Protein 1WIA (pdb70)

InterPro domains:
  IPR000626 Ubiquitin-like domain [PF00240] (189-243)
  IPR000626 Ubiquitin-like domain [PS50053] (173-246)
  IPR000626 Ubiquitin-like domain [SM00213] (173-242)
  IPR029071 Ubiquitin-like domain superfamily [SSF54236] (167-254)
  IPR040352 Transmembrane and ubiquitin-like domain-containing protein 1/2 [PTHR14557] (25-318)

Secondary structure (DSSP, 8-state):
------SEEEEEEETTTEEEEEEE-SSSBHHHHHHHHSSSTTTT-EEEETTEE---SS-BTTTTT--TTEEEEEE--------------------

CATH classification: 3.10.20.90

Organism: Mus musculus (NCBI:txid10090)

Nearest PDB structures (foldseek):
  1wia-assembly1_A  TM=8.587E-01  e=4.691E-19  Mus musculus
  1v5o-assembly1_A  TM=6.667E-01  e=5.161E-07  Mus musculus
  2kx0-assembly1_A  TM=6.630E-01  e=1.200E-06  Homo sapiens
  2k1f-assembly1_A  TM=7.033E-01  e=1.423E-03  Drosophila melanogaster
  3hui-assembly1_A  TM=5.098E-01  e=1.430E-01  Rhodopseudomonas palustris

Radius of gyration: 15.61 Å; Cα contacts (8 Å, |Δi|>4): 144; chains: 1; bounding box: 42×38×28 Å

Solvent-accessible surface area: 6870 Å² total; per-residue (Å²): 134,121,120,76,127,99,46,34,73,0,106,0,60,21,103,92,128,60,108,91,134,1,67,0,118,62,117,40,40,2,18,70,6,16,56,108,53,24,89,65,93,35,102,49,11,50,1,32,23,148,77,169,78,1,94,44,81,66,127,46,1,66,63,15,93,4,84,70,103,26,42,0,84,3,72,121,48,115,116,85,74,107,138,116,64,130,124,99,118,112,64,135,114,122,133

Sequence (95 aa):
GSSGSSGINVRLKFLNDTEELAVARPEDTVGTLKSKYFPGQESQMKLIYQGRLLQDPARTLSSLNITNNCVIHCHRSPPGAAVSGPSASSGPSSGGSSGSSGINVRLKFLNDTEELAVARPEDTVGTLKSKYFPGQESQMKLIYQGRLLQDPARTLSSLNITNNCVIHCHRSPPGAAVSGPSASSGPSSGGSSGSSGINVRLKFLNDTEELAVARPEDTVGTLKSKYFPGQESQMKLIYQGRLLQDPARTLSSLNITNNCVIHCHRSPPGAAVSGPSASSGPSSGGSSGSSGINVRLKFLNDTEELAVARPEDTVGTLKSKYFPGQESQMKLIYQGRLLQDPARTLSSLNITNNCVIHCHRSPPGAAVSGPSASSGPSSGGSSGSSGINVRLKFLNDTEELAVARPEDTVGTLKSKYFPGQESQMKLIYQGRLLQDPARTLSSLNITNNCVIHCHRSPPGAAVSGPSASSGPSSGGSSGSSGINVRLKFLNDTEELAVARPEDTVGTLKSKYFPGQESQMKLIYQGRLLQDPARTLSSLNITNNCVIHCHRSPPGAAVSGPSASSGPSSGGSSGSSGINVRLKFLNDTEELAVARPEDTVGTLKSKYFPGQESQMKLIYQGRLLQDPARTLSSLNITNNCVIHCHRSPPGAAVSGPSASSGPSSGGSSGSSGINVRLKFLNDTEELAVARPEDTVGTLKSKYFPGQESQMKLIYQGRLLQDPARTLSSLNITNNCVIHCHRSPPGAAVSGPSASSGPSSGGSSGSSGINVRLKFLNDTEELAVARPEDTVGTLKSKYFPGQESQMKLIYQGRLLQDPARTLSSLNITNNCVIHCHRSPPGAAVSGPSASSGPSSGGSSGSSGINVRLKFLNDTEELAVARPEDTVGTLKSKYFPGQESQMKLIYQGRLLQDPARTLSSLNITNNCVIHCHRSPPGAAVSGPSASSGPSSGGSSGSSGINVRLKFLNDTEELAVARPEDTVGTLKSKYFPGQESQMKLIYQGRLLQDPARTLSSLNITNNCVIHCHRSPPGAAVSGPSASSGPSSGGSSGSSGINVRLKFLNDTEELAVARPEDTVGTLKSKYFPGQESQMKLIYQGRLLQDPARTLSSLNITNNCVIHCHRSPPGAAVSGPSASSGPSSGGSSGSSGINVRLKFLNDTEELAVARPEDTVGTLKSKYFPGQESQMKLIYQGRLLQDPARTLSSLNITNNCVIHCHRSPPGAAVSGPSASSGPSSGGSSGSSGINVRLKFLNDTEELAVARPEDTVGTLKSKYFPGQESQMKLIYQGRLLQDPARTLSSLNITNNCVIHCHRSPPGAAVSGPSASSGPSSGGSSGSSGINVRLKFLNDTEELAVARPEDTVGTLKSKYFPGQESQMKLIYQGRLLQDPARTLSSLNITNNCVIHCHRSPPGAAVSGPSASSGPSSGGSSGSSGINVRLKFLNDTEELAVARPEDTVGTLKSKYFPGQESQMKLIYQGRLLQDPARTLSSLNITNNCVIHCHRSPPGAAVSGPSASSGPSSGGSSGSSGINVRLKFLNDTEELAVARPEDTVGTLKSKYFPGQESQMKLIYQGRLLQDPARTLSSLNITNNCVIHCHRSPPGAAVSGPSASSGPSSGGSSGSSGINVRLKFLNDTEELAVARPEDTVGTLKSKYFPGQESQMKLIYQGRLLQDPARTLSSLNITNNCVIHCHRSPPGAAVSGPSASSGPSSGGSSGSSGINVRLKFLNDTEELAVARPEDTVGTLKSKYFPGQESQMKLIYQGRLLQDPARTLSSLNITNNCVIHCHRSPPGAAVSGPSASSGPSSGGSSGSSGINVRLKFLNDTEELAVARPEDTVGTLKSKYFPGQESQMKLIYQGRLLQDPARTLSSLNITNNCVIHCHRSPPGAAVSGPSASSGPSSG

Foldseek 3Di:
DDPPDDAAWEWEAEPVRDIDTDGDHQAAFQLVSCCVVPNPQSVQFWKADPNHTSPPRGDGCNNSVNGHPYYIYTGGDDDDDDPVPDDDDDDDDDD

Structure (mmCIF, N/CA/C/O backbone):
data_1WIA
#
_entry.id   1WIA
#
loop_
_atom_site.group_PDB
_atom_site.id
_atom_site.type_symbol
_atom_site.label_atom_id
_atom_site.label_alt_id
_atom_site.label_comp_id
_atom_site.label_asym_id
_atom_site.label_entity_id
_atom_site.label_seq_id
_atom_site.pdbx_PDB_ins_code
_atom_site.Cartn_x
_atom_site.Cartn_y
_atom_site.Cartn_z
_atom_site.occupancy
_atom_site.B_iso_or_equiv
_atom_site.auth_seq_id
_atom_site.auth_comp_id
_atom_site.auth_asym_id
_atom_site.auth_atom_id
_atom_site.pdbx_PDB_model_num
ATOM 1 N N . GLY A 1 1 ? -14.728 -20.456 15.478 1.00 0.00 156 GLY A N 1
ATOM 2 C CA . GLY A 1 1 ? -13.365 -19.962 15.414 1.00 0.00 156 GLY A CA 1
ATOM 3 C C . GLY A 1 1 ? -12.840 -19.891 13.993 1.00 0.00 156 GLY A C 1
ATOM 4 O O . GLY A 1 1 ? -13.345 -20.576 13.103 1.00 0.00 156 GLY A O 1
ATOM 8 N N . SER A 1 2 ? -11.826 -19.060 13.779 1.00 0.00 157 SER A N 1
ATOM 9 C CA . SER A 1 2 ? -11.236 -18.898 12.455 1.00 0.00 157 SER A CA 1
ATOM 10 C C . SER A 1 2 ? -9.713 -18.922 12.532 1.00 0.00 157 SER A C 1
ATOM 11 O O . SER A 1 2 ? -9.130 -18.672 13.587 1.00 0.00 157 SER A O 1
ATOM 19 N N . SER A 1 3 ? -9.074 -19.224 11.406 1.00 0.00 158 SER A N 1
ATOM 20 C CA . SER A 1 3 ? -7.618 -19.284 11.346 1.00 0.00 158 SER A CA 1
ATOM 21 C C . SER A 1 3 ? -7.142 -19.469 9.908 1.00 0.00 158 SER A C 1
ATOM 22 O O . SER A 1 3 ? -7.841 -20.050 9.080 1.00 0.00 158 SER A O 1
ATOM 30 N N . GLY A 1 4 ? -5.944 -18.969 9.619 1.00 0.00 159 GLY A N 1
ATOM 31 C CA . GLY A 1 4 ? -5.393 -19.088 8.282 1.00 0.00 159 GLY A CA 1
ATOM 32 C C . GLY A 1 4 ? -4.449 -17.952 7.941 1.00 0.00 159 GLY A C 1
ATOM 33 O O . GLY A 1 4 ? -4.819 -17.024 7.221 1.00 0.00 159 GLY A O 1
ATOM 37 N N . SER A 1 5 ? -3.227 -18.023 8.459 1.00 0.00 160 SER A N 1
ATOM 38 C CA . SER A 1 5 ? -2.229 -16.990 8.209 1.00 0.00 160 SER A CA 1
ATOM 39 C C . SER A 1 5 ? -1.220 -17.451 7.162 1.00 0.00 160 SER A C 1
ATOM 40 O O . SER A 1 5 ? -0.281 -18.185 7.470 1.00 0.00 160 SER A O 1
ATOM 48 N N . SER A 1 6 ? -1.421 -17.015 5.923 1.00 0.00 161 SER A N 1
ATOM 49 C CA . SER A 1 6 ? -0.531 -17.386 4.828 1.00 0.00 161 SER A CA 1
ATOM 50 C C . SER A 1 6 ? -0.171 -16.167 3.985 1.00 0.00 161 SER A C 1
ATOM 51 O O . SER A 1 6 ? -0.997 -15.282 3.767 1.00 0.00 161 SER A O 1
ATOM 59 N N . GLY A 1 7 ? 1.072 -16.128 3.512 1.00 0.00 162 GLY A N 1
ATOM 60 C CA . GLY A 1 7 ? 1.522 -15.014 2.698 1.00 0.00 162 GLY A CA 1
ATOM 61 C C . GLY A 1 7 ? 2.606 -14.201 3.377 1.00 0.00 162 GLY A C 1
ATOM 62 O O . GLY A 1 7 ? 3.045 -14.536 4.477 1.00 0.00 162 GLY A O 1
ATOM 66 N N . ILE A 1 8 ? 3.040 -13.131 2.719 1.00 0.00 163 ILE A N 1
ATOM 67 C CA . ILE A 1 8 ? 4.081 -12.269 3.265 1.00 0.00 163 ILE A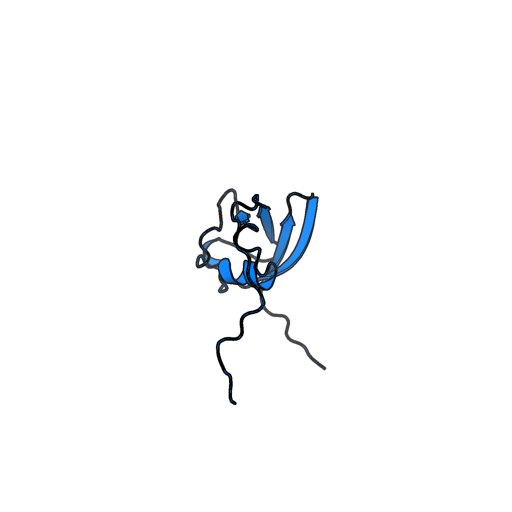 CA 1
ATOM 68 C C . ILE A 1 8 ? 3.494 -10.963 3.790 1.00 0.00 163 ILE A C 1
ATOM 69 O O . ILE A 1 8 ? 2.553 -10.419 3.214 1.00 0.00 163 ILE A O 1
ATOM 85 N N . ASN A 1 9 ? 4.057 -10.465 4.885 1.00 0.00 164 ASN A N 1
ATOM 86 C CA . ASN A 1 9 ? 3.590 -9.221 5.487 1.00 0.00 164 ASN A CA 1
ATOM 87 C C . ASN A 1 9 ? 4.379 -8.029 4.954 1.00 0.00 164 ASN A C 1
ATOM 88 O O . ASN A 1 9 ? 5.597 -8.099 4.794 1.00 0.00 164 ASN A O 1
ATOM 99 N N . VAL A 1 10 ? 3.675 -6.935 4.681 1.00 0.00 165 VAL A N 1
ATOM 100 C CA . VAL A 1 10 ? 4.309 -5.726 4.168 1.00 0.00 165 VAL A CA 1
ATOM 101 C C . VAL A 1 10 ? 3.920 -4.507 4.997 1.00 0.00 165 VAL A C 1
ATOM 102 O O . VAL A 1 10 ? 2.757 -4.339 5.364 1.00 0.00 165 VAL A O 1
ATOM 115 N N . ARG A 1 11 ? 4.901 -3.660 5.288 1.00 0.00 166 ARG A N 1
ATOM 116 C CA . ARG A 1 11 ? 4.662 -2.456 6.074 1.00 0.00 166 ARG A CA 1
ATOM 117 C C . ARG A 1 11 ? 4.543 -1.231 5.172 1.00 0.00 166 ARG A C 1
ATOM 118 O O . ARG A 1 11 ? 5.483 -0.877 4.459 1.00 0.00 166 ARG A O 1
ATOM 139 N N . LEU A 1 12 ? 3.380 -0.588 5.206 1.00 0.00 167 LEU A N 1
ATOM 140 C CA . LEU A 1 12 ? 3.137 0.597 4.391 1.00 0.00 167 LEU A CA 1
ATOM 141 C C . LEU A 1 12 ? 3.601 1.858 5.112 1.00 0.00 167 LEU A C 1
ATOM 142 O O . LEU A 1 12 ? 3.021 2.259 6.121 1.00 0.00 167 LEU A O 1
ATOM 158 N N . LYS A 1 13 ? 4.649 2.482 4.586 1.00 0.00 168 LYS A N 1
ATOM 159 C CA . LYS A 1 13 ? 5.190 3.701 5.176 1.00 0.00 168 LYS A CA 1
ATOM 160 C C . LYS A 1 13 ? 4.692 4.934 4.430 1.00 0.00 168 LYS A C 1
ATOM 161 O O . LYS A 1 13 ? 4.766 5.002 3.203 1.00 0.00 168 LYS A O 1
ATOM 180 N N . PHE A 1 14 ? 4.186 5.909 5.178 1.00 0.00 169 PHE A N 1
ATOM 181 C CA . PHE A 1 14 ? 3.676 7.141 4.587 1.00 0.00 169 PHE A CA 1
ATOM 182 C C . PHE A 1 14 ? 4.618 8.308 4.866 1.00 0.00 169 PHE A C 1
ATOM 183 O O . PHE A 1 14 ? 5.345 8.311 5.860 1.00 0.00 169 PHE A O 1
ATOM 200 N N . LEU A 1 15 ? 4.600 9.300 3.982 1.00 0.00 170 LEU A N 1
ATOM 201 C CA . LEU A 1 15 ? 5.452 10.474 4.131 1.00 0.00 170 LEU A CA 1
ATOM 202 C C . LEU A 1 15 ? 5.158 11.197 5.441 1.00 0.00 170 LEU A C 1
ATOM 203 O O . LEU A 1 15 ? 5.898 12.092 5.848 1.00 0.00 170 LEU A O 1
ATOM 219 N N . ASN A 1 16 ? 4.072 10.802 6.099 1.00 0.00 171 ASN A N 1
ATOM 220 C CA . ASN A 1 16 ? 3.681 11.411 7.365 1.00 0.00 171 ASN A CA 1
ATOM 221 C C . ASN A 1 16 ? 4.471 10.812 8.524 1.00 0.00 171 ASN A C 1
ATOM 222 O O . ASN A 1 16 ? 4.104 10.975 9.688 1.00 0.00 171 ASN A O 1
ATOM 233 N N . ASP A 1 17 ? 5.556 10.119 8.198 1.00 0.00 172 ASP A N 1
ATOM 234 C CA . ASP A 1 17 ? 6.400 9.497 9.212 1.00 0.00 172 ASP A CA 1
ATOM 235 C C . ASP A 1 17 ? 5.625 8.435 9.986 1.00 0.00 172 ASP A C 1
ATOM 236 O O . ASP A 1 17 ? 5.875 8.208 11.170 1.00 0.00 172 ASP A O 1
ATOM 245 N N . THR A 1 18 ? 4.681 7.788 9.310 1.00 0.00 173 THR A N 1
ATOM 246 C CA . THR A 1 18 ? 3.867 6.752 9.934 1.00 0.00 173 THR A CA 1
ATOM 247 C C . THR A 1 18 ? 3.967 5.438 9.168 1.00 0.00 173 THR A C 1
ATOM 248 O O . THR A 1 18 ? 4.582 5.375 8.104 1.00 0.00 173 THR A O 1
ATOM 259 N N . GLU A 1 19 ? 3.357 4.391 9.715 1.00 0.00 174 GLU A N 1
ATOM 260 C CA . GLU A 1 19 ? 3.378 3.078 9.081 1.00 0.00 174 GLU A CA 1
ATOM 261 C C . GLU A 1 19 ? 2.043 2.363 9.266 1.00 0.00 174 GLU A C 1
ATOM 262 O O . GLU A 1 19 ? 1.286 2.669 10.186 1.00 0.00 174 GLU A O 1
ATOM 274 N N . GLU A 1 20 ? 1.762 1.410 8.383 1.00 0.00 175 GLU A N 1
ATOM 275 C CA . GLU A 1 20 ? 0.517 0.652 8.449 1.00 0.00 175 GLU A CA 1
ATOM 276 C C . GLU A 1 20 ? 0.759 -0.821 8.130 1.00 0.00 175 GLU A C 1
ATOM 277 O O . GLU A 1 20 ? 1.425 -1.154 7.149 1.00 0.00 175 GLU A O 1
ATOM 289 N N . LEU A 1 21 ? 0.214 -1.698 8.966 1.00 0.00 176 LEU A N 1
ATOM 290 C CA . LEU A 1 21 ? 0.371 -3.135 8.775 1.00 0.00 176 LEU A CA 1
ATOM 291 C C . LEU A 1 21 ? -0.524 -3.635 7.645 1.00 0.00 176 LEU A C 1
ATOM 292 O O . LEU A 1 21 ? -1.748 -3.531 7.718 1.00 0.00 176 LEU A O 1
ATOM 308 N N . ALA A 1 22 ? 0.095 -4.180 6.604 1.00 0.00 177 ALA A N 1
ATOM 309 C CA . ALA A 1 22 ? -0.645 -4.701 5.461 1.00 0.00 177 ALA A CA 1
ATOM 310 C C . ALA A 1 22 ? -0.008 -5.980 4.930 1.00 0.00 177 ALA A C 1
ATOM 311 O O . ALA A 1 22 ? 1.182 -6.008 4.616 1.00 0.00 177 ALA A O 1
ATOM 318 N N . VAL A 1 23 ? -0.807 -7.038 4.833 1.00 0.00 178 VAL A N 1
ATOM 319 C CA . VAL A 1 23 ? -0.321 -8.320 4.339 1.00 0.00 178 VAL A CA 1
ATOM 320 C C . VAL A 1 23 ? -0.524 -8.443 2.833 1.00 0.00 178 VAL A C 1
ATOM 321 O O . VAL A 1 23 ? -1.647 -8.346 2.339 1.00 0.00 178 VAL A O 1
ATOM 334 N N . ALA A 1 24 ? 0.569 -8.657 2.109 1.00 0.00 179 ALA A N 1
ATOM 335 C CA . ALA A 1 24 ? 0.511 -8.795 0.659 1.00 0.00 179 ALA A CA 1
ATOM 336 C C . ALA A 1 24 ? 1.106 -10.125 0.210 1.00 0.00 179 ALA A C 1
ATOM 337 O O . ALA A 1 24 ? 1.904 -10.732 0.925 1.00 0.00 179 ALA A O 1
ATOM 344 N N . ARG A 1 25 ? 0.713 -10.573 -0.978 1.00 0.00 180 ARG A N 1
ATOM 345 C CA . ARG A 1 25 ? 1.207 -11.833 -1.521 1.00 0.00 180 ARG A CA 1
ATOM 346 C C . ARG A 1 25 ? 2.096 -11.589 -2.737 1.00 0.00 180 ARG A C 1
ATOM 347 O O . ARG A 1 25 ? 1.961 -10.590 -3.445 1.00 0.00 180 ARG A O 1
ATOM 368 N N . PRO A 1 26 ? 3.027 -12.522 -2.987 1.00 0.00 181 PRO A N 1
ATOM 369 C CA . PRO A 1 26 ? 3.956 -12.431 -4.117 1.00 0.00 181 PRO A CA 1
ATOM 370 C C . PRO A 1 26 ? 3.257 -12.628 -5.459 1.00 0.00 181 PRO A C 1
ATOM 371 O O . PRO A 1 26 ? 3.890 -12.567 -6.512 1.00 0.00 181 PRO A O 1
ATOM 382 N N . GLU A 1 27 ? 1.950 -12.864 -5.411 1.00 0.00 182 GLU A N 1
ATOM 383 C CA . GLU A 1 27 ? 1.167 -13.070 -6.624 1.00 0.00 182 GLU A CA 1
ATOM 384 C C . GLU A 1 27 ? 0.206 -11.908 -6.855 1.00 0.00 182 GLU A C 1
ATOM 385 O O . GLU A 1 27 ? -0.131 -11.584 -7.994 1.00 0.00 182 GLU A O 1
ATOM 397 N N . ASP A 1 28 ? -0.232 -11.285 -5.767 1.00 0.00 183 ASP A N 1
ATOM 398 C CA . ASP A 1 28 ? -1.154 -10.158 -5.850 1.00 0.00 183 ASP A CA 1
ATOM 399 C C . ASP A 1 28 ? -0.596 -9.064 -6.755 1.00 0.00 183 ASP A C 1
ATOM 400 O O . ASP A 1 28 ? 0.550 -9.136 -7.200 1.00 0.00 183 ASP A O 1
ATOM 409 N N . THR A 1 29 ? -1.415 -8.052 -7.026 1.00 0.00 184 THR A N 1
ATOM 410 C CA . THR A 1 29 ? -1.004 -6.945 -7.880 1.00 0.00 184 THR A CA 1
ATOM 411 C C . THR A 1 29 ? -0.985 -5.632 -7.106 1.00 0.00 184 THR A C 1
ATOM 412 O O . THR A 1 29 ? -1.646 -5.496 -6.077 1.00 0.00 184 THR A O 1
ATOM 423 N N . VAL A 1 30 ? -0.223 -4.665 -7.609 1.00 0.00 185 VAL A N 1
ATOM 424 C CA . VAL A 1 30 ? -0.119 -3.361 -6.965 1.00 0.00 185 VAL A CA 1
ATOM 425 C C . VAL A 1 30 ? -1.472 -2.661 -6.921 1.00 0.00 185 VAL A C 1
ATOM 426 O O . VAL A 1 30 ? -1.851 -2.083 -5.904 1.00 0.00 185 VAL A O 1
ATOM 439 N N . GLY A 1 31 ? -2.198 -2.717 -8.034 1.00 0.00 186 GLY A N 1
ATOM 440 C CA . GLY A 1 31 ? -3.502 -2.084 -8.101 1.00 0.00 186 GLY A CA 1
ATOM 441 C C . GLY A 1 31 ? -4.456 -2.606 -7.045 1.00 0.00 186 GLY A C 1
ATOM 442 O O . GLY A 1 31 ? -5.196 -1.838 -6.430 1.00 0.00 186 GLY A O 1
ATOM 446 N N . THR A 1 32 ? -4.440 -3.919 -6.833 1.00 0.00 187 THR A N 1
ATOM 447 C CA . THR A 1 32 ? -5.312 -4.544 -5.846 1.00 0.00 187 THR A CA 1
ATOM 448 C C . THR A 1 32 ? -4.927 -4.127 -4.431 1.00 0.00 187 THR A C 1
ATOM 449 O O . THR A 1 32 ? -5.788 -3.784 -3.618 1.00 0.00 187 THR A O 1
ATOM 460 N N . LEU A 1 33 ? -3.631 -4.157 -4.142 1.00 0.00 188 LEU A N 1
ATOM 461 C CA . LEU A 1 33 ? -3.132 -3.781 -2.823 1.00 0.00 188 LEU A CA 1
ATOM 462 C C . LEU A 1 33 ? -3.596 -2.378 -2.446 1.00 0.00 188 LEU A C 1
ATOM 463 O O . LEU A 1 33 ? -4.078 -2.149 -1.336 1.00 0.00 188 LEU A O 1
ATOM 479 N N . LYS A 1 34 ? -3.448 -1.441 -3.376 1.00 0.00 189 LYS A N 1
ATOM 480 C CA . LYS A 1 34 ? -3.854 -0.060 -3.144 1.00 0.00 189 LYS A CA 1
ATOM 481 C C . LYS A 1 34 ? -5.335 0.019 -2.790 1.00 0.00 189 LYS A C 1
ATOM 482 O O . LYS A 1 34 ? -5.716 0.667 -1.815 1.00 0.00 189 LYS A O 1
ATOM 501 N N . SER A 1 35 ? -6.166 -0.645 -3.587 1.00 0.00 190 SER A N 1
ATOM 502 C CA . SER A 1 35 ? -7.606 -0.647 -3.359 1.00 0.00 190 SER A CA 1
ATOM 503 C C . SER A 1 35 ? -7.958 -1.463 -2.119 1.00 0.00 190 SER A C 1
ATOM 504 O O . SER A 1 35 ? -8.963 -1.205 -1.456 1.00 0.00 190 SER A O 1
ATOM 512 N N . LYS A 1 36 ? -7.123 -2.450 -1.811 1.00 0.00 191 LYS A N 1
ATOM 513 C CA . LYS A 1 36 ? -7.343 -3.304 -0.650 1.00 0.00 191 LYS A CA 1
ATOM 514 C C . LYS A 1 36 ? -7.235 -2.503 0.644 1.00 0.00 191 LYS A C 1
ATOM 515 O O . LYS A 1 36 ? -8.093 -2.605 1.521 1.00 0.00 191 LYS A O 1
ATOM 534 N N . TYR A 1 37 ? -6.178 -1.707 0.755 1.00 0.00 192 TYR A N 1
ATOM 535 C CA . TYR A 1 37 ? -5.958 -0.889 1.942 1.00 0.00 192 TYR A CA 1
ATOM 536 C C . TYR A 1 37 ? -6.396 0.552 1.699 1.00 0.00 192 TYR A C 1
ATOM 537 O O . TYR A 1 37 ? -7.052 1.164 2.542 1.00 0.00 192 TYR A O 1
ATOM 555 N N . PHE A 1 38 ? -6.028 1.088 0.540 1.00 0.00 193 PHE A N 1
ATOM 556 C CA . PHE A 1 38 ? -6.382 2.458 0.185 1.00 0.00 193 PHE A CA 1
ATOM 557 C C . PHE A 1 38 ? -7.422 2.478 -0.932 1.00 0.00 193 PHE A C 1
ATOM 558 O O . PHE A 1 38 ? -7.108 2.691 -2.103 1.00 0.00 193 PHE A O 1
ATOM 575 N N . PRO A 1 39 ? -8.691 2.252 -0.562 1.00 0.00 194 PRO A N 1
ATOM 576 C CA . PRO A 1 39 ? -9.803 2.240 -1.516 1.00 0.00 194 PRO A CA 1
ATOM 577 C C . PRO A 1 39 ? -10.109 3.628 -2.069 1.00 0.00 194 PRO A C 1
ATOM 578 O O . PRO A 1 39 ? -10.174 4.603 -1.322 1.00 0.00 194 PRO A O 1
ATOM 589 N N . GLY A 1 40 ? -10.296 3.709 -3.383 1.00 0.00 195 GLY A N 1
ATOM 590 C CA . GLY A 1 40 ? -10.593 4.982 -4.013 1.00 0.00 195 GLY A CA 1
ATOM 591 C C . GLY A 1 40 ? -9.375 5.878 -4.110 1.00 0.00 195 GLY A C 1
ATOM 592 O O . GLY A 1 40 ? -9.122 6.481 -5.153 1.00 0.00 195 GLY A O 1
ATOM 596 N N . GLN A 1 41 ? -8.619 5.968 -3.020 1.00 0.00 196 GLN A N 1
ATOM 597 C CA . GLN A 1 41 ? -7.423 6.800 -2.987 1.00 0.00 196 GLN A CA 1
ATOM 598 C C . GLN A 1 41 ? -6.233 6.067 -3.598 1.00 0.00 196 GLN A C 1
ATOM 599 O O . GLN A 1 41 ? -5.111 6.166 -3.103 1.00 0.00 196 GLN A O 1
ATOM 613 N N . GLU A 1 42 ? -6.487 5.332 -4.676 1.00 0.00 197 GLU A N 1
ATOM 614 C CA . GLU A 1 42 ? -5.436 4.581 -5.353 1.00 0.00 197 GLU A CA 1
ATOM 615 C C . GLU A 1 42 ? -4.702 5.461 -6.360 1.00 0.00 197 GLU A C 1
ATOM 616 O O . GLU A 1 42 ? -3.522 5.251 -6.641 1.00 0.00 197 GLU A O 1
ATOM 628 N N . SER A 1 43 ? -5.409 6.448 -6.902 1.00 0.00 198 SER A N 1
ATOM 629 C CA . SER A 1 43 ? -4.828 7.358 -7.881 1.00 0.00 198 SER A CA 1
ATOM 630 C C . SER A 1 43 ? -3.842 8.314 -7.216 1.00 0.00 198 SER A C 1
ATOM 631 O O . SER A 1 43 ? -3.066 8.990 -7.891 1.00 0.00 198 SER A O 1
ATOM 639 N N . GLN A 1 44 ? -3.881 8.365 -5.889 1.00 0.00 199 GLN A N 1
ATOM 640 C CA . GLN A 1 44 ? -2.992 9.239 -5.132 1.00 0.00 199 GLN A CA 1
ATOM 641 C C . GLN A 1 44 ? -1.963 8.426 -4.353 1.00 0.00 199 GLN A C 1
ATOM 642 O O . GLN A 1 44 ? -0.769 8.724 -4.386 1.00 0.00 199 GLN A O 1
ATOM 656 N N . MET A 1 45 ? -2.433 7.398 -3.654 1.00 0.00 200 MET A N 1
ATOM 657 C CA . MET A 1 45 ? -1.553 6.542 -2.868 1.00 0.00 200 MET A CA 1
ATOM 658 C C . MET A 1 45 ? -0.571 5.799 -3.768 1.00 0.00 200 MET A C 1
ATOM 659 O O . MET A 1 45 ? -0.819 4.661 -4.168 1.00 0.00 200 MET A O 1
ATOM 673 N N . LYS A 1 46 ? 0.544 6.449 -4.083 1.00 0.00 201 LYS A N 1
ATOM 674 C CA . LYS A 1 46 ? 1.564 5.850 -4.935 1.00 0.00 201 LYS A CA 1
ATOM 675 C C . LYS A 1 46 ? 2.584 5.079 -4.104 1.00 0.00 201 LYS A C 1
ATOM 676 O O . LYS A 1 46 ? 3.009 5.537 -3.042 1.00 0.00 201 LYS A O 1
ATOM 695 N N . LEU A 1 47 ? 2.974 3.907 -4.592 1.00 0.00 202 LEU A N 1
ATOM 696 C CA . LEU A 1 47 ? 3.945 3.072 -3.894 1.00 0.00 202 LEU A CA 1
ATOM 697 C C . LEU A 1 47 ? 5.298 3.107 -4.598 1.00 0.00 202 LEU A C 1
ATOM 698 O O . LEU A 1 47 ? 5.370 3.115 -5.827 1.00 0.00 202 LEU A O 1
ATOM 714 N N . ILE A 1 48 ? 6.368 3.127 -3.810 1.00 0.00 203 ILE A N 1
ATOM 715 C CA . ILE A 1 48 ? 7.719 3.158 -4.358 1.00 0.00 203 ILE A CA 1
ATOM 716 C C . ILE A 1 48 ? 8.589 2.071 -3.736 1.00 0.00 203 ILE A C 1
ATOM 717 O O . ILE A 1 48 ? 8.755 2.014 -2.517 1.00 0.00 203 ILE A O 1
ATOM 733 N N . TYR A 1 49 ? 9.144 1.210 -4.582 1.00 0.00 204 TYR A N 1
ATOM 734 C CA . TYR A 1 49 ? 9.998 0.123 -4.116 1.00 0.00 204 TYR A CA 1
ATOM 735 C C . TYR A 1 49 ? 11.398 0.236 -4.712 1.00 0.00 204 TYR A C 1
ATOM 736 O O . TYR A 1 49 ? 11.585 0.068 -5.917 1.00 0.00 204 TYR A O 1
ATOM 754 N N . GLN A 1 50 ? 12.376 0.520 -3.859 1.00 0.00 205 GLN A N 1
ATOM 755 C CA . GLN A 1 50 ? 13.759 0.655 -4.301 1.00 0.00 205 GLN A CA 1
ATOM 756 C C . GLN A 1 50 ? 13.905 1.808 -5.289 1.00 0.00 205 GLN A C 1
ATOM 757 O O . GLN A 1 50 ? 14.575 1.681 -6.313 1.00 0.00 205 GLN A O 1
ATOM 771 N N . GLY A 1 51 ? 13.272 2.934 -4.974 1.00 0.00 206 GLY A N 1
ATOM 772 C CA . GLY A 1 51 ? 13.343 4.094 -5.844 1.00 0.00 206 GLY A CA 1
ATOM 773 C C . GLY A 1 51 ? 12.521 3.923 -7.106 1.00 0.00 206 GLY A C 1
ATOM 774 O O . GLY A 1 51 ? 12.491 4.809 -7.960 1.00 0.00 206 GLY A O 1
ATOM 778 N N . ARG A 1 52 ? 11.854 2.779 -7.226 1.00 0.00 207 ARG A N 1
ATOM 779 C CA . ARG A 1 52 ? 11.031 2.494 -8.395 1.00 0.00 207 ARG A CA 1
ATOM 780 C C . ARG A 1 52 ? 9.552 2.700 -8.081 1.00 0.00 207 ARG A C 1
ATOM 781 O O . ARG A 1 52 ? 9.082 2.352 -6.997 1.00 0.00 207 ARG A O 1
ATOM 802 N N . LEU A 1 53 ? 8.824 3.268 -9.036 1.00 0.00 208 LEU A N 1
ATOM 803 C CA . LEU A 1 53 ? 7.397 3.521 -8.862 1.00 0.00 208 LEU A CA 1
ATOM 804 C C . LEU A 1 53 ? 6.576 2.296 -9.250 1.00 0.00 208 LEU A C 1
ATOM 805 O O . LEU A 1 53 ? 6.700 1.779 -10.361 1.00 0.00 208 LEU A O 1
ATOM 821 N N . LEU A 1 54 ? 5.735 1.838 -8.330 1.00 0.00 209 LEU A N 1
ATOM 822 C CA . LEU A 1 54 ? 4.890 0.675 -8.576 1.00 0.00 209 LEU A CA 1
ATOM 823 C C . LEU A 1 54 ? 3.624 1.071 -9.329 1.00 0.00 209 LEU A C 1
ATOM 824 O O . LEU A 1 54 ? 2.626 0.350 -9.307 1.00 0.00 209 LEU A O 1
ATOM 840 N N . GLN A 1 55 ? 3.673 2.220 -9.996 1.00 0.00 210 GLN A N 1
ATOM 841 C CA . GLN A 1 55 ? 2.530 2.711 -10.757 1.00 0.00 210 GLN A CA 1
ATOM 842 C C . GLN A 1 55 ? 1.756 1.555 -11.382 1.00 0.00 210 GLN A C 1
ATOM 843 O O . GLN A 1 55 ? 0.543 1.439 -11.204 1.00 0.00 210 GLN A O 1
ATOM 857 N N . ASP A 1 56 ? 2.464 0.703 -12.114 1.00 0.00 211 ASP A N 1
ATOM 858 C CA . ASP A 1 56 ? 1.843 -0.445 -12.766 1.00 0.00 211 ASP A CA 1
ATOM 859 C C . ASP A 1 56 ? 0.957 -1.211 -11.789 1.00 0.00 211 ASP A C 1
ATOM 860 O O . ASP A 1 56 ? 1.436 -1.924 -10.906 1.00 0.00 211 ASP A O 1
ATOM 869 N N . PRO A 1 57 ? -0.366 -1.061 -11.947 1.00 0.00 212 PRO A N 1
ATOM 870 C CA . PRO A 1 57 ? -1.347 -1.731 -11.088 1.00 0.00 212 PRO A CA 1
ATOM 871 C C . PRO A 1 57 ? -1.391 -3.237 -11.322 1.00 0.00 212 PRO A C 1
ATOM 872 O O . PRO A 1 57 ? -2.107 -3.961 -10.631 1.00 0.00 212 PRO A O 1
ATOM 883 N N . ALA A 1 58 ? -0.620 -3.701 -12.300 1.00 0.00 213 ALA A N 1
ATOM 884 C CA . ALA A 1 58 ? -0.569 -5.122 -12.623 1.00 0.00 213 ALA A CA 1
ATOM 885 C C . ALA A 1 58 ? 0.737 -5.747 -12.145 1.00 0.00 213 ALA A C 1
ATOM 886 O O . ALA A 1 58 ? 0.789 -6.937 -11.834 1.00 0.00 213 ALA A O 1
ATOM 893 N N . ARG A 1 59 ? 1.790 -4.938 -12.090 1.00 0.00 214 ARG A N 1
ATOM 894 C CA . ARG A 1 59 ? 3.097 -5.413 -11.652 1.00 0.00 214 ARG A CA 1
ATOM 895 C C . ARG A 1 59 ? 2.973 -6.250 -10.383 1.00 0.00 214 ARG A C 1
ATOM 896 O O . ARG A 1 59 ? 2.693 -5.726 -9.304 1.00 0.00 214 ARG A O 1
ATOM 917 N N . THR A 1 60 ? 3.184 -7.556 -10.518 1.00 0.00 215 THR A N 1
ATOM 918 C CA . THR A 1 60 ? 3.095 -8.467 -9.384 1.00 0.00 215 THR A CA 1
ATOM 919 C C . THR A 1 60 ? 4.142 -8.134 -8.328 1.00 0.00 215 THR A C 1
ATOM 920 O O . THR A 1 60 ? 5.230 -7.652 -8.648 1.00 0.00 215 THR A O 1
ATOM 931 N N . LEU A 1 61 ? 3.810 -8.394 -7.069 1.00 0.00 216 LEU A N 1
ATOM 932 C CA . LEU A 1 61 ? 4.723 -8.122 -5.964 1.00 0.00 216 LEU A CA 1
ATOM 933 C C . LEU A 1 61 ? 5.988 -8.966 -6.084 1.00 0.00 216 LEU A C 1
ATOM 934 O O . LEU A 1 61 ? 7.069 -8.545 -5.672 1.00 0.00 216 LEU A O 1
ATOM 950 N N . SER A 1 62 ? 5.846 -10.160 -6.651 1.00 0.00 217 SER A N 1
ATOM 951 C CA . SER A 1 62 ? 6.976 -11.064 -6.824 1.00 0.00 217 SER A CA 1
ATOM 952 C C . SER A 1 62 ? 8.006 -10.470 -7.781 1.00 0.00 217 SER A C 1
ATOM 953 O O . SER A 1 62 ? 9.209 -10.519 -7.524 1.00 0.00 217 SER A O 1
ATOM 961 N N . SER A 1 63 ? 7.523 -9.910 -8.886 1.00 0.00 218 SER A N 1
ATOM 962 C CA . SER A 1 63 ? 8.400 -9.310 -9.884 1.00 0.00 218 SER A CA 1
ATOM 963 C C . SER A 1 63 ? 9.098 -8.075 -9.322 1.00 0.00 218 SER A C 1
ATOM 964 O O . SER A 1 63 ? 10.258 -7.805 -9.637 1.00 0.00 218 SER A O 1
ATOM 972 N N . LEU A 1 64 ? 8.383 -7.328 -8.488 1.00 0.00 219 LEU A N 1
ATOM 973 C CA . LEU A 1 64 ? 8.932 -6.120 -7.881 1.00 0.00 219 LEU A CA 1
ATOM 974 C C . LEU A 1 64 ? 9.901 -6.469 -6.756 1.00 0.00 219 LEU A C 1
ATOM 975 O O . LEU A 1 64 ? 10.445 -5.585 -6.095 1.00 0.00 219 LEU A O 1
ATOM 991 N N . ASN A 1 65 ? 10.114 -7.764 -6.545 1.00 0.00 220 ASN A N 1
ATOM 992 C CA . ASN A 1 65 ? 11.019 -8.230 -5.501 1.00 0.00 220 ASN A CA 1
ATOM 993 C C . ASN A 1 65 ? 10.467 -7.902 -4.116 1.00 0.00 220 ASN A C 1
ATOM 994 O O . ASN A 1 65 ? 11.220 -7.780 -3.150 1.00 0.00 220 ASN A O 1
ATOM 1005 N N . ILE A 1 66 ? 9.149 -7.762 -4.029 1.00 0.00 221 ILE A N 1
ATOM 1006 C CA . ILE A 1 66 ? 8.496 -7.451 -2.763 1.00 0.00 221 ILE A CA 1
ATOM 1007 C C . ILE A 1 66 ? 8.387 -8.691 -1.882 1.00 0.00 221 ILE A C 1
ATOM 1008 O O . ILE A 1 66 ? 7.541 -9.556 -2.109 1.00 0.00 221 ILE A O 1
ATOM 1024 N N . THR A 1 67 ? 9.249 -8.770 -0.872 1.00 0.00 222 THR A N 1
ATOM 1025 C CA . THR A 1 67 ? 9.250 -9.903 0.044 1.00 0.00 222 THR A CA 1
ATOM 1026 C C . THR A 1 67 ? 8.605 -9.533 1.375 1.00 0.00 222 THR A C 1
ATOM 1027 O O . THR A 1 67 ? 8.130 -8.413 1.555 1.00 0.00 222 THR A O 1
ATOM 1038 N N . ASN A 1 68 ? 8.592 -10.483 2.305 1.00 0.00 223 ASN A N 1
ATOM 1039 C CA . ASN A 1 68 ? 8.006 -10.256 3.621 1.00 0.00 223 ASN A CA 1
ATOM 1040 C C . ASN A 1 68 ? 8.886 -9.332 4.458 1.00 0.00 223 ASN A C 1
ATOM 1041 O O . ASN A 1 68 ? 10.011 -9.015 4.074 1.00 0.00 223 ASN A O 1
ATOM 1052 N N . ASN A 1 69 ? 8.365 -8.905 5.603 1.00 0.00 224 ASN A N 1
ATOM 1053 C CA . ASN A 1 69 ? 9.103 -8.018 6.495 1.00 0.00 224 ASN A CA 1
ATOM 1054 C C . ASN A 1 69 ? 9.713 -6.853 5.721 1.00 0.00 224 ASN A C 1
ATOM 1055 O O . ASN A 1 69 ? 10.760 -6.325 6.096 1.00 0.00 224 ASN A O 1
ATOM 1066 N N . CYS A 1 70 ? 9.050 -6.457 4.640 1.00 0.00 225 CYS A N 1
ATOM 1067 C CA . CYS A 1 70 ? 9.526 -5.355 3.812 1.00 0.00 225 CYS A CA 1
ATOM 1068 C C . CYS A 1 70 ? 8.648 -4.121 3.992 1.00 0.00 225 CYS A C 1
ATOM 1069 O O . CYS A 1 70 ? 7.505 -4.219 4.438 1.00 0.00 225 CYS A O 1
ATOM 1077 N N . VAL A 1 71 ? 9.191 -2.958 3.643 1.00 0.00 226 VAL A N 1
ATOM 1078 C CA . VAL A 1 71 ? 8.457 -1.704 3.767 1.00 0.00 226 VAL A CA 1
ATOM 1079 C C . VAL A 1 71 ? 8.291 -1.029 2.411 1.00 0.00 226 VAL A C 1
ATOM 1080 O O . VAL A 1 71 ? 9.218 -1.004 1.601 1.00 0.00 226 VAL A O 1
ATOM 1093 N N . ILE A 1 72 ? 7.104 -0.482 2.170 1.00 0.00 227 ILE A N 1
ATOM 1094 C CA . ILE A 1 72 ? 6.817 0.195 0.911 1.00 0.00 227 ILE A CA 1
ATOM 1095 C C . ILE A 1 72 ? 6.463 1.660 1.144 1.00 0.00 227 ILE A C 1
ATOM 1096 O O . ILE A 1 72 ? 5.492 1.974 1.833 1.00 0.00 227 ILE A O 1
ATOM 1112 N N . HIS A 1 73 ? 7.257 2.554 0.563 1.00 0.00 228 HIS A N 1
ATOM 1113 C CA . HIS A 1 73 ? 7.027 3.987 0.705 1.00 0.00 228 HIS A CA 1
ATOM 1114 C C . HIS A 1 73 ? 5.780 4.416 -0.064 1.00 0.00 228 HIS A C 1
ATOM 1115 O O . HIS A 1 73 ? 5.592 4.037 -1.221 1.00 0.00 228 HIS A O 1
ATOM 1130 N N . CYS A 1 74 ? 4.933 5.206 0.585 1.00 0.00 229 CYS A N 1
ATOM 1131 C CA . CYS A 1 74 ? 3.704 5.685 -0.037 1.00 0.00 229 CYS A CA 1
ATOM 1132 C C . CYS A 1 74 ? 3.804 7.171 -0.366 1.00 0.00 229 CYS A C 1
ATOM 1133 O O . CYS A 1 74 ? 4.476 7.929 0.335 1.00 0.00 229 CYS A O 1
ATOM 1141 N N . HIS A 1 75 ? 3.132 7.581 -1.437 1.00 0.00 230 HIS A N 1
ATOM 1142 C CA . HIS A 1 75 ? 3.146 8.977 -1.859 1.00 0.00 230 HIS A CA 1
ATOM 1143 C C . HIS A 1 75 ? 1.727 9.491 -2.085 1.00 0.00 230 HIS A C 1
ATOM 1144 O O . HIS A 1 75 ? 0.886 8.791 -2.648 1.00 0.00 230 HIS A O 1
ATOM 1159 N N . ARG A 1 76 ? 1.469 10.717 -1.641 1.00 0.00 231 ARG A N 1
ATOM 1160 C CA . ARG A 1 76 ? 0.152 11.323 -1.793 1.00 0.00 231 ARG A CA 1
ATOM 1161 C C . ARG A 1 76 ? 0.207 12.509 -2.751 1.00 0.00 231 ARG A C 1
ATOM 1162 O O . ARG A 1 76 ? 1.012 13.423 -2.578 1.00 0.00 231 ARG A O 1
ATOM 1183 N N . SER A 1 77 ? -0.656 12.486 -3.763 1.00 0.00 232 SER A N 1
ATOM 1184 C CA . SER A 1 77 ? -0.703 13.557 -4.751 1.00 0.00 232 SER A CA 1
ATOM 1185 C C . SER A 1 77 ? -1.942 14.424 -4.554 1.00 0.00 232 SER A C 1
ATOM 1186 O O . SER A 1 77 ? -2.960 13.985 -4.018 1.00 0.00 232 SER A O 1
ATOM 1194 N N . PRO A 1 78 ? -1.857 15.687 -4.997 1.00 0.00 233 PRO A N 1
ATOM 1195 C CA . PRO A 1 78 ? -2.961 16.644 -4.881 1.00 0.00 233 PRO A CA 1
ATOM 1196 C C . PRO A 1 78 ? -4.127 16.297 -5.800 1.00 0.00 233 PRO A C 1
ATOM 1197 O O . PRO A 1 78 ? -3.951 15.734 -6.881 1.00 0.00 233 PRO A O 1
ATOM 1208 N N . PRO A 1 79 ? -5.348 16.640 -5.364 1.00 0.00 234 PRO A N 1
ATOM 1209 C CA . PRO A 1 79 ? -6.568 16.375 -6.134 1.00 0.00 234 PRO A CA 1
ATOM 1210 C C . PRO A 1 79 ? -6.664 17.242 -7.384 1.00 0.00 234 PRO A C 1
ATOM 1211 O O . PRO A 1 79 ? -7.048 18.408 -7.315 1.00 0.00 234 PRO A O 1
ATOM 1222 N N . GLY A 1 80 ? -6.311 16.664 -8.529 1.00 0.00 235 GLY A N 1
ATOM 1223 C CA . GLY A 1 80 ? -6.365 17.399 -9.779 1.00 0.00 235 GLY A CA 1
ATOM 1224 C C . GLY A 1 80 ? -7.631 17.116 -10.563 1.00 0.00 235 GLY A C 1
ATOM 1225 O O . GLY A 1 80 ? -7.624 17.135 -11.794 1.00 0.00 235 GLY A O 1
ATOM 1229 N N . ALA A 1 81 ? -8.721 16.850 -9.850 1.00 0.00 236 ALA A N 1
ATOM 1230 C CA . ALA A 1 81 ? -10.000 16.562 -10.487 1.00 0.00 236 ALA A CA 1
ATOM 1231 C C . ALA A 1 81 ? -11.147 17.238 -9.745 1.00 0.00 236 ALA A C 1
ATOM 1232 O O . ALA A 1 81 ? -11.090 17.423 -8.530 1.00 0.00 236 ALA A O 1
ATOM 1239 N N . ALA A 1 82 ? -12.189 17.605 -10.484 1.00 0.00 237 ALA A N 1
ATOM 1240 C CA . ALA A 1 82 ? -13.351 18.259 -9.895 1.00 0.00 237 ALA A CA 1
ATOM 1241 C C . ALA A 1 82 ? -14.614 17.430 -10.106 1.00 0.00 237 ALA A C 1
ATOM 1242 O O . ALA A 1 82 ? -15.694 17.974 -10.337 1.00 0.00 237 ALA A O 1
ATOM 1249 N N . VAL A 1 83 ? -14.470 16.111 -10.027 1.00 0.00 238 VAL A N 1
ATOM 1250 C CA . VAL A 1 83 ? -15.599 15.207 -10.209 1.00 0.00 238 VAL A CA 1
ATOM 1251 C C . VAL A 1 83 ? -16.533 15.243 -9.004 1.00 0.00 238 VAL A C 1
ATOM 1252 O O . VAL A 1 83 ? -16.084 15.307 -7.860 1.00 0.00 238 VAL A O 1
ATOM 1265 N N . SER A 1 84 ? -17.835 15.201 -9.270 1.00 0.00 239 SER A N 1
ATOM 1266 C CA . SER A 1 84 ? -18.833 15.233 -8.207 1.00 0.00 239 SER A CA 1
ATOM 1267 C C . SER A 1 84 ? -20.104 14.505 -8.634 1.00 0.00 239 SER A C 1
ATOM 1268 O O . SER A 1 84 ? -20.671 14.790 -9.687 1.00 0.00 239 SER A O 1
ATOM 1276 N N . GLY A 1 85 ? -20.546 13.563 -7.806 1.00 0.00 240 GLY A N 1
ATOM 1277 C CA . GLY A 1 85 ? -21.746 12.809 -8.114 1.00 0.00 240 GLY A CA 1
ATOM 1278 C C . GLY A 1 85 ? -22.215 11.963 -6.946 1.00 0.00 240 GLY A C 1
ATOM 1279 O O . GLY A 1 85 ? -21.415 11.449 -6.164 1.00 0.00 240 GLY A O 1
ATOM 1283 N N . PRO A 1 86 ? -23.541 11.810 -6.816 1.00 0.00 241 PRO A N 1
ATOM 1284 C CA . PRO A 1 86 ? -24.145 11.022 -5.737 1.00 0.00 241 PRO A CA 1
ATOM 1285 C C . PRO A 1 86 ? -23.889 9.527 -5.898 1.00 0.00 241 PRO A C 1
ATOM 1286 O O . PRO A 1 86 ? -23.317 9.090 -6.896 1.00 0.00 241 PRO A O 1
ATOM 1297 N N . SER A 1 87 ? -24.318 8.749 -4.910 1.00 0.00 242 SER A N 1
ATOM 1298 C CA . SER A 1 87 ? -24.133 7.303 -4.941 1.00 0.00 242 SER A CA 1
ATOM 1299 C C . SER A 1 87 ? -24.869 6.686 -6.126 1.00 0.00 242 SER A C 1
ATOM 1300 O O . SER A 1 87 ? -26.066 6.905 -6.310 1.00 0.00 242 SER A O 1
ATOM 1308 N N . ALA A 1 88 ? -24.144 5.913 -6.928 1.00 0.00 243 ALA A N 1
ATOM 1309 C CA . ALA A 1 88 ? -24.728 5.262 -8.095 1.00 0.00 243 ALA A CA 1
ATOM 1310 C C . ALA A 1 88 ? -25.004 3.787 -7.820 1.00 0.00 243 ALA A C 1
ATOM 1311 O O . ALA A 1 88 ? -24.226 3.116 -7.143 1.00 0.00 243 ALA A O 1
ATOM 1318 N N . SER A 1 89 ? -26.117 3.290 -8.349 1.00 0.00 244 SER A N 1
ATOM 1319 C CA . SER A 1 89 ? -26.499 1.896 -8.157 1.00 0.00 244 SER A CA 1
ATOM 1320 C C . SER A 1 89 ? -26.539 1.155 -9.490 1.00 0.00 244 SER A C 1
ATOM 1321 O O . SER A 1 89 ? -27.486 1.298 -10.263 1.00 0.00 244 SER A O 1
ATOM 1329 N N . SER A 1 90 ? -25.504 0.363 -9.751 1.00 0.00 245 SER A N 1
ATOM 1330 C CA . SER A 1 90 ? -25.418 -0.398 -10.992 1.00 0.00 245 SER A CA 1
ATOM 1331 C C . SER A 1 90 ? -24.704 -1.728 -10.765 1.00 0.00 245 SER A C 1
ATOM 1332 O O . SER A 1 90 ? -23.660 -1.782 -10.118 1.00 0.00 245 SER A O 1
ATOM 1340 N N . GLY A 1 91 ? -25.278 -2.799 -11.304 1.00 0.00 246 GLY A N 1
ATOM 1341 C CA . GLY A 1 91 ? -24.684 -4.115 -11.151 1.00 0.00 246 GLY A CA 1
ATOM 1342 C C . GLY A 1 91 ? -25.444 -4.983 -10.167 1.00 0.00 246 GLY A C 1
ATOM 1343 O O . GLY A 1 91 ? -25.115 -5.050 -8.983 1.00 0.00 246 GLY A O 1
ATOM 1347 N N . PRO A 1 92 ? -26.488 -5.666 -10.659 1.00 0.00 247 PRO A N 1
ATOM 1348 C CA . PRO A 1 92 ? -27.319 -6.546 -9.832 1.00 0.00 247 PRO A CA 1
ATOM 1349 C C . PRO A 1 92 ? -26.576 -7.803 -9.395 1.00 0.00 247 PRO A C 1
ATOM 1350 O O . PRO A 1 92 ? -25.521 -8.132 -9.937 1.00 0.00 247 PRO A O 1
ATOM 1361 N N . SER A 1 93 ? -27.134 -8.504 -8.413 1.00 0.00 248 SER A N 1
ATOM 1362 C CA . SER A 1 93 ? -26.522 -9.724 -7.901 1.00 0.00 248 SER A CA 1
ATOM 1363 C C . SER A 1 93 ? -27.581 -10.674 -7.351 1.00 0.00 248 SER A C 1
ATOM 1364 O O . SER A 1 93 ? -28.231 -10.382 -6.347 1.00 0.00 248 SER A O 1
ATOM 1372 N N . SER A 1 94 ? -27.749 -11.812 -8.016 1.00 0.00 249 SER A N 1
ATOM 1373 C CA . SER A 1 94 ? -28.733 -12.804 -7.597 1.00 0.00 249 SER A CA 1
ATOM 1374 C C . SER A 1 94 ? -28.090 -14.181 -7.457 1.00 0.00 249 SER A C 1
ATOM 1375 O O . SER A 1 94 ? -27.704 -14.802 -8.447 1.00 0.00 249 SER A O 1
ATOM 1383 N N . GLY A 1 95 ? -27.977 -14.652 -6.219 1.00 0.00 250 GLY A N 1
ATOM 1384 C CA . GLY A 1 95 ? -27.381 -15.951 -5.970 1.00 0.00 250 GLY A CA 1
ATOM 1385 C C . GLY A 1 95 ? -28.418 -17.027 -5.718 1.00 0.00 250 GLY A C 1
ATOM 1386 O O . GLY A 1 95 ? -29.204 -16.932 -4.775 1.00 0.00 250 GLY A O 1
ATOM 1390 N N . GLY A 1 1 ? -6.874 -12.332 16.885 1.00 0.00 156 GLY A N 2
ATOM 1391 C CA . GLY A 1 1 ? -6.455 -13.692 16.602 1.00 0.00 156 GLY A CA 2
ATOM 1392 C C . GLY A 1 1 ? -6.285 -13.950 15.118 1.00 0.00 156 GLY A C 2
ATOM 1393 O O . GLY A 1 1 ? -7.197 -13.702 14.330 1.00 0.00 156 GLY A O 2
ATOM 1397 N N . SER A 1 2 ? -5.113 -14.447 14.736 1.00 0.00 157 SER A N 2
ATOM 1398 C CA . SER A 1 2 ? -4.824 -14.733 13.335 1.00 0.00 157 SER A CA 2
ATOM 1399 C C . SER A 1 2 ? -5.390 -16.091 12.931 1.00 0.00 157 SER A C 2
ATOM 1400 O O . SER A 1 2 ? -5.347 -17.049 13.702 1.00 0.00 157 SER A O 2
ATOM 1408 N N . SER A 1 3 ? -5.921 -16.165 11.714 1.00 0.00 158 SER A N 2
ATOM 1409 C CA . SER A 1 3 ? -6.500 -17.403 11.206 1.00 0.00 158 SER A CA 2
ATOM 1410 C C . SER A 1 3 ? -5.814 -17.833 9.914 1.00 0.00 158 SER A C 2
ATOM 1411 O O . SER A 1 3 ? -6.089 -17.295 8.842 1.00 0.00 158 SER A O 2
ATOM 1419 N N . GLY A 1 4 ? -4.917 -18.809 10.023 1.00 0.00 159 GLY A N 2
ATOM 1420 C CA . GLY A 1 4 ? -4.204 -19.296 8.857 1.00 0.00 159 GLY A CA 2
ATOM 1421 C C . GLY A 1 4 ? -3.704 -18.172 7.971 1.00 0.00 159 GLY A C 2
ATOM 1422 O O . GLY A 1 4 ? -4.394 -17.750 7.043 1.00 0.00 159 GLY A O 2
ATOM 1426 N N . SER A 1 5 ? -2.503 -17.683 8.260 1.00 0.00 160 SER A N 2
ATOM 1427 C CA . SER A 1 5 ? -1.913 -16.596 7.487 1.00 0.00 160 SER A CA 2
ATOM 1428 C C . SER A 1 5 ? -0.866 -17.129 6.513 1.00 0.00 160 SER A C 2
ATOM 1429 O O . SER A 1 5 ? 0.265 -17.424 6.900 1.00 0.00 160 SER A O 2
ATOM 1437 N N . SER A 1 6 ? -1.251 -17.248 5.246 1.00 0.00 161 SER A N 2
ATOM 1438 C CA . SER A 1 6 ? -0.348 -17.748 4.217 1.00 0.00 161 SER A CA 2
ATOM 1439 C C . SER A 1 6 ? 0.036 -16.637 3.244 1.00 0.00 161 SER A C 2
ATOM 1440 O O . SER A 1 6 ? -0.642 -16.411 2.243 1.00 0.00 161 SER A O 2
ATOM 1448 N N . GLY A 1 7 ? 1.130 -15.945 3.548 1.00 0.00 162 GLY A N 2
ATOM 1449 C CA . GLY A 1 7 ? 1.586 -14.865 2.692 1.00 0.00 162 GLY A CA 2
ATOM 1450 C C . GLY A 1 7 ? 2.716 -14.070 3.315 1.00 0.00 162 GLY A C 2
ATOM 1451 O O . GLY A 1 7 ? 3.271 -14.466 4.340 1.00 0.00 162 GLY A O 2
ATOM 1455 N N . ILE A 1 8 ? 3.060 -12.947 2.693 1.00 0.00 163 ILE A N 2
ATOM 1456 C CA . ILE A 1 8 ? 4.133 -12.096 3.192 1.00 0.00 163 ILE A CA 2
ATOM 1457 C C . ILE A 1 8 ? 3.582 -10.784 3.742 1.00 0.00 163 ILE A C 2
ATOM 1458 O O . ILE A 1 8 ? 2.681 -10.184 3.157 1.00 0.00 163 ILE A O 2
ATOM 1474 N N . ASN A 1 9 ? 4.133 -10.343 4.868 1.00 0.00 164 ASN A N 2
ATOM 1475 C CA . ASN A 1 9 ? 3.698 -9.101 5.496 1.00 0.00 164 ASN A CA 2
ATOM 1476 C C . ASN A 1 9 ? 4.441 -7.905 4.909 1.00 0.00 164 ASN A C 2
ATOM 1477 O O . ASN A 1 9 ? 5.653 -7.957 4.695 1.00 0.00 164 ASN A O 2
ATOM 1488 N N . VAL A 1 10 ? 3.707 -6.827 4.651 1.00 0.00 165 VAL A N 2
ATOM 1489 C CA . VAL A 1 10 ? 4.296 -5.617 4.089 1.00 0.00 165 VAL A CA 2
ATOM 1490 C C . VAL A 1 10 ? 3.959 -4.397 4.939 1.00 0.00 165 VAL A C 2
ATOM 1491 O O . VAL A 1 10 ? 2.808 -4.197 5.326 1.00 0.00 165 VAL A O 2
ATOM 1504 N N . ARG A 1 11 ? 4.970 -3.583 5.224 1.00 0.00 166 ARG A N 2
ATOM 1505 C CA . ARG A 1 11 ? 4.781 -2.382 6.028 1.00 0.00 166 ARG A CA 2
ATOM 1506 C C . ARG A 1 11 ? 4.585 -1.158 5.138 1.00 0.00 166 ARG A C 2
ATOM 1507 O O . ARG A 1 11 ? 5.487 -0.764 4.398 1.00 0.00 166 ARG A O 2
ATOM 1528 N N . LEU A 1 12 ? 3.401 -0.560 5.216 1.00 0.00 167 LEU A N 2
ATOM 1529 C CA . LEU A 1 12 ? 3.085 0.619 4.418 1.00 0.00 167 LEU A CA 2
ATOM 1530 C C . LEU A 1 12 ? 3.538 1.893 5.126 1.00 0.00 167 LEU A C 2
ATOM 1531 O O . LEU A 1 12 ? 2.926 2.323 6.104 1.00 0.00 167 LEU A O 2
ATOM 1547 N N . LYS A 1 13 ? 4.612 2.492 4.624 1.00 0.00 168 LYS A N 2
ATOM 1548 C CA . LYS A 1 13 ? 5.146 3.719 5.205 1.00 0.00 168 LYS A CA 2
ATOM 1549 C C . LYS A 1 13 ? 4.679 4.940 4.419 1.00 0.00 168 LYS A C 2
ATOM 1550 O O . LYS A 1 13 ? 4.727 4.955 3.189 1.00 0.00 168 LYS A O 2
ATOM 1569 N N . PHE A 1 14 ? 4.229 5.964 5.138 1.00 0.00 169 PHE A N 2
ATOM 1570 C CA . PHE A 1 14 ? 3.755 7.190 4.508 1.00 0.00 169 PHE A CA 2
ATOM 1571 C C . PHE A 1 14 ? 4.750 8.329 4.716 1.00 0.00 169 PHE A C 2
ATOM 1572 O O . PHE A 1 14 ? 5.639 8.244 5.565 1.00 0.00 169 PHE A O 2
ATOM 1589 N N . LEU A 1 15 ? 4.594 9.392 3.936 1.00 0.00 170 LEU A N 2
ATOM 1590 C CA . LEU A 1 15 ? 5.478 10.548 4.033 1.00 0.00 170 LEU A CA 2
ATOM 1591 C C . LEU A 1 15 ? 5.330 11.235 5.387 1.00 0.00 170 LEU A C 2
ATOM 1592 O O . LEU A 1 15 ? 6.136 12.090 5.752 1.00 0.00 170 LEU A O 2
ATOM 1608 N N . ASN A 1 16 ? 4.296 10.851 6.129 1.00 0.00 171 ASN A N 2
ATOM 1609 C CA . ASN A 1 16 ? 4.044 11.429 7.445 1.00 0.00 171 ASN A CA 2
ATOM 1610 C C . ASN A 1 16 ? 4.846 10.7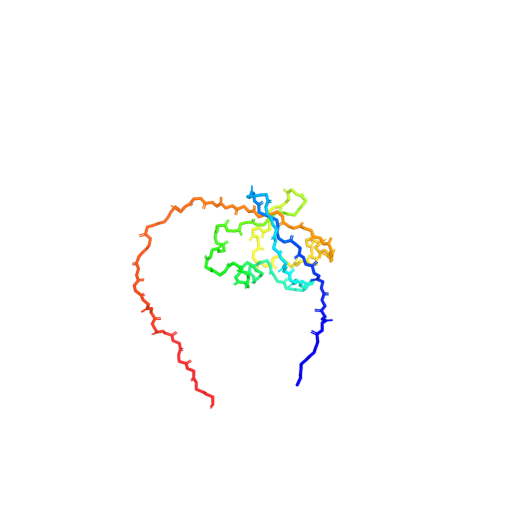03 8.521 1.00 0.00 171 ASN A C 2
ATOM 1611 O O . ASN A 1 16 ? 4.562 10.828 9.712 1.00 0.00 171 ASN A O 2
ATOM 1622 N N . ASP A 1 17 ? 5.849 9.945 8.092 1.00 0.00 172 ASP A N 2
ATOM 1623 C CA . ASP A 1 17 ? 6.694 9.200 9.018 1.00 0.00 172 ASP A CA 2
ATOM 1624 C C . ASP A 1 17 ? 5.877 8.168 9.790 1.00 0.00 172 ASP A C 2
ATOM 1625 O O . ASP A 1 17 ? 6.193 7.838 10.933 1.00 0.00 172 ASP A O 2
ATOM 1634 N N . THR A 1 18 ? 4.822 7.663 9.157 1.00 0.00 173 THR A N 2
ATOM 1635 C CA . THR A 1 18 ? 3.958 6.671 9.785 1.00 0.00 173 THR A CA 2
ATOM 1636 C C . THR A 1 18 ? 4.063 5.324 9.077 1.00 0.00 173 THR A C 2
ATOM 1637 O O . THR A 1 18 ? 4.657 5.222 8.005 1.00 0.00 173 THR A O 2
ATOM 1648 N N . GLU A 1 19 ? 3.481 4.295 9.685 1.00 0.00 174 GLU A N 2
ATOM 1649 C CA . GLU A 1 19 ? 3.510 2.955 9.112 1.00 0.00 174 GLU A CA 2
ATOM 1650 C C . GLU A 1 19 ? 2.191 2.228 9.359 1.00 0.00 174 GLU A C 2
ATOM 1651 O O . GLU A 1 19 ? 1.521 2.463 10.365 1.00 0.00 174 GLU A O 2
ATOM 1663 N N . GLU A 1 20 ? 1.825 1.347 8.434 1.00 0.00 175 GLU A N 2
ATOM 1664 C CA . GLU A 1 20 ? 0.585 0.588 8.551 1.00 0.00 175 GLU A CA 2
ATOM 1665 C C . GLU A 1 20 ? 0.812 -0.881 8.203 1.00 0.00 175 GLU A C 2
ATOM 1666 O O . GLU A 1 20 ? 1.506 -1.202 7.238 1.00 0.00 175 GLU A O 2
ATOM 1678 N N . LEU A 1 21 ? 0.221 -1.768 8.996 1.00 0.00 176 LEU A N 2
ATOM 1679 C CA . LEU A 1 21 ? 0.358 -3.203 8.773 1.00 0.00 176 LEU A CA 2
ATOM 1680 C C . LEU A 1 21 ? -0.532 -3.663 7.623 1.00 0.00 176 LEU A C 2
ATOM 1681 O O . LEU A 1 21 ? -1.755 -3.537 7.683 1.00 0.00 176 LEU A O 2
ATOM 1697 N N . ALA A 1 22 ? 0.089 -4.199 6.578 1.00 0.00 177 ALA A N 2
ATOM 1698 C CA . ALA A 1 22 ? -0.647 -4.682 5.417 1.00 0.00 177 ALA A CA 2
ATOM 1699 C C . ALA A 1 22 ? -0.012 -5.948 4.851 1.00 0.00 177 ALA A C 2
ATOM 1700 O O . ALA A 1 22 ? 1.111 -5.919 4.345 1.00 0.00 177 ALA A O 2
ATOM 1707 N N . VAL A 1 23 ? -0.736 -7.059 4.941 1.00 0.00 178 VAL A N 2
ATOM 1708 C CA . VAL A 1 23 ? -0.243 -8.335 4.437 1.00 0.00 178 VAL A CA 2
ATOM 1709 C C . VAL A 1 23 ? -0.507 -8.475 2.942 1.00 0.00 178 VAL A C 2
ATOM 1710 O O . VAL A 1 23 ? -1.651 -8.406 2.494 1.00 0.00 178 VAL A O 2
ATOM 1723 N N . ALA A 1 24 ? 0.560 -8.674 2.175 1.00 0.00 179 ALA A N 2
ATOM 1724 C CA . ALA A 1 24 ? 0.444 -8.827 0.730 1.00 0.00 179 ALA A CA 2
ATOM 1725 C C . ALA A 1 24 ? 1.024 -10.160 0.271 1.00 0.00 179 ALA A C 2
ATOM 1726 O O . ALA A 1 24 ? 1.845 -10.762 0.963 1.00 0.00 179 ALA A O 2
ATOM 1733 N N . ARG A 1 25 ? 0.592 -10.616 -0.901 1.00 0.00 180 ARG A N 2
ATOM 1734 C CA . ARG A 1 25 ? 1.068 -11.879 -1.451 1.00 0.00 180 ARG A CA 2
ATOM 1735 C C . ARG A 1 25 ? 1.974 -11.641 -2.655 1.00 0.00 180 ARG A C 2
ATOM 1736 O O . ARG A 1 25 ? 1.842 -10.652 -3.377 1.00 0.00 180 ARG A O 2
ATOM 1757 N N . PRO A 1 26 ? 2.918 -12.567 -2.879 1.00 0.00 181 PRO A N 2
ATOM 1758 C CA . PRO A 1 26 ? 3.865 -12.480 -3.994 1.00 0.00 181 PRO A CA 2
ATOM 1759 C C . PRO A 1 26 ? 3.191 -12.699 -5.345 1.00 0.00 181 PRO A C 2
ATOM 1760 O O . PRO A 1 26 ? 3.838 -12.629 -6.389 1.00 0.00 181 PRO A O 2
ATOM 1771 N N . GLU A 1 27 ? 1.889 -12.964 -5.315 1.00 0.00 182 GLU A N 2
ATOM 1772 C CA . GLU A 1 27 ? 1.129 -13.194 -6.538 1.00 0.00 182 GLU A CA 2
ATOM 1773 C C . GLU A 1 27 ? 0.126 -12.069 -6.775 1.00 0.00 182 GLU A C 2
ATOM 1774 O O . GLU A 1 27 ? -0.386 -11.902 -7.882 1.00 0.00 182 GLU A O 2
ATOM 1786 N N . ASP A 1 28 ? -0.150 -11.300 -5.727 1.00 0.00 183 ASP A N 2
ATOM 1787 C CA . ASP A 1 28 ? -1.091 -10.190 -5.820 1.00 0.00 183 ASP A CA 2
ATOM 1788 C C . ASP A 1 28 ? -0.569 -9.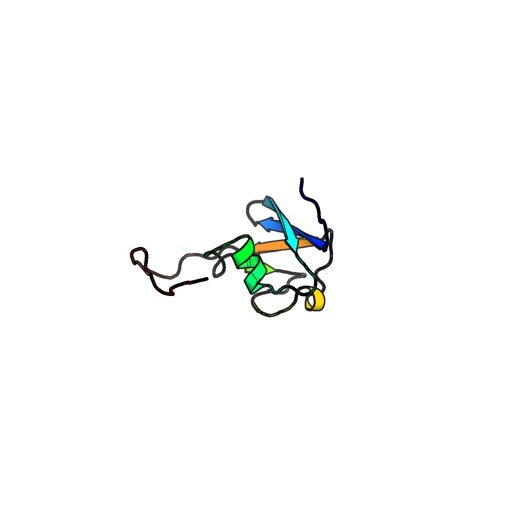112 -6.765 1.00 0.00 183 ASP A C 2
ATOM 1789 O O . ASP A 1 28 ? 0.489 -9.267 -7.377 1.00 0.00 183 ASP A O 2
ATOM 1798 N N . THR A 1 29 ? -1.318 -8.020 -6.881 1.00 0.00 184 THR A N 2
ATOM 1799 C CA . THR A 1 29 ? -0.932 -6.918 -7.753 1.00 0.00 184 THR A CA 2
ATOM 1800 C C . THR A 1 29 ? -0.928 -5.594 -6.997 1.00 0.00 184 THR A C 2
ATOM 1801 O O . THR A 1 29 ? -1.700 -5.402 -6.057 1.00 0.00 184 THR A O 2
ATOM 1812 N N . VAL A 1 30 ? -0.055 -4.683 -7.414 1.00 0.00 185 VAL A N 2
ATOM 1813 C CA . VAL A 1 30 ? 0.048 -3.375 -6.776 1.00 0.00 185 VAL A CA 2
ATOM 1814 C C . VAL A 1 30 ? -1.289 -2.644 -6.804 1.00 0.00 185 VAL A C 2
ATOM 1815 O O . VAL A 1 30 ? -1.669 -1.986 -5.836 1.00 0.00 185 VAL A O 2
ATOM 1828 N N . GLY A 1 31 ? -2.001 -2.764 -7.920 1.00 0.00 186 GLY A N 2
ATOM 1829 C CA . GLY A 1 31 ? -3.289 -2.109 -8.053 1.00 0.00 186 GLY A CA 2
ATOM 1830 C C . GLY A 1 31 ? -4.307 -2.624 -7.055 1.00 0.00 186 GLY A C 2
ATOM 1831 O O . GLY A 1 31 ? -5.062 -1.847 -6.470 1.00 0.00 186 GLY A O 2
ATOM 1835 N N . THR A 1 32 ? -4.329 -3.938 -6.859 1.00 0.00 187 THR A N 2
ATOM 1836 C CA . THR A 1 32 ? -5.264 -4.556 -5.926 1.00 0.00 187 THR A CA 2
ATOM 1837 C C . THR A 1 32 ? -4.943 -4.167 -4.488 1.00 0.00 187 THR A C 2
ATOM 1838 O O . THR A 1 32 ? -5.838 -3.829 -3.711 1.00 0.00 187 THR A O 2
ATOM 1849 N N . LEU A 1 33 ? -3.663 -4.215 -4.138 1.00 0.00 188 LEU A N 2
ATOM 1850 C CA . LEU A 1 33 ? -3.224 -3.866 -2.791 1.00 0.00 188 LEU A CA 2
ATOM 1851 C C . LEU A 1 33 ? -3.690 -2.464 -2.413 1.00 0.00 188 LEU A C 2
ATOM 1852 O O . LEU A 1 33 ? -4.223 -2.248 -1.324 1.00 0.00 188 LEU A O 2
ATOM 1868 N N . LYS A 1 34 ? -3.489 -1.514 -3.319 1.00 0.00 189 LYS A N 2
ATOM 1869 C CA . LYS A 1 34 ? -3.891 -0.133 -3.083 1.00 0.00 189 LYS A CA 2
ATOM 1870 C C . LYS A 1 34 ? -5.389 -0.042 -2.807 1.00 0.00 189 LYS A C 2
ATOM 1871 O O . LYS A 1 34 ? -5.814 0.598 -1.845 1.00 0.00 189 LYS A O 2
ATOM 1890 N N . SER A 1 35 ? -6.183 -0.688 -3.655 1.00 0.00 190 SER A N 2
ATOM 1891 C CA . SER A 1 35 ? -7.633 -0.678 -3.502 1.00 0.00 190 SER A CA 2
ATOM 1892 C C . SER A 1 35 ? -8.058 -1.506 -2.293 1.00 0.00 190 SER A C 2
ATOM 1893 O O . SER A 1 35 ? -9.094 -1.247 -1.682 1.00 0.00 190 SER A O 2
ATOM 1901 N N . LYS A 1 36 ? -7.249 -2.504 -1.954 1.00 0.00 191 LYS A N 2
ATOM 1902 C CA . LYS A 1 36 ? -7.538 -3.371 -0.818 1.00 0.00 191 LYS A CA 2
ATOM 1903 C C . LYS A 1 36 ? -7.491 -2.587 0.490 1.00 0.00 191 LYS A C 2
ATOM 1904 O O . LYS A 1 36 ? -8.394 -2.692 1.321 1.00 0.00 191 LYS A O 2
ATOM 1923 N N . TYR A 1 37 ? -6.434 -1.802 0.667 1.00 0.00 192 TYR A N 2
ATOM 1924 C CA . TYR A 1 37 ? -6.270 -1.001 1.874 1.00 0.00 192 TYR A CA 2
ATOM 1925 C C . TYR A 1 37 ? -6.684 0.446 1.629 1.00 0.00 192 TYR A C 2
ATOM 1926 O O . TYR A 1 37 ? -7.378 1.053 2.445 1.00 0.00 192 TYR A O 2
ATOM 1944 N N . PHE A 1 38 ? -6.255 0.994 0.497 1.00 0.00 193 PHE A N 2
ATOM 1945 C CA . PHE A 1 38 ? -6.580 2.371 0.142 1.00 0.00 193 PHE A CA 2
ATOM 1946 C C . PHE A 1 38 ? -7.583 2.413 -1.008 1.00 0.00 193 PHE A C 2
ATOM 1947 O O . PHE A 1 38 ? -7.238 2.694 -2.156 1.00 0.00 193 PHE A O 2
ATOM 1964 N N . PRO A 1 39 ? -8.855 2.128 -0.693 1.00 0.00 194 PRO A N 2
ATOM 1965 C CA . PRO A 1 39 ? -9.935 2.127 -1.685 1.00 0.00 194 PRO A CA 2
ATOM 1966 C C . PRO A 1 39 ? -10.269 3.530 -2.179 1.00 0.00 194 PRO A C 2
ATOM 1967 O O . PRO A 1 39 ? -10.389 4.465 -1.389 1.00 0.00 194 PRO A O 2
ATOM 1978 N N . GLY A 1 40 ? -10.419 3.670 -3.493 1.00 0.00 195 GLY A N 2
ATOM 1979 C CA . GLY A 1 40 ? -10.738 4.963 -4.070 1.00 0.00 195 GLY A CA 2
ATOM 1980 C C . GLY A 1 40 ? -9.537 5.886 -4.125 1.00 0.00 195 GLY A C 2
ATOM 1981 O O . GLY A 1 40 ? -9.336 6.594 -5.111 1.00 0.00 195 GLY A O 2
ATOM 1985 N N . GLN A 1 41 ? -8.738 5.879 -3.063 1.00 0.00 196 GLN A N 2
ATOM 1986 C CA . GLN A 1 41 ? -7.552 6.724 -2.995 1.00 0.00 196 GLN A CA 2
ATOM 1987 C C . GLN A 1 41 ? -6.331 5.994 -3.544 1.00 0.00 196 GLN A C 2
ATOM 1988 O O . GLN A 1 41 ? -5.245 6.062 -2.969 1.00 0.00 196 GLN A O 2
ATOM 2002 N N . GLU A 1 42 ? -6.517 5.295 -4.660 1.00 0.00 197 GLU A N 2
ATOM 2003 C CA . GLU A 1 42 ? -5.430 4.551 -5.285 1.00 0.00 197 GLU A CA 2
ATOM 2004 C C . GLU A 1 42 ? -4.656 5.435 -6.259 1.00 0.00 197 GLU A C 2
ATOM 2005 O O . GLU A 1 42 ? -3.449 5.273 -6.436 1.00 0.00 197 GLU A O 2
ATOM 2017 N N . SER A 1 43 ? -5.361 6.369 -6.890 1.00 0.00 198 SER A N 2
ATOM 2018 C CA . SER A 1 43 ? -4.742 7.276 -7.850 1.00 0.00 198 SER A CA 2
ATOM 2019 C C . SER A 1 43 ? -3.769 8.223 -7.154 1.00 0.00 198 SER A C 2
ATOM 2020 O O . SER A 1 43 ? -2.835 8.732 -7.771 1.00 0.00 198 SER A O 2
ATOM 2028 N N . GLN A 1 44 ? -3.997 8.452 -5.864 1.00 0.00 199 GLN A N 2
ATOM 2029 C CA . GLN A 1 44 ? -3.141 9.338 -5.084 1.00 0.00 199 GLN A CA 2
ATOM 2030 C C . GLN A 1 44 ? -2.119 8.540 -4.282 1.00 0.00 199 GLN A C 2
ATOM 2031 O O . GLN A 1 44 ? -0.968 8.952 -4.141 1.00 0.00 199 GLN A O 2
ATOM 2045 N N . MET A 1 45 ? -2.547 7.397 -3.758 1.00 0.00 200 MET A N 2
ATOM 2046 C CA . MET A 1 45 ? -1.668 6.540 -2.970 1.00 0.00 200 MET A CA 2
ATOM 2047 C C . MET A 1 45 ? -0.630 5.862 -3.859 1.00 0.00 200 MET A C 2
ATOM 2048 O O . MET A 1 45 ? -0.825 4.732 -4.307 1.00 0.00 200 MET A O 2
ATOM 2062 N N . LYS A 1 46 ? 0.473 6.559 -4.110 1.00 0.00 201 LYS A N 2
ATOM 2063 C CA . LYS A 1 46 ? 1.542 6.024 -4.945 1.00 0.00 201 LYS A CA 2
ATOM 2064 C C . LYS A 1 46 ? 2.573 5.282 -4.100 1.00 0.00 201 LYS A C 2
ATOM 2065 O O . LYS A 1 46 ? 2.994 5.767 -3.048 1.00 0.00 201 LYS A O 2
ATOM 2084 N N . LEU A 1 47 ? 2.976 4.105 -4.565 1.00 0.00 202 LEU A N 2
ATOM 2085 C CA . LEU A 1 47 ? 3.959 3.297 -3.853 1.00 0.00 202 LEU A CA 2
ATOM 2086 C C . LEU A 1 47 ? 5.287 3.267 -4.603 1.00 0.00 202 LEU A C 2
ATOM 2087 O O . LEU A 1 47 ? 5.314 3.208 -5.833 1.00 0.00 202 LEU A O 2
ATOM 2103 N N . ILE A 1 48 ? 6.384 3.307 -3.855 1.00 0.00 203 ILE A N 2
ATOM 2104 C CA . ILE A 1 48 ? 7.715 3.281 -4.450 1.00 0.00 203 ILE A CA 2
ATOM 2105 C C . ILE A 1 48 ? 8.586 2.211 -3.801 1.00 0.00 203 ILE A C 2
ATOM 2106 O O . ILE A 1 48 ? 8.793 2.217 -2.587 1.00 0.00 203 ILE A O 2
ATOM 2122 N N . TYR A 1 49 ? 9.096 1.296 -4.617 1.00 0.00 204 TYR A N 2
ATOM 2123 C CA . TYR A 1 49 ? 9.946 0.219 -4.123 1.00 0.00 204 TYR A CA 2
ATOM 2124 C C . TYR A 1 49 ? 11.359 0.338 -4.686 1.00 0.00 204 TYR A C 2
ATOM 2125 O O . TYR A 1 49 ? 11.575 0.174 -5.887 1.00 0.00 204 TYR A O 2
ATOM 2143 N N . GLN A 1 50 ? 12.317 0.623 -3.810 1.00 0.00 205 GLN A N 2
ATOM 2144 C CA . GLN A 1 50 ? 13.709 0.763 -4.219 1.00 0.00 205 GLN A CA 2
ATOM 2145 C C . GLN A 1 50 ? 13.877 1.930 -5.186 1.00 0.00 205 GLN A C 2
ATOM 2146 O O . GLN A 1 50 ? 14.570 1.818 -6.196 1.00 0.00 205 GLN A O 2
ATOM 2160 N N . GLY A 1 51 ? 13.238 3.052 -4.868 1.00 0.00 206 GLY A N 2
ATOM 2161 C CA . GLY A 1 51 ? 13.329 4.224 -5.719 1.00 0.00 206 GLY A CA 2
ATOM 2162 C C . GLY A 1 51 ? 12.547 4.067 -7.008 1.00 0.00 206 GLY A C 2
ATOM 2163 O O . GLY A 1 51 ? 12.517 4.976 -7.839 1.00 0.00 206 GLY A O 2
ATOM 2167 N N . ARG A 1 52 ? 11.912 2.912 -7.176 1.00 0.00 207 ARG A N 2
ATOM 2168 C CA . ARG A 1 52 ? 11.129 2.638 -8.375 1.00 0.00 207 ARG A CA 2
ATOM 2169 C C . ARG A 1 52 ? 9.636 2.784 -8.093 1.00 0.00 207 ARG A C 2
ATOM 2170 O O . ARG A 1 52 ? 9.122 2.241 -7.114 1.00 0.00 207 ARG A O 2
ATOM 2191 N N . LEU A 1 53 ? 8.945 3.519 -8.957 1.00 0.00 208 LEU A N 2
ATOM 2192 C CA . LEU A 1 53 ? 7.511 3.737 -8.802 1.00 0.00 208 LEU A CA 2
ATOM 2193 C C . LEU A 1 53 ? 6.720 2.535 -9.307 1.00 0.00 208 LEU A C 2
ATOM 2194 O O . LEU A 1 53 ? 6.912 2.082 -10.437 1.00 0.00 208 LEU A O 2
ATOM 2210 N N . LEU A 1 54 ? 5.829 2.023 -8.465 1.00 0.00 209 LEU A N 2
ATOM 2211 C CA . LEU A 1 54 ? 5.006 0.874 -8.827 1.00 0.00 209 LEU A CA 2
ATOM 2212 C C . LEU A 1 54 ? 3.821 1.303 -9.686 1.00 0.00 209 LEU A C 2
ATOM 2213 O O . LEU A 1 54 ? 2.689 0.881 -9.452 1.00 0.00 209 LEU A O 2
ATOM 2229 N N . GLN A 1 55 ? 4.091 2.140 -10.682 1.00 0.00 210 GLN A N 2
ATOM 2230 C CA . GLN A 1 55 ? 3.047 2.624 -11.578 1.00 0.00 210 GLN A CA 2
ATOM 2231 C C . GLN A 1 55 ? 2.125 1.486 -12.004 1.00 0.00 210 GLN A C 2
ATOM 2232 O O . GLN A 1 55 ? 0.987 1.390 -11.544 1.00 0.00 210 GLN A O 2
ATOM 2246 N N . ASP A 1 56 ? 2.624 0.626 -12.885 1.00 0.00 211 ASP A N 2
ATOM 2247 C CA . ASP A 1 56 ? 1.846 -0.506 -13.374 1.00 0.00 211 ASP A CA 2
ATOM 2248 C C . ASP A 1 56 ? 1.134 -1.213 -12.224 1.00 0.00 211 ASP A C 2
ATOM 2249 O O . ASP A 1 56 ? 1.740 -1.952 -11.447 1.00 0.00 211 ASP A O 2
ATOM 2258 N N . PRO A 1 57 ? -0.182 -0.982 -12.110 1.00 0.00 212 PRO A N 2
ATOM 2259 C CA . PRO A 1 57 ? -1.004 -1.586 -11.058 1.00 0.00 212 PRO A CA 2
ATOM 2260 C C . PRO A 1 57 ? -1.185 -3.088 -11.255 1.00 0.00 212 PRO A C 2
ATOM 2261 O O . PRO A 1 57 ? -1.895 -3.742 -10.491 1.00 0.00 212 PRO A O 2
ATOM 2272 N N . ALA A 1 58 ? -0.539 -3.627 -12.283 1.00 0.00 213 ALA A N 2
ATOM 2273 C CA . ALA A 1 58 ? -0.628 -5.052 -12.578 1.00 0.00 213 ALA A CA 2
ATOM 2274 C C . ALA A 1 58 ? 0.650 -5.777 -12.169 1.00 0.00 213 ALA A C 2
ATOM 2275 O O . ALA A 1 58 ? 0.663 -7.001 -12.031 1.00 0.00 213 ALA A O 2
ATOM 2282 N N . ARG A 1 59 ? 1.722 -5.016 -11.978 1.00 0.00 214 ARG A N 2
ATOM 2283 C CA . ARG A 1 59 ? 3.005 -5.587 -11.587 1.00 0.00 214 ARG A CA 2
ATOM 2284 C C . ARG A 1 59 ? 2.860 -6.438 -10.329 1.00 0.00 214 ARG A C 2
ATOM 2285 O O . ARG A 1 59 ? 2.489 -5.938 -9.266 1.00 0.00 214 ARG A O 2
ATOM 2306 N N . THR A 1 60 ? 3.156 -7.728 -10.455 1.00 0.00 215 THR A N 2
ATOM 2307 C CA . THR A 1 60 ? 3.057 -8.649 -9.330 1.00 0.00 215 THR A CA 2
ATOM 2308 C C . THR A 1 60 ? 4.074 -8.305 -8.248 1.00 0.00 215 THR A C 2
ATOM 2309 O O . THR A 1 60 ? 5.174 -7.834 -8.542 1.00 0.00 215 THR A O 2
ATOM 2320 N N . LEU A 1 61 ? 3.702 -8.545 -6.995 1.00 0.00 216 LEU A N 2
ATOM 2321 C CA . LEU A 1 61 ? 4.583 -8.261 -5.868 1.00 0.00 216 LEU A CA 2
ATOM 2322 C C . LEU A 1 61 ? 5.864 -9.085 -5.957 1.00 0.00 216 LEU A C 2
ATOM 2323 O O . LEU A 1 61 ? 6.930 -8.643 -5.529 1.00 0.00 216 LEU A O 2
ATOM 2339 N N . SER A 1 62 ? 5.751 -10.286 -6.517 1.00 0.00 217 SER A N 2
ATOM 2340 C CA . SER A 1 62 ? 6.900 -11.173 -6.661 1.00 0.00 217 SER A CA 2
ATOM 2341 C C . SER A 1 62 ? 7.933 -10.574 -7.610 1.00 0.00 217 SER A C 2
ATOM 2342 O O . SER A 1 62 ? 9.127 -10.554 -7.313 1.00 0.00 217 SER A O 2
ATOM 2350 N N . SER A 1 63 ? 7.464 -10.086 -8.754 1.00 0.00 218 SER A N 2
ATOM 2351 C CA . SER A 1 63 ? 8.346 -9.489 -9.750 1.00 0.00 218 SER A CA 2
ATOM 2352 C C . SER A 1 63 ? 9.059 -8.266 -9.181 1.00 0.00 218 SER A C 2
ATOM 2353 O O . SER A 1 63 ? 10.221 -8.008 -9.497 1.00 0.00 218 SER A O 2
ATOM 2361 N N . LEU A 1 64 ? 8.355 -7.517 -8.340 1.00 0.00 219 LEU A N 2
ATOM 2362 C CA . LEU A 1 64 ? 8.918 -6.320 -7.726 1.00 0.00 219 LEU A CA 2
ATOM 2363 C C . LEU A 1 64 ? 9.849 -6.686 -6.574 1.00 0.00 219 LEU A C 2
ATOM 2364 O O . LEU A 1 64 ? 10.355 -5.813 -5.870 1.00 0.00 219 LEU A O 2
ATOM 2380 N N . ASN A 1 65 ? 10.073 -7.983 -6.390 1.00 0.00 220 ASN A N 2
ATOM 2381 C CA . ASN A 1 65 ? 10.944 -8.465 -5.325 1.00 0.00 220 ASN A CA 2
ATOM 2382 C C . ASN A 1 65 ? 10.394 -8.078 -3.955 1.00 0.00 220 ASN A C 2
ATOM 2383 O O . ASN A 1 65 ? 11.153 -7.805 -3.025 1.00 0.00 220 ASN A O 2
ATOM 2394 N N . ILE A 1 66 ? 9.071 -8.059 -3.839 1.00 0.00 221 ILE A N 2
ATOM 2395 C CA . ILE A 1 66 ? 8.420 -7.708 -2.584 1.00 0.00 221 ILE A CA 2
ATOM 2396 C C . ILE A 1 66 ? 8.249 -8.933 -1.692 1.00 0.00 221 ILE A C 2
ATOM 2397 O O . ILE A 1 66 ? 7.261 -9.661 -1.799 1.00 0.00 221 ILE A O 2
ATOM 2413 N N . THR A 1 67 ? 9.218 -9.155 -0.809 1.00 0.00 222 THR A N 2
ATOM 2414 C CA . THR A 1 67 ? 9.175 -10.292 0.103 1.00 0.00 222 THR A CA 2
ATOM 2415 C C . THR A 1 67 ? 8.653 -9.877 1.474 1.00 0.00 222 THR A C 2
ATOM 2416 O O . THR A 1 67 ? 8.303 -8.718 1.691 1.00 0.00 222 THR A O 2
ATOM 2427 N N . ASN A 1 68 ? 8.605 -10.832 2.397 1.00 0.00 223 ASN A N 2
ATOM 2428 C CA . ASN A 1 68 ? 8.125 -10.566 3.748 1.00 0.00 223 ASN A CA 2
ATOM 2429 C C . ASN A 1 68 ? 9.102 -9.670 4.505 1.00 0.00 223 ASN A C 2
ATOM 2430 O O . ASN A 1 68 ? 10.313 -9.743 4.300 1.00 0.00 223 ASN A O 2
ATOM 2441 N N . ASN A 1 69 ? 8.565 -8.826 5.380 1.00 0.00 224 ASN A N 2
ATOM 2442 C CA . ASN A 1 69 ? 9.389 -7.916 6.168 1.00 0.00 224 ASN A CA 2
ATOM 2443 C C . ASN A 1 69 ? 9.918 -6.776 5.304 1.00 0.00 224 ASN A C 2
ATOM 2444 O O . ASN A 1 69 ? 11.053 -6.328 5.476 1.00 0.00 224 ASN A O 2
ATOM 2455 N N . CYS A 1 70 ? 9.090 -6.310 4.376 1.00 0.00 225 CYS A N 2
ATOM 2456 C CA . CYS A 1 70 ? 9.474 -5.222 3.485 1.00 0.00 225 CYS A CA 2
ATOM 2457 C C . CYS A 1 70 ? 8.550 -4.022 3.662 1.00 0.00 225 CYS A C 2
ATOM 2458 O O . CYS A 1 70 ? 7.358 -4.177 3.929 1.00 0.00 225 CYS A O 2
ATOM 2466 N N . VAL A 1 71 ? 9.108 -2.824 3.513 1.00 0.00 226 VAL A N 2
ATOM 2467 C CA . VAL A 1 71 ? 8.334 -1.597 3.657 1.00 0.00 226 VAL A CA 2
ATOM 2468 C C . VAL A 1 71 ? 8.165 -0.894 2.315 1.00 0.00 226 VAL A C 2
ATOM 2469 O O . VAL A 1 71 ? 9.086 -0.861 1.499 1.00 0.00 226 VAL A O 2
ATOM 2482 N N . ILE A 1 72 ? 6.981 -0.331 2.094 1.00 0.00 227 ILE A N 2
ATOM 2483 C CA . ILE A 1 72 ? 6.691 0.373 0.851 1.00 0.00 227 ILE A CA 2
ATOM 2484 C C . ILE A 1 72 ? 6.333 1.832 1.117 1.00 0.00 227 ILE A C 2
ATOM 2485 O O . ILE A 1 72 ? 5.367 2.127 1.820 1.00 0.00 227 ILE A O 2
ATOM 2501 N N . HIS A 1 73 ? 7.118 2.741 0.547 1.00 0.00 228 HIS A N 2
ATOM 2502 C CA . HIS A 1 73 ? 6.883 4.170 0.720 1.00 0.00 228 HIS A CA 2
ATOM 2503 C C . HIS A 1 73 ? 5.633 4.610 -0.036 1.00 0.00 228 HIS A C 2
ATOM 2504 O O . HIS A 1 73 ? 5.435 4.243 -1.195 1.00 0.00 228 HIS A O 2
ATOM 2519 N N . CYS A 1 74 ? 4.793 5.398 0.626 1.00 0.00 229 CYS A N 2
ATOM 2520 C CA . CYS A 1 74 ? 3.561 5.887 0.017 1.00 0.00 229 CYS A CA 2
ATOM 2521 C C . CYS A 1 74 ? 3.633 7.391 -0.223 1.00 0.00 229 CYS A C 2
ATOM 2522 O O . CYS A 1 74 ? 4.176 8.135 0.594 1.00 0.00 229 CYS A O 2
ATOM 2530 N N . HIS A 1 75 ? 3.084 7.832 -1.350 1.00 0.00 230 HIS A N 2
ATOM 2531 C CA . HIS A 1 75 ? 3.087 9.249 -1.699 1.00 0.00 230 HIS A CA 2
ATOM 2532 C C . HIS A 1 75 ? 1.664 9.763 -1.894 1.00 0.00 230 HIS A C 2
ATOM 2533 O O . HIS A 1 75 ? 0.866 9.154 -2.607 1.00 0.00 230 HIS A O 2
ATOM 2548 N N . ARG A 1 76 ? 1.353 10.886 -1.256 1.00 0.00 231 ARG A N 2
ATOM 2549 C CA . ARG A 1 76 ? 0.026 11.481 -1.358 1.00 0.00 231 ARG A CA 2
ATOM 2550 C C . ARG A 1 76 ? 0.058 12.739 -2.222 1.00 0.00 231 ARG A C 2
ATOM 2551 O O . ARG A 1 76 ? 0.760 13.700 -1.909 1.00 0.00 231 ARG A O 2
ATOM 2572 N N . SER A 1 77 ? -0.706 12.724 -3.310 1.00 0.00 232 SER A N 2
ATOM 2573 C CA . SER A 1 77 ? -0.761 13.861 -4.221 1.00 0.00 232 SER A CA 2
ATOM 2574 C C . SER A 1 77 ? -1.965 14.745 -3.913 1.00 0.00 232 SER A C 2
ATOM 2575 O O . SER A 1 77 ? -3.036 14.270 -3.534 1.00 0.00 232 SER A O 2
ATOM 2583 N N . PRO A 1 78 ? -1.788 16.064 -4.080 1.00 0.00 233 PRO A N 2
ATOM 2584 C CA . PRO A 1 78 ? -2.848 17.044 -3.827 1.00 0.00 233 PRO A CA 2
ATOM 2585 C C . PRO A 1 78 ? -3.969 16.965 -4.858 1.00 0.00 233 PRO A C 2
ATOM 2586 O O . PRO A 1 78 ? -3.748 16.649 -6.027 1.00 0.00 233 PRO A O 2
ATOM 2597 N N . PRO A 1 79 ? -5.201 17.260 -4.417 1.00 0.00 234 PRO A N 2
ATOM 2598 C CA . PRO A 1 79 ? -6.380 17.230 -5.287 1.00 0.00 234 PRO A CA 2
ATOM 2599 C C . PRO A 1 79 ? -6.372 18.358 -6.314 1.00 0.00 234 PRO A C 2
ATOM 2600 O O . PRO A 1 79 ? -5.762 19.404 -6.097 1.00 0.00 234 PRO A O 2
ATOM 2611 N N . GLY A 1 80 ? -7.054 18.137 -7.434 1.00 0.00 235 GLY A N 2
ATOM 2612 C CA . GLY A 1 80 ? -7.111 19.144 -8.478 1.00 0.00 235 GLY A CA 2
ATOM 2613 C C . GLY A 1 80 ? -8.503 19.718 -8.652 1.00 0.00 235 GLY A C 2
ATOM 2614 O O . GLY A 1 80 ? -8.661 20.906 -8.934 1.00 0.00 235 GLY A O 2
ATOM 2618 N N . ALA A 1 81 ? -9.516 18.873 -8.487 1.00 0.00 236 ALA A N 2
ATOM 2619 C CA . ALA A 1 81 ? -10.901 19.304 -8.628 1.00 0.00 236 ALA A CA 2
ATOM 2620 C C . ALA A 1 81 ? -11.786 18.663 -7.565 1.00 0.00 236 ALA A C 2
ATOM 2621 O O . ALA A 1 81 ? -11.338 17.802 -6.808 1.00 0.00 236 ALA A O 2
ATOM 2628 N N . ALA A 1 82 ? -13.044 19.089 -7.513 1.00 0.00 237 ALA A N 2
ATOM 2629 C CA . ALA A 1 82 ? -13.992 18.555 -6.543 1.00 0.00 237 ALA A CA 2
ATOM 2630 C C . ALA A 1 82 ? -15.123 17.804 -7.236 1.00 0.00 237 ALA A C 2
ATOM 2631 O O . ALA A 1 82 ? -15.766 18.330 -8.145 1.00 0.00 237 ALA A O 2
ATOM 2638 N N . VAL A 1 83 ? -15.360 16.570 -6.803 1.00 0.00 238 VAL A N 2
ATOM 2639 C CA . VAL A 1 83 ? -16.414 15.746 -7.382 1.00 0.00 238 VAL A CA 2
ATOM 2640 C C . VAL A 1 83 ? -16.541 15.990 -8.882 1.00 0.00 238 VAL A C 2
ATOM 2641 O O . VAL A 1 83 ? -17.623 16.297 -9.382 1.00 0.00 238 VAL A O 2
ATOM 2654 N N . SER A 1 84 ? -15.428 15.850 -9.595 1.00 0.00 239 SER A N 2
ATOM 2655 C CA . SER A 1 84 ? -15.413 16.058 -11.038 1.00 0.00 239 SER A CA 2
ATOM 2656 C C . SER A 1 84 ? -14.826 14.847 -11.756 1.00 0.00 239 SER A C 2
ATOM 2657 O O . SER A 1 84 ? -13.842 14.261 -11.306 1.00 0.00 239 SER A O 2
ATOM 2665 N N . GLY A 1 85 ? -15.439 14.476 -12.876 1.00 0.00 240 GLY A N 2
ATOM 2666 C CA . GLY A 1 85 ? -14.965 13.336 -13.639 1.00 0.00 240 GLY A CA 2
ATOM 2667 C C . GLY A 1 85 ? -16.065 12.334 -13.928 1.00 0.00 240 GLY A C 2
ATOM 2668 O O . GLY A 1 85 ? -16.967 12.119 -13.119 1.00 0.00 240 GLY A O 2
ATOM 2672 N N . PRO A 1 86 ? -15.998 11.701 -15.109 1.00 0.00 241 PRO A N 2
ATOM 2673 C CA . PRO A 1 86 ? -16.989 10.706 -15.531 1.00 0.00 241 PRO A CA 2
ATOM 2674 C C . PRO A 1 86 ? -16.895 9.416 -14.723 1.00 0.00 241 PRO A C 2
ATOM 2675 O O . PRO A 1 86 ? -15.817 8.841 -14.577 1.00 0.00 241 PRO A O 2
ATOM 2686 N N . SER A 1 87 ? -18.032 8.967 -14.201 1.00 0.00 242 SER A N 2
ATOM 2687 C CA . SER A 1 87 ? -18.077 7.746 -13.405 1.00 0.00 242 SER A CA 2
ATOM 2688 C C . SER A 1 87 ? -19.370 6.978 -13.661 1.00 0.00 242 SER A C 2
ATOM 2689 O O . SER A 1 87 ? -20.466 7.511 -13.489 1.00 0.00 242 SER A O 2
ATOM 2697 N N . ALA A 1 88 ? -19.234 5.722 -14.074 1.00 0.00 243 ALA A N 2
ATOM 2698 C CA . ALA A 1 88 ? -20.390 4.879 -14.352 1.00 0.00 243 ALA A CA 2
ATOM 2699 C C . ALA A 1 88 ? -20.042 3.402 -14.200 1.00 0.00 243 ALA A C 2
ATOM 2700 O O . ALA A 1 88 ? -19.039 2.932 -14.738 1.00 0.00 243 ALA A O 2
ATOM 2707 N N . SER A 1 89 ? -20.876 2.675 -13.464 1.00 0.00 244 SER A N 2
ATOM 2708 C CA . SER A 1 89 ? -20.653 1.252 -13.237 1.00 0.00 244 SER A CA 2
ATOM 2709 C C . SER A 1 89 ? -21.979 0.500 -13.161 1.00 0.00 244 SER A C 2
ATOM 2710 O O . SER A 1 89 ? -22.725 0.632 -12.191 1.00 0.00 244 SER A O 2
ATOM 2718 N N . SER A 1 90 ? -22.265 -0.288 -14.193 1.00 0.00 245 SER A N 2
ATOM 2719 C CA . SER A 1 90 ? -23.502 -1.059 -14.246 1.00 0.00 245 SER A CA 2
ATOM 2720 C C . SER A 1 90 ? -23.341 -2.282 -15.144 1.00 0.00 245 SER A C 2
ATOM 2721 O O . SER A 1 90 ? -22.585 -2.259 -16.114 1.00 0.00 245 SER A O 2
ATOM 2729 N N . GLY A 1 91 ? -24.060 -3.350 -14.812 1.00 0.00 246 GLY A N 2
ATOM 2730 C CA . GLY A 1 91 ? -23.984 -4.569 -15.596 1.00 0.00 246 GLY A CA 2
ATOM 2731 C C . GLY A 1 91 ? -25.326 -5.263 -15.721 1.00 0.00 246 GLY A C 2
ATOM 2732 O O . GLY A 1 91 ? -25.642 -6.187 -14.972 1.00 0.00 246 GLY A O 2
ATOM 2736 N N . PRO A 1 92 ? -26.142 -4.813 -16.686 1.00 0.00 247 PRO A N 2
ATOM 2737 C CA . PRO A 1 92 ? -27.471 -5.383 -16.928 1.00 0.00 247 PRO A CA 2
ATOM 2738 C C . PRO A 1 92 ? -27.401 -6.791 -17.507 1.00 0.00 247 PRO A C 2
ATOM 2739 O O . PRO A 1 92 ? -26.344 -7.238 -17.952 1.00 0.00 247 PRO A O 2
ATOM 2750 N N . SER A 1 93 ? -28.534 -7.486 -17.500 1.00 0.00 248 SER A N 2
ATOM 2751 C CA . SER A 1 93 ? -28.600 -8.846 -18.022 1.00 0.00 248 SER A CA 2
ATOM 2752 C C . SER A 1 93 ? -27.816 -9.807 -17.135 1.00 0.00 248 SER A C 2
ATOM 2753 O O . SER A 1 93 ? -27.194 -10.752 -17.622 1.00 0.00 248 SER A O 2
ATOM 2761 N N . SER A 1 94 ? -27.849 -9.559 -15.830 1.00 0.00 249 SER A N 2
ATOM 2762 C CA . SER A 1 94 ? -27.138 -10.400 -14.873 1.00 0.00 249 SER A CA 2
ATOM 2763 C C . SER A 1 94 ? -28.112 -11.062 -13.903 1.00 0.00 249 SER A C 2
ATOM 2764 O O . SER A 1 94 ? -28.038 -12.265 -13.655 1.00 0.00 249 SER A O 2
ATOM 2772 N N . GLY A 1 95 ? -29.026 -10.266 -13.356 1.00 0.00 250 GLY A N 2
ATOM 2773 C CA . GLY A 1 95 ? -30.002 -10.791 -12.419 1.00 0.00 250 GLY A CA 2
ATOM 2774 C C . GLY A 1 95 ? -29.382 -11.174 -11.090 1.00 0.00 250 GLY A C 2
ATOM 2775 O O . GLY A 1 95 ? -28.764 -12.232 -10.968 1.00 0.00 250 GLY A O 2
ATOM 2779 N N . GLY A 1 1 ? -10.809 -15.963 15.867 1.00 0.00 156 GLY A N 3
ATOM 2780 C CA . GLY A 1 1 ? -11.737 -15.258 15.003 1.00 0.00 156 GLY A CA 3
ATOM 2781 C C . GLY A 1 1 ? -11.627 -15.693 13.555 1.00 0.00 156 GLY A C 3
ATOM 2782 O O . GLY A 1 1 ? -11.425 -16.873 13.268 1.00 0.00 156 GLY A O 3
ATOM 2786 N N . SER A 1 2 ? -11.761 -14.738 12.640 1.00 0.00 157 SER A N 3
ATOM 2787 C CA . SER A 1 2 ? -11.680 -15.029 11.214 1.00 0.00 157 SER A CA 3
ATOM 2788 C C . SER A 1 2 ? -10.232 -14.994 10.733 1.00 0.00 157 SER A C 3
ATOM 2789 O O . SER A 1 2 ? -9.628 -13.927 10.626 1.00 0.00 157 SER A O 3
ATOM 2797 N N . SER A 1 3 ? -9.682 -16.169 10.445 1.00 0.00 158 SER A N 3
ATOM 2798 C CA . SER A 1 3 ? -8.304 -16.274 9.980 1.00 0.00 158 SER A CA 3
ATOM 2799 C C . SER A 1 3 ? -8.226 -16.086 8.467 1.00 0.00 158 SER A C 3
ATOM 2800 O O . SER A 1 3 ? -9.023 -16.650 7.719 1.00 0.00 158 SER A O 3
ATOM 2808 N N . GLY A 1 4 ? -7.258 -15.289 8.025 1.00 0.00 159 GLY A N 3
ATOM 2809 C CA . GLY A 1 4 ? -7.092 -15.041 6.605 1.00 0.00 159 GLY A CA 3
ATOM 2810 C C . GLY A 1 4 ? -6.440 -16.204 5.885 1.00 0.00 159 GLY A C 3
ATOM 2811 O O . GLY A 1 4 ? -6.911 -17.338 5.970 1.00 0.00 159 GLY A O 3
ATOM 2815 N N . SER A 1 5 ? -5.354 -15.923 5.173 1.00 0.00 160 SER A N 3
ATOM 2816 C CA . SER A 1 5 ? -4.639 -16.955 4.430 1.00 0.00 160 SER A CA 3
ATOM 2817 C C . SER A 1 5 ? -3.137 -16.684 4.432 1.00 0.00 160 SER A C 3
ATOM 2818 O O . SER A 1 5 ? -2.696 -15.573 4.728 1.00 0.00 160 SER A O 3
ATOM 2826 N N . SER A 1 6 ? -2.357 -17.707 4.099 1.00 0.00 161 SER A N 3
ATOM 2827 C CA . SER A 1 6 ? -0.905 -17.582 4.066 1.00 0.00 161 SER A CA 3
ATOM 2828 C C . SER A 1 6 ? -0.479 -16.435 3.154 1.00 0.00 161 SER A C 3
ATOM 2829 O O . SER A 1 6 ? -1.202 -16.058 2.232 1.00 0.00 161 SER A O 3
ATOM 2837 N N . GLY A 1 7 ? 0.701 -15.883 3.419 1.00 0.00 162 GLY A N 3
ATOM 2838 C CA . GLY A 1 7 ? 1.204 -14.784 2.615 1.00 0.00 162 GLY A CA 3
ATOM 2839 C C . GLY A 1 7 ? 2.330 -14.034 3.298 1.00 0.00 162 GLY A C 3
ATOM 2840 O O . GLY A 1 7 ? 2.739 -14.388 4.404 1.00 0.00 162 GLY A O 3
ATOM 2844 N N . ILE A 1 8 ? 2.834 -12.997 2.637 1.00 0.00 163 ILE A N 3
ATOM 2845 C CA . ILE A 1 8 ? 3.920 -12.196 3.188 1.00 0.00 163 ILE A CA 3
ATOM 2846 C C . ILE A 1 8 ? 3.397 -10.892 3.779 1.00 0.00 163 ILE A C 3
ATOM 2847 O O . ILE A 1 8 ? 2.458 -10.294 3.256 1.00 0.00 163 ILE A O 3
ATOM 2863 N N . ASN A 1 9 ? 4.012 -10.456 4.874 1.00 0.00 164 ASN A N 3
ATOM 2864 C CA . ASN A 1 9 ? 3.609 -9.221 5.537 1.00 0.00 164 ASN A CA 3
ATOM 2865 C C . ASN A 1 9 ? 4.370 -8.026 4.970 1.00 0.00 164 ASN A C 3
ATOM 2866 O O . ASN A 1 9 ? 5.580 -8.092 4.756 1.00 0.00 164 ASN A O 3
ATOM 2877 N N . VAL A 1 10 ? 3.651 -6.934 4.730 1.00 0.00 165 VAL A N 3
ATOM 2878 C CA . VAL A 1 10 ? 4.258 -5.723 4.190 1.00 0.00 165 VAL A CA 3
ATOM 2879 C C . VAL A 1 10 ? 3.840 -4.495 4.991 1.00 0.00 165 VAL A C 3
ATOM 2880 O O . VAL A 1 10 ? 2.672 -4.341 5.346 1.00 0.00 165 VAL A O 3
ATOM 2893 N N . ARG A 1 11 ? 4.804 -3.624 5.273 1.00 0.00 166 ARG A N 3
ATOM 2894 C CA . ARG A 1 11 ? 4.536 -2.409 6.033 1.00 0.00 166 ARG A CA 3
ATOM 2895 C C . ARG A 1 11 ? 4.398 -1.206 5.104 1.00 0.00 166 ARG A C 3
ATOM 2896 O O . ARG A 1 11 ? 5.306 -0.898 4.330 1.00 0.00 166 ARG A O 3
ATOM 2917 N N . LEU A 1 12 ? 3.258 -0.529 5.187 1.00 0.00 167 LEU A N 3
ATOM 2918 C CA . LEU A 1 12 ? 3.000 0.640 4.353 1.00 0.00 167 LEU A CA 3
ATOM 2919 C C . LEU A 1 12 ? 3.442 1.919 5.058 1.00 0.00 167 LEU A C 3
ATOM 2920 O O . LEU A 1 12 ? 2.803 2.370 6.008 1.00 0.00 167 LEU A O 3
ATOM 2936 N N . LYS A 1 13 ? 4.539 2.500 4.585 1.00 0.00 168 LYS A N 3
ATOM 2937 C CA . LYS A 1 13 ? 5.066 3.729 5.166 1.00 0.00 168 LYS A CA 3
ATOM 2938 C C . LYS A 1 13 ? 4.639 4.944 4.349 1.00 0.00 168 LYS A C 3
ATOM 2939 O O . LYS A 1 13 ? 4.739 4.946 3.122 1.00 0.00 168 LYS A O 3
ATOM 2958 N N . PHE A 1 14 ? 4.164 5.977 5.037 1.00 0.00 169 PHE A N 3
ATOM 2959 C CA . PHE A 1 14 ? 3.723 7.199 4.375 1.00 0.00 169 PHE A CA 3
ATOM 2960 C C . PHE A 1 14 ? 4.718 8.332 4.603 1.00 0.00 169 PHE A C 3
ATOM 2961 O O . PHE A 1 14 ? 5.575 8.253 5.485 1.00 0.00 169 PHE A O 3
ATOM 2978 N N . LEU A 1 15 ? 4.600 9.386 3.803 1.00 0.00 170 LEU A N 3
ATOM 2979 C CA . LEU A 1 15 ? 5.490 10.536 3.917 1.00 0.00 170 LEU A CA 3
ATOM 2980 C C . LEU A 1 15 ? 5.294 11.247 5.252 1.00 0.00 170 LEU A C 3
ATOM 2981 O O . LEU A 1 15 ? 6.049 12.153 5.601 1.00 0.00 170 LEU A O 3
ATOM 2997 N N . ASN A 1 16 ? 4.276 10.826 5.997 1.00 0.00 171 ASN A N 3
ATOM 2998 C CA . ASN A 1 16 ? 3.982 11.421 7.295 1.00 0.00 171 ASN A CA 3
ATOM 2999 C C . ASN A 1 16 ? 4.822 10.774 8.393 1.00 0.00 171 ASN A C 3
ATOM 3000 O O . ASN A 1 16 ? 4.602 11.014 9.580 1.00 0.00 171 ASN A O 3
ATOM 3011 N N . ASP A 1 17 ? 5.786 9.955 7.987 1.00 0.00 172 ASP A N 3
ATOM 3012 C CA . ASP A 1 17 ? 6.661 9.275 8.935 1.00 0.00 172 ASP A CA 3
ATOM 3013 C C . ASP A 1 17 ? 5.894 8.215 9.718 1.00 0.00 172 ASP A C 3
ATOM 3014 O O . ASP A 1 17 ? 6.258 7.874 10.845 1.00 0.00 172 ASP A O 3
ATOM 3023 N N . THR A 1 18 ? 4.828 7.696 9.116 1.00 0.00 173 THR A N 3
ATOM 3024 C CA . THR A 1 18 ? 4.008 6.676 9.757 1.00 0.00 173 THR A CA 3
ATOM 3025 C C . THR A 1 18 ? 3.999 5.386 8.945 1.00 0.00 173 THR A C 3
ATOM 3026 O O . THR A 1 18 ? 4.302 5.392 7.752 1.00 0.00 173 THR A O 3
ATOM 3037 N N . GLU A 1 19 ? 3.648 4.283 9.598 1.00 0.00 174 GLU A N 3
ATOM 3038 C CA . GLU A 1 19 ? 3.600 2.986 8.934 1.00 0.00 174 GLU A CA 3
ATOM 3039 C C . GLU A 1 19 ? 2.282 2.274 9.225 1.00 0.00 174 GLU A C 3
ATOM 3040 O O . GLU A 1 19 ? 1.645 2.521 10.249 1.00 0.00 174 GLU A O 3
ATOM 3052 N N . GLU A 1 20 ? 1.879 1.391 8.317 1.00 0.00 175 GLU A N 3
ATOM 3053 C CA . GLU A 1 20 ? 0.636 0.645 8.476 1.00 0.00 175 GLU A CA 3
ATOM 3054 C C . GLU A 1 20 ? 0.847 -0.835 8.170 1.00 0.00 175 GLU A C 3
ATOM 3055 O O . GLU A 1 20 ? 1.394 -1.193 7.126 1.00 0.00 175 GLU A O 3
ATOM 3067 N N . LEU A 1 21 ? 0.411 -1.690 9.088 1.00 0.00 176 LEU A N 3
ATOM 3068 C CA . LEU A 1 21 ? 0.552 -3.132 8.918 1.00 0.00 176 LEU A CA 3
ATOM 3069 C C . LEU A 1 21 ? -0.430 -3.656 7.876 1.00 0.00 176 LEU A C 3
ATOM 3070 O O . LEU A 1 21 ? -1.645 -3.546 8.042 1.00 0.00 176 LEU A O 3
ATOM 3086 N N . ALA A 1 22 ? 0.104 -4.229 6.802 1.00 0.00 177 ALA A N 3
ATOM 3087 C CA . ALA A 1 22 ? -0.725 -4.774 5.734 1.00 0.00 177 ALA A CA 3
ATOM 3088 C C . ALA A 1 22 ? -0.120 -6.054 5.169 1.00 0.00 177 ALA A C 3
ATOM 3089 O O . ALA A 1 22 ? 1.073 -6.110 4.869 1.00 0.00 177 ALA A O 3
ATOM 3096 N N . VAL A 1 23 ? -0.950 -7.083 5.026 1.00 0.00 178 VAL A N 3
ATOM 3097 C CA . VAL A 1 23 ? -0.497 -8.363 4.496 1.00 0.00 178 VAL A CA 3
ATOM 3098 C C . VAL A 1 23 ? -0.717 -8.443 2.990 1.00 0.00 178 VAL A C 3
ATOM 3099 O O . VAL A 1 23 ? -1.841 -8.309 2.509 1.00 0.00 178 VAL A O 3
ATOM 3112 N N . ALA A 1 24 ? 0.365 -8.664 2.251 1.00 0.00 179 ALA A N 3
ATOM 3113 C CA . ALA A 1 24 ? 0.290 -8.765 0.798 1.00 0.00 179 ALA A CA 3
ATOM 3114 C C . ALA A 1 24 ? 0.885 -10.081 0.308 1.00 0.00 179 ALA A C 3
ATOM 3115 O O . ALA A 1 24 ? 1.698 -10.700 0.995 1.00 0.00 179 ALA A O 3
ATOM 3122 N N . ARG A 1 25 ? 0.474 -10.503 -0.883 1.00 0.00 180 ARG A N 3
ATOM 3123 C CA . ARG A 1 25 ? 0.965 -11.747 -1.464 1.00 0.00 180 ARG A CA 3
ATOM 3124 C C . ARG A 1 25 ? 1.866 -11.468 -2.664 1.00 0.00 180 ARG A C 3
ATOM 3125 O O . ARG A 1 25 ? 1.766 -10.430 -3.319 1.00 0.00 180 ARG A O 3
ATOM 3146 N N . PRO A 1 26 ? 2.768 -12.416 -2.959 1.00 0.00 181 PRO A N 3
ATOM 3147 C CA . PRO A 1 26 ? 3.705 -12.295 -4.081 1.00 0.00 181 PRO A CA 3
ATOM 3148 C C . PRO A 1 26 ? 3.007 -12.400 -5.432 1.00 0.00 181 PRO A C 3
ATOM 3149 O O . PRO A 1 26 ? 3.597 -12.103 -6.470 1.00 0.00 181 PRO A O 3
ATOM 3160 N N . GLU A 1 27 ? 1.747 -12.825 -5.411 1.00 0.00 182 GLU A N 3
ATOM 3161 C CA . GLU A 1 27 ? 0.970 -12.969 -6.637 1.00 0.00 182 GLU A CA 3
ATOM 3162 C C . GLU A 1 27 ? 0.102 -11.738 -6.878 1.00 0.00 182 GLU A C 3
ATOM 3163 O O . GLU A 1 27 ? -0.090 -11.314 -8.018 1.00 0.00 182 GLU A O 3
ATOM 3175 N N . ASP A 1 28 ? -0.422 -11.169 -5.798 1.00 0.00 183 ASP A N 3
ATOM 3176 C CA . ASP A 1 28 ? -1.269 -9.986 -5.891 1.00 0.00 183 ASP A CA 3
ATOM 3177 C C . ASP A 1 28 ? -0.637 -8.934 -6.798 1.00 0.00 183 ASP A C 3
ATOM 3178 O O . ASP A 1 28 ? 0.533 -9.039 -7.167 1.00 0.00 183 ASP A O 3
ATOM 3187 N N . THR A 1 29 ? -1.420 -7.921 -7.155 1.00 0.00 184 THR A N 3
ATOM 3188 C CA . THR A 1 29 ? -0.938 -6.852 -8.021 1.00 0.00 184 THR A CA 3
ATOM 3189 C C . THR A 1 29 ? -0.808 -5.540 -7.254 1.00 0.00 184 THR A C 3
ATOM 3190 O O . THR A 1 29 ? -1.420 -5.361 -6.201 1.00 0.00 184 THR A O 3
ATOM 3201 N N . VAL A 1 30 ? -0.006 -4.625 -7.789 1.00 0.00 185 VAL A N 3
ATOM 3202 C CA . VAL A 1 30 ? 0.203 -3.328 -7.156 1.00 0.00 185 VAL A CA 3
ATOM 3203 C C . VAL A 1 30 ? -1.102 -2.547 -7.058 1.00 0.00 185 VAL A C 3
ATOM 3204 O O . VAL A 1 30 ? -1.337 -1.829 -6.087 1.00 0.00 185 VAL A O 3
ATOM 3217 N N . GLY A 1 31 ? -1.950 -2.693 -8.072 1.00 0.00 186 GLY A N 3
ATOM 3218 C CA . GLY A 1 31 ? -3.223 -1.995 -8.081 1.00 0.00 186 GLY A CA 3
ATOM 3219 C C . GLY A 1 31 ? -4.169 -2.502 -7.011 1.00 0.00 186 GLY A C 3
ATOM 3220 O O . GLY A 1 31 ? -4.863 -1.718 -6.362 1.00 0.00 186 GLY A O 3
ATOM 3224 N N . THR A 1 32 ? -4.200 -3.818 -6.825 1.00 0.00 187 THR A N 3
ATOM 3225 C CA . THR A 1 32 ? -5.071 -4.429 -5.828 1.00 0.00 187 THR A CA 3
ATOM 3226 C C . THR A 1 32 ? -4.618 -4.080 -4.415 1.00 0.00 187 THR A C 3
ATOM 3227 O O . THR A 1 32 ? -5.441 -3.847 -3.529 1.00 0.00 187 THR A O 3
ATOM 3238 N N . LEU A 1 33 ? -3.306 -4.046 -4.211 1.00 0.00 188 LEU A N 3
ATOM 3239 C CA . LEU A 1 33 ? -2.743 -3.725 -2.904 1.00 0.00 188 LEU A CA 3
ATOM 3240 C C . LEU A 1 33 ? -3.261 -2.380 -2.404 1.00 0.00 188 LEU A C 3
ATOM 3241 O O . LEU A 1 33 ? -3.673 -2.251 -1.251 1.00 0.00 188 LEU A O 3
ATOM 3257 N N . LYS A 1 34 ? -3.239 -1.381 -3.280 1.00 0.00 189 LYS A N 3
ATOM 3258 C CA . LYS A 1 34 ? -3.709 -0.046 -2.930 1.00 0.00 189 LYS A CA 3
ATOM 3259 C C . LYS A 1 34 ? -5.206 -0.055 -2.637 1.00 0.00 189 LYS A C 3
ATOM 3260 O O . LYS A 1 34 ? -5.666 0.578 -1.687 1.00 0.00 189 LYS A O 3
ATOM 3279 N N . SER A 1 35 ? -5.960 -0.780 -3.457 1.00 0.00 190 SER A N 3
ATOM 3280 C CA . SER A 1 35 ? -7.405 -0.870 -3.287 1.00 0.00 190 SER A CA 3
ATOM 3281 C C . SER A 1 35 ? -7.757 -1.697 -2.054 1.00 0.00 190 SER A C 3
ATOM 3282 O O . SER A 1 35 ? -8.801 -1.495 -1.434 1.00 0.00 190 SER A O 3
ATOM 3290 N N . LYS A 1 36 ? -6.877 -2.628 -1.704 1.00 0.00 191 LYS A N 3
ATOM 3291 C CA . LYS A 1 36 ? -7.091 -3.487 -0.545 1.00 0.00 191 LYS A CA 3
ATOM 3292 C C . LYS A 1 36 ? -7.082 -2.672 0.744 1.00 0.00 191 LYS A C 3
ATOM 3293 O O . LYS A 1 36 ? -7.970 -2.814 1.586 1.00 0.00 191 LYS A O 3
ATOM 3312 N N . TYR A 1 37 ? -6.076 -1.817 0.892 1.00 0.00 192 TYR A N 3
ATOM 3313 C CA . TYR A 1 37 ? -5.953 -0.980 2.079 1.00 0.00 192 TYR A CA 3
ATOM 3314 C C . TYR A 1 37 ? -6.457 0.433 1.804 1.00 0.00 192 TYR A C 3
ATOM 3315 O O . TYR A 1 37 ? -7.171 1.020 2.619 1.00 0.00 192 TYR A O 3
ATOM 3333 N N . PHE A 1 38 ? -6.081 0.974 0.650 1.00 0.00 193 PHE A N 3
ATOM 3334 C CA . PHE A 1 38 ? -6.494 2.319 0.266 1.00 0.00 193 PHE A CA 3
ATOM 3335 C C . PHE A 1 38 ? -7.539 2.271 -0.845 1.00 0.00 193 PHE A C 3
ATOM 3336 O O . PHE A 1 38 ? -7.236 2.446 -2.025 1.00 0.00 193 PHE A O 3
ATOM 3353 N N . PRO A 1 39 ? -8.800 2.026 -0.460 1.00 0.00 194 PRO A N 3
ATOM 3354 C CA . PRO A 1 39 ? -9.916 1.948 -1.407 1.00 0.00 194 PRO A CA 3
ATOM 3355 C C . PRO A 1 39 ? -10.260 3.306 -2.010 1.00 0.00 194 PRO A C 3
ATOM 3356 O O . PRO A 1 39 ? -10.481 4.278 -1.290 1.00 0.00 194 PRO A O 3
ATOM 3367 N N . GLY A 1 40 ? -10.304 3.364 -3.338 1.00 0.00 195 GLY A N 3
ATOM 3368 C CA . GLY A 1 40 ? -10.622 4.608 -4.016 1.00 0.00 195 GLY A CA 3
ATOM 3369 C C . GLY A 1 40 ? -9.451 5.571 -4.040 1.00 0.00 195 GLY A C 3
ATOM 3370 O O . GLY A 1 40 ? -9.190 6.214 -5.056 1.00 0.00 195 GLY A O 3
ATOM 3374 N N . GLN A 1 41 ? -8.746 5.671 -2.917 1.00 0.00 196 GLN A N 3
ATOM 3375 C CA . GLN A 1 41 ? -7.599 6.565 -2.814 1.00 0.00 196 GLN A CA 3
ATOM 3376 C C . GLN A 1 41 ? -6.342 5.903 -3.369 1.00 0.00 196 GLN A C 3
ATOM 3377 O O . GLN A 1 41 ? -5.254 6.053 -2.813 1.00 0.00 196 GLN A O 3
ATOM 3391 N N . GLU A 1 42 ? -6.500 5.170 -4.467 1.00 0.00 197 GLU A N 3
ATOM 3392 C CA . GLU A 1 42 ? -5.377 4.485 -5.095 1.00 0.00 197 GLU A CA 3
ATOM 3393 C C . GLU A 1 42 ? -4.634 5.418 -6.047 1.00 0.00 197 GLU A C 3
ATOM 3394 O O . GLU A 1 42 ? -3.409 5.360 -6.160 1.00 0.00 197 GLU A O 3
ATOM 3406 N N . SER A 1 43 ? -5.384 6.276 -6.731 1.00 0.00 198 SER A N 3
ATOM 3407 C CA . SER A 1 43 ? -4.798 7.218 -7.677 1.00 0.00 198 SER A CA 3
ATOM 3408 C C . SER A 1 43 ? -3.882 8.207 -6.962 1.00 0.00 198 SER A C 3
ATOM 3409 O O . SER A 1 43 ? -2.989 8.794 -7.572 1.00 0.00 198 SER A O 3
ATOM 3417 N N . GLN A 1 44 ? -4.112 8.386 -5.665 1.00 0.00 199 GLN A N 3
ATOM 3418 C CA . GLN A 1 44 ? -3.309 9.304 -4.866 1.00 0.00 199 GLN A CA 3
ATOM 3419 C C . GLN A 1 44 ? -2.258 8.548 -4.061 1.00 0.00 199 GLN A C 3
ATOM 3420 O O . GLN A 1 44 ? -1.151 9.043 -3.846 1.00 0.00 199 GLN A O 3
ATOM 3434 N N . MET A 1 45 ? -2.612 7.346 -3.616 1.00 0.00 200 MET A N 3
ATOM 3435 C CA . MET A 1 45 ? -1.698 6.522 -2.834 1.00 0.00 200 MET A CA 3
ATOM 3436 C C . MET A 1 45 ? -0.687 5.823 -3.738 1.00 0.00 200 MET A C 3
ATOM 3437 O O . MET A 1 45 ? -0.887 4.677 -4.140 1.00 0.00 200 MET A O 3
ATOM 3451 N N . LYS A 1 46 ? 0.399 6.521 -4.054 1.00 0.00 201 LYS A N 3
ATOM 3452 C CA . LYS A 1 46 ? 1.442 5.968 -4.909 1.00 0.00 201 LYS A CA 3
ATOM 3453 C C . LYS A 1 46 ? 2.475 5.207 -4.085 1.00 0.00 201 LYS A C 3
ATOM 3454 O O . LYS A 1 46 ? 2.931 5.687 -3.045 1.00 0.00 201 LYS A O 3
ATOM 3473 N N . LEU A 1 47 ? 2.843 4.020 -4.555 1.00 0.00 202 LEU A N 3
ATOM 3474 C CA . LEU A 1 47 ? 3.824 3.193 -3.862 1.00 0.00 202 LEU A CA 3
ATOM 3475 C C . LEU A 1 47 ? 5.174 3.241 -4.570 1.00 0.00 202 LEU A C 3
ATOM 3476 O O . LEU A 1 47 ? 5.241 3.250 -5.800 1.00 0.00 202 LEU A O 3
ATOM 3492 N N . ILE A 1 48 ? 6.247 3.269 -3.787 1.00 0.00 203 ILE A N 3
ATOM 3493 C CA . ILE A 1 48 ? 7.595 3.313 -4.340 1.00 0.00 203 ILE A CA 3
ATOM 3494 C C . ILE A 1 48 ? 8.477 2.232 -3.724 1.00 0.00 203 ILE A C 3
ATOM 3495 O O . ILE A 1 48 ? 8.648 2.175 -2.506 1.00 0.00 203 ILE A O 3
ATOM 3511 N N . TYR A 1 49 ? 9.036 1.377 -4.573 1.00 0.00 204 TYR A N 3
ATOM 3512 C CA . TYR A 1 49 ? 9.900 0.297 -4.112 1.00 0.00 204 TYR A CA 3
ATOM 3513 C C . TYR A 1 49 ? 11.314 0.459 -4.662 1.00 0.00 204 TYR A C 3
ATOM 3514 O O . TYR A 1 49 ? 11.518 0.513 -5.874 1.00 0.00 204 TYR A O 3
ATOM 3532 N N . GLN A 1 50 ? 12.287 0.534 -3.759 1.00 0.00 205 GLN A N 3
ATOM 3533 C CA . GLN A 1 50 ? 13.683 0.690 -4.153 1.00 0.00 205 GLN A CA 3
ATOM 3534 C C . GLN A 1 50 ? 13.856 1.886 -5.084 1.00 0.00 205 GLN A C 3
ATOM 3535 O O . GLN A 1 50 ? 14.487 1.781 -6.134 1.00 0.00 205 GLN A O 3
ATOM 3549 N N . GLY A 1 51 ? 13.289 3.023 -4.691 1.00 0.00 206 GLY A N 3
ATOM 3550 C CA . GLY A 1 51 ? 13.392 4.222 -5.502 1.00 0.00 206 GLY A CA 3
ATOM 3551 C C . GLY A 1 51 ? 12.624 4.108 -6.804 1.00 0.00 206 GLY A C 3
ATOM 3552 O O . GLY A 1 51 ? 12.672 5.010 -7.641 1.00 0.00 206 GLY A O 3
ATOM 3556 N N . ARG A 1 52 ? 11.915 2.997 -6.976 1.00 0.00 207 ARG A N 3
ATOM 3557 C CA . ARG A 1 52 ? 11.137 2.768 -8.187 1.00 0.00 207 ARG A CA 3
ATOM 3558 C C . ARG A 1 52 ? 9.650 2.996 -7.929 1.00 0.00 207 ARG A C 3
ATOM 3559 O O . ARG A 1 52 ? 9.135 2.655 -6.864 1.00 0.00 207 ARG A O 3
ATOM 3580 N N . LEU A 1 53 ? 8.967 3.576 -8.910 1.00 0.00 208 LEU A N 3
ATOM 3581 C CA . LEU A 1 53 ? 7.539 3.850 -8.790 1.00 0.00 208 LEU A CA 3
ATOM 3582 C C . LEU A 1 53 ? 6.714 2.651 -9.245 1.00 0.00 208 LEU A C 3
ATOM 3583 O O . LEU A 1 53 ? 6.833 2.197 -10.384 1.00 0.00 208 LEU A O 3
ATOM 3599 N N . LEU A 1 54 ? 5.876 2.142 -8.349 1.00 0.00 209 LEU A N 3
ATOM 3600 C CA . LEU A 1 54 ? 5.028 0.996 -8.658 1.00 0.00 209 LEU A CA 3
ATOM 3601 C C . LEU A 1 54 ? 3.854 1.410 -9.540 1.00 0.00 209 LEU A C 3
ATOM 3602 O O . LEU A 1 54 ? 2.702 1.089 -9.247 1.00 0.00 209 LEU A O 3
ATOM 3618 N N . GLN A 1 55 ? 4.154 2.122 -10.621 1.00 0.00 210 GLN A N 3
ATOM 3619 C CA . GLN A 1 55 ? 3.123 2.578 -11.546 1.00 0.00 210 GLN A CA 3
ATOM 3620 C C . GLN A 1 55 ? 2.254 1.413 -12.009 1.00 0.00 210 GLN A C 3
ATOM 3621 O O . GLN A 1 55 ? 1.094 1.296 -11.614 1.00 0.00 210 GLN A O 3
ATOM 3635 N N . ASP A 1 56 ? 2.822 0.555 -12.849 1.00 0.00 211 ASP A N 3
ATOM 3636 C CA . ASP A 1 56 ? 2.100 -0.601 -13.366 1.00 0.00 211 ASP A CA 3
ATOM 3637 C C . ASP A 1 56 ? 1.285 -1.270 -12.263 1.00 0.00 211 ASP A C 3
ATOM 3638 O O . ASP A 1 56 ? 1.813 -1.996 -11.421 1.00 0.00 211 ASP A O 3
ATOM 3647 N N . PRO A 1 57 ? -0.033 -1.020 -12.266 1.00 0.00 212 PRO A N 3
ATOM 3648 C CA . PRO A 1 57 ? -0.949 -1.588 -11.272 1.00 0.00 212 PRO A CA 3
ATOM 3649 C C . PRO A 1 57 ? -1.135 -3.091 -11.448 1.00 0.00 212 PRO A C 3
ATOM 3650 O O . PRO A 1 57 ? -1.913 -3.718 -10.729 1.00 0.00 212 PRO A O 3
ATOM 3661 N N . ALA A 1 58 ? -0.414 -3.664 -12.406 1.00 0.00 213 ALA A N 3
ATOM 3662 C CA . ALA A 1 58 ? -0.498 -5.094 -12.673 1.00 0.00 213 ALA A CA 3
ATOM 3663 C C . ALA A 1 58 ? 0.755 -5.817 -12.191 1.00 0.00 213 ALA A C 3
ATOM 3664 O O . ALA A 1 58 ? 0.691 -6.968 -11.756 1.00 0.00 213 ALA A O 3
ATOM 3671 N N . ARG A 1 59 ? 1.893 -5.136 -12.270 1.00 0.00 214 ARG A N 3
ATOM 3672 C CA . ARG A 1 59 ? 3.161 -5.715 -11.843 1.00 0.00 214 ARG A CA 3
ATOM 3673 C C . ARG A 1 59 ? 2.984 -6.530 -10.565 1.00 0.00 214 ARG A C 3
ATOM 3674 O O . ARG A 1 59 ? 2.668 -5.986 -9.507 1.00 0.00 214 ARG A O 3
ATOM 3695 N N . THR A 1 60 ? 3.189 -7.839 -10.671 1.00 0.00 215 THR A N 3
ATOM 3696 C CA . THR A 1 60 ? 3.050 -8.730 -9.526 1.00 0.00 215 THR A CA 3
ATOM 3697 C C . THR A 1 60 ? 4.042 -8.370 -8.426 1.00 0.00 215 THR A C 3
ATOM 3698 O O . THR A 1 60 ? 5.178 -7.982 -8.704 1.00 0.00 215 THR A O 3
ATOM 3709 N N . LEU A 1 61 ? 3.609 -8.503 -7.178 1.00 0.00 216 LEU A N 3
ATOM 3710 C CA . LEU A 1 61 ? 4.460 -8.192 -6.035 1.00 0.00 216 LEU A CA 3
ATOM 3711 C C . LEU A 1 61 ? 5.740 -9.022 -6.068 1.00 0.00 216 LEU A C 3
ATOM 3712 O O . LEU A 1 61 ? 6.794 -8.574 -5.618 1.00 0.00 216 LEU A O 3
ATOM 3728 N N . SER A 1 62 ? 5.639 -10.234 -6.605 1.00 0.00 217 SER A N 3
ATOM 3729 C CA . SER A 1 62 ? 6.788 -11.127 -6.696 1.00 0.00 217 SER A CA 3
ATOM 3730 C C . SER A 1 62 ? 7.854 -10.550 -7.622 1.00 0.00 217 SER A C 3
ATOM 3731 O O . SER A 1 62 ? 9.038 -10.528 -7.287 1.00 0.00 217 SER A O 3
ATOM 3739 N N . SER A 1 63 ? 7.424 -10.082 -8.790 1.00 0.00 218 SER A N 3
ATOM 3740 C CA . SER A 1 63 ? 8.340 -9.508 -9.767 1.00 0.00 218 SER A CA 3
ATOM 3741 C C . SER A 1 63 ? 8.976 -8.229 -9.230 1.00 0.00 218 SER A C 3
ATOM 3742 O O . SER A 1 63 ? 10.122 -7.909 -9.550 1.00 0.00 218 SER A O 3
ATOM 3750 N N . LEU A 1 64 ? 8.223 -7.500 -8.413 1.00 0.00 219 LEU A N 3
ATOM 3751 C CA . LEU A 1 64 ? 8.711 -6.255 -7.830 1.00 0.00 219 LEU A CA 3
ATOM 3752 C C . LEU A 1 64 ? 9.668 -6.533 -6.675 1.00 0.00 219 LEU A C 3
ATOM 3753 O O . LEU A 1 64 ? 10.119 -5.612 -5.995 1.00 0.00 219 LEU A O 3
ATOM 3769 N N . ASN A 1 65 ? 9.975 -7.808 -6.461 1.00 0.00 220 ASN A N 3
ATOM 3770 C CA . ASN A 1 65 ? 10.880 -8.207 -5.389 1.00 0.00 220 ASN A CA 3
ATOM 3771 C C . ASN A 1 65 ? 10.304 -7.837 -4.026 1.00 0.00 220 ASN A C 3
ATOM 3772 O O . ASN A 1 65 ? 11.045 -7.560 -3.082 1.00 0.00 220 ASN A O 3
ATOM 3783 N N . ILE A 1 66 ? 8.979 -7.835 -3.930 1.00 0.00 221 ILE A N 3
ATOM 3784 C CA . ILE A 1 66 ? 8.304 -7.501 -2.682 1.00 0.00 221 ILE A CA 3
ATOM 3785 C C . ILE A 1 66 ? 8.151 -8.731 -1.793 1.00 0.00 221 ILE A C 3
ATOM 3786 O O . ILE A 1 66 ? 7.208 -9.508 -1.946 1.00 0.00 221 ILE A O 3
ATOM 3802 N N . THR A 1 67 ? 9.085 -8.903 -0.862 1.00 0.00 222 THR A N 3
ATOM 3803 C CA . THR A 1 67 ? 9.054 -10.037 0.051 1.00 0.00 222 THR A CA 3
ATOM 3804 C C . THR A 1 67 ? 8.480 -9.637 1.406 1.00 0.00 222 THR A C 3
ATOM 3805 O O . THR A 1 67 ? 8.030 -8.507 1.590 1.00 0.00 222 THR A O 3
ATOM 3816 N N . ASN A 1 68 ? 8.498 -10.572 2.350 1.00 0.00 223 ASN A N 3
ATOM 3817 C CA . ASN A 1 68 ? 7.979 -10.316 3.689 1.00 0.00 223 ASN A CA 3
ATOM 3818 C C . ASN A 1 68 ? 8.942 -9.443 4.488 1.00 0.00 223 ASN A C 3
ATOM 3819 O O . ASN A 1 68 ? 10.125 -9.351 4.166 1.00 0.00 223 ASN A O 3
ATOM 3830 N N . ASN A 1 69 ? 8.424 -8.804 5.533 1.00 0.00 224 ASN A N 3
ATOM 3831 C CA . ASN A 1 69 ? 9.238 -7.938 6.378 1.00 0.00 224 ASN A CA 3
ATOM 3832 C C . ASN A 1 69 ? 9.794 -6.763 5.579 1.00 0.00 224 ASN A C 3
ATOM 3833 O O . ASN A 1 69 ? 10.862 -6.236 5.892 1.00 0.00 224 ASN A O 3
ATOM 3844 N N . CYS A 1 70 ? 9.062 -6.358 4.547 1.00 0.00 225 CYS A N 3
ATOM 3845 C CA . CYS A 1 70 ? 9.482 -5.246 3.702 1.00 0.00 225 CYS A CA 3
ATOM 3846 C C . CYS A 1 70 ? 8.570 -4.039 3.900 1.00 0.00 225 CYS A C 3
ATOM 3847 O O . CYS A 1 70 ? 7.426 -4.176 4.335 1.00 0.00 225 CYS A O 3
ATOM 3855 N N . VAL A 1 71 ? 9.085 -2.856 3.580 1.00 0.00 226 VAL A N 3
ATOM 3856 C CA . VAL A 1 71 ? 8.318 -1.624 3.723 1.00 0.00 226 VAL A CA 3
ATOM 3857 C C . VAL A 1 71 ? 8.156 -0.919 2.381 1.00 0.00 226 VAL A C 3
ATOM 3858 O O . VAL A 1 71 ? 9.118 -0.769 1.627 1.00 0.00 226 VAL A O 3
ATOM 3871 N N . ILE A 1 72 ? 6.934 -0.487 2.090 1.00 0.00 227 ILE A N 3
ATOM 3872 C CA . ILE A 1 72 ? 6.646 0.205 0.840 1.00 0.00 227 ILE A CA 3
ATOM 3873 C C . ILE A 1 72 ? 6.283 1.665 1.090 1.00 0.00 227 ILE A C 3
ATOM 3874 O O . ILE A 1 72 ? 5.272 1.964 1.725 1.00 0.00 227 ILE A O 3
ATOM 3890 N N . HIS A 1 73 ? 7.114 2.571 0.584 1.00 0.00 228 HIS A N 3
ATOM 3891 C CA . HIS A 1 73 ? 6.879 4.001 0.750 1.00 0.00 228 HIS A CA 3
ATOM 3892 C C . HIS A 1 73 ? 5.632 4.439 -0.012 1.00 0.00 228 HIS A C 3
ATOM 3893 O O . HIS A 1 73 ? 5.391 3.993 -1.134 1.00 0.00 228 HIS A O 3
ATOM 3908 N N . CYS A 1 74 ? 4.845 5.313 0.604 1.00 0.00 229 CYS A N 3
ATOM 3909 C CA . CYS A 1 74 ? 3.622 5.810 -0.016 1.00 0.00 229 CYS A CA 3
ATOM 3910 C C . CYS A 1 74 ? 3.716 7.309 -0.279 1.00 0.00 229 CYS A C 3
ATOM 3911 O O . CYS A 1 74 ? 4.306 8.052 0.506 1.00 0.00 229 CYS A O 3
ATOM 3919 N N . HIS A 1 75 ? 3.132 7.748 -1.390 1.00 0.00 230 HIS A N 3
ATOM 3920 C CA . HIS A 1 75 ? 3.151 9.159 -1.757 1.00 0.00 230 HIS A CA 3
ATOM 3921 C C . HIS A 1 75 ? 1.754 9.640 -2.141 1.00 0.00 230 HIS A C 3
ATOM 3922 O O . HIS A 1 75 ? 1.084 9.029 -2.973 1.00 0.00 230 HIS A O 3
ATOM 3937 N N . ARG A 1 76 ? 1.322 10.736 -1.527 1.00 0.00 231 ARG A N 3
ATOM 3938 C CA . ARG A 1 76 ? 0.005 11.297 -1.803 1.00 0.00 231 ARG A CA 3
ATOM 3939 C C . ARG A 1 76 ? 0.113 12.515 -2.716 1.00 0.00 231 ARG A C 3
ATOM 3940 O O . ARG A 1 76 ? 0.840 13.463 -2.419 1.00 0.00 231 ARG A O 3
ATOM 3961 N N . SER A 1 77 ? -0.615 12.482 -3.827 1.00 0.00 232 SER A N 3
ATOM 3962 C CA . SER A 1 77 ? -0.598 13.581 -4.786 1.00 0.00 232 SER A CA 3
ATOM 3963 C C . SER A 1 77 ? -1.789 14.510 -4.568 1.00 0.00 232 SER A C 3
ATOM 3964 O O . SER A 1 77 ? -2.832 14.112 -4.049 1.00 0.00 232 SER A O 3
ATOM 3972 N N . PRO A 1 78 ? -1.630 15.778 -4.974 1.00 0.00 233 PRO A N 3
ATOM 3973 C CA . PRO A 1 78 ? -2.680 16.791 -4.835 1.00 0.00 233 PRO A CA 3
ATOM 3974 C C . PRO A 1 78 ? -3.859 16.536 -5.769 1.00 0.00 233 PRO A C 3
ATOM 3975 O O . PRO A 1 78 ? -3.695 16.104 -6.910 1.00 0.00 233 PRO A O 3
ATOM 3986 N N . PRO A 1 79 ? -5.076 16.810 -5.276 1.00 0.00 234 PRO A N 3
ATOM 3987 C CA . PRO A 1 79 ? -6.305 16.619 -6.051 1.00 0.00 234 PRO A CA 3
ATOM 3988 C C . PRO A 1 79 ? -6.434 17.623 -7.191 1.00 0.00 234 PRO A C 3
ATOM 3989 O O . PRO A 1 79 ? -6.049 18.783 -7.056 1.00 0.00 234 PRO A O 3
ATOM 4000 N N . GLY A 1 80 ? -6.979 17.168 -8.316 1.00 0.00 235 GLY A N 3
ATOM 4001 C CA . GLY A 1 80 ? -7.149 18.040 -9.463 1.00 0.00 235 GLY A CA 3
ATOM 4002 C C . GLY A 1 80 ? -8.405 18.883 -9.370 1.00 0.00 235 GLY A C 3
ATOM 4003 O O . GLY A 1 80 ? -8.353 20.104 -9.512 1.00 0.00 235 GLY A O 3
ATOM 4007 N N . ALA A 1 81 ? -9.538 18.230 -9.132 1.00 0.00 236 ALA A N 3
ATOM 4008 C CA . ALA A 1 81 ? -10.813 18.927 -9.020 1.00 0.00 236 ALA A CA 3
ATOM 4009 C C . ALA A 1 81 ? -11.740 18.221 -8.037 1.00 0.00 236 ALA A C 3
ATOM 4010 O O . ALA A 1 81 ? -11.604 17.022 -7.793 1.00 0.00 236 ALA A O 3
ATOM 4017 N N . ALA A 1 82 ? -12.683 18.971 -7.476 1.00 0.00 237 ALA A N 3
ATOM 4018 C CA . ALA A 1 82 ? -13.634 18.416 -6.521 1.00 0.00 237 ALA A CA 3
ATOM 4019 C C . ALA A 1 82 ? -14.607 17.463 -7.207 1.00 0.00 237 ALA A C 3
ATOM 4020 O O . ALA A 1 82 ? -15.004 17.682 -8.351 1.00 0.00 237 ALA A O 3
ATOM 4027 N N . VAL A 1 83 ? -14.988 16.404 -6.499 1.00 0.00 238 VAL A N 3
ATOM 4028 C CA . VAL A 1 83 ? -15.916 15.417 -7.040 1.00 0.00 238 VAL A CA 3
ATOM 4029 C C . VAL A 1 83 ? -17.253 16.057 -7.395 1.00 0.00 238 VAL A C 3
ATOM 4030 O O . VAL A 1 83 ? -17.900 16.678 -6.551 1.00 0.00 238 VAL A O 3
ATOM 4043 N N . SER A 1 84 ? -17.663 15.901 -8.650 1.00 0.00 239 SER A N 3
ATOM 4044 C CA . SER A 1 84 ? -18.923 16.466 -9.118 1.00 0.00 239 SER A CA 3
ATOM 4045 C C . SER A 1 84 ? -19.343 15.834 -10.442 1.00 0.00 239 SER A C 3
ATOM 4046 O O . SER A 1 84 ? -18.656 14.962 -10.972 1.00 0.00 239 SER A O 3
ATOM 4054 N N . GLY A 1 85 ? -20.479 16.281 -10.970 1.00 0.00 240 GLY A N 3
ATOM 4055 C CA . GLY A 1 85 ? -20.973 15.749 -12.226 1.00 0.00 240 GLY A CA 3
ATOM 4056 C C . GLY A 1 85 ? -22.485 15.644 -12.258 1.00 0.00 240 GLY A C 3
ATOM 4057 O O . GLY A 1 85 ? -23.132 15.398 -11.240 1.00 0.00 240 GLY A O 3
ATOM 4061 N N . PRO A 1 86 ? -23.070 15.834 -13.449 1.00 0.00 241 PRO A N 3
ATOM 4062 C CA . PRO A 1 86 ? -24.523 15.766 -13.637 1.00 0.00 241 PRO A CA 3
ATOM 4063 C C . PRO A 1 86 ? -25.060 14.346 -13.490 1.00 0.00 241 PRO A C 3
ATOM 4064 O O . PRO A 1 86 ? -26.074 14.122 -12.830 1.00 0.00 241 PRO A O 3
ATOM 4075 N N . SER A 1 87 ? -24.373 13.391 -14.109 1.00 0.00 242 SER A N 3
ATOM 4076 C CA . SER A 1 87 ? -24.784 11.993 -14.049 1.00 0.00 242 SER A CA 3
ATOM 4077 C C . SER A 1 87 ? -26.143 11.798 -14.712 1.00 0.00 242 SER A C 3
ATOM 4078 O O . SER A 1 87 ? -26.948 10.977 -14.273 1.00 0.00 242 SER A O 3
ATOM 4086 N N . ALA A 1 88 ? -26.392 12.558 -15.773 1.00 0.00 243 ALA A N 3
ATOM 4087 C CA . ALA A 1 88 ? -27.653 12.468 -16.499 1.00 0.00 243 ALA A CA 3
ATOM 4088 C C . ALA A 1 88 ? -27.435 12.634 -17.999 1.00 0.00 243 ALA A C 3
ATOM 4089 O O . ALA A 1 88 ? -27.066 13.710 -18.468 1.00 0.00 243 ALA A O 3
ATOM 4096 N N . SER A 1 89 ? -27.666 11.560 -18.748 1.00 0.00 244 SER A N 3
ATOM 4097 C CA . SER A 1 89 ? -27.491 11.585 -20.195 1.00 0.00 244 SER A CA 3
ATOM 4098 C C . SER A 1 89 ? -28.708 10.993 -20.900 1.00 0.00 244 SER A C 3
ATOM 4099 O O . SER A 1 89 ? -29.659 10.553 -20.255 1.00 0.00 244 SER A O 3
ATOM 4107 N N . SER A 1 90 ? -28.669 10.987 -22.229 1.00 0.00 245 SER A N 3
ATOM 4108 C CA . SER A 1 90 ? -29.769 10.453 -23.023 1.00 0.00 245 SER A CA 3
ATOM 4109 C C . SER A 1 90 ? -29.886 8.942 -22.844 1.00 0.00 245 SER A C 3
ATOM 4110 O O . SER A 1 90 ? -28.902 8.263 -22.553 1.00 0.00 245 SER A O 3
ATOM 4118 N N . GLY A 1 91 ? -31.097 8.423 -23.020 1.00 0.00 246 GLY A N 3
ATOM 4119 C CA . GLY A 1 91 ? -31.321 6.996 -22.874 1.00 0.00 246 GLY A CA 3
ATOM 4120 C C . GLY A 1 91 ? -32.022 6.394 -24.075 1.00 0.00 246 GLY A C 3
ATOM 4121 O O . GLY A 1 91 ? -32.832 7.043 -24.739 1.00 0.00 246 GLY A O 3
ATOM 4125 N N . PRO A 1 92 ? -31.711 5.123 -24.372 1.00 0.00 247 PRO A N 3
ATOM 4126 C CA . PRO A 1 92 ? -32.306 4.405 -25.503 1.00 0.00 247 PRO A CA 3
ATOM 4127 C C . PRO A 1 92 ? -33.782 4.095 -25.281 1.00 0.00 247 PRO A C 3
ATOM 4128 O O . PRO A 1 92 ? -34.231 3.947 -24.145 1.00 0.00 247 PRO A O 3
ATOM 4139 N N . SER A 1 93 ? -34.533 3.998 -26.374 1.00 0.00 248 SER A N 3
ATOM 4140 C CA . SER A 1 93 ? -35.960 3.708 -26.298 1.00 0.00 248 SER A CA 3
ATOM 4141 C C . SER A 1 93 ? -36.405 2.859 -27.485 1.00 0.00 248 SER A C 3
ATOM 4142 O O . SER A 1 93 ? -35.624 2.586 -28.396 1.00 0.00 248 SER A O 3
ATOM 4150 N N . SER A 1 94 ? -37.668 2.443 -27.466 1.00 0.00 249 SER A N 3
ATOM 4151 C CA . SER A 1 94 ? -38.218 1.621 -28.537 1.00 0.00 249 SER A CA 3
ATOM 4152 C C . SER A 1 94 ? -39.237 2.407 -29.357 1.00 0.00 249 SER A C 3
ATOM 4153 O O . SER A 1 94 ? -40.084 3.110 -28.806 1.00 0.00 249 SER A O 3
ATOM 4161 N N . GLY A 1 95 ? -39.147 2.284 -30.677 1.00 0.00 250 GLY A N 3
ATOM 4162 C CA . GLY A 1 95 ? -40.066 2.988 -31.553 1.00 0.00 250 GLY A CA 3
ATOM 4163 C C . GLY A 1 95 ? -41.484 2.462 -31.448 1.00 0.00 250 GLY A C 3
ATOM 4164 O O . GLY A 1 95 ? -41.705 1.338 -30.999 1.00 0.00 250 GLY A O 3
ATOM 4168 N N . GLY A 1 1 ? -3.004 -10.772 13.383 1.00 0.00 156 GLY A N 4
ATOM 4169 C CA . GLY A 1 1 ? -1.768 -10.034 13.206 1.00 0.00 156 GLY A CA 4
ATOM 4170 C C . GLY A 1 1 ? -0.541 -10.893 13.442 1.00 0.00 156 GLY A C 4
ATOM 4171 O O . GLY A 1 1 ? 0.322 -11.007 12.571 1.00 0.00 156 GLY A O 4
ATOM 4175 N N . SER A 1 2 ? -0.462 -11.497 14.623 1.00 0.00 157 SER A N 4
ATOM 4176 C CA . SER A 1 2 ? 0.671 -12.346 14.973 1.00 0.00 157 SER A CA 4
ATOM 4177 C C . SER A 1 2 ? 0.672 -13.623 14.138 1.00 0.00 157 SER A C 4
ATOM 4178 O O . SER A 1 2 ? 1.608 -13.883 13.382 1.00 0.00 157 SER A O 4
ATOM 4186 N N . SER A 1 3 ? -0.385 -14.416 14.280 1.00 0.00 158 SER A N 4
ATOM 4187 C CA . SER A 1 3 ? -0.506 -15.668 13.543 1.00 0.00 158 SER A CA 4
ATOM 4188 C C . SER A 1 3 ? -0.920 -15.410 12.097 1.00 0.00 158 SER A C 4
ATOM 4189 O O . SER A 1 3 ? -2.062 -15.044 11.823 1.00 0.00 158 SER A O 4
ATOM 4197 N N . GLY A 1 4 ? 0.018 -15.603 11.176 1.00 0.00 159 GLY A N 4
ATOM 4198 C CA . GLY A 1 4 ? -0.267 -15.386 9.770 1.00 0.00 159 GLY A CA 4
ATOM 4199 C C . GLY A 1 4 ? 0.890 -15.784 8.875 1.00 0.00 159 GLY A C 4
ATOM 4200 O O . GLY A 1 4 ? 1.568 -14.927 8.307 1.00 0.00 159 GLY A O 4
ATOM 4204 N N . SER A 1 5 ? 1.119 -17.087 8.750 1.00 0.00 160 SER A N 4
ATOM 4205 C CA . SER A 1 5 ? 2.206 -17.597 7.923 1.00 0.00 160 SER A CA 4
ATOM 4206 C C . SER A 1 5 ? 1.914 -17.372 6.443 1.00 0.00 160 SER A C 4
ATOM 4207 O O . SER A 1 5 ? 2.733 -16.813 5.715 1.00 0.00 160 SER A O 4
ATOM 4215 N N . SER A 1 6 ? 0.738 -17.813 6.005 1.00 0.00 161 SER A N 4
ATOM 4216 C CA . SER A 1 6 ? 0.337 -17.664 4.611 1.00 0.00 161 SER A CA 4
ATOM 4217 C C . SER A 1 6 ? 0.447 -16.208 4.167 1.00 0.00 161 SER A C 4
ATOM 4218 O O . SER A 1 6 ? -0.079 -15.307 4.819 1.00 0.00 161 SER A O 4
ATOM 4226 N N . GLY A 1 7 ? 1.134 -15.986 3.050 1.00 0.00 162 GLY A N 4
ATOM 4227 C CA . GLY A 1 7 ? 1.301 -14.639 2.537 1.00 0.00 162 GLY A CA 4
ATOM 4228 C C . GLY A 1 7 ? 2.413 -13.885 3.238 1.00 0.00 162 GLY A C 4
ATOM 4229 O O . GLY A 1 7 ? 2.742 -14.179 4.387 1.00 0.00 162 GLY A O 4
ATOM 4233 N N . ILE A 1 8 ? 2.995 -12.912 2.544 1.00 0.00 163 ILE A N 4
ATOM 4234 C CA . ILE A 1 8 ? 4.077 -12.115 3.108 1.00 0.00 163 ILE A CA 4
ATOM 4235 C C . ILE A 1 8 ? 3.543 -10.838 3.748 1.00 0.00 163 ILE A C 4
ATOM 4236 O O . ILE A 1 8 ? 2.576 -10.249 3.269 1.00 0.00 163 ILE A O 4
ATOM 4252 N N . ASN A 1 9 ? 4.183 -10.414 4.833 1.00 0.00 164 ASN A N 4
ATOM 4253 C CA . ASN A 1 9 ? 3.774 -9.206 5.539 1.00 0.00 164 ASN A CA 4
ATOM 4254 C C . ASN A 1 9 ? 4.486 -7.979 4.976 1.00 0.00 164 ASN A C 4
ATOM 4255 O O . ASN A 1 9 ? 5.708 -7.970 4.829 1.00 0.00 164 ASN A O 4
ATOM 4266 N N . VAL A 1 10 ? 3.712 -6.945 4.662 1.00 0.00 165 VAL A N 4
ATOM 4267 C CA . VAL A 1 10 ? 4.268 -5.712 4.116 1.00 0.00 165 VAL A CA 4
ATOM 4268 C C . VAL A 1 10 ? 3.882 -4.510 4.971 1.00 0.00 165 VAL A C 4
ATOM 4269 O O . VAL A 1 10 ? 2.743 -4.399 5.426 1.00 0.00 165 VAL A O 4
ATOM 4282 N N . ARG A 1 11 ? 4.837 -3.611 5.184 1.00 0.00 166 ARG A N 4
ATOM 4283 C CA . ARG A 1 11 ? 4.597 -2.417 5.985 1.00 0.00 166 ARG A CA 4
ATOM 4284 C C . ARG A 1 11 ? 4.422 -1.191 5.093 1.00 0.00 166 ARG A C 4
ATOM 4285 O O . ARG A 1 11 ? 5.337 -0.805 4.364 1.00 0.00 166 ARG A O 4
ATOM 4306 N N . LEU A 1 12 ? 3.242 -0.584 5.156 1.00 0.00 167 LEU A N 4
ATOM 4307 C CA . LEU A 1 12 ? 2.946 0.598 4.354 1.00 0.00 167 LEU A CA 4
ATOM 4308 C C . LEU A 1 12 ? 3.428 1.865 5.054 1.00 0.00 167 LEU A C 4
ATOM 4309 O O . LEU A 1 12 ? 2.846 2.298 6.049 1.00 0.00 167 LEU A O 4
ATOM 4325 N N . LYS A 1 13 ? 4.493 2.458 4.525 1.00 0.00 168 LYS A N 4
ATOM 4326 C CA . LYS A 1 13 ? 5.052 3.678 5.096 1.00 0.00 168 LYS A CA 4
ATOM 4327 C C . LYS A 1 13 ? 4.579 4.906 4.325 1.00 0.00 168 LYS A C 4
ATOM 4328 O O . LYS A 1 13 ? 4.672 4.955 3.098 1.00 0.00 168 LYS A O 4
ATOM 4347 N N . PHE A 1 14 ? 4.071 5.896 5.052 1.00 0.00 169 PHE A N 4
ATOM 4348 C CA . PHE A 1 14 ? 3.583 7.124 4.436 1.00 0.00 169 PHE A CA 4
ATOM 4349 C C . PHE A 1 14 ? 4.533 8.286 4.712 1.00 0.00 169 PHE A C 4
ATOM 4350 O O . PHE A 1 14 ? 5.299 8.260 5.677 1.00 0.00 169 PHE A O 4
ATOM 4367 N N . LEU A 1 15 ? 4.478 9.303 3.860 1.00 0.00 170 LEU A N 4
ATOM 4368 C CA . LEU A 1 15 ? 5.333 10.476 4.011 1.00 0.00 170 LEU A CA 4
ATOM 4369 C C . LEU A 1 15 ? 5.020 11.214 5.309 1.00 0.00 170 LEU A C 4
ATOM 4370 O O . LEU A 1 15 ? 5.727 12.146 5.690 1.00 0.00 170 LEU A O 4
ATOM 4386 N N . ASN A 1 16 ? 3.957 10.790 5.984 1.00 0.00 171 ASN A N 4
ATOM 4387 C CA . ASN A 1 16 ? 3.551 11.410 7.240 1.00 0.00 171 ASN A CA 4
ATOM 4388 C C . ASN A 1 16 ? 4.345 10.838 8.410 1.00 0.00 171 ASN A C 4
ATOM 4389 O O . ASN A 1 16 ? 3.957 10.987 9.569 1.00 0.00 171 ASN A O 4
ATOM 4400 N N . ASP A 1 17 ? 5.459 10.185 8.099 1.00 0.00 172 ASP A N 4
ATOM 4401 C CA . ASP A 1 17 ? 6.309 9.592 9.125 1.00 0.00 172 ASP A CA 4
ATOM 4402 C C . ASP A 1 17 ? 5.557 8.513 9.898 1.00 0.00 172 ASP A C 4
ATOM 4403 O O . ASP A 1 17 ? 5.835 8.267 11.072 1.00 0.00 172 ASP A O 4
ATOM 4412 N N . THR A 1 18 ? 4.601 7.872 9.232 1.00 0.00 173 THR A N 4
ATOM 4413 C CA . THR A 1 18 ? 3.807 6.822 9.856 1.00 0.00 173 THR A CA 4
ATOM 4414 C C . THR A 1 18 ? 3.893 5.523 9.063 1.00 0.00 173 THR A C 4
ATOM 4415 O O . THR A 1 18 ? 4.365 5.509 7.927 1.00 0.00 173 THR A O 4
ATOM 4426 N N . GLU A 1 19 ? 3.432 4.433 9.670 1.00 0.00 174 GLU A N 4
ATOM 4427 C CA . GLU A 1 19 ? 3.458 3.129 9.018 1.00 0.00 174 GLU A CA 4
ATOM 4428 C C . GLU A 1 19 ? 2.175 2.353 9.303 1.00 0.00 174 GLU A C 4
ATOM 4429 O O . GLU A 1 19 ? 1.525 2.564 10.326 1.00 0.00 174 GLU A O 4
ATOM 4441 N N . GLU A 1 20 ? 1.817 1.456 8.389 1.00 0.00 175 GLU A N 4
ATOM 4442 C CA . GLU A 1 20 ? 0.612 0.651 8.541 1.00 0.00 175 GLU A CA 4
ATOM 4443 C C . GLU A 1 20 ? 0.892 -0.815 8.222 1.00 0.00 175 GLU A C 4
ATOM 4444 O O . GLU A 1 20 ? 1.488 -1.134 7.192 1.00 0.00 175 GLU A O 4
ATOM 4456 N N . LEU A 1 21 ? 0.460 -1.701 9.112 1.00 0.00 176 LEU A N 4
ATOM 4457 C CA . LEU A 1 21 ? 0.665 -3.134 8.926 1.00 0.00 176 LEU A CA 4
ATOM 4458 C C . LEU A 1 21 ? -0.326 -3.699 7.914 1.00 0.00 176 LEU A C 4
ATOM 4459 O O . LEU A 1 21 ? -1.538 -3.660 8.127 1.00 0.00 176 LEU A O 4
ATOM 4475 N N . ALA A 1 22 ? 0.197 -4.226 6.811 1.00 0.00 177 ALA A N 4
ATOM 4476 C CA . ALA A 1 22 ? -0.641 -4.803 5.768 1.00 0.00 177 ALA A CA 4
ATOM 4477 C C . ALA A 1 22 ? -0.030 -6.088 5.221 1.00 0.00 177 ALA A C 4
ATOM 4478 O O . ALA A 1 22 ? 1.171 -6.154 4.959 1.00 0.00 177 ALA A O 4
ATOM 4485 N N . VAL A 1 23 ? -0.864 -7.109 5.051 1.00 0.00 178 VAL A N 4
ATOM 4486 C CA . VAL A 1 23 ? -0.405 -8.393 4.535 1.00 0.00 178 VAL A CA 4
ATOM 4487 C C . VAL A 1 23 ? -0.608 -8.483 3.026 1.00 0.00 178 VAL A C 4
ATOM 4488 O O . VAL A 1 23 ? -1.724 -8.331 2.530 1.00 0.00 178 VAL A O 4
ATOM 4501 N N . ALA A 1 24 ? 0.478 -8.732 2.302 1.00 0.00 179 ALA A N 4
ATOM 4502 C CA . ALA A 1 24 ? 0.419 -8.845 0.850 1.00 0.00 179 ALA A CA 4
ATOM 4503 C C . ALA A 1 24 ? 0.982 -10.182 0.380 1.00 0.00 179 ALA A C 4
ATOM 4504 O O . ALA A 1 24 ? 1.761 -10.821 1.087 1.00 0.00 179 ALA A O 4
ATOM 4511 N N . ARG A 1 25 ? 0.581 -10.600 -0.816 1.00 0.00 180 ARG A N 4
ATOM 4512 C CA . ARG A 1 25 ? 1.043 -11.862 -1.379 1.00 0.00 180 ARG A CA 4
ATOM 4513 C C . ARG A 1 25 ? 1.954 -11.621 -2.579 1.00 0.00 180 ARG A C 4
ATOM 4514 O O . ARG A 1 25 ? 1.846 -10.614 -3.279 1.00 0.00 180 ARG A O 4
ATOM 4535 N N . PRO A 1 26 ? 2.874 -12.566 -2.824 1.00 0.00 181 PRO A N 4
ATOM 4536 C CA . PRO A 1 26 ? 3.821 -12.479 -3.939 1.00 0.00 181 PRO A CA 4
ATOM 4537 C C . PRO A 1 26 ? 3.140 -12.652 -5.293 1.00 0.00 181 PRO A C 4
ATOM 4538 O O . PRO A 1 26 ? 3.784 -12.560 -6.337 1.00 0.00 181 PRO A O 4
ATOM 4549 N N . GLU A 1 27 ? 1.835 -12.903 -5.266 1.00 0.00 182 GLU A N 4
ATOM 4550 C CA . GLU A 1 27 ? 1.069 -13.089 -6.493 1.00 0.00 182 GLU A CA 4
ATOM 4551 C C . GLU A 1 27 ? 0.188 -11.875 -6.773 1.00 0.00 182 GLU A C 4
ATOM 4552 O O . GLU A 1 27 ? 0.028 -11.463 -7.922 1.00 0.00 182 GLU A O 4
ATOM 4564 N N . ASP A 1 28 ? -0.382 -11.309 -5.715 1.00 0.00 183 ASP A N 4
ATOM 4565 C CA . ASP A 1 28 ? -1.247 -10.142 -5.846 1.00 0.00 183 ASP A CA 4
ATOM 4566 C C . ASP A 1 28 ? -0.595 -9.078 -6.724 1.00 0.00 183 ASP A C 4
ATOM 4567 O O . ASP A 1 28 ? 0.568 -9.203 -7.111 1.00 0.00 183 ASP A O 4
ATOM 4576 N N . THR A 1 29 ? -1.351 -8.030 -7.036 1.00 0.00 184 THR A N 4
ATOM 4577 C CA . THR A 1 29 ? -0.848 -6.945 -7.869 1.00 0.00 184 THR A CA 4
ATOM 4578 C C . THR A 1 29 ? -0.757 -5.644 -7.082 1.00 0.00 184 THR A C 4
ATOM 4579 O O . THR A 1 29 ? -1.337 -5.517 -6.003 1.00 0.00 184 THR A O 4
ATOM 4590 N N . VAL A 1 30 ? -0.026 -4.677 -7.628 1.00 0.00 185 VAL A N 4
ATOM 4591 C CA . VAL A 1 30 ? 0.140 -3.383 -6.976 1.00 0.00 185 VAL A CA 4
ATOM 4592 C C . VAL A 1 30 ? -1.188 -2.641 -6.882 1.00 0.00 185 VAL A C 4
ATOM 4593 O O . VAL A 1 30 ? -1.489 -2.011 -5.869 1.00 0.00 185 VAL A O 4
ATOM 4606 N N . GLY A 1 31 ? -1.981 -2.720 -7.947 1.00 0.00 186 GLY A N 4
ATOM 4607 C CA . GLY A 1 31 ? -3.269 -2.052 -7.964 1.00 0.00 186 GLY A CA 4
ATOM 4608 C C . GLY A 1 31 ? -4.197 -2.553 -6.875 1.00 0.00 186 GLY A C 4
ATOM 4609 O O . GLY A 1 31 ? -4.887 -1.766 -6.225 1.00 0.00 186 GLY A O 4
ATOM 4613 N N . THR A 1 32 ? -4.217 -3.867 -6.675 1.00 0.00 187 THR A N 4
ATOM 4614 C CA . THR A 1 32 ? -5.069 -4.472 -5.660 1.00 0.00 187 THR A CA 4
ATOM 4615 C C . THR A 1 32 ? -4.626 -4.070 -4.258 1.00 0.00 187 THR A C 4
ATOM 4616 O O . THR A 1 32 ? -5.454 -3.828 -3.379 1.00 0.00 187 THR A O 4
ATOM 4627 N N . LEU A 1 33 ? -3.315 -3.999 -4.056 1.00 0.00 188 LEU A N 4
ATOM 4628 C CA . LEU A 1 33 ? -2.760 -3.625 -2.759 1.00 0.00 188 LEU A CA 4
ATOM 4629 C C . LEU A 1 33 ? -3.280 -2.261 -2.318 1.00 0.00 188 LEU A C 4
ATOM 4630 O O . LEU A 1 33 ? -3.706 -2.086 -1.176 1.00 0.00 188 LEU A O 4
ATOM 4646 N N . LYS A 1 34 ? -3.244 -1.296 -3.231 1.00 0.00 189 LYS A N 4
ATOM 4647 C CA . LYS A 1 34 ? -3.715 0.053 -2.939 1.00 0.00 189 LYS A CA 4
ATOM 4648 C C . LYS A 1 34 ? -5.209 0.053 -2.631 1.00 0.00 189 LYS A C 4
ATOM 4649 O O . LYS A 1 34 ? -5.658 0.702 -1.687 1.00 0.00 189 LYS A O 4
ATOM 4668 N N . SER A 1 35 ? -5.974 -0.680 -3.435 1.00 0.00 190 SER A N 4
ATOM 4669 C CA . SER A 1 35 ? -7.418 -0.762 -3.249 1.00 0.00 190 SER A CA 4
ATOM 4670 C C . SER A 1 35 ? -7.761 -1.568 -2.001 1.00 0.00 190 SER A C 4
ATOM 4671 O O . SER A 1 35 ? -8.798 -1.353 -1.373 1.00 0.00 190 SER A O 4
ATOM 4679 N N . LYS A 1 36 ? -6.881 -2.499 -1.645 1.00 0.00 191 LYS A N 4
ATOM 4680 C CA . LYS A 1 36 ? -7.087 -3.338 -0.471 1.00 0.00 191 LYS A CA 4
ATOM 4681 C C . LYS A 1 36 ? -7.060 -2.504 0.806 1.00 0.00 191 LYS A C 4
ATOM 4682 O O . LYS A 1 36 ? -7.939 -2.629 1.659 1.00 0.00 191 LYS A O 4
ATOM 4701 N N . TYR A 1 37 ? -6.047 -1.654 0.930 1.00 0.00 192 TYR A N 4
ATOM 4702 C CA . TYR A 1 37 ? -5.906 -0.800 2.103 1.00 0.00 192 TYR A CA 4
ATOM 4703 C C . TYR A 1 37 ? -6.406 0.612 1.813 1.00 0.00 192 TYR A C 4
ATOM 4704 O O . TYR A 1 37 ? -7.110 1.213 2.624 1.00 0.00 192 TYR A O 4
ATOM 4722 N N . PHE A 1 38 ? -6.036 1.136 0.649 1.00 0.00 193 PHE A N 4
ATOM 4723 C CA . PHE A 1 38 ? -6.445 2.478 0.249 1.00 0.00 193 PHE A CA 4
ATOM 4724 C C . PHE A 1 38 ? -7.401 2.423 -0.939 1.00 0.00 193 PHE A C 4
ATOM 4725 O O . PHE A 1 38 ? -7.020 2.658 -2.086 1.00 0.00 193 PHE A O 4
ATOM 4742 N N . PRO A 1 39 ? -8.674 2.106 -0.659 1.00 0.00 194 PRO A N 4
ATOM 4743 C CA . PRO A 1 39 ? -9.712 2.013 -1.691 1.00 0.00 194 PRO A CA 4
ATOM 4744 C C . PRO A 1 39 ? -10.076 3.375 -2.271 1.00 0.00 194 PRO A C 4
ATOM 4745 O O . PRO A 1 39 ? -10.315 4.331 -1.534 1.00 0.00 194 PRO A O 4
ATOM 4756 N N . GLY A 1 40 ? -10.117 3.457 -3.597 1.00 0.00 195 GLY A N 4
ATOM 4757 C CA . GLY A 1 40 ? -10.453 4.707 -4.254 1.00 0.00 195 GLY A CA 4
ATOM 4758 C C . GLY A 1 40 ? -9.304 5.695 -4.244 1.00 0.00 195 GLY A C 4
ATOM 4759 O O . GLY A 1 40 ? -9.040 6.359 -5.245 1.00 0.00 195 GLY A O 4
ATOM 4763 N N . GLN A 1 41 ? -8.620 5.792 -3.108 1.00 0.00 196 GLN A N 4
ATOM 4764 C CA . GLN A 1 41 ? -7.494 6.709 -2.972 1.00 0.00 196 GLN A CA 4
ATOM 4765 C C . GLN A 1 41 ? -6.291 6.216 -3.770 1.00 0.00 196 GLN A C 4
ATOM 4766 O O . GLN A 1 41 ? -5.229 6.837 -3.756 1.00 0.00 196 GLN A O 4
ATOM 4780 N N . GLU A 1 42 ? -6.467 5.097 -4.466 1.00 0.00 197 GLU A N 4
ATOM 4781 C CA . GLU A 1 42 ? -5.395 4.521 -5.269 1.00 0.00 197 GLU A CA 4
ATOM 4782 C C . GLU A 1 42 ? -4.854 5.542 -6.266 1.00 0.00 197 GLU A C 4
ATOM 4783 O O . GLU A 1 42 ? -3.787 5.350 -6.850 1.00 0.00 197 GLU A O 4
ATOM 4795 N N . SER A 1 43 ? -5.598 6.627 -6.456 1.00 0.00 198 SER A N 4
ATOM 4796 C CA . SER A 1 43 ? -5.196 7.676 -7.385 1.00 0.00 198 SER A CA 4
ATOM 4797 C C . SER A 1 43 ? -3.907 8.348 -6.922 1.00 0.00 198 SER A C 4
ATOM 4798 O O . SER A 1 43 ? -2.909 8.362 -7.641 1.00 0.00 198 SER A O 4
ATOM 4806 N N . GLN A 1 44 ? -3.938 8.904 -5.715 1.00 0.00 199 GLN A N 4
ATOM 4807 C CA . GLN A 1 44 ? -2.773 9.579 -5.155 1.00 0.00 199 GLN A CA 4
ATOM 4808 C C . GLN A 1 44 ? -1.833 8.579 -4.490 1.00 0.00 199 GLN A C 4
ATOM 4809 O O . GLN A 1 44 ? -0.612 8.718 -4.561 1.00 0.00 199 GLN A O 4
ATOM 4823 N N . MET A 1 45 ? -2.410 7.572 -3.842 1.00 0.00 200 MET A N 4
ATOM 4824 C CA . MET A 1 45 ? -1.623 6.548 -3.165 1.00 0.00 200 MET A CA 4
ATOM 4825 C C . MET A 1 45 ? -0.588 5.944 -4.109 1.00 0.00 200 MET A C 4
ATOM 4826 O O . MET A 1 45 ? -0.830 4.910 -4.732 1.00 0.00 200 MET A O 4
ATOM 4840 N N . LYS A 1 46 ? 0.565 6.596 -4.211 1.00 0.00 201 LYS A N 4
ATOM 4841 C CA . LYS A 1 46 ? 1.637 6.123 -5.079 1.00 0.00 201 LYS A CA 4
ATOM 4842 C C . LYS A 1 46 ? 2.668 5.328 -4.285 1.00 0.00 201 LYS A C 4
ATOM 4843 O O . LYS A 1 46 ? 3.294 5.851 -3.362 1.00 0.00 201 LYS A O 4
ATOM 4862 N N . LEU A 1 47 ? 2.842 4.063 -4.650 1.00 0.00 202 LEU A N 4
ATOM 4863 C CA . LEU A 1 47 ? 3.800 3.195 -3.973 1.00 0.00 202 LEU A CA 4
ATOM 4864 C C . LEU A 1 47 ? 5.146 3.205 -4.690 1.00 0.00 202 LEU A C 4
ATOM 4865 O O . LEU A 1 47 ? 5.206 3.149 -5.918 1.00 0.00 202 LEU A O 4
ATOM 4881 N N . ILE A 1 48 ? 6.223 3.275 -3.915 1.00 0.00 203 ILE A N 4
ATOM 4882 C CA . ILE A 1 48 ? 7.568 3.289 -4.476 1.00 0.00 203 ILE A CA 4
ATOM 4883 C C . ILE A 1 48 ? 8.453 2.242 -3.808 1.00 0.00 203 ILE A C 4
ATOM 4884 O O . ILE A 1 48 ? 8.629 2.249 -2.589 1.00 0.00 203 ILE A O 4
ATOM 4900 N N . TYR A 1 49 ? 9.009 1.345 -4.614 1.00 0.00 204 TYR A N 4
ATOM 4901 C CA . TYR A 1 49 ? 9.876 0.291 -4.101 1.00 0.00 204 TYR A CA 4
ATOM 4902 C C . TYR A 1 49 ? 11.302 0.460 -4.616 1.00 0.00 204 TYR A C 4
ATOM 4903 O O . TYR A 1 49 ? 11.544 0.436 -5.823 1.00 0.00 204 TYR A O 4
ATOM 4921 N N . GLN A 1 50 ? 12.242 0.629 -3.692 1.00 0.00 205 GLN A N 4
ATOM 4922 C CA . GLN A 1 50 ? 13.645 0.802 -4.053 1.00 0.00 205 GLN A CA 4
ATOM 4923 C C . GLN A 1 50 ? 13.815 1.949 -5.042 1.00 0.00 205 GLN A C 4
ATOM 4924 O O . GLN A 1 50 ? 14.484 1.807 -6.065 1.00 0.00 205 GLN A O 4
ATOM 4938 N N . GLY A 1 51 ? 13.204 3.089 -4.731 1.00 0.00 206 GLY A N 4
ATOM 4939 C CA . GLY A 1 51 ? 13.300 4.244 -5.603 1.00 0.00 206 GLY A CA 4
ATOM 4940 C C . GLY A 1 51 ? 12.549 4.052 -6.906 1.00 0.00 206 GLY A C 4
ATOM 4941 O O . GLY A 1 51 ? 12.588 4.912 -7.786 1.00 0.00 206 GLY A O 4
ATOM 4945 N N . ARG A 1 52 ? 11.864 2.920 -7.030 1.00 0.00 207 ARG A N 4
ATOM 4946 C CA . ARG A 1 52 ? 11.103 2.615 -8.236 1.00 0.00 207 ARG A CA 4
ATOM 4947 C C . ARG A 1 52 ? 9.612 2.847 -8.011 1.00 0.00 207 ARG A C 4
ATOM 4948 O O . ARG A 1 52 ? 9.073 2.513 -6.954 1.00 0.00 207 ARG A O 4
ATOM 4969 N N . LEU A 1 53 ? 8.950 3.422 -9.009 1.00 0.00 208 LEU A N 4
ATOM 4970 C CA . LEU A 1 53 ? 7.521 3.699 -8.920 1.00 0.00 208 LEU A CA 4
ATOM 4971 C C . LEU A 1 53 ? 6.703 2.495 -9.378 1.00 0.00 208 LEU A C 4
ATOM 4972 O O . LEU A 1 53 ? 6.861 2.014 -10.501 1.00 0.00 208 LEU A O 4
ATOM 4988 N N . LEU A 1 54 ? 5.829 2.013 -8.502 1.00 0.00 209 LEU A N 4
ATOM 4989 C CA . LEU A 1 54 ? 4.984 0.866 -8.816 1.00 0.00 209 LEU A CA 4
ATOM 4990 C C . LEU A 1 54 ? 3.800 1.283 -9.683 1.00 0.00 209 LEU A C 4
ATOM 4991 O O . LEU A 1 54 ? 2.659 0.906 -9.414 1.00 0.00 209 LEU A O 4
ATOM 5007 N N . GLN A 1 55 ? 4.079 2.061 -10.723 1.00 0.00 210 GLN A N 4
ATOM 5008 C CA . GLN A 1 55 ? 3.037 2.528 -11.630 1.00 0.00 210 GLN A CA 4
ATOM 5009 C C . GLN A 1 55 ? 2.171 1.367 -12.107 1.00 0.00 210 GLN A C 4
ATOM 5010 O O . GLN A 1 55 ? 1.024 1.221 -11.684 1.00 0.00 210 GLN A O 4
ATOM 5024 N N . ASP A 1 56 ? 2.727 0.544 -12.989 1.00 0.00 211 ASP A N 4
ATOM 5025 C CA . ASP A 1 56 ? 2.005 -0.605 -13.524 1.00 0.00 211 ASP A CA 4
ATOM 5026 C C . ASP A 1 56 ? 1.259 -1.342 -12.415 1.00 0.00 211 ASP A C 4
ATOM 5027 O O . ASP A 1 56 ? 1.845 -2.082 -11.625 1.00 0.00 211 ASP A O 4
ATOM 5036 N N . PRO A 1 57 ? -0.065 -1.134 -12.354 1.00 0.00 212 PRO A N 4
ATOM 5037 C CA . PRO A 1 57 ? -0.919 -1.769 -11.346 1.00 0.00 212 PRO A CA 4
ATOM 5038 C C . PRO A 1 57 ? -1.066 -3.270 -11.572 1.00 0.00 212 PRO A C 4
ATOM 5039 O O . PRO A 1 57 ? -1.745 -3.959 -10.812 1.00 0.00 212 PRO A O 4
ATOM 5050 N N . ALA A 1 58 ? -0.424 -3.771 -12.623 1.00 0.00 213 ALA A N 4
ATOM 5051 C CA . ALA A 1 58 ? -0.482 -5.190 -12.948 1.00 0.00 213 ALA A CA 4
ATOM 5052 C C . ALA A 1 58 ? 0.872 -5.858 -12.730 1.00 0.00 213 ALA A C 4
ATOM 5053 O O . ALA A 1 58 ? 1.158 -6.906 -13.310 1.00 0.00 213 ALA A O 4
ATOM 5060 N N . ARG A 1 59 ? 1.701 -5.246 -11.891 1.00 0.00 214 ARG A N 4
ATOM 5061 C CA . ARG A 1 59 ? 3.025 -5.781 -11.598 1.00 0.00 214 ARG A CA 4
ATOM 5062 C C . ARG A 1 59 ? 2.996 -6.646 -10.342 1.00 0.00 214 ARG A C 4
ATOM 5063 O O . ARG A 1 59 ? 2.920 -6.135 -9.224 1.00 0.00 214 ARG A O 4
ATOM 5084 N N . THR A 1 60 ? 3.057 -7.960 -10.533 1.00 0.00 215 THR A N 4
ATOM 5085 C CA . THR A 1 60 ? 3.037 -8.897 -9.416 1.00 0.00 215 THR A CA 4
ATOM 5086 C C . THR A 1 60 ? 4.070 -8.518 -8.361 1.00 0.00 215 THR A C 4
ATOM 5087 O O . THR A 1 60 ? 5.166 -8.059 -8.687 1.00 0.00 215 THR A O 4
ATOM 5098 N N . LEU A 1 61 ? 3.715 -8.712 -7.096 1.00 0.00 216 LEU A N 4
ATOM 5099 C CA . LEU A 1 61 ? 4.612 -8.390 -5.992 1.00 0.00 216 LEU A CA 4
ATOM 5100 C C . LEU A 1 61 ? 5.882 -9.234 -6.059 1.00 0.00 216 LEU A C 4
ATOM 5101 O O . LEU A 1 61 ? 6.960 -8.782 -5.673 1.00 0.00 216 LEU A O 4
ATOM 5117 N N . SER A 1 62 ? 5.746 -10.460 -6.554 1.00 0.00 217 SER A N 4
ATOM 5118 C CA . SER A 1 62 ? 6.882 -11.367 -6.670 1.00 0.00 217 SER A CA 4
ATOM 5119 C C . SER A 1 62 ? 7.911 -10.825 -7.658 1.00 0.00 217 SER A C 4
ATOM 5120 O O . SER A 1 62 ? 9.110 -10.823 -7.383 1.00 0.00 217 SER A O 4
ATOM 5128 N N . SER A 1 63 ? 7.431 -10.366 -8.810 1.00 0.00 218 SER A N 4
ATOM 5129 C CA . SER A 1 63 ? 8.309 -9.825 -9.841 1.00 0.00 218 SER A CA 4
ATOM 5130 C C . SER A 1 63 ? 8.995 -8.552 -9.357 1.00 0.00 218 SER A C 4
ATOM 5131 O O . SER A 1 63 ? 10.123 -8.251 -9.752 1.00 0.00 218 SER A O 4
ATOM 5139 N N . LEU A 1 64 ? 8.307 -7.806 -8.500 1.00 0.00 219 LEU A N 4
ATOM 5140 C CA . LEU A 1 64 ? 8.849 -6.563 -7.960 1.00 0.00 219 LEU A CA 4
ATOM 5141 C C . LEU A 1 64 ? 9.809 -6.842 -6.809 1.00 0.00 219 LEU A C 4
ATOM 5142 O O . LEU A 1 64 ? 10.309 -5.920 -6.167 1.00 0.00 219 LEU A O 4
ATOM 5158 N N . ASN A 1 65 ? 10.063 -8.122 -6.554 1.00 0.00 220 ASN A N 4
ATOM 5159 C CA . ASN A 1 65 ? 10.965 -8.523 -5.480 1.00 0.00 220 ASN A CA 4
ATOM 5160 C C . ASN A 1 65 ? 10.412 -8.105 -4.121 1.00 0.00 220 ASN A C 4
ATOM 5161 O O . ASN A 1 65 ? 11.168 -7.762 -3.212 1.00 0.00 220 ASN A O 4
ATOM 5172 N N . ILE A 1 66 ? 9.090 -8.138 -3.990 1.00 0.00 221 ILE A N 4
ATOM 5173 C CA . ILE A 1 66 ? 8.437 -7.765 -2.742 1.00 0.00 221 ILE A CA 4
ATOM 5174 C C . ILE A 1 66 ? 8.250 -8.977 -1.836 1.00 0.00 221 ILE A C 4
ATOM 5175 O O . ILE A 1 66 ? 7.258 -9.699 -1.942 1.00 0.00 221 ILE A O 4
ATOM 5191 N N . THR A 1 67 ? 9.209 -9.194 -0.942 1.00 0.00 222 THR A N 4
ATOM 5192 C CA . THR A 1 67 ? 9.150 -10.318 -0.016 1.00 0.00 222 THR A CA 4
ATOM 5193 C C . THR A 1 67 ? 8.632 -9.880 1.349 1.00 0.00 222 THR A C 4
ATOM 5194 O O . THR A 1 67 ? 8.269 -8.720 1.542 1.00 0.00 222 THR A O 4
ATOM 5205 N N . ASN A 1 68 ? 8.602 -10.814 2.294 1.00 0.00 223 ASN A N 4
ATOM 5206 C CA . ASN A 1 68 ? 8.128 -10.523 3.642 1.00 0.00 223 ASN A CA 4
ATOM 5207 C C . ASN A 1 68 ? 9.105 -9.609 4.376 1.00 0.00 223 ASN A C 4
ATOM 5208 O O . ASN A 1 68 ? 10.307 -9.633 4.117 1.00 0.00 223 ASN A O 4
ATOM 5219 N N . ASN A 1 69 ? 8.578 -8.805 5.294 1.00 0.00 224 ASN A N 4
ATOM 5220 C CA . ASN A 1 69 ? 9.403 -7.884 6.067 1.00 0.00 224 ASN A CA 4
ATOM 5221 C C . ASN A 1 69 ? 9.876 -6.720 5.201 1.00 0.00 224 ASN A C 4
ATOM 5222 O O . ASN A 1 69 ? 10.979 -6.204 5.384 1.00 0.00 224 ASN A O 4
ATOM 5233 N N . CYS A 1 70 ? 9.034 -6.312 4.258 1.00 0.00 225 CYS A N 4
ATOM 5234 C CA . CYS A 1 70 ? 9.365 -5.209 3.363 1.00 0.00 225 CYS A CA 4
ATOM 5235 C C . CYS A 1 70 ? 8.454 -4.012 3.614 1.00 0.00 225 CYS A C 4
ATOM 5236 O O . CYS A 1 70 ? 7.302 -4.170 4.019 1.00 0.00 225 CYS A O 4
ATOM 5244 N N . VAL A 1 71 ? 8.977 -2.815 3.372 1.00 0.00 226 VAL A N 4
ATOM 5245 C CA . VAL A 1 71 ? 8.211 -1.590 3.572 1.00 0.00 226 VAL A CA 4
ATOM 5246 C C . VAL A 1 71 ? 8.000 -0.853 2.255 1.00 0.00 226 VAL A C 4
ATOM 5247 O O . VAL A 1 71 ? 8.931 -0.693 1.465 1.00 0.00 226 VAL A O 4
ATOM 5260 N N . ILE A 1 72 ? 6.770 -0.404 2.025 1.00 0.00 227 ILE A N 4
ATOM 5261 C CA . ILE A 1 72 ? 6.437 0.318 0.804 1.00 0.00 227 ILE A CA 4
ATOM 5262 C C . ILE A 1 72 ? 6.054 1.763 1.107 1.00 0.00 227 ILE A C 4
ATOM 5263 O O . ILE A 1 72 ? 5.121 2.022 1.868 1.00 0.00 227 ILE A O 4
ATOM 5279 N N . HIS A 1 73 ? 6.779 2.700 0.505 1.00 0.00 228 HIS A N 4
ATOM 5280 C CA . HIS A 1 73 ? 6.513 4.120 0.708 1.00 0.00 228 HIS A CA 4
ATOM 5281 C C . HIS A 1 73 ? 5.325 4.577 -0.133 1.00 0.00 228 HIS A C 4
ATOM 5282 O O . HIS A 1 73 ? 5.214 4.226 -1.309 1.00 0.00 228 HIS A O 4
ATOM 5297 N N . CYS A 1 74 ? 4.441 5.358 0.476 1.00 0.00 229 CYS A N 4
ATOM 5298 C CA . CYS A 1 74 ? 3.260 5.861 -0.217 1.00 0.00 229 CYS A CA 4
ATOM 5299 C C . CYS A 1 74 ? 3.303 7.382 -0.331 1.00 0.00 229 CYS A C 4
ATOM 5300 O O . CYS A 1 74 ? 3.485 8.085 0.664 1.00 0.00 229 CYS A O 4
ATOM 5308 N N . HIS A 1 75 ? 3.135 7.883 -1.550 1.00 0.00 230 HIS A N 4
ATOM 5309 C CA . HIS A 1 75 ? 3.156 9.321 -1.795 1.00 0.00 230 HIS A CA 4
ATOM 5310 C C . HIS A 1 75 ? 1.739 9.871 -1.924 1.00 0.00 230 HIS A C 4
ATOM 5311 O O . HIS A 1 75 ? 0.961 9.418 -2.764 1.00 0.00 230 HIS A O 4
ATOM 5326 N N . ARG A 1 76 ? 1.410 10.849 -1.086 1.00 0.00 231 ARG A N 4
ATOM 5327 C CA . ARG A 1 76 ? 0.086 11.458 -1.105 1.00 0.00 231 ARG A CA 4
ATOM 5328 C C . ARG A 1 76 ? 0.148 12.875 -1.669 1.00 0.00 231 ARG A C 4
ATOM 5329 O O . ARG A 1 76 ? 0.734 13.771 -1.062 1.00 0.00 231 ARG A O 4
ATOM 5350 N N . SER A 1 77 ? -0.461 13.069 -2.835 1.00 0.00 232 SER A N 4
ATOM 5351 C CA . SER A 1 77 ? -0.471 14.376 -3.483 1.00 0.00 232 SER A CA 4
ATOM 5352 C C . SER A 1 77 ? -1.670 15.201 -3.023 1.00 0.00 232 SER A C 4
ATOM 5353 O O . SER A 1 77 ? -2.762 14.681 -2.794 1.00 0.00 232 SER A O 4
ATOM 5361 N N . PRO A 1 78 ? -1.462 16.518 -2.886 1.00 0.00 233 PRO A N 4
ATOM 5362 C CA . PRO A 1 78 ? -2.513 17.445 -2.453 1.00 0.00 233 PRO A CA 4
ATOM 5363 C C . PRO A 1 78 ? -3.596 17.627 -3.510 1.00 0.00 233 PRO A C 4
ATOM 5364 O O . PRO A 1 78 ? -3.343 17.549 -4.713 1.00 0.00 233 PRO A O 4
ATOM 5375 N N . PRO A 1 79 ? -4.833 17.875 -3.055 1.00 0.00 234 PRO A N 4
ATOM 5376 C CA . PRO A 1 79 ? -5.980 18.075 -3.946 1.00 0.00 234 PRO A CA 4
ATOM 5377 C C . PRO A 1 79 ? -5.894 19.388 -4.716 1.00 0.00 234 PRO A C 4
ATOM 5378 O O . PRO A 1 79 ? -5.206 20.319 -4.300 1.00 0.00 234 PRO A O 4
ATOM 5389 N N . GLY A 1 80 ? -6.598 19.455 -5.842 1.00 0.00 235 GLY A N 4
ATOM 5390 C CA . GLY A 1 80 ? -6.587 20.660 -6.652 1.00 0.00 235 GLY A CA 4
ATOM 5391 C C . GLY A 1 80 ? -7.908 20.895 -7.358 1.00 0.00 235 GLY A C 4
ATOM 5392 O O . GLY A 1 80 ? -7.936 21.346 -8.502 1.00 0.00 235 GLY A O 4
ATOM 5396 N N . ALA A 1 81 ? -9.006 20.588 -6.674 1.00 0.00 236 ALA A N 4
ATOM 5397 C CA . ALA A 1 81 ? -10.336 20.769 -7.243 1.00 0.00 236 ALA A CA 4
ATOM 5398 C C . ALA A 1 81 ? -11.309 21.309 -6.201 1.00 0.00 236 ALA A C 4
ATOM 5399 O O . ALA A 1 81 ? -11.050 21.239 -5.000 1.00 0.00 236 ALA A O 4
ATOM 5406 N N . ALA A 1 82 ? -12.430 21.849 -6.669 1.00 0.00 237 ALA A N 4
ATOM 5407 C CA . ALA A 1 82 ? -13.442 22.400 -5.777 1.00 0.00 237 ALA A CA 4
ATOM 5408 C C . ALA A 1 82 ? -14.741 21.605 -5.862 1.00 0.00 237 ALA A C 4
ATOM 5409 O O . ALA A 1 82 ? -15.537 21.794 -6.782 1.00 0.00 237 ALA A O 4
ATOM 5416 N N . VAL A 1 83 ? -14.948 20.713 -4.898 1.00 0.00 238 VAL A N 4
ATOM 5417 C CA . VAL A 1 83 ? -16.150 19.889 -4.864 1.00 0.00 238 VAL A CA 4
ATOM 5418 C C . VAL A 1 83 ? -16.611 19.532 -6.273 1.00 0.00 238 VAL A C 4
ATOM 5419 O O . VAL A 1 83 ? -17.777 19.718 -6.621 1.00 0.00 238 VAL A O 4
ATOM 5432 N N . SER A 1 84 ? -15.688 19.018 -7.079 1.00 0.00 239 SER A N 4
ATOM 5433 C CA . SER A 1 84 ? -15.999 18.637 -8.452 1.00 0.00 239 SER A CA 4
ATOM 5434 C C . SER A 1 84 ? -15.018 17.585 -8.960 1.00 0.00 239 SER A C 4
ATOM 5435 O O . SER A 1 84 ? -13.808 17.707 -8.773 1.00 0.00 239 SER A O 4
ATOM 5443 N N . GLY A 1 85 ? -15.551 16.550 -9.603 1.00 0.00 240 GLY A N 4
ATOM 5444 C CA . GLY A 1 85 ? -14.709 15.490 -10.128 1.00 0.00 240 GLY A CA 4
ATOM 5445 C C . GLY A 1 85 ? -15.337 14.786 -11.314 1.00 0.00 240 GLY A C 4
ATOM 5446 O O . GLY A 1 85 ? -16.557 14.662 -11.415 1.00 0.00 240 GLY A O 4
ATOM 5450 N N . PRO A 1 86 ? -14.491 14.311 -12.241 1.00 0.00 241 PRO A N 4
ATOM 5451 C CA . PRO A 1 86 ? -14.947 13.608 -13.443 1.00 0.00 241 PRO A CA 4
ATOM 5452 C C . PRO A 1 86 ? -15.527 12.234 -13.127 1.00 0.00 241 PRO A C 4
ATOM 5453 O O . PRO A 1 86 ? -16.330 11.697 -13.890 1.00 0.00 241 PRO A O 4
ATOM 5464 N N . SER A 1 87 ? -15.115 11.669 -11.996 1.00 0.00 242 SER A N 4
ATOM 5465 C CA . SER A 1 87 ? -15.591 10.355 -11.580 1.00 0.00 242 SER A CA 4
ATOM 5466 C C . SER A 1 87 ? -15.610 9.386 -12.759 1.00 0.00 242 SER A C 4
ATOM 5467 O O . SER A 1 87 ? -16.535 8.587 -12.905 1.00 0.00 242 SER A O 4
ATOM 5475 N N . ALA A 1 88 ? -14.582 9.463 -13.597 1.00 0.00 243 ALA A N 4
ATOM 5476 C CA . ALA A 1 88 ? -14.479 8.593 -14.761 1.00 0.00 243 ALA A CA 4
ATOM 5477 C C . ALA A 1 88 ? -13.250 7.694 -14.667 1.00 0.00 243 ALA A C 4
ATOM 5478 O O . ALA A 1 88 ? -12.215 8.095 -14.137 1.00 0.00 243 ALA A O 4
ATOM 5485 N N . SER A 1 89 ? -13.373 6.476 -15.185 1.00 0.00 244 SER A N 4
ATOM 5486 C CA . SER A 1 89 ? -12.274 5.518 -15.155 1.00 0.00 244 SER A CA 4
ATOM 5487 C C . SER A 1 89 ? -12.384 4.529 -16.312 1.00 0.00 244 SER A C 4
ATOM 5488 O O . SER A 1 89 ? -13.363 4.535 -17.058 1.00 0.00 244 SER A O 4
ATOM 5496 N N . SER A 1 90 ? -11.371 3.681 -16.455 1.00 0.00 245 SER A N 4
ATOM 5497 C CA . SER A 1 90 ? -11.350 2.688 -17.522 1.00 0.00 245 SER A CA 4
ATOM 5498 C C . SER A 1 90 ? -11.012 1.305 -16.972 1.00 0.00 245 SER A C 4
ATOM 5499 O O . SER A 1 90 ? -10.697 1.154 -15.793 1.00 0.00 245 SER A O 4
ATOM 5507 N N . GLY A 1 91 ? -11.081 0.298 -17.837 1.00 0.00 246 GLY A N 4
ATOM 5508 C CA . GLY A 1 91 ? -10.781 -1.059 -17.421 1.00 0.00 246 GLY A CA 4
ATOM 5509 C C . GLY A 1 91 ? -9.375 -1.483 -17.796 1.00 0.00 246 GLY A C 4
ATOM 5510 O O . GLY A 1 91 ? -8.862 -1.135 -18.859 1.00 0.00 246 GLY A O 4
ATOM 5514 N N . PRO A 1 92 ? -8.728 -2.253 -16.908 1.00 0.00 247 PRO A N 4
ATOM 5515 C CA . PRO A 1 92 ? -7.364 -2.741 -17.130 1.00 0.00 247 PRO A CA 4
ATOM 5516 C C . PRO A 1 92 ? -7.295 -3.788 -18.236 1.00 0.00 247 PRO A C 4
ATOM 5517 O O . PRO A 1 92 ? -8.253 -4.525 -18.467 1.00 0.00 247 PRO A O 4
ATOM 5528 N N . SER A 1 93 ? -6.155 -3.849 -18.917 1.00 0.00 248 SER A N 4
ATOM 5529 C CA . SER A 1 93 ? -5.962 -4.804 -20.002 1.00 0.00 248 SER A CA 4
ATOM 5530 C C . SER A 1 93 ? -5.652 -6.194 -19.453 1.00 0.00 248 SER A C 4
ATOM 5531 O O . SER A 1 93 ? -4.491 -6.594 -19.364 1.00 0.00 248 SER A O 4
ATOM 5539 N N . SER A 1 94 ? -6.700 -6.925 -19.086 1.00 0.00 249 SER A N 4
ATOM 5540 C CA . SER A 1 94 ? -6.541 -8.269 -18.542 1.00 0.00 249 SER A CA 4
ATOM 5541 C C . SER A 1 94 ? -7.231 -9.299 -19.430 1.00 0.00 249 SER A C 4
ATOM 5542 O O . SER A 1 94 ? -8.374 -9.682 -19.184 1.00 0.00 249 SER A O 4
ATOM 5550 N N . GLY A 1 95 ? -6.526 -9.745 -20.466 1.00 0.00 250 GLY A N 4
ATOM 5551 C CA . GLY A 1 95 ? -7.085 -10.727 -21.377 1.00 0.00 250 GLY A CA 4
ATOM 5552 C C . GLY A 1 95 ? -6.416 -12.081 -21.251 1.00 0.00 250 GLY A C 4
ATOM 5553 O O . GLY A 1 95 ? -7.007 -13.107 -21.591 1.00 0.00 250 GLY A O 4
ATOM 5557 N N . GLY A 1 1 ? -6.415 -16.763 12.447 1.00 0.00 156 GLY A N 5
ATOM 5558 C CA . GLY A 1 1 ? -5.237 -16.096 12.970 1.00 0.00 156 GLY A CA 5
ATOM 5559 C C . GLY A 1 1 ? -4.956 -14.782 12.269 1.00 0.00 156 GLY A C 5
ATOM 5560 O O . GLY A 1 1 ? -5.706 -13.817 12.420 1.00 0.00 156 GLY A O 5
ATOM 5564 N N . SER A 1 2 ? -3.871 -14.742 11.502 1.00 0.00 157 SER A N 5
ATOM 5565 C CA . SER A 1 2 ? -3.489 -13.534 10.780 1.00 0.00 157 SER A CA 5
ATOM 5566 C C . SER A 1 2 ? -4.205 -13.456 9.435 1.00 0.00 157 SER A C 5
ATOM 5567 O O . SER A 1 2 ? -4.389 -14.468 8.758 1.00 0.00 157 SER A O 5
ATOM 5575 N N . SER A 1 3 ? -4.606 -12.247 9.054 1.00 0.00 158 SER A N 5
ATOM 5576 C CA . SER A 1 3 ? -5.305 -12.037 7.792 1.00 0.00 158 SER A CA 5
ATOM 5577 C C . SER A 1 3 ? -4.438 -12.467 6.612 1.00 0.00 158 SER A C 5
ATOM 5578 O O . SER A 1 3 ? -3.388 -11.881 6.353 1.00 0.00 158 SER A O 5
ATOM 5586 N N . GLY A 1 4 ? -4.887 -13.497 5.901 1.00 0.00 159 GLY A N 5
ATOM 5587 C CA . GLY A 1 4 ? -4.141 -13.989 4.757 1.00 0.00 159 GLY A CA 5
ATOM 5588 C C . GLY A 1 4 ? -2.956 -14.842 5.162 1.00 0.00 159 GLY A C 5
ATOM 5589 O O . GLY A 1 4 ? -1.814 -14.385 5.130 1.00 0.00 159 GLY A O 5
ATOM 5593 N N . SER A 1 5 ? -3.227 -16.086 5.546 1.00 0.00 160 SER A N 5
ATOM 5594 C CA . SER A 1 5 ? -2.174 -17.004 5.964 1.00 0.00 160 SER A CA 5
ATOM 5595 C C . SER A 1 5 ? -1.309 -17.416 4.777 1.00 0.00 160 SER A C 5
ATOM 5596 O O . SER A 1 5 ? -1.636 -17.125 3.626 1.00 0.00 160 SER A O 5
ATOM 5604 N N . SER A 1 6 ? -0.204 -18.095 5.065 1.00 0.00 161 SER A N 5
ATOM 5605 C CA . SER A 1 6 ? 0.711 -18.545 4.023 1.00 0.00 161 SER A CA 5
ATOM 5606 C C . SER A 1 6 ? 1.073 -17.397 3.086 1.00 0.00 161 SER A C 5
ATOM 5607 O O . SER A 1 6 ? 1.196 -17.583 1.876 1.00 0.00 161 SER A O 5
ATOM 5615 N N . GLY A 1 7 ? 1.242 -16.207 3.655 1.00 0.00 162 GLY A N 5
ATOM 5616 C CA . GLY A 1 7 ? 1.587 -15.045 2.856 1.00 0.00 162 GLY A CA 5
ATOM 5617 C C . GLY A 1 7 ? 2.650 -14.187 3.512 1.00 0.00 162 GLY A C 5
ATOM 5618 O O . GLY A 1 7 ? 3.038 -14.432 4.655 1.00 0.00 162 GLY A O 5
ATOM 5622 N N . ILE A 1 8 ? 3.125 -13.179 2.787 1.00 0.00 163 ILE A N 5
ATOM 5623 C CA . ILE A 1 8 ? 4.150 -12.282 3.305 1.00 0.00 163 ILE A CA 5
ATOM 5624 C C . ILE A 1 8 ? 3.534 -10.998 3.849 1.00 0.00 163 ILE A C 5
ATOM 5625 O O . ILE A 1 8 ? 2.477 -10.563 3.394 1.00 0.00 163 ILE A O 5
ATOM 5641 N N . ASN A 1 9 ? 4.203 -10.394 4.826 1.00 0.00 164 ASN A N 5
ATOM 5642 C CA . ASN A 1 9 ? 3.722 -9.158 5.432 1.00 0.00 164 ASN A CA 5
ATOM 5643 C C . ASN A 1 9 ? 4.474 -7.952 4.878 1.00 0.00 164 ASN A C 5
ATOM 5644 O O . ASN A 1 9 ? 5.690 -7.999 4.686 1.00 0.00 164 ASN A O 5
ATOM 5655 N N . VAL A 1 10 ? 3.744 -6.871 4.624 1.00 0.00 165 VAL A N 5
ATOM 5656 C CA . VAL A 1 10 ? 4.341 -5.651 4.094 1.00 0.00 165 VAL A CA 5
ATOM 5657 C C . VAL A 1 10 ? 3.933 -4.436 4.919 1.00 0.00 165 VAL A C 5
ATOM 5658 O O . VAL A 1 10 ? 2.756 -4.247 5.224 1.00 0.00 165 VAL A O 5
ATOM 5671 N N . ARG A 1 11 ? 4.914 -3.613 5.276 1.00 0.00 166 ARG A N 5
ATOM 5672 C CA . ARG A 1 11 ? 4.658 -2.416 6.067 1.00 0.00 166 ARG A CA 5
ATOM 5673 C C . ARG A 1 11 ? 4.476 -1.198 5.165 1.00 0.00 166 ARG A C 5
ATOM 5674 O O . ARG A 1 11 ? 5.391 -0.807 4.440 1.00 0.00 166 ARG A O 5
ATOM 5695 N N . LEU A 1 12 ? 3.289 -0.604 5.216 1.00 0.00 167 LEU A N 5
ATOM 5696 C CA . LEU A 1 12 ? 2.986 0.570 4.404 1.00 0.00 167 LEU A CA 5
ATOM 5697 C C . LEU A 1 12 ? 3.450 1.847 5.097 1.00 0.00 167 LEU A C 5
ATOM 5698 O O . LEU A 1 12 ? 2.850 2.287 6.078 1.00 0.00 167 LEU A O 5
ATOM 5714 N N . LYS A 1 13 ? 4.521 2.439 4.580 1.00 0.00 168 LYS A N 5
ATOM 5715 C CA . LYS A 1 13 ? 5.064 3.668 5.146 1.00 0.00 168 LYS A CA 5
ATOM 5716 C C . LYS A 1 13 ? 4.593 4.885 4.357 1.00 0.00 168 LYS A C 5
ATOM 5717 O O . LYS A 1 13 ? 4.718 4.931 3.133 1.00 0.00 168 LYS A O 5
ATOM 5736 N N . PHE A 1 14 ? 4.052 5.871 5.066 1.00 0.00 169 PHE A N 5
ATOM 5737 C CA . PHE A 1 14 ? 3.563 7.089 4.431 1.00 0.00 169 PHE A CA 5
ATOM 5738 C C . PHE A 1 14 ? 4.493 8.264 4.719 1.00 0.00 169 PHE A C 5
ATOM 5739 O O . PHE A 1 14 ? 5.240 8.253 5.699 1.00 0.00 169 PHE A O 5
ATOM 5756 N N . LEU A 1 15 ? 4.443 9.275 3.860 1.00 0.00 170 LEU A N 5
ATOM 5757 C CA . LEU A 1 15 ? 5.281 10.458 4.020 1.00 0.00 170 LEU A CA 5
ATOM 5758 C C . LEU A 1 15 ? 4.977 11.167 5.337 1.00 0.00 170 LEU A C 5
ATOM 5759 O O . LEU A 1 15 ? 5.699 12.075 5.745 1.00 0.00 170 LEU A O 5
ATOM 5775 N N . ASN A 1 16 ? 3.905 10.742 5.997 1.00 0.00 171 ASN A N 5
ATOM 5776 C CA . ASN A 1 16 ? 3.506 11.334 7.269 1.00 0.00 171 ASN A CA 5
ATOM 5777 C C . ASN A 1 16 ? 4.321 10.752 8.420 1.00 0.00 171 ASN A C 5
ATOM 5778 O O . ASN A 1 16 ? 3.968 10.913 9.588 1.00 0.00 171 ASN A O 5
ATOM 5789 N N . ASP A 1 17 ? 5.413 10.075 8.081 1.00 0.00 172 ASP A N 5
ATOM 5790 C CA . ASP A 1 17 ? 6.280 9.470 9.085 1.00 0.00 172 ASP A CA 5
ATOM 5791 C C . ASP A 1 17 ? 5.529 8.407 9.882 1.00 0.00 172 ASP A C 5
ATOM 5792 O O . ASP A 1 17 ? 5.773 8.221 11.074 1.00 0.00 172 ASP A O 5
ATOM 5801 N N . THR A 1 18 ? 4.614 7.711 9.214 1.00 0.00 173 THR A N 5
ATOM 5802 C CA . THR A 1 18 ? 3.826 6.669 9.860 1.00 0.00 173 THR A CA 5
ATOM 5803 C C . THR A 1 18 ? 3.840 5.383 9.041 1.00 0.00 173 THR A C 5
ATOM 5804 O O . THR A 1 18 ? 4.084 5.407 7.836 1.00 0.00 173 THR A O 5
ATOM 5815 N N . GLU A 1 19 ? 3.575 4.262 9.705 1.00 0.00 174 GLU A N 5
ATOM 5816 C CA . GLU A 1 19 ? 3.558 2.966 9.037 1.00 0.00 174 GLU A CA 5
ATOM 5817 C C . GLU A 1 19 ? 2.261 2.219 9.331 1.00 0.00 174 GLU A C 5
ATOM 5818 O O . GLU A 1 19 ? 1.629 2.436 10.365 1.00 0.00 174 GLU A O 5
ATOM 5830 N N . GLU A 1 20 ? 1.870 1.339 8.415 1.00 0.00 175 GLU A N 5
ATOM 5831 C CA . GLU A 1 20 ? 0.647 0.562 8.575 1.00 0.00 175 GLU A CA 5
ATOM 5832 C C . GLU A 1 20 ? 0.887 -0.907 8.239 1.00 0.00 175 GLU A C 5
ATOM 5833 O O . GLU A 1 20 ? 1.546 -1.229 7.249 1.00 0.00 175 GLU A O 5
ATOM 5845 N N . LEU A 1 21 ? 0.351 -1.794 9.070 1.00 0.00 176 LEU A N 5
ATOM 5846 C CA . LEU A 1 21 ? 0.507 -3.229 8.862 1.00 0.00 176 LEU A CA 5
ATOM 5847 C C . LEU A 1 21 ? -0.430 -3.726 7.765 1.00 0.00 176 LEU A C 5
ATOM 5848 O O . LEU A 1 21 ? -1.651 -3.658 7.900 1.00 0.00 176 LEU A O 5
ATOM 5864 N N . ALA A 1 22 ? 0.151 -4.227 6.680 1.00 0.00 177 ALA A N 5
ATOM 5865 C CA . ALA A 1 22 ? -0.631 -4.739 5.562 1.00 0.00 177 ALA A CA 5
ATOM 5866 C C . ALA A 1 22 ? -0.001 -6.000 4.982 1.00 0.00 177 ALA A C 5
ATOM 5867 O O . ALA A 1 22 ? 1.117 -5.967 4.466 1.00 0.00 177 ALA A O 5
ATOM 5874 N N . VAL A 1 23 ? -0.723 -7.113 5.072 1.00 0.00 178 VAL A N 5
ATOM 5875 C CA . VAL A 1 23 ? -0.234 -8.386 4.557 1.00 0.00 178 VAL A CA 5
ATOM 5876 C C . VAL A 1 23 ? -0.479 -8.501 3.056 1.00 0.00 178 VAL A C 5
ATOM 5877 O O . VAL A 1 23 ? -1.617 -8.417 2.595 1.00 0.00 178 VAL A O 5
ATOM 5890 N N . ALA A 1 24 ? 0.596 -8.696 2.300 1.00 0.00 179 ALA A N 5
ATOM 5891 C CA . ALA A 1 24 ? 0.498 -8.826 0.851 1.00 0.00 179 ALA A CA 5
ATOM 5892 C C . ALA A 1 24 ? 1.082 -10.153 0.379 1.00 0.00 179 ALA A C 5
ATOM 5893 O O . ALA A 1 24 ? 1.892 -10.768 1.072 1.00 0.00 179 ALA A O 5
ATOM 5900 N N . ARG A 1 25 ? 0.665 -10.589 -0.805 1.00 0.00 180 ARG A N 5
ATOM 5901 C CA . ARG A 1 25 ? 1.145 -11.844 -1.370 1.00 0.00 180 ARG A CA 5
ATOM 5902 C C . ARG A 1 25 ? 2.042 -11.590 -2.578 1.00 0.00 180 ARG A C 5
ATOM 5903 O O . ARG A 1 25 ? 1.920 -10.579 -3.270 1.00 0.00 180 ARG A O 5
ATOM 5924 N N . PRO A 1 26 ? 2.966 -12.527 -2.838 1.00 0.00 181 PRO A N 5
ATOM 5925 C CA . PRO A 1 26 ? 3.901 -12.426 -3.962 1.00 0.00 181 PRO A CA 5
ATOM 5926 C C . PRO A 1 26 ? 3.208 -12.596 -5.310 1.00 0.00 181 PRO A C 5
ATOM 5927 O O . PRO A 1 26 ? 3.830 -12.449 -6.361 1.00 0.00 181 PRO A O 5
ATOM 5938 N N . GLU A 1 27 ? 1.916 -12.907 -5.270 1.00 0.00 182 GLU A N 5
ATOM 5939 C CA . GLU A 1 27 ? 1.139 -13.097 -6.490 1.00 0.00 182 GLU A CA 5
ATOM 5940 C C . GLU A 1 27 ? 0.226 -11.901 -6.746 1.00 0.00 182 GLU A C 5
ATOM 5941 O O . GLU A 1 27 ? 0.019 -11.498 -7.890 1.00 0.00 182 GLU A O 5
ATOM 5953 N N . ASP A 1 28 ? -0.316 -11.338 -5.671 1.00 0.00 183 ASP A N 5
ATOM 5954 C CA . ASP A 1 28 ? -1.207 -10.188 -5.778 1.00 0.00 183 ASP A CA 5
ATOM 5955 C C . ASP A 1 28 ? -0.591 -9.104 -6.657 1.00 0.00 183 ASP A C 5
ATOM 5956 O O . ASP A 1 28 ? 0.587 -9.169 -7.009 1.00 0.00 183 ASP A O 5
ATOM 5965 N N . THR A 1 29 ? -1.396 -8.106 -7.009 1.00 0.00 184 THR A N 5
ATOM 5966 C CA . THR A 1 29 ? -0.932 -7.009 -7.849 1.00 0.00 184 THR A CA 5
ATOM 5967 C C . THR A 1 29 ? -0.871 -5.704 -7.064 1.00 0.00 184 THR A C 5
ATOM 5968 O O . THR A 1 29 ? -1.512 -5.564 -6.021 1.00 0.00 184 THR A O 5
ATOM 5979 N N . VAL A 1 30 ? -0.099 -4.748 -7.571 1.00 0.00 185 VAL A N 5
ATOM 5980 C CA . VAL A 1 30 ? 0.043 -3.453 -6.918 1.00 0.00 185 VAL A CA 5
ATOM 5981 C C . VAL A 1 30 ? -1.278 -2.692 -6.914 1.00 0.00 185 VAL A C 5
ATOM 5982 O O . VAL A 1 30 ? -1.666 -2.106 -5.904 1.00 0.00 185 VAL A O 5
ATOM 5995 N N . GLY A 1 31 ? -1.966 -2.704 -8.052 1.00 0.00 186 GLY A N 5
ATOM 5996 C CA . GLY A 1 31 ? -3.237 -2.012 -8.158 1.00 0.00 186 GLY A CA 5
ATOM 5997 C C . GLY A 1 31 ? -4.256 -2.516 -7.156 1.00 0.00 186 GLY A C 5
ATOM 5998 O O . GLY A 1 31 ? -5.051 -1.740 -6.623 1.00 0.00 186 GLY A O 5
ATOM 6002 N N . THR A 1 32 ? -4.237 -3.820 -6.898 1.00 0.00 187 THR A N 5
ATOM 6003 C CA . THR A 1 32 ? -5.169 -4.427 -5.955 1.00 0.00 187 THR A CA 5
ATOM 6004 C C . THR A 1 32 ? -4.828 -4.041 -4.520 1.00 0.00 187 THR A C 5
ATOM 6005 O O . THR A 1 32 ? -5.713 -3.722 -3.726 1.00 0.00 187 THR A O 5
ATOM 6016 N N . LEU A 1 33 ? -3.540 -4.073 -4.194 1.00 0.00 188 LEU A N 5
ATOM 6017 C CA . LEU A 1 33 ? -3.082 -3.726 -2.854 1.00 0.00 188 LEU A CA 5
ATOM 6018 C C . LEU A 1 33 ? -3.565 -2.335 -2.456 1.00 0.00 188 LEU A C 5
ATOM 6019 O O . LEU A 1 33 ? -4.083 -2.136 -1.357 1.00 0.00 188 LEU A O 5
ATOM 6035 N N . LYS A 1 34 ? -3.395 -1.374 -3.358 1.00 0.00 189 LYS A N 5
ATOM 6036 C CA . LYS A 1 34 ? -3.816 -0.002 -3.105 1.00 0.00 189 LYS A CA 5
ATOM 6037 C C . LYS A 1 34 ? -5.311 0.063 -2.810 1.00 0.00 189 LYS A C 5
ATOM 6038 O O . LYS A 1 34 ? -5.736 0.690 -1.840 1.00 0.00 189 LYS A O 5
ATOM 6057 N N . SER A 1 35 ? -6.104 -0.591 -3.653 1.00 0.00 190 SER A N 5
ATOM 6058 C CA . SER A 1 35 ? -7.553 -0.605 -3.484 1.00 0.00 190 SER A CA 5
ATOM 6059 C C . SER A 1 35 ? -7.950 -1.446 -2.275 1.00 0.00 190 SER A C 5
ATOM 6060 O O . SER A 1 35 ? -8.984 -1.207 -1.650 1.00 0.00 190 SER A O 5
ATOM 6068 N N . LYS A 1 36 ? -7.121 -2.432 -1.950 1.00 0.00 191 LYS A N 5
ATOM 6069 C CA . LYS A 1 36 ? -7.383 -3.309 -0.815 1.00 0.00 191 LYS A CA 5
ATOM 6070 C C . LYS A 1 36 ? -7.331 -2.532 0.497 1.00 0.00 191 LYS A C 5
ATOM 6071 O O . LYS A 1 36 ? -8.223 -2.652 1.337 1.00 0.00 191 LYS A O 5
ATOM 6090 N N . TYR A 1 37 ? -6.282 -1.734 0.665 1.00 0.00 192 TYR A N 5
ATOM 6091 C CA . TYR A 1 37 ? -6.114 -0.938 1.875 1.00 0.00 192 TYR A CA 5
ATOM 6092 C C . TYR A 1 37 ? -6.548 0.506 1.642 1.00 0.00 192 TYR A C 5
ATOM 6093 O O . TYR A 1 37 ? -7.240 1.100 2.469 1.00 0.00 192 TYR A O 5
ATOM 6111 N N . PHE A 1 38 ? -6.137 1.064 0.508 1.00 0.00 193 PHE A N 5
ATOM 6112 C CA . PHE A 1 38 ? -6.483 2.439 0.165 1.00 0.00 193 PHE A CA 5
ATOM 6113 C C . PHE A 1 38 ? -7.438 2.478 -1.025 1.00 0.00 193 PHE A C 5
ATOM 6114 O O . PHE A 1 38 ? -7.049 2.764 -2.157 1.00 0.00 193 PHE A O 5
ATOM 6131 N N . PRO A 1 39 ? -8.720 2.184 -0.763 1.00 0.00 194 PRO A N 5
ATOM 6132 C CA . PRO A 1 39 ? -9.758 2.178 -1.798 1.00 0.00 194 PRO A CA 5
ATOM 6133 C C . PRO A 1 39 ? -10.081 3.580 -2.302 1.00 0.00 194 PRO A C 5
ATOM 6134 O O . PRO A 1 39 ? -10.360 4.485 -1.516 1.00 0.00 194 PRO A O 5
ATOM 6145 N N . GLY A 1 40 ? -10.043 3.754 -3.620 1.00 0.00 195 GLY A N 5
ATOM 6146 C CA . GLY A 1 40 ? -10.334 5.050 -4.206 1.00 0.00 195 GLY A CA 5
ATOM 6147 C C . GLY A 1 40 ? -9.194 6.034 -4.033 1.00 0.00 195 GLY A C 5
ATOM 6148 O O . GLY A 1 40 ? -9.157 7.072 -4.693 1.00 0.00 195 GLY A O 5
ATOM 6152 N N . GLN A 1 41 ? -8.263 5.708 -3.142 1.00 0.00 196 GLN A N 5
ATOM 6153 C CA . GLN A 1 41 ? -7.119 6.574 -2.882 1.00 0.00 196 GLN A CA 5
ATOM 6154 C C . GLN A 1 41 ? -5.918 6.154 -3.724 1.00 0.00 196 GLN A C 5
ATOM 6155 O O . GLN A 1 41 ? -4.933 6.885 -3.823 1.00 0.00 196 GLN A O 5
ATOM 6169 N N . GLU A 1 42 ? -6.007 4.973 -4.326 1.00 0.00 197 GLU A N 5
ATOM 6170 C CA . GLU A 1 42 ? -4.926 4.456 -5.158 1.00 0.00 197 GLU A CA 5
ATOM 6171 C C . GLU A 1 42 ? -4.454 5.512 -6.153 1.00 0.00 197 GLU A C 5
ATOM 6172 O O . GLU A 1 42 ? -3.339 5.438 -6.671 1.00 0.00 197 GLU A O 5
ATOM 6184 N N . SER A 1 43 ? -5.310 6.494 -6.416 1.00 0.00 198 SER A N 5
ATOM 6185 C CA . SER A 1 43 ? -4.983 7.564 -7.352 1.00 0.00 198 SER A CA 5
ATOM 6186 C C . SER A 1 43 ? -3.769 8.354 -6.872 1.00 0.00 198 SER A C 5
ATOM 6187 O O . SER A 1 43 ? -2.824 8.580 -7.627 1.00 0.00 198 SER A O 5
ATOM 6195 N N . GLN A 1 44 ? -3.804 8.771 -5.610 1.00 0.00 199 GLN A N 5
ATOM 6196 C CA . GLN A 1 44 ? -2.708 9.537 -5.028 1.00 0.00 199 GLN A CA 5
ATOM 6197 C C . GLN A 1 44 ? -1.699 8.615 -4.351 1.00 0.00 199 GLN A C 5
ATOM 6198 O O . GLN A 1 44 ? -0.491 8.768 -4.523 1.00 0.00 199 GLN A O 5
ATOM 6212 N N . MET A 1 45 ? -2.205 7.657 -3.580 1.00 0.00 200 MET A N 5
ATOM 6213 C CA . MET A 1 45 ? -1.347 6.710 -2.878 1.00 0.00 200 MET A CA 5
ATOM 6214 C C . MET A 1 45 ? -0.360 6.055 -3.838 1.00 0.00 200 MET A C 5
ATOM 6215 O O . MET A 1 45 ? -0.616 4.972 -4.366 1.00 0.00 200 MET A O 5
ATOM 6229 N N . LYS A 1 46 ? 0.770 6.718 -4.061 1.00 0.00 201 LYS A N 5
ATOM 6230 C CA . LYS A 1 46 ? 1.797 6.200 -4.957 1.00 0.00 201 LYS A CA 5
ATOM 6231 C C . LYS A 1 46 ? 2.815 5.361 -4.191 1.00 0.00 201 LYS A C 5
ATOM 6232 O O . LYS A 1 46 ? 3.473 5.851 -3.273 1.00 0.00 201 LYS A O 5
ATOM 6251 N N . LEU A 1 47 ? 2.941 4.096 -4.576 1.00 0.00 202 LEU A N 5
ATOM 6252 C CA . LEU A 1 47 ? 3.881 3.188 -3.926 1.00 0.00 202 LEU A CA 5
ATOM 6253 C C . LEU A 1 47 ? 5.219 3.176 -4.656 1.00 0.00 202 LEU A C 5
ATOM 6254 O O . LEU A 1 47 ? 5.267 3.103 -5.885 1.00 0.00 202 LEU A O 5
ATOM 6270 N N . ILE A 1 48 ? 6.305 3.246 -3.893 1.00 0.00 203 ILE A N 5
ATOM 6271 C CA . ILE A 1 48 ? 7.644 3.240 -4.468 1.00 0.00 203 ILE A CA 5
ATOM 6272 C C . ILE A 1 48 ? 8.526 2.194 -3.794 1.00 0.00 203 ILE A C 5
ATOM 6273 O O . ILE A 1 48 ? 8.707 2.210 -2.577 1.00 0.00 203 ILE A O 5
ATOM 6289 N N . TYR A 1 49 ? 9.075 1.287 -4.595 1.00 0.00 204 TYR A N 5
ATOM 6290 C CA . TYR A 1 49 ? 9.939 0.233 -4.076 1.00 0.00 204 TYR A CA 5
ATOM 6291 C C . TYR A 1 49 ? 11.361 0.382 -4.609 1.00 0.00 204 TYR A C 5
ATOM 6292 O O . TYR A 1 49 ? 11.597 0.281 -5.813 1.00 0.00 204 TYR A O 5
ATOM 6310 N N . GLN A 1 50 ? 12.303 0.623 -3.703 1.00 0.00 205 GLN A N 5
ATOM 6311 C CA . GLN A 1 50 ? 13.702 0.786 -4.081 1.00 0.00 205 GLN A CA 5
ATOM 6312 C C . GLN A 1 50 ? 13.866 1.928 -5.078 1.00 0.00 205 GLN A C 5
ATOM 6313 O O . GLN A 1 50 ? 14.670 1.845 -6.006 1.00 0.00 205 GLN A O 5
ATOM 6327 N N . GLY A 1 51 ? 13.099 2.996 -4.879 1.00 0.00 206 GLY A N 5
ATOM 6328 C CA . GLY A 1 51 ? 13.174 4.140 -5.769 1.00 0.00 206 GLY A CA 5
ATOM 6329 C C . GLY A 1 51 ? 12.442 3.908 -7.076 1.00 0.00 206 GLY A C 5
ATOM 6330 O O . GLY A 1 51 ? 12.522 4.724 -7.993 1.00 0.00 206 GLY A O 5
ATOM 6334 N N . ARG A 1 52 ? 11.728 2.790 -7.161 1.00 0.00 207 ARG A N 5
ATOM 6335 C CA . ARG A 1 52 ? 10.981 2.452 -8.367 1.00 0.00 207 ARG A CA 5
ATOM 6336 C C . ARG A 1 52 ? 9.482 2.631 -8.146 1.00 0.00 207 ARG A C 5
ATOM 6337 O O . ARG A 1 52 ? 8.941 2.219 -7.119 1.00 0.00 207 ARG A O 5
ATOM 6358 N N . LEU A 1 53 ? 8.816 3.250 -9.115 1.00 0.00 208 LEU A N 5
ATOM 6359 C CA . LEU A 1 53 ? 7.379 3.485 -9.027 1.00 0.00 208 LEU A CA 5
ATOM 6360 C C . LEU A 1 53 ? 6.598 2.229 -9.400 1.00 0.00 208 LEU A C 5
ATOM 6361 O O . LEU A 1 53 ? 6.811 1.646 -10.464 1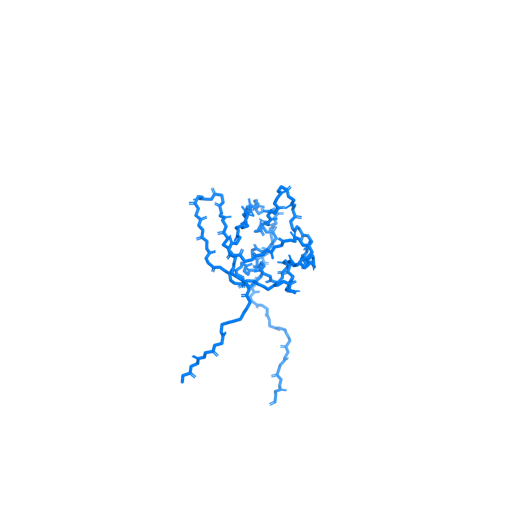.00 0.00 208 LEU A O 5
ATOM 6377 N N . LEU A 1 54 ? 5.692 1.819 -8.520 1.00 0.00 209 LEU A N 5
ATOM 6378 C CA . LEU A 1 54 ? 4.876 0.633 -8.757 1.00 0.00 209 LEU A CA 5
ATOM 6379 C C . LEU A 1 54 ? 3.657 0.973 -9.609 1.00 0.00 209 LEU A C 5
ATOM 6380 O O . LEU A 1 54 ? 2.632 0.296 -9.538 1.00 0.00 209 LEU A O 5
ATOM 6396 N N . GLN A 1 55 ? 3.779 2.023 -10.415 1.00 0.00 210 GLN A N 5
ATOM 6397 C CA . GLN A 1 55 ? 2.687 2.450 -11.281 1.00 0.00 210 GLN A CA 5
ATOM 6398 C C . GLN A 1 55 ? 1.886 1.251 -11.780 1.00 0.00 210 GLN A C 5
ATOM 6399 O O . GLN A 1 55 ? 0.775 0.998 -11.315 1.00 0.00 210 GLN A O 5
ATOM 6413 N N . ASP A 1 56 ? 2.458 0.518 -12.729 1.00 0.00 211 ASP A N 5
ATOM 6414 C CA . ASP A 1 56 ? 1.798 -0.655 -13.290 1.00 0.00 211 ASP A CA 5
ATOM 6415 C C . ASP A 1 56 ? 1.057 -1.432 -12.207 1.00 0.00 211 ASP A C 5
ATOM 6416 O O . ASP A 1 56 ? 1.646 -2.199 -11.445 1.00 0.00 211 ASP A O 5
ATOM 6425 N N . PRO A 1 57 ? -0.267 -1.230 -12.134 1.00 0.00 212 PRO A N 5
ATOM 6426 C CA . PRO A 1 57 ? -1.118 -1.902 -11.148 1.00 0.00 212 PRO A CA 5
ATOM 6427 C C . PRO A 1 57 ? -1.262 -3.394 -11.427 1.00 0.00 212 PRO A C 5
ATOM 6428 O O . PRO A 1 57 ? -1.956 -4.106 -10.702 1.00 0.00 212 PRO A O 5
ATOM 6439 N N . ALA A 1 58 ? -0.602 -3.860 -12.482 1.00 0.00 213 ALA A N 5
ATOM 6440 C CA . ALA A 1 58 ? -0.655 -5.268 -12.855 1.00 0.00 213 ALA A CA 5
ATOM 6441 C C . ALA A 1 58 ? 0.696 -5.944 -12.643 1.00 0.00 213 ALA A C 5
ATOM 6442 O O . ALA A 1 58 ? 0.944 -7.032 -13.161 1.00 0.00 213 ALA A O 5
ATOM 6449 N N . ARG A 1 59 ? 1.565 -5.291 -11.878 1.00 0.00 214 ARG A N 5
ATOM 6450 C CA . ARG A 1 59 ? 2.891 -5.828 -11.599 1.00 0.00 214 ARG A CA 5
ATOM 6451 C C . ARG A 1 59 ? 2.871 -6.705 -10.351 1.00 0.00 214 ARG A C 5
ATOM 6452 O O . ARG A 1 59 ? 2.661 -6.218 -9.239 1.00 0.00 214 ARG A O 5
ATOM 6473 N N . THR A 1 60 ? 3.091 -8.002 -10.541 1.00 0.00 215 THR A N 5
ATOM 6474 C CA . THR A 1 60 ? 3.096 -8.947 -9.431 1.00 0.00 215 THR A CA 5
ATOM 6475 C C . THR A 1 60 ? 4.135 -8.560 -8.385 1.00 0.00 215 THR A C 5
ATOM 6476 O O . THR A 1 60 ? 5.258 -8.183 -8.720 1.00 0.00 215 THR A O 5
ATOM 6487 N N . LEU A 1 61 ? 3.753 -8.656 -7.116 1.00 0.00 216 LEU A N 5
ATOM 6488 C CA . LEU A 1 61 ? 4.652 -8.317 -6.019 1.00 0.00 216 LEU A CA 5
ATOM 6489 C C . LEU A 1 61 ? 5.932 -9.144 -6.087 1.00 0.00 216 LEU A C 5
ATOM 6490 O O . LEU A 1 61 ? 7.013 -8.664 -5.745 1.00 0.00 216 LEU A O 5
ATOM 6506 N N . SER A 1 62 ? 5.803 -10.389 -6.535 1.00 0.00 217 SER A N 5
ATOM 6507 C CA . SER A 1 62 ? 6.949 -11.284 -6.647 1.00 0.00 217 SER A CA 5
ATOM 6508 C C . SER A 1 62 ? 7.982 -10.723 -7.620 1.00 0.00 217 SER A C 5
ATOM 6509 O O . SER A 1 62 ? 9.182 -10.740 -7.346 1.00 0.00 217 SER A O 5
ATOM 6517 N N . SER A 1 63 ? 7.506 -10.228 -8.759 1.00 0.00 218 SER A N 5
ATOM 6518 C CA . SER A 1 63 ? 8.387 -9.666 -9.775 1.00 0.00 218 SER A CA 5
ATOM 6519 C C . SER A 1 63 ? 9.047 -8.385 -9.274 1.00 0.00 218 SER A C 5
ATOM 6520 O O . SER A 1 63 ? 10.206 -8.106 -9.586 1.00 0.00 218 SER A O 5
ATOM 6528 N N . LEU A 1 64 ? 8.301 -7.609 -8.496 1.00 0.00 219 LEU A N 5
ATOM 6529 C CA . LEU A 1 64 ? 8.812 -6.356 -7.951 1.00 0.00 219 LEU A CA 5
ATOM 6530 C C . LEU A 1 64 ? 9.774 -6.617 -6.796 1.00 0.00 219 LEU A C 5
ATOM 6531 O O . LEU A 1 64 ? 10.253 -5.685 -6.152 1.00 0.00 219 LEU A O 5
ATOM 6547 N N . ASN A 1 65 ? 10.054 -7.891 -6.542 1.00 0.00 220 ASN A N 5
ATOM 6548 C CA . ASN A 1 65 ? 10.961 -8.275 -5.466 1.00 0.00 220 ASN A CA 5
ATOM 6549 C C . ASN A 1 65 ? 10.411 -7.841 -4.111 1.00 0.00 220 ASN A C 5
ATOM 6550 O O . ASN A 1 65 ? 11.160 -7.404 -3.237 1.00 0.00 220 ASN A O 5
ATOM 6561 N N . ILE A 1 66 ? 9.099 -7.967 -3.943 1.00 0.00 221 ILE A N 5
ATOM 6562 C CA . ILE A 1 66 ? 8.449 -7.591 -2.694 1.00 0.00 221 ILE A CA 5
ATOM 6563 C C . ILE A 1 66 ? 8.305 -8.792 -1.766 1.00 0.00 221 ILE A C 5
ATOM 6564 O O . ILE A 1 66 ? 7.306 -9.511 -1.811 1.00 0.00 221 ILE A O 5
ATOM 6580 N N . THR A 1 67 ? 9.309 -9.003 -0.920 1.00 0.00 222 THR A N 5
ATOM 6581 C CA . THR A 1 67 ? 9.295 -10.116 0.020 1.00 0.00 222 THR A CA 5
ATOM 6582 C C . THR A 1 67 ? 8.781 -9.676 1.386 1.00 0.00 222 THR A C 5
ATOM 6583 O O . THR A 1 67 ? 8.585 -8.486 1.631 1.00 0.00 222 THR A O 5
ATOM 6594 N N . ASN A 1 68 ? 8.565 -10.642 2.272 1.00 0.00 223 ASN A N 5
ATOM 6595 C CA . ASN A 1 68 ? 8.073 -10.353 3.614 1.00 0.00 223 ASN A CA 5
ATOM 6596 C C . ASN A 1 68 ? 9.012 -9.397 4.343 1.00 0.00 223 ASN A C 5
ATOM 6597 O O . ASN A 1 68 ? 10.190 -9.290 4.005 1.00 0.00 223 ASN A O 5
ATOM 6608 N N . ASN A 1 69 ? 8.482 -8.705 5.346 1.00 0.00 224 ASN A N 5
ATOM 6609 C CA . ASN A 1 69 ? 9.272 -7.758 6.124 1.00 0.00 224 ASN A CA 5
ATOM 6610 C C . ASN A 1 69 ? 9.790 -6.628 5.240 1.00 0.00 224 ASN A C 5
ATOM 6611 O O . ASN A 1 69 ? 10.916 -6.158 5.412 1.00 0.00 224 ASN A O 5
ATOM 6622 N N . CYS A 1 70 ? 8.963 -6.196 4.296 1.00 0.00 225 CYS A N 5
ATOM 6623 C CA . CYS A 1 70 ? 9.337 -5.120 3.384 1.00 0.00 225 CYS A CA 5
ATOM 6624 C C . CYS A 1 70 ? 8.462 -3.891 3.606 1.00 0.00 225 CYS A C 5
ATOM 6625 O O . CYS A 1 70 ? 7.271 -4.007 3.896 1.00 0.00 225 CYS A O 5
ATOM 6633 N N . VAL A 1 71 ? 9.061 -2.712 3.470 1.00 0.00 226 VAL A N 5
ATOM 6634 C CA . VAL A 1 71 ? 8.338 -1.460 3.656 1.00 0.00 226 VAL A CA 5
ATOM 6635 C C . VAL A 1 71 ? 8.144 -0.735 2.329 1.00 0.00 226 VAL A C 5
ATOM 6636 O O . VAL A 1 71 ? 9.074 -0.623 1.530 1.00 0.00 226 VAL A O 5
ATOM 6649 N N . ILE A 1 72 ? 6.930 -0.244 2.101 1.00 0.00 227 ILE A N 5
ATOM 6650 C CA . ILE A 1 72 ? 6.615 0.472 0.871 1.00 0.00 227 ILE A CA 5
ATOM 6651 C C . ILE A 1 72 ? 6.265 1.929 1.158 1.00 0.00 227 ILE A C 5
ATOM 6652 O O . ILE A 1 72 ? 5.435 2.221 2.019 1.00 0.00 227 ILE A O 5
ATOM 6668 N N . HIS A 1 73 ? 6.902 2.839 0.428 1.00 0.00 228 HIS A N 5
ATOM 6669 C CA . HIS A 1 73 ? 6.656 4.266 0.602 1.00 0.00 228 HIS A CA 5
ATOM 6670 C C . HIS A 1 73 ? 5.430 4.707 -0.192 1.00 0.00 228 HIS A C 5
ATOM 6671 O O . HIS A 1 73 ? 5.331 4.452 -1.393 1.00 0.00 228 HIS A O 5
ATOM 6686 N N . CYS A 1 74 ? 4.499 5.368 0.487 1.00 0.00 229 CYS A N 5
ATOM 6687 C CA . CYS A 1 74 ? 3.277 5.842 -0.154 1.00 0.00 229 CYS A CA 5
ATOM 6688 C C . CYS A 1 74 ? 3.265 7.365 -0.240 1.00 0.00 229 CYS A C 5
ATOM 6689 O O . CYS A 1 74 ? 3.366 8.055 0.775 1.00 0.00 229 CYS A O 5
ATOM 6697 N N . HIS A 1 75 ? 3.142 7.883 -1.458 1.00 0.00 230 HIS A N 5
ATOM 6698 C CA . HIS A 1 75 ? 3.117 9.325 -1.677 1.00 0.00 230 HIS A CA 5
ATOM 6699 C C . HIS A 1 75 ? 1.686 9.822 -1.858 1.00 0.00 230 HIS A C 5
ATOM 6700 O O . HIS A 1 75 ? 0.923 9.270 -2.651 1.00 0.00 230 HIS A O 5
ATOM 6715 N N . ARG A 1 76 ? 1.330 10.868 -1.119 1.00 0.00 231 ARG A N 5
ATOM 6716 C CA . ARG A 1 76 ? -0.010 11.438 -1.198 1.00 0.00 231 ARG A CA 5
ATOM 6717 C C . ARG A 1 76 ? 0.031 12.841 -1.798 1.00 0.00 231 ARG A C 5
ATOM 6718 O O . ARG A 1 76 ? 0.565 13.770 -1.194 1.00 0.00 231 ARG A O 5
ATOM 6739 N N . SER A 1 77 ? -0.537 12.985 -2.991 1.00 0.00 232 SER A N 5
ATOM 6740 C CA . SER A 1 77 ? -0.563 14.272 -3.676 1.00 0.00 232 SER A CA 5
ATOM 6741 C C . SER A 1 77 ? -1.704 15.141 -3.156 1.00 0.00 232 SER A C 5
ATOM 6742 O O . SER A 1 77 ? -2.787 14.657 -2.827 1.00 0.00 232 SER A O 5
ATOM 6750 N N . PRO A 1 78 ? -1.457 16.457 -3.081 1.00 0.00 233 PRO A N 5
ATOM 6751 C CA . PRO A 1 78 ? -2.451 17.423 -2.603 1.00 0.00 233 PRO A CA 5
ATOM 6752 C C . PRO A 1 78 ? -3.607 17.597 -3.581 1.00 0.00 233 PRO A C 5
ATOM 6753 O O . PRO A 1 78 ? -3.437 17.535 -4.799 1.00 0.00 233 PRO A O 5
ATOM 6764 N N . PRO A 1 79 ? -4.814 17.820 -3.039 1.00 0.00 234 PRO A N 5
ATOM 6765 C CA . PRO A 1 79 ? -6.022 18.009 -3.847 1.00 0.00 234 PRO A CA 5
ATOM 6766 C C . PRO A 1 79 ? -6.011 19.330 -4.607 1.00 0.00 234 PRO A C 5
ATOM 6767 O O . PRO A 1 79 ? -6.257 20.390 -4.033 1.00 0.00 234 PRO A O 5
ATOM 6778 N N . GLY A 1 80 ? -5.724 19.259 -5.904 1.00 0.00 235 GLY A N 5
ATOM 6779 C CA . GLY A 1 80 ? -5.686 20.458 -6.722 1.00 0.00 235 GLY A CA 5
ATOM 6780 C C . GLY A 1 80 ? -6.713 21.486 -6.292 1.00 0.00 235 GLY A C 5
ATOM 6781 O O . GLY A 1 80 ? -6.364 22.612 -5.940 1.00 0.00 235 GLY A O 5
ATOM 6785 N N . ALA A 1 81 ? -7.984 21.098 -6.321 1.00 0.00 236 ALA A N 5
ATOM 6786 C CA . ALA A 1 81 ? -9.065 21.995 -5.931 1.00 0.00 236 ALA A CA 5
ATOM 6787 C C . ALA A 1 81 ? -10.149 21.246 -5.163 1.00 0.00 236 ALA A C 5
ATOM 6788 O O . ALA A 1 81 ? -10.306 20.035 -5.314 1.00 0.00 236 ALA A O 5
ATOM 6795 N N . ALA A 1 82 ? -10.894 21.975 -4.338 1.00 0.00 237 ALA A N 5
ATOM 6796 C CA . ALA A 1 82 ? -11.964 21.379 -3.547 1.00 0.00 237 ALA A CA 5
ATOM 6797 C C . ALA A 1 82 ? -13.306 21.499 -4.261 1.00 0.00 237 ALA A C 5
ATOM 6798 O O . ALA A 1 82 ? -14.025 22.484 -4.092 1.00 0.00 237 ALA A O 5
ATOM 6805 N N . VAL A 1 83 ? -13.638 20.491 -5.062 1.00 0.00 238 VAL A N 5
ATOM 6806 C CA . VAL A 1 83 ? -14.894 20.483 -5.801 1.00 0.00 238 VAL A CA 5
ATOM 6807 C C . VAL A 1 83 ? -16.073 20.197 -4.879 1.00 0.00 238 VAL A C 5
ATOM 6808 O O . VAL A 1 83 ? -17.231 20.303 -5.283 1.00 0.00 238 VAL A O 5
ATOM 6821 N N . SER A 1 84 ? -15.771 19.835 -3.636 1.00 0.00 239 SER A N 5
ATOM 6822 C CA . SER A 1 84 ? -16.807 19.531 -2.655 1.00 0.00 239 SER A CA 5
ATOM 6823 C C . SER A 1 84 ? -16.775 20.530 -1.503 1.00 0.00 239 SER A C 5
ATOM 6824 O O . SER A 1 84 ? -15.814 21.282 -1.346 1.00 0.00 239 SER A O 5
ATOM 6832 N N . GLY A 1 85 ? -17.834 20.532 -0.699 1.00 0.00 240 GLY A N 5
ATOM 6833 C CA . GLY A 1 85 ? -17.908 21.443 0.428 1.00 0.00 240 GLY A CA 5
ATOM 6834 C C . GLY A 1 85 ? -17.589 20.763 1.744 1.00 0.00 240 GLY A C 5
ATOM 6835 O O . GLY A 1 85 ? -17.043 19.660 1.782 1.00 0.00 240 GLY A O 5
ATOM 6839 N N . PRO A 1 86 ? -17.932 21.429 2.857 1.00 0.00 241 PRO A N 5
ATOM 6840 C CA . PRO A 1 86 ? -17.687 20.901 4.203 1.00 0.00 241 PRO A CA 5
ATOM 6841 C C . PRO A 1 86 ? -18.575 19.705 4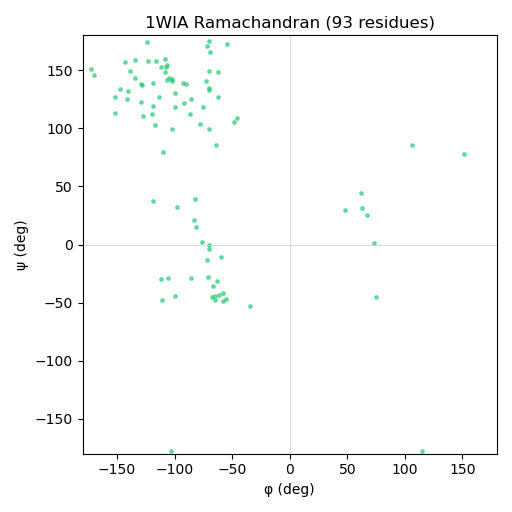.527 1.00 0.00 241 PRO A C 5
ATOM 6842 O O . PRO A 1 86 ? -18.298 18.948 5.457 1.00 0.00 241 PRO A O 5
ATOM 6853 N N . SER A 1 87 ? -19.644 19.541 3.754 1.00 0.00 242 SER A N 5
ATOM 6854 C CA . SER A 1 87 ? -20.576 18.439 3.962 1.00 0.00 242 SER A CA 5
ATOM 6855 C C . SER A 1 87 ? -19.826 17.140 4.243 1.00 0.00 242 SER A C 5
ATOM 6856 O O . SER A 1 87 ? -18.664 16.988 3.871 1.00 0.00 242 SER A O 5
ATOM 6864 N N . ALA A 1 88 ? -20.502 16.206 4.904 1.00 0.00 243 ALA A N 5
ATOM 6865 C CA . ALA A 1 88 ? -19.902 14.919 5.235 1.00 0.00 243 ALA A CA 5
ATOM 6866 C C . ALA A 1 88 ? -20.776 13.766 4.753 1.00 0.00 243 ALA A C 5
ATOM 6867 O O . ALA A 1 88 ? -21.920 13.620 5.183 1.00 0.00 243 ALA A O 5
ATOM 6874 N N . SER A 1 89 ? -20.230 12.950 3.858 1.00 0.00 244 SER A N 5
ATOM 6875 C CA . SER A 1 89 ? -20.962 11.812 3.314 1.00 0.00 244 SER A CA 5
ATOM 6876 C C . SER A 1 89 ? -20.591 10.526 4.047 1.00 0.00 244 SER A C 5
ATOM 6877 O O . SER A 1 89 ? -19.420 10.279 4.337 1.00 0.00 244 SER A O 5
ATOM 6885 N N . SER A 1 90 ? -21.597 9.711 4.345 1.00 0.00 245 SER A N 5
ATOM 6886 C CA . SER A 1 90 ? -21.379 8.452 5.049 1.00 0.00 245 SER A CA 5
ATOM 6887 C C . SER A 1 90 ? -22.650 7.608 5.059 1.00 0.00 245 SER A C 5
ATOM 6888 O O . SER A 1 90 ? -23.760 8.137 5.026 1.00 0.00 245 SER A O 5
ATOM 6896 N N . GLY A 1 91 ? -22.478 6.290 5.106 1.00 0.00 246 GLY A N 5
ATOM 6897 C CA . GLY A 1 91 ? -23.618 5.393 5.120 1.00 0.00 246 GLY A CA 5
ATOM 6898 C C . GLY A 1 91 ? -23.215 3.947 5.326 1.00 0.00 246 GLY A C 5
ATOM 6899 O O . GLY A 1 91 ? -23.351 3.109 4.433 1.00 0.00 246 GLY A O 5
ATOM 6903 N N . PRO A 1 92 ? -22.705 3.635 6.526 1.00 0.00 247 PRO A N 5
ATOM 6904 C CA . PRO A 1 92 ? -22.269 2.280 6.874 1.00 0.00 247 PRO A CA 5
ATOM 6905 C C . PRO A 1 92 ? -23.440 1.312 7.012 1.00 0.00 247 PRO A C 5
ATOM 6906 O O . PRO A 1 92 ? -24.502 1.676 7.516 1.00 0.00 247 PRO A O 5
ATOM 6917 N N . SER A 1 93 ? -23.238 0.078 6.560 1.00 0.00 248 SER A N 5
ATOM 6918 C CA . SER A 1 93 ? -24.278 -0.941 6.630 1.00 0.00 248 SER A CA 5
ATOM 6919 C C . SER A 1 93 ? -24.628 -1.262 8.080 1.00 0.00 248 SER A C 5
ATOM 6920 O O . SER A 1 93 ? -23.797 -1.118 8.977 1.00 0.00 248 SER A O 5
ATOM 6928 N N . SER A 1 94 ? -25.864 -1.696 8.302 1.00 0.00 249 SER A N 5
ATOM 6929 C CA . SER A 1 94 ? -26.327 -2.034 9.643 1.00 0.00 249 SER A CA 5
ATOM 6930 C C . SER A 1 94 ? -25.211 -2.684 10.455 1.00 0.00 249 SER A C 5
ATOM 6931 O O . SER A 1 94 ? -24.366 -3.394 9.912 1.00 0.00 249 SER A O 5
ATOM 6939 N N . GLY A 1 95 ? -25.217 -2.436 11.762 1.00 0.00 250 GLY A N 5
ATOM 6940 C CA . GLY A 1 95 ? -24.201 -3.004 12.629 1.00 0.00 250 GLY A CA 5
ATOM 6941 C C . GLY A 1 95 ? -24.701 -4.214 13.392 1.00 0.00 250 GLY A C 5
ATOM 6942 O O . GLY A 1 95 ? -24.159 -4.562 14.441 1.00 0.00 250 GLY A O 5
ATOM 6946 N N . GLY A 1 1 ? -11.487 -23.477 13.431 1.00 0.00 156 GLY A N 6
ATOM 6947 C CA . GLY A 1 1 ? -10.041 -23.565 13.527 1.00 0.00 156 GLY A CA 6
ATOM 6948 C C . GLY A 1 1 ? -9.371 -22.209 13.434 1.00 0.00 156 GLY A C 6
ATOM 6949 O O . GLY A 1 1 ? -9.807 -21.344 12.675 1.00 0.00 156 GLY A O 6
ATOM 6953 N N . SER A 1 2 ? -8.308 -22.022 14.210 1.00 0.00 157 SER A N 6
ATOM 6954 C CA . SER A 1 2 ? -7.578 -20.759 14.217 1.00 0.00 157 SER A CA 6
ATOM 6955 C C . SER A 1 2 ? -7.290 -20.291 12.793 1.00 0.00 157 SER A C 6
ATOM 6956 O O . SER A 1 2 ? -7.007 -21.098 11.908 1.00 0.00 157 SER A O 6
ATOM 6964 N N . SER A 1 3 ? -7.366 -18.981 12.581 1.00 0.00 158 SER A N 6
ATOM 6965 C CA . SER A 1 3 ? -7.118 -18.404 11.265 1.00 0.00 158 SER A CA 6
ATOM 6966 C C . SER A 1 3 ? -5.638 -18.077 11.086 1.00 0.00 158 SER A C 6
ATOM 6967 O O . SER A 1 3 ? -4.932 -17.793 12.053 1.00 0.00 158 SER A O 6
ATOM 6975 N N . GLY A 1 4 ? -5.176 -18.119 9.840 1.00 0.00 159 GLY A N 6
ATOM 6976 C CA . GLY A 1 4 ? -3.783 -17.826 9.555 1.00 0.00 159 GLY A CA 6
ATOM 6977 C C . GLY A 1 4 ? -3.464 -17.908 8.076 1.00 0.00 159 GLY A C 6
ATOM 6978 O O . GLY A 1 4 ? -2.474 -18.523 7.681 1.00 0.00 159 GLY A O 6
ATOM 6982 N N . SER A 1 5 ? -4.306 -17.287 7.255 1.00 0.00 160 SER A N 6
ATOM 6983 C CA . SER A 1 5 ? -4.111 -17.297 5.810 1.00 0.00 160 SER A CA 6
ATOM 6984 C C . SER A 1 5 ? -2.652 -17.025 5.456 1.00 0.00 160 SER A C 6
ATOM 6985 O O . SER A 1 5 ? -1.973 -16.249 6.129 1.00 0.00 160 SER A O 6
ATOM 6993 N N . SER A 1 6 ? -2.177 -17.670 4.395 1.00 0.00 161 SER A N 6
ATOM 6994 C CA . SER A 1 6 ? -0.798 -17.502 3.953 1.00 0.00 161 SER A CA 6
ATOM 6995 C C . SER A 1 6 ? -0.601 -16.138 3.297 1.00 0.00 161 SER A C 6
ATOM 6996 O O . SER A 1 6 ? -1.565 -15.444 2.980 1.00 0.00 161 SER A O 6
ATOM 7004 N N . GLY A 1 7 ? 0.659 -15.762 3.096 1.00 0.00 162 GLY A N 6
ATOM 7005 C CA . GLY A 1 7 ? 0.962 -14.484 2.479 1.00 0.00 162 GLY A CA 6
ATOM 7006 C C . GLY A 1 7 ? 2.116 -13.772 3.156 1.00 0.00 162 GLY A C 6
ATOM 7007 O O . GLY A 1 7 ? 2.535 -14.156 4.249 1.00 0.00 162 GLY A O 6
ATOM 7011 N N . ILE A 1 8 ? 2.633 -12.735 2.506 1.00 0.00 163 ILE A N 6
ATOM 7012 C CA . ILE A 1 8 ? 3.747 -11.970 3.052 1.00 0.00 163 ILE A CA 6
ATOM 7013 C C . ILE A 1 8 ? 3.262 -10.669 3.683 1.00 0.00 163 ILE A C 6
ATOM 7014 O O . ILE A 1 8 ? 2.315 -10.049 3.202 1.00 0.00 163 ILE A O 6
ATOM 7030 N N . ASN A 1 9 ? 3.921 -10.260 4.763 1.00 0.00 164 ASN A N 6
ATOM 7031 C CA . ASN A 1 9 ? 3.558 -9.031 5.460 1.00 0.00 164 ASN A CA 6
ATOM 7032 C C . ASN A 1 9 ? 4.343 -7.843 4.912 1.00 0.00 164 ASN A C 6
ATOM 7033 O O . ASN A 1 9 ? 5.556 -7.924 4.715 1.00 0.00 164 ASN A O 6
ATOM 7044 N N . VAL A 1 10 ? 3.643 -6.740 4.669 1.00 0.00 165 VAL A N 6
ATOM 7045 C CA . VAL A 1 10 ? 4.274 -5.534 4.145 1.00 0.00 165 VAL A CA 6
ATOM 7046 C C . VAL A 1 10 ? 3.906 -4.314 4.982 1.00 0.00 165 VAL A C 6
ATOM 7047 O O . VAL A 1 10 ? 2.745 -4.124 5.344 1.00 0.00 165 VAL A O 6
ATOM 7060 N N . ARG A 1 11 ? 4.903 -3.490 5.286 1.00 0.00 166 ARG A N 6
ATOM 7061 C CA . ARG A 1 11 ? 4.685 -2.287 6.081 1.00 0.00 166 ARG A CA 6
ATOM 7062 C C . ARG A 1 11 ? 4.615 -1.051 5.190 1.00 0.00 166 ARG A C 6
ATOM 7063 O O . ARG A 1 11 ? 5.578 -0.714 4.500 1.00 0.00 166 ARG A O 6
ATOM 7084 N N . LEU A 1 12 ? 3.469 -0.379 5.208 1.00 0.00 167 LEU A N 6
ATOM 7085 C CA . LEU A 1 12 ? 3.272 0.820 4.401 1.00 0.00 167 LEU A CA 6
ATOM 7086 C C . LEU A 1 12 ? 3.796 2.056 5.126 1.00 0.00 167 LEU A C 6
ATOM 7087 O O . LEU A 1 12 ? 3.227 2.489 6.128 1.00 0.00 167 LEU A O 6
ATOM 7103 N N . LYS A 1 13 ? 4.882 2.622 4.611 1.00 0.00 168 LYS A N 6
ATOM 7104 C CA . LYS A 1 13 ? 5.482 3.810 5.206 1.00 0.00 168 LYS A CA 6
ATOM 7105 C C . LYS A 1 13 ? 5.048 5.069 4.461 1.00 0.00 168 LYS A C 6
ATOM 7106 O O . LYS A 1 13 ? 5.159 5.147 3.237 1.00 0.00 168 LYS A O 6
ATOM 7125 N N . PHE A 1 14 ? 4.556 6.053 5.206 1.00 0.00 169 PHE A N 6
ATOM 7126 C CA . PHE A 1 14 ? 4.107 7.308 4.616 1.00 0.00 169 PHE A CA 6
ATOM 7127 C C . PHE A 1 14 ? 5.082 8.438 4.934 1.00 0.00 169 PHE A C 6
ATOM 7128 O O . PHE A 1 14 ? 5.851 8.358 5.893 1.00 0.00 169 PHE A O 6
ATOM 7145 N N . LEU A 1 15 ? 5.044 9.490 4.123 1.00 0.00 170 LEU A N 6
ATOM 7146 C CA . LEU A 1 15 ? 5.924 10.637 4.317 1.00 0.00 170 LEU A CA 6
ATOM 7147 C C . LEU A 1 15 ? 5.619 11.341 5.635 1.00 0.00 170 LEU A C 6
ATOM 7148 O O . LEU A 1 15 ? 6.345 12.243 6.051 1.00 0.00 170 LEU A O 6
ATOM 7164 N N . ASN A 1 16 ? 4.541 10.921 6.289 1.00 0.00 171 ASN A N 6
ATOM 7165 C CA . ASN A 1 16 ? 4.140 11.510 7.562 1.00 0.00 171 ASN A CA 6
ATOM 7166 C C . ASN A 1 16 ? 4.874 10.846 8.723 1.00 0.00 171 ASN A C 6
ATOM 7167 O O . ASN A 1 16 ? 4.407 10.872 9.862 1.00 0.00 171 ASN A O 6
ATOM 7178 N N . ASP A 1 17 ? 6.026 10.254 8.427 1.00 0.00 172 ASP A N 6
ATOM 7179 C CA . ASP A 1 17 ? 6.826 9.585 9.446 1.00 0.00 172 ASP A CA 6
ATOM 7180 C C . ASP A 1 17 ? 6.007 8.520 10.168 1.00 0.00 172 ASP A C 6
ATOM 7181 O O . ASP A 1 17 ? 6.267 8.202 11.329 1.00 0.00 172 ASP A O 6
ATOM 7190 N N . THR A 1 18 ? 5.014 7.973 9.474 1.00 0.00 173 THR A N 6
ATOM 7191 C CA . THR A 1 18 ? 4.155 6.946 10.049 1.00 0.00 173 THR A CA 6
ATOM 7192 C C . THR A 1 18 ? 4.161 5.682 9.195 1.00 0.00 173 THR A C 6
ATOM 7193 O O . THR A 1 18 ? 4.585 5.705 8.041 1.00 0.00 173 THR A O 6
ATOM 7204 N N . GLU A 1 19 ? 3.687 4.582 9.771 1.00 0.00 174 GLU A N 6
ATOM 7205 C CA . GLU A 1 19 ? 3.638 3.309 9.062 1.00 0.00 174 GLU A CA 6
ATOM 7206 C C . GLU A 1 19 ? 2.305 2.606 9.296 1.00 0.00 174 GLU A C 6
ATOM 7207 O O . GLU A 1 19 ? 1.648 2.822 10.315 1.00 0.00 174 GLU A O 6
ATOM 7219 N N . GLU A 1 20 ? 1.911 1.764 8.346 1.00 0.00 175 GLU A N 6
ATOM 7220 C CA . GLU A 1 20 ? 0.655 1.030 8.448 1.00 0.00 175 GLU A CA 6
ATOM 7221 C C . GLU A 1 20 ? 0.858 -0.445 8.118 1.00 0.00 175 GLU A C 6
ATOM 7222 O O . GLU A 1 20 ? 1.505 -0.788 7.127 1.00 0.00 175 GLU A O 6
ATOM 7234 N N . LEU A 1 21 ? 0.303 -1.315 8.954 1.00 0.00 176 LEU A N 6
ATOM 7235 C CA . LEU A 1 21 ? 0.423 -2.755 8.752 1.00 0.00 176 LEU A CA 6
ATOM 7236 C C . LEU A 1 21 ? -0.550 -3.237 7.681 1.00 0.00 176 LEU A C 6
ATOM 7237 O O . LEU A 1 21 ? -1.756 -3.011 7.776 1.00 0.00 176 LEU A O 6
ATOM 7253 N N . ALA A 1 22 ? -0.017 -3.905 6.663 1.00 0.00 177 ALA A N 6
ATOM 7254 C CA . ALA A 1 22 ? -0.838 -4.423 5.576 1.00 0.00 177 ALA A CA 6
ATOM 7255 C C . ALA A 1 22 ? -0.343 -5.791 5.117 1.00 0.00 177 ALA A C 6
ATOM 7256 O O . ALA A 1 22 ? 0.861 -6.045 5.078 1.00 0.00 177 ALA A O 6
ATOM 7263 N N . VAL A 1 23 ? -1.279 -6.669 4.772 1.00 0.00 178 VAL A N 6
ATOM 7264 C CA . VAL A 1 23 ? -0.937 -8.011 4.316 1.00 0.00 178 VAL A CA 6
ATOM 7265 C C . VAL A 1 23 ? -1.047 -8.121 2.800 1.00 0.00 178 VAL A C 6
ATOM 7266 O O . VAL A 1 23 ? -2.109 -7.880 2.225 1.00 0.00 178 VAL A O 6
ATOM 7279 N N . ALA A 1 24 ? 0.057 -8.487 2.157 1.00 0.00 179 ALA A N 6
ATOM 7280 C CA . ALA A 1 24 ? 0.084 -8.632 0.706 1.00 0.00 179 ALA A CA 6
ATOM 7281 C C . ALA A 1 24 ? 0.641 -9.991 0.301 1.00 0.00 179 ALA A C 6
ATOM 7282 O O . ALA A 1 24 ? 1.353 -10.636 1.071 1.00 0.00 179 ALA A O 6
ATOM 7289 N N . ARG A 1 25 ? 0.313 -10.422 -0.913 1.00 0.00 180 ARG A N 6
ATOM 7290 C CA . ARG A 1 25 ? 0.780 -11.707 -1.420 1.00 0.00 180 ARG A CA 6
ATOM 7291 C C . ARG A 1 25 ? 1.694 -11.515 -2.627 1.00 0.00 180 ARG A C 6
ATOM 7292 O O . ARG A 1 25 ? 1.611 -10.521 -3.348 1.00 0.00 180 ARG A O 6
ATOM 7313 N N . PRO A 1 26 ? 2.588 -12.489 -2.853 1.00 0.00 181 PRO A N 6
ATOM 7314 C CA . PRO A 1 26 ? 3.534 -12.451 -3.972 1.00 0.00 181 PRO A CA 6
ATOM 7315 C C . PRO A 1 26 ? 2.846 -12.635 -5.320 1.00 0.00 181 PRO A C 6
ATOM 7316 O O . PRO A 1 26 ? 3.482 -12.540 -6.369 1.00 0.00 181 PRO A O 6
ATOM 7327 N N . GLU A 1 27 ? 1.544 -12.898 -5.283 1.00 0.00 182 GLU A N 6
ATOM 7328 C CA . GLU A 1 27 ? 0.770 -13.096 -6.504 1.00 0.00 182 GLU A CA 6
ATOM 7329 C C . GLU A 1 27 ? -0.041 -11.848 -6.842 1.00 0.00 182 GLU A C 6
ATOM 7330 O O . GLU A 1 27 ? -0.185 -11.486 -8.010 1.00 0.00 182 GLU A O 6
ATOM 7342 N N . ASP A 1 28 ? -0.569 -11.196 -5.812 1.00 0.00 183 ASP A N 6
ATOM 7343 C CA . ASP A 1 28 ? -1.365 -9.989 -5.999 1.00 0.00 183 ASP A CA 6
ATOM 7344 C C . ASP A 1 28 ? -0.620 -8.974 -6.861 1.00 0.00 183 ASP A C 6
ATOM 7345 O O . ASP A 1 28 ? 0.570 -9.131 -7.135 1.00 0.00 183 ASP A O 6
ATOM 7354 N N . THR A 1 29 ? -1.330 -7.934 -7.288 1.00 0.00 184 THR A N 6
ATOM 7355 C CA . THR A 1 29 ? -0.737 -6.896 -8.121 1.00 0.00 184 THR A CA 6
ATOM 7356 C C . THR A 1 29 ? -0.710 -5.556 -7.394 1.00 0.00 184 THR A C 6
ATOM 7357 O O . THR A 1 29 ? -1.395 -5.371 -6.388 1.00 0.00 184 THR A O 6
ATOM 7368 N N . VAL A 1 30 ? 0.085 -4.624 -7.910 1.00 0.00 185 VAL A N 6
ATOM 7369 C CA . VAL A 1 30 ? 0.199 -3.300 -7.311 1.00 0.00 185 VAL A CA 6
ATOM 7370 C C . VAL A 1 30 ? -1.161 -2.617 -7.221 1.00 0.00 185 VAL A C 6
ATOM 7371 O O . VAL A 1 30 ? -1.501 -2.020 -6.201 1.00 0.00 185 VAL A O 6
ATOM 7384 N N . GLY A 1 31 ? -1.937 -2.711 -8.297 1.00 0.00 186 GLY A N 6
ATOM 7385 C CA . GLY A 1 31 ? -3.252 -2.099 -8.319 1.00 0.00 186 GLY A CA 6
ATOM 7386 C C . GLY A 1 31 ? -4.161 -2.638 -7.233 1.00 0.00 186 GLY A C 6
ATOM 7387 O O . GLY A 1 31 ? -4.959 -1.899 -6.655 1.00 0.00 186 GLY A O 6
ATOM 7391 N N . THR A 1 32 ? -4.043 -3.932 -6.953 1.00 0.00 187 THR A N 6
ATOM 7392 C CA . THR A 1 32 ? -4.863 -4.571 -5.931 1.00 0.00 187 THR A CA 6
ATOM 7393 C C . THR A 1 32 ? -4.443 -4.129 -4.534 1.00 0.00 187 THR A C 6
ATOM 7394 O O . THR A 1 32 ? -5.285 -3.908 -3.662 1.00 0.00 187 THR A O 6
ATOM 7405 N N . LEU A 1 33 ? -3.137 -4.001 -4.326 1.00 0.00 188 LEU A N 6
ATOM 7406 C CA . LEU A 1 33 ? -2.605 -3.583 -3.034 1.00 0.00 188 LEU A CA 6
ATOM 7407 C C . LEU A 1 33 ? -3.212 -2.253 -2.599 1.00 0.00 188 LEU A C 6
ATOM 7408 O O . LEU A 1 33 ? -3.648 -2.100 -1.458 1.00 0.00 188 LEU A O 6
ATOM 7424 N N . LYS A 1 34 ? -3.238 -1.293 -3.518 1.00 0.00 189 LYS A N 6
ATOM 7425 C CA . LYS A 1 34 ? -3.794 0.025 -3.232 1.00 0.00 189 LYS A CA 6
ATOM 7426 C C . LYS A 1 34 ? -5.256 -0.082 -2.810 1.00 0.00 189 LYS A C 6
ATOM 7427 O O . LYS A 1 34 ? -5.668 0.509 -1.812 1.00 0.00 189 LYS A O 6
ATOM 7446 N N . SER A 1 35 ? -6.035 -0.839 -3.576 1.00 0.00 190 SER A N 6
ATOM 7447 C CA . SER A 1 35 ? -7.451 -1.021 -3.282 1.00 0.00 190 SER A CA 6
ATOM 7448 C C . SER A 1 35 ? -7.642 -1.869 -2.029 1.00 0.00 190 SER A C 6
ATOM 7449 O O . SER A 1 35 ? -8.641 -1.737 -1.321 1.00 0.00 190 SER A O 6
ATOM 7457 N N . LYS A 1 36 ? -6.676 -2.742 -1.760 1.00 0.00 191 LYS A N 6
ATOM 7458 C CA . LYS A 1 36 ? -6.735 -3.613 -0.592 1.00 0.00 191 LYS A CA 6
ATOM 7459 C C . LYS A 1 36 ? -6.683 -2.799 0.696 1.00 0.00 191 LYS A C 6
ATOM 7460 O O . LYS A 1 36 ? -7.488 -3.005 1.605 1.00 0.00 191 LYS A O 6
ATOM 7479 N N . TYR A 1 37 ? -5.732 -1.873 0.768 1.00 0.00 192 TYR A N 6
ATOM 7480 C CA . TYR A 1 37 ? -5.576 -1.029 1.946 1.00 0.00 192 TYR A CA 6
ATOM 7481 C C . TYR A 1 37 ? -6.195 0.347 1.717 1.00 0.00 192 TYR A C 6
ATOM 7482 O O . TYR A 1 37 ? -6.896 0.876 2.579 1.00 0.00 192 TYR A O 6
ATOM 7500 N N . PHE A 1 38 ? -5.930 0.920 0.548 1.00 0.00 193 PHE A N 6
ATOM 7501 C CA . PHE A 1 38 ? -6.461 2.234 0.203 1.00 0.00 193 PHE A CA 6
ATOM 7502 C C . PHE A 1 38 ? -7.495 2.127 -0.914 1.00 0.00 193 PHE A C 6
ATOM 7503 O O . PHE A 1 38 ? -7.196 2.325 -2.092 1.00 0.00 193 PHE A O 6
ATOM 7520 N N . PRO A 1 39 ? -8.741 1.807 -0.536 1.00 0.00 194 PRO A N 6
ATOM 7521 C CA . PRO A 1 39 ? -9.846 1.667 -1.490 1.00 0.00 194 PRO A CA 6
ATOM 7522 C C . PRO A 1 39 ? -10.266 3.004 -2.091 1.00 0.00 194 PRO A C 6
ATOM 7523 O O . PRO A 1 39 ? -10.668 3.919 -1.374 1.00 0.00 194 PRO A O 6
ATOM 7534 N N . GLY A 1 40 ? -10.170 3.109 -3.413 1.00 0.00 195 GLY A N 6
ATOM 7535 C CA . GLY A 1 40 ? -10.545 4.338 -4.088 1.00 0.00 195 GLY A CA 6
ATOM 7536 C C . GLY A 1 40 ? -9.463 5.397 -4.007 1.00 0.00 195 GLY A C 6
ATOM 7537 O O . GLY A 1 40 ? -9.369 6.264 -4.876 1.00 0.00 195 GLY A O 6
ATOM 7541 N N . GLN A 1 41 ? -8.647 5.328 -2.960 1.00 0.00 196 GLN A N 6
ATOM 7542 C CA . GLN A 1 41 ? -7.568 6.290 -2.769 1.00 0.00 196 GLN A CA 6
ATOM 7543 C C . GLN A 1 41 ? -6.366 5.940 -3.639 1.00 0.00 196 GLN A C 6
ATOM 7544 O O . GLN A 1 41 ? -5.378 6.673 -3.672 1.00 0.00 196 GLN A O 6
ATOM 7558 N N . GLU A 1 42 ? -6.457 4.815 -4.341 1.00 0.00 197 GLU A N 6
ATOM 7559 C CA . GLU A 1 42 ? -5.374 4.368 -5.211 1.00 0.00 197 GLU A CA 6
ATOM 7560 C C . GLU A 1 42 ? -4.954 5.478 -6.170 1.00 0.00 197 GLU A C 6
ATOM 7561 O O . GLU A 1 42 ? -3.846 5.463 -6.706 1.00 0.00 197 GLU A O 6
ATOM 7573 N N . SER A 1 43 ? -5.847 6.439 -6.381 1.00 0.00 198 SER A N 6
ATOM 7574 C CA . SER A 1 43 ? -5.571 7.555 -7.279 1.00 0.00 198 SER A CA 6
ATOM 7575 C C . SER A 1 43 ? -4.360 8.351 -6.800 1.00 0.00 198 SER A C 6
ATOM 7576 O O . SER A 1 43 ? -3.428 8.600 -7.564 1.00 0.00 198 SER A O 6
ATOM 7584 N N . GLN A 1 44 ? -4.383 8.746 -5.532 1.00 0.00 199 GLN A N 6
ATOM 7585 C CA . GLN A 1 44 ? -3.288 9.514 -4.951 1.00 0.00 199 GLN A CA 6
ATOM 7586 C C . GLN A 1 44 ? -2.277 8.594 -4.274 1.00 0.00 199 GLN A C 6
ATOM 7587 O O . GLN A 1 44 ? -1.069 8.763 -4.431 1.00 0.00 199 GLN A O 6
ATOM 7601 N N . MET A 1 45 ? -2.781 7.621 -3.521 1.00 0.00 200 MET A N 6
ATOM 7602 C CA . MET A 1 45 ? -1.921 6.674 -2.821 1.00 0.00 200 MET A CA 6
ATOM 7603 C C . MET A 1 45 ? -0.980 5.973 -3.794 1.00 0.00 200 MET A C 6
ATOM 7604 O O . MET A 1 45 ? -1.346 4.978 -4.421 1.00 0.00 200 MET A O 6
ATOM 7618 N N . LYS A 1 46 ? 0.235 6.497 -3.917 1.00 0.00 201 LYS A N 6
ATOM 7619 C CA . LYS A 1 46 ? 1.231 5.920 -4.814 1.00 0.00 201 LYS A CA 6
ATOM 7620 C C . LYS A 1 46 ? 2.277 5.134 -4.031 1.00 0.00 201 LYS A C 6
ATOM 7621 O O . LYS A 1 46 ? 2.786 5.602 -3.012 1.00 0.00 201 LYS A O 6
ATOM 7640 N N . LEU A 1 47 ? 2.595 3.938 -4.514 1.00 0.00 202 LEU A N 6
ATOM 7641 C CA . LEU A 1 47 ? 3.583 3.087 -3.860 1.00 0.00 202 LEU A CA 6
ATOM 7642 C C . LEU A 1 47 ? 4.926 3.159 -4.580 1.00 0.00 202 LEU A C 6
ATOM 7643 O O . LEU A 1 47 ? 4.982 3.168 -5.810 1.00 0.00 202 LEU A O 6
ATOM 7659 N N . ILE A 1 48 ? 6.005 3.208 -3.806 1.00 0.00 203 ILE A N 6
ATOM 7660 C CA . ILE A 1 48 ? 7.347 3.276 -4.370 1.00 0.00 203 ILE A CA 6
ATOM 7661 C C . ILE A 1 48 ? 8.255 2.214 -3.758 1.00 0.00 203 ILE A C 6
ATOM 7662 O O . ILE A 1 48 ? 8.435 2.163 -2.541 1.00 0.00 203 ILE A O 6
ATOM 7678 N N . TYR A 1 49 ? 8.825 1.369 -4.610 1.00 0.00 204 TYR A N 6
ATOM 7679 C CA . TYR A 1 49 ? 9.715 0.308 -4.154 1.00 0.00 204 TYR A CA 6
ATOM 7680 C C . TYR A 1 49 ? 11.133 0.525 -4.672 1.00 0.00 204 TYR A C 6
ATOM 7681 O O . TYR A 1 49 ? 11.349 0.669 -5.875 1.00 0.00 204 TYR A O 6
ATOM 7699 N N . GLN A 1 50 ? 12.095 0.545 -3.755 1.00 0.00 205 GLN A N 6
ATOM 7700 C CA . GLN A 1 50 ? 13.492 0.744 -4.119 1.00 0.00 205 GLN A CA 6
ATOM 7701 C C . GLN A 1 50 ? 13.659 1.996 -4.974 1.00 0.00 205 GLN A C 6
ATOM 7702 O O . GLN A 1 50 ? 14.345 1.976 -5.996 1.00 0.00 205 GLN A O 6
ATOM 7716 N N . GLY A 1 51 ? 13.027 3.086 -4.549 1.00 0.00 206 GLY A N 6
ATOM 7717 C CA . GLY A 1 51 ? 13.118 4.332 -5.288 1.00 0.00 206 GLY A CA 6
ATOM 7718 C C . GLY A 1 51 ? 12.372 4.280 -6.606 1.00 0.00 206 GLY A C 6
ATOM 7719 O O . GLY A 1 51 ? 12.385 5.243 -7.373 1.00 0.00 206 GLY A O 6
ATOM 7723 N N . ARG A 1 52 ? 11.720 3.153 -6.871 1.00 0.00 207 ARG A N 6
ATOM 7724 C CA . ARG A 1 52 ? 10.967 2.978 -8.107 1.00 0.00 207 ARG A CA 6
ATOM 7725 C C . ARG A 1 52 ? 9.469 3.133 -7.858 1.00 0.00 207 ARG A C 6
ATOM 7726 O O . ARG A 1 52 ? 8.961 2.747 -6.805 1.00 0.00 207 ARG A O 6
ATOM 7747 N N . LEU A 1 53 ? 8.769 3.701 -8.834 1.00 0.00 208 LEU A N 6
ATOM 7748 C CA . LEU A 1 53 ? 7.329 3.909 -8.721 1.00 0.00 208 LEU A CA 6
ATOM 7749 C C . LEU A 1 53 ? 6.563 2.688 -9.220 1.00 0.00 208 LEU A C 6
ATOM 7750 O O . LEU A 1 53 ? 6.747 2.246 -10.355 1.00 0.00 208 LEU A O 6
ATOM 7766 N N . LEU A 1 54 ? 5.701 2.147 -8.365 1.00 0.00 209 LEU A N 6
ATOM 7767 C CA . LEU A 1 54 ? 4.904 0.978 -8.719 1.00 0.00 209 LEU A CA 6
ATOM 7768 C C . LEU A 1 54 ? 3.759 1.361 -9.652 1.00 0.00 209 LEU A C 6
ATOM 7769 O O . LEU A 1 54 ? 2.611 0.980 -9.429 1.00 0.00 209 LEU A O 6
ATOM 7785 N N . GLN A 1 55 ? 4.083 2.115 -10.698 1.00 0.00 210 GLN A N 6
ATOM 7786 C CA . GLN A 1 55 ? 3.082 2.549 -11.665 1.00 0.00 210 GLN A CA 6
ATOM 7787 C C . GLN A 1 55 ? 2.265 1.364 -12.172 1.00 0.00 210 GLN A C 6
ATOM 7788 O O . GLN A 1 55 ? 1.100 1.201 -11.810 1.00 0.00 210 GLN A O 6
ATOM 7802 N N . ASP A 1 56 ? 2.884 0.540 -13.010 1.00 0.00 211 ASP A N 6
ATOM 7803 C CA . ASP A 1 56 ? 2.216 -0.630 -13.566 1.00 0.00 211 ASP A CA 6
ATOM 7804 C C . ASP A 1 56 ? 1.396 -1.346 -12.497 1.00 0.00 211 ASP A C 6
ATOM 7805 O O . ASP A 1 56 ? 1.926 -2.071 -11.655 1.00 0.00 211 ASP A O 6
ATOM 7814 N N . PRO A 1 57 ? 0.071 -1.139 -12.530 1.00 0.00 212 PRO A N 6
ATOM 7815 C CA . PRO A 1 57 ? -0.850 -1.755 -11.570 1.00 0.00 212 PRO A CA 6
ATOM 7816 C C . PRO A 1 57 ? -0.982 -3.260 -11.777 1.00 0.00 212 PRO A C 6
ATOM 7817 O O . PRO A 1 57 ? -1.758 -3.925 -11.092 1.00 0.00 212 PRO A O 6
ATOM 7828 N N . ALA A 1 58 ? -0.217 -3.791 -12.726 1.00 0.00 213 ALA A N 6
ATOM 7829 C CA . ALA A 1 58 ? -0.247 -5.218 -13.021 1.00 0.00 213 ALA A CA 6
ATOM 7830 C C . ALA A 1 58 ? 1.115 -5.859 -12.773 1.00 0.00 213 ALA A C 6
ATOM 7831 O O . ALA A 1 58 ? 1.404 -6.941 -13.283 1.00 0.00 213 ALA A O 6
ATOM 7838 N N . ARG A 1 59 ? 1.947 -5.183 -11.988 1.00 0.00 214 ARG A N 6
ATOM 7839 C CA . ARG A 1 59 ? 3.279 -5.685 -11.674 1.00 0.00 214 ARG A CA 6
ATOM 7840 C C . ARG A 1 59 ? 3.239 -6.614 -10.465 1.00 0.00 214 ARG A C 6
ATOM 7841 O O . ARG A 1 59 ? 3.177 -6.160 -9.321 1.00 0.00 214 ARG A O 6
ATOM 7862 N N . THR A 1 60 ? 3.274 -7.917 -10.724 1.00 0.00 215 THR A N 6
ATOM 7863 C CA . THR A 1 60 ? 3.240 -8.910 -9.657 1.00 0.00 215 THR A CA 6
ATOM 7864 C C . THR A 1 60 ? 4.245 -8.575 -8.562 1.00 0.00 215 THR A C 6
ATOM 7865 O O . THR A 1 60 ? 5.390 -8.219 -8.843 1.00 0.00 215 THR A O 6
ATOM 7876 N N . LEU A 1 61 ? 3.811 -8.690 -7.312 1.00 0.00 216 LEU A N 6
ATOM 7877 C CA . LEU A 1 61 ? 4.674 -8.399 -6.172 1.00 0.00 216 LEU A CA 6
ATOM 7878 C C . LEU A 1 61 ? 5.912 -9.290 -6.185 1.00 0.00 216 LEU A C 6
ATOM 7879 O O . LEU A 1 61 ? 7.009 -8.851 -5.840 1.00 0.00 216 LEU A O 6
ATOM 7895 N N . SER A 1 62 ? 5.729 -10.543 -6.588 1.00 0.00 217 SER A N 6
ATOM 7896 C CA . SER A 1 62 ? 6.830 -11.497 -6.646 1.00 0.00 217 SER A CA 6
ATOM 7897 C C . SER A 1 62 ? 7.926 -11.006 -7.587 1.00 0.00 217 SER A C 6
ATOM 7898 O O . SER A 1 62 ? 9.113 -11.093 -7.275 1.00 0.00 217 SER A O 6
ATOM 7906 N N . SER A 1 63 ? 7.517 -10.489 -8.742 1.00 0.00 218 SER A N 6
ATOM 7907 C CA . SER A 1 63 ? 8.462 -9.987 -9.732 1.00 0.00 218 SER A CA 6
ATOM 7908 C C . SER A 1 63 ? 9.196 -8.756 -9.207 1.00 0.00 218 SER A C 6
ATOM 7909 O O . SER A 1 63 ? 10.380 -8.559 -9.485 1.00 0.00 218 SER A O 6
ATOM 7917 N N . LEU A 1 64 ? 8.485 -7.931 -8.447 1.00 0.00 219 LEU A N 6
ATOM 7918 C CA . LEU A 1 64 ? 9.067 -6.718 -7.882 1.00 0.00 219 LEU A CA 6
ATOM 7919 C C . LEU A 1 64 ? 9.954 -7.046 -6.686 1.00 0.00 219 LEU A C 6
ATOM 7920 O O . LEU A 1 64 ? 10.464 -6.151 -6.014 1.00 0.00 219 LEU A O 6
ATOM 7936 N N . ASN A 1 65 ? 10.136 -8.337 -6.427 1.00 0.00 220 ASN A N 6
ATOM 7937 C CA . ASN A 1 65 ? 10.964 -8.784 -5.312 1.00 0.00 220 ASN A CA 6
ATOM 7938 C C . ASN A 1 65 ? 10.376 -8.326 -3.981 1.00 0.00 220 ASN A C 6
ATOM 7939 O O . ASN A 1 65 ? 11.108 -8.045 -3.031 1.00 0.00 220 ASN A O 6
ATOM 7950 N N . ILE A 1 66 ? 9.051 -8.255 -3.918 1.00 0.00 221 ILE A N 6
ATOM 7951 C CA . ILE A 1 66 ? 8.365 -7.833 -2.703 1.00 0.00 221 ILE A CA 6
ATOM 7952 C C . ILE A 1 66 ? 8.153 -9.009 -1.756 1.00 0.00 221 ILE A C 6
ATOM 7953 O O . ILE A 1 66 ? 7.125 -9.686 -1.809 1.00 0.00 221 ILE A O 6
ATOM 7969 N N . THR A 1 67 ? 9.130 -9.246 -0.887 1.00 0.00 222 THR A N 6
ATOM 7970 C CA . THR A 1 67 ? 9.051 -10.339 0.074 1.00 0.00 222 THR A CA 6
ATOM 7971 C C . THR A 1 67 ? 8.529 -9.851 1.420 1.00 0.00 222 THR A C 6
ATOM 7972 O O . THR A 1 67 ? 8.242 -8.668 1.593 1.00 0.00 222 THR A O 6
ATOM 7983 N N . ASN A 1 68 ? 8.410 -10.771 2.372 1.00 0.00 223 ASN A N 6
ATOM 7984 C CA . ASN A 1 68 ? 7.922 -10.434 3.704 1.00 0.00 223 ASN A CA 6
ATOM 7985 C C . ASN A 1 68 ? 8.907 -9.521 4.429 1.00 0.00 223 ASN A C 6
ATOM 7986 O O . ASN A 1 68 ? 10.091 -9.481 4.097 1.00 0.00 223 ASN A O 6
ATOM 7997 N N . ASN A 1 69 ? 8.409 -8.790 5.421 1.00 0.00 224 ASN A N 6
ATOM 7998 C CA . ASN A 1 69 ? 9.245 -7.878 6.192 1.00 0.00 224 ASN A CA 6
ATOM 7999 C C . ASN A 1 69 ? 9.796 -6.764 5.307 1.00 0.00 224 ASN A C 6
ATOM 8000 O O . ASN A 1 69 ? 10.951 -6.362 5.445 1.00 0.00 224 ASN A O 6
ATOM 8011 N N . CYS A 1 70 ? 8.961 -6.270 4.399 1.00 0.00 225 CYS A N 6
ATOM 8012 C CA . CYS A 1 70 ? 9.364 -5.203 3.491 1.00 0.00 225 CYS A CA 6
ATOM 8013 C C . CYS A 1 70 ? 8.540 -3.942 3.733 1.00 0.00 225 CYS A C 6
ATOM 8014 O O . CYS A 1 70 ? 7.380 -4.015 4.138 1.00 0.00 225 CYS A O 6
ATOM 8022 N N . VAL A 1 71 ? 9.148 -2.787 3.483 1.00 0.00 226 VAL A N 6
ATOM 8023 C CA . VAL A 1 71 ? 8.471 -1.510 3.674 1.00 0.00 226 VAL A CA 6
ATOM 8024 C C . VAL A 1 71 ? 8.285 -0.782 2.348 1.00 0.00 226 VAL A C 6
ATOM 8025 O O . VAL A 1 71 ? 9.251 -0.529 1.627 1.00 0.00 226 VAL A O 6
ATOM 8038 N N . ILE A 1 72 ? 7.039 -0.448 2.032 1.00 0.00 227 ILE A N 6
ATOM 8039 C CA . ILE A 1 72 ? 6.727 0.253 0.792 1.00 0.00 227 ILE A CA 6
ATOM 8040 C C . ILE A 1 72 ? 6.389 1.716 1.058 1.00 0.00 227 ILE A C 6
ATOM 8041 O O . ILE A 1 72 ? 5.487 2.024 1.838 1.00 0.00 227 ILE A O 6
ATOM 8057 N N . HIS A 1 73 ? 7.117 2.615 0.402 1.00 0.00 228 HIS A N 6
ATOM 8058 C CA . HIS A 1 73 ? 6.892 4.046 0.566 1.00 0.00 228 HIS A CA 6
ATOM 8059 C C . HIS A 1 73 ? 5.622 4.483 -0.159 1.00 0.00 228 HIS A C 6
ATOM 8060 O O . HIS A 1 73 ? 5.420 4.156 -1.329 1.00 0.00 228 HIS A O 6
ATOM 8075 N N . CYS A 1 74 ? 4.771 5.222 0.543 1.00 0.00 229 CYS A N 6
ATOM 8076 C CA . CYS A 1 74 ? 3.520 5.702 -0.033 1.00 0.00 229 CYS A CA 6
ATOM 8077 C C . CYS A 1 74 ? 3.617 7.183 -0.387 1.00 0.00 229 CYS A C 6
ATOM 8078 O O . CYS A 1 74 ? 4.339 7.941 0.261 1.00 0.00 229 CYS A O 6
ATOM 8086 N N . HIS A 1 75 ? 2.886 7.588 -1.421 1.00 0.00 230 HIS A N 6
ATOM 8087 C CA . HIS A 1 75 ? 2.891 8.978 -1.862 1.00 0.00 230 HIS A CA 6
ATOM 8088 C C . HIS A 1 75 ? 1.469 9.524 -1.954 1.00 0.00 230 HIS A C 6
ATOM 8089 O O . HIS A 1 75 ? 0.607 8.931 -2.602 1.00 0.00 230 HIS A O 6
ATOM 8104 N N . ARG A 1 76 ? 1.232 10.657 -1.300 1.00 0.00 231 ARG A N 6
ATOM 8105 C CA . ARG A 1 76 ? -0.085 11.281 -1.306 1.00 0.00 231 ARG A CA 6
ATOM 8106 C C . ARG A 1 76 ? -0.052 12.613 -2.050 1.00 0.00 231 ARG A C 6
ATOM 8107 O O . ARG A 1 76 ? 0.574 13.572 -1.599 1.00 0.00 231 ARG A O 6
ATOM 8128 N N . SER A 1 77 ? -0.731 12.664 -3.192 1.00 0.00 232 SER A N 6
ATOM 8129 C CA . SER A 1 77 ? -0.775 13.877 -4.000 1.00 0.00 232 SER A CA 6
ATOM 8130 C C . SER A 1 77 ? -1.957 14.755 -3.598 1.00 0.00 232 SER A C 6
ATOM 8131 O O . SER A 1 77 ? -3.040 14.270 -3.270 1.00 0.00 232 SER A O 6
ATOM 8139 N N . PRO A 1 78 ? -1.745 16.079 -3.624 1.00 0.00 233 PRO A N 6
ATOM 8140 C CA . PRO A 1 78 ? -2.780 17.053 -3.266 1.00 0.00 233 PRO A CA 6
ATOM 8141 C C . PRO A 1 78 ? -3.901 17.114 -4.298 1.00 0.00 233 PRO A C 6
ATOM 8142 O O . PRO A 1 78 ? -3.686 16.923 -5.495 1.00 0.00 233 PRO A O 6
ATOM 8153 N N . PRO A 1 79 ? -5.127 17.386 -3.826 1.00 0.00 234 PRO A N 6
ATOM 8154 C CA . PRO A 1 79 ? -6.306 17.479 -4.692 1.00 0.00 234 PRO A CA 6
ATOM 8155 C C . PRO A 1 79 ? -6.271 18.712 -5.589 1.00 0.00 234 PRO A C 6
ATOM 8156 O O . PRO A 1 79 ? -5.590 19.691 -5.287 1.00 0.00 234 PRO A O 6
ATOM 8167 N N . GLY A 1 80 ? -7.009 18.656 -6.693 1.00 0.00 235 GLY A N 6
ATOM 8168 C CA . GLY A 1 80 ? -7.048 19.775 -7.617 1.00 0.00 235 GLY A CA 6
ATOM 8169 C C . GLY A 1 80 ? -8.342 20.558 -7.523 1.00 0.00 235 GLY A C 6
ATOM 8170 O O . GLY A 1 80 ? -8.353 21.776 -7.704 1.00 0.00 235 GLY A O 6
ATOM 8174 N N . ALA A 1 81 ? -9.437 19.859 -7.243 1.00 0.00 236 ALA A N 6
ATOM 8175 C CA . ALA A 1 81 ? -10.742 20.497 -7.126 1.00 0.00 236 ALA A CA 6
ATOM 8176 C C . ALA A 1 81 ? -11.538 19.911 -5.964 1.00 0.00 236 ALA A C 6
ATOM 8177 O O . ALA A 1 81 ? -11.227 18.827 -5.471 1.00 0.00 236 ALA A O 6
ATOM 8184 N N . ALA A 1 82 ? -12.565 20.635 -5.532 1.00 0.00 237 ALA A N 6
ATOM 8185 C CA . ALA A 1 82 ? -13.405 20.186 -4.429 1.00 0.00 237 ALA A CA 6
ATOM 8186 C C . ALA A 1 82 ? -14.748 19.671 -4.936 1.00 0.00 237 ALA A C 6
ATOM 8187 O O . ALA A 1 82 ? -15.795 19.960 -4.357 1.00 0.00 237 ALA A O 6
ATOM 8194 N N . VAL A 1 83 ? -14.710 18.906 -6.023 1.00 0.00 238 VAL A N 6
ATOM 8195 C CA . VAL A 1 83 ? -15.924 18.350 -6.609 1.00 0.00 238 VAL A CA 6
ATOM 8196 C C . VAL A 1 83 ? -16.357 17.084 -5.878 1.00 0.00 238 VAL A C 6
ATOM 8197 O O . VAL A 1 83 ? -17.490 16.626 -6.026 1.00 0.00 238 VAL A O 6
ATOM 8210 N N . SER A 1 84 ? -15.447 16.524 -5.087 1.00 0.00 239 SER A N 6
ATOM 8211 C CA . SER A 1 84 ? -15.734 15.308 -4.335 1.00 0.00 239 SER A CA 6
ATOM 8212 C C . SER A 1 84 ? -16.963 15.493 -3.450 1.00 0.00 239 SER A C 6
ATOM 8213 O O . SER A 1 84 ? -16.887 16.093 -2.379 1.00 0.00 239 SER A O 6
ATOM 8221 N N . GLY A 1 85 ? -18.098 14.973 -3.909 1.00 0.00 240 GLY A N 6
ATOM 8222 C CA . GLY A 1 85 ? -19.328 15.091 -3.148 1.00 0.00 240 GLY A CA 6
ATOM 8223 C C . GLY A 1 85 ? -20.044 16.402 -3.403 1.00 0.00 240 GLY A C 6
ATOM 8224 O O . GLY A 1 85 ? -19.422 17.437 -3.643 1.00 0.00 240 GLY A O 6
ATOM 8228 N N . PRO A 1 86 ? -21.384 16.369 -3.355 1.00 0.00 241 PRO A N 6
ATOM 8229 C CA . PRO A 1 86 ? -22.214 17.556 -3.581 1.00 0.00 241 PRO A CA 6
ATOM 8230 C C . PRO A 1 86 ? -22.100 18.568 -2.446 1.00 0.00 241 PRO A C 6
ATOM 8231 O O . PRO A 1 86 ? -22.242 19.772 -2.659 1.00 0.00 241 PRO A O 6
ATOM 8242 N N . SER A 1 87 ? -21.843 18.072 -1.241 1.00 0.00 242 SER A N 6
ATOM 8243 C CA . SER A 1 87 ? -21.713 18.933 -0.071 1.00 0.00 242 SER A CA 6
ATOM 8244 C C . SER A 1 87 ? -20.589 18.448 0.839 1.00 0.00 242 SER A C 6
ATOM 8245 O O . SER A 1 87 ? -19.941 17.440 0.560 1.00 0.00 242 SER A O 6
ATOM 8253 N N . ALA A 1 88 ? -20.364 19.174 1.929 1.00 0.00 243 ALA A N 6
ATOM 8254 C CA . ALA A 1 88 ? -19.320 18.818 2.882 1.00 0.00 243 ALA A CA 6
ATOM 8255 C C . ALA A 1 88 ? -19.917 18.251 4.165 1.00 0.00 243 ALA A C 6
ATOM 8256 O O . ALA A 1 88 ? -20.278 18.997 5.076 1.00 0.00 243 ALA A O 6
ATOM 8263 N N . SER A 1 89 ? -20.021 16.928 4.230 1.00 0.00 244 SER A N 6
ATOM 8264 C CA . SER A 1 89 ? -20.580 16.261 5.400 1.00 0.00 244 SER A CA 6
ATOM 8265 C C . SER A 1 89 ? -19.701 16.489 6.627 1.00 0.00 244 SER A C 6
ATOM 8266 O O . SER A 1 89 ? -18.602 15.944 6.726 1.00 0.00 244 SER A O 6
ATOM 8274 N N . SER A 1 90 ? -20.195 17.299 7.558 1.00 0.00 245 SER A N 6
ATOM 8275 C CA . SER A 1 90 ? -19.454 17.603 8.777 1.00 0.00 245 SER A CA 6
ATOM 8276 C C . SER A 1 90 ? -19.906 16.707 9.925 1.00 0.00 245 SER A C 6
ATOM 8277 O O . SER A 1 90 ? -20.966 16.920 10.514 1.00 0.00 245 SER A O 6
ATOM 8285 N N . GLY A 1 91 ? -19.094 15.702 10.239 1.00 0.00 246 GLY A N 6
ATOM 8286 C CA . GLY A 1 91 ? -19.427 14.788 11.316 1.00 0.00 246 GLY A CA 6
ATOM 8287 C C . GLY A 1 91 ? -18.580 13.531 11.292 1.00 0.00 246 GLY A C 6
ATOM 8288 O O . GLY A 1 91 ? -17.875 13.250 10.322 1.00 0.00 246 GLY A O 6
ATOM 8292 N N . PRO A 1 92 ? -18.641 12.750 12.381 1.00 0.00 247 PRO A N 6
ATOM 8293 C CA . PRO A 1 92 ? -17.879 11.504 12.505 1.00 0.00 247 PRO A CA 6
ATOM 8294 C C . PRO A 1 92 ? -18.395 10.413 11.574 1.00 0.00 247 PRO A C 6
ATOM 8295 O O . PRO A 1 92 ? -19.576 10.388 11.227 1.00 0.00 247 PRO A O 6
ATOM 8306 N N . SER A 1 93 ? -17.504 9.513 11.172 1.00 0.00 248 SER A N 6
ATOM 8307 C CA . SER A 1 93 ? -17.869 8.421 10.278 1.00 0.00 248 SER A CA 6
ATOM 8308 C C . SER A 1 93 ? -16.885 7.262 10.405 1.00 0.00 248 SER A C 6
ATOM 8309 O O . SER A 1 93 ? -15.673 7.448 10.297 1.00 0.00 248 SER A O 6
ATOM 8317 N N . SER A 1 94 ? -17.416 6.066 10.635 1.00 0.00 249 SER A N 6
ATOM 8318 C CA . SER A 1 94 ? -16.586 4.876 10.781 1.00 0.00 249 SER A CA 6
ATOM 8319 C C . SER A 1 94 ? -15.649 4.717 9.587 1.00 0.00 249 SER A C 6
ATOM 8320 O O . SER A 1 94 ? -15.816 5.376 8.561 1.00 0.00 249 SER A O 6
ATOM 8328 N N . GLY A 1 95 ? -14.662 3.838 9.730 1.00 0.00 250 GLY A N 6
ATOM 8329 C CA . GLY A 1 95 ? -13.713 3.607 8.656 1.00 0.00 250 GLY A CA 6
ATOM 8330 C C . GLY A 1 95 ? -12.954 2.306 8.823 1.00 0.00 250 GLY A C 6
ATOM 8331 O O . GLY A 1 95 ? -11.993 2.235 9.589 1.00 0.00 250 GLY A O 6
ATOM 8335 N N . GLY A 1 1 ? -8.003 -18.910 20.139 1.00 0.00 156 GLY A N 7
ATOM 8336 C CA . GLY A 1 1 ? -8.534 -20.005 19.349 1.00 0.00 156 GLY A CA 7
ATOM 8337 C C . GLY A 1 1 ? -7.543 -20.511 18.319 1.00 0.00 156 GLY A C 7
ATOM 8338 O O . GLY A 1 1 ? -7.158 -21.680 18.340 1.00 0.00 156 GLY A O 7
ATOM 8342 N N . SER A 1 2 ? -7.131 -19.630 17.414 1.00 0.00 157 SER A N 7
ATOM 8343 C CA . SER A 1 2 ? -6.184 -19.995 16.367 1.00 0.00 157 SER A CA 7
ATOM 8344 C C . SER A 1 2 ? -5.171 -18.877 16.137 1.00 0.00 157 SER A C 7
ATOM 8345 O O . SER A 1 2 ? -5.501 -17.695 16.234 1.00 0.00 157 SER A O 7
ATOM 8353 N N . SER A 1 3 ? -3.935 -19.260 15.833 1.00 0.00 158 SER A N 7
ATOM 8354 C CA . SER A 1 3 ? -2.872 -18.292 15.593 1.00 0.00 158 SER A CA 7
ATOM 8355 C C . SER A 1 3 ? -2.076 -18.657 14.343 1.00 0.00 158 SER A C 7
ATOM 8356 O O . SER A 1 3 ? -1.661 -19.802 14.170 1.00 0.00 158 SER A O 7
ATOM 8364 N N . GLY A 1 4 ? -1.868 -17.673 13.473 1.00 0.00 159 GLY A N 7
ATOM 8365 C CA . GLY A 1 4 ? -1.123 -17.910 12.250 1.00 0.00 159 GLY A CA 7
ATOM 8366 C C . GLY A 1 4 ? -1.876 -17.454 11.016 1.00 0.00 159 GLY A C 7
ATOM 8367 O O . GLY A 1 4 ? -3.090 -17.255 11.059 1.00 0.00 159 GLY A O 7
ATOM 8371 N N . SER A 1 5 ? -1.154 -17.288 9.912 1.00 0.00 160 SER A N 7
ATOM 8372 C CA . SER A 1 5 ? -1.760 -16.847 8.662 1.00 0.00 160 SER A CA 7
ATOM 8373 C C . SER A 1 5 ? -0.815 -17.082 7.487 1.00 0.00 160 SER A C 7
ATOM 8374 O O . SER A 1 5 ? 0.403 -17.134 7.657 1.00 0.00 160 SER A O 7
ATOM 8382 N N . SER A 1 6 ? -1.386 -17.223 6.295 1.00 0.00 161 SER A N 7
ATOM 8383 C CA . SER A 1 6 ? -0.596 -17.456 5.092 1.00 0.00 161 SER A CA 7
ATOM 8384 C C . SER A 1 6 ? -0.371 -16.154 4.329 1.00 0.00 161 SER A C 7
ATOM 8385 O O . SER A 1 6 ? -1.254 -15.298 4.265 1.00 0.00 161 SER A O 7
ATOM 8393 N N . GLY A 1 7 ? 0.817 -16.011 3.750 1.00 0.00 162 GLY A N 7
ATOM 8394 C CA . GLY A 1 7 ? 1.138 -14.812 2.999 1.00 0.00 162 GLY A CA 7
ATOM 8395 C C . GLY A 1 7 ? 2.258 -14.012 3.633 1.00 0.00 162 GLY A C 7
ATOM 8396 O O . GLY A 1 7 ? 2.601 -14.226 4.796 1.00 0.00 162 GLY A O 7
ATOM 8400 N N . ILE A 1 8 ? 2.832 -13.091 2.867 1.00 0.00 163 ILE A N 7
ATOM 8401 C CA . ILE A 1 8 ? 3.921 -12.258 3.361 1.00 0.00 163 ILE A CA 7
ATOM 8402 C C . ILE A 1 8 ? 3.402 -10.916 3.867 1.00 0.00 163 ILE A C 7
ATOM 8403 O O . ILE A 1 8 ? 2.528 -10.306 3.252 1.00 0.00 163 ILE A O 7
ATOM 8419 N N . ASN A 1 9 ? 3.947 -10.462 4.991 1.00 0.00 164 ASN A N 7
ATOM 8420 C CA . ASN A 1 9 ? 3.539 -9.192 5.579 1.00 0.00 164 ASN A CA 7
ATOM 8421 C C . ASN A 1 9 ? 4.344 -8.037 4.992 1.00 0.00 164 ASN A C 7
ATOM 8422 O O . ASN A 1 9 ? 5.534 -8.177 4.707 1.00 0.00 164 ASN A O 7
ATOM 8433 N N . VAL A 1 10 ? 3.688 -6.895 4.813 1.00 0.00 165 VAL A N 7
ATOM 8434 C CA . VAL A 1 10 ? 4.342 -5.715 4.261 1.00 0.00 165 VAL A CA 7
ATOM 8435 C C . VAL A 1 10 ? 3.997 -4.468 5.067 1.00 0.00 165 VAL A C 7
ATOM 8436 O O . VAL A 1 10 ? 2.850 -4.276 5.472 1.00 0.00 165 VAL A O 7
ATOM 8449 N N . ARG A 1 11 ? 4.996 -3.622 5.296 1.00 0.00 166 ARG A N 7
ATOM 8450 C CA . ARG A 1 11 ? 4.799 -2.393 6.054 1.00 0.00 166 ARG A CA 7
ATOM 8451 C C . ARG A 1 11 ? 4.603 -1.203 5.119 1.00 0.00 166 ARG A C 7
ATOM 8452 O O . ARG A 1 11 ? 5.502 -0.845 4.355 1.00 0.00 166 ARG A O 7
ATOM 8473 N N . LEU A 1 12 ? 3.425 -0.593 5.184 1.00 0.00 167 LEU A N 7
ATOM 8474 C CA . LEU A 1 12 ? 3.111 0.557 4.344 1.00 0.00 167 LEU A CA 7
ATOM 8475 C C . LEU A 1 12 ? 3.608 1.850 4.982 1.00 0.00 167 LEU A C 7
ATOM 8476 O O . LEU A 1 12 ? 3.062 2.311 5.985 1.00 0.00 167 LEU A O 7
ATOM 8492 N N . LYS A 1 13 ? 4.647 2.434 4.393 1.00 0.00 168 LYS A N 7
ATOM 8493 C CA . LYS A 1 13 ? 5.216 3.676 4.901 1.00 0.00 168 LYS A CA 7
ATOM 8494 C C . LYS A 1 13 ? 4.701 4.874 4.110 1.00 0.00 168 LYS A C 7
ATOM 8495 O O . LYS A 1 13 ? 4.676 4.854 2.879 1.00 0.00 168 LYS A O 7
ATOM 8514 N N . PHE A 1 14 ? 4.292 5.918 4.825 1.00 0.00 169 PHE A N 7
ATOM 8515 C CA . PHE A 1 14 ? 3.778 7.125 4.189 1.00 0.00 169 PHE A CA 7
ATOM 8516 C C . PHE A 1 14 ? 4.770 8.276 4.325 1.00 0.00 169 PHE A C 7
ATOM 8517 O O . PHE A 1 14 ? 5.679 8.232 5.155 1.00 0.00 169 PHE A O 7
ATOM 8534 N N . LEU A 1 15 ? 4.590 9.305 3.505 1.00 0.00 170 LEU A N 7
ATOM 8535 C CA . LEU A 1 15 ? 5.469 10.469 3.532 1.00 0.00 170 LEU A CA 7
ATOM 8536 C C . LEU A 1 15 ? 5.410 11.164 4.888 1.00 0.00 170 LEU A C 7
ATOM 8537 O O . LEU A 1 15 ? 6.335 11.879 5.272 1.00 0.00 170 LEU A O 7
ATOM 8553 N N . ASN A 1 16 ? 4.315 10.948 5.611 1.00 0.00 171 ASN A N 7
ATOM 8554 C CA . ASN A 1 16 ? 4.136 11.553 6.926 1.00 0.00 171 ASN A CA 7
ATOM 8555 C C . ASN A 1 16 ? 4.843 10.734 8.002 1.00 0.00 171 ASN A C 7
ATOM 8556 O O . ASN A 1 16 ? 4.370 10.639 9.135 1.00 0.00 171 ASN A O 7
ATOM 8567 N N . ASP A 1 17 ? 5.978 10.146 7.640 1.00 0.00 172 ASP A N 7
ATOM 8568 C CA . ASP A 1 17 ? 6.752 9.337 8.575 1.00 0.00 172 ASP A CA 7
ATOM 8569 C C . ASP A 1 17 ? 5.839 8.428 9.392 1.00 0.00 172 ASP A C 7
ATOM 8570 O O . ASP A 1 17 ? 5.866 8.447 10.623 1.00 0.00 172 ASP A O 7
ATOM 8579 N N . THR A 1 18 ? 5.029 7.633 8.699 1.00 0.00 173 THR A N 7
ATOM 8580 C CA . THR A 1 18 ? 4.106 6.719 9.359 1.00 0.00 173 THR A CA 7
ATOM 8581 C C . THR A 1 18 ? 4.254 5.302 8.818 1.00 0.00 173 THR A C 7
ATOM 8582 O O . THR A 1 18 ? 4.957 5.074 7.834 1.00 0.00 173 THR A O 7
ATOM 8593 N N . GLU A 1 19 ? 3.586 4.353 9.466 1.00 0.00 174 GLU A N 7
ATOM 8594 C CA . GLU A 1 19 ? 3.645 2.957 9.048 1.00 0.00 174 GLU A CA 7
ATOM 8595 C C . GLU A 1 19 ? 2.309 2.260 9.291 1.00 0.00 174 GLU A C 7
ATOM 8596 O O . GLU A 1 19 ? 1.594 2.581 10.239 1.00 0.00 174 GLU A O 7
ATOM 8608 N N . GLU A 1 20 ? 1.980 1.306 8.426 1.00 0.00 175 GLU A N 7
ATOM 8609 C CA . GLU A 1 20 ? 0.730 0.564 8.545 1.00 0.00 175 GLU A CA 7
ATOM 8610 C C . GLU A 1 20 ? 0.946 -0.917 8.251 1.00 0.00 175 GLU A C 7
ATOM 8611 O O . GLU A 1 20 ? 1.533 -1.280 7.231 1.00 0.00 175 GLU A O 7
ATOM 8623 N N . LEU A 1 21 ? 0.467 -1.769 9.151 1.00 0.00 176 LEU A N 7
ATOM 8624 C CA . LEU A 1 21 ? 0.607 -3.212 8.989 1.00 0.00 176 LEU A CA 7
ATOM 8625 C C . LEU A 1 21 ? -0.401 -3.747 7.977 1.00 0.00 176 LEU A C 7
ATOM 8626 O O . LEU A 1 21 ? -1.611 -3.650 8.181 1.00 0.00 176 LEU A O 7
ATOM 8642 N N . ALA A 1 22 ? 0.106 -4.313 6.886 1.00 0.00 177 ALA A N 7
ATOM 8643 C CA . ALA A 1 22 ? -0.750 -4.867 5.845 1.00 0.00 177 ALA A CA 7
ATOM 8644 C C . ALA A 1 22 ? -0.170 -6.163 5.290 1.00 0.00 177 ALA A C 7
ATOM 8645 O O . ALA A 1 22 ? 1.041 -6.284 5.104 1.00 0.00 177 ALA A O 7
ATOM 8652 N N . VAL A 1 23 ? -1.042 -7.132 5.028 1.00 0.00 178 VAL A N 7
ATOM 8653 C CA . VAL A 1 23 ? -0.617 -8.420 4.493 1.00 0.00 178 VAL A CA 7
ATOM 8654 C C . VAL A 1 23 ? -0.823 -8.484 2.984 1.00 0.00 178 VAL A C 7
ATOM 8655 O O . VAL A 1 23 ? -1.938 -8.318 2.492 1.00 0.00 178 VAL A O 7
ATOM 8668 N N . ALA A 1 24 ? 0.261 -8.727 2.255 1.00 0.00 179 ALA A N 7
ATOM 8669 C CA . ALA A 1 24 ? 0.199 -8.816 0.801 1.00 0.00 179 ALA A CA 7
ATOM 8670 C C . ALA A 1 24 ? 0.775 -10.139 0.307 1.00 0.00 179 ALA A C 7
ATOM 8671 O O . ALA A 1 24 ? 1.562 -10.782 1.001 1.00 0.00 179 ALA A O 7
ATOM 8678 N N . ARG A 1 25 ? 0.375 -10.541 -0.895 1.00 0.00 180 ARG A N 7
ATOM 8679 C CA . ARG A 1 25 ? 0.850 -11.788 -1.481 1.00 0.00 180 ARG A CA 7
ATOM 8680 C C . ARG A 1 25 ? 1.767 -11.517 -2.670 1.00 0.00 180 ARG A C 7
ATOM 8681 O O . ARG A 1 25 ? 1.657 -10.496 -3.350 1.00 0.00 180 ARG A O 7
ATOM 8702 N N . PRO A 1 26 ? 2.695 -12.451 -2.927 1.00 0.00 181 PRO A N 7
ATOM 8703 C CA . PRO A 1 26 ? 3.650 -12.334 -4.033 1.00 0.00 181 PRO A CA 7
ATOM 8704 C C . PRO A 1 26 ? 2.980 -12.485 -5.395 1.00 0.00 181 PRO A C 7
ATOM 8705 O O . PRO A 1 26 ? 3.639 -12.416 -6.432 1.00 0.00 181 PRO A O 7
ATOM 8716 N N . GLU A 1 27 ? 1.666 -12.690 -5.384 1.00 0.00 182 GLU A N 7
ATOM 8717 C CA . GLU A 1 27 ? 0.908 -12.850 -6.619 1.00 0.00 182 GLU A CA 7
ATOM 8718 C C . GLU A 1 27 ? 0.072 -11.607 -6.910 1.00 0.00 182 GLU A C 7
ATOM 8719 O O . GLU A 1 27 ? 0.019 -11.134 -8.045 1.00 0.00 182 GLU A O 7
ATOM 8731 N N . ASP A 1 28 ? -0.579 -11.084 -5.877 1.00 0.00 183 ASP A N 7
ATOM 8732 C CA . ASP A 1 28 ? -1.412 -9.896 -6.020 1.00 0.00 183 ASP A CA 7
ATOM 8733 C C . ASP A 1 28 ? -0.695 -8.825 -6.835 1.00 0.00 183 ASP A C 7
ATOM 8734 O O . ASP A 1 28 ? 0.526 -8.862 -6.995 1.00 0.00 183 ASP A O 7
ATOM 8743 N N . THR A 1 29 ? -1.462 -7.869 -7.352 1.00 0.00 184 THR A N 7
ATOM 8744 C CA . THR A 1 29 ? -0.901 -6.789 -8.153 1.00 0.00 184 THR A CA 7
ATOM 8745 C C . THR A 1 29 ? -0.814 -5.496 -7.349 1.00 0.00 184 THR A C 7
ATOM 8746 O O . THR A 1 29 ? -1.440 -5.364 -6.297 1.00 0.00 184 THR A O 7
ATOM 8757 N N . VAL A 1 30 ? -0.035 -4.544 -7.851 1.00 0.00 185 VAL A N 7
ATOM 8758 C CA . VAL A 1 30 ? 0.132 -3.260 -7.181 1.00 0.00 185 VAL A CA 7
ATOM 8759 C C . VAL A 1 30 ? -1.202 -2.537 -7.037 1.00 0.00 185 VAL A C 7
ATOM 8760 O O . VAL A 1 30 ? -1.498 -1.960 -5.992 1.00 0.00 185 VAL A O 7
ATOM 8773 N N . GLY A 1 31 ? -2.006 -2.573 -8.096 1.00 0.00 186 GLY A N 7
ATOM 8774 C CA . GLY A 1 31 ? -3.300 -1.918 -8.068 1.00 0.00 186 GLY A CA 7
ATOM 8775 C C . GLY A 1 31 ? -4.205 -2.468 -6.984 1.00 0.00 186 GLY A C 7
ATOM 8776 O O . GLY A 1 31 ? -4.880 -1.712 -6.285 1.00 0.00 186 GLY A O 7
ATOM 8780 N N . THR A 1 32 ? -4.222 -3.790 -6.843 1.00 0.00 187 THR A N 7
ATOM 8781 C CA . THR A 1 32 ? -5.052 -4.441 -5.838 1.00 0.00 187 THR A CA 7
ATOM 8782 C C . THR A 1 32 ? -4.584 -4.096 -4.429 1.00 0.00 187 THR A C 7
ATOM 8783 O O . THR A 1 32 ? -5.396 -3.908 -3.522 1.00 0.00 187 THR A O 7
ATOM 8794 N N . LEU A 1 33 ? -3.270 -4.012 -4.251 1.00 0.00 188 LEU A N 7
ATOM 8795 C CA . LEU A 1 33 ? -2.693 -3.688 -2.951 1.00 0.00 188 LEU A CA 7
ATOM 8796 C C . LEU A 1 33 ? -3.225 -2.354 -2.437 1.00 0.00 188 LEU A C 7
ATOM 8797 O O . LEU A 1 33 ? -3.626 -2.238 -1.279 1.00 0.00 188 LEU A O 7
ATOM 8813 N N . LYS A 1 34 ? -3.227 -1.349 -3.307 1.00 0.00 189 LYS A N 7
ATOM 8814 C CA . LYS A 1 34 ? -3.712 -0.023 -2.943 1.00 0.00 189 LYS A CA 7
ATOM 8815 C C . LYS A 1 34 ? -5.213 -0.049 -2.671 1.00 0.00 189 LYS A C 7
ATOM 8816 O O . LYS A 1 34 ? -5.691 0.568 -1.719 1.00 0.00 189 LYS A O 7
ATOM 8835 N N . SER A 1 35 ? -5.950 -0.767 -3.512 1.00 0.00 190 SER A N 7
ATOM 8836 C CA . SER A 1 35 ? -7.397 -0.871 -3.362 1.00 0.00 190 SER A CA 7
ATOM 8837 C C . SER A 1 35 ? -7.758 -1.716 -2.144 1.00 0.00 190 SER A C 7
ATOM 8838 O O . SER A 1 35 ? -8.812 -1.531 -1.535 1.00 0.00 190 SER A O 7
ATOM 8846 N N . LYS A 1 36 ? -6.875 -2.645 -1.794 1.00 0.00 191 LYS A N 7
ATOM 8847 C CA . LYS A 1 36 ? -7.097 -3.519 -0.648 1.00 0.00 191 LYS A CA 7
ATOM 8848 C C . LYS A 1 36 ? -7.112 -2.721 0.651 1.00 0.00 191 LYS A C 7
ATOM 8849 O O . LYS A 1 36 ? -8.011 -2.878 1.478 1.00 0.00 191 LYS A O 7
ATOM 8868 N N . TYR A 1 37 ? -6.112 -1.863 0.824 1.00 0.00 192 TYR A N 7
ATOM 8869 C CA . TYR A 1 37 ? -6.010 -1.040 2.023 1.00 0.00 192 TYR A CA 7
ATOM 8870 C C . TYR A 1 37 ? -6.518 0.374 1.759 1.00 0.00 192 TYR A C 7
ATOM 8871 O O . TYR A 1 37 ? -7.253 0.943 2.567 1.00 0.00 192 TYR A O 7
ATOM 8889 N N . PHE A 1 38 ? -6.123 0.934 0.621 1.00 0.00 193 PHE A N 7
ATOM 8890 C CA . PHE A 1 38 ? -6.537 2.282 0.248 1.00 0.00 193 PHE A CA 7
ATOM 8891 C C . PHE A 1 38 ? -7.512 2.246 -0.925 1.00 0.00 193 PHE A C 7
ATOM 8892 O O . PHE A 1 38 ? -7.149 2.493 -2.075 1.00 0.00 193 PHE A O 7
ATOM 8909 N N . PRO A 1 39 ? -8.782 1.931 -0.628 1.00 0.00 194 PRO A N 7
ATOM 8910 C CA . PRO A 1 39 ? -9.836 1.855 -1.644 1.00 0.00 194 PRO A CA 7
ATOM 8911 C C . PRO A 1 39 ? -10.204 3.226 -2.201 1.00 0.00 194 PRO A C 7
ATOM 8912 O O . PRO A 1 39 ? -10.434 4.171 -1.449 1.00 0.00 194 PRO A O 7
ATOM 8923 N N . GLY A 1 40 ? -10.258 3.326 -3.526 1.00 0.00 195 GLY A N 7
ATOM 8924 C CA . GLY A 1 40 ? -10.599 4.585 -4.162 1.00 0.00 195 GLY A CA 7
ATOM 8925 C C . GLY A 1 40 ? -9.445 5.568 -4.156 1.00 0.00 195 GLY A C 7
ATOM 8926 O O . GLY A 1 40 ? -9.201 6.254 -5.149 1.00 0.00 195 GLY A O 7
ATOM 8930 N N . GLN A 1 41 ? -8.735 5.638 -3.035 1.00 0.00 196 GLN A N 7
ATOM 8931 C CA . GLN A 1 41 ? -7.603 6.547 -2.904 1.00 0.00 196 GLN A CA 7
ATOM 8932 C C . GLN A 1 41 ? -6.332 5.919 -3.468 1.00 0.00 196 GLN A C 7
ATOM 8933 O O . GLN A 1 41 ? -5.240 6.126 -2.941 1.00 0.00 196 GLN A O 7
ATOM 8947 N N . GLU A 1 42 ? -6.485 5.151 -4.542 1.00 0.00 197 GLU A N 7
ATOM 8948 C CA . GLU A 1 42 ? -5.349 4.491 -5.176 1.00 0.00 197 GLU A CA 7
ATOM 8949 C C . GLU A 1 42 ? -4.636 5.440 -6.135 1.00 0.00 197 GLU A C 7
ATOM 8950 O O . GLU A 1 42 ? -3.423 5.350 -6.326 1.00 0.00 197 GLU A O 7
ATOM 8962 N N . SER A 1 43 ? -5.398 6.348 -6.736 1.00 0.00 198 SER A N 7
ATOM 8963 C CA . SER A 1 43 ? -4.840 7.311 -7.679 1.00 0.00 198 SER A CA 7
ATOM 8964 C C . SER A 1 43 ? -3.862 8.251 -6.981 1.00 0.00 198 SER A C 7
ATOM 8965 O O . SER A 1 43 ? -3.027 8.885 -7.626 1.00 0.00 198 SER A O 7
ATOM 8973 N N . GLN A 1 44 ? -3.974 8.336 -5.659 1.00 0.00 199 GLN A N 7
ATOM 8974 C CA . GLN A 1 44 ? -3.101 9.199 -4.873 1.00 0.00 199 GLN A CA 7
ATOM 8975 C C . GLN A 1 44 ? -2.039 8.381 -4.145 1.00 0.00 199 GLN A C 7
ATOM 8976 O O . GLN A 1 44 ? -0.863 8.742 -4.135 1.00 0.00 199 GLN A O 7
ATOM 8990 N N . MET A 1 45 ? -2.463 7.279 -3.536 1.00 0.00 200 MET A N 7
ATOM 8991 C CA . MET A 1 45 ? -1.548 6.409 -2.806 1.00 0.00 200 MET A CA 7
ATOM 8992 C C . MET A 1 45 ? -0.530 5.776 -3.750 1.00 0.00 200 MET A C 7
ATOM 8993 O O . MET A 1 45 ? -0.722 4.657 -4.227 1.00 0.00 200 MET A O 7
ATOM 9007 N N . LYS A 1 46 ? 0.553 6.498 -4.015 1.00 0.00 201 LYS A N 7
ATOM 9008 C CA . LYS A 1 46 ? 1.602 6.007 -4.901 1.00 0.00 201 LYS A CA 7
ATOM 9009 C C . LYS A 1 46 ? 2.639 5.204 -4.123 1.00 0.00 201 LYS A C 7
ATOM 9010 O O . LYS A 1 46 ? 3.253 5.709 -3.182 1.00 0.00 201 LYS A O 7
ATOM 9029 N N . LEU A 1 47 ? 2.831 3.951 -4.523 1.00 0.00 202 LEU A N 7
ATOM 9030 C CA . LEU A 1 47 ? 3.796 3.078 -3.863 1.00 0.00 202 LEU A CA 7
ATOM 9031 C C . LEU A 1 47 ? 5.145 3.121 -4.575 1.00 0.00 202 LEU A C 7
ATOM 9032 O O . LEU A 1 47 ? 5.210 3.104 -5.804 1.00 0.00 202 LEU A O 7
ATOM 9048 N N . ILE A 1 48 ? 6.218 3.175 -3.794 1.00 0.00 203 ILE A N 7
ATOM 9049 C CA . ILE A 1 48 ? 7.565 3.217 -4.349 1.00 0.00 203 ILE A CA 7
ATOM 9050 C C . ILE A 1 48 ? 8.457 2.158 -3.710 1.00 0.00 203 ILE A C 7
ATOM 9051 O O . ILE A 1 48 ? 8.631 2.131 -2.492 1.00 0.00 203 ILE A O 7
ATOM 9067 N N . TYR A 1 49 ? 9.020 1.288 -4.541 1.00 0.00 204 TYR A N 7
ATOM 9068 C CA . TYR A 1 49 ? 9.893 0.225 -4.058 1.00 0.00 204 TYR A CA 7
ATOM 9069 C C . TYR A 1 49 ? 11.312 0.401 -4.591 1.00 0.00 204 TYR A C 7
ATOM 9070 O O . TYR A 1 49 ? 11.552 0.290 -5.793 1.00 0.00 204 TYR A O 7
ATOM 9088 N N . GLN A 1 50 ? 12.247 0.676 -3.687 1.00 0.00 205 GLN A N 7
ATOM 9089 C CA . GLN A 1 50 ? 13.642 0.868 -4.066 1.00 0.00 205 GLN A CA 7
ATOM 9090 C C . GLN A 1 50 ? 13.795 2.075 -4.985 1.00 0.00 205 GLN A C 7
ATOM 9091 O O . GLN A 1 50 ? 14.515 2.022 -5.982 1.00 0.00 205 GLN A O 7
ATOM 9105 N N . GLY A 1 51 ? 13.113 3.164 -4.643 1.00 0.00 206 GLY A N 7
ATOM 9106 C CA . GLY A 1 51 ? 13.187 4.369 -5.448 1.00 0.00 206 GLY A CA 7
ATOM 9107 C C . GLY A 1 51 ? 12.446 4.234 -6.764 1.00 0.00 206 GLY A C 7
ATOM 9108 O O . GLY A 1 51 ? 12.482 5.137 -7.600 1.00 0.00 206 GLY A O 7
ATOM 9112 N N . ARG A 1 52 ? 11.772 3.103 -6.948 1.00 0.00 207 ARG A N 7
ATOM 9113 C CA . ARG A 1 52 ? 11.022 2.852 -8.172 1.00 0.00 207 ARG A CA 7
ATOM 9114 C C . ARG A 1 52 ? 9.520 2.958 -7.921 1.00 0.00 207 ARG A C 7
ATOM 9115 O O . ARG A 1 52 ? 8.997 2.380 -6.967 1.00 0.00 207 ARG A O 7
ATOM 9136 N N . LEU A 1 53 ? 8.833 3.701 -8.782 1.00 0.00 208 LEU A N 7
ATOM 9137 C CA . LEU A 1 53 ? 7.391 3.884 -8.654 1.00 0.00 208 LEU A CA 7
ATOM 9138 C C . LEU A 1 53 ? 6.638 2.679 -9.207 1.00 0.00 208 LEU A C 7
ATOM 9139 O O . LEU A 1 53 ? 6.833 2.287 -10.359 1.00 0.00 208 LEU A O 7
ATOM 9155 N N . LEU A 1 54 ? 5.775 2.097 -8.382 1.00 0.00 209 LEU A N 7
ATOM 9156 C CA . LEU A 1 54 ? 4.990 0.937 -8.789 1.00 0.00 209 LEU A CA 7
ATOM 9157 C C . LEU A 1 54 ? 3.816 1.356 -9.668 1.00 0.00 209 LEU A C 7
ATOM 9158 O O . LEU A 1 54 ? 2.687 0.908 -9.467 1.00 0.00 209 LEU A O 7
ATOM 9174 N N . GLN A 1 55 ? 4.091 2.216 -10.644 1.00 0.00 210 GLN A N 7
ATOM 9175 C CA . GLN A 1 55 ? 3.057 2.694 -11.554 1.00 0.00 210 GLN A CA 7
ATOM 9176 C C . GLN A 1 55 ? 2.188 1.541 -12.044 1.00 0.00 210 GLN A C 7
ATOM 9177 O O . GLN A 1 55 ? 1.007 1.453 -11.706 1.00 0.00 210 GLN A O 7
ATOM 9191 N N . ASP A 1 56 ? 2.778 0.658 -12.842 1.00 0.00 211 ASP A N 7
ATOM 9192 C CA . ASP A 1 56 ? 2.058 -0.491 -13.378 1.00 0.00 211 ASP A CA 7
ATOM 9193 C C . ASP A 1 56 ? 1.220 -1.161 -12.293 1.00 0.00 211 ASP A C 7
ATOM 9194 O O . ASP A 1 56 ? 1.732 -1.875 -11.431 1.00 0.00 211 ASP A O 7
ATOM 9203 N N . PRO A 1 57 ? -0.100 -0.925 -12.335 1.00 0.00 212 PRO A N 7
ATOM 9204 C CA . PRO A 1 57 ? -1.037 -1.495 -11.362 1.00 0.00 212 PRO A CA 7
ATOM 9205 C C . PRO A 1 57 ? -1.202 -3.002 -11.532 1.00 0.00 212 PRO A C 7
ATOM 9206 O O . PRO A 1 57 ? -1.988 -3.633 -10.826 1.00 0.00 212 PRO A O 7
ATOM 9217 N N . ALA A 1 58 ? -0.456 -3.572 -12.472 1.00 0.00 213 ALA A N 7
ATOM 9218 C CA . ALA A 1 58 ? -0.518 -5.005 -12.731 1.00 0.00 213 ALA A CA 7
ATOM 9219 C C . ALA A 1 58 ? 0.732 -5.711 -12.216 1.00 0.00 213 ALA A C 7
ATOM 9220 O O . ALA A 1 58 ? 0.679 -6.876 -11.820 1.00 0.00 213 ALA A O 7
ATOM 9227 N N . ARG A 1 59 ? 1.854 -4.999 -12.224 1.00 0.00 214 ARG A N 7
ATOM 9228 C CA . ARG A 1 59 ? 3.117 -5.559 -11.758 1.00 0.00 214 ARG A CA 7
ATOM 9229 C C . ARG A 1 59 ? 2.911 -6.387 -10.493 1.00 0.00 214 ARG A C 7
ATOM 9230 O O . ARG A 1 59 ? 2.396 -5.891 -9.490 1.00 0.00 214 ARG A O 7
ATOM 9251 N N . THR A 1 60 ? 3.318 -7.652 -10.546 1.00 0.00 215 THR A N 7
ATOM 9252 C CA . THR A 1 60 ? 3.177 -8.549 -9.406 1.00 0.00 215 THR A CA 7
ATOM 9253 C C . THR A 1 60 ? 4.131 -8.163 -8.282 1.00 0.00 215 THR A C 7
ATOM 9254 O O . THR A 1 60 ? 5.210 -7.621 -8.528 1.00 0.00 215 THR A O 7
ATOM 9265 N N . LEU A 1 61 ? 3.729 -8.445 -7.048 1.00 0.00 216 LEU A N 7
ATOM 9266 C CA . LEU A 1 61 ? 4.549 -8.128 -5.884 1.00 0.00 216 LEU A CA 7
ATOM 9267 C C . LEU A 1 61 ? 5.848 -8.928 -5.899 1.00 0.00 216 LEU A C 7
ATOM 9268 O O . LEU A 1 61 ? 6.897 -8.435 -5.486 1.00 0.00 216 LEU A O 7
ATOM 9284 N N . SER A 1 62 ? 5.769 -10.165 -6.380 1.00 0.00 217 SER A N 7
ATOM 9285 C CA . SER A 1 62 ? 6.938 -11.034 -6.448 1.00 0.00 217 SER A CA 7
ATOM 9286 C C . SER A 1 62 ? 7.989 -10.459 -7.392 1.00 0.00 217 SER A C 7
ATOM 9287 O O . SER A 1 62 ? 9.175 -10.415 -7.066 1.00 0.00 217 SER A O 7
ATOM 9295 N N . SER A 1 63 ? 7.545 -10.018 -8.564 1.00 0.00 218 SER A N 7
ATOM 9296 C CA . SER A 1 63 ? 8.446 -9.448 -9.559 1.00 0.00 218 SER A CA 7
ATOM 9297 C C . SER A 1 63 ? 9.092 -8.169 -9.037 1.00 0.00 218 SER A C 7
ATOM 9298 O O . SER A 1 63 ? 10.247 -7.872 -9.344 1.00 0.00 218 SER A O 7
ATOM 9306 N N . LEU A 1 64 ? 8.339 -7.414 -8.245 1.00 0.00 219 LEU A N 7
ATOM 9307 C CA . LEU A 1 64 ? 8.836 -6.165 -7.678 1.00 0.00 219 LEU A CA 7
ATOM 9308 C C . LEU A 1 64 ? 9.758 -6.434 -6.494 1.00 0.00 219 LEU A C 7
ATOM 9309 O O . LEU A 1 64 ? 10.217 -5.506 -5.828 1.00 0.00 219 LEU A O 7
ATOM 9325 N N . ASN A 1 65 ? 10.028 -7.710 -6.237 1.00 0.00 220 ASN A N 7
ATOM 9326 C CA . ASN A 1 65 ? 10.897 -8.101 -5.134 1.00 0.00 220 ASN A CA 7
ATOM 9327 C C . ASN A 1 65 ? 10.253 -7.770 -3.791 1.00 0.00 220 ASN A C 7
ATOM 9328 O O . ASN A 1 65 ? 10.946 -7.506 -2.807 1.00 0.00 220 ASN A O 7
ATOM 9339 N N . ILE A 1 66 ? 8.925 -7.786 -3.757 1.00 0.00 221 ILE A N 7
ATOM 9340 C CA . ILE A 1 66 ? 8.188 -7.490 -2.535 1.00 0.00 221 ILE A CA 7
ATOM 9341 C C . ILE A 1 66 ? 7.999 -8.744 -1.689 1.00 0.00 221 ILE A C 7
ATOM 9342 O O . ILE A 1 66 ? 7.030 -9.484 -1.863 1.00 0.00 221 ILE A O 7
ATOM 9358 N N . THR A 1 67 ? 8.931 -8.978 -0.770 1.00 0.00 222 THR A N 7
ATOM 9359 C CA . THR A 1 67 ? 8.867 -10.143 0.104 1.00 0.00 222 THR A CA 7
ATOM 9360 C C . THR A 1 67 ? 8.359 -9.762 1.490 1.00 0.00 222 THR A C 7
ATOM 9361 O O . THR A 1 67 ? 7.989 -8.614 1.732 1.00 0.00 222 THR A O 7
ATOM 9372 N N . ASN A 1 68 ? 8.344 -10.734 2.397 1.00 0.00 223 ASN A N 7
ATOM 9373 C CA . ASN A 1 68 ? 7.882 -10.500 3.760 1.00 0.00 223 ASN A CA 7
ATOM 9374 C C . ASN A 1 68 ? 8.870 -9.628 4.528 1.00 0.00 223 ASN A C 7
ATOM 9375 O O . ASN A 1 68 ? 10.059 -9.595 4.214 1.00 0.00 223 ASN A O 7
ATOM 9386 N N . ASN A 1 69 ? 8.369 -8.922 5.536 1.00 0.00 224 ASN A N 7
ATOM 9387 C CA . ASN A 1 69 ? 9.207 -8.049 6.350 1.00 0.00 224 ASN A CA 7
ATOM 9388 C C . ASN A 1 69 ? 9.811 -6.932 5.503 1.00 0.00 224 ASN A C 7
ATOM 9389 O O . ASN A 1 69 ? 10.966 -6.548 5.696 1.00 0.00 224 ASN A O 7
ATOM 9400 N N . CYS A 1 70 ? 9.024 -6.415 4.567 1.00 0.00 225 CYS A N 7
ATOM 9401 C CA . CYS A 1 70 ? 9.481 -5.342 3.690 1.00 0.00 225 CYS A CA 7
ATOM 9402 C C . CYS A 1 70 ? 8.563 -4.129 3.793 1.00 0.00 225 CYS A C 7
ATOM 9403 O O . CYS A 1 70 ? 7.355 -4.265 3.989 1.00 0.00 225 CYS A O 7
ATOM 9411 N N . VAL A 1 71 ? 9.144 -2.941 3.659 1.00 0.00 226 VAL A N 7
ATOM 9412 C CA . VAL A 1 71 ? 8.378 -1.702 3.737 1.00 0.00 226 VAL A CA 7
ATOM 9413 C C . VAL A 1 71 ? 8.231 -1.060 2.363 1.00 0.00 226 VAL A C 7
ATOM 9414 O O . VAL A 1 71 ? 9.158 -1.085 1.552 1.00 0.00 226 VAL A O 7
ATOM 9427 N N . ILE A 1 72 ? 7.062 -0.483 2.107 1.00 0.00 227 ILE A N 7
ATOM 9428 C CA . ILE A 1 72 ? 6.794 0.168 0.830 1.00 0.00 227 ILE A CA 7
ATOM 9429 C C . ILE A 1 72 ? 6.448 1.640 1.026 1.00 0.00 227 ILE A C 7
ATOM 9430 O O . ILE A 1 72 ? 5.471 1.975 1.696 1.00 0.00 227 ILE A O 7
ATOM 9446 N N . HIS A 1 73 ? 7.255 2.515 0.435 1.00 0.00 228 HIS A N 7
ATOM 9447 C CA . HIS A 1 73 ? 7.033 3.953 0.543 1.00 0.00 228 HIS A CA 7
ATOM 9448 C C . HIS A 1 73 ? 5.740 4.357 -0.160 1.00 0.00 228 HIS A C 7
ATOM 9449 O O . HIS A 1 73 ? 5.442 3.878 -1.255 1.00 0.00 228 HIS A O 7
ATOM 9464 N N . CYS A 1 74 ? 4.977 5.238 0.476 1.00 0.00 229 CYS A N 7
ATOM 9465 C CA . CYS A 1 74 ? 3.715 5.705 -0.087 1.00 0.00 229 CYS A CA 7
ATOM 9466 C C . CYS A 1 74 ? 3.735 7.217 -0.286 1.00 0.00 229 CYS A C 7
ATOM 9467 O O . CYS A 1 74 ? 4.355 7.948 0.488 1.00 0.00 229 CYS A O 7
ATOM 9475 N N . HIS A 1 75 ? 3.053 7.681 -1.329 1.00 0.00 230 HIS A N 7
ATOM 9476 C CA . HIS A 1 75 ? 2.993 9.107 -1.630 1.00 0.00 230 HIS A CA 7
ATOM 9477 C C . HIS A 1 75 ? 1.547 9.570 -1.779 1.00 0.00 230 HIS A C 7
ATOM 9478 O O . HIS A 1 75 ? 0.710 8.855 -2.331 1.00 0.00 230 HIS A O 7
ATOM 9493 N N . ARG A 1 76 ? 1.261 10.769 -1.283 1.00 0.00 231 ARG A N 7
ATOM 9494 C CA . ARG A 1 76 ? -0.084 11.326 -1.360 1.00 0.00 231 ARG A CA 7
ATOM 9495 C C . ARG A 1 76 ? -0.121 12.531 -2.296 1.00 0.00 231 ARG A C 7
ATOM 9496 O O . ARG A 1 76 ? 0.619 13.497 -2.110 1.00 0.00 231 ARG A O 7
ATOM 9517 N N . SER A 1 77 ? -0.988 12.467 -3.301 1.00 0.00 232 SER A N 7
ATOM 9518 C CA . SER A 1 77 ? -1.118 13.550 -4.269 1.00 0.00 232 SER A CA 7
ATOM 9519 C C . SER A 1 77 ? -2.199 14.537 -3.837 1.00 0.00 232 SER A C 7
ATOM 9520 O O . SER A 1 77 ? -3.231 14.162 -3.279 1.00 0.00 232 SER A O 7
ATOM 9528 N N . PRO A 1 78 ? -1.958 15.830 -4.100 1.00 0.00 233 PRO A N 7
ATOM 9529 C CA . PRO A 1 78 ? -2.898 16.898 -3.748 1.00 0.00 233 PRO A CA 7
ATOM 9530 C C . PRO A 1 78 ? -4.164 16.860 -4.598 1.00 0.00 233 PRO A C 7
ATOM 9531 O O . PRO A 1 78 ? -4.140 16.493 -5.773 1.00 0.00 233 PRO A O 7
ATOM 9542 N N . PRO A 1 79 ? -5.296 17.247 -3.993 1.00 0.00 234 PRO A N 7
ATOM 9543 C CA . PRO A 1 79 ? -6.593 17.267 -4.677 1.00 0.00 234 PRO A CA 7
ATOM 9544 C C . PRO A 1 79 ? -6.671 18.358 -5.739 1.00 0.00 234 PRO A C 7
ATOM 9545 O O . PRO A 1 79 ? -6.930 19.521 -5.430 1.00 0.00 234 PRO A O 7
ATOM 9556 N N . GLY A 1 80 ? -6.446 17.975 -6.992 1.00 0.00 235 GLY A N 7
ATOM 9557 C CA . GLY A 1 80 ? -6.496 18.934 -8.081 1.00 0.00 235 GLY A CA 7
ATOM 9558 C C . GLY A 1 80 ? -7.546 20.005 -7.862 1.00 0.00 235 GLY A C 7
ATOM 9559 O O . GLY A 1 80 ? -7.280 21.191 -8.050 1.00 0.00 235 GLY A O 7
ATOM 9563 N N . ALA A 1 81 ? -8.744 19.585 -7.467 1.00 0.00 236 ALA A N 7
ATOM 9564 C CA . ALA A 1 81 ? -9.838 20.517 -7.223 1.00 0.00 236 ALA A CA 7
ATOM 9565 C C . ALA A 1 81 ? -10.972 19.844 -6.458 1.00 0.00 236 ALA A C 7
ATOM 9566 O O . ALA A 1 81 ? -11.131 18.625 -6.511 1.00 0.00 236 ALA A O 7
ATOM 9573 N N . ALA A 1 82 ? -11.758 20.646 -5.747 1.00 0.00 237 ALA A N 7
ATOM 9574 C CA . ALA A 1 82 ? -12.878 20.127 -4.972 1.00 0.00 237 ALA A CA 7
ATOM 9575 C C . ALA A 1 82 ? -13.822 19.312 -5.850 1.00 0.00 237 ALA A C 7
ATOM 9576 O O . ALA A 1 82 ? -14.073 19.664 -7.003 1.00 0.00 237 ALA A O 7
ATOM 9583 N N . VAL A 1 83 ? -14.342 18.220 -5.298 1.00 0.00 238 VAL A N 7
ATOM 9584 C CA . VAL A 1 83 ? -15.258 17.355 -6.031 1.00 0.00 238 VAL A CA 7
ATOM 9585 C C . VAL A 1 83 ? -16.709 17.747 -5.773 1.00 0.00 238 VAL A C 7
ATOM 9586 O O . VAL A 1 83 ? -16.996 18.560 -4.895 1.00 0.00 238 VAL A O 7
ATOM 9599 N N . SER A 1 84 ? -17.620 17.162 -6.543 1.00 0.00 239 SER A N 7
ATOM 9600 C CA . SER A 1 84 ? -19.042 17.452 -6.401 1.00 0.00 239 SER A CA 7
ATOM 9601 C C . SER A 1 84 ? -19.844 16.166 -6.229 1.00 0.00 239 SER A C 7
ATOM 9602 O O . SER A 1 84 ? -20.925 16.014 -6.798 1.00 0.00 239 SER A O 7
ATOM 9610 N N . GLY A 1 85 ? -19.306 15.241 -5.439 1.00 0.00 240 GLY A N 7
ATOM 9611 C CA . GLY A 1 85 ? -19.985 13.980 -5.206 1.00 0.00 240 GLY A CA 7
ATOM 9612 C C . GLY A 1 85 ? -19.884 13.039 -6.390 1.00 0.00 240 GLY A C 7
ATOM 9613 O O . GLY A 1 85 ? -19.950 13.455 -7.548 1.00 0.00 240 GLY A O 7
ATOM 9617 N N . PRO A 1 86 ? -19.719 11.739 -6.107 1.00 0.00 241 PRO A N 7
ATOM 9618 C CA . PRO A 1 86 ? -19.604 10.710 -7.145 1.00 0.00 241 PRO A CA 7
ATOM 9619 C C . PRO A 1 86 ? -20.919 10.483 -7.883 1.00 0.00 241 PRO A C 7
ATOM 9620 O O . PRO A 1 86 ? -21.963 10.999 -7.485 1.00 0.00 241 PRO A O 7
ATOM 9631 N N . SER A 1 87 ? -20.861 9.706 -8.960 1.00 0.00 242 SER A N 7
ATOM 9632 C CA . SER A 1 87 ? -22.047 9.413 -9.756 1.00 0.00 242 SER A CA 7
ATOM 9633 C C . SER A 1 87 ? -23.274 9.254 -8.864 1.00 0.00 242 SER A C 7
ATOM 9634 O O . SER A 1 87 ? -23.209 8.630 -7.805 1.00 0.00 242 SER A O 7
ATOM 9642 N N . ALA A 1 88 ? -24.393 9.825 -9.299 1.00 0.00 243 ALA A N 7
ATOM 9643 C CA . ALA A 1 88 ? -25.636 9.746 -8.542 1.00 0.00 243 ALA A CA 7
ATOM 9644 C C . ALA A 1 88 ? -26.755 9.145 -9.386 1.00 0.00 243 ALA A C 7
ATOM 9645 O O . ALA A 1 88 ? -26.754 9.264 -10.611 1.00 0.00 243 ALA A O 7
ATOM 9652 N N . SER A 1 89 ? -27.709 8.500 -8.723 1.00 0.00 244 SER A N 7
ATOM 9653 C CA . SER A 1 89 ? -28.832 7.877 -9.412 1.00 0.00 244 SER A CA 7
ATOM 9654 C C . SER A 1 89 ? -30.031 8.819 -9.459 1.00 0.00 244 SER A C 7
ATOM 9655 O O . SER A 1 89 ? -30.644 9.010 -10.510 1.00 0.00 244 SER A O 7
ATOM 9663 N N . SER A 1 90 ? -30.360 9.405 -8.313 1.00 0.00 245 SER A N 7
ATOM 9664 C CA . SER A 1 90 ? -31.488 10.324 -8.220 1.00 0.00 245 SER A CA 7
ATOM 9665 C C . SER A 1 90 ? -32.776 9.654 -8.691 1.00 0.00 245 SER A C 7
ATOM 9666 O O . SER A 1 90 ? -33.575 10.254 -9.407 1.00 0.00 245 SER A O 7
ATOM 9674 N N . GLY A 1 91 ? -32.968 8.404 -8.281 1.00 0.00 246 GLY A N 7
ATOM 9675 C CA . GLY A 1 91 ? -34.159 7.671 -8.670 1.00 0.00 246 GLY A CA 7
ATOM 9676 C C . GLY A 1 91 ? -34.532 6.597 -7.667 1.00 0.00 246 GLY A C 7
ATOM 9677 O O . GLY A 1 91 ? -34.360 5.403 -7.911 1.00 0.00 246 GLY A O 7
ATOM 9681 N N . PRO A 1 92 ? -35.056 7.022 -6.507 1.00 0.00 247 PRO A N 7
ATOM 9682 C CA . PRO A 1 92 ? -35.464 6.103 -5.440 1.00 0.00 247 PRO A CA 7
ATOM 9683 C C . PRO A 1 92 ? -36.700 5.293 -5.814 1.00 0.00 247 PRO A C 7
ATOM 9684 O O . PRO A 1 92 ? -37.827 5.773 -5.697 1.00 0.00 247 PRO A O 7
ATOM 9695 N N . SER A 1 93 ? -36.481 4.061 -6.263 1.00 0.00 248 SER A N 7
ATOM 9696 C CA . SER A 1 93 ? -37.578 3.185 -6.657 1.00 0.00 248 SER A CA 7
ATOM 9697 C C . SER A 1 93 ? -38.030 2.320 -5.484 1.00 0.00 248 SER A C 7
ATOM 9698 O O . SER A 1 93 ? -37.255 2.039 -4.571 1.00 0.00 248 SER A O 7
ATOM 9706 N N . SER A 1 94 ? -39.292 1.901 -5.518 1.00 0.00 249 SER A N 7
ATOM 9707 C CA . SER A 1 94 ? -39.850 1.072 -4.457 1.00 0.00 249 SER A CA 7
ATOM 9708 C C . SER A 1 94 ? -41.119 0.367 -4.929 1.00 0.00 249 SER A C 7
ATOM 9709 O O . SER A 1 94 ? -41.964 0.966 -5.594 1.00 0.00 249 SER A O 7
ATOM 9717 N N . GLY A 1 95 ? -41.244 -0.910 -4.581 1.00 0.00 250 GLY A N 7
ATOM 9718 C CA . GLY A 1 95 ? -42.411 -1.676 -4.977 1.00 0.00 250 GLY A CA 7
ATOM 9719 C C . GLY A 1 95 ? -42.347 -3.115 -4.505 1.00 0.00 250 GLY A C 7
ATOM 9720 O O . GLY A 1 95 ? -42.399 -3.384 -3.305 1.00 0.00 250 GLY A O 7
ATOM 9724 N N . GLY A 1 1 ? -6.651 -21.382 11.793 1.00 0.00 156 GLY A N 8
ATOM 9725 C CA . GLY A 1 1 ? -7.615 -21.308 10.712 1.00 0.00 156 GLY A CA 8
ATOM 9726 C C . GLY A 1 1 ? -7.915 -19.881 10.299 1.00 0.00 156 GLY A C 8
ATOM 9727 O O . GLY A 1 1 ? -9.076 -19.510 10.122 1.00 0.00 156 GLY A O 8
ATOM 9731 N N . SER A 1 2 ? -6.868 -19.077 10.148 1.00 0.00 157 SER A N 8
ATOM 9732 C CA . SER A 1 2 ? -7.025 -17.681 9.759 1.00 0.00 157 SER A CA 8
ATOM 9733 C C . SER A 1 2 ? -6.858 -17.514 8.252 1.00 0.00 157 SER A C 8
ATOM 9734 O O . SER A 1 2 ? -6.563 -18.473 7.539 1.00 0.00 157 SER A O 8
ATOM 9742 N N . SER A 1 3 ? -7.050 -16.289 7.773 1.00 0.00 158 SER A N 8
ATOM 9743 C CA . SER A 1 3 ? -6.925 -15.996 6.350 1.00 0.00 158 SER A CA 8
ATOM 9744 C C . SER A 1 3 ? -5.469 -15.734 5.976 1.00 0.00 158 SER A C 8
ATOM 9745 O O . SER A 1 3 ? -4.770 -14.977 6.647 1.00 0.00 158 SER A O 8
ATOM 9753 N N . GLY A 1 4 ? -5.020 -16.367 4.896 1.00 0.00 159 GLY A N 8
ATOM 9754 C CA . GLY A 1 4 ? -3.650 -16.191 4.450 1.00 0.00 159 GLY A CA 8
ATOM 9755 C C . GLY A 1 4 ? -2.687 -17.131 5.148 1.00 0.00 159 GLY A C 8
ATOM 9756 O O . GLY A 1 4 ? -1.709 -16.691 5.753 1.00 0.00 159 GLY A O 8
ATOM 9760 N N . SER A 1 5 ? -2.965 -18.428 5.068 1.00 0.00 160 SER A N 8
ATOM 9761 C CA . SER A 1 5 ? -2.118 -19.432 5.702 1.00 0.00 160 SER A CA 8
ATOM 9762 C C . SER A 1 5 ? -0.652 -19.213 5.341 1.00 0.00 160 SER A C 8
ATOM 9763 O O . SER A 1 5 ? 0.219 -19.212 6.211 1.00 0.00 160 SER A O 8
ATOM 9771 N N . SER A 1 6 ? -0.388 -19.027 4.052 1.00 0.00 161 SER A N 8
ATOM 9772 C CA . SER A 1 6 ? 0.973 -18.810 3.574 1.00 0.00 161 SER A CA 8
ATOM 9773 C C . SER A 1 6 ? 1.071 -17.507 2.788 1.00 0.00 161 SER A C 8
ATOM 9774 O O . SER A 1 6 ? 0.657 -17.433 1.632 1.00 0.00 161 SER A O 8
ATOM 9782 N N . GLY A 1 7 ? 1.624 -16.479 3.425 1.00 0.00 162 GLY A N 8
ATOM 9783 C CA . GLY A 1 7 ? 1.767 -15.191 2.771 1.00 0.00 162 GLY A CA 8
ATOM 9784 C C . GLY A 1 7 ? 2.893 -14.364 3.359 1.00 0.00 162 GLY A C 8
ATOM 9785 O O . GLY A 1 7 ? 3.575 -14.803 4.286 1.00 0.00 162 GLY A O 8
ATOM 9789 N N . ILE A 1 8 ? 3.090 -13.167 2.819 1.00 0.00 163 ILE A N 8
ATOM 9790 C CA . ILE A 1 8 ? 4.142 -12.278 3.296 1.00 0.00 163 ILE A CA 8
ATOM 9791 C C . ILE A 1 8 ? 3.562 -10.961 3.802 1.00 0.00 163 ILE A C 8
ATOM 9792 O O . ILE A 1 8 ? 2.650 -10.400 3.196 1.00 0.00 163 ILE A O 8
ATOM 9808 N N . ASN A 1 9 ? 4.099 -10.474 4.916 1.00 0.00 164 ASN A N 8
ATOM 9809 C CA . ASN A 1 9 ? 3.635 -9.222 5.503 1.00 0.00 164 ASN A CA 8
ATOM 9810 C C . ASN A 1 9 ? 4.384 -8.033 4.910 1.00 0.00 164 ASN A C 8
ATOM 9811 O O . ASN A 1 9 ? 5.579 -8.116 4.628 1.00 0.00 164 ASN A O 8
ATOM 9822 N N . VAL A 1 10 ? 3.672 -6.925 4.723 1.00 0.00 165 VAL A N 8
ATOM 9823 C CA . VAL A 1 10 ? 4.269 -5.718 4.165 1.00 0.00 165 VAL A CA 8
ATOM 9824 C C . VAL A 1 10 ? 3.913 -4.493 5.000 1.00 0.00 165 VAL A C 8
ATOM 9825 O O . VAL A 1 10 ? 2.770 -4.332 5.430 1.00 0.00 165 VAL A O 8
ATOM 9838 N N . ARG A 1 11 ? 4.899 -3.631 5.226 1.00 0.00 166 ARG A N 8
ATOM 9839 C CA . ARG A 1 11 ? 4.691 -2.420 6.010 1.00 0.00 166 ARG A CA 8
ATOM 9840 C C . ARG A 1 11 ? 4.523 -1.206 5.102 1.00 0.00 166 ARG A C 8
ATOM 9841 O O . ARG A 1 11 ? 5.434 -0.846 4.354 1.00 0.00 166 ARG A O 8
ATOM 9862 N N . LEU A 1 12 ? 3.354 -0.579 5.170 1.00 0.00 167 LEU A N 8
ATOM 9863 C CA . LEU A 1 12 ? 3.066 0.595 4.353 1.00 0.00 167 LEU A CA 8
ATOM 9864 C C . LEU A 1 12 ? 3.545 1.869 5.043 1.00 0.00 167 LEU A C 8
ATOM 9865 O O . LEU A 1 12 ? 2.956 2.315 6.027 1.00 0.00 167 LEU A O 8
ATOM 9881 N N . LYS A 1 13 ? 4.618 2.452 4.518 1.00 0.00 168 LYS A N 8
ATOM 9882 C CA . LYS A 1 13 ? 5.175 3.677 5.079 1.00 0.00 168 LYS A CA 8
ATOM 9883 C C . LYS A 1 13 ? 4.712 4.897 4.290 1.00 0.00 168 LYS A C 8
ATOM 9884 O O . LYS A 1 13 ? 4.836 4.941 3.066 1.00 0.00 168 LYS A O 8
ATOM 9903 N N . PHE A 1 14 ? 4.178 5.887 4.999 1.00 0.00 169 PHE A N 8
ATOM 9904 C CA . PHE A 1 14 ? 3.697 7.108 4.364 1.00 0.00 169 PHE A CA 8
ATOM 9905 C C . PHE A 1 14 ? 4.633 8.278 4.655 1.00 0.00 169 PHE A C 8
ATOM 9906 O O . PHE A 1 14 ? 5.417 8.239 5.605 1.00 0.00 169 PHE A O 8
ATOM 9923 N N . LEU A 1 15 ? 4.546 9.316 3.831 1.00 0.00 170 LEU A N 8
ATOM 9924 C CA . LEU A 1 15 ? 5.386 10.498 3.998 1.00 0.00 170 LEU A CA 8
ATOM 9925 C C . LEU A 1 15 ? 5.032 11.239 5.283 1.00 0.00 170 LEU A C 8
ATOM 9926 O O . LEU A 1 15 ? 5.704 12.197 5.664 1.00 0.00 170 LEU A O 8
ATOM 9942 N N . ASN A 1 16 ? 3.974 10.788 5.949 1.00 0.00 171 ASN A N 8
ATOM 9943 C CA . ASN A 1 16 ? 3.532 11.408 7.193 1.00 0.00 171 ASN A CA 8
ATOM 9944 C C . ASN A 1 16 ? 4.301 10.845 8.384 1.00 0.00 171 ASN A C 8
ATOM 9945 O O . ASN A 1 16 ? 3.888 11.003 9.534 1.00 0.00 171 ASN A O 8
ATOM 9956 N N . ASP A 1 17 ? 5.420 10.187 8.102 1.00 0.00 172 ASP A N 8
ATOM 9957 C CA . ASP A 1 17 ? 6.248 9.601 9.150 1.00 0.00 172 ASP A CA 8
ATOM 9958 C C . ASP A 1 17 ? 5.484 8.516 9.903 1.00 0.00 172 ASP A C 8
ATOM 9959 O O . ASP A 1 17 ? 5.759 8.246 11.072 1.00 0.00 172 ASP A O 8
ATOM 9968 N N . THR A 1 18 ? 4.522 7.898 9.225 1.00 0.00 173 THR A N 8
ATOM 9969 C CA . THR A 1 18 ? 3.717 6.844 9.829 1.00 0.00 173 THR A CA 8
ATOM 9970 C C . THR A 1 18 ? 3.847 5.539 9.052 1.00 0.00 173 THR A C 8
ATOM 9971 O O . THR A 1 18 ? 4.380 5.517 7.944 1.00 0.00 173 THR A O 8
ATOM 9982 N N . GLU A 1 19 ? 3.355 4.453 9.641 1.00 0.00 174 GLU A N 8
ATOM 9983 C CA . GLU A 1 19 ? 3.417 3.144 9.003 1.00 0.00 174 GLU A CA 8
ATOM 9984 C C . GLU A 1 19 ? 2.171 2.323 9.324 1.00 0.00 174 GLU A C 8
ATOM 9985 O O . GLU A 1 19 ? 1.571 2.477 10.387 1.00 0.00 174 GLU A O 8
ATOM 9997 N N . GLU A 1 20 ? 1.789 1.450 8.396 1.00 0.00 175 GLU A N 8
ATOM 9998 C CA . GLU A 1 20 ? 0.615 0.606 8.580 1.00 0.00 175 GLU A CA 8
ATOM 9999 C C . GLU A 1 20 ? 0.906 -0.831 8.156 1.00 0.00 175 GLU A C 8
ATOM 10000 O O . GLU A 1 20 ? 1.405 -1.077 7.057 1.00 0.00 175 GLU A O 8
ATOM 10012 N N . LEU A 1 21 ? 0.590 -1.776 9.035 1.00 0.00 176 LEU A N 8
ATOM 10013 C CA . LEU A 1 21 ? 0.818 -3.189 8.753 1.00 0.00 176 LEU A CA 8
ATOM 10014 C C . LEU A 1 21 ? -0.189 -3.710 7.734 1.00 0.00 176 LEU A C 8
ATOM 10015 O O . LEU A 1 21 ? -1.398 -3.671 7.964 1.00 0.00 176 LEU A O 8
ATOM 10031 N N . ALA A 1 22 ? 0.317 -4.200 6.606 1.00 0.00 177 ALA A N 8
ATOM 10032 C CA . ALA A 1 22 ? -0.539 -4.733 5.553 1.00 0.00 177 ALA A CA 8
ATOM 10033 C C . ALA A 1 22 ? 0.032 -6.028 4.986 1.00 0.00 177 ALA A C 8
ATOM 10034 O O . ALA A 1 22 ? 1.186 -6.076 4.560 1.00 0.00 177 ALA A O 8
ATOM 10041 N N . VAL A 1 23 ? -0.783 -7.078 4.983 1.00 0.00 178 VAL A N 8
ATOM 10042 C CA . VAL A 1 23 ? -0.359 -8.374 4.468 1.00 0.00 178 VAL A CA 8
ATOM 10043 C C . VAL A 1 23 ? -0.585 -8.467 2.963 1.00 0.00 178 VAL A C 8
ATOM 10044 O O . VAL A 1 23 ? -1.703 -8.293 2.481 1.00 0.00 178 VAL A O 8
ATOM 10057 N N . ALA A 1 24 ? 0.486 -8.744 2.226 1.00 0.00 179 ALA A N 8
ATOM 10058 C CA . ALA A 1 24 ? 0.405 -8.863 0.775 1.00 0.00 179 ALA A CA 8
ATOM 10059 C C . ALA A 1 24 ? 0.982 -10.192 0.300 1.00 0.00 179 ALA A C 8
ATOM 10060 O O . ALA A 1 24 ? 1.779 -10.818 0.999 1.00 0.00 179 ALA A O 8
ATOM 10067 N N . ARG A 1 25 ? 0.573 -10.617 -0.891 1.00 0.00 180 ARG A N 8
ATOM 10068 C CA . ARG A 1 25 ? 1.049 -11.873 -1.458 1.00 0.00 180 ARG A CA 8
ATOM 10069 C C . ARG A 1 25 ? 1.932 -11.620 -2.676 1.00 0.00 180 ARG A C 8
ATOM 10070 O O . ARG A 1 25 ? 1.808 -10.606 -3.364 1.00 0.00 180 ARG A O 8
ATOM 10091 N N . PRO A 1 26 ? 2.846 -12.563 -2.951 1.00 0.00 181 PRO A N 8
ATOM 10092 C CA . PRO A 1 26 ? 3.767 -12.465 -4.087 1.00 0.00 181 PRO A CA 8
ATOM 10093 C C . PRO A 1 26 ? 3.056 -12.625 -5.426 1.00 0.00 181 PRO A C 8
ATOM 10094 O O . PRO A 1 26 ? 3.664 -12.467 -6.484 1.00 0.00 181 PRO A O 8
ATOM 10105 N N . GLU A 1 27 ? 1.765 -12.939 -5.372 1.00 0.00 182 GLU A N 8
ATOM 10106 C CA . GLU A 1 27 ? 0.972 -13.121 -6.582 1.00 0.00 182 GLU A CA 8
ATOM 10107 C C . GLU A 1 27 ? 0.113 -11.891 -6.859 1.00 0.00 182 GLU A C 8
ATOM 10108 O O . GLU A 1 27 ? -0.063 -11.489 -8.009 1.00 0.00 182 GLU A O 8
ATOM 10120 N N . ASP A 1 28 ? -0.422 -11.299 -5.796 1.00 0.00 183 ASP A N 8
ATOM 10121 C CA . ASP A 1 28 ? -1.263 -10.114 -5.924 1.00 0.00 183 ASP A CA 8
ATOM 10122 C C . ASP A 1 28 ? -0.572 -9.045 -6.763 1.00 0.00 183 ASP A C 8
ATOM 10123 O O . ASP A 1 28 ? 0.594 -9.186 -7.133 1.00 0.00 183 ASP A O 8
ATOM 10132 N N . THR A 1 29 ? -1.300 -7.973 -7.063 1.00 0.00 184 THR A N 8
ATOM 10133 C CA . THR A 1 29 ? -0.758 -6.880 -7.861 1.00 0.00 184 THR A CA 8
ATOM 10134 C C . THR A 1 29 ? -0.755 -5.574 -7.075 1.00 0.00 184 THR A C 8
ATOM 10135 O O . THR A 1 29 ? -1.421 -5.455 -6.046 1.00 0.00 184 THR A O 8
ATOM 10146 N N . VAL A 1 30 ? -0.002 -4.595 -7.566 1.00 0.00 185 VAL A N 8
ATOM 10147 C CA . VAL A 1 30 ? 0.086 -3.296 -6.909 1.00 0.00 185 VAL A CA 8
ATOM 10148 C C . VAL A 1 30 ? -1.262 -2.584 -6.917 1.00 0.00 185 VAL A C 8
ATOM 10149 O O . VAL A 1 30 ? -1.681 -2.014 -5.910 1.00 0.00 185 VAL A O 8
ATOM 10162 N N . GLY A 1 31 ? -1.939 -2.621 -8.061 1.00 0.00 186 GLY A N 8
ATOM 10163 C CA . GLY A 1 31 ? -3.234 -1.976 -8.179 1.00 0.00 186 GLY A CA 8
ATOM 10164 C C . GLY A 1 31 ? -4.238 -2.504 -7.174 1.00 0.00 186 GLY A C 8
ATOM 10165 O O . GLY A 1 31 ? -5.060 -1.751 -6.651 1.00 0.00 186 GLY A O 8
ATOM 10169 N N . THR A 1 32 ? -4.175 -3.804 -6.904 1.00 0.00 187 THR A N 8
ATOM 10170 C CA . THR A 1 32 ? -5.087 -4.434 -5.958 1.00 0.00 187 THR A CA 8
ATOM 10171 C C . THR A 1 32 ? -4.757 -4.033 -4.525 1.00 0.00 187 THR A C 8
ATOM 10172 O O . THR A 1 32 ? -5.648 -3.711 -3.738 1.00 0.00 187 THR A O 8
ATOM 10183 N N . LEU A 1 33 ? -3.471 -4.053 -4.192 1.00 0.00 188 LEU A N 8
ATOM 10184 C CA . LEU A 1 33 ? -3.022 -3.690 -2.852 1.00 0.00 188 LEU A CA 8
ATOM 10185 C C . LEU A 1 33 ? -3.521 -2.301 -2.468 1.00 0.00 188 LEU A C 8
ATOM 10186 O O . LEU A 1 33 ? -4.044 -2.099 -1.372 1.00 0.00 188 LEU A O 8
ATOM 10202 N N . LYS A 1 34 ? -3.358 -1.347 -3.378 1.00 0.00 189 LYS A N 8
ATOM 10203 C CA . LYS A 1 34 ? -3.795 0.023 -3.137 1.00 0.00 189 LYS A CA 8
ATOM 10204 C C . LYS A 1 34 ? -5.289 0.072 -2.831 1.00 0.00 189 LYS A C 8
ATOM 10205 O O . LYS A 1 34 ? -5.713 0.700 -1.861 1.00 0.00 189 LYS A O 8
ATOM 10224 N N . SER A 1 35 ? -6.081 -0.596 -3.664 1.00 0.00 190 SER A N 8
ATOM 10225 C CA . SER A 1 35 ? -7.528 -0.626 -3.483 1.00 0.00 190 SER A CA 8
ATOM 10226 C C . SER A 1 35 ? -7.906 -1.468 -2.269 1.00 0.00 190 SER A C 8
ATOM 10227 O O . SER A 1 35 ? -8.938 -1.240 -1.637 1.00 0.00 190 SER A O 8
ATOM 10235 N N . LYS A 1 36 ? -7.063 -2.444 -1.947 1.00 0.00 191 LYS A N 8
ATOM 10236 C CA . LYS A 1 36 ? -7.305 -3.321 -0.808 1.00 0.00 191 LYS A CA 8
ATOM 10237 C C . LYS A 1 36 ? -7.216 -2.547 0.503 1.00 0.00 191 LYS A C 8
ATOM 10238 O O . LYS A 1 36 ? -8.086 -2.667 1.366 1.00 0.00 191 LYS A O 8
ATOM 10257 N N . TYR A 1 37 ? -6.161 -1.752 0.646 1.00 0.00 192 TYR A N 8
ATOM 10258 C CA . TYR A 1 37 ? -5.959 -0.959 1.852 1.00 0.00 192 TYR A CA 8
ATOM 10259 C C . TYR A 1 37 ? -6.423 0.479 1.643 1.00 0.00 192 TYR A C 8
ATOM 10260 O O . TYR A 1 37 ? -7.093 1.059 2.498 1.00 0.00 192 TYR A O 8
ATOM 10278 N N . PHE A 1 38 ? -6.062 1.050 0.498 1.00 0.00 193 PHE A N 8
ATOM 10279 C CA . PHE A 1 38 ? -6.440 2.421 0.175 1.00 0.00 193 PHE A CA 8
ATOM 10280 C C . PHE A 1 38 ? -7.403 2.454 -1.008 1.00 0.00 193 PHE A C 8
ATOM 10281 O O . PHE A 1 38 ? -7.021 2.733 -2.145 1.00 0.00 193 PHE A O 8
ATOM 10298 N N . PRO A 1 39 ? -8.684 2.163 -0.736 1.00 0.00 194 PRO A N 8
ATOM 10299 C CA . PRO A 1 39 ? -9.729 2.153 -1.764 1.00 0.00 194 PRO A CA 8
ATOM 10300 C C . PRO A 1 39 ? -10.054 3.553 -2.274 1.00 0.00 194 PRO A C 8
ATOM 10301 O O . PRO A 1 39 ? -10.212 4.488 -1.491 1.00 0.00 194 PRO A O 8
ATOM 10312 N N . GLY A 1 40 ? -10.152 3.689 -3.593 1.00 0.00 195 GLY A N 8
ATOM 10313 C CA . GLY A 1 40 ? -10.458 4.978 -4.185 1.00 0.00 195 GLY A CA 8
ATOM 10314 C C . GLY A 1 40 ? -9.273 5.923 -4.161 1.00 0.00 195 GLY A C 8
ATOM 10315 O O . GLY A 1 40 ? -8.982 6.588 -5.155 1.00 0.00 195 GLY A O 8
ATOM 10319 N N . GLN A 1 41 ? -8.589 5.983 -3.023 1.00 0.00 196 GLN A N 8
ATOM 10320 C CA . GLN A 1 41 ? -7.430 6.856 -2.874 1.00 0.00 196 GLN A CA 8
ATOM 10321 C C . GLN A 1 41 ? -6.266 6.365 -3.729 1.00 0.00 196 GLN A C 8
ATOM 10322 O O . GLN A 1 41 ? -5.204 6.985 -3.761 1.00 0.00 196 GLN A O 8
ATOM 10336 N N . GLU A 1 42 ? -6.475 5.249 -4.420 1.00 0.00 197 GLU A N 8
ATOM 10337 C CA . GLU A 1 42 ? -5.441 4.676 -5.274 1.00 0.00 197 GLU A CA 8
ATOM 10338 C C . GLU A 1 42 ? -4.883 5.725 -6.231 1.00 0.00 197 GLU A C 8
ATOM 10339 O O . GLU A 1 42 ? -3.785 5.570 -6.767 1.00 0.00 197 GLU A O 8
ATOM 10351 N N . SER A 1 43 ? -5.647 6.792 -6.442 1.00 0.00 198 SER A N 8
ATOM 10352 C CA . SER A 1 43 ? -5.231 7.865 -7.337 1.00 0.00 198 SER A CA 8
ATOM 10353 C C . SER A 1 43 ? -3.910 8.475 -6.879 1.00 0.00 198 SER A C 8
ATOM 10354 O O . SER A 1 43 ? -2.924 8.469 -7.614 1.00 0.00 198 SER A O 8
ATOM 10362 N N . GLN A 1 44 ? -3.900 9.000 -5.658 1.00 0.00 199 GLN A N 8
ATOM 10363 C CA . GLN A 1 44 ? -2.701 9.614 -5.100 1.00 0.00 199 GLN A CA 8
ATOM 10364 C C . GLN A 1 44 ? -1.775 8.559 -4.506 1.00 0.00 199 GLN A C 8
ATOM 10365 O O . GLN A 1 44 ? -0.558 8.617 -4.683 1.00 0.00 199 GLN A O 8
ATOM 10379 N N . MET A 1 45 ? -2.358 7.596 -3.800 1.00 0.00 200 MET A N 8
ATOM 10380 C CA . MET A 1 45 ? -1.584 6.527 -3.180 1.00 0.00 200 MET A CA 8
ATOM 10381 C C . MET A 1 45 ? -0.545 5.974 -4.151 1.00 0.00 200 MET A C 8
ATOM 10382 O O . MET A 1 45 ? -0.828 5.060 -4.926 1.00 0.00 200 MET A O 8
ATOM 10396 N N . LYS A 1 46 ? 0.659 6.535 -4.105 1.00 0.00 201 LYS A N 8
ATOM 10397 C CA . LYS A 1 46 ? 1.741 6.099 -4.979 1.00 0.00 201 LYS A CA 8
ATOM 10398 C C . LYS A 1 46 ? 2.765 5.273 -4.207 1.00 0.00 201 LYS A C 8
ATOM 10399 O O . LYS A 1 46 ? 3.398 5.766 -3.273 1.00 0.00 201 LYS A O 8
ATOM 10418 N N . LEU A 1 47 ? 2.923 4.015 -4.603 1.00 0.00 202 LEU A N 8
ATOM 10419 C CA . LEU A 1 47 ? 3.872 3.120 -3.949 1.00 0.00 202 LEU A CA 8
ATOM 10420 C C . LEU A 1 47 ? 5.217 3.131 -4.670 1.00 0.00 202 LEU A C 8
ATOM 10421 O O . LEU A 1 47 ? 5.273 3.105 -5.900 1.00 0.00 202 LEU A O 8
ATOM 10437 N N . ILE A 1 48 ? 6.296 3.169 -3.897 1.00 0.00 203 ILE A N 8
ATOM 10438 C CA . ILE A 1 48 ? 7.640 3.179 -4.462 1.00 0.00 203 ILE A CA 8
ATOM 10439 C C . ILE A 1 48 ? 8.515 2.109 -3.819 1.00 0.00 203 ILE A C 8
ATOM 10440 O O . ILE A 1 48 ? 8.695 2.088 -2.601 1.00 0.00 203 ILE A O 8
ATOM 10456 N N . TYR A 1 49 ? 9.059 1.222 -4.645 1.00 0.00 204 TYR A N 8
ATOM 10457 C CA . TYR A 1 49 ? 9.916 0.148 -4.157 1.00 0.00 204 TYR A CA 8
ATOM 10458 C C . TYR A 1 49 ? 11.335 0.294 -4.699 1.00 0.00 204 TYR A C 8
ATOM 10459 O O . TYR A 1 49 ? 11.573 0.134 -5.896 1.00 0.00 204 TYR A O 8
ATOM 10477 N N . GLN A 1 50 ? 12.272 0.599 -3.808 1.00 0.00 205 GLN A N 8
ATOM 10478 C CA . GLN A 1 50 ? 13.668 0.767 -4.196 1.00 0.00 205 GLN A CA 8
ATOM 10479 C C . GLN A 1 50 ? 13.812 1.855 -5.255 1.00 0.00 205 GLN A C 8
ATOM 10480 O O . GLN A 1 50 ? 14.423 1.640 -6.301 1.00 0.00 205 GLN A O 8
ATOM 10494 N N . GLY A 1 51 ? 13.243 3.024 -4.976 1.00 0.00 206 GLY A N 8
ATOM 10495 C CA . GLY A 1 51 ? 13.319 4.128 -5.915 1.00 0.00 206 GLY A CA 8
ATOM 10496 C C . GLY A 1 51 ? 12.535 3.864 -7.185 1.00 0.00 206 GLY A C 8
ATOM 10497 O O . GLY A 1 51 ? 12.585 4.652 -8.129 1.00 0.00 206 GLY A O 8
ATOM 10501 N N . ARG A 1 52 ? 11.810 2.750 -7.210 1.00 0.00 207 ARG A N 8
ATOM 10502 C CA . ARG A 1 52 ? 11.014 2.383 -8.375 1.00 0.00 207 ARG A CA 8
ATOM 10503 C C . ARG A 1 52 ? 9.533 2.657 -8.131 1.00 0.00 207 ARG A C 8
ATOM 10504 O O . ARG A 1 52 ? 9.004 2.359 -7.060 1.00 0.00 207 ARG A O 8
ATOM 10525 N N . LEU A 1 53 ? 8.870 3.227 -9.131 1.00 0.00 208 LEU A N 8
ATOM 10526 C CA . LEU A 1 53 ? 7.449 3.542 -9.026 1.00 0.00 208 LEU A CA 8
ATOM 10527 C C . LEU A 1 53 ? 6.595 2.334 -9.396 1.00 0.00 208 LEU A C 8
ATOM 10528 O O . LEU A 1 53 ? 6.687 1.812 -10.508 1.00 0.00 208 LEU A O 8
ATOM 10544 N N . LEU A 1 54 ? 5.762 1.896 -8.458 1.00 0.00 209 LEU A N 8
ATOM 10545 C CA . LEU A 1 54 ? 4.887 0.751 -8.686 1.00 0.00 209 LEU A CA 8
ATOM 10546 C C . LEU A 1 54 ? 3.660 1.155 -9.496 1.00 0.00 209 LEU A C 8
ATOM 10547 O O . LEU A 1 54 ? 2.539 0.758 -9.181 1.00 0.00 209 LEU A O 8
ATOM 10563 N N . GLN A 1 55 ? 3.882 1.945 -10.542 1.00 0.00 210 GLN A N 8
ATOM 10564 C CA . GLN A 1 55 ? 2.794 2.401 -11.398 1.00 0.00 210 GLN A CA 8
ATOM 10565 C C . GLN A 1 55 ? 1.950 1.225 -11.881 1.00 0.00 210 GLN A C 8
ATOM 10566 O O . GLN A 1 55 ? 0.819 1.036 -11.435 1.00 0.00 210 GLN A O 8
ATOM 10580 N N . ASP A 1 56 ? 2.509 0.439 -12.794 1.00 0.00 211 ASP A N 8
ATOM 10581 C CA . ASP A 1 56 ? 1.809 -0.720 -13.336 1.00 0.00 211 ASP A CA 8
ATOM 10582 C C . ASP A 1 56 ? 1.082 -1.482 -12.232 1.00 0.00 211 ASP A C 8
ATOM 10583 O O . ASP A 1 56 ? 1.684 -2.228 -11.460 1.00 0.00 211 ASP A O 8
ATOM 10592 N N . PRO A 1 57 ? -0.243 -1.290 -12.154 1.00 0.00 212 PRO A N 8
ATOM 10593 C CA . PRO A 1 57 ? -1.080 -1.950 -11.148 1.00 0.00 212 PRO A CA 8
ATOM 10594 C C . PRO A 1 57 ? -1.213 -3.448 -11.397 1.00 0.00 212 PRO A C 8
ATOM 10595 O O . PRO A 1 57 ? -1.926 -4.146 -10.676 1.00 0.00 212 PRO A O 8
ATOM 10606 N N . ALA A 1 58 ? -0.521 -3.937 -12.421 1.00 0.00 213 ALA A N 8
ATOM 10607 C CA . ALA A 1 58 ? -0.560 -5.354 -12.763 1.00 0.00 213 ALA A CA 8
ATOM 10608 C C . ALA A 1 58 ? 0.789 -6.017 -12.510 1.00 0.00 213 ALA A C 8
ATOM 10609 O O . ALA A 1 58 ? 1.005 -7.170 -12.884 1.00 0.00 213 ALA A O 8
ATOM 10616 N N . ARG A 1 59 ? 1.695 -5.282 -11.873 1.00 0.00 214 ARG A N 8
ATOM 10617 C CA . ARG A 1 59 ? 3.024 -5.798 -11.572 1.00 0.00 214 ARG A CA 8
ATOM 10618 C C . ARG A 1 59 ? 3.003 -6.648 -10.304 1.00 0.00 214 ARG A C 8
ATOM 10619 O O . ARG A 1 59 ? 2.906 -6.124 -9.194 1.00 0.00 214 ARG A O 8
ATOM 10640 N N . THR A 1 60 ? 3.094 -7.963 -10.478 1.00 0.00 215 THR A N 8
ATOM 10641 C CA . THR A 1 60 ? 3.084 -8.885 -9.349 1.00 0.00 215 THR A CA 8
ATOM 10642 C C . THR A 1 60 ? 4.111 -8.480 -8.299 1.00 0.00 215 THR A C 8
ATOM 10643 O O . THR A 1 60 ? 5.204 -8.017 -8.630 1.00 0.00 215 THR A O 8
ATOM 10654 N N . LEU A 1 61 ? 3.756 -8.657 -7.031 1.00 0.00 216 LEU A N 8
ATOM 10655 C CA . LEU A 1 61 ? 4.648 -8.310 -5.930 1.00 0.00 216 LEU A CA 8
ATOM 10656 C C . LEU A 1 61 ? 5.927 -9.141 -5.984 1.00 0.00 216 LEU A C 8
ATOM 10657 O O . LEU A 1 61 ? 6.996 -8.679 -5.586 1.00 0.00 216 LEU A O 8
ATOM 10673 N N . SER A 1 62 ? 5.809 -10.368 -6.480 1.00 0.00 217 SER A N 8
ATOM 10674 C CA . SER A 1 62 ? 6.955 -11.264 -6.584 1.00 0.00 217 SER A CA 8
ATOM 10675 C C . SER A 1 62 ? 8.003 -10.697 -7.537 1.00 0.00 217 SER A C 8
ATOM 10676 O O . SER A 1 62 ? 9.198 -10.716 -7.245 1.00 0.00 217 SER A O 8
ATOM 10684 N N . SER A 1 63 ? 7.545 -10.192 -8.678 1.00 0.00 218 SER A N 8
ATOM 10685 C CA . SER A 1 63 ? 8.442 -9.622 -9.676 1.00 0.00 218 SER A CA 8
ATOM 10686 C C . SER A 1 63 ? 9.092 -8.343 -9.156 1.00 0.00 218 SER A C 8
ATOM 10687 O O . SER A 1 63 ? 10.251 -8.056 -9.455 1.00 0.00 218 SER A O 8
ATOM 10695 N N . LEU A 1 64 ? 8.336 -7.578 -8.376 1.00 0.00 219 LEU A N 8
ATOM 10696 C CA . LEU A 1 64 ? 8.836 -6.329 -7.813 1.00 0.00 219 LEU A CA 8
ATOM 10697 C C . LEU A 1 64 ? 9.801 -6.598 -6.663 1.00 0.00 219 LEU A C 8
ATOM 10698 O O . LEU A 1 64 ? 10.263 -5.672 -5.998 1.00 0.00 219 LEU A O 8
ATOM 10714 N N . ASN A 1 65 ? 10.103 -7.872 -6.436 1.00 0.00 220 ASN A N 8
ATOM 10715 C CA . ASN A 1 65 ? 11.015 -8.263 -5.367 1.00 0.00 220 ASN A CA 8
ATOM 10716 C C . ASN A 1 65 ? 10.434 -7.913 -4.001 1.00 0.00 220 ASN A C 8
ATOM 10717 O O . ASN A 1 65 ? 11.171 -7.707 -3.036 1.00 0.00 220 ASN A O 8
ATOM 10728 N N . ILE A 1 66 ? 9.109 -7.848 -3.927 1.00 0.00 221 ILE A N 8
ATOM 10729 C CA . ILE A 1 66 ? 8.429 -7.524 -2.679 1.00 0.00 221 ILE A CA 8
ATOM 10730 C C . ILE A 1 66 ? 8.317 -8.751 -1.780 1.00 0.00 221 ILE A C 8
ATOM 10731 O O . ILE A 1 66 ? 7.374 -9.535 -1.895 1.00 0.00 221 ILE A O 8
ATOM 10747 N N . THR A 1 67 ? 9.284 -8.910 -0.882 1.00 0.00 222 THR A N 8
ATOM 10748 C CA . THR A 1 67 ? 9.294 -10.041 0.038 1.00 0.00 222 THR A CA 8
ATOM 10749 C C . THR A 1 67 ? 8.686 -9.660 1.383 1.00 0.00 222 THR A C 8
ATOM 10750 O O . THR A 1 67 ? 8.192 -8.548 1.559 1.00 0.00 222 THR A O 8
ATOM 10761 N N . ASN A 1 68 ? 8.727 -10.592 2.330 1.00 0.00 223 ASN A N 8
ATOM 10762 C CA . ASN A 1 68 ? 8.179 -10.354 3.661 1.00 0.00 223 ASN A CA 8
ATOM 10763 C C . ASN A 1 68 ? 9.097 -9.446 4.472 1.00 0.00 223 ASN A C 8
ATOM 10764 O O . ASN A 1 68 ? 10.288 -9.334 4.185 1.00 0.00 223 ASN A O 8
ATOM 10775 N N . ASN A 1 69 ? 8.535 -8.799 5.488 1.00 0.00 224 ASN A N 8
ATOM 10776 C CA . ASN A 1 69 ? 9.303 -7.900 6.342 1.00 0.00 224 ASN A CA 8
ATOM 10777 C C . ASN A 1 69 ? 9.845 -6.720 5.541 1.00 0.00 224 ASN A C 8
ATOM 10778 O O . ASN A 1 69 ? 10.892 -6.163 5.870 1.00 0.00 224 ASN A O 8
ATOM 10789 N N . CYS A 1 70 ? 9.125 -6.345 4.490 1.00 0.00 225 CYS A N 8
ATOM 10790 C CA . CYS A 1 70 ? 9.533 -5.231 3.642 1.00 0.00 225 CYS A CA 8
ATOM 10791 C C . CYS A 1 70 ? 8.596 -4.041 3.818 1.00 0.00 225 CYS A C 8
ATOM 10792 O O . CYS A 1 70 ? 7.436 -4.202 4.200 1.00 0.00 225 CYS A O 8
ATOM 10800 N N . VAL A 1 71 ? 9.106 -2.846 3.540 1.00 0.00 226 VAL A N 8
ATOM 10801 C CA . VAL A 1 71 ? 8.315 -1.628 3.668 1.00 0.00 226 VAL A CA 8
ATOM 10802 C C . VAL A 1 71 ? 8.148 -0.936 2.320 1.00 0.00 226 VAL A C 8
ATOM 10803 O O . VAL A 1 71 ? 9.089 -0.860 1.529 1.00 0.00 226 VAL A O 8
ATOM 10816 N N . ILE A 1 72 ? 6.945 -0.433 2.065 1.00 0.00 227 ILE A N 8
ATOM 10817 C CA . ILE A 1 72 ? 6.655 0.254 0.812 1.00 0.00 227 ILE A CA 8
ATOM 10818 C C . ILE A 1 72 ? 6.308 1.719 1.056 1.00 0.00 227 ILE A C 8
ATOM 10819 O O . ILE A 1 72 ? 5.377 2.032 1.799 1.00 0.00 227 ILE A O 8
ATOM 10835 N N . HIS A 1 73 ? 7.062 2.613 0.425 1.00 0.00 228 HIS A N 8
ATOM 10836 C CA . HIS A 1 73 ? 6.833 4.046 0.571 1.00 0.00 228 HIS A CA 8
ATOM 10837 C C . HIS A 1 73 ? 5.582 4.476 -0.189 1.00 0.00 228 HIS A C 8
ATOM 10838 O O . HIS A 1 73 ? 5.379 4.089 -1.340 1.00 0.00 228 HIS A O 8
ATOM 10853 N N . CYS A 1 74 ? 4.746 5.278 0.463 1.00 0.00 229 CYS A N 8
ATOM 10854 C CA . CYS A 1 74 ? 3.514 5.759 -0.151 1.00 0.00 229 CYS A CA 8
ATOM 10855 C C . CYS A 1 74 ? 3.500 7.283 -0.220 1.00 0.00 229 CYS A C 8
ATOM 10856 O O . CYS A 1 74 ? 3.825 7.962 0.755 1.00 0.00 229 CYS A O 8
ATOM 10864 N N . HIS A 1 75 ? 3.123 7.815 -1.378 1.00 0.00 230 HIS A N 8
ATOM 10865 C CA . HIS A 1 75 ? 3.068 9.259 -1.575 1.00 0.00 230 HIS A CA 8
ATOM 10866 C C . HIS A 1 75 ? 1.625 9.734 -1.715 1.00 0.00 230 HIS A C 8
ATOM 10867 O O . HIS A 1 75 ? 0.867 9.214 -2.534 1.00 0.00 230 HIS A O 8
ATOM 10882 N N . ARG A 1 76 ? 1.252 10.723 -0.909 1.00 0.00 231 ARG A N 8
ATOM 10883 C CA . ARG A 1 76 ? -0.100 11.266 -0.942 1.00 0.00 231 ARG A CA 8
ATOM 10884 C C . ARG A 1 76 ? -0.096 12.707 -1.445 1.00 0.00 231 ARG A C 8
ATOM 10885 O O . ARG A 1 76 ? 0.422 13.605 -0.782 1.00 0.00 231 ARG A O 8
ATOM 10906 N N . SER A 1 77 ? -0.676 12.919 -2.622 1.00 0.00 232 SER A N 8
ATOM 10907 C CA . SER A 1 77 ? -0.735 14.249 -3.216 1.00 0.00 232 SER A CA 8
ATOM 10908 C C . SER A 1 77 ? -2.121 14.863 -3.037 1.00 0.00 232 SER A C 8
ATOM 10909 O O . SER A 1 77 ? -3.143 14.181 -3.105 1.00 0.00 232 SER A O 8
ATOM 10917 N N . PRO A 1 78 ? -2.156 16.183 -2.803 1.00 0.00 233 PRO A N 8
ATOM 10918 C CA . PRO A 1 78 ? -3.408 16.920 -2.609 1.00 0.00 233 PRO A CA 8
ATOM 10919 C C . PRO A 1 78 ? -4.222 17.027 -3.894 1.00 0.00 233 PRO A C 8
ATOM 10920 O O . PRO A 1 78 ? -3.688 17.267 -4.977 1.00 0.00 233 PRO A O 8
ATOM 10931 N N . PRO A 1 79 ? -5.546 16.846 -3.774 1.00 0.00 234 PRO A N 8
ATOM 10932 C CA . PRO A 1 79 ? -6.462 16.919 -4.917 1.00 0.00 234 PRO A CA 8
ATOM 10933 C C . PRO A 1 79 ? -6.606 18.339 -5.454 1.00 0.00 234 PRO A C 8
ATOM 10934 O O . PRO A 1 79 ? -6.886 19.272 -4.703 1.00 0.00 234 PRO A O 8
ATOM 10945 N N . GLY A 1 80 ? -6.412 18.494 -6.761 1.00 0.00 235 GLY A N 8
ATOM 10946 C CA . GLY A 1 80 ? -6.525 19.804 -7.376 1.00 0.00 235 GLY A CA 8
ATOM 10947 C C . GLY A 1 80 ? -7.717 20.586 -6.860 1.00 0.00 235 GLY A C 8
ATOM 10948 O O . GLY A 1 80 ? -7.562 21.513 -6.066 1.00 0.00 235 GLY A O 8
ATOM 10952 N N . ALA A 1 81 ? -8.909 20.213 -7.314 1.00 0.00 236 ALA A N 8
ATOM 10953 C CA . ALA A 1 81 ? -10.131 20.887 -6.893 1.00 0.00 236 ALA A CA 8
ATOM 10954 C C . ALA A 1 81 ? -11.360 20.041 -7.209 1.00 0.00 236 ALA A C 8
ATOM 10955 O O . ALA A 1 81 ? -11.328 19.189 -8.096 1.00 0.00 236 ALA A O 8
ATOM 10962 N N . ALA A 1 82 ? -12.443 20.282 -6.477 1.00 0.00 237 ALA A N 8
ATOM 10963 C CA . ALA A 1 82 ? -13.683 19.544 -6.680 1.00 0.00 237 ALA A CA 8
ATOM 10964 C C . ALA A 1 82 ? -13.952 19.322 -8.165 1.00 0.00 237 ALA A C 8
ATOM 10965 O O . ALA A 1 82 ? -14.190 20.272 -8.912 1.00 0.00 237 ALA A O 8
ATOM 10972 N N . VAL A 1 83 ? -13.913 18.062 -8.587 1.00 0.00 238 VAL A N 8
ATOM 10973 C CA . VAL A 1 83 ? -14.153 17.716 -9.983 1.00 0.00 238 VAL A CA 8
ATOM 10974 C C . VAL A 1 83 ? -15.286 18.551 -10.569 1.00 0.00 238 VAL A C 8
ATOM 10975 O O . VAL A 1 83 ? -16.293 18.802 -9.907 1.00 0.00 238 VAL A O 8
ATOM 10988 N N . SER A 1 84 ? -15.115 18.978 -11.816 1.00 0.00 239 SER A N 8
ATOM 10989 C CA . SER A 1 84 ? -16.122 19.788 -12.491 1.00 0.00 239 SER A CA 8
ATOM 10990 C C . SER A 1 84 ? -16.053 19.591 -14.003 1.00 0.00 239 SER A C 8
ATOM 10991 O O . SER A 1 84 ? -15.034 19.875 -14.631 1.00 0.00 239 SER A O 8
ATOM 10999 N N . GLY A 1 85 ? -17.147 19.102 -14.580 1.00 0.00 240 GLY A N 8
ATOM 11000 C CA . GLY A 1 85 ? -17.191 18.875 -16.013 1.00 0.00 240 GLY A CA 8
ATOM 11001 C C . GLY A 1 85 ? -18.345 17.982 -16.423 1.00 0.00 240 GLY A C 8
ATOM 11002 O O . GLY A 1 85 ? -18.257 16.755 -16.376 1.00 0.00 240 GLY A O 8
ATOM 11006 N N . PRO A 1 86 ? -19.461 18.603 -16.834 1.00 0.00 241 PRO A N 8
ATOM 11007 C CA . PRO A 1 86 ? -20.660 17.876 -17.261 1.00 0.00 241 PRO A CA 8
ATOM 11008 C C . PRO A 1 86 ? -20.457 17.151 -18.587 1.00 0.00 241 PRO A C 8
ATOM 11009 O O . PRO A 1 86 ? -20.871 17.636 -19.640 1.00 0.00 241 PRO A O 8
ATOM 11020 N N . SER A 1 87 ? -19.819 15.987 -18.528 1.00 0.00 242 SER A N 8
ATOM 11021 C CA . SER A 1 87 ? -19.558 15.196 -19.725 1.00 0.00 242 SER A CA 8
ATOM 11022 C C . SER A 1 87 ? -19.263 13.744 -19.364 1.00 0.00 242 SER A C 8
ATOM 11023 O O . SER A 1 87 ? -18.739 13.455 -18.289 1.00 0.00 242 SER A O 8
ATOM 11031 N N . ALA A 1 88 ? -19.604 12.834 -20.270 1.00 0.00 243 ALA A N 8
ATOM 11032 C CA . ALA A 1 88 ? -19.374 11.412 -20.049 1.00 0.00 243 ALA A CA 8
ATOM 11033 C C . ALA A 1 88 ? -19.513 10.625 -21.348 1.00 0.00 243 ALA A C 8
ATOM 11034 O O . ALA A 1 88 ? -19.977 11.153 -22.358 1.00 0.00 243 ALA A O 8
ATOM 11041 N N . SER A 1 89 ? -19.108 9.359 -21.314 1.00 0.00 244 SER A N 8
ATOM 11042 C CA . SER A 1 89 ? -19.183 8.501 -22.490 1.00 0.00 244 SER A CA 8
ATOM 11043 C C . SER A 1 89 ? -20.630 8.322 -22.940 1.00 0.00 244 SER A C 8
ATOM 11044 O O . SER A 1 89 ? -21.556 8.834 -22.311 1.00 0.00 244 SER A O 8
ATOM 11052 N N . SER A 1 90 ? -20.817 7.591 -24.035 1.00 0.00 245 SER A N 8
ATOM 11053 C CA . SER A 1 90 ? -22.150 7.346 -24.573 1.00 0.00 245 SER A CA 8
ATOM 11054 C C . SER A 1 90 ? -23.073 6.779 -23.500 1.00 0.00 245 SER A C 8
ATOM 11055 O O . SER A 1 90 ? -23.077 5.576 -23.241 1.00 0.00 245 SER A O 8
ATOM 11063 N N . GLY A 1 91 ? -23.856 7.655 -22.877 1.00 0.00 246 GLY A N 8
ATOM 11064 C CA . GLY A 1 91 ? -24.774 7.223 -21.839 1.00 0.00 246 GLY A CA 8
ATOM 11065 C C . GLY A 1 91 ? -25.021 8.299 -20.800 1.00 0.00 246 GLY A C 8
ATOM 11066 O O . GLY A 1 91 ? -24.140 9.098 -20.481 1.00 0.00 246 GLY A O 8
ATOM 11070 N N . PRO A 1 92 ? -26.245 8.330 -20.254 1.00 0.00 247 PRO A N 8
ATOM 11071 C CA . PRO A 1 92 ? -26.635 9.312 -19.238 1.00 0.00 247 PRO A CA 8
ATOM 11072 C C . PRO A 1 92 ? -25.939 9.071 -17.902 1.00 0.00 247 PRO A C 8
ATOM 11073 O O . PRO A 1 92 ? -25.113 8.167 -17.776 1.00 0.00 247 PRO A O 8
ATOM 11084 N N . SER A 1 93 ? -26.277 9.886 -16.908 1.00 0.00 248 SER A N 8
ATOM 11085 C CA . SER A 1 93 ? -25.682 9.764 -15.583 1.00 0.00 248 SER A CA 8
ATOM 11086 C C . SER A 1 93 ? -26.670 10.193 -14.502 1.00 0.00 248 SER A C 8
ATOM 11087 O O . SER A 1 93 ? -27.465 11.111 -14.701 1.00 0.00 248 SER A O 8
ATOM 11095 N N . SER A 1 94 ? -26.612 9.521 -13.357 1.00 0.00 249 SER A N 8
ATOM 11096 C CA . SER A 1 94 ? -27.504 9.829 -12.244 1.00 0.00 249 SER A CA 8
ATOM 11097 C C . SER A 1 94 ? -27.232 11.228 -11.702 1.00 0.00 249 SER A C 8
ATOM 11098 O O . SER A 1 94 ? -28.150 12.028 -11.528 1.00 0.00 249 SER A O 8
ATOM 11106 N N . GLY A 1 95 ? -25.961 11.516 -11.435 1.00 0.00 250 GLY A N 8
ATOM 11107 C CA . GLY A 1 95 ? -25.589 12.819 -10.914 1.00 0.00 250 GLY A CA 8
ATOM 11108 C C . GLY A 1 95 ? -24.218 12.815 -10.268 1.00 0.00 250 GLY A C 8
ATOM 11109 O O . GLY A 1 95 ? -23.588 13.863 -10.127 1.00 0.00 250 GLY A O 8
ATOM 11113 N N . GLY A 1 1 ? 4.709 -16.860 3.685 1.00 0.00 156 GLY A N 9
ATOM 11114 C CA . GLY A 1 1 ? 5.967 -17.406 4.159 1.00 0.00 156 GLY A CA 9
ATOM 11115 C C . GLY A 1 1 ? 5.779 -18.394 5.293 1.00 0.00 156 GLY A C 9
ATOM 11116 O O . GLY A 1 1 ? 4.820 -18.295 6.059 1.00 0.00 156 GLY A O 9
ATOM 11120 N N . SER A 1 2 ? 6.697 -19.349 5.402 1.00 0.00 157 SER A N 9
ATOM 11121 C CA . SER A 1 2 ? 6.625 -20.363 6.448 1.00 0.00 157 SER A CA 9
ATOM 11122 C C . SER A 1 2 ? 6.436 -19.717 7.818 1.00 0.00 157 SER A C 9
ATOM 11123 O O . SER A 1 2 ? 5.623 -20.170 8.623 1.00 0.00 157 SER A O 9
ATOM 11131 N N . SER A 1 3 ? 7.193 -18.655 8.074 1.00 0.00 158 SER A N 9
ATOM 11132 C CA . SER A 1 3 ? 7.113 -17.949 9.347 1.00 0.00 158 SER A CA 9
ATOM 11133 C C . SER A 1 3 ? 5.736 -17.319 9.533 1.00 0.00 158 SER A C 9
ATOM 11134 O O . SER A 1 3 ? 5.020 -17.634 10.482 1.00 0.00 158 SER A O 9
ATOM 11142 N N . GLY A 1 4 ? 5.372 -16.426 8.617 1.00 0.00 159 GLY A N 9
ATOM 11143 C CA . GLY A 1 4 ? 4.082 -15.766 8.697 1.00 0.00 159 GLY A CA 9
ATOM 11144 C C . GLY A 1 4 ? 2.925 -16.739 8.595 1.00 0.00 159 GLY A C 9
ATOM 11145 O O . GLY A 1 4 ? 3.056 -17.811 8.003 1.00 0.00 159 GLY A O 9
ATOM 11149 N N . SER A 1 5 ? 1.787 -16.367 9.173 1.00 0.00 160 SER A N 9
ATOM 11150 C CA . SER A 1 5 ? 0.603 -17.218 9.149 1.00 0.00 160 SER A CA 9
ATOM 11151 C C . SER A 1 5 ? 0.160 -17.491 7.715 1.00 0.00 160 SER A C 9
ATOM 11152 O O . SER A 1 5 ? -0.048 -18.641 7.327 1.00 0.00 160 SER A O 9
ATOM 11160 N N . SER A 1 6 ? 0.018 -16.426 6.933 1.00 0.00 161 SER A N 9
ATOM 11161 C CA . SER A 1 6 ? -0.404 -16.549 5.543 1.00 0.00 161 SER A CA 9
ATOM 11162 C C . SER A 1 6 ? 0.109 -15.376 4.713 1.00 0.00 161 SER A C 9
ATOM 11163 O O . SER A 1 6 ? -0.061 -14.216 5.085 1.00 0.00 161 SER A O 9
ATOM 11171 N N . GLY A 1 7 ? 0.740 -15.689 3.585 1.00 0.00 162 GLY A N 9
ATOM 11172 C CA . GLY A 1 7 ? 1.269 -14.651 2.719 1.00 0.00 162 GLY A CA 9
ATOM 11173 C C . GLY A 1 7 ? 2.391 -13.868 3.372 1.00 0.00 162 GLY A C 9
ATOM 11174 O O . GLY A 1 7 ? 2.768 -14.143 4.512 1.00 0.00 162 GLY A O 9
ATOM 11178 N N . ILE A 1 8 ? 2.927 -12.891 2.648 1.00 0.00 163 ILE A N 9
ATOM 11179 C CA . ILE A 1 8 ? 4.013 -12.067 3.164 1.00 0.00 163 ILE A CA 9
ATOM 11180 C C . ILE A 1 8 ? 3.481 -10.769 3.763 1.00 0.00 163 ILE A C 9
ATOM 11181 O O . ILE A 1 8 ? 2.508 -10.199 3.271 1.00 0.00 163 ILE A O 9
ATOM 11197 N N . ASN A 1 9 ? 4.128 -10.306 4.828 1.00 0.00 164 ASN A N 9
ATOM 11198 C CA . ASN A 1 9 ? 3.721 -9.074 5.494 1.00 0.00 164 ASN A CA 9
ATOM 11199 C C . ASN A 1 9 ? 4.459 -7.872 4.913 1.00 0.00 164 ASN A C 9
ATOM 11200 O O . ASN A 1 9 ? 5.672 -7.915 4.707 1.00 0.00 164 ASN A O 9
ATOM 11211 N N . VAL A 1 10 ? 3.718 -6.800 4.650 1.00 0.00 165 VAL A N 9
ATOM 11212 C CA . VAL A 1 10 ? 4.301 -5.585 4.094 1.00 0.00 165 VAL A CA 9
ATOM 11213 C C . VAL A 1 10 ? 3.932 -4.365 4.931 1.00 0.00 165 VAL A C 9
ATOM 11214 O O . VAL A 1 10 ? 2.765 -4.157 5.261 1.00 0.00 165 VAL A O 9
ATOM 11227 N N . ARG A 1 11 ? 4.935 -3.563 5.271 1.00 0.00 166 ARG A N 9
ATOM 11228 C CA . ARG A 1 11 ? 4.716 -2.363 6.071 1.00 0.00 166 ARG A CA 9
ATOM 11229 C C . ARG A 1 11 ? 4.599 -1.130 5.180 1.00 0.00 166 ARG A C 9
ATOM 11230 O O . ARG A 1 11 ? 5.545 -0.764 4.481 1.00 0.00 166 ARG A O 9
ATOM 11251 N N . LEU A 1 12 ? 3.434 -0.493 5.210 1.00 0.00 167 LEU A N 9
ATOM 11252 C CA . LEU A 1 12 ? 3.193 0.699 4.404 1.00 0.00 167 LEU A CA 9
ATOM 11253 C C . LEU A 1 12 ? 3.676 1.952 5.128 1.00 0.00 167 LEU A C 9
ATOM 11254 O O . LEU A 1 12 ? 3.059 2.402 6.094 1.00 0.00 167 LEU A O 9
ATOM 11270 N N . LYS A 1 13 ? 4.783 2.513 4.654 1.00 0.00 168 LYS A N 9
ATOM 11271 C CA . LYS A 1 13 ? 5.349 3.716 5.253 1.00 0.00 168 LYS A CA 9
ATOM 11272 C C . LYS A 1 13 ? 4.952 4.957 4.459 1.00 0.00 168 LYS A C 9
ATOM 11273 O O . LYS A 1 13 ? 5.136 5.013 3.243 1.00 0.00 168 LYS A O 9
ATOM 11292 N N . PHE A 1 14 ? 4.407 5.949 5.155 1.00 0.00 169 PHE A N 9
ATOM 11293 C CA . PHE A 1 14 ? 3.985 7.190 4.516 1.00 0.00 169 PHE A CA 9
ATOM 11294 C C . PHE A 1 14 ? 4.959 8.322 4.827 1.00 0.00 169 PHE A C 9
ATOM 11295 O O . PHE A 1 14 ? 5.739 8.241 5.777 1.00 0.00 169 PHE A O 9
ATOM 11312 N N . LEU A 1 15 ? 4.909 9.376 4.021 1.00 0.00 170 LEU A N 9
ATOM 11313 C CA . LEU A 1 15 ? 5.787 10.526 4.209 1.00 0.00 170 LEU A CA 9
ATOM 11314 C C . LEU A 1 15 ? 5.443 11.268 5.496 1.00 0.00 170 LEU A C 9
ATOM 11315 O O . LEU A 1 15 ? 6.158 12.181 5.907 1.00 0.00 170 LEU A O 9
ATOM 11331 N N . ASN A 1 16 ? 4.345 10.869 6.129 1.00 0.00 171 ASN A N 9
ATOM 11332 C CA . ASN A 1 16 ? 3.907 11.495 7.371 1.00 0.00 171 ASN A CA 9
ATOM 11333 C C . ASN A 1 16 ? 4.661 10.919 8.566 1.00 0.00 171 ASN A C 9
ATOM 11334 O O . ASN A 1 16 ? 4.247 11.086 9.713 1.00 0.00 171 ASN A O 9
ATOM 11345 N N . ASP A 1 17 ? 5.769 10.241 8.288 1.00 0.00 172 ASP A N 9
ATOM 11346 C CA . ASP A 1 17 ? 6.583 9.642 9.340 1.00 0.00 172 ASP A CA 9
ATOM 11347 C C . ASP A 1 17 ? 5.799 8.567 10.087 1.00 0.00 172 ASP A C 9
ATOM 11348 O O . ASP A 1 17 ? 6.023 8.332 11.275 1.00 0.00 172 ASP A O 9
ATOM 11357 N N . THR A 1 18 ? 4.877 7.918 9.383 1.00 0.00 173 THR A N 9
ATOM 11358 C CA . THR A 1 18 ? 4.058 6.870 9.980 1.00 0.00 173 THR A CA 9
ATOM 11359 C C . THR A 1 18 ? 4.158 5.574 9.184 1.00 0.00 173 THR A C 9
ATOM 11360 O O . THR A 1 18 ? 4.788 5.531 8.127 1.00 0.00 173 THR A O 9
ATOM 11371 N N . GLU A 1 19 ? 3.533 4.519 9.698 1.00 0.00 174 GLU A N 9
ATOM 11372 C CA . GLU A 1 19 ? 3.553 3.221 9.034 1.00 0.00 174 GLU A CA 9
ATOM 11373 C C . GLU A 1 19 ? 2.260 2.455 9.297 1.00 0.00 174 GLU A C 9
ATOM 11374 O O . GLU A 1 19 ? 1.631 2.620 10.342 1.00 0.00 174 GLU A O 9
ATOM 11386 N N . GLU A 1 20 ? 1.870 1.617 8.342 1.00 0.00 175 GLU A N 9
ATOM 11387 C CA . GLU A 1 20 ? 0.652 0.826 8.470 1.00 0.00 175 GLU A CA 9
ATOM 11388 C C . GLU A 1 20 ? 0.922 -0.643 8.161 1.00 0.00 175 GLU A C 9
ATOM 11389 O O . GLU A 1 20 ? 1.584 -0.971 7.176 1.00 0.00 175 GLU A O 9
ATOM 11401 N N . LEU A 1 21 ? 0.405 -1.525 9.010 1.00 0.00 176 LEU A N 9
ATOM 11402 C CA . LEU A 1 21 ? 0.589 -2.961 8.829 1.00 0.00 176 LEU A CA 9
ATOM 11403 C C . LEU A 1 21 ? -0.396 -3.511 7.804 1.00 0.00 176 LEU A C 9
ATOM 11404 O O . LEU A 1 21 ? -1.610 -3.379 7.960 1.00 0.00 176 LEU A O 9
ATOM 11420 N N . ALA A 1 22 ? 0.134 -4.132 6.755 1.00 0.00 177 ALA A N 9
ATOM 11421 C CA . ALA A 1 22 ? -0.698 -4.707 5.705 1.00 0.00 177 ALA A CA 9
ATOM 11422 C C . ALA A 1 22 ? -0.122 -6.028 5.210 1.00 0.00 177 ALA A C 9
ATOM 11423 O O . ALA A 1 22 ? 1.093 -6.178 5.081 1.00 0.00 177 ALA A O 9
ATOM 11430 N N . VAL A 1 23 ? -1.002 -6.986 4.933 1.00 0.00 178 VAL A N 9
ATOM 11431 C CA . VAL A 1 23 ? -0.580 -8.295 4.451 1.00 0.00 178 VAL A CA 9
ATOM 11432 C C . VAL A 1 23 ? -0.761 -8.410 2.941 1.00 0.00 178 VAL A C 9
ATOM 11433 O O . VAL A 1 23 ? -1.866 -8.249 2.424 1.00 0.00 178 VAL A O 9
ATOM 11446 N N . ALA A 1 24 ? 0.332 -8.689 2.239 1.00 0.00 179 ALA A N 9
ATOM 11447 C CA . ALA A 1 24 ? 0.294 -8.828 0.789 1.00 0.00 179 ALA A CA 9
ATOM 11448 C C . ALA A 1 24 ? 0.897 -10.157 0.348 1.00 0.00 179 ALA A C 9
ATOM 11449 O O . ALA A 1 24 ? 1.681 -10.766 1.077 1.00 0.00 179 ALA A O 9
ATOM 11456 N N . ARG A 1 25 ? 0.526 -10.603 -0.848 1.00 0.00 180 ARG A N 9
ATOM 11457 C CA . ARG A 1 25 ? 1.030 -11.861 -1.384 1.00 0.00 180 ARG A CA 9
ATOM 11458 C C . ARG A 1 25 ? 1.905 -11.618 -2.611 1.00 0.00 180 ARG A C 9
ATOM 11459 O O . ARG A 1 25 ? 1.769 -10.615 -3.312 1.00 0.00 180 ARG A O 9
ATOM 11480 N N . PRO A 1 26 ? 2.826 -12.557 -2.876 1.00 0.00 181 PRO A N 9
ATOM 11481 C CA . PRO A 1 26 ? 3.741 -12.467 -4.018 1.00 0.00 181 PRO A CA 9
ATOM 11482 C C . PRO A 1 26 ? 3.025 -12.653 -5.351 1.00 0.00 181 PRO A C 9
ATOM 11483 O O . PRO A 1 26 ? 3.642 -12.574 -6.413 1.00 0.00 181 PRO A O 9
ATOM 11494 N N . GLU A 1 27 ? 1.720 -12.899 -5.288 1.00 0.00 182 GLU A N 9
ATOM 11495 C CA . GLU A 1 27 ? 0.921 -13.096 -6.491 1.00 0.00 182 GLU A CA 9
ATOM 11496 C C . GLU A 1 27 ? 0.041 -11.879 -6.766 1.00 0.00 182 GLU A C 9
ATOM 11497 O O . GLU A 1 27 ? -0.136 -11.474 -7.915 1.00 0.00 182 GLU A O 9
ATOM 11509 N N . ASP A 1 28 ? -0.508 -11.302 -5.702 1.00 0.00 183 ASP A N 9
ATOM 11510 C CA . ASP A 1 28 ? -1.369 -10.132 -5.827 1.00 0.00 183 ASP A CA 9
ATOM 11511 C C . ASP A 1 28 ? -0.750 -9.099 -6.764 1.00 0.00 183 ASP A C 9
ATOM 11512 O O . ASP A 1 28 ? 0.406 -9.226 -7.169 1.00 0.00 183 ASP A O 9
ATOM 11521 N N . THR A 1 29 ? -1.528 -8.077 -7.107 1.00 0.00 184 THR A N 9
ATOM 11522 C CA . THR A 1 29 ? -1.057 -7.024 -7.998 1.00 0.00 184 THR A CA 9
ATOM 11523 C C . THR A 1 29 ? -0.930 -5.696 -7.261 1.00 0.00 184 THR A C 9
ATOM 11524 O O . THR A 1 29 ? -1.503 -5.513 -6.186 1.00 0.00 184 THR A O 9
ATOM 11535 N N . VAL A 1 30 ? -0.176 -4.770 -7.845 1.00 0.00 185 VAL A N 9
ATOM 11536 C CA . VAL A 1 30 ? 0.025 -3.457 -7.243 1.00 0.00 185 VAL A CA 9
ATOM 11537 C C . VAL A 1 30 ? -1.286 -2.682 -7.164 1.00 0.00 185 VAL A C 9
ATOM 11538 O O . VAL A 1 30 ? -1.561 -2.007 -6.173 1.00 0.00 185 VAL A O 9
ATOM 11551 N N . GLY A 1 31 ? -2.093 -2.786 -8.215 1.00 0.00 186 GLY A N 9
ATOM 11552 C CA . GLY A 1 31 ? -3.367 -2.091 -8.245 1.00 0.00 186 GLY A CA 9
ATOM 11553 C C . GLY A 1 31 ? -4.309 -2.561 -7.155 1.00 0.00 186 GLY A C 9
ATOM 11554 O O . GLY A 1 31 ? -4.959 -1.751 -6.492 1.00 0.00 186 GLY A O 9
ATOM 11558 N N . THR A 1 32 ? -4.387 -3.875 -6.968 1.00 0.00 187 THR A N 9
ATOM 11559 C CA . THR A 1 32 ? -5.259 -4.452 -5.953 1.00 0.00 187 THR A CA 9
ATOM 11560 C C . THR A 1 32 ? -4.782 -4.095 -4.550 1.00 0.00 187 THR A C 9
ATOM 11561 O O . THR A 1 32 ? -5.589 -3.869 -3.647 1.00 0.00 187 THR A O 9
ATOM 11572 N N . LEU A 1 33 ? -3.467 -4.044 -4.373 1.00 0.00 188 LEU A N 9
ATOM 11573 C CA . LEU A 1 33 ? -2.881 -3.713 -3.078 1.00 0.00 188 LEU A CA 9
ATOM 11574 C C . LEU A 1 33 ? -3.396 -2.367 -2.576 1.00 0.00 188 LEU A C 9
ATOM 11575 O O . LEU A 1 33 ? -3.789 -2.233 -1.417 1.00 0.00 188 LEU A O 9
ATOM 11591 N N . LYS A 1 34 ? -3.393 -1.373 -3.457 1.00 0.00 189 LYS A N 9
ATOM 11592 C CA . LYS A 1 34 ? -3.862 -0.037 -3.106 1.00 0.00 189 LYS A CA 9
ATOM 11593 C C . LYS A 1 34 ? -5.352 -0.053 -2.779 1.00 0.00 189 LYS A C 9
ATOM 11594 O O . LYS A 1 34 ? -5.795 0.590 -1.828 1.00 0.00 189 LYS A O 9
ATOM 11613 N N . SER A 1 35 ? -6.120 -0.793 -3.573 1.00 0.00 190 SER A N 9
ATOM 11614 C CA . SER A 1 35 ? -7.560 -0.891 -3.369 1.00 0.00 190 SER A CA 9
ATOM 11615 C C . SER A 1 35 ? -7.878 -1.697 -2.113 1.00 0.00 190 SER A C 9
ATOM 11616 O O . SER A 1 35 ? -8.909 -1.492 -1.473 1.00 0.00 190 SER A O 9
ATOM 11624 N N . LYS A 1 36 ? -6.983 -2.616 -1.766 1.00 0.00 191 LYS A N 9
ATOM 11625 C CA . LYS A 1 36 ? -7.165 -3.455 -0.587 1.00 0.00 191 LYS A CA 9
ATOM 11626 C C . LYS A 1 36 ? -7.143 -2.615 0.686 1.00 0.00 191 LYS A C 9
ATOM 11627 O O . LYS A 1 36 ? -8.018 -2.746 1.542 1.00 0.00 191 LYS A O 9
ATOM 11646 N N . TYR A 1 37 ? -6.139 -1.753 0.804 1.00 0.00 192 TYR A N 9
ATOM 11647 C CA . TYR A 1 37 ? -6.003 -0.893 1.973 1.00 0.00 192 TYR A CA 9
ATOM 11648 C C . TYR A 1 37 ? -6.511 0.515 1.675 1.00 0.00 192 TYR A C 9
ATOM 11649 O O . TYR A 1 37 ? -7.214 1.118 2.486 1.00 0.00 192 TYR A O 9
ATOM 11667 N N . PHE A 1 38 ? -6.149 1.032 0.506 1.00 0.00 193 PHE A N 9
ATOM 11668 C CA . PHE A 1 38 ? -6.567 2.369 0.100 1.00 0.00 193 PHE A CA 9
ATOM 11669 C C . PHE A 1 38 ? -7.564 2.300 -1.054 1.00 0.00 193 PHE A C 9
ATOM 11670 O O . PHE A 1 38 ? -7.216 2.483 -2.220 1.00 0.00 193 PHE A O 9
ATOM 11687 N N . PRO A 1 39 ? -8.835 2.030 -0.721 1.00 0.00 194 PRO A N 9
ATOM 11688 C CA . PRO A 1 39 ? -9.909 1.930 -1.714 1.00 0.00 194 PRO A CA 9
ATOM 11689 C C . PRO A 1 39 ? -10.255 3.281 -2.331 1.00 0.00 194 PRO A C 9
ATOM 11690 O O . PRO A 1 39 ? -10.523 4.249 -1.620 1.00 0.00 194 PRO A O 9
ATOM 11701 N N . GLY A 1 40 ? -10.247 3.339 -3.659 1.00 0.00 195 GLY A N 9
ATOM 11702 C CA . GLY A 1 40 ? -10.562 4.576 -4.350 1.00 0.00 195 GLY A CA 9
ATOM 11703 C C . GLY A 1 40 ? -9.405 5.555 -4.342 1.00 0.00 195 GLY A C 9
ATOM 11704 O O . GLY A 1 40 ? -9.145 6.225 -5.341 1.00 0.00 195 GLY A O 9
ATOM 11708 N N . GLN A 1 41 ? -8.710 5.639 -3.212 1.00 0.00 196 GLN A N 9
ATOM 11709 C CA . GLN A 1 41 ? -7.576 6.546 -3.078 1.00 0.00 196 GLN A CA 9
ATOM 11710 C C . GLN A 1 41 ? -6.303 5.909 -3.625 1.00 0.00 196 GLN A C 9
ATOM 11711 O O . GLN A 1 41 ? -5.200 6.217 -3.172 1.00 0.00 196 GLN A O 9
ATOM 11725 N N . GLU A 1 42 ? -6.463 5.018 -4.599 1.00 0.00 197 GLU A N 9
ATOM 11726 C CA . GLU A 1 42 ? -5.325 4.337 -5.205 1.00 0.00 197 GLU A CA 9
ATOM 11727 C C . GLU A 1 42 ? -4.644 5.230 -6.238 1.00 0.00 197 GLU A C 9
ATOM 11728 O O . GLU A 1 42 ? -3.494 4.999 -6.612 1.00 0.00 197 GLU A O 9
ATOM 11740 N N . SER A 1 43 ? -5.363 6.250 -6.697 1.00 0.00 198 SER A N 9
ATOM 11741 C CA . SER A 1 43 ? -4.831 7.175 -7.690 1.00 0.00 198 SER A CA 9
ATOM 11742 C C . SER A 1 43 ? -3.837 8.143 -7.054 1.00 0.00 198 SER A C 9
ATOM 11743 O O . SER A 1 43 ? -2.967 8.689 -7.731 1.00 0.00 198 SER A O 9
ATOM 11751 N N . GLN A 1 44 ? -3.975 8.349 -5.748 1.00 0.00 199 GLN A N 9
ATOM 11752 C CA . GLN A 1 44 ? -3.090 9.251 -5.020 1.00 0.00 199 GLN A CA 9
ATOM 11753 C C . GLN A 1 44 ? -2.019 8.471 -4.265 1.00 0.00 199 GLN A C 9
ATOM 11754 O O . GLN A 1 44 ? -0.845 8.837 -4.280 1.00 0.00 199 GLN A O 9
ATOM 11768 N N . MET A 1 45 ? -2.433 7.394 -3.605 1.00 0.00 200 MET A N 9
ATOM 11769 C CA . MET A 1 45 ? -1.508 6.562 -2.844 1.00 0.00 200 MET A CA 9
ATOM 11770 C C . MET A 1 45 ? -0.476 5.916 -3.764 1.00 0.00 200 MET A C 9
ATOM 11771 O O . MET A 1 45 ? -0.656 4.786 -4.218 1.00 0.00 200 MET A O 9
ATOM 11785 N N . LYS A 1 46 ? 0.605 6.640 -4.034 1.00 0.00 201 LYS A N 9
ATOM 11786 C CA . LYS A 1 46 ? 1.667 6.138 -4.898 1.00 0.00 201 LYS A CA 9
ATOM 11787 C C . LYS A 1 46 ? 2.707 5.368 -4.091 1.00 0.00 201 LYS A C 9
ATOM 11788 O O . LYS A 1 46 ? 3.320 5.911 -3.171 1.00 0.00 201 LYS A O 9
ATOM 11807 N N . LEU A 1 47 ? 2.902 4.101 -4.441 1.00 0.00 202 LEU A N 9
ATOM 11808 C CA . LEU A 1 47 ? 3.870 3.257 -3.750 1.00 0.00 202 LEU A CA 9
ATOM 11809 C C . LEU A 1 47 ? 5.195 3.217 -4.504 1.00 0.00 202 LEU A C 9
ATOM 11810 O O . LEU A 1 47 ? 5.218 3.138 -5.733 1.00 0.00 202 LEU A O 9
ATOM 11826 N N . ILE A 1 48 ? 6.295 3.270 -3.761 1.00 0.00 203 ILE A N 9
ATOM 11827 C CA . ILE A 1 48 ? 7.623 3.236 -4.360 1.00 0.00 203 ILE A CA 9
ATOM 11828 C C . ILE A 1 48 ? 8.497 2.176 -3.699 1.00 0.00 203 ILE A C 9
ATOM 11829 O O . ILE A 1 48 ? 8.708 2.198 -2.486 1.00 0.00 203 ILE A O 9
ATOM 11845 N N . TYR A 1 49 ? 9.006 1.250 -4.505 1.00 0.00 204 TYR A N 9
ATOM 11846 C CA . TYR A 1 49 ? 9.857 0.181 -3.998 1.00 0.00 204 TYR A CA 9
ATOM 11847 C C . TYR A 1 49 ? 11.278 0.313 -4.539 1.00 0.00 204 TYR A C 9
ATOM 11848 O O . TYR A 1 49 ? 11.518 0.131 -5.732 1.00 0.00 204 TYR A O 9
ATOM 11866 N N . GLN A 1 50 ? 12.215 0.631 -3.652 1.00 0.00 205 GLN A N 9
ATOM 11867 C CA . GLN A 1 50 ? 13.611 0.789 -4.039 1.00 0.00 205 GLN A CA 9
ATOM 11868 C C . GLN A 1 50 ? 13.778 1.946 -5.018 1.00 0.00 205 GLN A C 9
ATOM 11869 O O . GLN A 1 50 ? 14.513 1.842 -5.999 1.00 0.00 205 GLN A O 9
ATOM 11883 N N . GLY A 1 51 ? 13.088 3.050 -4.745 1.00 0.00 206 GLY A N 9
ATOM 11884 C CA . GLY A 1 51 ? 13.173 4.211 -5.612 1.00 0.00 206 GLY A CA 9
ATOM 11885 C C . GLY A 1 51 ? 12.385 4.036 -6.894 1.00 0.00 206 GLY A C 9
ATOM 11886 O O . GLY A 1 51 ? 12.367 4.925 -7.746 1.00 0.00 206 GLY A O 9
ATOM 11890 N N . ARG A 1 52 ? 11.733 2.886 -7.034 1.00 0.00 207 ARG A N 9
ATOM 11891 C CA . ARG A 1 52 ? 10.942 2.597 -8.224 1.00 0.00 207 ARG A CA 9
ATOM 11892 C C . ARG A 1 52 ? 9.454 2.785 -7.947 1.00 0.00 207 ARG A C 9
ATOM 11893 O O . ARG A 1 52 ? 8.931 2.293 -6.946 1.00 0.00 207 ARG A O 9
ATOM 11914 N N . LEU A 1 53 ? 8.777 3.499 -8.839 1.00 0.00 208 LEU A N 9
ATOM 11915 C CA . LEU A 1 53 ? 7.348 3.753 -8.691 1.00 0.00 208 LEU A CA 9
ATOM 11916 C C . LEU A 1 53 ? 6.529 2.563 -9.181 1.00 0.00 208 LEU A C 9
ATOM 11917 O O . LEU A 1 53 ? 6.644 2.150 -10.336 1.00 0.00 208 LEU A O 9
ATOM 11933 N N . LEU A 1 54 ? 5.701 2.017 -8.297 1.00 0.00 209 LEU A N 9
ATOM 11934 C CA . LEU A 1 54 ? 4.861 0.875 -8.641 1.00 0.00 209 LEU A CA 9
ATOM 11935 C C . LEU A 1 54 ? 3.672 1.310 -9.492 1.00 0.00 209 LEU A C 9
ATOM 11936 O O . LEU A 1 54 ? 2.522 1.025 -9.159 1.00 0.00 209 LEU A O 9
ATOM 11952 N N . GLN A 1 55 ? 3.959 2.000 -10.591 1.00 0.00 210 GLN A N 9
ATOM 11953 C CA . GLN A 1 55 ? 2.913 2.473 -11.490 1.00 0.00 210 GLN A CA 9
ATOM 11954 C C . GLN A 1 55 ? 2.110 1.304 -12.054 1.00 0.00 210 GLN A C 9
ATOM 11955 O O . GLN A 1 55 ? 0.952 1.101 -11.689 1.00 0.00 210 GLN A O 9
ATOM 11969 N N . ASP A 1 56 ? 2.733 0.541 -12.945 1.00 0.00 211 ASP A N 9
ATOM 11970 C CA . ASP A 1 56 ? 2.077 -0.608 -13.558 1.00 0.00 211 ASP A CA 9
ATOM 11971 C C . ASP A 1 56 ? 1.278 -1.395 -12.524 1.00 0.00 211 ASP A C 9
ATOM 11972 O O . ASP A 1 56 ? 1.827 -2.158 -11.728 1.00 0.00 211 ASP A O 9
ATOM 11981 N N . PRO A 1 57 ? -0.050 -1.205 -12.532 1.00 0.00 212 PRO A N 9
ATOM 11982 C CA . PRO A 1 57 ? -0.952 -1.888 -11.600 1.00 0.00 212 PRO A CA 9
ATOM 11983 C C . PRO A 1 57 ? -1.065 -3.381 -11.890 1.00 0.00 212 PRO A C 9
ATOM 11984 O O . PRO A 1 57 ? -1.816 -4.096 -11.228 1.00 0.00 212 PRO A O 9
ATOM 11995 N N . ALA A 1 58 ? -0.313 -3.844 -12.883 1.00 0.00 213 ALA A N 9
ATOM 11996 C CA . ALA A 1 58 ? -0.327 -5.252 -13.259 1.00 0.00 213 ALA A CA 9
ATOM 11997 C C . ALA A 1 58 ? 1.016 -5.912 -12.965 1.00 0.00 213 ALA A C 9
ATOM 11998 O O . ALA A 1 58 ? 1.296 -7.012 -13.442 1.00 0.00 213 ALA A O 9
ATOM 12005 N N . ARG A 1 59 ? 1.844 -5.233 -12.177 1.00 0.00 214 ARG A N 9
ATOM 12006 C CA . ARG A 1 59 ? 3.158 -5.754 -11.821 1.00 0.00 214 ARG A CA 9
ATOM 12007 C C . ARG A 1 59 ? 3.082 -6.606 -10.558 1.00 0.00 214 ARG A C 9
ATOM 12008 O O . ARG A 1 59 ? 3.024 -6.083 -9.444 1.00 0.00 214 ARG A O 9
ATOM 12029 N N . THR A 1 60 ? 3.081 -7.924 -10.738 1.00 0.00 215 THR A N 9
ATOM 12030 C CA . THR A 1 60 ? 3.010 -8.849 -9.614 1.00 0.00 215 THR A CA 9
ATOM 12031 C C . THR A 1 60 ? 4.007 -8.469 -8.525 1.00 0.00 215 THR A C 9
ATOM 12032 O O . THR A 1 60 ? 5.117 -8.020 -8.815 1.00 0.00 215 THR A O 9
ATOM 12043 N N . LEU A 1 61 ? 3.605 -8.652 -7.272 1.00 0.00 216 LEU A N 9
ATOM 12044 C CA . LEU A 1 61 ? 4.464 -8.329 -6.139 1.00 0.00 216 LEU A CA 9
ATOM 12045 C C . LEU A 1 61 ? 5.759 -9.134 -6.189 1.00 0.00 216 LEU A C 9
ATOM 12046 O O . LEU A 1 61 ? 6.835 -8.618 -5.891 1.00 0.00 216 LEU A O 9
ATOM 12062 N N . SER A 1 62 ? 5.646 -10.403 -6.571 1.00 0.00 217 SER A N 9
ATOM 12063 C CA . SER A 1 62 ? 6.807 -11.281 -6.659 1.00 0.00 217 SER A CA 9
ATOM 12064 C C . SER A 1 62 ? 7.841 -10.718 -7.630 1.00 0.00 217 SER A C 9
ATOM 12065 O O . SER A 1 62 ? 9.037 -10.702 -7.339 1.00 0.00 217 SER A O 9
ATOM 12073 N N . SER A 1 63 ? 7.370 -10.256 -8.784 1.00 0.00 218 SER A N 9
ATOM 12074 C CA . SER A 1 63 ? 8.253 -9.696 -9.800 1.00 0.00 218 SER A CA 9
ATOM 12075 C C . SER A 1 63 ? 8.939 -8.433 -9.287 1.00 0.00 218 SER A C 9
ATOM 12076 O O . SER A 1 63 ? 10.089 -8.154 -9.631 1.00 0.00 218 SER A O 9
ATOM 12084 N N . LEU A 1 64 ? 8.227 -7.674 -8.462 1.00 0.00 219 LEU A N 9
ATOM 12085 C CA . LEU A 1 64 ? 8.766 -6.441 -7.900 1.00 0.00 219 LEU A CA 9
ATOM 12086 C C . LEU A 1 64 ? 9.722 -6.738 -6.750 1.00 0.00 219 LEU A C 9
ATOM 12087 O O . LEU A 1 64 ? 10.216 -5.826 -6.088 1.00 0.00 219 LEU A O 9
ATOM 12103 N N . ASN A 1 65 ? 9.979 -8.022 -6.518 1.00 0.00 220 ASN A N 9
ATOM 12104 C CA . ASN A 1 65 ? 10.878 -8.440 -5.449 1.00 0.00 220 ASN A CA 9
ATOM 12105 C C . ASN A 1 65 ? 10.337 -8.017 -4.087 1.00 0.00 220 ASN A C 9
ATOM 12106 O O . ASN A 1 65 ? 11.099 -7.648 -3.192 1.00 0.00 220 ASN A O 9
ATOM 12117 N N . ILE A 1 66 ? 9.018 -8.073 -3.937 1.00 0.00 221 ILE A N 9
ATOM 12118 C CA . ILE A 1 66 ? 8.376 -7.697 -2.684 1.00 0.00 221 ILE A CA 9
ATOM 12119 C C . ILE A 1 66 ? 8.223 -8.901 -1.761 1.00 0.00 221 ILE A C 9
ATOM 12120 O O . ILE A 1 66 ? 7.252 -9.653 -1.857 1.00 0.00 221 ILE A O 9
ATOM 12136 N N . THR A 1 67 ? 9.189 -9.080 -0.865 1.00 0.00 222 THR A N 9
ATOM 12137 C CA . THR A 1 67 ? 9.162 -10.192 0.076 1.00 0.00 222 THR A CA 9
ATOM 12138 C C . THR A 1 67 ? 8.670 -9.742 1.447 1.00 0.00 222 THR A C 9
ATOM 12139 O O . THR A 1 67 ? 8.464 -8.552 1.682 1.00 0.00 222 THR A O 9
ATOM 12150 N N . ASN A 1 68 ? 8.483 -10.701 2.348 1.00 0.00 223 ASN A N 9
ATOM 12151 C CA . ASN A 1 68 ? 8.015 -10.401 3.697 1.00 0.00 223 ASN A CA 9
ATOM 12152 C C . ASN A 1 68 ? 9.034 -9.552 4.450 1.00 0.00 223 ASN A C 9
ATOM 12153 O O . ASN A 1 68 ? 10.229 -9.600 4.165 1.00 0.00 223 ASN A O 9
ATOM 12164 N N . ASN A 1 69 ? 8.551 -8.774 5.414 1.00 0.00 224 ASN A N 9
ATOM 12165 C CA . ASN A 1 69 ? 9.419 -7.914 6.209 1.00 0.00 224 ASN A CA 9
ATOM 12166 C C . ASN A 1 69 ? 9.971 -6.769 5.365 1.00 0.00 224 ASN A C 9
ATOM 12167 O O . ASN A 1 69 ? 11.130 -6.379 5.511 1.00 0.00 224 ASN A O 9
ATOM 12178 N N . CYS A 1 70 ? 9.133 -6.234 4.484 1.00 0.00 225 CYS A N 9
ATOM 12179 C CA . CYS A 1 70 ? 9.536 -5.133 3.616 1.00 0.00 225 CYS A CA 9
ATOM 12180 C C . CYS A 1 70 ? 8.651 -3.912 3.840 1.00 0.00 225 CYS A C 9
ATOM 12181 O O . CYS A 1 70 ? 7.486 -4.037 4.220 1.00 0.00 225 CYS A O 9
ATOM 12189 N N . VAL A 1 71 ? 9.211 -2.729 3.603 1.00 0.00 226 VAL A N 9
ATOM 12190 C CA . VAL A 1 71 ? 8.472 -1.485 3.779 1.00 0.00 226 VAL A CA 9
ATOM 12191 C C . VAL A 1 71 ? 8.288 -0.763 2.449 1.00 0.00 226 VAL A C 9
ATOM 12192 O O . VAL A 1 71 ? 9.219 -0.665 1.650 1.00 0.00 226 VAL A O 9
ATOM 12205 N N . ILE A 1 72 ? 7.080 -0.258 2.219 1.00 0.00 227 ILE A N 9
ATOM 12206 C CA . ILE A 1 72 ? 6.774 0.457 0.986 1.00 0.00 227 ILE A CA 9
ATOM 12207 C C . ILE A 1 72 ? 6.444 1.919 1.266 1.00 0.00 227 ILE A C 9
ATOM 12208 O O . ILE A 1 72 ? 5.620 2.227 2.128 1.00 0.00 227 ILE A O 9
ATOM 12224 N N . HIS A 1 73 ? 7.091 2.817 0.530 1.00 0.00 228 HIS A N 9
ATOM 12225 C CA . HIS A 1 73 ? 6.864 4.249 0.698 1.00 0.00 228 HIS A CA 9
ATOM 12226 C C . HIS A 1 73 ? 5.638 4.700 -0.090 1.00 0.00 228 HIS A C 9
ATOM 12227 O O . HIS A 1 73 ? 5.530 4.444 -1.290 1.00 0.00 228 HIS A O 9
ATOM 12242 N N . CYS A 1 74 ? 4.717 5.371 0.593 1.00 0.00 229 CYS A N 9
ATOM 12243 C CA . CYS A 1 74 ? 3.497 5.857 -0.043 1.00 0.00 229 CYS A CA 9
ATOM 12244 C C . CYS A 1 74 ? 3.522 7.376 -0.178 1.00 0.00 229 CYS A C 9
ATOM 12245 O O . CYS A 1 74 ? 3.903 8.087 0.753 1.00 0.00 229 CYS A O 9
ATOM 12253 N N . HIS A 1 75 ? 3.115 7.869 -1.343 1.00 0.00 230 HIS A N 9
ATOM 12254 C CA . HIS A 1 75 ? 3.092 9.304 -1.601 1.00 0.00 230 HIS A CA 9
ATOM 12255 C C . HIS A 1 75 ? 1.659 9.807 -1.746 1.00 0.00 230 HIS A C 9
ATOM 12256 O O . HIS A 1 75 ? 0.856 9.222 -2.473 1.00 0.00 230 HIS A O 9
ATOM 12271 N N . ARG A 1 76 ? 1.345 10.893 -1.048 1.00 0.00 231 ARG A N 9
ATOM 12272 C CA . ARG A 1 76 ? 0.008 11.473 -1.098 1.00 0.00 231 ARG A CA 9
ATOM 12273 C C . ARG A 1 76 ? 0.022 12.810 -1.833 1.00 0.00 231 ARG A C 9
ATOM 12274 O O . ARG A 1 76 ? 0.822 13.693 -1.521 1.00 0.00 231 ARG A O 9
ATOM 12295 N N . SER A 1 77 ? -0.867 12.952 -2.810 1.00 0.00 232 SER A N 9
ATOM 12296 C CA . SER A 1 77 ? -0.954 14.179 -3.593 1.00 0.00 232 SER A CA 9
ATOM 12297 C C . SER A 1 77 ? -2.297 14.870 -3.373 1.00 0.00 232 SER A C 9
ATOM 12298 O O . SER A 1 77 ? -3.347 14.231 -3.300 1.00 0.00 232 SER A O 9
ATOM 12306 N N . PRO A 1 78 ? -2.264 16.206 -3.266 1.00 0.00 233 PRO A N 9
ATOM 12307 C CA . PRO A 1 78 ? -3.469 17.013 -3.055 1.00 0.00 233 PRO A CA 9
ATOM 12308 C C . PRO A 1 78 ? -4.375 17.036 -4.281 1.00 0.00 233 PRO A C 9
ATOM 12309 O O . PRO A 1 78 ? -3.949 17.356 -5.391 1.00 0.00 233 PRO A O 9
ATOM 12320 N N . PRO A 1 79 ? -5.655 16.690 -4.080 1.00 0.00 234 PRO A N 9
ATOM 12321 C CA . PRO A 1 79 ? -6.647 16.664 -5.158 1.00 0.00 234 PRO A CA 9
ATOM 12322 C C . PRO A 1 79 ? -7.001 18.062 -5.654 1.00 0.00 234 PRO A C 9
ATOM 12323 O O . PRO A 1 79 ? -8.030 18.622 -5.279 1.00 0.00 234 PRO A O 9
ATOM 12334 N N . GLY A 1 80 ? -6.141 18.620 -6.501 1.00 0.00 235 GLY A N 9
ATOM 12335 C CA . GLY A 1 80 ? -6.381 19.948 -7.034 1.00 0.00 235 GLY A CA 9
ATOM 12336 C C . GLY A 1 80 ? -6.486 21.000 -5.947 1.00 0.00 235 GLY A C 9
ATOM 12337 O O . GLY A 1 80 ? -5.485 21.598 -5.554 1.00 0.00 235 GLY A O 9
ATOM 12341 N N . ALA A 1 81 ? -7.702 21.226 -5.461 1.00 0.00 236 ALA A N 9
ATOM 12342 C CA . ALA A 1 81 ? -7.934 22.213 -4.413 1.00 0.00 236 ALA A CA 9
ATOM 12343 C C . ALA A 1 81 ? -9.386 22.188 -3.948 1.00 0.00 236 ALA A C 9
ATOM 12344 O O . ALA A 1 81 ? -10.307 22.364 -4.745 1.00 0.00 236 ALA A O 9
ATOM 12351 N N . ALA A 1 82 ? -9.584 21.967 -2.652 1.00 0.00 237 ALA A N 9
ATOM 12352 C CA . ALA A 1 82 ? -10.924 21.920 -2.081 1.00 0.00 237 ALA A CA 9
ATOM 12353 C C . ALA A 1 82 ? -10.941 22.504 -0.672 1.00 0.00 237 ALA A C 9
ATOM 12354 O O . ALA A 1 82 ? -9.892 22.691 -0.054 1.00 0.00 237 ALA A O 9
ATOM 12361 N N . VAL A 1 83 ? -12.137 22.792 -0.170 1.00 0.00 238 VAL A N 9
ATOM 12362 C CA . VAL A 1 83 ? -12.290 23.354 1.166 1.00 0.00 238 VAL A CA 9
ATOM 12363 C C . VAL A 1 83 ? -12.557 22.262 2.196 1.00 0.00 238 VAL A C 9
ATOM 12364 O O . VAL A 1 83 ? -13.236 21.276 1.909 1.00 0.00 238 VAL A O 9
ATOM 12377 N N . SER A 1 84 ? -12.017 22.444 3.397 1.00 0.00 239 SER A N 9
ATOM 12378 C CA . SER A 1 84 ? -12.194 21.472 4.469 1.00 0.00 239 SER A CA 9
ATOM 12379 C C . SER A 1 84 ? -13.669 21.130 4.656 1.00 0.00 239 SER A C 9
ATOM 12380 O O . SER A 1 84 ? -14.474 21.985 5.021 1.00 0.00 239 SER A O 9
ATOM 12388 N N . GLY A 1 85 ? -14.015 19.872 4.401 1.00 0.00 240 GLY A N 9
ATOM 12389 C CA . GLY A 1 85 ? -15.392 19.438 4.546 1.00 0.00 240 GLY A CA 9
ATOM 12390 C C . GLY A 1 85 ? -15.545 17.936 4.408 1.00 0.00 240 GLY A C 9
ATOM 12391 O O . GLY A 1 85 ? -14.747 17.268 3.750 1.00 0.00 240 GLY A O 9
ATOM 12395 N N . PRO A 1 86 ? -16.589 17.383 5.042 1.00 0.00 241 PRO A N 9
ATOM 12396 C CA . PRO A 1 86 ? -16.867 15.944 5.004 1.00 0.00 241 PRO A CA 9
ATOM 12397 C C . PRO A 1 86 ? -17.331 15.480 3.627 1.00 0.00 241 PRO A C 9
ATOM 12398 O O . PRO A 1 86 ? -17.721 16.291 2.787 1.00 0.00 241 PRO A O 9
ATOM 12409 N N . SER A 1 87 ? -17.286 14.171 3.403 1.00 0.00 242 SER A N 9
ATOM 12410 C CA . SER A 1 87 ? -17.699 13.599 2.127 1.00 0.00 242 SER A CA 9
ATOM 12411 C C . SER A 1 87 ? -18.783 12.544 2.329 1.00 0.00 242 SER A C 9
ATOM 12412 O O . SER A 1 87 ? -19.890 12.667 1.807 1.00 0.00 242 SER A O 9
ATOM 12420 N N . ALA A 1 88 ? -18.454 11.506 3.092 1.00 0.00 243 ALA A N 9
ATOM 12421 C CA . ALA A 1 88 ? -19.398 10.430 3.365 1.00 0.00 243 ALA A CA 9
ATOM 12422 C C . ALA A 1 88 ? -19.162 9.831 4.748 1.00 0.00 243 ALA A C 9
ATOM 12423 O O . ALA A 1 88 ? -18.020 9.674 5.179 1.00 0.00 243 ALA A O 9
ATOM 12430 N N . SER A 1 89 ? -20.248 9.499 5.437 1.00 0.00 244 SER A N 9
ATOM 12431 C CA . SER A 1 89 ? -20.159 8.921 6.773 1.00 0.00 244 SER A CA 9
ATOM 12432 C C . SER A 1 89 ? -20.225 7.398 6.712 1.00 0.00 244 SER A C 9
ATOM 12433 O O . SER A 1 89 ? -21.061 6.829 6.011 1.00 0.00 244 SER A O 9
ATOM 12441 N N . SER A 1 90 ? -19.335 6.743 7.452 1.00 0.00 245 SER A N 9
ATOM 12442 C CA . SER A 1 90 ? -19.288 5.286 7.479 1.00 0.00 245 SER A CA 9
ATOM 12443 C C . SER A 1 90 ? -19.826 4.750 8.802 1.00 0.00 245 SER A C 9
ATOM 12444 O O . SER A 1 90 ? -19.270 3.817 9.379 1.00 0.00 245 SER A O 9
ATOM 12452 N N . GLY A 1 91 ? -20.914 5.350 9.278 1.00 0.00 246 GLY A N 9
ATOM 12453 C CA . GLY A 1 91 ? -21.510 4.920 10.530 1.00 0.00 246 GLY A CA 9
ATOM 12454 C C . GLY A 1 91 ? -22.935 4.434 10.357 1.00 0.00 246 GLY A C 9
ATOM 12455 O O . GLY A 1 91 ? -23.211 3.234 10.373 1.00 0.00 246 GLY A O 9
ATOM 12459 N N . PRO A 1 92 ? -23.871 5.380 10.188 1.00 0.00 247 PRO A N 9
ATOM 12460 C CA . PRO A 1 92 ? -25.291 5.066 10.010 1.00 0.00 247 PRO A CA 9
ATOM 12461 C C . PRO A 1 92 ? -25.574 4.407 8.664 1.00 0.00 247 PRO A C 9
ATOM 12462 O O . PRO A 1 92 ? -26.723 4.107 8.338 1.00 0.00 247 PRO A O 9
ATOM 12473 N N . SER A 1 93 ? -24.520 4.185 7.885 1.00 0.00 248 SER A N 9
ATOM 12474 C CA . SER A 1 93 ? -24.656 3.564 6.573 1.00 0.00 248 SER A CA 9
ATOM 12475 C C . SER A 1 93 ? -25.096 2.109 6.703 1.00 0.00 248 SER A C 9
ATOM 12476 O O . SER A 1 93 ? -24.329 1.255 7.146 1.00 0.00 248 SER A O 9
ATOM 12484 N N . SER A 1 94 ? -26.337 1.836 6.312 1.00 0.00 249 SER A N 9
ATOM 12485 C CA . SER A 1 94 ? -26.882 0.485 6.388 1.00 0.00 249 SER A CA 9
ATOM 12486 C C . SER A 1 94 ? -26.801 -0.210 5.033 1.00 0.00 249 SER A C 9
ATOM 12487 O O . SER A 1 94 ? -26.811 0.439 3.988 1.00 0.00 249 SER A O 9
ATOM 12495 N N . GLY A 1 95 ? -26.720 -1.537 5.059 1.00 0.00 250 GLY A N 9
ATOM 12496 C CA . GLY A 1 95 ? -26.638 -2.300 3.827 1.00 0.00 250 GLY A CA 9
ATOM 12497 C C . GLY A 1 95 ? -25.217 -2.423 3.315 1.00 0.00 250 GLY A C 9
ATOM 12498 O O . GLY A 1 95 ? -24.997 -2.716 2.140 1.00 0.00 250 GLY A O 9
ATOM 12502 N N . GLY A 1 1 ? -8.513 -8.018 8.203 1.00 0.00 156 GLY A N 10
ATOM 12503 C CA . GLY A 1 1 ? -8.734 -8.485 9.559 1.00 0.00 156 GLY A CA 10
ATOM 12504 C C . GLY A 1 1 ? -8.494 -9.974 9.706 1.00 0.00 156 GLY A C 10
ATOM 12505 O O . GLY A 1 1 ? -7.349 -10.426 9.734 1.00 0.00 156 GLY A O 10
ATOM 12509 N N . SER A 1 2 ? -9.576 -10.740 9.803 1.00 0.00 157 SER A N 10
ATOM 12510 C CA . SER A 1 2 ? -9.478 -12.187 9.954 1.00 0.00 157 SER A CA 10
ATOM 12511 C C . SER A 1 2 ? -8.645 -12.795 8.829 1.00 0.00 157 SER A C 10
ATOM 12512 O O . SER A 1 2 ? -8.931 -12.590 7.650 1.00 0.00 157 SER A O 10
ATOM 12520 N N . SER A 1 3 ? -7.614 -13.545 9.205 1.00 0.00 158 SER A N 10
ATOM 12521 C CA . SER A 1 3 ? -6.737 -14.181 8.229 1.00 0.00 158 SER A CA 10
ATOM 12522 C C . SER A 1 3 ? -6.611 -15.676 8.504 1.00 0.00 158 SER A C 10
ATOM 12523 O O . SER A 1 3 ? -6.637 -16.111 9.655 1.00 0.00 158 SER A O 10
ATOM 12531 N N . GLY A 1 4 ? -6.474 -16.459 7.438 1.00 0.00 159 GLY A N 10
ATOM 12532 C CA . GLY A 1 4 ? -6.346 -17.897 7.585 1.00 0.00 159 GLY A CA 10
ATOM 12533 C C . GLY A 1 4 ? -5.617 -18.536 6.420 1.00 0.00 159 GLY A C 10
ATOM 12534 O O . GLY A 1 4 ? -6.014 -19.596 5.936 1.00 0.00 159 GLY A O 10
ATOM 12538 N N . SER A 1 5 ? -4.547 -17.890 5.967 1.00 0.00 160 SER A N 10
ATOM 12539 C CA . SER A 1 5 ? -3.763 -18.400 4.848 1.00 0.00 160 SER A CA 10
ATOM 12540 C C . SER A 1 5 ? -2.346 -17.835 4.875 1.00 0.00 160 SER A C 10
ATOM 12541 O O . SER A 1 5 ? -2.126 -16.700 5.300 1.00 0.00 160 SER A O 10
ATOM 12549 N N . SER A 1 6 ? -1.388 -18.635 4.419 1.00 0.00 161 SER A N 10
ATOM 12550 C CA . SER A 1 6 ? 0.009 -18.218 4.394 1.00 0.00 161 SER A CA 10
ATOM 12551 C C . SER A 1 6 ? 0.188 -16.968 3.538 1.00 0.00 161 SER A C 10
ATOM 12552 O O . SER A 1 6 ? -0.726 -16.555 2.824 1.00 0.00 161 SER A O 10
ATOM 12560 N N . GLY A 1 7 ? 1.373 -16.370 3.614 1.00 0.00 162 GLY A N 10
ATOM 12561 C CA . GLY A 1 7 ? 1.651 -15.173 2.842 1.00 0.00 162 GLY A CA 10
ATOM 12562 C C . GLY A 1 7 ? 2.756 -14.333 3.452 1.00 0.00 162 GLY A C 10
ATOM 12563 O O . GLY A 1 7 ? 3.304 -14.682 4.498 1.00 0.00 162 GLY A O 10
ATOM 12567 N N . ILE A 1 8 ? 3.085 -13.226 2.796 1.00 0.00 163 ILE A N 10
ATOM 12568 C CA . ILE A 1 8 ? 4.132 -12.335 3.280 1.00 0.00 163 ILE A CA 10
ATOM 12569 C C . ILE A 1 8 ? 3.542 -11.038 3.824 1.00 0.00 163 ILE A C 10
ATOM 12570 O O . ILE A 1 8 ? 2.542 -10.537 3.313 1.00 0.00 163 ILE A O 10
ATOM 12586 N N . ASN A 1 9 ? 4.171 -10.498 4.863 1.00 0.00 164 ASN A N 10
ATOM 12587 C CA . ASN A 1 9 ? 3.710 -9.258 5.476 1.00 0.00 164 ASN A CA 10
ATOM 12588 C C . ASN A 1 9 ? 4.470 -8.059 4.918 1.00 0.00 164 ASN A C 10
ATOM 12589 O O . ASN A 1 9 ? 5.684 -8.118 4.718 1.00 0.00 164 ASN A O 10
ATOM 12600 N N . VAL A 1 10 ? 3.749 -6.971 4.668 1.00 0.00 165 VAL A N 10
ATOM 12601 C CA . VAL A 1 10 ? 4.355 -5.757 4.135 1.00 0.00 165 VAL A CA 10
ATOM 12602 C C . VAL A 1 10 ? 3.941 -4.534 4.945 1.00 0.00 165 VAL A C 10
ATOM 12603 O O . VAL A 1 10 ? 2.776 -4.388 5.317 1.00 0.00 165 VAL A O 10
ATOM 12616 N N . ARG A 1 11 ? 4.902 -3.657 5.216 1.00 0.00 166 ARG A N 10
ATOM 12617 C CA . ARG A 1 11 ? 4.638 -2.446 5.983 1.00 0.00 166 ARG A CA 10
ATOM 12618 C C . ARG A 1 11 ? 4.437 -1.249 5.058 1.00 0.00 166 ARG A C 10
ATOM 12619 O O . ARG A 1 11 ? 5.288 -0.949 4.220 1.00 0.00 166 ARG A O 10
ATOM 12640 N N . LEU A 1 12 ? 3.306 -0.570 5.215 1.00 0.00 167 LEU A N 10
ATOM 12641 C CA . LEU A 1 12 ? 2.993 0.594 4.394 1.00 0.00 167 LEU A CA 10
ATOM 12642 C C . LEU A 1 12 ? 3.460 1.879 5.070 1.00 0.00 167 LEU A C 10
ATOM 12643 O O . LEU A 1 12 ? 2.838 2.357 6.019 1.00 0.00 167 LEU A O 10
ATOM 12659 N N . LYS A 1 13 ? 4.559 2.437 4.574 1.00 0.00 168 LYS A N 10
ATOM 12660 C CA . LYS A 1 13 ? 5.109 3.669 5.126 1.00 0.00 168 LYS A CA 10
ATOM 12661 C C . LYS A 1 13 ? 4.689 4.875 4.292 1.00 0.00 168 LYS A C 10
ATOM 12662 O O . LYS A 1 13 ? 4.767 4.850 3.064 1.00 0.00 168 LYS A O 10
ATOM 12681 N N . PHE A 1 14 ? 4.244 5.929 4.967 1.00 0.00 169 PHE A N 10
ATOM 12682 C CA . PHE A 1 14 ? 3.811 7.145 4.288 1.00 0.00 169 PHE A CA 10
ATOM 12683 C C . PHE A 1 14 ? 4.829 8.266 4.479 1.00 0.00 169 PHE A C 10
ATOM 12684 O O . PHE A 1 14 ? 5.719 8.175 5.325 1.00 0.00 169 PHE A O 10
ATOM 12701 N N . LEU A 1 15 ? 4.691 9.323 3.686 1.00 0.00 170 LEU A N 10
ATOM 12702 C CA . LEU A 1 15 ? 5.598 10.463 3.766 1.00 0.00 170 LEU A CA 10
ATOM 12703 C C . LEU A 1 15 ? 5.370 11.250 5.052 1.00 0.00 170 LEU A C 10
ATOM 12704 O O . LEU A 1 15 ? 6.192 12.081 5.436 1.00 0.00 170 LEU A O 10
ATOM 12720 N N . ASN A 1 16 ? 4.250 10.981 5.714 1.00 0.00 171 ASN A N 10
ATOM 12721 C CA . ASN A 1 16 ? 3.915 11.664 6.959 1.00 0.00 171 ASN A CA 10
ATOM 12722 C C . ASN A 1 16 ? 4.704 11.081 8.128 1.00 0.00 171 ASN A C 10
ATOM 12723 O O . ASN A 1 16 ? 4.507 11.473 9.279 1.00 0.00 171 ASN A O 10
ATOM 12734 N N . ASP A 1 17 ? 5.596 10.145 7.824 1.00 0.00 172 ASP A N 10
ATOM 12735 C CA . ASP A 1 17 ? 6.416 9.510 8.849 1.00 0.00 172 ASP A CA 10
ATOM 12736 C C . ASP A 1 17 ? 5.590 8.527 9.674 1.00 0.00 172 ASP A C 10
ATOM 12737 O O . ASP A 1 17 ? 5.648 8.530 10.904 1.00 0.00 172 ASP A O 10
ATOM 12746 N N . THR A 1 18 ? 4.821 7.687 8.988 1.00 0.00 173 THR A N 10
ATOM 12747 C CA . THR A 1 18 ? 3.981 6.701 9.657 1.00 0.00 173 THR A CA 10
ATOM 12748 C C . THR A 1 18 ? 4.084 5.341 8.977 1.00 0.00 173 THR A C 10
ATOM 12749 O O . THR A 1 18 ? 4.686 5.214 7.911 1.00 0.00 173 THR A O 10
ATOM 12760 N N . GLU A 1 19 ? 3.493 4.326 9.601 1.00 0.00 174 GLU A N 10
ATOM 12761 C CA . GLU A 1 19 ? 3.519 2.975 9.054 1.00 0.00 174 GLU A CA 10
ATOM 12762 C C . GLU A 1 19 ? 2.196 2.259 9.310 1.00 0.00 174 GLU A C 10
ATOM 12763 O O . GLU A 1 19 ? 1.482 2.575 10.260 1.00 0.00 174 GLU A O 10
ATOM 12775 N N . GLU A 1 20 ? 1.877 1.293 8.453 1.00 0.00 175 GLU A N 10
ATOM 12776 C CA . GLU A 1 20 ? 0.640 0.533 8.586 1.00 0.00 175 GLU A CA 10
ATOM 12777 C C . GLU A 1 20 ? 0.864 -0.936 8.240 1.00 0.00 175 GLU A C 10
ATOM 12778 O O . GLU A 1 20 ? 1.441 -1.260 7.201 1.00 0.00 175 GLU A O 10
ATOM 12790 N N . LEU A 1 21 ? 0.404 -1.821 9.118 1.00 0.00 176 LEU A N 10
ATOM 12791 C CA . LEU A 1 21 ? 0.554 -3.257 8.906 1.00 0.00 176 LEU A CA 10
ATOM 12792 C C . LEU A 1 21 ? -0.385 -3.747 7.809 1.00 0.00 176 LEU A C 10
ATOM 12793 O O . LEU A 1 21 ? -1.606 -3.655 7.936 1.00 0.00 176 LEU A O 10
ATOM 12809 N N . ALA A 1 22 ? 0.192 -4.269 6.732 1.00 0.00 177 ALA A N 10
ATOM 12810 C CA . ALA A 1 22 ? -0.593 -4.777 5.614 1.00 0.00 177 ALA A CA 10
ATOM 12811 C C . ALA A 1 22 ? 0.011 -6.063 5.059 1.00 0.00 177 ALA A C 10
ATOM 12812 O O . ALA A 1 22 ? 1.178 -6.094 4.667 1.00 0.00 177 ALA A O 10
ATOM 12819 N N . VAL A 1 23 ? -0.791 -7.123 5.028 1.00 0.00 178 VAL A N 10
ATOM 12820 C CA . VAL A 1 23 ? -0.335 -8.411 4.520 1.00 0.00 178 VAL A CA 10
ATOM 12821 C C . VAL A 1 23 ? -0.583 -8.529 3.021 1.00 0.00 178 VAL A C 10
ATOM 12822 O O . VAL A 1 23 ? -1.712 -8.383 2.555 1.00 0.00 178 VAL A O 10
ATOM 12835 N N . ALA A 1 24 ? 0.481 -8.795 2.270 1.00 0.00 179 ALA A N 10
ATOM 12836 C CA . ALA A 1 24 ? 0.378 -8.936 0.823 1.00 0.00 179 ALA A CA 10
ATOM 12837 C C . ALA A 1 24 ? 0.993 -10.251 0.354 1.00 0.00 179 ALA A C 10
ATOM 12838 O O . ALA A 1 24 ? 1.828 -10.837 1.043 1.00 0.00 179 ALA A O 10
ATOM 12845 N N . ARG A 1 25 ? 0.573 -10.709 -0.821 1.00 0.00 180 ARG A N 10
ATOM 12846 C CA . ARG A 1 25 ? 1.081 -11.956 -1.380 1.00 0.00 180 ARG A CA 10
ATOM 12847 C C . ARG A 1 25 ? 2.006 -11.685 -2.563 1.00 0.00 180 ARG A C 10
ATOM 12848 O O . ARG A 1 25 ? 1.899 -10.665 -3.245 1.00 0.00 180 ARG A O 10
ATOM 12869 N N . PRO A 1 26 ? 2.936 -12.618 -2.813 1.00 0.00 181 PRO A N 10
ATOM 12870 C CA . PRO A 1 26 ? 3.898 -12.502 -3.914 1.00 0.00 181 PRO A CA 10
ATOM 12871 C C . PRO A 1 26 ? 3.237 -12.654 -5.279 1.00 0.00 181 PRO A C 10
ATOM 12872 O O . PRO A 1 26 ? 3.899 -12.562 -6.312 1.00 0.00 181 PRO A O 10
ATOM 12883 N N . GLU A 1 27 ? 1.928 -12.887 -5.276 1.00 0.00 182 GLU A N 10
ATOM 12884 C CA . GLU A 1 27 ? 1.179 -13.053 -6.516 1.00 0.00 182 GLU A CA 10
ATOM 12885 C C . GLU A 1 27 ? 0.269 -11.854 -6.766 1.00 0.00 182 GLU A C 10
ATOM 12886 O O . GLU A 1 27 ? 0.032 -11.468 -7.911 1.00 0.00 182 GLU A O 10
ATOM 12898 N N . ASP A 1 28 ? -0.239 -11.269 -5.686 1.00 0.00 183 ASP A N 10
ATOM 12899 C CA . ASP A 1 28 ? -1.124 -10.114 -5.787 1.00 0.00 183 ASP A CA 10
ATOM 12900 C C . ASP A 1 28 ? -0.518 -9.043 -6.689 1.00 0.00 183 ASP A C 10
ATOM 12901 O O . ASP A 1 28 ? 0.627 -9.159 -7.126 1.00 0.00 183 ASP A O 10
ATOM 12910 N N . THR A 1 29 ? -1.295 -8.000 -6.965 1.00 0.00 184 THR A N 10
ATOM 12911 C CA . THR A 1 29 ? -0.837 -6.910 -7.817 1.00 0.00 184 THR A CA 10
ATOM 12912 C C . THR A 1 29 ? -0.786 -5.595 -7.047 1.00 0.00 184 THR A C 10
ATOM 12913 O O . THR A 1 29 ? -1.442 -5.442 -6.016 1.00 0.00 184 THR A O 10
ATOM 12924 N N . VAL A 1 30 ? -0.003 -4.648 -7.554 1.00 0.00 185 VAL A N 10
ATOM 12925 C CA . VAL A 1 30 ? 0.133 -3.345 -6.914 1.00 0.00 185 VAL A CA 10
ATOM 12926 C C . VAL A 1 30 ? -1.199 -2.602 -6.893 1.00 0.00 185 VAL A C 10
ATOM 12927 O O . VAL A 1 30 ? -1.545 -1.955 -5.906 1.00 0.00 185 VAL A O 10
ATOM 12940 N N . GLY A 1 31 ? -1.943 -2.701 -7.991 1.00 0.00 186 GLY A N 10
ATOM 12941 C CA . GLY A 1 31 ? -3.229 -2.034 -8.078 1.00 0.00 186 GLY A CA 10
ATOM 12942 C C . GLY A 1 31 ? -4.218 -2.545 -7.049 1.00 0.00 186 GLY A C 10
ATOM 12943 O O . GLY A 1 31 ? -5.007 -1.776 -6.499 1.00 0.00 186 GLY A O 10
ATOM 12947 N N . THR A 1 32 ? -4.178 -3.848 -6.789 1.00 0.00 187 THR A N 10
ATOM 12948 C CA . THR A 1 32 ? -5.079 -4.462 -5.822 1.00 0.00 187 THR A CA 10
ATOM 12949 C C . THR A 1 32 ? -4.724 -4.048 -4.399 1.00 0.00 187 THR A C 10
ATOM 12950 O O . THR A 1 32 ? -5.604 -3.749 -3.590 1.00 0.00 187 THR A O 10
ATOM 12961 N N . LEU A 1 33 ? -3.430 -4.031 -4.098 1.00 0.00 188 LEU A N 10
ATOM 12962 C CA . LEU A 1 33 ? -2.957 -3.651 -2.771 1.00 0.00 188 LEU A CA 10
ATOM 12963 C C . LEU A 1 33 ? -3.480 -2.273 -2.380 1.00 0.00 188 LEU A C 10
ATOM 12964 O O . LEU A 1 33 ? -3.984 -2.078 -1.274 1.00 0.00 188 LEU A O 10
ATOM 12980 N N . LYS A 1 34 ? -3.360 -1.318 -3.297 1.00 0.00 189 LYS A N 10
ATOM 12981 C CA . LYS A 1 34 ? -3.823 0.042 -3.051 1.00 0.00 189 LYS A CA 10
ATOM 12982 C C . LYS A 1 34 ? -5.315 0.060 -2.733 1.00 0.00 189 LYS A C 10
ATOM 12983 O O . LYS A 1 34 ? -5.745 0.684 -1.764 1.00 0.00 189 LYS A O 10
ATOM 13002 N N . SER A 1 35 ? -6.099 -0.631 -3.555 1.00 0.00 190 SER A N 10
ATOM 13003 C CA . SER A 1 35 ? -7.543 -0.692 -3.362 1.00 0.00 190 SER A CA 10
ATOM 13004 C C . SER A 1 35 ? -7.892 -1.527 -2.134 1.00 0.00 190 SER A C 10
ATOM 13005 O O . SER A 1 35 ? -8.923 -1.314 -1.496 1.00 0.00 190 SER A O 10
ATOM 13013 N N . LYS A 1 36 ? -7.025 -2.479 -1.808 1.00 0.00 191 LYS A N 10
ATOM 13014 C CA . LYS A 1 36 ? -7.238 -3.348 -0.656 1.00 0.00 191 LYS A CA 10
ATOM 13015 C C . LYS A 1 36 ? -7.196 -2.549 0.643 1.00 0.00 191 LYS A C 10
ATOM 13016 O O . LYS A 1 36 ? -8.072 -2.687 1.496 1.00 0.00 191 LYS A O 10
ATOM 13035 N N . TYR A 1 37 ? -6.173 -1.713 0.785 1.00 0.00 192 TYR A N 10
ATOM 13036 C CA . TYR A 1 37 ? -6.017 -0.893 1.980 1.00 0.00 192 TYR A CA 10
ATOM 13037 C C . TYR A 1 37 ? -6.502 0.532 1.730 1.00 0.00 192 TYR A C 10
ATOM 13038 O O . TYR A 1 37 ? -7.204 1.116 2.556 1.00 0.00 192 TYR A O 10
ATOM 13056 N N . PHE A 1 38 ? -6.121 1.087 0.584 1.00 0.00 193 PHE A N 10
ATOM 13057 C CA . PHE A 1 38 ? -6.516 2.444 0.223 1.00 0.00 193 PHE A CA 10
ATOM 13058 C C . PHE A 1 38 ? -7.478 2.433 -0.962 1.00 0.00 193 PHE A C 10
ATOM 13059 O O . PHE A 1 38 ? -7.104 2.720 -2.100 1.00 0.00 193 PHE A O 10
ATOM 13076 N N . PRO A 1 39 ? -8.747 2.095 -0.690 1.00 0.00 194 PRO A N 10
ATOM 13077 C CA . PRO A 1 39 ? -9.789 2.039 -1.720 1.00 0.00 194 PRO A CA 10
ATOM 13078 C C . PRO A 1 39 ? -10.166 3.422 -2.239 1.00 0.00 194 PRO A C 10
ATOM 13079 O O . PRO A 1 39 ? -10.354 4.358 -1.462 1.00 0.00 194 PRO A O 10
ATOM 13090 N N . GLY A 1 40 ? -10.275 3.545 -3.559 1.00 0.00 195 GLY A N 10
ATOM 13091 C CA . GLY A 1 40 ? -10.630 4.818 -4.159 1.00 0.00 195 GLY A CA 10
ATOM 13092 C C . GLY A 1 40 ? -9.472 5.796 -4.170 1.00 0.00 195 GLY A C 10
ATOM 13093 O O . GLY A 1 40 ? -9.247 6.488 -5.162 1.00 0.00 195 GLY A O 10
ATOM 13097 N N . GLN A 1 41 ? -8.737 5.853 -3.064 1.00 0.00 196 GLN A N 10
ATOM 13098 C CA . GLN A 1 41 ? -7.597 6.756 -2.951 1.00 0.00 196 GLN A CA 10
ATOM 13099 C C . GLN A 1 41 ? -6.466 6.323 -3.878 1.00 0.00 196 GLN A C 10
ATOM 13100 O O . GLN A 1 41 ? -5.491 7.051 -4.063 1.00 0.00 196 GLN A O 10
ATOM 13114 N N . GLU A 1 42 ? -6.603 5.134 -4.456 1.00 0.00 197 GLU A N 10
ATOM 13115 C CA . GLU A 1 42 ? -5.591 4.605 -5.362 1.00 0.00 197 GLU A CA 10
ATOM 13116 C C . GLU A 1 42 ? -5.141 5.670 -6.358 1.00 0.00 197 GLU A C 10
ATOM 13117 O O . GLU A 1 42 ? -4.049 5.589 -6.919 1.00 0.00 197 GLU A O 10
ATOM 13129 N N . SER A 1 43 ? -5.992 6.669 -6.572 1.00 0.00 198 SER A N 10
ATOM 13130 C CA . SER A 1 43 ? -5.685 7.748 -7.502 1.00 0.00 198 SER A CA 10
ATOM 13131 C C . SER A 1 43 ? -4.367 8.424 -7.136 1.00 0.00 198 SER A C 10
ATOM 13132 O O . SER A 1 43 ? -3.419 8.423 -7.920 1.00 0.00 198 SER A O 10
ATOM 13140 N N . GLN A 1 44 ? -4.318 8.999 -5.939 1.00 0.00 199 GLN A N 10
ATOM 13141 C CA . GLN A 1 44 ? -3.117 9.679 -5.468 1.00 0.00 199 GLN A CA 10
ATOM 13142 C C . GLN A 1 44 ? -2.136 8.687 -4.852 1.00 0.00 199 GLN A C 10
ATOM 13143 O O . GLN A 1 44 ? -0.930 8.764 -5.089 1.00 0.00 199 GLN A O 10
ATOM 13157 N N . MET A 1 45 ? -2.660 7.757 -4.061 1.00 0.00 200 MET A N 10
ATOM 13158 C CA . MET A 1 45 ? -1.830 6.749 -3.413 1.00 0.00 200 MET A CA 10
ATOM 13159 C C . MET A 1 45 ? -0.816 6.166 -4.393 1.00 0.00 200 MET A C 10
ATOM 13160 O O . MET A 1 45 ? -1.184 5.489 -5.353 1.00 0.00 200 MET A O 10
ATOM 13174 N N . LYS A 1 46 ? 0.461 6.434 -4.145 1.00 0.00 201 LYS A N 10
ATOM 13175 C CA . LYS A 1 46 ? 1.529 5.936 -5.004 1.00 0.00 201 LYS A CA 10
ATOM 13176 C C . LYS A 1 46 ? 2.574 5.179 -4.191 1.00 0.00 201 LYS A C 10
ATOM 13177 O O . LYS A 1 46 ? 3.166 5.726 -3.260 1.00 0.00 201 LYS A O 10
ATOM 13196 N N . LEU A 1 47 ? 2.796 3.919 -4.550 1.00 0.00 202 LEU A N 10
ATOM 13197 C CA . LEU A 1 47 ? 3.772 3.087 -3.854 1.00 0.00 202 LEU A CA 10
ATOM 13198 C C . LEU A 1 47 ? 5.127 3.138 -4.551 1.00 0.00 202 LEU A C 10
ATOM 13199 O O . LEU A 1 47 ? 5.204 3.154 -5.780 1.00 0.00 202 LEU A O 10
ATOM 13215 N N . ILE A 1 48 ? 6.194 3.162 -3.759 1.00 0.00 203 ILE A N 10
ATOM 13216 C CA . ILE A 1 48 ? 7.546 3.208 -4.300 1.00 0.00 203 ILE A CA 10
ATOM 13217 C C . ILE A 1 48 ? 8.423 2.124 -3.682 1.00 0.00 203 ILE A C 10
ATOM 13218 O O . ILE A 1 48 ? 8.584 2.061 -2.463 1.00 0.00 203 ILE A O 10
ATOM 13234 N N . TYR A 1 49 ? 8.989 1.274 -4.531 1.00 0.00 204 TYR A N 10
ATOM 13235 C CA . TYR A 1 49 ? 9.850 0.192 -4.068 1.00 0.00 204 TYR A CA 10
ATOM 13236 C C . TYR A 1 49 ? 11.274 0.370 -4.585 1.00 0.00 204 TYR A C 10
ATOM 13237 O O . TYR A 1 49 ? 11.533 0.234 -5.781 1.00 0.00 204 TYR A O 10
ATOM 13255 N N . GLN A 1 50 ? 12.194 0.673 -3.675 1.00 0.00 205 GLN A N 10
ATOM 13256 C CA . GLN A 1 50 ? 13.592 0.870 -4.038 1.00 0.00 205 GLN A CA 10
ATOM 13257 C C . GLN A 1 50 ? 13.746 2.050 -4.991 1.00 0.00 205 GLN A C 10
ATOM 13258 O O . GLN A 1 50 ? 14.335 1.922 -6.064 1.00 0.00 205 GLN A O 10
ATOM 13272 N N . GLY A 1 51 ? 13.213 3.201 -4.592 1.00 0.00 206 GLY A N 10
ATOM 13273 C CA . GLY A 1 51 ? 13.301 4.387 -5.423 1.00 0.00 206 GLY A CA 10
ATOM 13274 C C . GLY A 1 51 ? 12.541 4.241 -6.726 1.00 0.00 206 GLY A C 10
ATOM 13275 O O . GLY A 1 51 ? 12.572 5.132 -7.574 1.00 0.00 206 GLY A O 10
ATOM 13279 N N . ARG A 1 52 ? 11.856 3.113 -6.886 1.00 0.00 207 ARG A N 10
ATOM 13280 C CA . ARG A 1 52 ? 11.087 2.852 -8.097 1.00 0.00 207 ARG A CA 10
ATOM 13281 C C . ARG A 1 52 ? 9.592 3.020 -7.838 1.00 0.00 207 ARG A C 10
ATOM 13282 O O . ARG A 1 52 ? 9.073 2.567 -6.817 1.00 0.00 207 ARG A O 10
ATOM 13303 N N . LEU A 1 53 ? 8.907 3.676 -8.768 1.00 0.00 208 LEU A N 10
ATOM 13304 C CA . LEU A 1 53 ? 7.472 3.905 -8.641 1.00 0.00 208 LEU A CA 10
ATOM 13305 C C . LEU A 1 53 ? 6.681 2.703 -9.146 1.00 0.00 208 LEU A C 10
ATOM 13306 O O . LEU A 1 53 ? 6.861 2.260 -10.282 1.00 0.00 208 LEU A O 10
ATOM 13322 N N . LEU A 1 54 ? 5.804 2.179 -8.297 1.00 0.00 209 LEU A N 10
ATOM 13323 C CA . LEU A 1 54 ? 4.983 1.028 -8.658 1.00 0.00 209 LEU A CA 10
ATOM 13324 C C . LEU A 1 54 ? 3.791 1.455 -9.509 1.00 0.00 209 LEU A C 10
ATOM 13325 O O . LEU A 1 54 ? 2.644 1.155 -9.181 1.00 0.00 209 LEU A O 10
ATOM 13341 N N . GLN A 1 55 ? 4.073 2.154 -10.604 1.00 0.00 210 GLN A N 10
ATOM 13342 C CA . GLN A 1 55 ? 3.024 2.621 -11.503 1.00 0.00 210 GLN A CA 10
ATOM 13343 C C . GLN A 1 55 ? 2.150 1.460 -11.968 1.00 0.00 210 GLN A C 10
ATOM 13344 O O . GLN A 1 55 ? 1.005 1.322 -11.539 1.00 0.00 210 GLN A O 10
ATOM 13358 N N . ASP A 1 56 ? 2.698 0.630 -12.849 1.00 0.00 211 ASP A N 10
ATOM 13359 C CA . ASP A 1 56 ? 1.969 -0.519 -13.372 1.00 0.00 211 ASP A CA 10
ATOM 13360 C C . ASP A 1 56 ? 1.219 -1.241 -12.257 1.00 0.00 211 ASP A C 10
ATOM 13361 O O . ASP A 1 56 ? 1.800 -1.979 -11.461 1.00 0.00 211 ASP A O 10
ATOM 13370 N N . PRO A 1 57 ? -0.103 -1.023 -12.195 1.00 0.00 212 PRO A N 10
ATOM 13371 C CA . PRO A 1 57 ? -0.961 -1.643 -11.181 1.00 0.00 212 PRO A CA 10
ATOM 13372 C C . PRO A 1 57 ? -1.120 -3.144 -11.395 1.00 0.00 212 PRO A C 10
ATOM 13373 O O . PRO A 1 57 ? -1.796 -3.823 -10.623 1.00 0.00 212 PRO A O 10
ATOM 13384 N N . ALA A 1 58 ? -0.492 -3.656 -12.449 1.00 0.00 213 ALA A N 10
ATOM 13385 C CA . ALA A 1 58 ? -0.562 -5.078 -12.763 1.00 0.00 213 ALA A CA 10
ATOM 13386 C C . ALA A 1 58 ? 0.793 -5.750 -12.572 1.00 0.00 213 ALA A C 10
ATOM 13387 O O . ALA A 1 58 ? 1.067 -6.795 -13.162 1.00 0.00 213 ALA A O 10
ATOM 13394 N N . ARG A 1 59 ? 1.639 -5.142 -11.746 1.00 0.00 214 ARG A N 10
ATOM 13395 C CA . ARG A 1 59 ? 2.967 -5.681 -11.479 1.00 0.00 214 ARG A CA 10
ATOM 13396 C C . ARG A 1 59 ? 2.947 -6.597 -10.259 1.00 0.00 214 ARG A C 10
ATOM 13397 O O . ARG A 1 59 ? 2.813 -6.136 -9.125 1.00 0.00 214 ARG A O 10
ATOM 13418 N N . THR A 1 60 ? 3.082 -7.898 -10.499 1.00 0.00 215 THR A N 10
ATOM 13419 C CA . THR A 1 60 ? 3.078 -8.879 -9.421 1.00 0.00 215 THR A CA 10
ATOM 13420 C C . THR A 1 60 ? 4.097 -8.518 -8.346 1.00 0.00 215 THR A C 10
ATOM 13421 O O . THR A 1 60 ? 5.214 -8.099 -8.651 1.00 0.00 215 THR A O 10
ATOM 13432 N N . LEU A 1 61 ? 3.705 -8.683 -7.088 1.00 0.00 216 LEU A N 10
ATOM 13433 C CA . LEU A 1 61 ? 4.585 -8.376 -5.966 1.00 0.00 216 LEU A CA 10
ATOM 13434 C C . LEU A 1 61 ? 5.877 -9.183 -6.050 1.00 0.00 216 LEU A C 10
ATOM 13435 O O . LEU A 1 61 ? 6.938 -8.720 -5.631 1.00 0.00 216 LEU A O 10
ATOM 13451 N N . SER A 1 62 ? 5.780 -10.391 -6.596 1.00 0.00 217 SER A N 10
ATOM 13452 C CA . SER A 1 62 ? 6.940 -11.263 -6.734 1.00 0.00 217 SER A CA 10
ATOM 13453 C C . SER A 1 62 ? 7.964 -10.657 -7.689 1.00 0.00 217 SER A C 10
ATOM 13454 O O . SER A 1 62 ? 9.167 -10.690 -7.430 1.00 0.00 217 SER A O 10
ATOM 13462 N N . SER A 1 63 ? 7.478 -10.105 -8.796 1.00 0.00 218 SER A N 10
ATOM 13463 C CA . SER A 1 63 ? 8.350 -9.495 -9.793 1.00 0.00 218 SER A CA 10
ATOM 13464 C C . SER A 1 63 ? 9.007 -8.234 -9.241 1.00 0.00 218 SER A C 10
ATOM 13465 O O . SER A 1 63 ? 10.159 -7.932 -9.556 1.00 0.00 218 SER A O 10
ATOM 13473 N N . LEU A 1 64 ? 8.267 -7.502 -8.417 1.00 0.00 219 LEU A N 10
ATOM 13474 C CA . LEU A 1 64 ? 8.777 -6.272 -7.819 1.00 0.00 219 LEU A CA 10
ATOM 13475 C C . LEU A 1 64 ? 9.740 -6.580 -6.678 1.00 0.00 219 LEU A C 10
ATOM 13476 O O . LEU A 1 64 ? 10.256 -5.673 -6.026 1.00 0.00 219 LEU A O 10
ATOM 13492 N N . ASN A 1 65 ? 9.981 -7.866 -6.444 1.00 0.00 220 ASN A N 10
ATOM 13493 C CA . ASN A 1 65 ? 10.884 -8.294 -5.382 1.00 0.00 220 ASN A CA 10
ATOM 13494 C C . ASN A 1 65 ? 10.307 -7.961 -4.009 1.00 0.00 220 ASN A C 10
ATOM 13495 O O . ASN A 1 65 ? 11.047 -7.736 -3.051 1.00 0.00 220 ASN A O 10
ATOM 13506 N N . ILE A 1 66 ? 8.981 -7.931 -3.922 1.00 0.00 221 ILE A N 10
ATOM 13507 C CA . ILE A 1 66 ? 8.305 -7.628 -2.667 1.00 0.00 221 ILE A CA 10
ATOM 13508 C C . ILE A 1 66 ? 8.162 -8.876 -1.804 1.00 0.00 221 ILE A C 10
ATOM 13509 O O . ILE A 1 66 ? 7.226 -9.659 -1.974 1.00 0.00 221 ILE A O 10
ATOM 13525 N N . THR A 1 67 ? 9.095 -9.057 -0.875 1.00 0.00 222 THR A N 10
ATOM 13526 C CA . THR A 1 67 ? 9.073 -10.210 0.017 1.00 0.00 222 THR A CA 10
ATOM 13527 C C . THR A 1 67 ? 8.509 -9.838 1.383 1.00 0.00 222 THR A C 10
ATOM 13528 O O . THR A 1 67 ? 8.071 -8.709 1.597 1.00 0.00 222 THR A O 10
ATOM 13539 N N . ASN A 1 68 ? 8.525 -10.795 2.305 1.00 0.00 223 ASN A N 10
ATOM 13540 C CA . ASN A 1 68 ? 8.015 -10.567 3.652 1.00 0.00 223 ASN A CA 10
ATOM 13541 C C . ASN A 1 68 ? 9.002 -9.746 4.476 1.00 0.00 223 ASN A C 10
ATOM 13542 O O . ASN A 1 68 ? 10.214 -9.836 4.282 1.00 0.00 223 ASN A O 10
ATOM 13553 N N . ASN A 1 69 ? 8.474 -8.946 5.397 1.00 0.00 224 ASN A N 10
ATOM 13554 C CA . ASN A 1 69 ? 9.309 -8.108 6.250 1.00 0.00 224 ASN A CA 10
ATOM 13555 C C . ASN A 1 69 ? 9.864 -6.920 5.471 1.00 0.00 224 ASN A C 10
ATOM 13556 O O . ASN A 1 69 ? 10.927 -6.391 5.800 1.00 0.00 224 ASN A O 10
ATOM 13567 N N . CYS A 1 70 ? 9.139 -6.506 4.439 1.00 0.00 225 CYS A N 10
ATOM 13568 C CA . CYS A 1 70 ? 9.558 -5.380 3.612 1.00 0.00 225 CYS A CA 10
ATOM 13569 C C . CYS A 1 70 ? 8.670 -4.164 3.857 1.00 0.00 225 CYS A C 10
ATOM 13570 O O . CYS A 1 70 ? 7.546 -4.291 4.343 1.00 0.00 225 CYS A O 10
ATOM 13578 N N . VAL A 1 71 ? 9.183 -2.985 3.520 1.00 0.00 226 VAL A N 10
ATOM 13579 C CA . VAL A 1 71 ? 8.437 -1.746 3.704 1.00 0.00 226 VAL A CA 10
ATOM 13580 C C . VAL A 1 71 ? 8.264 -1.007 2.382 1.00 0.00 226 VAL A C 10
ATOM 13581 O O . VAL A 1 71 ? 9.223 -0.823 1.632 1.00 0.00 226 VAL A O 10
ATOM 13594 N N . ILE A 1 72 ? 7.035 -0.586 2.102 1.00 0.00 227 ILE A N 10
ATOM 13595 C CA . ILE A 1 72 ? 6.737 0.134 0.871 1.00 0.00 227 ILE A CA 10
ATOM 13596 C C . ILE A 1 72 ? 6.380 1.589 1.158 1.00 0.00 227 ILE A C 10
ATOM 13597 O O . ILE A 1 72 ? 5.465 1.874 1.931 1.00 0.00 227 ILE A O 10
ATOM 13613 N N . HIS A 1 73 ? 7.108 2.506 0.529 1.00 0.00 228 HIS A N 10
ATOM 13614 C CA . HIS A 1 73 ? 6.867 3.933 0.714 1.00 0.00 228 HIS A CA 10
ATOM 13615 C C . HIS A 1 73 ? 5.652 4.387 -0.088 1.00 0.00 228 HIS A C 10
ATOM 13616 O O . HIS A 1 73 ? 5.458 3.969 -1.230 1.00 0.00 228 HIS A O 10
ATOM 13631 N N . CYS A 1 74 ? 4.836 5.244 0.517 1.00 0.00 229 CYS A N 10
ATOM 13632 C CA . CYS A 1 74 ? 3.639 5.754 -0.141 1.00 0.00 229 CYS A CA 10
ATOM 13633 C C . CYS A 1 74 ? 3.683 7.275 -0.249 1.00 0.00 229 CYS A C 10
ATOM 13634 O O . CYS A 1 74 ? 4.090 7.963 0.688 1.00 0.00 229 CYS A O 10
ATOM 13642 N N . HIS A 1 75 ? 3.264 7.794 -1.398 1.00 0.00 230 HIS A N 10
ATOM 13643 C CA . HIS A 1 75 ? 3.257 9.234 -1.629 1.00 0.00 230 HIS A CA 10
ATOM 13644 C C . HIS A 1 75 ? 1.843 9.732 -1.913 1.00 0.00 230 HIS A C 10
ATOM 13645 O O . HIS A 1 75 ? 1.185 9.265 -2.843 1.00 0.00 230 HIS A O 10
ATOM 13660 N N . ARG A 1 76 ? 1.382 10.682 -1.106 1.00 0.00 231 ARG A N 10
ATOM 13661 C CA . ARG A 1 76 ? 0.045 11.241 -1.270 1.00 0.00 231 ARG A CA 10
ATOM 13662 C C . ARG A 1 76 ? 0.101 12.577 -2.006 1.00 0.00 231 ARG A C 10
ATOM 13663 O O . ARG A 1 76 ? 0.640 13.557 -1.493 1.00 0.00 231 ARG A O 10
ATOM 13684 N N . SER A 1 77 ? -0.459 12.606 -3.211 1.00 0.00 232 SER A N 10
ATOM 13685 C CA . SER A 1 77 ? -0.469 13.819 -4.020 1.00 0.00 232 SER A CA 10
ATOM 13686 C C . SER A 1 77 ? -1.554 14.781 -3.544 1.00 0.00 232 SER A C 10
ATOM 13687 O O . SER A 1 77 ? -2.595 14.375 -3.027 1.00 0.00 232 SER A O 10
ATOM 13695 N N . PRO A 1 78 ? -1.305 16.087 -3.721 1.00 0.00 233 PRO A N 10
ATOM 13696 C CA . PRO A 1 78 ? -2.248 17.134 -3.317 1.00 0.00 233 PRO A CA 10
ATOM 13697 C C . PRO A 1 78 ? -3.500 17.154 -4.188 1.00 0.00 233 PRO A C 10
ATOM 13698 O O . PRO A 1 78 ? -3.461 16.851 -5.380 1.00 0.00 233 PRO A O 10
ATOM 13709 N N . PRO A 1 79 ? -4.639 17.519 -3.580 1.00 0.00 234 PRO A N 10
ATOM 13710 C CA . PRO A 1 79 ? -5.924 17.588 -4.282 1.00 0.00 234 PRO A CA 10
ATOM 13711 C C . PRO A 1 79 ? -5.976 18.736 -5.285 1.00 0.00 234 PRO A C 10
ATOM 13712 O O . PRO A 1 79 ? -5.531 19.846 -4.996 1.00 0.00 234 PRO A O 10
ATOM 13723 N N . GLY A 1 80 ? -6.522 18.460 -6.465 1.00 0.00 235 GLY A N 10
ATOM 13724 C CA . GLY A 1 80 ? -6.622 19.480 -7.493 1.00 0.00 235 GLY A CA 10
ATOM 13725 C C . GLY A 1 80 ? -8.021 19.591 -8.066 1.00 0.00 235 GLY A C 10
ATOM 13726 O O . GLY A 1 80 ? -8.285 19.122 -9.173 1.00 0.00 235 GLY A O 10
ATOM 13730 N N . ALA A 1 81 ? -8.922 20.210 -7.309 1.00 0.00 236 ALA A N 10
ATOM 13731 C CA . ALA A 1 81 ? -10.301 20.381 -7.749 1.00 0.00 236 ALA A CA 10
ATOM 13732 C C . ALA A 1 81 ? -10.848 19.092 -8.352 1.00 0.00 236 ALA A C 10
ATOM 13733 O O . ALA A 1 81 ? -11.478 19.109 -9.410 1.00 0.00 236 ALA A O 10
ATOM 13740 N N . ALA A 1 82 ? -10.603 17.975 -7.674 1.00 0.00 237 ALA A N 10
ATOM 13741 C CA . ALA A 1 82 ? -11.072 16.678 -8.144 1.00 0.00 237 ALA A CA 10
ATOM 13742 C C . ALA A 1 82 ? -12.265 16.196 -7.324 1.00 0.00 237 ALA A C 10
ATOM 13743 O O . ALA A 1 82 ? -12.178 16.061 -6.103 1.00 0.00 237 ALA A O 10
ATOM 13750 N N . VAL A 1 83 ? -13.378 15.938 -8.003 1.00 0.00 238 VAL A N 10
ATOM 13751 C CA . VAL A 1 83 ? -14.588 15.471 -7.337 1.00 0.00 238 VAL A CA 10
ATOM 13752 C C . VAL A 1 83 ? -15.203 14.290 -8.080 1.00 0.00 238 VAL A C 10
ATOM 13753 O O . VAL A 1 83 ? -14.985 14.117 -9.279 1.00 0.00 238 VAL A O 10
ATOM 13766 N N . SER A 1 84 ? -15.973 13.481 -7.360 1.00 0.00 239 SER A N 10
ATOM 13767 C CA . SER A 1 84 ? -16.618 12.314 -7.951 1.00 0.00 239 SER A CA 10
ATOM 13768 C C . SER A 1 84 ? -17.914 11.981 -7.218 1.00 0.00 239 SER A C 10
ATOM 13769 O O . SER A 1 84 ? -17.978 12.035 -5.991 1.00 0.00 239 SER A O 10
ATOM 13777 N N . GLY A 1 85 ? -18.947 11.636 -7.982 1.00 0.00 240 GLY A N 10
ATOM 13778 C CA . GLY A 1 85 ? -20.228 11.300 -7.389 1.00 0.00 240 GLY A CA 10
ATOM 13779 C C . GLY A 1 85 ? -20.421 9.804 -7.236 1.00 0.00 240 GLY A C 10
ATOM 13780 O O . GLY A 1 85 ? -19.640 9.120 -6.574 1.00 0.00 240 GLY A O 10
ATOM 13784 N N . PRO A 1 86 ? -21.484 9.273 -7.859 1.00 0.00 241 PRO A N 10
ATOM 13785 C CA . PRO A 1 86 ? -21.803 7.844 -7.802 1.00 0.00 241 PRO A CA 10
ATOM 13786 C C . PRO A 1 86 ? -20.802 6.996 -8.579 1.00 0.00 241 PRO A C 10
ATOM 13787 O O . PRO A 1 86 ? -20.799 6.993 -9.810 1.00 0.00 241 PRO A O 10
ATOM 13798 N N . SER A 1 87 ? -19.953 6.276 -7.853 1.00 0.00 242 SER A N 10
ATOM 13799 C CA . SER A 1 87 ? -18.944 5.426 -8.474 1.00 0.00 242 SER A CA 10
ATOM 13800 C C . SER A 1 87 ? -19.375 3.963 -8.447 1.00 0.00 242 SER A C 10
ATOM 13801 O O . SER A 1 87 ? -19.112 3.245 -7.482 1.00 0.00 242 SER A O 10
ATOM 13809 N N . ALA A 1 88 ? -20.038 3.527 -9.513 1.00 0.00 243 ALA A N 10
ATOM 13810 C CA . ALA A 1 88 ? -20.504 2.150 -9.613 1.00 0.00 243 ALA A CA 10
ATOM 13811 C C . ALA A 1 88 ? -21.481 1.818 -8.490 1.00 0.00 243 ALA A C 10
ATOM 13812 O O . ALA A 1 88 ? -21.464 0.713 -7.947 1.00 0.00 243 ALA A O 10
ATOM 13819 N N . SER A 1 89 ? -22.329 2.781 -8.146 1.00 0.00 244 SER A N 10
ATOM 13820 C CA . SER A 1 89 ? -23.310 2.592 -7.084 1.00 0.00 244 SER A CA 10
ATOM 13821 C C . SER A 1 89 ? -24.721 2.875 -7.590 1.00 0.00 244 SER A C 10
ATOM 13822 O O . SER A 1 89 ? -24.933 3.781 -8.397 1.00 0.00 244 SER A O 10
ATOM 13830 N N . SER A 1 90 ? -25.683 2.093 -7.111 1.00 0.00 245 SER A N 10
ATOM 13831 C CA . SER A 1 90 ? -27.074 2.256 -7.518 1.00 0.00 245 SER A CA 10
ATOM 13832 C C . SER A 1 90 ? -27.180 2.442 -9.028 1.00 0.00 245 SER A C 10
ATOM 13833 O O . SER A 1 90 ? -27.871 3.340 -9.508 1.00 0.00 245 SER A O 10
ATOM 13841 N N . GLY A 1 91 ? -26.490 1.584 -9.774 1.00 0.00 246 GLY A N 10
ATOM 13842 C CA . GLY A 1 91 ? -26.519 1.670 -11.222 1.00 0.00 246 GLY A CA 10
ATOM 13843 C C . GLY A 1 91 ? -26.951 0.370 -11.871 1.00 0.00 246 GLY A C 10
ATOM 13844 O O . GLY A 1 9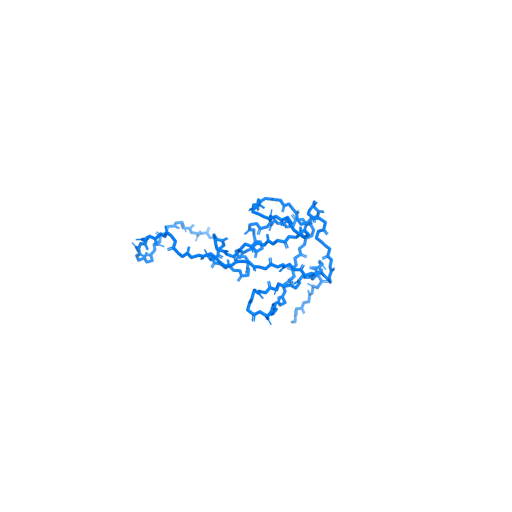1 ? -26.128 -0.455 -12.268 1.00 0.00 246 GLY A O 10
ATOM 13848 N N . PRO A 1 92 ? -28.273 0.172 -11.986 1.00 0.00 247 PRO A N 10
ATOM 13849 C CA . PRO A 1 92 ? -28.843 -1.036 -12.589 1.00 0.00 247 PRO A CA 10
ATOM 13850 C C . PRO A 1 92 ? -28.604 -1.100 -14.094 1.00 0.00 247 PRO A C 10
ATOM 13851 O O . PRO A 1 92 ? -28.449 -0.072 -14.752 1.00 0.00 247 PRO A O 10
ATOM 13862 N N . SER A 1 93 ? -28.576 -2.315 -14.633 1.00 0.00 248 SER A N 10
ATOM 13863 C CA . SER A 1 93 ? -28.353 -2.513 -16.060 1.00 0.00 248 SER A CA 10
ATOM 13864 C C . SER A 1 93 ? -29.462 -3.365 -16.670 1.00 0.00 248 SER A C 10
ATOM 13865 O O . SER A 1 93 ? -29.942 -3.084 -17.769 1.00 0.00 248 SER A O 10
ATOM 13873 N N . SER A 1 94 ? -29.864 -4.407 -15.950 1.00 0.00 249 SER A N 10
ATOM 13874 C CA . SER A 1 94 ? -30.914 -5.303 -16.421 1.00 0.00 249 SER A CA 10
ATOM 13875 C C . SER A 1 94 ? -32.115 -5.274 -15.480 1.00 0.00 249 SER A C 10
ATOM 13876 O O . SER A 1 94 ? -32.697 -6.312 -15.167 1.00 0.00 249 SER A O 10
ATOM 13884 N N . GLY A 1 95 ? -32.480 -4.077 -15.033 1.00 0.00 250 GLY A N 10
ATOM 13885 C CA . GLY A 1 95 ? -33.609 -3.934 -14.133 1.00 0.00 250 GLY A CA 10
ATOM 13886 C C . GLY A 1 95 ? -33.883 -2.487 -13.771 1.00 0.00 250 GLY A C 10
ATOM 13887 O O . GLY A 1 95 ? -33.161 -1.587 -14.199 1.00 0.00 250 GLY A O 10
ATOM 13891 N N . GLY A 1 1 ? -8.143 -27.127 7.625 1.00 0.00 156 GLY A N 11
ATOM 13892 C CA . GLY A 1 1 ? -7.075 -26.179 7.885 1.00 0.00 156 GLY A CA 11
ATOM 13893 C C . GLY A 1 1 ? -7.314 -24.840 7.217 1.00 0.00 156 GLY A C 11
ATOM 13894 O O . GLY A 1 1 ? -7.988 -23.972 7.774 1.00 0.00 156 GLY A O 11
ATOM 13898 N N . SER A 1 2 ? -6.760 -24.669 6.021 1.00 0.00 157 SER A N 11
ATOM 13899 C CA . SER A 1 2 ? -6.912 -23.422 5.279 1.00 0.00 157 SER A CA 11
ATOM 13900 C C . SER A 1 2 ? -6.356 -23.561 3.865 1.00 0.00 157 SER A C 11
ATOM 13901 O O . SER A 1 2 ? -5.292 -24.145 3.659 1.00 0.00 157 SER A O 11
ATOM 13909 N N . SER A 1 3 ? -7.084 -23.019 2.894 1.00 0.00 158 SER A N 11
ATOM 13910 C CA . SER A 1 3 ? -6.667 -23.084 1.499 1.00 0.00 158 SER A CA 11
ATOM 13911 C C . SER A 1 3 ? -5.547 -22.087 1.219 1.00 0.00 158 SER A C 11
ATOM 13912 O O . SER A 1 3 ? -5.296 -21.180 2.012 1.00 0.00 158 SER A O 11
ATOM 13920 N N . GLY A 1 4 ? -4.875 -22.263 0.085 1.00 0.00 159 GLY A N 11
ATOM 13921 C CA . GLY A 1 4 ? -3.789 -21.372 -0.280 1.00 0.00 159 GLY A CA 11
ATOM 13922 C C . GLY A 1 4 ? -2.685 -21.349 0.757 1.00 0.00 159 GLY A C 11
ATOM 13923 O O . GLY A 1 4 ? -2.100 -22.384 1.075 1.00 0.00 159 GLY A O 11
ATOM 13927 N N . SER A 1 5 ? -2.397 -20.164 1.287 1.00 0.00 160 SER A N 11
ATOM 13928 C CA . SER A 1 5 ? -1.351 -20.009 2.291 1.00 0.00 160 SER A CA 11
ATOM 13929 C C . SER A 1 5 ? -1.471 -18.663 2.998 1.00 0.00 160 SER A C 11
ATOM 13930 O O . SER A 1 5 ? -2.170 -17.764 2.530 1.00 0.00 160 SER A O 11
ATOM 13938 N N . SER A 1 6 ? -0.785 -18.532 4.128 1.00 0.00 161 SER A N 11
ATOM 13939 C CA . SER A 1 6 ? -0.817 -17.297 4.904 1.00 0.00 161 SER A CA 11
ATOM 13940 C C . SER A 1 6 ? -0.395 -16.107 4.047 1.00 0.00 161 SER A C 11
ATOM 13941 O O . SER A 1 6 ? -1.172 -15.178 3.829 1.00 0.00 161 SER A O 11
ATOM 13949 N N . GLY A 1 7 ? 0.843 -16.143 3.564 1.00 0.00 162 GLY A N 11
ATOM 13950 C CA . GLY A 1 7 ? 1.349 -15.062 2.738 1.00 0.00 162 GLY A CA 11
ATOM 13951 C C . GLY A 1 7 ? 2.422 -14.252 3.436 1.00 0.00 162 GLY A C 11
ATOM 13952 O O . GLY A 1 7 ? 2.780 -14.537 4.579 1.00 0.00 162 GLY A O 11
ATOM 13956 N N . ILE A 1 8 ? 2.938 -13.239 2.748 1.00 0.00 163 ILE A N 11
ATOM 13957 C CA . ILE A 1 8 ? 3.978 -12.385 3.309 1.00 0.00 163 ILE A CA 11
ATOM 13958 C C . ILE A 1 8 ? 3.391 -11.079 3.835 1.00 0.00 163 ILE A C 11
ATOM 13959 O O . ILE A 1 8 ? 2.362 -10.610 3.352 1.00 0.00 163 ILE A O 11
ATOM 13975 N N . ASN A 1 9 ? 4.056 -10.497 4.828 1.00 0.00 164 ASN A N 11
ATOM 13976 C CA . ASN A 1 9 ? 3.601 -9.244 5.420 1.00 0.00 164 ASN A CA 11
ATOM 13977 C C . ASN A 1 9 ? 4.356 -8.057 4.828 1.00 0.00 164 ASN A C 11
ATOM 13978 O O . ASN A 1 9 ? 5.556 -8.140 4.564 1.00 0.00 164 ASN A O 11
ATOM 13989 N N . VAL A 1 10 ? 3.645 -6.953 4.622 1.00 0.00 165 VAL A N 11
ATOM 13990 C CA . VAL A 1 10 ? 4.247 -5.749 4.063 1.00 0.00 165 VAL A CA 11
ATOM 13991 C C . VAL A 1 10 ? 3.891 -4.520 4.893 1.00 0.00 165 VAL A C 11
ATOM 13992 O O . VAL A 1 10 ? 2.746 -4.352 5.311 1.00 0.00 165 VAL A O 11
ATOM 14005 N N . ARG A 1 11 ? 4.880 -3.664 5.126 1.00 0.00 166 ARG A N 11
ATOM 14006 C CA . ARG A 1 11 ? 4.672 -2.450 5.907 1.00 0.00 166 ARG A CA 11
ATOM 14007 C C . ARG A 1 11 ? 4.544 -1.233 4.995 1.00 0.00 166 ARG A C 11
ATOM 14008 O O . ARG A 1 11 ? 5.488 -0.867 4.294 1.00 0.00 166 ARG A O 11
ATOM 14029 N N . LEU A 1 12 ? 3.370 -0.611 5.010 1.00 0.00 167 LEU A N 11
ATOM 14030 C CA . LEU A 1 12 ? 3.118 0.565 4.184 1.00 0.00 167 LEU A CA 11
ATOM 14031 C C . LEU A 1 12 ? 3.580 1.836 4.891 1.00 0.00 167 LEU A C 11
ATOM 14032 O O . LEU A 1 12 ? 2.940 2.304 5.833 1.00 0.00 167 LEU A O 11
ATOM 14048 N N . LYS A 1 13 ? 4.695 2.391 4.428 1.00 0.00 168 LYS A N 11
ATOM 14049 C CA . LYS A 1 13 ? 5.242 3.610 5.012 1.00 0.00 168 LYS A CA 11
ATOM 14050 C C . LYS A 1 13 ? 4.852 4.832 4.187 1.00 0.00 168 LYS A C 11
ATOM 14051 O O . LYS A 1 13 ? 4.950 4.822 2.960 1.00 0.00 168 LYS A O 11
ATOM 14070 N N . PHE A 1 14 ? 4.410 5.884 4.868 1.00 0.00 169 PHE A N 11
ATOM 14071 C CA . PHE A 1 14 ? 4.006 7.114 4.198 1.00 0.00 169 PHE A CA 11
ATOM 14072 C C . PHE A 1 14 ? 5.030 8.221 4.428 1.00 0.00 169 PHE A C 11
ATOM 14073 O O . PHE A 1 14 ? 5.891 8.114 5.303 1.00 0.00 169 PHE A O 11
ATOM 14090 N N . LEU A 1 15 ? 4.931 9.284 3.637 1.00 0.00 170 LEU A N 11
ATOM 14091 C CA . LEU A 1 15 ? 5.849 10.412 3.754 1.00 0.00 170 LEU A CA 11
ATOM 14092 C C . LEU A 1 15 ? 5.623 11.166 5.060 1.00 0.00 170 LEU A C 11
ATOM 14093 O O . LEU A 1 15 ? 6.382 12.070 5.406 1.00 0.00 170 LEU A O 11
ATOM 14109 N N . ASN A 1 16 ? 4.574 10.785 5.783 1.00 0.00 171 ASN A N 11
ATOM 14110 C CA . ASN A 1 16 ? 4.249 11.425 7.053 1.00 0.00 171 ASN A CA 11
ATOM 14111 C C . ASN A 1 16 ? 5.001 10.763 8.203 1.00 0.00 171 ASN A C 11
ATOM 14112 O O . ASN A 1 16 ? 4.688 10.987 9.373 1.00 0.00 171 ASN A O 11
ATOM 14123 N N . ASP A 1 17 ? 5.993 9.948 7.863 1.00 0.00 172 ASP A N 11
ATOM 14124 C CA . ASP A 1 17 ? 6.791 9.254 8.867 1.00 0.00 172 ASP A CA 11
ATOM 14125 C C . ASP A 1 17 ? 5.941 8.248 9.637 1.00 0.00 172 ASP A C 11
ATOM 14126 O O . ASP A 1 17 ? 6.130 8.049 10.838 1.00 0.00 172 ASP A O 11
ATOM 14135 N N . THR A 1 18 ? 5.003 7.616 8.939 1.00 0.00 173 THR A N 11
ATOM 14136 C CA . THR A 1 18 ? 4.123 6.632 9.557 1.00 0.00 173 THR A CA 11
ATOM 14137 C C . THR A 1 18 ? 4.110 5.331 8.764 1.00 0.00 173 THR A C 11
ATOM 14138 O O . THR A 1 18 ? 4.408 5.318 7.570 1.00 0.00 173 THR A O 11
ATOM 14149 N N . GLU A 1 19 ? 3.763 4.237 9.435 1.00 0.00 174 GLU A N 11
ATOM 14150 C CA . GLU A 1 19 ? 3.713 2.930 8.792 1.00 0.00 174 GLU A CA 11
ATOM 14151 C C . GLU A 1 19 ? 2.383 2.236 9.072 1.00 0.00 174 GLU A C 11
ATOM 14152 O O . GLU A 1 19 ? 1.770 2.448 10.118 1.00 0.00 174 GLU A O 11
ATOM 14164 N N . GLU A 1 20 ? 1.943 1.408 8.130 1.00 0.00 175 GLU A N 11
ATOM 14165 C CA . GLU A 1 20 ? 0.686 0.685 8.276 1.00 0.00 175 GLU A CA 11
ATOM 14166 C C . GLU A 1 20 ? 0.874 -0.800 7.977 1.00 0.00 175 GLU A C 11
ATOM 14167 O O . GLU A 1 20 ? 1.482 -1.171 6.972 1.00 0.00 175 GLU A O 11
ATOM 14179 N N . LEU A 1 21 ? 0.349 -1.646 8.857 1.00 0.00 176 LEU A N 11
ATOM 14180 C CA . LEU A 1 21 ? 0.459 -3.091 8.690 1.00 0.00 176 LEU A CA 11
ATOM 14181 C C . LEU A 1 21 ? -0.450 -3.579 7.567 1.00 0.00 176 LEU A C 11
ATOM 14182 O O . LEU A 1 21 ? -1.669 -3.426 7.630 1.00 0.00 176 LEU A O 11
ATOM 14198 N N . ALA A 1 22 ? 0.152 -4.170 6.540 1.00 0.00 177 ALA A N 11
ATOM 14199 C CA . ALA A 1 22 ? -0.603 -4.685 5.405 1.00 0.00 177 ALA A CA 11
ATOM 14200 C C . ALA A 1 22 ? 0.009 -5.979 4.879 1.00 0.00 177 ALA A C 11
ATOM 14201 O O . ALA A 1 22 ? 1.170 -6.007 4.470 1.00 0.00 177 ALA A O 11
ATOM 14208 N N . VAL A 1 23 ? -0.778 -7.050 4.895 1.00 0.00 178 VAL A N 11
ATOM 14209 C CA . VAL A 1 23 ? -0.313 -8.348 4.419 1.00 0.00 178 VAL A CA 11
ATOM 14210 C C . VAL A 1 23 ? -0.558 -8.505 2.923 1.00 0.00 178 VAL A C 11
ATOM 14211 O O . VAL A 1 23 ? -1.693 -8.413 2.457 1.00 0.00 178 VAL A O 11
ATOM 14224 N N . ALA A 1 24 ? 0.514 -8.744 2.175 1.00 0.00 179 ALA A N 11
ATOM 14225 C CA . ALA A 1 24 ? 0.415 -8.917 0.731 1.00 0.00 179 ALA A CA 11
ATOM 14226 C C . ALA A 1 24 ? 1.016 -10.249 0.296 1.00 0.00 179 ALA A C 11
ATOM 14227 O O . ALA A 1 24 ? 1.836 -10.833 1.005 1.00 0.00 179 ALA A O 11
ATOM 14234 N N . ARG A 1 25 ? 0.603 -10.725 -0.875 1.00 0.00 180 ARG A N 11
ATOM 14235 C CA . ARG A 1 25 ? 1.100 -11.989 -1.403 1.00 0.00 180 ARG A CA 11
ATOM 14236 C C . ARG A 1 25 ? 1.974 -11.759 -2.633 1.00 0.00 180 ARG A C 11
ATOM 14237 O O . ARG A 1 25 ? 1.819 -10.778 -3.360 1.00 0.00 180 ARG A O 11
ATOM 14258 N N . PRO A 1 26 ? 2.916 -12.683 -2.871 1.00 0.00 181 PRO A N 11
ATOM 14259 C CA . PRO A 1 26 ? 3.834 -12.603 -4.012 1.00 0.00 181 PRO A CA 11
ATOM 14260 C C . PRO A 1 26 ? 3.127 -12.839 -5.342 1.00 0.00 181 PRO A C 11
ATOM 14261 O O . PRO A 1 26 ? 3.758 -12.844 -6.398 1.00 0.00 181 PRO A O 11
ATOM 14272 N N . GLU A 1 27 ? 1.813 -13.033 -5.283 1.00 0.00 182 GLU A N 11
ATOM 14273 C CA . GLU A 1 27 ? 1.021 -13.270 -6.484 1.00 0.00 182 GLU A CA 11
ATOM 14274 C C . GLU A 1 27 ? 0.063 -12.110 -6.742 1.00 0.00 182 GLU A C 11
ATOM 14275 O O . GLU A 1 27 ? -0.364 -11.884 -7.874 1.00 0.00 182 GLU A O 11
ATOM 14287 N N . ASP A 1 28 ? -0.270 -11.380 -5.684 1.00 0.00 183 ASP A N 11
ATOM 14288 C CA . ASP A 1 28 ? -1.176 -10.243 -5.794 1.00 0.00 183 ASP A CA 11
ATOM 14289 C C . ASP A 1 28 ? -0.607 -9.182 -6.731 1.00 0.00 183 ASP A C 11
ATOM 14290 O O . ASP A 1 28 ? 0.485 -9.342 -7.278 1.00 0.00 183 ASP A O 11
ATOM 14299 N N . THR A 1 29 ? -1.354 -8.098 -6.914 1.00 0.00 184 THR A N 11
ATOM 14300 C CA . THR A 1 29 ? -0.925 -7.012 -7.786 1.00 0.00 184 THR A CA 11
ATOM 14301 C C . THR A 1 29 ? -0.798 -5.704 -7.014 1.00 0.00 184 THR A C 11
ATOM 14302 O O . THR A 1 29 ? -1.392 -5.540 -5.948 1.00 0.00 184 THR A O 11
ATOM 14313 N N . VAL A 1 30 ? -0.019 -4.774 -7.559 1.00 0.00 185 VAL A N 11
ATOM 14314 C CA . VAL A 1 30 ? 0.185 -3.479 -6.921 1.00 0.00 185 VAL A CA 11
ATOM 14315 C C . VAL A 1 30 ? -1.125 -2.706 -6.815 1.00 0.00 185 VAL A C 11
ATOM 14316 O O . VAL A 1 30 ? -1.423 -2.108 -5.782 1.00 0.00 185 VAL A O 11
ATOM 14329 N N . GLY A 1 31 ? -1.906 -2.725 -7.891 1.00 0.00 186 GLY A N 11
ATOM 14330 C CA . GLY A 1 31 ? -3.176 -2.023 -7.898 1.00 0.00 186 GLY A CA 11
ATOM 14331 C C . GLY A 1 31 ? -4.144 -2.565 -6.866 1.00 0.00 186 GLY A C 11
ATOM 14332 O O . GLY A 1 31 ? -4.875 -1.805 -6.229 1.00 0.00 186 GLY A O 11
ATOM 14336 N N . THR A 1 32 ? -4.152 -3.884 -6.699 1.00 0.00 187 THR A N 11
ATOM 14337 C CA . THR A 1 32 ? -5.040 -4.528 -5.739 1.00 0.00 187 THR A CA 11
ATOM 14338 C C . THR A 1 32 ? -4.620 -4.216 -4.307 1.00 0.00 187 THR A C 11
ATOM 14339 O O . THR A 1 32 ? -5.457 -4.135 -3.407 1.00 0.00 187 THR A O 11
ATOM 14350 N N . LEU A 1 33 ? -3.319 -4.042 -4.102 1.00 0.00 188 LEU A N 11
ATOM 14351 C CA . LEU A 1 33 ? -2.787 -3.738 -2.778 1.00 0.00 188 LEU A CA 11
ATOM 14352 C C . LEU A 1 33 ? -3.239 -2.357 -2.313 1.00 0.00 188 LEU A C 11
ATOM 14353 O O . LEU A 1 33 ? -3.694 -2.189 -1.182 1.00 0.00 188 LEU A O 11
ATOM 14369 N N . LYS A 1 34 ? -3.113 -1.371 -3.195 1.00 0.00 189 LYS A N 11
ATOM 14370 C CA . LYS A 1 34 ? -3.512 -0.005 -2.878 1.00 0.00 189 LYS A CA 11
ATOM 14371 C C . LYS A 1 34 ? -5.029 0.109 -2.774 1.00 0.00 189 LYS A C 11
ATOM 14372 O O . LYS A 1 34 ? -5.550 0.821 -1.916 1.00 0.00 189 LYS A O 11
ATOM 14391 N N . SER A 1 35 ? -5.732 -0.598 -3.653 1.00 0.00 190 SER A N 11
ATOM 14392 C CA . SER A 1 35 ? -7.190 -0.574 -3.662 1.00 0.00 190 SER A CA 11
ATOM 14393 C C . SER A 1 35 ? -7.753 -1.339 -2.468 1.00 0.00 190 SER A C 11
ATOM 14394 O O . SER A 1 35 ? -8.832 -1.024 -1.966 1.00 0.00 190 SER A O 11
ATOM 14402 N N . LYS A 1 36 ? -7.014 -2.347 -2.018 1.00 0.00 191 LYS A N 11
ATOM 14403 C CA . LYS A 1 36 ? -7.437 -3.159 -0.882 1.00 0.00 191 LYS A CA 11
ATOM 14404 C C . LYS A 1 36 ? -7.347 -2.364 0.417 1.00 0.00 191 LYS A C 11
ATOM 14405 O O . LYS A 1 36 ? -8.279 -2.365 1.222 1.00 0.00 191 LYS A O 11
ATOM 14424 N N . TYR A 1 37 ? -6.221 -1.687 0.615 1.00 0.00 192 TYR A N 11
ATOM 14425 C CA . TYR A 1 37 ? -6.010 -0.890 1.817 1.00 0.00 192 TYR A CA 11
ATOM 14426 C C . TYR A 1 37 ? -6.390 0.568 1.577 1.00 0.00 192 TYR A C 11
ATOM 14427 O O . TYR A 1 37 ? -6.661 1.315 2.518 1.00 0.00 192 TYR A O 11
ATOM 14445 N N . PHE A 1 38 ? -6.409 0.967 0.309 1.00 0.00 193 PHE A N 11
ATOM 14446 C CA . PHE A 1 38 ? -6.756 2.335 -0.056 1.00 0.00 193 PHE A CA 11
ATOM 14447 C C . PHE A 1 38 ? -7.725 2.354 -1.235 1.00 0.00 193 PHE A C 11
ATOM 14448 O O . PHE A 1 38 ? -7.358 2.668 -2.368 1.00 0.00 193 PHE A O 11
ATOM 14465 N N . PRO A 1 39 ? -8.992 2.010 -0.964 1.00 0.00 194 PRO A N 11
ATOM 14466 C CA . PRO A 1 39 ? -10.041 1.979 -1.988 1.00 0.00 194 PRO A CA 11
ATOM 14467 C C . PRO A 1 39 ? -10.420 3.375 -2.471 1.00 0.00 194 PRO A C 11
ATOM 14468 O O . PRO A 1 39 ? -10.775 4.243 -1.674 1.00 0.00 194 PRO A O 11
ATOM 14479 N N . GLY A 1 40 ? -10.344 3.583 -3.782 1.00 0.00 195 GLY A N 11
ATOM 14480 C CA . GLY A 1 40 ? -10.684 4.876 -4.348 1.00 0.00 195 GLY A CA 11
ATOM 14481 C C . GLY A 1 40 ? -9.576 5.895 -4.170 1.00 0.00 195 GLY A C 11
ATOM 14482 O O . GLY A 1 40 ? -9.503 6.877 -4.909 1.00 0.00 195 GLY A O 11
ATOM 14486 N N . GLN A 1 41 ? -8.713 5.664 -3.186 1.00 0.00 196 GLN A N 11
ATOM 14487 C CA . GLN A 1 41 ? -7.606 6.572 -2.912 1.00 0.00 196 GLN A CA 11
ATOM 14488 C C . GLN A 1 41 ? -6.393 6.226 -3.769 1.00 0.00 196 GLN A C 11
ATOM 14489 O O . GLN A 1 41 ? -5.469 7.027 -3.905 1.00 0.00 196 GLN A O 11
ATOM 14503 N N . GLU A 1 42 ? -6.405 5.028 -4.346 1.00 0.00 197 GLU A N 11
ATOM 14504 C CA . GLU A 1 42 ? -5.304 4.577 -5.189 1.00 0.00 197 GLU A CA 11
ATOM 14505 C C . GLU A 1 42 ? -4.834 5.696 -6.115 1.00 0.00 197 GLU A C 11
ATOM 14506 O O . GLU A 1 42 ? -3.694 5.695 -6.578 1.00 0.00 197 GLU A O 11
ATOM 14518 N N . SER A 1 43 ? -5.723 6.648 -6.382 1.00 0.00 198 SER A N 11
ATOM 14519 C CA . SER A 1 43 ? -5.402 7.770 -7.256 1.00 0.00 198 SER A CA 11
ATOM 14520 C C . SER A 1 43 ? -4.218 8.562 -6.709 1.00 0.00 198 SER A C 11
ATOM 14521 O O . SER A 1 43 ? -3.241 8.805 -7.417 1.00 0.00 198 SER A O 11
ATOM 14529 N N . GLN A 1 44 ? -4.315 8.963 -5.446 1.00 0.00 199 GLN A N 11
ATOM 14530 C CA . GLN A 1 44 ? -3.253 9.729 -4.804 1.00 0.00 199 GLN A CA 11
ATOM 14531 C C . GLN A 1 44 ? -2.229 8.803 -4.156 1.00 0.00 199 GLN A C 11
ATOM 14532 O O . GLN A 1 44 ? -1.032 9.087 -4.158 1.00 0.00 199 GLN A O 11
ATOM 14546 N N . MET A 1 45 ? -2.709 7.695 -3.601 1.00 0.00 200 MET A N 11
ATOM 14547 C CA . MET A 1 45 ? -1.835 6.726 -2.949 1.00 0.00 200 MET A CA 11
ATOM 14548 C C . MET A 1 45 ? -0.841 6.136 -3.944 1.00 0.00 200 MET A C 11
ATOM 14549 O O . MET A 1 45 ? -1.177 5.237 -4.715 1.00 0.00 200 MET A O 11
ATOM 14563 N N . LYS A 1 46 ? 0.386 6.647 -3.922 1.00 0.00 201 LYS A N 11
ATOM 14564 C CA . LYS A 1 46 ? 1.430 6.170 -4.821 1.00 0.00 201 LYS A CA 11
ATOM 14565 C C . LYS A 1 46 ? 2.471 5.353 -4.062 1.00 0.00 201 LYS A C 11
ATOM 14566 O O . LYS A 1 46 ? 3.097 5.846 -3.122 1.00 0.00 201 LYS A O 11
ATOM 14585 N N . LEU A 1 47 ? 2.652 4.104 -4.475 1.00 0.00 202 LEU A N 11
ATOM 14586 C CA . LEU A 1 47 ? 3.619 3.219 -3.834 1.00 0.00 202 LEU A CA 11
ATOM 14587 C C . LEU A 1 47 ? 4.960 3.260 -4.561 1.00 0.00 202 LEU A C 11
ATOM 14588 O O . LEU A 1 47 ? 5.010 3.243 -5.792 1.00 0.00 202 LEU A O 11
ATOM 14604 N N . ILE A 1 48 ? 6.042 3.312 -3.793 1.00 0.00 203 ILE A N 11
ATOM 14605 C CA . ILE A 1 48 ? 7.383 3.351 -4.364 1.00 0.00 203 ILE A CA 11
ATOM 14606 C C . ILE A 1 48 ? 8.280 2.291 -3.734 1.00 0.00 203 ILE A C 11
ATOM 14607 O O . ILE A 1 48 ? 8.468 2.266 -2.517 1.00 0.00 203 ILE A O 11
ATOM 14623 N N . TYR A 1 49 ? 8.833 1.419 -4.569 1.00 0.00 204 TYR A N 11
ATOM 14624 C CA . TYR A 1 49 ? 9.711 0.356 -4.094 1.00 0.00 204 TYR A CA 11
ATOM 14625 C C . TYR A 1 49 ? 11.138 0.566 -4.591 1.00 0.00 204 TYR A C 11
ATOM 14626 O O . TYR A 1 49 ? 11.388 0.601 -5.795 1.00 0.00 204 TYR A O 11
ATOM 14644 N N . GLN A 1 50 ? 12.070 0.704 -3.653 1.00 0.00 205 GLN A N 11
ATOM 14645 C CA . GLN A 1 50 ? 13.472 0.910 -3.995 1.00 0.00 205 GLN A CA 11
ATOM 14646 C C . GLN A 1 50 ? 13.638 2.119 -4.909 1.00 0.00 205 GLN A C 11
ATOM 14647 O O . GLN A 1 50 ? 14.374 2.070 -5.893 1.00 0.00 205 GLN A O 11
ATOM 14661 N N . GLY A 1 51 ? 12.947 3.206 -4.577 1.00 0.00 206 GLY A N 11
ATOM 14662 C CA . GLY A 1 51 ? 13.031 4.412 -5.378 1.00 0.00 206 GLY A CA 11
ATOM 14663 C C . GLY A 1 51 ? 12.294 4.285 -6.697 1.00 0.00 206 GLY A C 11
ATOM 14664 O O . GLY A 1 51 ? 12.308 5.205 -7.515 1.00 0.00 206 GLY A O 11
ATOM 14668 N N . ARG A 1 52 ? 11.651 3.141 -6.905 1.00 0.00 207 ARG A N 11
ATOM 14669 C CA . ARG A 1 52 ? 10.908 2.895 -8.136 1.00 0.00 207 ARG A CA 11
ATOM 14670 C C . ARG A 1 52 ? 9.409 3.066 -7.909 1.00 0.00 207 ARG A C 11
ATOM 14671 O O . ARG A 1 52 ? 8.869 2.621 -6.895 1.00 0.00 207 ARG A O 11
ATOM 14692 N N . LEU A 1 53 ? 8.742 3.712 -8.859 1.00 0.00 208 LEU A N 11
ATOM 14693 C CA . LEU A 1 53 ? 7.305 3.942 -8.763 1.00 0.00 208 LEU A CA 11
ATOM 14694 C C . LEU A 1 53 ? 6.525 2.738 -9.282 1.00 0.00 208 LEU A C 11
ATOM 14695 O O . LEU A 1 53 ? 6.664 2.348 -10.442 1.00 0.00 208 LEU A O 11
ATOM 14711 N N . LEU A 1 54 ? 5.703 2.155 -8.417 1.00 0.00 209 LEU A N 11
ATOM 14712 C CA . LEU A 1 54 ? 4.898 0.997 -8.788 1.00 0.00 209 LEU A CA 11
ATOM 14713 C C . LEU A 1 54 ? 3.710 1.412 -9.649 1.00 0.00 209 LEU A C 11
ATOM 14714 O O . LEU A 1 54 ? 2.563 1.091 -9.338 1.00 0.00 209 LEU A O 11
ATOM 14730 N N . GLN A 1 55 ? 3.993 2.126 -10.734 1.00 0.00 210 GLN A N 11
ATOM 14731 C CA . GLN A 1 55 ? 2.948 2.584 -11.641 1.00 0.00 210 GLN A CA 11
ATOM 14732 C C . GLN A 1 55 ? 2.074 1.420 -12.097 1.00 0.00 210 GLN A C 11
ATOM 14733 O O . GLN A 1 55 ? 0.929 1.285 -11.666 1.00 0.00 210 GLN A O 11
ATOM 14747 N N . ASP A 1 56 ? 2.622 0.582 -12.970 1.00 0.00 211 ASP A N 11
ATOM 14748 C CA . ASP A 1 56 ? 1.893 -0.571 -13.484 1.00 0.00 211 ASP A CA 11
ATOM 14749 C C . ASP A 1 56 ? 1.199 -1.324 -12.353 1.00 0.00 211 ASP A C 11
ATOM 14750 O O . ASP A 1 56 ? 1.828 -2.044 -11.577 1.00 0.00 211 ASP A O 11
ATOM 14759 N N . PRO A 1 57 ? -0.127 -1.154 -12.255 1.00 0.00 212 PRO A N 11
ATOM 14760 C CA . PRO A 1 57 ? -0.935 -1.808 -11.222 1.00 0.00 212 PRO A CA 11
ATOM 14761 C C . PRO A 1 57 ? -1.045 -3.313 -11.439 1.00 0.00 212 PRO A C 11
ATOM 14762 O O . PRO A 1 57 ? -1.715 -4.012 -10.679 1.00 0.00 212 PRO A O 11
ATOM 14773 N N . ALA A 1 58 ? -0.383 -3.807 -12.480 1.00 0.00 213 ALA A N 11
ATOM 14774 C CA . ALA A 1 58 ? -0.405 -5.230 -12.795 1.00 0.00 213 ALA A CA 11
ATOM 14775 C C . ALA A 1 58 ? 0.958 -5.867 -12.549 1.00 0.00 213 ALA A C 11
ATOM 14776 O O . ALA A 1 58 ? 1.264 -6.928 -13.093 1.00 0.00 213 ALA A O 11
ATOM 14783 N N . ARG A 1 59 ? 1.773 -5.213 -11.728 1.00 0.00 214 ARG A N 11
ATOM 14784 C CA . ARG A 1 59 ? 3.104 -5.716 -11.412 1.00 0.00 214 ARG A CA 11
ATOM 14785 C C . ARG A 1 59 ? 3.068 -6.617 -10.182 1.00 0.00 214 ARG A C 11
ATOM 14786 O O . ARG A 1 59 ? 2.906 -6.144 -9.056 1.00 0.00 214 ARG A O 11
ATOM 14807 N N . THR A 1 60 ? 3.218 -7.919 -10.403 1.00 0.00 215 THR A N 11
ATOM 14808 C CA . THR A 1 60 ? 3.200 -8.887 -9.314 1.00 0.00 215 THR A CA 11
ATOM 14809 C C . THR A 1 60 ? 4.187 -8.500 -8.218 1.00 0.00 215 THR A C 11
ATOM 14810 O O . THR A 1 60 ? 5.284 -8.016 -8.499 1.00 0.00 215 THR A O 11
ATOM 14821 N N . LEU A 1 61 ? 3.790 -8.715 -6.969 1.00 0.00 216 LEU A N 11
ATOM 14822 C CA . LEU A 1 61 ? 4.641 -8.389 -5.829 1.00 0.00 216 LEU A CA 11
ATOM 14823 C C . LEU A 1 61 ? 5.930 -9.203 -5.861 1.00 0.00 216 LEU A C 11
ATOM 14824 O O . LEU A 1 61 ? 6.980 -8.739 -5.418 1.00 0.00 216 LEU A O 11
ATOM 14840 N N . SER A 1 62 ? 5.842 -10.420 -6.390 1.00 0.00 217 SER A N 11
ATOM 14841 C CA . SER A 1 62 ? 7.001 -11.300 -6.478 1.00 0.00 217 SER A CA 11
ATOM 14842 C C . SER A 1 62 ? 8.051 -10.723 -7.422 1.00 0.00 217 SER A C 11
ATOM 14843 O O . SER A 1 62 ? 9.246 -10.744 -7.128 1.00 0.00 217 SER A O 11
ATOM 14851 N N . SER A 1 63 ? 7.596 -10.206 -8.559 1.00 0.00 218 SER A N 11
ATOM 14852 C CA . SER A 1 63 ? 8.495 -9.626 -9.550 1.00 0.00 218 SER A CA 11
ATOM 14853 C C . SER A 1 63 ? 9.136 -8.348 -9.019 1.00 0.00 218 SER A C 11
ATOM 14854 O O . SER A 1 63 ? 10.292 -8.048 -9.320 1.00 0.00 218 SER A O 11
ATOM 14862 N N . LEU A 1 64 ? 8.378 -7.598 -8.226 1.00 0.00 219 LEU A N 11
ATOM 14863 C CA . LEU A 1 64 ? 8.871 -6.352 -7.651 1.00 0.00 219 LEU A CA 11
ATOM 14864 C C . LEU A 1 64 ? 9.826 -6.625 -6.494 1.00 0.00 219 LEU A C 11
ATOM 14865 O O . LEU A 1 64 ? 10.279 -5.702 -5.819 1.00 0.00 219 LEU A O 11
ATOM 14881 N N . ASN A 1 65 ? 10.128 -7.900 -6.272 1.00 0.00 220 ASN A N 11
ATOM 14882 C CA . ASN A 1 65 ? 11.031 -8.296 -5.197 1.00 0.00 220 ASN A CA 11
ATOM 14883 C C . ASN A 1 65 ? 10.451 -7.924 -3.836 1.00 0.00 220 ASN A C 11
ATOM 14884 O O . ASN A 1 65 ? 11.181 -7.528 -2.926 1.00 0.00 220 ASN A O 11
ATOM 14895 N N . ILE A 1 66 ? 9.136 -8.055 -3.703 1.00 0.00 221 ILE A N 11
ATOM 14896 C CA . ILE A 1 66 ? 8.459 -7.734 -2.453 1.00 0.00 221 ILE A CA 11
ATOM 14897 C C . ILE A 1 66 ? 8.326 -8.969 -1.567 1.00 0.00 221 ILE A C 11
ATOM 14898 O O . ILE A 1 66 ? 7.393 -9.758 -1.719 1.00 0.00 221 ILE A O 11
ATOM 14914 N N . THR A 1 67 ? 9.266 -9.130 -0.641 1.00 0.00 222 THR A N 11
ATOM 14915 C CA . THR A 1 67 ? 9.254 -10.268 0.270 1.00 0.00 222 THR A CA 11
ATOM 14916 C C . THR A 1 67 ? 8.613 -9.899 1.603 1.00 0.00 222 THR A C 11
ATOM 14917 O O . THR A 1 67 ? 8.104 -8.791 1.772 1.00 0.00 222 THR A O 11
ATOM 14928 N N . ASN A 1 68 ? 8.642 -10.833 2.547 1.00 0.00 223 ASN A N 11
ATOM 14929 C CA . ASN A 1 68 ? 8.064 -10.605 3.867 1.00 0.00 223 ASN A CA 11
ATOM 14930 C C . ASN A 1 68 ? 8.895 -9.600 4.659 1.00 0.00 223 ASN A C 11
ATOM 14931 O O . ASN A 1 68 ? 10.123 -9.596 4.580 1.00 0.00 223 ASN A O 11
ATOM 14942 N N . ASN A 1 69 ? 8.216 -8.750 5.422 1.00 0.00 224 ASN A N 11
ATOM 14943 C CA . ASN A 1 69 ? 8.891 -7.740 6.229 1.00 0.00 224 ASN A CA 11
ATOM 14944 C C . ASN A 1 69 ? 9.426 -6.612 5.352 1.00 0.00 224 ASN A C 11
ATOM 14945 O O . ASN A 1 69 ? 10.380 -5.925 5.720 1.00 0.00 224 ASN A O 11
ATOM 14956 N N . CYS A 1 70 ? 8.806 -6.427 4.192 1.00 0.00 225 CYS A N 11
ATOM 14957 C CA . CYS A 1 70 ? 9.220 -5.382 3.262 1.00 0.00 225 CYS A CA 11
ATOM 14958 C C . CYS A 1 70 ? 8.397 -4.114 3.468 1.00 0.00 225 CYS A C 11
ATOM 14959 O O . CYS A 1 70 ? 7.189 -4.176 3.696 1.00 0.00 225 CYS A O 11
ATOM 14967 N N . VAL A 1 71 ? 9.060 -2.965 3.387 1.00 0.00 226 VAL A N 11
ATOM 14968 C CA . VAL A 1 71 ? 8.391 -1.682 3.565 1.00 0.00 226 VAL A CA 11
ATOM 14969 C C . VAL A 1 71 ? 8.205 -0.969 2.230 1.00 0.00 226 VAL A C 11
ATOM 14970 O O . VAL A 1 71 ? 9.134 -0.884 1.426 1.00 0.00 226 VAL A O 11
ATOM 14983 N N . ILE A 1 72 ? 7.001 -0.458 2.002 1.00 0.00 227 ILE A N 11
ATOM 14984 C CA . ILE A 1 72 ? 6.694 0.249 0.765 1.00 0.00 227 ILE A CA 11
ATOM 14985 C C . ILE A 1 72 ? 6.352 1.710 1.037 1.00 0.00 227 ILE A C 11
ATOM 14986 O O . ILE A 1 72 ? 5.430 2.013 1.794 1.00 0.00 227 ILE A O 11
ATOM 15002 N N . HIS A 1 73 ? 7.101 2.614 0.412 1.00 0.00 228 HIS A N 11
ATOM 15003 C CA . HIS A 1 73 ? 6.877 4.045 0.585 1.00 0.00 228 HIS A CA 11
ATOM 15004 C C . HIS A 1 73 ? 5.604 4.485 -0.132 1.00 0.00 228 HIS A C 11
ATOM 15005 O O . HIS A 1 73 ? 5.320 4.037 -1.244 1.00 0.00 228 HIS A O 11
ATOM 15020 N N . CYS A 1 74 ? 4.842 5.363 0.510 1.00 0.00 229 CYS A N 11
ATOM 15021 C CA . CYS A 1 74 ? 3.599 5.863 -0.066 1.00 0.00 229 CYS A CA 11
ATOM 15022 C C . CYS A 1 74 ? 3.682 7.365 -0.319 1.00 0.00 229 CYS A C 11
ATOM 15023 O O . CYS A 1 74 ? 4.315 8.099 0.440 1.00 0.00 229 CYS A O 11
ATOM 15031 N N . HIS A 1 75 ? 3.041 7.815 -1.393 1.00 0.00 230 HIS A N 11
ATOM 15032 C CA . HIS A 1 75 ? 3.043 9.230 -1.748 1.00 0.00 230 HIS A CA 11
ATOM 15033 C C . HIS A 1 75 ? 1.619 9.767 -1.851 1.00 0.00 230 HIS A C 11
ATOM 15034 O O . HIS A 1 75 ? 0.800 9.241 -2.605 1.00 0.00 230 HIS A O 11
ATOM 15049 N N . ARG A 1 76 ? 1.330 10.815 -1.087 1.00 0.00 231 ARG A N 11
ATOM 15050 C CA . ARG A 1 76 ? 0.004 11.421 -1.091 1.00 0.00 231 ARG A CA 11
ATOM 15051 C C . ARG A 1 76 ? 0.034 12.789 -1.768 1.00 0.00 231 ARG A C 11
ATOM 15052 O O . ARG A 1 76 ? 0.753 13.690 -1.338 1.00 0.00 231 ARG A O 11
ATOM 15073 N N . SER A 1 77 ? -0.753 12.934 -2.830 1.00 0.00 232 SER A N 11
ATOM 15074 C CA . SER A 1 77 ? -0.814 14.190 -3.569 1.00 0.00 232 SER A CA 11
ATOM 15075 C C . SER A 1 77 ? -2.020 15.017 -3.136 1.00 0.00 232 SER A C 11
ATOM 15076 O O . SER A 1 77 ? -3.066 14.488 -2.761 1.00 0.00 232 SER A O 11
ATOM 15084 N N . PRO A 1 78 ? -1.871 16.350 -3.188 1.00 0.00 233 PRO A N 11
ATOM 15085 C CA . PRO A 1 78 ? -2.937 17.280 -2.805 1.00 0.00 233 PRO A CA 11
ATOM 15086 C C . PRO A 1 78 ? -4.097 17.273 -3.795 1.00 0.00 233 PRO A C 11
ATOM 15087 O O . PRO A 1 78 ? -3.920 17.051 -4.993 1.00 0.00 233 PRO A O 11
ATOM 15098 N N . PRO A 1 79 ? -5.312 17.521 -3.285 1.00 0.00 234 PRO A N 11
ATOM 15099 C CA . PRO A 1 79 ? -6.525 17.549 -4.109 1.00 0.00 234 PRO A CA 11
ATOM 15100 C C . PRO A 1 79 ? -6.563 18.753 -5.044 1.00 0.00 234 PRO A C 11
ATOM 15101 O O . PRO A 1 79 ? -6.540 19.900 -4.597 1.00 0.00 234 PRO A O 11
ATOM 15112 N N . GLY A 1 80 ? -6.621 18.485 -6.345 1.00 0.00 235 GLY A N 11
ATOM 15113 C CA . GLY A 1 80 ? -6.661 19.557 -7.322 1.00 0.00 235 GLY A CA 11
ATOM 15114 C C . GLY A 1 80 ? -7.896 20.424 -7.181 1.00 0.00 235 GLY A C 11
ATOM 15115 O O . GLY A 1 80 ? -7.817 21.649 -7.275 1.00 0.00 235 GLY A O 11
ATOM 15119 N N . ALA A 1 81 ? -9.042 19.788 -6.956 1.00 0.00 236 ALA A N 11
ATOM 15120 C CA . ALA A 1 81 ? -10.299 20.510 -6.801 1.00 0.00 236 ALA A CA 11
ATOM 15121 C C . ALA A 1 81 ? -11.130 19.927 -5.663 1.00 0.00 236 ALA A C 11
ATOM 15122 O O . ALA A 1 81 ? -11.502 18.754 -5.692 1.00 0.00 236 ALA A O 11
ATOM 15129 N N . ALA A 1 82 ? -11.417 20.753 -4.663 1.00 0.00 237 ALA A N 11
ATOM 15130 C CA . ALA A 1 82 ? -12.205 20.319 -3.516 1.00 0.00 237 ALA A CA 11
ATOM 15131 C C . ALA A 1 82 ? -13.698 20.387 -3.819 1.00 0.00 237 ALA A C 11
ATOM 15132 O O . ALA A 1 82 ? -14.276 21.471 -3.904 1.00 0.00 237 ALA A O 11
ATOM 15139 N N . VAL A 1 83 ? -14.318 19.222 -3.982 1.00 0.00 238 VAL A N 11
ATOM 15140 C CA . VAL A 1 83 ? -15.744 19.150 -4.275 1.00 0.00 238 VAL A CA 11
ATOM 15141 C C . VAL A 1 83 ? -16.461 18.230 -3.293 1.00 0.00 238 VAL A C 11
ATOM 15142 O O . VAL A 1 83 ? -15.991 17.130 -3.001 1.00 0.00 238 VAL A O 11
ATOM 15155 N N . SER A 1 84 ? -17.602 18.687 -2.787 1.00 0.00 239 SER A N 11
ATOM 15156 C CA . SER A 1 84 ? -18.383 17.906 -1.835 1.00 0.00 239 SER A CA 11
ATOM 15157 C C . SER A 1 84 ? -18.845 16.593 -2.459 1.00 0.00 239 SER A C 11
ATOM 15158 O O . SER A 1 84 ? -19.291 16.560 -3.605 1.00 0.00 239 SER A O 11
ATOM 15166 N N . GLY A 1 85 ? -18.735 15.511 -1.695 1.00 0.00 240 GLY A N 11
ATOM 15167 C CA . GLY A 1 85 ? -19.145 14.209 -2.188 1.00 0.00 240 GLY A CA 11
ATOM 15168 C C . GLY A 1 85 ? -19.604 13.286 -1.077 1.00 0.00 240 GLY A C 11
ATOM 15169 O O . GLY A 1 85 ? -19.148 13.377 0.063 1.00 0.00 240 GLY A O 11
ATOM 15173 N N . PRO A 1 86 ? -20.530 12.372 -1.406 1.00 0.00 241 PRO A N 11
ATOM 15174 C CA . PRO A 1 86 ? -21.072 11.412 -0.441 1.00 0.00 241 PRO A CA 11
ATOM 15175 C C . PRO A 1 86 ? -20.044 10.364 -0.026 1.00 0.00 241 PRO A C 11
ATOM 15176 O O . PRO A 1 86 ? -20.278 9.583 0.897 1.00 0.00 241 PRO A O 11
ATOM 15187 N N . SER A 1 87 ? -18.906 10.354 -0.712 1.00 0.00 242 SER A N 11
ATOM 15188 C CA . SER A 1 87 ? -17.844 9.400 -0.417 1.00 0.00 242 SER A CA 11
ATOM 15189 C C . SER A 1 87 ? -17.218 9.688 0.944 1.00 0.00 242 SER A C 11
ATOM 15190 O O . SER A 1 87 ? -16.083 10.155 1.031 1.00 0.00 242 SER A O 11
ATOM 15198 N N . ALA A 1 88 ? -17.967 9.406 2.005 1.00 0.00 243 ALA A N 11
ATOM 15199 C CA . ALA A 1 88 ? -17.487 9.632 3.362 1.00 0.00 243 ALA A CA 11
ATOM 15200 C C . ALA A 1 88 ? -17.442 8.330 4.154 1.00 0.00 243 ALA A C 11
ATOM 15201 O O . ALA A 1 88 ? -18.332 7.488 4.032 1.00 0.00 243 ALA A O 11
ATOM 15208 N N . SER A 1 89 ? -16.400 8.170 4.963 1.00 0.00 244 SER A N 11
ATOM 15209 C CA . SER A 1 89 ? -16.238 6.967 5.771 1.00 0.00 244 SER A CA 11
ATOM 15210 C C . SER A 1 89 ? -17.590 6.446 6.248 1.00 0.00 244 SER A C 11
ATOM 15211 O O . SER A 1 89 ? -18.501 7.223 6.534 1.00 0.00 244 SER A O 11
ATOM 15219 N N . SER A 1 90 ? -17.712 5.125 6.331 1.00 0.00 245 SER A N 11
ATOM 15220 C CA . SER A 1 90 ? -18.954 4.498 6.769 1.00 0.00 245 SER A CA 11
ATOM 15221 C C . SER A 1 90 ? -18.712 3.602 7.980 1.00 0.00 245 SER A C 11
ATOM 15222 O O . SER A 1 90 ? -18.164 2.507 7.857 1.00 0.00 245 SER A O 11
ATOM 15230 N N . GLY A 1 91 ? -19.126 4.076 9.152 1.00 0.00 246 GLY A N 11
ATOM 15231 C CA . GLY A 1 91 ? -18.946 3.306 10.369 1.00 0.00 246 GLY A CA 11
ATOM 15232 C C . GLY A 1 91 ? -17.922 3.925 11.300 1.00 0.00 246 GLY A C 11
ATOM 15233 O O . GLY A 1 91 ? -16.754 3.537 11.318 1.00 0.00 246 GLY A O 11
ATOM 15237 N N . PRO A 1 92 ? -18.360 4.912 12.095 1.00 0.00 247 PRO A N 11
ATOM 15238 C CA . PRO A 1 92 ? -17.489 5.607 13.047 1.00 0.00 247 PRO A CA 11
ATOM 15239 C C . PRO A 1 92 ? -17.079 4.717 14.215 1.00 0.00 247 PRO A C 11
ATOM 15240 O O . PRO A 1 92 ? -17.791 4.620 15.214 1.00 0.00 247 PRO A O 11
ATOM 15251 N N . SER A 1 93 ? -15.926 4.068 14.082 1.00 0.00 248 SER A N 11
ATOM 15252 C CA . SER A 1 93 ? -15.423 3.182 15.125 1.00 0.00 248 SER A CA 11
ATOM 15253 C C . SER A 1 93 ? -16.373 2.009 15.346 1.00 0.00 248 SER A C 11
ATOM 15254 O O . SER A 1 93 ? -16.590 1.576 16.478 1.00 0.00 248 SER A O 11
ATOM 15262 N N . SER A 1 94 ? -16.937 1.498 14.256 1.00 0.00 249 SER A N 11
ATOM 15263 C CA . SER A 1 94 ? -17.867 0.377 14.330 1.00 0.00 249 SER A CA 11
ATOM 15264 C C . SER A 1 94 ? -18.038 -0.278 12.963 1.00 0.00 249 SER A C 11
ATOM 15265 O O . SER A 1 94 ? -18.042 0.398 11.935 1.00 0.00 249 SER A O 11
ATOM 15273 N N . GLY A 1 95 ? -18.179 -1.600 12.960 1.00 0.00 250 GLY A N 11
ATOM 15274 C CA . GLY A 1 95 ? -18.349 -2.325 11.715 1.00 0.00 250 GLY A CA 11
ATOM 15275 C C . GLY A 1 95 ? -18.583 -3.807 11.934 1.00 0.00 250 GLY A C 11
ATOM 15276 O O . GLY A 1 95 ? -19.175 -4.207 12.936 1.00 0.00 250 GLY A O 11
ATOM 15280 N N . GLY A 1 1 ? -5.563 -21.990 17.428 1.00 0.00 156 GLY A N 12
ATOM 15281 C CA . GLY A 1 1 ? -4.440 -21.667 16.567 1.00 0.00 156 GLY A CA 12
ATOM 15282 C C . GLY A 1 1 ? -4.442 -22.475 15.284 1.00 0.00 156 GLY A C 12
ATOM 15283 O O . GLY A 1 1 ? -3.660 -23.413 15.132 1.00 0.00 156 GLY A O 12
ATOM 15287 N N . SER A 1 2 ? -5.325 -22.111 14.359 1.00 0.00 157 SER A N 12
ATOM 15288 C CA . SER A 1 2 ? -5.430 -22.813 13.085 1.00 0.00 157 SER A CA 12
ATOM 15289 C C . SER A 1 2 ? -4.928 -21.937 11.940 1.00 0.00 157 SER A C 12
ATOM 15290 O O . SER A 1 2 ? -5.403 -20.819 11.745 1.00 0.00 157 SER A O 12
ATOM 15298 N N . SER A 1 3 ? -3.965 -22.456 11.186 1.00 0.00 158 SER A N 12
ATOM 15299 C CA . SER A 1 3 ? -3.395 -21.721 10.063 1.00 0.00 158 SER A CA 12
ATOM 15300 C C . SER A 1 3 ? -4.012 -22.179 8.745 1.00 0.00 158 SER A C 12
ATOM 15301 O O . SER A 1 3 ? -4.208 -23.373 8.519 1.00 0.00 158 SER A O 12
ATOM 15309 N N . GLY A 1 4 ? -4.317 -21.220 7.876 1.00 0.00 159 GLY A N 12
ATOM 15310 C CA . GLY A 1 4 ? -4.909 -21.543 6.591 1.00 0.00 159 GLY A CA 12
ATOM 15311 C C . GLY A 1 4 ? -4.409 -20.642 5.479 1.00 0.00 159 GLY A C 12
ATOM 15312 O O . GLY A 1 4 ? -3.795 -21.111 4.521 1.00 0.00 159 GLY A O 12
ATOM 15316 N N . SER A 1 5 ? -4.673 -19.346 5.606 1.00 0.00 160 SER A N 12
ATOM 15317 C CA . SER A 1 5 ? -4.251 -18.378 4.601 1.00 0.00 160 SER A CA 12
ATOM 15318 C C . SER A 1 5 ? -2.855 -17.845 4.912 1.00 0.00 160 SER A C 12
ATOM 15319 O O . SER A 1 5 ? -2.674 -17.046 5.830 1.00 0.00 160 SER A O 12
ATOM 15327 N N . SER A 1 6 ? -1.871 -18.295 4.140 1.00 0.00 161 SER A N 12
ATOM 15328 C CA . SER A 1 6 ? -0.490 -17.868 4.334 1.00 0.00 161 SER A CA 12
ATOM 15329 C C . SER A 1 6 ? -0.131 -16.739 3.374 1.00 0.00 161 SER A C 12
ATOM 15330 O O . SER A 1 6 ? -0.806 -16.525 2.368 1.00 0.00 161 SER A O 12
ATOM 15338 N N . GLY A 1 7 ? 0.940 -16.017 3.693 1.00 0.00 162 GLY A N 12
ATOM 15339 C CA . GLY A 1 7 ? 1.372 -14.918 2.850 1.00 0.00 162 GLY A CA 12
ATOM 15340 C C . GLY A 1 7 ? 2.453 -14.078 3.501 1.00 0.00 162 GLY A C 12
ATOM 15341 O O . GLY A 1 7 ? 2.795 -14.289 4.665 1.00 0.00 162 GLY A O 12
ATOM 15345 N N . ILE A 1 8 ? 2.993 -13.125 2.748 1.00 0.00 163 ILE A N 12
ATOM 15346 C CA . ILE A 1 8 ? 4.041 -12.251 3.260 1.00 0.00 163 ILE A CA 12
ATOM 15347 C C . ILE A 1 8 ? 3.459 -10.946 3.792 1.00 0.00 163 ILE A C 12
ATOM 15348 O O . ILE A 1 8 ? 2.488 -10.422 3.249 1.00 0.00 163 ILE A O 12
ATOM 15364 N N . ASN A 1 9 ? 4.060 -10.427 4.857 1.00 0.00 164 ASN A N 12
ATOM 15365 C CA . ASN A 1 9 ? 3.602 -9.182 5.462 1.00 0.00 164 ASN A CA 12
ATOM 15366 C C . ASN A 1 9 ? 4.366 -7.989 4.897 1.00 0.00 164 ASN A C 12
ATOM 15367 O O . ASN A 1 9 ? 5.577 -8.056 4.687 1.00 0.00 164 ASN A O 12
ATOM 15378 N N . VAL A 1 10 ? 3.649 -6.896 4.652 1.00 0.00 165 VAL A N 12
ATOM 15379 C CA . VAL A 1 10 ? 4.259 -5.687 4.112 1.00 0.00 165 VAL A CA 12
ATOM 15380 C C . VAL A 1 10 ? 3.880 -4.464 4.940 1.00 0.00 165 VAL A C 12
ATOM 15381 O O . VAL A 1 10 ? 2.716 -4.279 5.296 1.00 0.00 165 VAL A O 12
ATOM 15394 N N . ARG A 1 11 ? 4.871 -3.631 5.243 1.00 0.00 166 ARG A N 12
ATOM 15395 C CA . ARG A 1 11 ? 4.642 -2.426 6.030 1.00 0.00 166 ARG A CA 12
ATOM 15396 C C . ARG A 1 11 ? 4.539 -1.199 5.128 1.00 0.00 166 ARG A C 12
ATOM 15397 O O . ARG A 1 11 ? 5.484 -0.858 4.415 1.00 0.00 166 ARG A O 12
ATOM 15418 N N . LEU A 1 12 ? 3.385 -0.541 5.163 1.00 0.00 167 LEU A N 12
ATOM 15419 C CA . LEU A 1 12 ? 3.157 0.648 4.349 1.00 0.00 167 LEU A CA 12
ATOM 15420 C C . LEU A 1 12 ? 3.680 1.897 5.050 1.00 0.00 167 LEU A C 12
ATOM 15421 O O . LEU A 1 12 ? 3.089 2.371 6.021 1.00 0.00 167 LEU A O 12
ATOM 15437 N N . LYS A 1 13 ? 4.792 2.428 4.552 1.00 0.00 168 LYS A N 12
ATOM 15438 C CA . LYS A 1 13 ? 5.394 3.624 5.128 1.00 0.00 168 LYS A CA 12
ATOM 15439 C C . LYS A 1 13 ? 5.005 4.866 4.331 1.00 0.00 168 LYS A C 12
ATOM 15440 O O . LYS A 1 13 ? 5.160 4.906 3.110 1.00 0.00 168 LYS A O 12
ATOM 15459 N N . PHE A 1 14 ? 4.502 5.878 5.030 1.00 0.00 169 PHE A N 12
ATOM 15460 C CA . PHE A 1 14 ? 4.092 7.122 4.387 1.00 0.00 169 PHE A CA 12
ATOM 15461 C C . PHE A 1 14 ? 5.078 8.244 4.697 1.00 0.00 169 PHE A C 12
ATOM 15462 O O . PHE A 1 14 ? 5.857 8.158 5.647 1.00 0.00 169 PHE A O 12
ATOM 15479 N N . LEU A 1 15 ? 5.039 9.297 3.888 1.00 0.00 170 LEU A N 12
ATOM 15480 C CA . LEU A 1 15 ? 5.929 10.438 4.074 1.00 0.00 170 LEU A CA 12
ATOM 15481 C C . LEU A 1 15 ? 5.596 11.185 5.362 1.00 0.00 170 LEU A C 12
ATOM 15482 O O . LEU A 1 15 ? 6.293 12.122 5.746 1.00 0.00 170 LEU A O 12
ATOM 15498 N N . ASN A 1 16 ? 4.526 10.760 6.026 1.00 0.00 171 ASN A N 12
ATOM 15499 C CA . ASN A 1 16 ? 4.101 11.387 7.272 1.00 0.00 171 ASN A CA 12
ATOM 15500 C C . ASN A 1 16 ? 4.897 10.842 8.454 1.00 0.00 171 ASN A C 12
ATOM 15501 O O . ASN A 1 16 ? 4.600 11.147 9.609 1.00 0.00 171 ASN A O 12
ATOM 15512 N N . ASP A 1 17 ? 5.910 10.036 8.156 1.00 0.00 172 ASP A N 12
ATOM 15513 C CA . ASP A 1 17 ? 6.751 9.450 9.194 1.00 0.00 172 ASP A CA 12
ATOM 15514 C C . ASP A 1 17 ? 5.987 8.387 9.977 1.00 0.00 172 ASP A C 12
ATOM 15515 O O . ASP A 1 17 ? 6.230 8.182 11.167 1.00 0.00 172 ASP A O 12
ATOM 15524 N N . THR A 1 18 ? 5.061 7.714 9.302 1.00 0.00 173 THR A N 12
ATOM 15525 C CA . THR A 1 18 ? 4.259 6.674 9.934 1.00 0.00 173 THR A CA 12
ATOM 15526 C C . THR A 1 18 ? 4.270 5.393 9.108 1.00 0.00 173 THR A C 12
ATOM 15527 O O . THR A 1 18 ? 4.753 5.378 7.977 1.00 0.00 173 THR A O 12
ATOM 15538 N N . GLU A 1 19 ? 3.734 4.320 9.682 1.00 0.00 174 GLU A N 12
ATOM 15539 C CA . GLU A 1 19 ? 3.682 3.034 8.996 1.00 0.00 174 GLU A CA 12
ATOM 15540 C C . GLU A 1 19 ? 2.361 2.322 9.274 1.00 0.00 174 GLU A C 12
ATOM 15541 O O . GLU A 1 19 ? 1.711 2.573 10.288 1.00 0.00 174 GLU A O 12
ATOM 15553 N N . GLU A 1 20 ? 1.972 1.433 8.365 1.00 0.00 175 GLU A N 12
ATOM 15554 C CA . GLU A 1 20 ? 0.729 0.686 8.511 1.00 0.00 175 GLU A CA 12
ATOM 15555 C C . GLU A 1 20 ? 0.932 -0.785 8.159 1.00 0.00 175 GLU A C 12
ATOM 15556 O O . GLU A 1 20 ? 1.608 -1.113 7.183 1.00 0.00 175 GLU A O 12
ATOM 15568 N N . LEU A 1 21 ? 0.345 -1.666 8.961 1.00 0.00 176 LEU A N 12
ATOM 15569 C CA . LEU A 1 21 ? 0.462 -3.102 8.735 1.00 0.00 176 LEU A CA 12
ATOM 15570 C C . LEU A 1 21 ? -0.421 -3.544 7.572 1.00 0.00 176 LEU A C 12
ATOM 15571 O O . LEU A 1 21 ? -1.638 -3.368 7.602 1.00 0.00 176 LEU A O 12
ATOM 15587 N N . ALA A 1 22 ? 0.202 -4.121 6.550 1.00 0.00 177 ALA A N 12
ATOM 15588 C CA . ALA A 1 22 ? -0.527 -4.593 5.379 1.00 0.00 177 ALA A CA 12
ATOM 15589 C C . ALA A 1 22 ? 0.072 -5.889 4.844 1.00 0.00 177 ALA A C 12
ATOM 15590 O O . ALA A 1 22 ? 1.216 -5.915 4.390 1.00 0.00 177 ALA A O 12
ATOM 15597 N N . VAL A 1 23 ? -0.708 -6.964 4.902 1.00 0.00 178 VAL A N 12
ATOM 15598 C CA . VAL A 1 23 ? -0.254 -8.264 4.423 1.00 0.00 178 VAL A CA 12
ATOM 15599 C C . VAL A 1 23 ? -0.541 -8.433 2.936 1.00 0.00 178 VAL A C 12
ATOM 15600 O O . VAL A 1 23 ? -1.688 -8.341 2.501 1.00 0.00 178 VAL A O 12
ATOM 15613 N N . ALA A 1 24 ? 0.509 -8.681 2.160 1.00 0.00 179 ALA A N 12
ATOM 15614 C CA . ALA A 1 24 ? 0.370 -8.865 0.721 1.00 0.00 179 ALA A CA 12
ATOM 15615 C C . ALA A 1 24 ? 0.973 -10.194 0.277 1.00 0.00 179 ALA A C 12
ATOM 15616 O O . ALA A 1 24 ? 1.819 -10.763 0.966 1.00 0.00 179 ALA A O 12
ATOM 15623 N N . ARG A 1 25 ? 0.531 -10.682 -0.877 1.00 0.00 180 ARG A N 12
ATOM 15624 C CA . ARG A 1 25 ? 1.025 -11.945 -1.412 1.00 0.00 180 ARG A CA 12
ATOM 15625 C C . ARG A 1 25 ? 1.911 -11.709 -2.632 1.00 0.00 180 ARG A C 12
ATOM 15626 O O . ARG A 1 25 ? 1.776 -10.714 -3.344 1.00 0.00 180 ARG A O 12
ATOM 15647 N N . PRO A 1 26 ? 2.839 -12.645 -2.880 1.00 0.00 181 PRO A N 12
ATOM 15648 C CA . PRO A 1 26 ? 3.765 -12.562 -4.013 1.00 0.00 181 PRO A CA 12
ATOM 15649 C C . PRO A 1 26 ? 3.062 -12.764 -5.352 1.00 0.00 181 PRO A C 12
ATOM 15650 O O . PRO A 1 26 ? 3.696 -12.732 -6.406 1.00 0.00 181 PRO A O 12
ATOM 15661 N N . GLU A 1 27 ? 1.750 -12.971 -5.301 1.00 0.00 182 GLU A N 12
ATOM 15662 C CA . GLU A 1 27 ? 0.963 -13.178 -6.510 1.00 0.00 182 GLU A CA 12
ATOM 15663 C C . GLU A 1 27 ? 0.064 -11.977 -6.787 1.00 0.00 182 GLU A C 12
ATOM 15664 O O . GLU A 1 27 ? -0.201 -11.639 -7.941 1.00 0.00 182 GLU A O 12
ATOM 15676 N N . ASP A 1 28 ? -0.403 -11.337 -5.721 1.00 0.00 183 ASP A N 12
ATOM 15677 C CA . ASP A 1 28 ? -1.272 -10.172 -5.847 1.00 0.00 183 ASP A CA 12
ATOM 15678 C C . ASP A 1 28 ? -0.670 -9.147 -6.803 1.00 0.00 183 ASP A C 12
ATOM 15679 O O . ASP A 1 28 ? 0.410 -9.355 -7.356 1.00 0.00 183 ASP A O 12
ATOM 15688 N N . THR A 1 29 ? -1.377 -8.037 -6.994 1.00 0.00 184 THR A N 12
ATOM 15689 C CA . THR A 1 29 ? -0.915 -6.980 -7.884 1.00 0.00 184 THR A CA 12
ATOM 15690 C C . THR A 1 29 ? -0.841 -5.642 -7.157 1.00 0.00 184 THR A C 12
ATOM 15691 O O . THR A 1 29 ? -1.508 -5.438 -6.143 1.00 0.00 184 THR A O 12
ATOM 15702 N N . VAL A 1 30 ? -0.025 -4.733 -7.682 1.00 0.00 185 VAL A N 12
ATOM 15703 C CA . VAL A 1 30 ? 0.135 -3.413 -7.083 1.00 0.00 185 VAL A CA 12
ATOM 15704 C C . VAL A 1 30 ? -1.184 -2.649 -7.077 1.00 0.00 185 VAL A C 12
ATOM 15705 O O . VAL A 1 30 ? -1.528 -1.992 -6.095 1.00 0.00 185 VAL A O 12
ATOM 15718 N N . GLY A 1 31 ? -1.921 -2.741 -8.180 1.00 0.00 186 GLY A N 12
ATOM 15719 C CA . GLY A 1 31 ? -3.195 -2.053 -8.281 1.00 0.00 186 GLY A CA 12
ATOM 15720 C C . GLY A 1 31 ? -4.203 -2.549 -7.264 1.00 0.00 186 GLY A C 12
ATOM 15721 O O . GLY A 1 31 ? -4.998 -1.771 -6.735 1.00 0.00 186 GLY A O 12
ATOM 15725 N N . THR A 1 32 ? -4.174 -3.849 -6.989 1.00 0.00 187 THR A N 12
ATOM 15726 C CA . THR A 1 32 ? -5.094 -4.449 -6.031 1.00 0.00 187 THR A CA 12
ATOM 15727 C C . THR A 1 32 ? -4.743 -4.044 -4.604 1.00 0.00 187 THR A C 12
ATOM 15728 O O . THR A 1 32 ? -5.627 -3.773 -3.789 1.00 0.00 187 THR A O 12
ATOM 15739 N N . LEU A 1 33 ? -3.449 -4.004 -4.307 1.00 0.00 188 LEU A N 12
ATOM 15740 C CA . LEU A 1 33 ? -2.981 -3.630 -2.977 1.00 0.00 188 LEU A CA 12
ATOM 15741 C C . LEU A 1 33 ? -3.530 -2.267 -2.569 1.00 0.00 188 LEU A C 12
ATOM 15742 O O . LEU A 1 33 ? -4.032 -2.095 -1.458 1.00 0.00 188 LEU A O 12
ATOM 15758 N N . LYS A 1 34 ? -3.434 -1.301 -3.476 1.00 0.00 189 LYS A N 12
ATOM 15759 C CA . LYS A 1 34 ? -3.924 0.047 -3.213 1.00 0.00 189 LYS A CA 12
ATOM 15760 C C . LYS A 1 34 ? -5.413 0.030 -2.883 1.00 0.00 189 LYS A C 12
ATOM 15761 O O . LYS A 1 34 ? -5.849 0.638 -1.905 1.00 0.00 189 LYS A O 12
ATOM 15780 N N . SER A 1 35 ? -6.188 -0.670 -3.704 1.00 0.00 190 SER A N 12
ATOM 15781 C CA . SER A 1 35 ? -7.629 -0.765 -3.500 1.00 0.00 190 SER A CA 12
ATOM 15782 C C . SER A 1 35 ? -7.950 -1.621 -2.280 1.00 0.00 190 SER A C 12
ATOM 15783 O O . SER A 1 35 ? -8.980 -1.437 -1.630 1.00 0.00 190 SER A O 12
ATOM 15791 N N . LYS A 1 36 ? -7.061 -2.560 -1.973 1.00 0.00 191 LYS A N 12
ATOM 15792 C CA . LYS A 1 36 ? -7.247 -3.446 -0.830 1.00 0.00 191 LYS A CA 12
ATOM 15793 C C . LYS A 1 36 ? -7.199 -2.664 0.479 1.00 0.00 191 LYS A C 12
ATOM 15794 O O . LYS A 1 36 ? -8.059 -2.829 1.344 1.00 0.00 191 LYS A O 12
ATOM 15813 N N . TYR A 1 37 ? -6.189 -1.811 0.616 1.00 0.00 192 TYR A N 12
ATOM 15814 C CA . TYR A 1 37 ? -6.029 -1.004 1.819 1.00 0.00 192 TYR A CA 12
ATOM 15815 C C . TYR A 1 37 ? -6.548 0.413 1.598 1.00 0.00 192 TYR A C 12
ATOM 15816 O O . TYR A 1 37 ? -7.249 0.970 2.444 1.00 0.00 192 TYR A O 12
ATOM 15834 N N . PHE A 1 38 ? -6.200 0.992 0.453 1.00 0.00 193 PHE A N 12
ATOM 15835 C CA . PHE A 1 38 ? -6.629 2.345 0.119 1.00 0.00 193 PHE A CA 12
ATOM 15836 C C . PHE A 1 38 ? -7.589 2.333 -1.068 1.00 0.00 193 PHE A C 12
ATOM 15837 O O . PHE A 1 38 ? -7.213 2.615 -2.206 1.00 0.00 193 PHE A O 12
ATOM 15854 N N . PRO A 1 39 ? -8.859 1.997 -0.797 1.00 0.00 194 PRO A N 12
ATOM 15855 C CA . PRO A 1 39 ? -9.900 1.940 -1.828 1.00 0.00 194 PRO A CA 12
ATOM 15856 C C . PRO A 1 39 ? -10.273 3.322 -2.352 1.00 0.00 194 PRO A C 12
ATOM 15857 O O . PRO A 1 39 ? -10.615 4.218 -1.581 1.00 0.00 194 PRO A O 12
ATOM 15868 N N . GLY A 1 40 ? -10.206 3.489 -3.670 1.00 0.00 195 GLY A N 12
ATOM 15869 C CA . GLY A 1 40 ? -10.540 4.765 -4.274 1.00 0.00 195 GLY A CA 12
ATOM 15870 C C . GLY A 1 40 ? -9.429 5.785 -4.126 1.00 0.00 195 GLY A C 12
ATOM 15871 O O . GLY A 1 40 ? -9.368 6.758 -4.878 1.00 0.00 195 GLY A O 12
ATOM 15875 N N . GLN A 1 41 ? -8.550 5.564 -3.154 1.00 0.00 196 GLN A N 12
ATOM 15876 C CA . GLN A 1 41 ? -7.438 6.475 -2.909 1.00 0.00 196 GLN A CA 12
ATOM 15877 C C . GLN A 1 41 ? -6.232 6.103 -3.765 1.00 0.00 196 GLN A C 12
ATOM 15878 O O . GLN A 1 41 ? -5.287 6.881 -3.893 1.00 0.00 196 GLN A O 12
ATOM 15892 N N . GLU A 1 42 ? -6.272 4.909 -4.349 1.00 0.00 197 GLU A N 12
ATOM 15893 C CA . GLU A 1 42 ? -5.181 4.435 -5.192 1.00 0.00 197 GLU A CA 12
ATOM 15894 C C . GLU A 1 42 ? -4.736 5.520 -6.169 1.00 0.00 197 GLU A C 12
ATOM 15895 O O . GLU A 1 42 ? -3.611 5.498 -6.668 1.00 0.00 197 GLU A O 12
ATOM 15907 N N . SER A 1 43 ? -5.629 6.468 -6.437 1.00 0.00 198 SER A N 12
ATOM 15908 C CA . SER A 1 43 ? -5.331 7.560 -7.356 1.00 0.00 198 SER A CA 12
ATOM 15909 C C . SER A 1 43 ? -4.150 8.386 -6.856 1.00 0.00 198 SER A C 12
ATOM 15910 O O . SER A 1 43 ? -3.188 8.618 -7.587 1.00 0.00 198 SER A O 12
ATOM 15918 N N . GLN A 1 44 ? -4.232 8.826 -5.604 1.00 0.00 199 GLN A N 12
ATOM 15919 C CA . GLN A 1 44 ? -3.171 9.626 -5.006 1.00 0.00 199 GLN A CA 12
ATOM 15920 C C . GLN A 1 44 ? -2.169 8.741 -4.272 1.00 0.00 199 GLN A C 12
ATOM 15921 O O . GLN A 1 44 ? -0.964 8.988 -4.309 1.00 0.00 199 GLN A O 12
ATOM 15935 N N . MET A 1 45 ? -2.676 7.709 -3.605 1.00 0.00 200 MET A N 12
ATOM 15936 C CA . MET A 1 45 ? -1.825 6.786 -2.863 1.00 0.00 200 MET A CA 12
ATOM 15937 C C . MET A 1 45 ? -0.875 6.049 -3.801 1.00 0.00 200 MET A C 12
ATOM 15938 O O . MET A 1 45 ? -1.199 4.979 -4.315 1.00 0.00 200 MET A O 12
ATOM 15952 N N . LYS A 1 46 ? 0.301 6.629 -4.021 1.00 0.00 201 LYS A N 12
ATOM 15953 C CA . LYS A 1 46 ? 1.299 6.028 -4.896 1.00 0.00 201 LYS A CA 12
ATOM 15954 C C . LYS A 1 46 ? 2.323 5.235 -4.090 1.00 0.00 201 LYS A C 12
ATOM 15955 O O . LYS A 1 46 ? 2.830 5.710 -3.073 1.00 0.00 201 LYS A O 12
ATOM 15974 N N . LEU A 1 47 ? 2.623 4.026 -4.550 1.00 0.00 202 LEU A N 12
ATOM 15975 C CA . LEU A 1 47 ? 3.588 3.167 -3.873 1.00 0.00 202 LEU A CA 12
ATOM 15976 C C . LEU A 1 47 ? 4.930 3.178 -4.597 1.00 0.00 202 LEU A C 12
ATOM 15977 O O . LEU A 1 47 ? 4.983 3.114 -5.826 1.00 0.00 202 LEU A O 12
ATOM 15993 N N . ILE A 1 48 ? 6.011 3.256 -3.829 1.00 0.00 203 ILE A N 12
ATOM 15994 C CA . ILE A 1 48 ? 7.353 3.272 -4.398 1.00 0.00 203 ILE A CA 12
ATOM 15995 C C . ILE A 1 48 ? 8.246 2.234 -3.727 1.00 0.00 203 ILE A C 12
ATOM 15996 O O . ILE A 1 48 ? 8.429 2.250 -2.510 1.00 0.00 203 ILE A O 12
ATOM 16012 N N . TYR A 1 49 ? 8.802 1.333 -4.530 1.00 0.00 204 TYR A N 12
ATOM 16013 C CA . TYR A 1 49 ? 9.677 0.286 -4.014 1.00 0.00 204 TYR A CA 12
ATOM 16014 C C . TYR A 1 49 ? 11.103 0.469 -4.523 1.00 0.00 204 TYR A C 12
ATOM 16015 O O . TYR A 1 49 ? 11.368 0.344 -5.719 1.00 0.00 204 TYR A O 12
ATOM 16033 N N . GLN A 1 50 ? 12.018 0.765 -3.606 1.00 0.00 205 GLN A N 12
ATOM 16034 C CA . GLN A 1 50 ? 13.418 0.965 -3.961 1.00 0.00 205 GLN A CA 12
ATOM 16035 C C . GLN A 1 50 ? 13.576 2.154 -4.903 1.00 0.00 205 GLN A C 12
ATOM 16036 O O . GLN A 1 50 ? 14.301 2.081 -5.895 1.00 0.00 205 GLN A O 12
ATOM 16050 N N . GLY A 1 51 ? 12.892 3.249 -4.586 1.00 0.00 206 GLY A N 12
ATOM 16051 C CA . GLY A 1 51 ? 12.970 4.438 -5.415 1.00 0.00 206 GLY A CA 12
ATOM 16052 C C . GLY A 1 51 ? 12.222 4.282 -6.724 1.00 0.00 206 GLY A C 12
ATOM 16053 O O . GLY A 1 51 ? 12.195 5.200 -7.545 1.00 0.00 206 GLY A O 12
ATOM 16057 N N . ARG A 1 52 ? 11.613 3.118 -6.921 1.00 0.00 207 ARG A N 12
ATOM 16058 C CA . ARG A 1 52 ? 10.863 2.844 -8.141 1.00 0.00 207 ARG A CA 12
ATOM 16059 C C . ARG A 1 52 ? 9.362 2.969 -7.896 1.00 0.00 207 ARG A C 12
ATOM 16060 O O . ARG A 1 52 ? 8.836 2.441 -6.915 1.00 0.00 207 ARG A O 12
ATOM 16081 N N . LEU A 1 53 ? 8.678 3.671 -8.793 1.00 0.00 208 LEU A N 12
ATOM 16082 C CA . LEU A 1 53 ? 7.237 3.866 -8.675 1.00 0.00 208 LEU A CA 12
ATOM 16083 C C . LEU A 1 53 ? 6.479 2.643 -9.181 1.00 0.00 208 LEU A C 12
ATOM 16084 O O . LEU A 1 53 ? 6.686 2.194 -10.309 1.00 0.00 208 LEU A O 12
ATOM 16100 N N . LEU A 1 54 ? 5.599 2.110 -8.341 1.00 0.00 209 LEU A N 12
ATOM 16101 C CA . LEU A 1 54 ? 4.807 0.940 -8.703 1.00 0.00 209 LEU A CA 12
ATOM 16102 C C . LEU A 1 54 ? 3.665 1.324 -9.640 1.00 0.00 209 LEU A C 12
ATOM 16103 O O . LEU A 1 54 ? 2.518 0.933 -9.428 1.00 0.00 209 LEU A O 12
ATOM 16119 N N . GLN A 1 55 ? 3.990 2.090 -10.676 1.00 0.00 210 GLN A N 12
ATOM 16120 C CA . GLN A 1 55 ? 2.991 2.526 -11.646 1.00 0.00 210 GLN A CA 12
ATOM 16121 C C . GLN A 1 55 ? 2.128 1.354 -12.102 1.00 0.00 210 GLN A C 12
ATOM 16122 O O . GLN A 1 55 ? 0.952 1.263 -11.749 1.00 0.00 210 GLN A O 12
ATOM 16136 N N . ASP A 1 56 ? 2.719 0.460 -12.887 1.00 0.00 211 ASP A N 12
ATOM 16137 C CA . ASP A 1 56 ? 2.004 -0.707 -13.390 1.00 0.00 211 ASP A CA 12
ATOM 16138 C C . ASP A 1 56 ? 1.237 -1.400 -12.268 1.00 0.00 211 ASP A C 12
ATOM 16139 O O . ASP A 1 56 ? 1.812 -2.083 -11.420 1.00 0.00 211 ASP A O 12
ATOM 16148 N N . PRO A 1 57 ? -0.092 -1.221 -12.262 1.00 0.00 212 PRO A N 12
ATOM 16149 C CA . PRO A 1 57 ? -0.966 -1.821 -11.249 1.00 0.00 212 PRO A CA 12
ATOM 16150 C C . PRO A 1 57 ? -1.073 -3.334 -11.398 1.00 0.00 212 PRO A C 12
ATOM 16151 O O . PRO A 1 57 ? -1.809 -3.990 -10.662 1.00 0.00 212 PRO A O 12
ATOM 16162 N N . ALA A 1 58 ? -0.332 -3.884 -12.356 1.00 0.00 213 ALA A N 12
ATOM 16163 C CA . ALA A 1 58 ? -0.342 -5.321 -12.599 1.00 0.00 213 ALA A CA 12
ATOM 16164 C C . ALA A 1 58 ? 0.948 -5.969 -12.109 1.00 0.00 213 ALA A C 12
ATOM 16165 O O . ALA A 1 58 ? 0.965 -7.147 -11.752 1.00 0.00 213 ALA A O 12
ATOM 16172 N N . ARG A 1 59 ? 2.027 -5.193 -12.097 1.00 0.00 214 ARG A N 12
ATOM 16173 C CA . ARG A 1 59 ? 3.323 -5.693 -11.653 1.00 0.00 214 ARG A CA 12
ATOM 16174 C C . ARG A 1 59 ? 3.181 -6.503 -10.367 1.00 0.00 214 ARG A C 12
ATOM 16175 O O . ARG A 1 59 ? 3.036 -5.942 -9.280 1.00 0.00 214 ARG A O 12
ATOM 16196 N N . THR A 1 60 ? 3.224 -7.825 -10.498 1.00 0.00 215 THR A N 12
ATOM 16197 C CA . THR A 1 60 ? 3.099 -8.712 -9.348 1.00 0.00 215 THR A CA 12
ATOM 16198 C C . THR A 1 60 ? 4.120 -8.363 -8.272 1.00 0.00 215 THR A C 12
ATOM 16199 O O . THR A 1 60 ? 5.207 -7.865 -8.570 1.00 0.00 215 THR A O 12
ATOM 16210 N N . LEU A 1 61 ? 3.767 -8.629 -7.019 1.00 0.00 216 LEU A N 12
ATOM 16211 C CA . LEU A 1 61 ? 4.654 -8.344 -5.897 1.00 0.00 216 LEU A CA 12
ATOM 16212 C C . LEU A 1 61 ? 5.916 -9.198 -5.970 1.00 0.00 216 LEU A C 12
ATOM 16213 O O . LEU A 1 61 ? 6.988 -8.776 -5.536 1.00 0.00 216 LEU A O 12
ATOM 16229 N N . SER A 1 62 ? 5.781 -10.399 -6.523 1.00 0.00 217 SER A N 12
ATOM 16230 C CA . SER A 1 62 ? 6.910 -11.312 -6.652 1.00 0.00 217 SER A CA 12
ATOM 16231 C C . SER A 1 62 ? 7.965 -10.743 -7.595 1.00 0.00 217 SER A C 12
ATOM 16232 O O . SER A 1 62 ? 9.162 -10.803 -7.314 1.00 0.00 217 SER A O 12
ATOM 16240 N N . SER A 1 63 ? 7.512 -10.189 -8.715 1.00 0.00 218 SER A N 12
ATOM 16241 C CA . SER A 1 63 ? 8.416 -9.611 -9.702 1.00 0.00 218 SER A CA 12
ATOM 16242 C C . SER A 1 63 ? 9.079 -8.349 -9.158 1.00 0.00 218 SER A C 12
ATOM 16243 O O . SER A 1 63 ? 10.242 -8.068 -9.453 1.00 0.00 218 SER A O 12
ATOM 16251 N N . LEU A 1 64 ? 8.332 -7.592 -8.363 1.00 0.00 219 LEU A N 12
ATOM 16252 C CA . LEU A 1 64 ? 8.846 -6.359 -7.776 1.00 0.00 219 LEU A CA 12
ATOM 16253 C C . LEU A 1 64 ? 9.794 -6.659 -6.620 1.00 0.00 219 LEU A C 12
ATOM 16254 O O . LEU A 1 64 ? 10.267 -5.750 -5.940 1.00 0.00 219 LEU A O 12
ATOM 16270 N N . ASN A 1 65 ? 10.069 -7.942 -6.406 1.00 0.00 220 ASN A N 12
ATOM 16271 C CA . ASN A 1 65 ? 10.963 -8.362 -5.333 1.00 0.00 220 ASN A CA 12
ATOM 16272 C C . ASN A 1 65 ? 10.391 -7.987 -3.969 1.00 0.00 220 ASN A C 12
ATOM 16273 O O . ASN A 1 65 ? 11.127 -7.595 -3.063 1.00 0.00 220 ASN A O 12
ATOM 16284 N N . ILE A 1 66 ? 9.075 -8.110 -3.832 1.00 0.00 221 ILE A N 12
ATOM 16285 C CA . ILE A 1 66 ? 8.405 -7.785 -2.579 1.00 0.00 221 ILE A CA 12
ATOM 16286 C C . ILE A 1 66 ? 8.266 -9.019 -1.693 1.00 0.00 221 ILE A C 12
ATOM 16287 O O . ILE A 1 66 ? 7.401 -9.866 -1.919 1.00 0.00 221 ILE A O 12
ATOM 16303 N N . THR A 1 67 ? 9.124 -9.115 -0.682 1.00 0.00 222 THR A N 12
ATOM 16304 C CA . THR A 1 67 ? 9.098 -10.245 0.238 1.00 0.00 222 THR A CA 12
ATOM 16305 C C . THR A 1 67 ? 8.531 -9.837 1.593 1.00 0.00 222 THR A C 12
ATOM 16306 O O . THR A 1 67 ? 8.070 -8.710 1.770 1.00 0.00 222 THR A O 12
ATOM 16317 N N . ASN A 1 68 ? 8.569 -10.760 2.548 1.00 0.00 223 ASN A N 12
ATOM 16318 C CA . ASN A 1 68 ? 8.058 -10.496 3.888 1.00 0.00 223 ASN A CA 12
ATOM 16319 C C . ASN A 1 68 ? 8.948 -9.497 4.622 1.00 0.00 223 ASN A C 12
ATOM 16320 O O . ASN A 1 68 ? 10.145 -9.404 4.354 1.00 0.00 223 ASN A O 12
ATOM 16331 N N . ASN A 1 69 ? 8.353 -8.752 5.548 1.00 0.00 224 ASN A N 12
ATOM 16332 C CA . ASN A 1 69 ? 9.092 -7.760 6.321 1.00 0.00 224 ASN A CA 12
ATOM 16333 C C . ASN A 1 69 ? 9.621 -6.650 5.417 1.00 0.00 224 ASN A C 12
ATOM 16334 O O . ASN A 1 69 ? 10.680 -6.077 5.676 1.00 0.00 224 ASN A O 12
ATOM 16345 N N . CYS A 1 70 ? 8.876 -6.353 4.358 1.00 0.00 225 CYS A N 12
ATOM 16346 C CA . CYS A 1 70 ? 9.270 -5.312 3.415 1.00 0.00 225 CYS A CA 12
ATOM 16347 C C . CYS A 1 70 ? 8.450 -4.044 3.632 1.00 0.00 225 CYS A C 12
ATOM 16348 O O . CYS A 1 70 ? 7.263 -4.106 3.954 1.00 0.00 225 CYS A O 12
ATOM 16356 N N . VAL A 1 71 ? 9.092 -2.893 3.455 1.00 0.00 226 VAL A N 12
ATOM 16357 C CA . VAL A 1 71 ? 8.422 -1.610 3.632 1.00 0.00 226 VAL A CA 12
ATOM 16358 C C . VAL A 1 71 ? 8.255 -0.889 2.299 1.00 0.00 226 VAL A C 12
ATOM 16359 O O . VAL A 1 71 ? 9.191 -0.812 1.502 1.00 0.00 226 VAL A O 12
ATOM 16372 N N . ILE A 1 72 ? 7.059 -0.361 2.064 1.00 0.00 227 ILE A N 12
ATOM 16373 C CA . ILE A 1 72 ? 6.770 0.355 0.828 1.00 0.00 227 ILE A CA 12
ATOM 16374 C C . ILE A 1 72 ? 6.453 1.821 1.104 1.00 0.00 227 ILE A C 12
ATOM 16375 O O . ILE A 1 72 ? 5.587 2.138 1.920 1.00 0.00 227 ILE A O 12
ATOM 16391 N N . HIS A 1 73 ? 7.160 2.713 0.417 1.00 0.00 228 HIS A N 12
ATOM 16392 C CA . HIS A 1 73 ? 6.952 4.147 0.585 1.00 0.00 228 HIS A CA 12
ATOM 16393 C C . HIS A 1 73 ? 5.712 4.610 -0.173 1.00 0.00 228 HIS A C 12
ATOM 16394 O O . HIS A 1 73 ? 5.539 4.292 -1.351 1.00 0.00 228 HIS A O 12
ATOM 16409 N N . CYS A 1 74 ? 4.853 5.360 0.508 1.00 0.00 229 CYS A N 12
ATOM 16410 C CA . CYS A 1 74 ? 3.628 5.865 -0.102 1.00 0.00 229 CYS A CA 12
ATOM 16411 C C . CYS A 1 74 ? 3.766 7.341 -0.457 1.00 0.00 229 CYS A C 12
ATOM 16412 O O . CYS A 1 74 ? 4.526 8.075 0.176 1.00 0.00 229 CYS A O 12
ATOM 16420 N N . HIS A 1 75 ? 3.027 7.771 -1.475 1.00 0.00 230 HIS A N 12
ATOM 16421 C CA . HIS A 1 75 ? 3.068 9.161 -1.916 1.00 0.00 230 HIS A CA 12
ATOM 16422 C C . HIS A 1 75 ? 1.660 9.743 -2.008 1.00 0.00 230 HIS A C 12
ATOM 16423 O O . HIS A 1 75 ? 0.795 9.194 -2.691 1.00 0.00 230 HIS A O 12
ATOM 16438 N N . ARG A 1 76 ? 1.439 10.857 -1.318 1.00 0.00 231 ARG A N 12
ATOM 16439 C CA . ARG A 1 76 ? 0.136 11.511 -1.321 1.00 0.00 231 ARG A CA 12
ATOM 16440 C C . ARG A 1 76 ? 0.181 12.806 -2.127 1.00 0.00 231 ARG A C 12
ATOM 16441 O O . ARG A 1 76 ? 0.990 13.693 -1.852 1.00 0.00 231 ARG A O 12
ATOM 16462 N N . SER A 1 77 ? -0.694 12.908 -3.123 1.00 0.00 232 SER A N 12
ATOM 16463 C CA . SER A 1 77 ? -0.751 14.092 -3.971 1.00 0.00 232 SER A CA 12
ATOM 16464 C C . SER A 1 77 ? -2.008 14.907 -3.682 1.00 0.00 232 SER A C 12
ATOM 16465 O O . SER A 1 77 ? -3.079 14.367 -3.403 1.00 0.00 232 SER A O 12
ATOM 16473 N N . PRO A 1 78 ? -1.876 16.240 -3.749 1.00 0.00 233 PRO A N 12
ATOM 16474 C CA . PRO A 1 78 ? -2.990 17.160 -3.498 1.00 0.00 233 PRO A CA 12
ATOM 16475 C C . PRO A 1 78 ? -4.043 17.110 -4.600 1.00 0.00 233 PRO A C 12
ATOM 16476 O O . PRO A 1 78 ? -3.740 16.878 -5.771 1.00 0.00 233 PRO A O 12
ATOM 16487 N N . PRO A 1 79 ? -5.310 17.333 -4.221 1.00 0.00 234 PRO A N 12
ATOM 16488 C CA . PRO A 1 79 ? -6.433 17.319 -5.163 1.00 0.00 234 PRO A CA 12
ATOM 16489 C C . PRO A 1 79 ? -6.405 18.510 -6.115 1.00 0.00 234 PRO A C 12
ATOM 16490 O O . PRO A 1 79 ? -5.425 19.251 -6.169 1.00 0.00 234 PRO A O 12
ATOM 16501 N N . GLY A 1 80 ? -7.489 18.688 -6.864 1.00 0.00 235 GLY A N 12
ATOM 16502 C CA . GLY A 1 80 ? -7.568 19.792 -7.804 1.00 0.00 235 GLY A CA 12
ATOM 16503 C C . GLY A 1 80 ? -8.242 19.399 -9.103 1.00 0.00 235 GLY A C 12
ATOM 16504 O O . GLY A 1 80 ? -7.727 19.676 -10.186 1.00 0.00 235 GLY A O 12
ATOM 16508 N N . ALA A 1 81 ? -9.397 18.750 -8.997 1.00 0.00 236 ALA A N 12
ATOM 16509 C CA . ALA A 1 81 ? -10.142 18.319 -10.173 1.00 0.00 236 ALA A CA 12
ATOM 16510 C C . ALA A 1 81 ? -11.637 18.247 -9.879 1.00 0.00 236 ALA A C 12
ATOM 16511 O O . ALA A 1 81 ? -12.048 18.148 -8.724 1.00 0.00 236 ALA A O 12
ATOM 16518 N N . ALA A 1 82 ? -12.445 18.297 -10.933 1.00 0.00 237 ALA A N 12
ATOM 16519 C CA . ALA A 1 82 ? -13.894 18.236 -10.788 1.00 0.00 237 ALA A CA 12
ATOM 16520 C C . ALA A 1 82 ? -14.406 16.812 -10.981 1.00 0.00 237 ALA A C 12
ATOM 16521 O O . ALA A 1 82 ? -13.626 15.887 -11.208 1.00 0.00 237 ALA A O 12
ATOM 16528 N N . VAL A 1 83 ? -15.721 16.643 -10.888 1.00 0.00 238 VAL A N 12
ATOM 16529 C CA . VAL A 1 83 ? -16.336 15.332 -11.053 1.00 0.00 238 VAL A CA 12
ATOM 16530 C C . VAL A 1 83 ? -17.815 15.458 -11.403 1.00 0.00 238 VAL A C 12
ATOM 16531 O O . VAL A 1 83 ? -18.534 16.269 -10.819 1.00 0.00 238 VAL A O 12
ATOM 16544 N N . SER A 1 84 ? -18.263 14.651 -12.359 1.00 0.00 239 SER A N 12
ATOM 16545 C CA . SER A 1 84 ? -19.656 14.675 -12.790 1.00 0.00 239 SER A CA 12
ATOM 16546 C C . SER A 1 84 ? -20.154 13.266 -13.094 1.00 0.00 239 SER A C 12
ATOM 16547 O O . SER A 1 84 ? -19.382 12.394 -13.489 1.00 0.00 239 SER A O 12
ATOM 16555 N N . GLY A 1 85 ? -21.453 13.051 -12.908 1.00 0.00 240 GLY A N 12
ATOM 16556 C CA . GLY A 1 85 ? -22.034 11.747 -13.167 1.00 0.00 240 GLY A CA 12
ATOM 16557 C C . GLY A 1 85 ? -23.531 11.722 -12.929 1.00 0.00 240 GLY A C 12
ATOM 16558 O O . GLY A 1 85 ? -24.074 12.519 -12.164 1.00 0.00 240 GLY A O 12
ATOM 16562 N N . PRO A 1 86 ? -24.224 10.788 -13.598 1.00 0.00 241 PRO A N 12
ATOM 16563 C CA . PRO A 1 86 ? -25.678 10.640 -13.473 1.00 0.00 241 PRO A CA 12
ATOM 16564 C C . PRO A 1 86 ? -26.091 10.108 -12.105 1.00 0.00 241 PRO A C 12
ATOM 16565 O O . PRO A 1 86 ? -25.257 9.630 -11.337 1.00 0.00 241 PRO A O 12
ATOM 16576 N N . SER A 1 87 ? -27.383 10.194 -11.808 1.00 0.00 242 SER A N 12
ATOM 16577 C CA . SER A 1 87 ? -27.907 9.723 -10.530 1.00 0.00 242 SER A CA 12
ATOM 16578 C C . SER A 1 87 ? -28.001 8.201 -10.509 1.00 0.00 242 SER A C 12
ATOM 16579 O O . SER A 1 87 ? -28.104 7.560 -11.555 1.00 0.00 242 SER A O 12
ATOM 16587 N N . ALA A 1 88 ? -27.964 7.629 -9.310 1.00 0.00 243 ALA A N 12
ATOM 16588 C CA . ALA A 1 88 ? -28.047 6.182 -9.151 1.00 0.00 243 ALA A CA 12
ATOM 16589 C C . ALA A 1 88 ? -29.314 5.631 -9.795 1.00 0.00 243 ALA A C 12
ATOM 16590 O O . ALA A 1 88 ? -30.387 6.224 -9.683 1.00 0.00 243 ALA A O 12
ATOM 16597 N N . SER A 1 89 ? -29.183 4.493 -10.470 1.00 0.00 244 SER A N 12
ATOM 16598 C CA . SER A 1 89 ? -30.318 3.864 -11.136 1.00 0.00 244 SER A CA 12
ATOM 16599 C C . SER A 1 89 ? -30.089 2.365 -11.299 1.00 0.00 244 SER A C 12
ATOM 16600 O O . SER A 1 89 ? -29.084 1.937 -11.867 1.00 0.00 244 SER A O 12
ATOM 16608 N N . SER A 1 90 ? -31.029 1.571 -10.797 1.00 0.00 245 SER A N 12
ATOM 16609 C CA . SER A 1 90 ? -30.930 0.119 -10.883 1.00 0.00 245 SER A CA 12
ATOM 16610 C C . SER A 1 90 ? -32.218 -0.483 -11.436 1.00 0.00 245 SER A C 12
ATOM 16611 O O . SER A 1 90 ? -33.317 -0.055 -11.085 1.00 0.00 245 SER A O 12
ATOM 16619 N N . GLY A 1 91 ? -32.074 -1.478 -12.305 1.00 0.00 246 GLY A N 12
ATOM 16620 C CA . GLY A 1 91 ? -33.233 -2.123 -12.894 1.00 0.00 246 GLY A CA 12
ATOM 16621 C C . GLY A 1 91 ? -34.421 -2.150 -11.954 1.00 0.00 246 GLY A C 12
ATOM 16622 O O . GLY A 1 91 ? -34.548 -3.030 -11.103 1.00 0.00 246 GLY A O 12
ATOM 16626 N N . PRO A 1 92 ? -35.320 -1.164 -12.101 1.00 0.00 247 PRO A N 12
ATOM 16627 C CA . PRO A 1 92 ? -36.520 -1.055 -11.266 1.00 0.00 247 PRO A CA 12
ATOM 16628 C C . PRO A 1 92 ? -37.533 -2.156 -11.561 1.00 0.00 247 PRO A C 12
ATOM 16629 O O . PRO A 1 92 ? -38.025 -2.276 -12.683 1.00 0.00 247 PRO A O 12
ATOM 16640 N N . SER A 1 93 ? -37.841 -2.958 -10.547 1.00 0.00 248 SER A N 12
ATOM 16641 C CA . SER A 1 93 ? -38.794 -4.051 -10.699 1.00 0.00 248 SER A CA 12
ATOM 16642 C C . SER A 1 93 ? -39.503 -4.341 -9.379 1.00 0.00 248 SER A C 12
ATOM 16643 O O . SER A 1 93 ? -38.874 -4.402 -8.324 1.00 0.00 248 SER A O 12
ATOM 16651 N N . SER A 1 94 ? -40.819 -4.518 -9.449 1.00 0.00 249 SER A N 12
ATOM 16652 C CA . SER A 1 94 ? -41.616 -4.797 -8.260 1.00 0.00 249 SER A CA 12
ATOM 16653 C C . SER A 1 94 ? -40.892 -5.772 -7.337 1.00 0.00 249 SER A C 12
ATOM 16654 O O . SER A 1 94 ? -40.560 -5.438 -6.200 1.00 0.00 249 SER A O 12
ATOM 16662 N N . GLY A 1 95 ? -40.650 -6.981 -7.835 1.00 0.00 250 GLY A N 12
ATOM 16663 C CA . GLY A 1 95 ? -39.967 -7.987 -7.043 1.00 0.00 250 GLY A CA 12
ATOM 16664 C C . GLY A 1 95 ? -39.804 -9.298 -7.785 1.00 0.00 250 GLY A C 12
ATOM 16665 O O . GLY A 1 95 ? -40.680 -10.161 -7.734 1.00 0.00 250 GLY A O 12
ATOM 16669 N N . GLY A 1 1 ? -9.396 -29.121 7.760 1.00 0.00 156 GLY A N 13
ATOM 16670 C CA . GLY A 1 1 ? -9.660 -27.790 8.275 1.00 0.00 156 GLY A CA 13
ATOM 16671 C C . GLY A 1 1 ? -9.666 -26.737 7.184 1.00 0.00 156 GLY A C 13
ATOM 16672 O O . GLY A 1 1 ? -9.869 -27.050 6.011 1.00 0.00 156 GLY A O 13
ATOM 16676 N N . SER A 1 2 ? -9.444 -25.485 7.572 1.00 0.00 157 SER A N 13
ATOM 16677 C CA . SER A 1 2 ? -9.430 -24.382 6.619 1.00 0.00 157 SER A CA 13
ATOM 16678 C C . SER A 1 2 ? -8.043 -24.209 6.008 1.00 0.00 157 SER A C 13
ATOM 16679 O O . SER A 1 2 ? -7.051 -24.700 6.545 1.00 0.00 157 SER A O 13
ATOM 16687 N N . SER A 1 3 ? -7.983 -23.506 4.881 1.00 0.00 158 SER A N 13
ATOM 16688 C CA . SER A 1 3 ? -6.719 -23.271 4.194 1.00 0.00 158 SER A CA 13
ATOM 16689 C C . SER A 1 3 ? -6.340 -21.793 4.243 1.00 0.00 158 SER A C 13
ATOM 16690 O O . SER A 1 3 ? -6.828 -20.989 3.450 1.00 0.00 158 SER A O 13
ATOM 16698 N N . GLY A 1 4 ? -5.466 -21.444 5.183 1.00 0.00 159 GLY A N 13
ATOM 16699 C CA . GLY A 1 4 ? -5.036 -20.065 5.320 1.00 0.00 159 GLY A CA 13
ATOM 16700 C C . GLY A 1 4 ? -3.740 -19.936 6.094 1.00 0.00 159 GLY A C 13
ATOM 16701 O O . GLY A 1 4 ? -2.926 -20.859 6.113 1.00 0.00 159 GLY A O 13
ATOM 16705 N N . SER A 1 5 ? -3.546 -18.787 6.734 1.00 0.00 160 SER A N 13
ATOM 16706 C CA . SER A 1 5 ? -2.337 -18.538 7.509 1.00 0.00 160 SER A CA 13
ATOM 16707 C C . SER A 1 5 ? -1.102 -18.564 6.613 1.00 0.00 160 SER A C 13
ATOM 16708 O O . SER A 1 5 ? -0.070 -19.129 6.976 1.00 0.00 160 SER A O 13
ATOM 16716 N N . SER A 1 6 ? -1.216 -17.947 5.441 1.00 0.00 161 SER A N 13
ATOM 16717 C CA . SER A 1 6 ? -0.112 -17.902 4.490 1.00 0.00 161 SER A CA 13
ATOM 16718 C C . SER A 1 6 ? -0.026 -16.534 3.822 1.00 0.00 161 SER A C 13
ATOM 16719 O O . SER A 1 6 ? -1.028 -15.833 3.686 1.00 0.00 161 SER A O 13
ATOM 16727 N N . GLY A 1 7 ? 1.180 -16.160 3.405 1.00 0.00 162 GLY A N 13
ATOM 16728 C CA . GLY A 1 7 ? 1.376 -14.877 2.756 1.00 0.00 162 GLY A CA 13
ATOM 16729 C C . GLY A 1 7 ? 2.477 -14.061 3.404 1.00 0.00 162 GLY A C 13
ATOM 16730 O O . GLY A 1 7 ? 2.836 -14.297 4.558 1.00 0.00 162 GLY A O 13
ATOM 16734 N N . ILE A 1 8 ? 3.016 -13.101 2.660 1.00 0.00 163 ILE A N 13
ATOM 16735 C CA . ILE A 1 8 ? 4.083 -12.249 3.170 1.00 0.00 163 ILE A CA 13
ATOM 16736 C C . ILE A 1 8 ? 3.527 -10.935 3.709 1.00 0.00 163 ILE A C 13
ATOM 16737 O O . ILE A 1 8 ? 2.617 -10.349 3.126 1.00 0.00 163 ILE A O 13
ATOM 16753 N N . ASN A 1 9 ? 4.084 -10.478 4.826 1.00 0.00 164 ASN A N 13
ATOM 16754 C CA . ASN A 1 9 ? 3.644 -9.232 5.445 1.00 0.00 164 ASN A CA 13
ATOM 16755 C C . ASN A 1 9 ? 4.425 -8.045 4.890 1.00 0.00 164 ASN A C 13
ATOM 16756 O O . ASN A 1 9 ? 5.638 -8.124 4.690 1.00 0.00 164 ASN A O 13
ATOM 16767 N N . VAL A 1 10 ? 3.722 -6.944 4.643 1.00 0.00 165 VAL A N 13
ATOM 16768 C CA . VAL A 1 10 ? 4.348 -5.739 4.112 1.00 0.00 165 VAL A CA 13
ATOM 16769 C C . VAL A 1 10 ? 3.991 -4.519 4.953 1.00 0.00 165 VAL A C 13
ATOM 16770 O O . VAL A 1 10 ? 2.844 -4.352 5.367 1.00 0.00 165 VAL A O 13
ATOM 16783 N N . ARG A 1 11 ? 4.981 -3.667 5.201 1.00 0.00 166 ARG A N 13
ATOM 16784 C CA . ARG A 1 11 ? 4.771 -2.462 5.993 1.00 0.00 166 ARG A CA 13
ATOM 16785 C C . ARG A 1 11 ? 4.552 -1.250 5.091 1.00 0.00 166 ARG A C 13
ATOM 16786 O O . ARG A 1 11 ? 5.394 -0.926 4.253 1.00 0.00 166 ARG A O 13
ATOM 16807 N N . LEU A 1 12 ? 3.416 -0.585 5.269 1.00 0.00 167 LEU A N 13
ATOM 16808 C CA . LEU A 1 12 ? 3.085 0.591 4.471 1.00 0.00 167 LEU A CA 13
ATOM 16809 C C . LEU A 1 12 ? 3.532 1.868 5.174 1.00 0.00 167 LEU A C 13
ATOM 16810 O O . LEU A 1 12 ? 2.905 2.313 6.135 1.00 0.00 167 LEU A O 13
ATOM 16826 N N . LYS A 1 13 ? 4.619 2.456 4.686 1.00 0.00 168 LYS A N 13
ATOM 16827 C CA . LYS A 1 13 ? 5.149 3.686 5.264 1.00 0.00 168 LYS A CA 13
ATOM 16828 C C . LYS A 1 13 ? 4.702 4.902 4.459 1.00 0.00 168 LYS A C 13
ATOM 16829 O O . LYS A 1 13 ? 4.835 4.933 3.236 1.00 0.00 168 LYS A O 13
ATOM 16848 N N . PHE A 1 14 ? 4.173 5.904 5.154 1.00 0.00 169 PHE A N 13
ATOM 16849 C CA . PHE A 1 14 ? 3.706 7.123 4.504 1.00 0.00 169 PHE A CA 13
ATOM 16850 C C . PHE A 1 14 ? 4.650 8.287 4.791 1.00 0.00 169 PHE A C 13
ATOM 16851 O O . PHE A 1 14 ? 5.403 8.266 5.766 1.00 0.00 169 PHE A O 13
ATOM 16868 N N . LEU A 1 15 ? 4.605 9.302 3.934 1.00 0.00 170 LEU A N 13
ATOM 16869 C CA . LEU A 1 15 ? 5.457 10.476 4.094 1.00 0.00 170 LEU A CA 13
ATOM 16870 C C . LEU A 1 15 ? 5.128 11.215 5.387 1.00 0.00 170 LEU A C 13
ATOM 16871 O O . LEU A 1 15 ? 5.831 12.146 5.777 1.00 0.00 170 LEU A O 13
ATOM 16887 N N . ASN A 1 16 ? 4.056 10.791 6.048 1.00 0.00 171 ASN A N 13
ATOM 16888 C CA . ASN A 1 16 ? 3.634 11.412 7.299 1.00 0.00 171 ASN A CA 13
ATOM 16889 C C . ASN A 1 16 ? 4.412 10.839 8.480 1.00 0.00 171 ASN A C 13
ATOM 16890 O O . ASN A 1 16 ? 3.983 10.945 9.629 1.00 0.00 171 ASN A O 13
ATOM 16901 N N . ASP A 1 17 ? 5.558 10.233 8.188 1.00 0.00 172 ASP A N 13
ATOM 16902 C CA . ASP A 1 17 ? 6.397 9.644 9.226 1.00 0.00 172 ASP A CA 13
ATOM 16903 C C . ASP A 1 17 ? 5.631 8.580 10.005 1.00 0.00 172 ASP A C 13
ATOM 16904 O O . ASP A 1 17 ? 5.824 8.417 11.210 1.00 0.00 172 ASP A O 13
ATOM 16913 N N . THR A 1 18 ? 4.760 7.856 9.308 1.00 0.00 173 THR A N 13
ATOM 16914 C CA . THR A 1 18 ? 3.963 6.809 9.935 1.00 0.00 173 THR A CA 13
ATOM 16915 C C . THR A 1 18 ? 4.050 5.506 9.147 1.00 0.00 173 THR A C 13
ATOM 16916 O O . THR A 1 18 ? 4.656 5.457 8.077 1.00 0.00 173 THR A O 13
ATOM 16927 N N . GLU A 1 19 ? 3.441 4.454 9.683 1.00 0.00 174 GLU A N 13
ATOM 16928 C CA . GLU A 1 19 ? 3.451 3.151 9.029 1.00 0.00 174 GLU A CA 13
ATOM 16929 C C . GLU A 1 19 ? 2.133 2.416 9.259 1.00 0.00 174 GLU A C 13
ATOM 16930 O O . GLU A 1 19 ? 1.437 2.664 10.242 1.00 0.00 174 GLU A O 13
ATOM 16942 N N . GLU A 1 20 ? 1.799 1.511 8.344 1.00 0.00 175 GLU A N 13
ATOM 16943 C CA . GLU A 1 20 ? 0.565 0.741 8.447 1.00 0.00 175 GLU A CA 13
ATOM 16944 C C . GLU A 1 20 ? 0.812 -0.729 8.121 1.00 0.00 175 GLU A C 13
ATOM 16945 O O . GLU A 1 20 ? 1.399 -1.057 7.089 1.00 0.00 175 GLU A O 13
ATOM 16957 N N . LEU A 1 21 ? 0.360 -1.609 9.007 1.00 0.00 176 LEU A N 13
ATOM 16958 C CA . LEU A 1 21 ? 0.531 -3.045 8.815 1.00 0.00 176 LEU A CA 13
ATOM 16959 C C . LEU A 1 21 ? -0.422 -3.569 7.745 1.00 0.00 176 LEU A C 13
ATOM 16960 O O . LEU A 1 21 ? -1.639 -3.439 7.868 1.00 0.00 176 LEU A O 13
ATOM 16976 N N . ALA A 1 22 ? 0.141 -4.163 6.698 1.00 0.00 177 ALA A N 13
ATOM 16977 C CA . ALA A 1 22 ? -0.659 -4.710 5.609 1.00 0.00 177 ALA A CA 13
ATOM 16978 C C . ALA A 1 22 ? -0.065 -6.017 5.094 1.00 0.00 177 ALA A C 13
ATOM 16979 O O . ALA A 1 22 ? 1.152 -6.144 4.954 1.00 0.00 177 ALA A O 13
ATOM 16986 N N . VAL A 1 23 ? -0.931 -6.986 4.814 1.00 0.00 178 VAL A N 13
ATOM 16987 C CA . VAL A 1 23 ? -0.491 -8.283 4.314 1.00 0.00 178 VAL A CA 13
ATOM 16988 C C . VAL A 1 23 ? -0.661 -8.375 2.802 1.00 0.00 178 VAL A C 13
ATOM 16989 O O . VAL A 1 23 ? -1.764 -8.219 2.280 1.00 0.00 178 VAL A O 13
ATOM 17002 N N . ALA A 1 24 ? 0.441 -8.631 2.103 1.00 0.00 179 ALA A N 13
ATOM 17003 C CA . ALA A 1 24 ? 0.414 -8.746 0.651 1.00 0.00 179 ALA A CA 13
ATOM 17004 C C . ALA A 1 24 ? 0.985 -10.085 0.196 1.00 0.00 179 ALA A C 13
ATOM 17005 O O . ALA A 1 24 ? 1.748 -10.724 0.922 1.00 0.00 179 ALA A O 13
ATOM 17012 N N . ARG A 1 25 ? 0.612 -10.504 -1.009 1.00 0.00 180 ARG A N 13
ATOM 17013 C CA . ARG A 1 25 ? 1.087 -11.768 -1.559 1.00 0.00 180 ARG A CA 13
ATOM 17014 C C . ARG A 1 25 ? 1.989 -11.531 -2.767 1.00 0.00 180 ARG A C 13
ATOM 17015 O O . ARG A 1 25 ? 1.875 -10.527 -3.470 1.00 0.00 180 ARG A O 13
ATOM 17036 N N . PRO A 1 26 ? 2.908 -12.476 -3.014 1.00 0.00 181 PRO A N 13
ATOM 17037 C CA . PRO A 1 26 ? 3.847 -12.393 -4.136 1.00 0.00 181 PRO A CA 13
ATOM 17038 C C . PRO A 1 26 ? 3.157 -12.572 -5.484 1.00 0.00 181 PRO A C 13
ATOM 17039 O O . PRO A 1 26 ? 3.799 -12.514 -6.532 1.00 0.00 181 PRO A O 13
ATOM 17050 N N . GLU A 1 27 ? 1.846 -12.790 -5.449 1.00 0.00 182 GLU A N 13
ATOM 17051 C CA . GLU A 1 27 ? 1.070 -12.978 -6.669 1.00 0.00 182 GLU A CA 13
ATOM 17052 C C . GLU A 1 27 ? 0.162 -11.779 -6.926 1.00 0.00 182 GLU A C 13
ATOM 17053 O O . GLU A 1 27 ? -0.013 -11.353 -8.068 1.00 0.00 182 GLU A O 13
ATOM 17065 N N . ASP A 1 28 ? -0.414 -11.241 -5.857 1.00 0.00 183 ASP A N 13
ATOM 17066 C CA . ASP A 1 28 ? -1.304 -10.091 -5.966 1.00 0.00 183 ASP A CA 13
ATOM 17067 C C . ASP A 1 28 ? -0.685 -9.005 -6.840 1.00 0.00 183 ASP A C 13
ATOM 17068 O O . ASP A 1 28 ? 0.472 -9.106 -7.249 1.00 0.00 183 ASP A O 13
ATOM 17077 N N . THR A 1 29 ? -1.463 -7.965 -7.124 1.00 0.00 184 THR A N 13
ATOM 17078 C CA . THR A 1 29 ? -0.993 -6.861 -7.951 1.00 0.00 184 THR A CA 13
ATOM 17079 C C . THR A 1 29 ? -0.963 -5.557 -7.162 1.00 0.00 184 THR A C 13
ATOM 17080 O O . THR A 1 29 ? -1.595 -5.440 -6.112 1.00 0.00 184 THR A O 13
ATOM 17091 N N . VAL A 1 30 ? -0.226 -4.577 -7.675 1.00 0.00 185 VAL A N 13
ATOM 17092 C CA . VAL A 1 30 ? -0.116 -3.280 -7.020 1.00 0.00 185 VAL A CA 13
ATOM 17093 C C . VAL A 1 30 ? -1.480 -2.611 -6.890 1.00 0.00 185 VAL A C 13
ATOM 17094 O O . VAL A 1 30 ? -1.805 -2.036 -5.853 1.00 0.00 185 VAL A O 13
ATOM 17107 N N . GLY A 1 31 ? -2.275 -2.692 -7.953 1.00 0.00 186 GLY A N 13
ATOM 17108 C CA . GLY A 1 31 ? -3.596 -2.091 -7.938 1.00 0.00 186 GLY A CA 13
ATOM 17109 C C . GLY A 1 31 ? -4.468 -2.636 -6.824 1.00 0.00 186 GLY A C 13
ATOM 17110 O O . GLY A 1 31 ? -5.185 -1.884 -6.161 1.00 0.00 186 GLY A O 13
ATOM 17114 N N . THR A 1 32 ? -4.411 -3.948 -6.617 1.00 0.00 187 THR A N 13
ATOM 17115 C CA . THR A 1 32 ? -5.203 -4.593 -5.578 1.00 0.00 187 THR A CA 13
ATOM 17116 C C . THR A 1 32 ? -4.741 -4.166 -4.189 1.00 0.00 187 THR A C 13
ATOM 17117 O O . THR A 1 32 ? -5.558 -3.913 -3.302 1.00 0.00 187 THR A O 13
ATOM 17128 N N . LEU A 1 33 ? -3.428 -4.087 -4.006 1.00 0.00 188 LEU A N 13
ATOM 17129 C CA . LEU A 1 33 ? -2.857 -3.690 -2.724 1.00 0.00 188 LEU A CA 13
ATOM 17130 C C . LEU A 1 33 ? -3.366 -2.314 -2.304 1.00 0.00 188 LEU A C 13
ATOM 17131 O O . LEU A 1 33 ? -3.753 -2.108 -1.154 1.00 0.00 188 LEU A O 13
ATOM 17147 N N . LYS A 1 34 ? -3.364 -1.376 -3.245 1.00 0.00 189 LYS A N 13
ATOM 17148 C CA . LYS A 1 34 ? -3.828 -0.021 -2.975 1.00 0.00 189 LYS A CA 13
ATOM 17149 C C . LYS A 1 34 ? -5.320 -0.010 -2.657 1.00 0.00 189 LYS A C 13
ATOM 17150 O O . LYS A 1 34 ? -5.759 0.649 -1.715 1.00 0.00 189 LYS A O 13
ATOM 17169 N N . SER A 1 35 ? -6.095 -0.745 -3.448 1.00 0.00 190 SER A N 13
ATOM 17170 C CA . SER A 1 35 ? -7.538 -0.818 -3.252 1.00 0.00 190 SER A CA 13
ATOM 17171 C C . SER A 1 35 ? -7.875 -1.608 -1.991 1.00 0.00 190 SER A C 13
ATOM 17172 O O . SER A 1 35 ? -8.909 -1.383 -1.361 1.00 0.00 190 SER A O 13
ATOM 17180 N N . LYS A 1 36 ? -6.995 -2.535 -1.628 1.00 0.00 191 LYS A N 13
ATOM 17181 C CA . LYS A 1 36 ? -7.197 -3.358 -0.441 1.00 0.00 191 LYS A CA 13
ATOM 17182 C C . LYS A 1 36 ? -7.179 -2.505 0.823 1.00 0.00 191 LYS A C 13
ATOM 17183 O O . LYS A 1 36 ? -8.064 -2.616 1.671 1.00 0.00 191 LYS A O 13
ATOM 17202 N N . TYR A 1 37 ? -6.166 -1.653 0.941 1.00 0.00 192 TYR A N 13
ATOM 17203 C CA . TYR A 1 37 ? -6.033 -0.782 2.103 1.00 0.00 192 TYR A CA 13
ATOM 17204 C C . TYR A 1 37 ? -6.519 0.629 1.784 1.00 0.00 192 TYR A C 13
ATOM 17205 O O . TYR A 1 37 ? -7.222 1.250 2.581 1.00 0.00 192 TYR A O 13
ATOM 17223 N N . PHE A 1 38 ? -6.139 1.128 0.612 1.00 0.00 193 PHE A N 13
ATOM 17224 C CA . PHE A 1 38 ? -6.536 2.465 0.187 1.00 0.00 193 PHE A CA 13
ATOM 17225 C C . PHE A 1 38 ? -7.526 2.396 -0.973 1.00 0.00 193 PHE A C 13
ATOM 17226 O O . PHE A 1 38 ? -7.166 2.556 -2.139 1.00 0.00 193 PHE A O 13
ATOM 17243 N N . PRO A 1 39 ? -8.803 2.150 -0.646 1.00 0.00 194 PRO A N 13
ATOM 17244 C CA . PRO A 1 39 ? -9.871 2.053 -1.645 1.00 0.00 194 PRO A CA 13
ATOM 17245 C C . PRO A 1 39 ? -10.192 3.401 -2.283 1.00 0.00 194 PRO A C 13
ATOM 17246 O O . PRO A 1 39 ? -10.434 4.386 -1.587 1.00 0.00 194 PRO A O 13
ATOM 17257 N N . GLY A 1 40 ? -10.191 3.436 -3.612 1.00 0.00 195 GLY A N 13
ATOM 17258 C CA . GLY A 1 40 ? -10.484 4.667 -4.322 1.00 0.00 195 GLY A CA 13
ATOM 17259 C C . GLY A 1 40 ? -9.307 5.622 -4.335 1.00 0.00 195 GLY A C 13
ATOM 17260 O O . GLY A 1 40 ? -9.033 6.265 -5.348 1.00 0.00 195 GLY A O 13
ATOM 17264 N N . GLN A 1 41 ? -8.610 5.716 -3.207 1.00 0.00 196 GLN A N 13
ATOM 17265 C CA . GLN A 1 41 ? -7.457 6.601 -3.093 1.00 0.00 196 GLN A CA 13
ATOM 17266 C C . GLN A 1 41 ? -6.199 5.929 -3.632 1.00 0.00 196 GLN A C 13
ATOM 17267 O O . GLN A 1 41 ? -5.095 6.183 -3.153 1.00 0.00 196 GLN A O 13
ATOM 17281 N N . GLU A 1 42 ? -6.374 5.071 -4.632 1.00 0.00 197 GLU A N 13
ATOM 17282 C CA . GLU A 1 42 ? -5.252 4.361 -5.235 1.00 0.00 197 GLU A CA 13
ATOM 17283 C C . GLU A 1 42 ? -4.560 5.228 -6.283 1.00 0.00 197 GLU A C 13
ATOM 17284 O O . GLU A 1 42 ? -3.403 4.994 -6.632 1.00 0.00 197 GLU A O 13
ATOM 17296 N N . SER A 1 43 ? -5.278 6.230 -6.781 1.00 0.00 198 SER A N 13
ATOM 17297 C CA . SER A 1 43 ? -4.736 7.129 -7.793 1.00 0.00 198 SER A CA 13
ATOM 17298 C C . SER A 1 43 ? -3.735 8.102 -7.175 1.00 0.00 198 SER A C 13
ATOM 17299 O O . SER A 1 43 ? -2.837 8.598 -7.853 1.00 0.00 198 SER A O 13
ATOM 17307 N N . GLN A 1 44 ? -3.899 8.368 -5.883 1.00 0.00 199 GLN A N 13
ATOM 17308 C CA . GLN A 1 44 ? -3.011 9.281 -5.173 1.00 0.00 199 GLN A CA 13
ATOM 17309 C C . GLN A 1 44 ? -1.919 8.515 -4.435 1.00 0.00 199 GLN A C 13
ATOM 17310 O O . GLN A 1 44 ? -0.756 8.918 -4.435 1.00 0.00 199 GLN A O 13
ATOM 17324 N N . MET A 1 45 ? -2.301 7.407 -3.807 1.00 0.00 200 MET A N 13
ATOM 17325 C CA . MET A 1 45 ? -1.353 6.584 -3.066 1.00 0.00 200 MET A CA 13
ATOM 17326 C C . MET A 1 45 ? -0.312 5.977 -4.001 1.00 0.00 200 MET A C 13
ATOM 17327 O O . MET A 1 45 ? -0.554 4.947 -4.632 1.00 0.00 200 MET A O 13
ATOM 17341 N N . LYS A 1 46 ? 0.847 6.621 -4.088 1.00 0.00 201 LYS A N 13
ATOM 17342 C CA . LYS A 1 46 ? 1.926 6.144 -4.945 1.00 0.00 201 LYS A CA 13
ATOM 17343 C C . LYS A 1 46 ? 2.948 5.347 -4.142 1.00 0.00 201 LYS A C 13
ATOM 17344 O O . LYS A 1 46 ? 3.577 5.873 -3.223 1.00 0.00 201 LYS A O 13
ATOM 17363 N N . LEU A 1 47 ? 3.110 4.076 -4.494 1.00 0.00 202 LEU A N 13
ATOM 17364 C CA . LEU A 1 47 ? 4.057 3.206 -3.807 1.00 0.00 202 LEU A CA 13
ATOM 17365 C C . LEU A 1 47 ? 5.404 3.194 -4.523 1.00 0.00 202 LEU A C 13
ATOM 17366 O O . LEU A 1 47 ? 5.464 3.138 -5.752 1.00 0.00 202 LEU A O 13
ATOM 17382 N N . ILE A 1 48 ? 6.482 3.244 -3.748 1.00 0.00 203 ILE A N 13
ATOM 17383 C CA . ILE A 1 48 ? 7.827 3.235 -4.308 1.00 0.00 203 ILE A CA 13
ATOM 17384 C C . ILE A 1 48 ? 8.693 2.171 -3.643 1.00 0.00 203 ILE A C 13
ATOM 17385 O O . ILE A 1 48 ? 8.870 2.172 -2.425 1.00 0.00 203 ILE A O 13
ATOM 17401 N N . TYR A 1 49 ? 9.231 1.264 -4.452 1.00 0.00 204 TYR A N 13
ATOM 17402 C CA . TYR A 1 49 ? 10.078 0.193 -3.942 1.00 0.00 204 TYR A CA 13
ATOM 17403 C C . TYR A 1 49 ? 11.507 0.336 -4.458 1.00 0.00 204 TYR A C 13
ATOM 17404 O O . TYR A 1 49 ? 11.749 0.291 -5.663 1.00 0.00 204 TYR A O 13
ATOM 17422 N N . GLN A 1 50 ? 12.448 0.508 -3.535 1.00 0.00 205 GLN A N 13
ATOM 17423 C CA . GLN A 1 50 ? 13.852 0.658 -3.896 1.00 0.00 205 GLN A CA 13
ATOM 17424 C C . GLN A 1 50 ? 14.035 1.767 -4.926 1.00 0.00 205 GLN A C 13
ATOM 17425 O O . GLN A 1 50 ? 14.915 1.695 -5.782 1.00 0.00 205 GLN A O 13
ATOM 17439 N N . GLY A 1 51 ? 13.195 2.794 -4.837 1.00 0.00 206 GLY A N 13
ATOM 17440 C CA . GLY A 1 51 ? 13.280 3.904 -5.768 1.00 0.00 206 GLY A CA 13
ATOM 17441 C C . GLY A 1 51 ? 12.545 3.630 -7.066 1.00 0.00 206 GLY A C 13
ATOM 17442 O O . GLY A 1 51 ? 12.669 4.387 -8.029 1.00 0.00 206 GLY A O 13
ATOM 17446 N N . ARG A 1 52 ? 11.779 2.544 -7.092 1.00 0.00 207 ARG A N 13
ATOM 17447 C CA . ARG A 1 52 ? 11.024 2.171 -8.282 1.00 0.00 207 ARG A CA 13
ATOM 17448 C C . ARG A 1 52 ? 9.537 2.454 -8.094 1.00 0.00 207 ARG A C 13
ATOM 17449 O O . ARG A 1 52 ? 8.946 2.078 -7.080 1.00 0.00 207 ARG A O 13
ATOM 17470 N N . LEU A 1 53 ? 8.937 3.118 -9.075 1.00 0.00 208 LEU A N 13
ATOM 17471 C CA . LEU A 1 53 ? 7.518 3.452 -9.018 1.00 0.00 208 LEU A CA 13
ATOM 17472 C C . LEU A 1 53 ? 6.661 2.259 -9.430 1.00 0.00 208 LEU A C 13
ATOM 17473 O O . LEU A 1 53 ? 6.796 1.737 -10.537 1.00 0.00 208 LEU A O 13
ATOM 17489 N N . LEU A 1 54 ? 5.777 1.835 -8.533 1.00 0.00 209 LEU A N 13
ATOM 17490 C CA . LEU A 1 54 ? 4.895 0.705 -8.804 1.00 0.00 209 LEU A CA 13
ATOM 17491 C C . LEU A 1 54 ? 3.688 1.141 -9.628 1.00 0.00 209 LEU A C 13
ATOM 17492 O O . LEU A 1 54 ? 2.566 0.697 -9.386 1.00 0.00 209 LEU A O 13
ATOM 17508 N N . GLN A 1 55 ? 3.927 2.013 -10.602 1.00 0.00 210 GLN A N 13
ATOM 17509 C CA . GLN A 1 55 ? 2.859 2.508 -11.463 1.00 0.00 210 GLN A CA 13
ATOM 17510 C C . GLN A 1 55 ? 1.996 1.360 -11.975 1.00 0.00 210 GLN A C 13
ATOM 17511 O O . GLN A 1 55 ? 0.823 1.245 -11.617 1.00 0.00 210 GLN A O 13
ATOM 17525 N N . ASP A 1 56 ? 2.583 0.513 -12.813 1.00 0.00 211 ASP A N 13
ATOM 17526 C CA . ASP A 1 56 ? 1.868 -0.627 -13.374 1.00 0.00 211 ASP A CA 13
ATOM 17527 C C . ASP A 1 56 ? 1.054 -1.341 -12.298 1.00 0.00 211 ASP A C 13
ATOM 17528 O O . ASP A 1 56 ? 1.588 -2.070 -11.462 1.00 0.00 211 ASP A O 13
ATOM 17537 N N . PRO A 1 57 ? -0.270 -1.126 -12.318 1.00 0.00 212 PRO A N 13
ATOM 17538 C CA . PRO A 1 57 ? -1.185 -1.740 -11.351 1.00 0.00 212 PRO A CA 13
ATOM 17539 C C . PRO A 1 57 ? -1.327 -3.243 -11.560 1.00 0.00 212 PRO A C 13
ATOM 17540 O O . PRO A 1 57 ? -2.096 -3.906 -10.865 1.00 0.00 212 PRO A O 13
ATOM 17551 N N . ALA A 1 58 ? -0.580 -3.776 -12.521 1.00 0.00 213 ALA A N 13
ATOM 17552 C CA . ALA A 1 58 ? -0.620 -5.202 -12.819 1.00 0.00 213 ALA A CA 13
ATOM 17553 C C . ALA A 1 58 ? 0.682 -5.884 -12.416 1.00 0.00 213 ALA A C 13
ATOM 17554 O O . ALA A 1 58 ? 0.776 -7.112 -12.413 1.00 0.00 213 ALA A O 13
ATOM 17561 N N . ARG A 1 59 ? 1.685 -5.081 -12.076 1.00 0.00 214 ARG A N 13
ATOM 17562 C CA . ARG A 1 59 ? 2.983 -5.609 -11.673 1.00 0.00 214 ARG A CA 13
ATOM 17563 C C . ARG A 1 59 ? 2.854 -6.474 -10.422 1.00 0.00 214 ARG A C 13
ATOM 17564 O O . ARG A 1 59 ? 2.466 -5.991 -9.357 1.00 0.00 214 ARG A O 13
ATOM 17585 N N . THR A 1 60 ? 3.181 -7.755 -10.559 1.00 0.00 215 THR A N 13
ATOM 17586 C CA . THR A 1 60 ? 3.100 -8.688 -9.442 1.00 0.00 215 THR A CA 13
ATOM 17587 C C . THR A 1 60 ? 4.128 -8.350 -8.368 1.00 0.00 215 THR A C 13
ATOM 17588 O O . THR A 1 60 ? 5.259 -7.971 -8.674 1.00 0.00 215 THR A O 13
ATOM 17599 N N . LEU A 1 61 ? 3.728 -8.491 -7.109 1.00 0.00 216 LEU A N 13
ATOM 17600 C CA . LEU A 1 61 ? 4.616 -8.201 -5.988 1.00 0.00 216 LEU A CA 13
ATOM 17601 C C . LEU A 1 61 ? 5.889 -9.037 -6.072 1.00 0.00 216 LEU A C 13
ATOM 17602 O O . LEU A 1 61 ? 6.967 -8.586 -5.684 1.00 0.00 216 LEU A O 13
ATOM 17618 N N . SER A 1 62 ? 5.757 -10.257 -6.582 1.00 0.00 217 SER A N 13
ATOM 17619 C CA . SER A 1 62 ? 6.897 -11.157 -6.715 1.00 0.00 217 SER A CA 13
ATOM 17620 C C . SER A 1 62 ? 7.925 -10.591 -7.690 1.00 0.00 217 SER A C 13
ATOM 17621 O O . SER A 1 62 ? 9.126 -10.608 -7.421 1.00 0.00 217 SER A O 13
ATOM 17629 N N . SER A 1 63 ? 7.444 -10.090 -8.823 1.00 0.00 218 SER A N 13
ATOM 17630 C CA . SER A 1 63 ? 8.321 -9.522 -9.840 1.00 0.00 218 SER A CA 13
ATOM 17631 C C . SER A 1 63 ? 9.016 -8.268 -9.319 1.00 0.00 218 SER A C 13
ATOM 17632 O O . SER A 1 63 ? 10.157 -7.980 -9.683 1.00 0.00 218 SER A O 13
ATOM 17640 N N . LEU A 1 64 ? 8.321 -7.525 -8.464 1.00 0.00 219 LEU A N 13
ATOM 17641 C CA . LEU A 1 64 ? 8.871 -6.301 -7.892 1.00 0.00 219 LEU A CA 13
ATOM 17642 C C . LEU A 1 64 ? 9.856 -6.619 -6.771 1.00 0.00 219 LEU A C 13
ATOM 17643 O O . LEU A 1 64 ? 10.383 -5.717 -6.121 1.00 0.00 219 LEU A O 13
ATOM 17659 N N . ASN A 1 65 ? 10.101 -7.907 -6.554 1.00 0.00 220 ASN A N 13
ATOM 17660 C CA . ASN A 1 65 ? 11.025 -8.344 -5.513 1.00 0.00 220 ASN A CA 13
ATOM 17661 C C . ASN A 1 65 ? 10.488 -7.996 -4.128 1.00 0.00 220 ASN A C 13
ATOM 17662 O O . ASN A 1 65 ? 11.256 -7.788 -3.188 1.00 0.00 220 ASN A O 13
ATOM 17673 N N . ILE A 1 66 ? 9.166 -7.937 -4.010 1.00 0.00 221 ILE A N 13
ATOM 17674 C CA . ILE A 1 66 ? 8.526 -7.617 -2.740 1.00 0.00 221 ILE A CA 13
ATOM 17675 C C . ILE A 1 66 ? 8.388 -8.859 -1.866 1.00 0.00 221 ILE A C 13
ATOM 17676 O O . ILE A 1 66 ? 7.533 -9.711 -2.108 1.00 0.00 221 ILE A O 13
ATOM 17692 N N . THR A 1 67 ? 9.235 -8.955 -0.845 1.00 0.00 222 THR A N 13
ATOM 17693 C CA . THR A 1 67 ? 9.208 -10.091 0.066 1.00 0.00 222 THR A CA 13
ATOM 17694 C C . THR A 1 67 ? 8.600 -9.705 1.410 1.00 0.00 222 THR A C 13
ATOM 17695 O O . THR A 1 67 ? 8.121 -8.585 1.585 1.00 0.00 222 THR A O 13
ATOM 17706 N N . ASN A 1 68 ? 8.624 -10.638 2.356 1.00 0.00 223 ASN A N 13
ATOM 17707 C CA . ASN A 1 68 ? 8.075 -10.394 3.684 1.00 0.00 223 ASN A CA 13
ATOM 17708 C C . ASN A 1 68 ? 8.972 -9.449 4.479 1.00 0.00 223 ASN A C 13
ATOM 17709 O O . ASN A 1 68 ? 10.186 -9.421 4.284 1.00 0.00 223 ASN A O 13
ATOM 17720 N N . ASN A 1 69 ? 8.364 -8.679 5.375 1.00 0.00 224 ASN A N 13
ATOM 17721 C CA . ASN A 1 69 ? 9.108 -7.733 6.199 1.00 0.00 224 ASN A CA 13
ATOM 17722 C C . ASN A 1 69 ? 9.643 -6.579 5.356 1.00 0.00 224 ASN A C 13
ATOM 17723 O O . ASN A 1 69 ? 10.649 -5.958 5.701 1.00 0.00 224 ASN A O 13
ATOM 17734 N N . CYS A 1 70 ? 8.963 -6.298 4.250 1.00 0.00 225 CYS A N 13
ATOM 17735 C CA . CYS A 1 70 ? 9.369 -5.219 3.356 1.00 0.00 225 CYS A CA 13
ATOM 17736 C C . CYS A 1 70 ? 8.491 -3.988 3.555 1.00 0.00 225 CYS A C 13
ATOM 17737 O O . CYS A 1 70 ? 7.280 -4.101 3.746 1.00 0.00 225 CYS A O 13
ATOM 17745 N N . VAL A 1 71 ? 9.109 -2.812 3.511 1.00 0.00 226 VAL A N 13
ATOM 17746 C CA . VAL A 1 71 ? 8.384 -1.560 3.687 1.00 0.00 226 VAL A CA 13
ATOM 17747 C C . VAL A 1 71 ? 8.216 -0.831 2.358 1.00 0.00 226 VAL A C 13
ATOM 17748 O O . VAL A 1 71 ? 9.129 -0.805 1.533 1.00 0.00 226 VAL A O 13
ATOM 17761 N N . ILE A 1 72 ? 7.043 -0.239 2.159 1.00 0.00 227 ILE A N 13
ATOM 17762 C CA . ILE A 1 72 ? 6.756 0.492 0.931 1.00 0.00 227 ILE A CA 13
ATOM 17763 C C . ILE A 1 72 ? 6.394 1.944 1.227 1.00 0.00 227 ILE A C 13
ATOM 17764 O O . ILE A 1 72 ? 5.542 2.223 2.071 1.00 0.00 227 ILE A O 13
ATOM 17780 N N . HIS A 1 73 ? 7.047 2.866 0.527 1.00 0.00 228 HIS A N 13
ATOM 17781 C CA . HIS A 1 73 ? 6.793 4.290 0.713 1.00 0.00 228 HIS A CA 13
ATOM 17782 C C . HIS A 1 73 ? 5.579 4.735 -0.096 1.00 0.00 228 HIS A C 13
ATOM 17783 O O . HIS A 1 73 ? 5.509 4.507 -1.305 1.00 0.00 228 HIS A O 13
ATOM 17798 N N . CYS A 1 74 ? 4.625 5.369 0.577 1.00 0.00 229 CYS A N 13
ATOM 17799 C CA . CYS A 1 74 ? 3.413 5.845 -0.080 1.00 0.00 229 CYS A CA 13
ATOM 17800 C C . CYS A 1 74 ? 3.373 7.369 -0.110 1.00 0.00 229 CYS A C 13
ATOM 17801 O O . CYS A 1 74 ? 3.526 8.025 0.921 1.00 0.00 229 CYS A O 13
ATOM 17809 N N . HIS A 1 75 ? 3.167 7.928 -1.298 1.00 0.00 230 HIS A N 13
ATOM 17810 C CA . HIS A 1 75 ? 3.108 9.376 -1.463 1.00 0.00 230 HIS A CA 13
ATOM 17811 C C . HIS A 1 75 ? 1.672 9.839 -1.687 1.00 0.00 230 HIS A C 13
ATOM 17812 O O . HIS A 1 75 ? 0.921 9.221 -2.441 1.00 0.00 230 HIS A O 13
ATOM 17827 N N . ARG A 1 76 ? 1.297 10.930 -1.027 1.00 0.00 231 ARG A N 13
ATOM 17828 C CA . ARG A 1 76 ? -0.049 11.475 -1.153 1.00 0.00 231 ARG A CA 13
ATOM 17829 C C . ARG A 1 76 ? -0.045 12.746 -1.997 1.00 0.00 231 ARG A C 13
ATOM 17830 O O . ARG A 1 76 ? 0.733 13.667 -1.746 1.00 0.00 231 ARG A O 13
ATOM 17851 N N . SER A 1 77 ? -0.917 12.788 -2.998 1.00 0.00 232 SER A N 13
ATOM 17852 C CA . SER A 1 77 ? -1.011 13.944 -3.882 1.00 0.00 232 SER A CA 13
ATOM 17853 C C . SER A 1 77 ? -2.360 14.639 -3.726 1.00 0.00 232 SER A C 13
ATOM 17854 O O . SER A 1 77 ? -3.395 14.004 -3.524 1.00 0.00 232 SER A O 13
ATOM 17862 N N . PRO A 1 78 ? -2.350 15.977 -3.821 1.00 0.00 233 PRO A N 13
ATOM 17863 C CA . PRO A 1 78 ? -3.564 16.789 -3.694 1.00 0.00 233 PRO A CA 13
ATOM 17864 C C . PRO A 1 78 ? -4.505 16.614 -4.880 1.00 0.00 233 PRO A C 13
ATOM 17865 O O . PRO A 1 78 ? -4.079 16.460 -6.025 1.00 0.00 233 PRO A O 13
ATOM 17876 N N . PRO A 1 79 ? -5.817 16.638 -4.604 1.00 0.00 234 PRO A N 13
ATOM 17877 C CA . PRO A 1 79 ? -6.847 16.485 -5.636 1.00 0.00 234 PRO A CA 13
ATOM 17878 C C . PRO A 1 79 ? -6.921 17.692 -6.566 1.00 0.00 234 PRO A C 13
ATOM 17879 O O . PRO A 1 79 ? -6.826 18.835 -6.122 1.00 0.00 234 PRO A O 13
ATOM 17890 N N . GLY A 1 80 ? -7.091 17.429 -7.858 1.00 0.00 235 GLY A N 13
ATOM 17891 C CA . GLY A 1 80 ? -7.175 18.504 -8.829 1.00 0.00 235 GLY A CA 13
ATOM 17892 C C . GLY A 1 80 ? -8.595 18.994 -9.030 1.00 0.00 235 GLY A C 13
ATOM 17893 O O . GLY A 1 80 ? -8.828 20.191 -9.190 1.00 0.00 235 GLY A O 13
ATOM 17897 N N . ALA A 1 81 ? -9.546 18.066 -9.024 1.00 0.00 236 ALA A N 13
ATOM 17898 C CA . ALA A 1 81 ? -10.951 18.410 -9.206 1.00 0.00 236 ALA A CA 13
ATOM 17899 C C . ALA A 1 81 ? -11.852 17.220 -8.895 1.00 0.00 236 ALA A C 13
ATOM 17900 O O . ALA A 1 81 ? -11.427 16.068 -8.979 1.00 0.00 236 ALA A O 13
ATOM 17907 N N . ALA A 1 82 ? -13.099 17.507 -8.535 1.00 0.00 237 ALA A N 13
ATOM 17908 C CA . ALA A 1 82 ? -14.061 16.460 -8.213 1.00 0.00 237 ALA A CA 13
ATOM 17909 C C . ALA A 1 82 ? -14.611 15.811 -9.479 1.00 0.00 237 ALA A C 13
ATOM 17910 O O . ALA A 1 82 ? -15.163 16.488 -10.346 1.00 0.00 237 ALA A O 13
ATOM 17917 N N . VAL A 1 83 ? -14.455 14.495 -9.579 1.00 0.00 238 VAL A N 13
ATOM 17918 C CA . VAL A 1 83 ? -14.936 13.754 -10.739 1.00 0.00 238 VAL A CA 13
ATOM 17919 C C . VAL A 1 83 ? -16.460 13.714 -10.772 1.00 0.00 238 VAL A C 13
ATOM 17920 O O . VAL A 1 83 ? -17.118 13.876 -9.744 1.00 0.00 238 VAL A O 13
ATOM 17933 N N . SER A 1 84 ? -17.014 13.497 -11.960 1.00 0.00 239 SER A N 13
ATOM 17934 C CA . SER A 1 84 ? -18.462 13.439 -12.129 1.00 0.00 239 SER A CA 13
ATOM 17935 C C . SER A 1 84 ? -18.828 12.806 -13.468 1.00 0.00 239 SER A C 13
ATOM 17936 O O . SER A 1 84 ? -18.036 12.817 -14.409 1.00 0.00 239 SER A O 13
ATOM 17944 N N . GLY A 1 85 ? -20.035 12.255 -13.544 1.00 0.00 240 GLY A N 13
ATOM 17945 C CA . GLY A 1 85 ? -20.487 11.624 -14.771 1.00 0.00 240 GLY A CA 13
ATOM 17946 C C . GLY A 1 85 ? -21.759 10.823 -14.577 1.00 0.00 240 GLY A C 13
ATOM 17947 O O . GLY A 1 85 ? -22.003 10.252 -13.514 1.00 0.00 240 GLY A O 13
ATOM 17951 N N . PRO A 1 86 ? -22.598 10.776 -15.623 1.00 0.00 241 PRO A N 13
ATOM 17952 C CA . PRO A 1 86 ? -23.867 10.043 -15.587 1.00 0.00 241 PRO A CA 13
ATOM 17953 C C . PRO A 1 86 ? -23.663 8.532 -15.556 1.00 0.00 241 PRO A C 13
ATOM 17954 O O . PRO A 1 86 ? -22.679 8.018 -16.087 1.00 0.00 241 PRO A O 13
ATOM 17965 N N . SER A 1 87 ? -24.599 7.826 -14.930 1.00 0.00 242 SER A N 13
ATOM 17966 C CA . SER A 1 87 ? -24.520 6.373 -14.828 1.00 0.00 242 SER A CA 13
ATOM 17967 C C . SER A 1 87 ? -25.841 5.727 -15.234 1.00 0.00 242 SER A C 13
ATOM 17968 O O . SER A 1 87 ? -26.916 6.261 -14.961 1.00 0.00 242 SER A O 13
ATOM 17976 N N . ALA A 1 88 ? -25.752 4.574 -15.889 1.00 0.00 243 ALA A N 13
ATOM 17977 C CA . ALA A 1 88 ? -26.939 3.853 -16.332 1.00 0.00 243 ALA A CA 13
ATOM 17978 C C . ALA A 1 88 ? -26.636 2.373 -16.540 1.00 0.00 243 ALA A C 13
ATOM 17979 O O . ALA A 1 88 ? -25.784 2.013 -17.352 1.00 0.00 243 ALA A O 13
ATOM 17986 N N . SER A 1 89 ? -27.339 1.520 -15.802 1.00 0.00 244 SER A N 13
ATOM 17987 C CA . SER A 1 89 ? -27.143 0.079 -15.903 1.00 0.00 244 SER A CA 13
ATOM 17988 C C . SER A 1 89 ? -28.079 -0.525 -16.945 1.00 0.00 244 SER A C 13
ATOM 17989 O O . SER A 1 89 ? -29.135 0.032 -17.244 1.00 0.00 244 SER A O 13
ATOM 17997 N N . SER A 1 90 ? -27.683 -1.669 -17.495 1.00 0.00 245 SER A N 13
ATOM 17998 C CA . SER A 1 90 ? -28.484 -2.349 -18.506 1.00 0.00 245 SER A CA 13
ATOM 17999 C C . SER A 1 90 ? -27.876 -3.702 -18.862 1.00 0.00 245 SER A C 13
ATOM 18000 O O . SER A 1 90 ? -26.712 -3.969 -18.565 1.00 0.00 245 SER A O 13
ATOM 18008 N N . GLY A 1 91 ? -28.674 -4.553 -19.500 1.00 0.00 246 GLY A N 13
ATOM 18009 C CA . GLY A 1 91 ? -28.198 -5.868 -19.886 1.00 0.00 246 GLY A CA 13
ATOM 18010 C C . GLY A 1 91 ? -27.153 -5.808 -20.982 1.00 0.00 246 GLY A C 13
ATOM 18011 O O . GLY A 1 91 ? -26.871 -4.749 -21.543 1.00 0.00 246 GLY A O 13
ATOM 18015 N N . PRO A 1 92 ? -26.557 -6.967 -21.302 1.00 0.00 247 PRO A N 13
ATOM 18016 C CA . PRO A 1 92 ? -25.527 -7.068 -22.340 1.00 0.00 247 PRO A CA 13
ATOM 18017 C C . PRO A 1 92 ? -26.093 -6.860 -23.740 1.00 0.00 247 PRO A C 13
ATOM 18018 O O . PRO A 1 92 ? -25.550 -6.090 -24.532 1.00 0.00 247 PRO A O 13
ATOM 18029 N N . SER A 1 93 ? -27.188 -7.551 -24.040 1.00 0.00 248 SER A N 13
ATOM 18030 C CA . SER A 1 93 ? -27.826 -7.444 -25.347 1.00 0.00 248 SER A CA 13
ATOM 18031 C C . SER A 1 93 ? -28.403 -6.047 -25.557 1.00 0.00 248 SER A C 13
ATOM 18032 O O . SER A 1 93 ? -28.856 -5.402 -24.612 1.00 0.00 248 SER A O 13
ATOM 18040 N N . SER A 1 94 ? -28.382 -5.587 -26.804 1.00 0.00 249 SER A N 13
ATOM 18041 C CA . SER A 1 94 ? -28.898 -4.265 -27.140 1.00 0.00 249 SER A CA 13
ATOM 18042 C C . SER A 1 94 ? -30.135 -3.938 -26.308 1.00 0.00 249 SER A C 13
ATOM 18043 O O . SER A 1 94 ? -30.251 -2.849 -25.749 1.00 0.00 249 SER A O 13
ATOM 18051 N N . GLY A 1 95 ? -31.059 -4.892 -26.232 1.00 0.00 250 GLY A N 13
ATOM 18052 C CA . GLY A 1 95 ? -32.275 -4.688 -25.468 1.00 0.00 250 GLY A CA 13
ATOM 18053 C C . GLY A 1 95 ? -31.998 -4.262 -24.040 1.00 0.00 250 GLY A C 13
ATOM 18054 O O . GLY A 1 95 ? -31.964 -5.094 -23.133 1.00 0.00 250 GLY A O 13
ATOM 18058 N N . GLY A 1 1 ? -7.779 -11.556 14.179 1.00 0.00 156 GLY A N 14
ATOM 18059 C CA . GLY A 1 1 ? -7.036 -12.711 14.647 1.00 0.00 156 GLY A CA 14
ATOM 18060 C C . GLY A 1 1 ? -7.386 -13.973 13.883 1.00 0.00 156 GLY A C 14
ATOM 18061 O O . GLY A 1 1 ? -8.256 -14.738 14.300 1.00 0.00 156 GLY A O 14
ATOM 18065 N N . SER A 1 2 ? -6.709 -14.191 12.761 1.00 0.00 157 SER A N 14
ATOM 18066 C CA . SER A 1 2 ? -6.956 -15.366 11.934 1.00 0.00 157 SER A CA 14
ATOM 18067 C C . SER A 1 2 ? -6.049 -16.521 12.346 1.00 0.00 157 SER A C 14
ATOM 18068 O O . SER A 1 2 ? -4.824 -16.400 12.330 1.00 0.00 157 SER A O 14
ATOM 18076 N N . SER A 1 3 ? -6.660 -17.643 12.716 1.00 0.00 158 SER A N 14
ATOM 18077 C CA . SER A 1 3 ? -5.909 -18.820 13.137 1.00 0.00 158 SER A CA 14
ATOM 18078 C C . SER A 1 3 ? -4.800 -19.141 12.140 1.00 0.00 158 SER A C 14
ATOM 18079 O O . SER A 1 3 ? -3.632 -19.255 12.509 1.00 0.00 158 SER A O 14
ATOM 18087 N N . GLY A 1 4 ? -5.175 -19.286 10.872 1.00 0.00 159 GLY A N 14
ATOM 18088 C CA . GLY A 1 4 ? -4.202 -19.593 9.841 1.00 0.00 159 GLY A CA 14
ATOM 18089 C C . GLY A 1 4 ? -4.081 -18.488 8.810 1.00 0.00 159 GLY A C 14
ATOM 18090 O O . GLY A 1 4 ? -5.082 -18.042 8.249 1.00 0.00 159 GLY A O 14
ATOM 18094 N N . SER A 1 5 ? -2.853 -18.045 8.562 1.00 0.00 160 SER A N 14
ATOM 18095 C CA . SER A 1 5 ? -2.606 -16.981 7.595 1.00 0.00 160 SER A CA 14
ATOM 18096 C C . SER A 1 5 ? -1.413 -17.321 6.707 1.00 0.00 160 SER A C 14
ATOM 18097 O O . SER A 1 5 ? -0.297 -17.507 7.192 1.00 0.00 160 SER A O 14
ATOM 18105 N N . SER A 1 6 ? -1.658 -17.400 5.403 1.00 0.00 161 SER A N 14
ATOM 18106 C CA . SER A 1 6 ? -0.605 -17.721 4.446 1.00 0.00 161 SER A CA 14
ATOM 18107 C C . SER A 1 6 ? -0.310 -16.527 3.542 1.00 0.00 161 SER A C 14
ATOM 18108 O O . SER A 1 6 ? -1.097 -16.196 2.656 1.00 0.00 161 SER A O 14
ATOM 18116 N N . GLY A 1 7 ? 0.830 -15.885 3.775 1.00 0.00 162 GLY A N 14
ATOM 18117 C CA . GLY A 1 7 ? 1.210 -14.735 2.975 1.00 0.00 162 GLY A CA 14
ATOM 18118 C C . GLY A 1 7 ? 2.411 -14.005 3.542 1.00 0.00 162 GLY A C 14
ATOM 18119 O O . GLY A 1 7 ? 2.986 -14.429 4.545 1.00 0.00 162 GLY A O 14
ATOM 18123 N N . ILE A 1 8 ? 2.792 -12.906 2.900 1.00 0.00 163 ILE A N 14
ATOM 18124 C CA . ILE A 1 8 ? 3.933 -12.117 3.347 1.00 0.00 163 ILE A CA 14
ATOM 18125 C C . ILE A 1 8 ? 3.481 -10.793 3.954 1.00 0.00 163 ILE A C 14
ATOM 18126 O O . ILE A 1 8 ? 2.523 -10.179 3.486 1.00 0.00 163 ILE A O 14
ATOM 18142 N N . ASN A 1 9 ? 4.179 -10.359 4.998 1.00 0.00 164 ASN A N 14
ATOM 18143 C CA . ASN A 1 9 ? 3.850 -9.106 5.669 1.00 0.00 164 ASN A CA 14
ATOM 18144 C C . ASN A 1 9 ? 4.541 -7.928 4.990 1.00 0.00 164 ASN A C 14
ATOM 18145 O O . ASN A 1 9 ? 5.688 -8.033 4.554 1.00 0.00 164 ASN A O 14
ATOM 18156 N N . VAL A 1 10 ? 3.836 -6.804 4.904 1.00 0.00 165 VAL A N 14
ATOM 18157 C CA . VAL A 1 10 ? 4.381 -5.605 4.280 1.00 0.00 165 VAL A CA 14
ATOM 18158 C C . VAL A 1 10 ? 4.106 -4.369 5.130 1.00 0.00 165 VAL A C 14
ATOM 18159 O O . VAL A 1 10 ? 3.008 -4.200 5.661 1.00 0.00 165 VAL A O 14
ATOM 18172 N N . ARG A 1 11 ? 5.111 -3.509 5.255 1.00 0.00 166 ARG A N 14
ATOM 18173 C CA . ARG A 1 11 ? 4.979 -2.288 6.042 1.00 0.00 166 ARG A CA 14
ATOM 18174 C C . ARG A 1 11 ? 4.766 -1.078 5.137 1.00 0.00 166 ARG A C 14
ATOM 18175 O O . ARG A 1 11 ? 5.674 -0.663 4.415 1.00 0.00 166 ARG A O 14
ATOM 18196 N N . LEU A 1 12 ? 3.563 -0.517 5.181 1.00 0.00 167 LEU A N 14
ATOM 18197 C CA . LEU A 1 12 ? 3.231 0.645 4.364 1.00 0.00 167 LEU A CA 14
ATOM 18198 C C . LEU A 1 12 ? 3.654 1.936 5.057 1.00 0.00 167 LEU A C 14
ATOM 18199 O O . LEU A 1 12 ? 3.052 2.348 6.049 1.00 0.00 167 LEU A O 14
ATOM 18215 N N . LYS A 1 13 ? 4.694 2.572 4.528 1.00 0.00 168 LYS A N 14
ATOM 18216 C CA . LYS A 1 13 ? 5.197 3.819 5.092 1.00 0.00 168 LYS A CA 14
ATOM 18217 C C . LYS A 1 13 ? 4.669 5.020 4.315 1.00 0.00 168 LYS A C 14
ATOM 18218 O O . LYS A 1 13 ? 4.726 5.051 3.086 1.00 0.00 168 LYS A O 14
ATOM 18237 N N . PHE A 1 14 ? 4.156 6.009 5.040 1.00 0.00 169 PHE A N 14
ATOM 18238 C CA . PHE A 1 14 ? 3.617 7.213 4.419 1.00 0.00 169 PHE A CA 14
ATOM 18239 C C . PHE A 1 14 ? 4.544 8.404 4.647 1.00 0.00 169 PHE A C 14
ATOM 18240 O O . PHE A 1 14 ? 5.447 8.351 5.483 1.00 0.00 169 PHE A O 14
ATOM 18257 N N . LEU A 1 15 ? 4.314 9.476 3.898 1.00 0.00 170 LEU A N 14
ATOM 18258 C CA . LEU A 1 15 ? 5.127 10.681 4.018 1.00 0.00 170 LEU A CA 14
ATOM 18259 C C . LEU A 1 15 ? 4.867 11.385 5.346 1.00 0.00 170 LEU A C 14
ATOM 18260 O O . LEU A 1 15 ? 5.494 12.397 5.657 1.00 0.00 170 LEU A O 14
ATOM 18276 N N . ASN A 1 16 ? 3.940 10.839 6.127 1.00 0.00 171 ASN A N 14
ATOM 18277 C CA . ASN A 1 16 ? 3.599 11.414 7.423 1.00 0.00 171 ASN A CA 14
ATOM 18278 C C . ASN A 1 16 ? 4.461 10.812 8.529 1.00 0.00 171 ASN A C 14
ATOM 18279 O O . ASN A 1 16 ? 4.163 10.963 9.714 1.00 0.00 171 ASN A O 14
ATOM 18290 N N . ASP A 1 17 ? 5.531 10.132 8.133 1.00 0.00 172 ASP A N 14
ATOM 18291 C CA . ASP A 1 17 ? 6.439 9.509 9.090 1.00 0.00 172 ASP A CA 14
ATOM 18292 C C . ASP A 1 17 ? 5.731 8.408 9.873 1.00 0.00 172 ASP A C 14
ATOM 18293 O O . ASP A 1 17 ? 6.086 8.116 11.015 1.00 0.00 172 ASP A O 14
ATOM 18302 N N . THR A 1 18 ? 4.725 7.800 9.252 1.00 0.00 173 THR A N 14
ATOM 18303 C CA . THR A 1 18 ? 3.965 6.733 9.890 1.00 0.00 173 THR A CA 14
ATOM 18304 C C . THR A 1 18 ? 4.117 5.420 9.131 1.00 0.00 173 THR A C 14
ATOM 18305 O O . THR A 1 18 ? 4.731 5.376 8.066 1.00 0.00 173 THR A O 14
ATOM 18316 N N . GLU A 1 19 ? 3.552 4.352 9.686 1.00 0.00 174 GLU A N 14
ATOM 18317 C CA . GLU A 1 19 ? 3.625 3.037 9.059 1.00 0.00 174 GLU A CA 14
ATOM 18318 C C . GLU A 1 19 ? 2.372 2.220 9.361 1.00 0.00 174 GLU A C 14
ATOM 18319 O O . GLU A 1 19 ? 1.772 2.356 10.427 1.00 0.00 174 GLU A O 14
ATOM 18331 N N . GLU A 1 20 ? 1.983 1.372 8.414 1.00 0.00 175 GLU A N 14
ATOM 18332 C CA . GLU A 1 20 ? 0.801 0.534 8.578 1.00 0.00 175 GLU A CA 14
ATOM 18333 C C . GLU A 1 20 ? 1.061 -0.879 8.064 1.00 0.00 175 GLU A C 14
ATOM 18334 O O . GLU A 1 20 ? 1.526 -1.068 6.939 1.00 0.00 175 GLU A O 14
ATOM 18346 N N . LEU A 1 21 ? 0.756 -1.869 8.896 1.00 0.00 176 LEU A N 14
ATOM 18347 C CA . LEU A 1 21 ? 0.957 -3.267 8.527 1.00 0.00 176 LEU A CA 14
ATOM 18348 C C . LEU A 1 21 ? -0.139 -3.742 7.579 1.00 0.00 176 LEU A C 14
ATOM 18349 O O . LEU A 1 21 ? -1.326 -3.538 7.833 1.00 0.00 176 LEU A O 14
ATOM 18365 N N . ALA A 1 22 ? 0.267 -4.378 6.485 1.00 0.00 177 ALA A N 14
ATOM 18366 C CA . ALA A 1 22 ? -0.680 -4.887 5.500 1.00 0.00 177 ALA A CA 14
ATOM 18367 C C . ALA A 1 22 ? -0.227 -6.233 4.947 1.00 0.00 177 ALA A C 14
ATOM 18368 O O . ALA A 1 22 ? 0.931 -6.400 4.561 1.00 0.00 177 ALA A O 14
ATOM 18375 N N . VAL A 1 23 ? -1.146 -7.193 4.911 1.00 0.00 178 VAL A N 14
ATOM 18376 C CA . VAL A 1 23 ? -0.840 -8.525 4.404 1.00 0.00 178 VAL A CA 14
ATOM 18377 C C . VAL A 1 23 ? -0.918 -8.566 2.882 1.00 0.00 178 VAL A C 14
ATOM 18378 O O . VAL A 1 23 ? -1.957 -8.263 2.296 1.00 0.00 178 VAL A O 14
ATOM 18391 N N . ALA A 1 24 ? 0.187 -8.943 2.249 1.00 0.00 179 ALA A N 14
ATOM 18392 C CA . ALA A 1 24 ? 0.244 -9.025 0.794 1.00 0.00 179 ALA A CA 14
ATOM 18393 C C . ALA A 1 24 ? 0.805 -10.369 0.342 1.00 0.00 179 ALA A C 14
ATOM 18394 O O . ALA A 1 24 ? 1.499 -11.049 1.099 1.00 0.00 179 ALA A O 14
ATOM 18401 N N . ARG A 1 25 ? 0.501 -10.746 -0.895 1.00 0.00 180 ARG A N 14
ATOM 18402 C CA . ARG A 1 25 ? 0.974 -12.010 -1.447 1.00 0.00 180 ARG A CA 14
ATOM 18403 C C . ARG A 1 25 ? 1.889 -11.771 -2.645 1.00 0.00 180 ARG A C 14
ATOM 18404 O O . ARG A 1 25 ? 1.782 -10.767 -3.349 1.00 0.00 180 ARG A O 14
ATOM 18425 N N . PRO A 1 26 ? 2.811 -12.716 -2.883 1.00 0.00 181 PRO A N 14
ATOM 18426 C CA . PRO A 1 26 ? 3.762 -12.632 -3.996 1.00 0.00 181 PRO A CA 14
ATOM 18427 C C . PRO A 1 26 ? 3.086 -12.811 -5.351 1.00 0.00 181 PRO A C 14
ATOM 18428 O O . PRO A 1 26 ? 3.736 -12.735 -6.393 1.00 0.00 181 PRO A O 14
ATOM 18439 N N . GLU A 1 27 ? 1.778 -13.048 -5.328 1.00 0.00 182 GLU A N 14
ATOM 18440 C CA . GLU A 1 27 ? 1.015 -13.238 -6.557 1.00 0.00 182 GLU A CA 14
ATOM 18441 C C . GLU A 1 27 ? 0.112 -12.038 -6.827 1.00 0.00 182 GLU A C 14
ATOM 18442 O O . GLU A 1 27 ? -0.124 -11.673 -7.979 1.00 0.00 182 GLU A O 14
ATOM 18454 N N . ASP A 1 28 ? -0.389 -11.429 -5.759 1.00 0.00 183 ASP A N 14
ATOM 18455 C CA . ASP A 1 28 ? -1.266 -10.270 -5.880 1.00 0.00 183 ASP A CA 14
ATOM 18456 C C . ASP A 1 28 ? -0.610 -9.178 -6.719 1.00 0.00 183 ASP A C 14
ATOM 18457 O O . ASP A 1 28 ? 0.583 -9.242 -7.019 1.00 0.00 183 ASP A O 14
ATOM 18466 N N . THR A 1 29 ? -1.397 -8.175 -7.095 1.00 0.00 184 THR A N 14
ATOM 18467 C CA . THR A 1 29 ? -0.894 -7.070 -7.902 1.00 0.00 184 THR A CA 14
ATOM 18468 C C . THR A 1 29 ? -0.836 -5.780 -7.091 1.00 0.00 184 THR A C 14
ATOM 18469 O O . THR A 1 29 ? -1.485 -5.659 -6.052 1.00 0.00 184 THR A O 14
ATOM 18480 N N . VAL A 1 30 ? -0.056 -4.818 -7.574 1.00 0.00 185 VAL A N 14
ATOM 18481 C CA . VAL A 1 30 ? 0.085 -3.536 -6.895 1.00 0.00 185 VAL A CA 14
ATOM 18482 C C . VAL A 1 30 ? -1.237 -2.776 -6.876 1.00 0.00 185 VAL A C 14
ATOM 18483 O O . VAL A 1 30 ? -1.625 -2.211 -5.854 1.00 0.00 185 VAL A O 14
ATOM 18496 N N . GLY A 1 31 ? -1.924 -2.766 -8.014 1.00 0.00 186 GLY A N 14
ATOM 18497 C CA . GLY A 1 31 ? -3.196 -2.073 -8.106 1.00 0.00 186 GLY A CA 14
ATOM 18498 C C . GLY A 1 31 ? -4.214 -2.594 -7.111 1.00 0.00 186 GLY A C 14
ATOM 18499 O O . GLY A 1 31 ? -5.029 -1.833 -6.589 1.00 0.00 186 GLY A O 14
ATOM 18503 N N . THR A 1 32 ? -4.170 -3.896 -6.848 1.00 0.00 187 THR A N 14
ATOM 18504 C CA . THR A 1 32 ? -5.097 -4.519 -5.912 1.00 0.00 187 THR A CA 14
ATOM 18505 C C . THR A 1 32 ? -4.769 -4.132 -4.474 1.00 0.00 187 THR A C 14
ATOM 18506 O O . THR A 1 32 ? -5.662 -3.818 -3.686 1.00 0.00 187 THR A O 14
ATOM 18517 N N . LEU A 1 33 ? -3.484 -4.155 -4.138 1.00 0.00 188 LEU A N 14
ATOM 18518 C CA . LEU A 1 33 ? -3.038 -3.805 -2.794 1.00 0.00 188 LEU A CA 14
ATOM 18519 C C . LEU A 1 33 ? -3.535 -2.418 -2.400 1.00 0.00 188 LEU A C 14
ATOM 18520 O O . LEU A 1 33 ? -4.064 -2.224 -1.305 1.00 0.00 188 LEU A O 14
ATOM 18536 N N . LYS A 1 34 ? -3.363 -1.456 -3.299 1.00 0.00 189 LYS A N 14
ATOM 18537 C CA . LYS A 1 34 ? -3.796 -0.086 -3.048 1.00 0.00 189 LYS A CA 14
ATOM 18538 C C . LYS A 1 34 ? -5.302 -0.027 -2.812 1.00 0.00 189 LYS A C 14
ATOM 18539 O O . LYS A 1 34 ? -5.767 0.609 -1.866 1.00 0.00 189 LYS A O 14
ATOM 18558 N N . SER A 1 35 ? -6.059 -0.694 -3.677 1.00 0.00 190 SER A N 14
ATOM 18559 C CA . SER A 1 35 ? -7.513 -0.715 -3.564 1.00 0.00 190 SER A CA 14
ATOM 18560 C C . SER A 1 35 ? -7.952 -1.542 -2.359 1.00 0.00 190 SER A C 14
ATOM 18561 O O . SER A 1 35 ? -9.012 -1.304 -1.780 1.00 0.00 190 SER A O 14
ATOM 18569 N N . LYS A 1 36 ? -7.128 -2.515 -1.986 1.00 0.00 191 LYS A N 14
ATOM 18570 C CA . LYS A 1 36 ? -7.428 -3.379 -0.850 1.00 0.00 191 LYS A CA 14
ATOM 18571 C C . LYS A 1 36 ? -7.417 -2.586 0.454 1.00 0.00 191 LYS A C 14
ATOM 18572 O O . LYS A 1 36 ? -8.334 -2.699 1.268 1.00 0.00 191 LYS A O 14
ATOM 18591 N N . TYR A 1 37 ? -6.376 -1.784 0.644 1.00 0.00 192 TYR A N 14
ATOM 18592 C CA . TYR A 1 37 ? -6.245 -0.973 1.849 1.00 0.00 192 TYR A CA 14
ATOM 18593 C C . TYR A 1 37 ? -6.683 0.465 1.588 1.00 0.00 192 TYR A C 14
ATOM 18594 O O . TYR A 1 37 ? -7.401 1.063 2.389 1.00 0.00 192 TYR A O 14
ATOM 18612 N N . PHE A 1 38 ? -6.244 1.014 0.460 1.00 0.00 193 PHE A N 14
ATOM 18613 C CA . PHE A 1 38 ? -6.589 2.382 0.091 1.00 0.00 193 PHE A CA 14
ATOM 18614 C C . PHE A 1 38 ? -7.508 2.402 -1.127 1.00 0.00 193 PHE A C 14
ATOM 18615 O O . PHE A 1 38 ? -7.073 2.596 -2.262 1.00 0.00 193 PHE A O 14
ATOM 18632 N N . PRO A 1 39 ? -8.812 2.195 -0.887 1.00 0.00 194 PRO A N 14
ATOM 18633 C CA . PRO A 1 39 ? -9.820 2.184 -1.951 1.00 0.00 194 PRO A CA 14
ATOM 18634 C C . PRO A 1 39 ? -10.049 3.569 -2.547 1.00 0.00 194 PRO A C 14
ATOM 18635 O O . PRO A 1 39 ? -10.253 4.542 -1.822 1.00 0.00 194 PRO A O 14
ATOM 18646 N N . GLY A 1 40 ? -10.014 3.650 -3.874 1.00 0.00 195 GLY A N 14
ATOM 18647 C CA . GLY A 1 40 ? -10.220 4.921 -4.545 1.00 0.00 195 GLY A CA 14
ATOM 18648 C C . GLY A 1 40 ? -9.007 5.826 -4.457 1.00 0.00 195 GLY A C 14
ATOM 18649 O O . GLY A 1 40 ? -8.613 6.443 -5.446 1.00 0.00 195 GLY A O 14
ATOM 18653 N N . GLN A 1 41 ? -8.416 5.907 -3.269 1.00 0.00 196 GLN A N 14
ATOM 18654 C CA . GLN A 1 41 ? -7.242 6.745 -3.056 1.00 0.00 196 GLN A CA 14
ATOM 18655 C C . GLN A 1 41 ? -6.067 6.262 -3.900 1.00 0.00 196 GLN A C 14
ATOM 18656 O O . GLN A 1 41 ? -5.024 6.912 -3.957 1.00 0.00 196 GLN A O 14
ATOM 18670 N N . GLU A 1 42 ? -6.245 5.119 -4.554 1.00 0.00 197 GLU A N 14
ATOM 18671 C CA . GLU A 1 42 ? -5.199 4.549 -5.395 1.00 0.00 197 GLU A CA 14
ATOM 18672 C C . GLU A 1 42 ? -4.643 5.596 -6.356 1.00 0.00 197 GLU A C 14
ATOM 18673 O O . GLU A 1 42 ? -3.555 5.432 -6.908 1.00 0.00 197 GLU A O 14
ATOM 18685 N N . SER A 1 43 ? -5.399 6.672 -6.552 1.00 0.00 198 SER A N 14
ATOM 18686 C CA . SER A 1 43 ? -4.985 7.744 -7.450 1.00 0.00 198 SER A CA 14
ATOM 18687 C C . SER A 1 43 ? -3.789 8.500 -6.878 1.00 0.00 198 SER A C 14
ATOM 18688 O O . SER A 1 43 ? -2.815 8.763 -7.582 1.00 0.00 198 SER A O 14
ATOM 18696 N N . GLN A 1 44 ? -3.873 8.845 -5.597 1.00 0.00 199 GLN A N 14
ATOM 18697 C CA . GLN A 1 44 ? -2.798 9.571 -4.931 1.00 0.00 199 GLN A CA 14
ATOM 18698 C C . GLN A 1 44 ? -1.826 8.608 -4.257 1.00 0.00 199 GLN A C 14
ATOM 18699 O O . GLN A 1 44 ? -0.610 8.749 -4.383 1.00 0.00 199 GLN A O 14
ATOM 18713 N N . MET A 1 45 ? -2.371 7.629 -3.542 1.00 0.00 200 MET A N 14
ATOM 18714 C CA . MET A 1 45 ? -1.551 6.642 -2.849 1.00 0.00 200 MET A CA 14
ATOM 18715 C C . MET A 1 45 ? -0.601 5.947 -3.819 1.00 0.00 200 MET A C 14
ATOM 18716 O O . MET A 1 45 ? -0.904 4.874 -4.340 1.00 0.00 200 MET A O 14
ATOM 18730 N N . LYS A 1 46 ? 0.550 6.567 -4.058 1.00 0.00 201 LYS A N 14
ATOM 18731 C CA . LYS A 1 46 ? 1.547 6.008 -4.964 1.00 0.00 201 LYS A CA 14
ATOM 18732 C C . LYS A 1 46 ? 2.600 5.218 -4.195 1.00 0.00 201 LYS A C 14
ATOM 18733 O O . LYS A 1 46 ? 3.255 5.748 -3.296 1.00 0.00 201 LYS A O 14
ATOM 18752 N N . LEU A 1 47 ? 2.760 3.949 -4.553 1.00 0.00 202 LEU A N 14
ATOM 18753 C CA . LEU A 1 47 ? 3.736 3.085 -3.897 1.00 0.00 202 LEU A CA 14
ATOM 18754 C C . LEU A 1 47 ? 5.062 3.092 -4.650 1.00 0.00 202 LEU A C 14
ATOM 18755 O O . LEU A 1 47 ? 5.089 3.054 -5.881 1.00 0.00 202 LEU A O 14
ATOM 18771 N N . ILE A 1 48 ? 6.160 3.140 -3.903 1.00 0.00 203 ILE A N 14
ATOM 18772 C CA . ILE A 1 48 ? 7.490 3.148 -4.501 1.00 0.00 203 ILE A CA 14
ATOM 18773 C C . ILE A 1 48 ? 8.385 2.089 -3.866 1.00 0.00 203 ILE A C 14
ATOM 18774 O O . ILE A 1 48 ? 8.597 2.087 -2.653 1.00 0.00 203 ILE A O 14
ATOM 18790 N N . TYR A 1 49 ? 8.908 1.192 -4.693 1.00 0.00 204 TYR A N 14
ATOM 18791 C CA . TYR A 1 49 ? 9.780 0.126 -4.213 1.00 0.00 204 TYR A CA 14
ATOM 18792 C C . TYR A 1 49 ? 11.186 0.272 -4.788 1.00 0.00 204 TYR A C 14
ATOM 18793 O O . TYR A 1 49 ? 11.372 0.276 -6.004 1.00 0.00 204 TYR A O 14
ATOM 18811 N N . GLN A 1 50 ? 12.171 0.390 -3.903 1.00 0.00 205 GLN A N 14
ATOM 18812 C CA . GLN A 1 50 ? 13.560 0.535 -4.323 1.00 0.00 205 GLN A CA 14
ATOM 18813 C C . GLN A 1 50 ? 13.723 1.727 -5.260 1.00 0.00 205 GLN A C 14
ATOM 18814 O O . GLN A 1 50 ? 14.352 1.620 -6.312 1.00 0.00 205 GLN A O 14
ATOM 18828 N N . GLY A 1 51 ? 13.152 2.863 -4.871 1.00 0.00 206 GLY A N 14
ATOM 18829 C CA . GLY A 1 51 ? 13.246 4.058 -5.689 1.00 0.00 206 GLY A CA 14
ATOM 18830 C C . GLY A 1 51 ? 12.487 3.928 -6.995 1.00 0.00 206 GLY A C 14
ATOM 18831 O O . GLY A 1 51 ? 12.622 4.768 -7.885 1.00 0.00 206 GLY A O 14
ATOM 18835 N N . ARG A 1 52 ? 11.688 2.873 -7.110 1.00 0.00 207 ARG A N 14
ATOM 18836 C CA . ARG A 1 52 ? 10.907 2.635 -8.318 1.00 0.00 207 ARG A CA 14
ATOM 18837 C C . ARG A 1 52 ? 9.417 2.826 -8.049 1.00 0.00 207 ARG A C 14
ATOM 18838 O O . ARG A 1 52 ? 8.888 2.337 -7.050 1.00 0.00 207 ARG A O 14
ATOM 18859 N N . LEU A 1 53 ? 8.747 3.541 -8.946 1.00 0.00 208 LEU A N 14
ATOM 18860 C CA . LEU A 1 53 ? 7.318 3.799 -8.806 1.00 0.00 208 LEU A CA 14
ATOM 18861 C C . LEU A 1 53 ? 6.499 2.609 -9.296 1.00 0.00 208 LEU A C 14
ATOM 18862 O O . LEU A 1 53 ? 6.650 2.165 -10.436 1.00 0.00 208 LEU A O 14
ATOM 18878 N N . LEU A 1 54 ? 5.631 2.097 -8.431 1.00 0.00 209 LEU A N 14
ATOM 18879 C CA . LEU A 1 54 ? 4.786 0.960 -8.777 1.00 0.00 209 LEU A CA 14
ATOM 18880 C C . LEU A 1 54 ? 3.606 1.399 -9.638 1.00 0.00 209 LEU A C 14
ATOM 18881 O O . LEU A 1 54 ? 2.469 0.993 -9.403 1.00 0.00 209 LEU A O 14
ATOM 18897 N N . GLN A 1 55 ? 3.887 2.230 -10.637 1.00 0.00 210 GLN A N 14
ATOM 18898 C CA . GLN A 1 55 ? 2.849 2.723 -11.535 1.00 0.00 210 GLN A CA 14
ATOM 18899 C C . GLN A 1 55 ? 1.958 1.582 -12.015 1.00 0.00 210 GLN A C 14
ATOM 18900 O O . GLN A 1 55 ? 0.815 1.447 -11.578 1.00 0.00 210 GLN A O 14
ATOM 18914 N N . ASP A 1 56 ? 2.489 0.763 -12.917 1.00 0.00 211 ASP A N 14
ATOM 18915 C CA . ASP A 1 56 ? 1.742 -0.367 -13.457 1.00 0.00 211 ASP A CA 14
ATOM 18916 C C . ASP A 1 56 ? 1.108 -1.184 -12.337 1.00 0.00 211 ASP A C 14
ATOM 18917 O O . ASP A 1 56 ? 1.780 -1.921 -11.615 1.00 0.00 211 ASP A O 14
ATOM 18926 N N . PRO A 1 57 ? -0.218 -1.052 -12.185 1.00 0.00 212 PRO A N 14
ATOM 18927 C CA . PRO A 1 57 ? -0.973 -1.770 -11.153 1.00 0.00 212 PRO A CA 14
ATOM 18928 C C . PRO A 1 57 ? -1.056 -3.267 -11.432 1.00 0.00 212 PRO A C 14
ATOM 18929 O O . PRO A 1 57 ? -1.675 -4.015 -10.676 1.00 0.00 212 PRO A O 14
ATOM 18940 N N . ALA A 1 58 ? -0.428 -3.696 -12.522 1.00 0.00 213 ALA A N 14
ATOM 18941 C CA . ALA A 1 58 ? -0.429 -5.105 -12.899 1.00 0.00 213 ALA A CA 14
ATOM 18942 C C . ALA A 1 58 ? 0.952 -5.724 -12.712 1.00 0.00 213 ALA A C 14
ATOM 18943 O O . ALA A 1 58 ? 1.342 -6.628 -13.451 1.00 0.00 213 ALA A O 14
ATOM 18950 N N . ARG A 1 59 ? 1.687 -5.231 -11.721 1.00 0.00 214 ARG A N 14
ATOM 18951 C CA . ARG A 1 59 ? 3.026 -5.735 -11.439 1.00 0.00 214 ARG A CA 14
ATOM 18952 C C . ARG A 1 59 ? 3.022 -6.625 -10.200 1.00 0.00 214 ARG A C 14
ATOM 18953 O O . ARG A 1 59 ? 2.997 -6.136 -9.070 1.00 0.00 214 ARG A O 14
ATOM 18974 N N . THR A 1 60 ? 3.047 -7.936 -10.419 1.00 0.00 215 THR A N 14
ATOM 18975 C CA . THR A 1 60 ? 3.044 -8.895 -9.321 1.00 0.00 215 THR A CA 14
ATOM 18976 C C . THR A 1 60 ? 4.091 -8.534 -8.274 1.00 0.00 215 THR A C 14
ATOM 18977 O O . THR A 1 60 ? 5.190 -8.087 -8.607 1.00 0.00 215 THR A O 14
ATOM 18988 N N . LEU A 1 61 ? 3.745 -8.730 -7.006 1.00 0.00 216 LEU A N 14
ATOM 18989 C CA . LEU A 1 61 ? 4.656 -8.426 -5.908 1.00 0.00 216 LEU A CA 14
ATOM 18990 C C . LEU A 1 61 ? 5.933 -9.254 -6.014 1.00 0.00 216 LEU A C 14
ATOM 18991 O O . LEU A 1 61 ? 7.022 -8.778 -5.692 1.00 0.00 216 LEU A O 14
ATOM 19007 N N . SER A 1 62 ? 5.791 -10.494 -6.471 1.00 0.00 217 SER A N 14
ATOM 19008 C CA . SER A 1 62 ? 6.933 -11.389 -6.618 1.00 0.00 217 SER A CA 14
ATOM 19009 C C . SER A 1 62 ? 7.955 -10.810 -7.592 1.00 0.00 217 SER A C 14
ATOM 19010 O O . SER A 1 62 ? 9.162 -10.885 -7.360 1.00 0.00 217 SER A O 14
ATOM 19018 N N . SER A 1 63 ? 7.462 -10.233 -8.683 1.00 0.00 218 SER A N 14
ATOM 19019 C CA . SER A 1 63 ? 8.332 -9.644 -9.695 1.00 0.00 218 SER A CA 14
ATOM 19020 C C . SER A 1 63 ? 8.986 -8.368 -9.173 1.00 0.00 218 SER A C 14
ATOM 19021 O O . SER A 1 63 ? 10.101 -8.023 -9.566 1.00 0.00 218 SER A O 14
ATOM 19029 N N . LEU A 1 64 ? 8.284 -7.671 -8.286 1.00 0.00 219 LEU A N 14
ATOM 19030 C CA . LEU A 1 64 ? 8.795 -6.433 -7.709 1.00 0.00 219 LEU A CA 14
ATOM 19031 C C . LEU A 1 64 ? 9.758 -6.723 -6.562 1.00 0.00 219 LEU A C 14
ATOM 19032 O O . LEU A 1 64 ? 10.227 -5.808 -5.886 1.00 0.00 219 LEU A O 14
ATOM 19048 N N . ASN A 1 65 ? 10.049 -8.002 -6.350 1.00 0.00 220 ASN A N 14
ATOM 19049 C CA . ASN A 1 65 ? 10.957 -8.413 -5.286 1.00 0.00 220 ASN A CA 14
ATOM 19050 C C . ASN A 1 65 ? 10.408 -8.016 -3.919 1.00 0.00 220 ASN A C 14
ATOM 19051 O O . ASN A 1 65 ? 11.168 -7.711 -2.998 1.00 0.00 220 ASN A O 14
ATOM 19062 N N . ILE A 1 66 ? 9.086 -8.022 -3.794 1.00 0.00 221 ILE A N 14
ATOM 19063 C CA . ILE A 1 66 ? 8.436 -7.665 -2.539 1.00 0.00 221 ILE A CA 14
ATOM 19064 C C . ILE A 1 66 ? 8.321 -8.873 -1.616 1.00 0.00 221 ILE A C 14
ATOM 19065 O O . ILE A 1 66 ? 7.351 -9.630 -1.682 1.00 0.00 221 ILE A O 14
ATOM 19081 N N . THR A 1 67 ? 9.317 -9.049 -0.753 1.00 0.00 222 THR A N 14
ATOM 19082 C CA . THR A 1 67 ? 9.328 -10.164 0.185 1.00 0.00 222 THR A CA 14
ATOM 19083 C C . THR A 1 67 ? 8.948 -9.706 1.588 1.00 0.00 222 THR A C 14
ATOM 19084 O O . THR A 1 67 ? 9.023 -8.520 1.906 1.00 0.00 222 THR A O 14
ATOM 19095 N N . ASN A 1 68 ? 8.540 -10.655 2.425 1.00 0.00 223 ASN A N 14
ATOM 19096 C CA . ASN A 1 68 ? 8.148 -10.348 3.796 1.00 0.00 223 ASN A CA 14
ATOM 19097 C C . ASN A 1 68 ? 9.187 -9.458 4.472 1.00 0.00 223 ASN A C 14
ATOM 19098 O O . ASN A 1 68 ? 10.376 -9.530 4.165 1.00 0.00 223 ASN A O 14
ATOM 19109 N N . ASN A 1 69 ? 8.728 -8.619 5.396 1.00 0.00 224 ASN A N 14
ATOM 19110 C CA . ASN A 1 69 ? 9.617 -7.715 6.116 1.00 0.00 224 ASN A CA 14
ATOM 19111 C C . ASN A 1 69 ? 10.093 -6.584 5.210 1.00 0.00 224 ASN A C 14
ATOM 19112 O O . ASN A 1 69 ? 11.215 -6.095 5.347 1.00 0.00 224 ASN A O 14
ATOM 19123 N N . CYS A 1 70 ? 9.233 -6.173 4.285 1.00 0.00 225 CYS A N 14
ATOM 19124 C CA . CYS A 1 70 ? 9.565 -5.099 3.355 1.00 0.00 225 CYS A CA 14
ATOM 19125 C C . CYS A 1 70 ? 8.690 -3.875 3.603 1.00 0.00 225 CYS A C 14
ATOM 19126 O O . CYS A 1 70 ? 7.519 -3.998 3.964 1.00 0.00 225 CYS A O 14
ATOM 19134 N N . VAL A 1 71 ? 9.266 -2.693 3.409 1.00 0.00 226 VAL A N 14
ATOM 19135 C CA . VAL A 1 71 ? 8.540 -1.445 3.612 1.00 0.00 226 VAL A CA 14
ATOM 19136 C C . VAL A 1 71 ? 8.280 -0.738 2.287 1.00 0.00 226 VAL A C 14
ATOM 19137 O O . VAL A 1 71 ? 9.191 -0.563 1.476 1.00 0.00 226 VAL A O 14
ATOM 19150 N N . ILE A 1 72 ? 7.033 -0.333 2.073 1.00 0.00 227 ILE A N 14
ATOM 19151 C CA . ILE A 1 72 ? 6.654 0.357 0.846 1.00 0.00 227 ILE A CA 14
ATOM 19152 C C . ILE A 1 72 ? 6.299 1.814 1.122 1.00 0.00 227 ILE A C 14
ATOM 19153 O O . ILE A 1 72 ? 5.449 2.108 1.963 1.00 0.00 227 ILE A O 14
ATOM 19169 N N . HIS A 1 73 ? 6.954 2.723 0.406 1.00 0.00 228 HIS A N 14
ATOM 19170 C CA . HIS A 1 73 ? 6.705 4.150 0.572 1.00 0.00 228 HIS A CA 14
ATOM 19171 C C . HIS A 1 73 ? 5.459 4.578 -0.198 1.00 0.00 228 HIS A C 14
ATOM 19172 O O . HIS A 1 73 ? 5.278 4.210 -1.359 1.00 0.00 228 HIS A O 14
ATOM 19187 N N . CYS A 1 74 ? 4.602 5.354 0.457 1.00 0.00 229 CYS A N 14
ATOM 19188 C CA . CYS A 1 74 ? 3.372 5.830 -0.166 1.00 0.00 229 CYS A CA 14
ATOM 19189 C C . CYS A 1 74 ? 3.398 7.346 -0.332 1.00 0.00 229 CYS A C 14
ATOM 19190 O O . CYS A 1 74 ? 3.669 8.081 0.618 1.00 0.00 229 CYS A O 14
ATOM 19198 N N . HIS A 1 75 ? 3.117 7.808 -1.547 1.00 0.00 230 HIS A N 14
ATOM 19199 C CA . HIS A 1 75 ? 3.109 9.237 -1.838 1.00 0.00 230 HIS A CA 14
ATOM 19200 C C . HIS A 1 75 ? 1.685 9.784 -1.837 1.00 0.00 230 HIS A C 14
ATOM 19201 O O . HIS A 1 75 ? 0.804 9.251 -2.512 1.00 0.00 230 HIS A O 14
ATOM 19216 N N . ARG A 1 76 ? 1.466 10.850 -1.073 1.00 0.00 231 ARG A N 14
ATOM 19217 C CA . ARG A 1 76 ? 0.149 11.467 -0.982 1.00 0.00 231 ARG A CA 14
ATOM 19218 C C . ARG A 1 76 ? 0.160 12.865 -1.596 1.00 0.00 231 ARG A C 14
ATOM 19219 O O . ARG A 1 76 ? 0.963 13.715 -1.213 1.00 0.00 231 ARG A O 14
ATOM 19240 N N . SER A 1 77 ? -0.737 13.093 -2.550 1.00 0.00 232 SER A N 14
ATOM 19241 C CA . SER A 1 77 ? -0.828 14.386 -3.219 1.00 0.00 232 SER A CA 14
ATOM 19242 C C . SER A 1 77 ? -2.005 15.194 -2.683 1.00 0.00 232 SER A C 14
ATOM 19243 O O . SER A 1 77 ? -3.054 14.653 -2.331 1.00 0.00 232 SER A O 14
ATOM 19251 N N . PRO A 1 78 ? -1.829 16.522 -2.617 1.00 0.00 233 PRO A N 14
ATOM 19252 C CA . PRO A 1 78 ? -2.865 17.435 -2.125 1.00 0.00 233 PRO A CA 14
ATOM 19253 C C . PRO A 1 78 ? -4.047 17.540 -3.083 1.00 0.00 233 PRO A C 14
ATOM 19254 O O . PRO A 1 78 ? -3.925 17.311 -4.286 1.00 0.00 233 PRO A O 14
ATOM 19265 N N . PRO A 1 79 ? -5.221 17.896 -2.539 1.00 0.00 234 PRO A N 14
ATOM 19266 C CA . PRO A 1 79 ? -6.447 18.041 -3.328 1.00 0.00 234 PRO A CA 14
ATOM 19267 C C . PRO A 1 79 ? -6.400 19.250 -4.257 1.00 0.00 234 PRO A C 14
ATOM 19268 O O . PRO A 1 79 ? -6.934 20.311 -3.938 1.00 0.00 234 PRO A O 14
ATOM 19279 N N . GLY A 1 80 ? -5.757 19.080 -5.408 1.00 0.00 235 GLY A N 14
ATOM 19280 C CA . GLY A 1 80 ? -5.652 20.166 -6.366 1.00 0.00 235 GLY A CA 14
ATOM 19281 C C . GLY A 1 80 ? -6.969 20.889 -6.569 1.00 0.00 235 GLY A C 14
ATOM 19282 O O . GLY A 1 80 ? -7.010 22.118 -6.606 1.00 0.00 235 GLY A O 14
ATOM 19286 N N . ALA A 1 81 ? -8.047 20.124 -6.703 1.00 0.00 236 ALA A N 14
ATOM 19287 C CA . ALA A 1 81 ? -9.372 20.699 -6.904 1.00 0.00 236 ALA A CA 14
ATOM 19288 C C . ALA A 1 81 ? -10.419 19.968 -6.072 1.00 0.00 236 ALA A C 14
ATOM 19289 O O . ALA A 1 81 ? -10.114 18.987 -5.394 1.00 0.00 236 ALA A O 14
ATOM 19296 N N . ALA A 1 82 ? -11.656 20.452 -6.127 1.00 0.00 237 ALA A N 14
ATOM 19297 C CA . ALA A 1 82 ? -12.749 19.843 -5.379 1.00 0.00 237 ALA A CA 14
ATOM 19298 C C . ALA A 1 82 ? -13.911 19.485 -6.300 1.00 0.00 237 ALA A C 14
ATOM 19299 O O . ALA A 1 82 ? -14.798 20.304 -6.543 1.00 0.00 237 ALA A O 14
ATOM 19306 N N . VAL A 1 83 ? -13.900 18.258 -6.809 1.00 0.00 238 VAL A N 14
ATOM 19307 C CA . VAL A 1 83 ? -14.954 17.791 -7.702 1.00 0.00 238 VAL A CA 14
ATOM 19308 C C . VAL A 1 83 ? -15.461 16.416 -7.283 1.00 0.00 238 VAL A C 14
ATOM 19309 O O . VAL A 1 83 ? -14.817 15.718 -6.500 1.00 0.00 238 VAL A O 14
ATOM 19322 N N . SER A 1 84 ? -16.620 16.033 -7.809 1.00 0.00 239 SER A N 14
ATOM 19323 C CA . SER A 1 84 ? -17.217 14.742 -7.487 1.00 0.00 239 SER A CA 14
ATOM 19324 C C . SER A 1 84 ? -16.286 13.600 -7.883 1.00 0.00 239 SER A C 14
ATOM 19325 O O . SER A 1 84 ? -15.901 13.473 -9.044 1.00 0.00 239 SER A O 14
ATOM 19333 N N . GLY A 1 85 ? -15.930 12.770 -6.907 1.00 0.00 240 GLY A N 14
ATOM 19334 C CA . GLY A 1 85 ? -15.048 11.649 -7.173 1.00 0.00 240 GLY A CA 14
ATOM 19335 C C . GLY A 1 85 ? -15.784 10.455 -7.749 1.00 0.00 240 GLY A C 14
ATOM 19336 O O . GLY A 1 85 ? -16.972 10.525 -8.065 1.00 0.00 240 GLY A O 14
ATOM 19340 N N . PRO A 1 86 ? -15.070 9.329 -7.896 1.00 0.00 241 PRO A N 14
ATOM 19341 C CA . PRO A 1 86 ? -15.643 8.094 -8.440 1.00 0.00 241 PRO A CA 14
ATOM 19342 C C . PRO A 1 86 ? -16.645 7.451 -7.488 1.00 0.00 241 PRO A C 14
ATOM 19343 O O . PRO A 1 86 ? -16.415 7.385 -6.280 1.00 0.00 241 PRO A O 14
ATOM 19354 N N . SER A 1 87 ? -17.759 6.978 -8.039 1.00 0.00 242 SER A N 14
ATOM 19355 C CA . SER A 1 87 ? -18.798 6.343 -7.238 1.00 0.00 242 SER A CA 14
ATOM 19356 C C . SER A 1 87 ? -19.466 5.212 -8.013 1.00 0.00 242 SER A C 14
ATOM 19357 O O . SER A 1 87 ? -20.077 5.436 -9.057 1.00 0.00 242 SER A O 14
ATOM 19365 N N . ALA A 1 88 ? -19.345 3.995 -7.493 1.00 0.00 243 ALA A N 14
ATOM 19366 C CA . ALA A 1 88 ? -19.938 2.828 -8.134 1.00 0.00 243 ALA A CA 14
ATOM 19367 C C . ALA A 1 88 ? -20.011 1.649 -7.169 1.00 0.00 243 ALA A C 14
ATOM 19368 O O . ALA A 1 88 ? -19.398 1.670 -6.101 1.00 0.00 243 ALA A O 14
ATOM 19375 N N . SER A 1 89 ? -20.764 0.622 -7.551 1.00 0.00 244 SER A N 14
ATOM 19376 C CA . SER A 1 89 ? -20.920 -0.564 -6.717 1.00 0.00 244 SER A CA 14
ATOM 19377 C C . SER A 1 89 ? -20.149 -1.744 -7.302 1.00 0.00 244 SER A C 14
ATOM 19378 O O . SER A 1 89 ? -20.710 -2.571 -8.020 1.00 0.00 244 SER A O 14
ATOM 19386 N N . SER A 1 90 ? -18.859 -1.814 -6.987 1.00 0.00 245 SER A N 14
ATOM 19387 C CA . SER A 1 90 ? -18.009 -2.889 -7.484 1.00 0.00 245 SER A CA 14
ATOM 19388 C C . SER A 1 90 ? -17.460 -3.724 -6.330 1.00 0.00 245 SER A C 14
ATOM 19389 O O . SER A 1 90 ? -16.327 -3.529 -5.892 1.00 0.00 245 SER A O 14
ATOM 19397 N N . GLY A 1 91 ? -18.274 -4.656 -5.842 1.00 0.00 246 GLY A N 14
ATOM 19398 C CA . GLY A 1 91 ? -17.854 -5.507 -4.744 1.00 0.00 246 GLY A CA 14
ATOM 19399 C C . GLY A 1 91 ? -18.316 -6.940 -4.912 1.00 0.00 246 GLY A C 14
ATOM 19400 O O . GLY A 1 91 ? -19.155 -7.437 -4.160 1.00 0.00 246 GLY A O 14
ATOM 19404 N N . PRO A 1 92 ? -17.763 -7.630 -5.921 1.00 0.00 247 PRO A N 14
ATOM 19405 C CA . PRO A 1 92 ? -18.109 -9.025 -6.209 1.00 0.00 247 PRO A CA 14
ATOM 19406 C C . PRO A 1 92 ? -17.593 -9.983 -5.142 1.00 0.00 247 PRO A C 14
ATOM 19407 O O . PRO A 1 92 ? -16.754 -9.617 -4.319 1.00 0.00 247 PRO A O 14
ATOM 19418 N N . SER A 1 93 ? -18.100 -11.212 -5.161 1.00 0.00 248 SER A N 14
ATOM 19419 C CA . SER A 1 93 ? -17.693 -12.222 -4.191 1.00 0.00 248 SER A CA 14
ATOM 19420 C C . SER A 1 93 ? -18.036 -13.623 -4.690 1.00 0.00 248 SER A C 14
ATOM 19421 O O . SER A 1 93 ? -18.845 -13.788 -5.602 1.00 0.00 248 SER A O 14
ATOM 19429 N N . SER A 1 94 ? -17.413 -14.629 -4.083 1.00 0.00 249 SER A N 14
ATOM 19430 C CA . SER A 1 94 ? -17.649 -16.016 -4.467 1.00 0.00 249 SER A CA 14
ATOM 19431 C C . SER A 1 94 ? -19.134 -16.355 -4.393 1.00 0.00 249 SER A C 14
ATOM 19432 O O . SER A 1 94 ? -19.872 -15.792 -3.586 1.00 0.00 249 SER A O 14
ATOM 19440 N N . GLY A 1 95 ? -19.566 -17.282 -5.243 1.00 0.00 250 GLY A N 14
ATOM 19441 C CA . GLY A 1 95 ? -20.961 -17.682 -5.259 1.00 0.00 250 GLY A CA 14
ATOM 19442 C C . GLY A 1 95 ? -21.163 -19.100 -4.764 1.00 0.00 250 GLY A C 14
ATOM 19443 O O . GLY A 1 95 ? -20.879 -19.407 -3.607 1.00 0.00 250 GLY A O 14
ATOM 19447 N N . GLY A 1 1 ? -12.202 -19.434 12.431 1.00 0.00 156 GLY A N 15
ATOM 19448 C CA . GLY A 1 1 ? -11.229 -18.892 11.500 1.00 0.00 156 GLY A CA 15
ATOM 19449 C C . GLY A 1 1 ? -11.841 -17.892 10.540 1.00 0.00 156 GLY A C 15
ATOM 19450 O O . GLY A 1 1 ? -12.806 -18.203 9.841 1.00 0.00 156 GLY A O 15
ATOM 19454 N N . SER A 1 2 ? -11.281 -16.687 10.505 1.00 0.00 157 SER A N 15
ATOM 19455 C CA . SER A 1 2 ? -11.781 -15.636 9.627 1.00 0.00 157 SER A CA 15
ATOM 19456 C C . SER A 1 2 ? -10.750 -15.285 8.558 1.00 0.00 157 SER A C 15
ATOM 19457 O O . SER A 1 2 ? -11.084 -15.140 7.382 1.00 0.00 157 SER A O 15
ATOM 19465 N N . SER A 1 3 ? -9.496 -15.150 8.977 1.00 0.00 158 SER A N 15
ATOM 19466 C CA . SER A 1 3 ? -8.416 -14.812 8.057 1.00 0.00 158 SER A CA 15
ATOM 19467 C C . SER A 1 3 ? -7.479 -15.999 7.860 1.00 0.00 158 SER A C 15
ATOM 19468 O O . SER A 1 3 ? -7.390 -16.883 8.712 1.00 0.00 158 SER A O 15
ATOM 19476 N N . GLY A 1 4 ? -6.780 -16.013 6.728 1.00 0.00 159 GLY A N 15
ATOM 19477 C CA . GLY A 1 4 ? -5.859 -17.096 6.438 1.00 0.00 159 GLY A CA 15
ATOM 19478 C C . GLY A 1 4 ? -4.470 -16.837 6.986 1.00 0.00 159 GLY A C 15
ATOM 19479 O O . GLY A 1 4 ? -3.977 -15.710 6.941 1.00 0.00 159 GLY A O 15
ATOM 19483 N N . SER A 1 5 ? -3.836 -17.884 7.507 1.00 0.00 160 SER A N 15
ATOM 19484 C CA . SER A 1 5 ? -2.497 -17.763 8.071 1.00 0.00 160 SER A CA 15
ATOM 19485 C C . SER A 1 5 ? -1.434 -17.968 6.996 1.00 0.00 160 SER A C 15
ATOM 19486 O O . SER A 1 5 ? -0.401 -18.592 7.239 1.00 0.00 160 SER A O 15
ATOM 19494 N N . SER A 1 6 ? -1.696 -17.438 5.805 1.00 0.00 161 SER A N 15
ATOM 19495 C CA . SER A 1 6 ? -0.765 -17.566 4.690 1.00 0.00 161 SER A CA 15
ATOM 19496 C C . SER A 1 6 ? -0.524 -16.213 4.027 1.00 0.00 161 SER A C 15
ATOM 19497 O O . SER A 1 6 ? -1.429 -15.386 3.931 1.00 0.00 161 SER A O 15
ATOM 19505 N N . GLY A 1 7 ? 0.706 -15.996 3.570 1.00 0.00 162 GLY A N 15
ATOM 19506 C CA . GLY A 1 7 ? 1.045 -14.743 2.921 1.00 0.00 162 GLY A CA 15
ATOM 19507 C C . GLY A 1 7 ? 2.225 -14.052 3.576 1.00 0.00 162 GLY A C 15
ATOM 19508 O O . GLY A 1 7 ? 2.741 -14.519 4.592 1.00 0.00 162 GLY A O 15
ATOM 19512 N N . ILE A 1 8 ? 2.655 -12.938 2.993 1.00 0.00 163 ILE A N 15
ATOM 19513 C CA . ILE A 1 8 ? 3.781 -12.183 3.526 1.00 0.00 163 ILE A CA 15
ATOM 19514 C C . ILE A 1 8 ? 3.332 -10.826 4.058 1.00 0.00 163 ILE A C 15
ATOM 19515 O O . ILE A 1 8 ? 2.443 -10.190 3.493 1.00 0.00 163 ILE A O 15
ATOM 19531 N N . ASN A 1 9 ? 3.953 -10.389 5.149 1.00 0.00 164 ASN A N 15
ATOM 19532 C CA . ASN A 1 9 ? 3.617 -9.107 5.757 1.00 0.00 164 ASN A CA 15
ATOM 19533 C C . ASN A 1 9 ? 4.387 -7.971 5.091 1.00 0.00 164 ASN A C 15
ATOM 19534 O O . ASN A 1 9 ? 5.546 -8.133 4.707 1.00 0.00 164 ASN A O 15
ATOM 19545 N N . VAL A 1 10 ? 3.736 -6.819 4.958 1.00 0.00 165 VAL A N 15
ATOM 19546 C CA . VAL A 1 10 ? 4.359 -5.655 4.340 1.00 0.00 165 VAL A CA 15
ATOM 19547 C C . VAL A 1 10 ? 4.108 -4.396 5.163 1.00 0.00 165 VAL A C 15
ATOM 19548 O O . VAL A 1 10 ? 3.002 -4.174 5.654 1.00 0.00 165 VAL A O 15
ATOM 19561 N N . ARG A 1 11 ? 5.143 -3.575 5.308 1.00 0.00 166 ARG A N 15
ATOM 19562 C CA . ARG A 1 11 ? 5.035 -2.338 6.072 1.00 0.00 166 ARG A CA 15
ATOM 19563 C C . ARG A 1 11 ? 4.864 -1.139 5.144 1.00 0.00 166 ARG A C 15
ATOM 19564 O O . ARG A 1 11 ? 5.799 -0.740 4.449 1.00 0.00 166 ARG A O 15
ATOM 19585 N N . LEU A 1 12 ? 3.664 -0.570 5.138 1.00 0.00 167 LEU A N 15
ATOM 19586 C CA . LEU A 1 12 ? 3.369 0.584 4.295 1.00 0.00 167 LEU A CA 15
ATOM 19587 C C . LEU A 1 12 ? 3.778 1.881 4.984 1.00 0.00 167 LEU A C 15
ATOM 19588 O O . LEU A 1 12 ? 3.156 2.302 5.960 1.00 0.00 167 LEU A O 15
ATOM 19604 N N . LYS A 1 13 ? 4.828 2.513 4.469 1.00 0.00 168 LYS A N 15
ATOM 19605 C CA . LYS A 1 13 ? 5.319 3.765 5.032 1.00 0.00 168 LYS A CA 15
ATOM 19606 C C . LYS A 1 13 ? 4.806 4.959 4.234 1.00 0.00 168 LYS A C 15
ATOM 19607 O O . LYS A 1 13 ? 4.856 4.964 3.004 1.00 0.00 168 LYS A O 15
ATOM 19626 N N . PHE A 1 14 ? 4.314 5.970 4.941 1.00 0.00 169 PHE A N 15
ATOM 19627 C CA . PHE A 1 14 ? 3.792 7.171 4.298 1.00 0.00 169 PHE A CA 15
ATOM 19628 C C . PHE A 1 14 ? 4.739 8.350 4.498 1.00 0.00 169 PHE A C 15
ATOM 19629 O O . PHE A 1 14 ? 5.647 8.298 5.328 1.00 0.00 169 PHE A O 15
ATOM 19646 N N . LEU A 1 15 ? 4.520 9.413 3.731 1.00 0.00 170 LEU A N 15
ATOM 19647 C CA . LEU A 1 15 ? 5.354 10.606 3.822 1.00 0.00 170 LEU A CA 15
ATOM 19648 C C . LEU A 1 15 ? 5.094 11.354 5.126 1.00 0.00 170 LEU A C 15
ATOM 19649 O O . LEU A 1 15 ? 5.841 12.260 5.492 1.00 0.00 170 LEU A O 15
ATOM 19665 N N . ASN A 1 16 ? 4.032 10.966 5.823 1.00 0.00 171 ASN A N 15
ATOM 19666 C CA . ASN A 1 16 ? 3.674 11.598 7.087 1.00 0.00 171 ASN A CA 15
ATOM 19667 C C . ASN A 1 16 ? 4.438 10.965 8.247 1.00 0.00 171 ASN A C 15
ATOM 19668 O O . ASN A 1 16 ? 4.056 11.111 9.408 1.00 0.00 171 ASN A O 15
ATOM 19679 N N . ASP A 1 17 ? 5.518 10.263 7.923 1.00 0.00 172 ASP A N 15
ATOM 19680 C CA . ASP A 1 17 ? 6.336 9.608 8.938 1.00 0.00 172 ASP A CA 15
ATOM 19681 C C . ASP A 1 17 ? 5.539 8.532 9.668 1.00 0.00 172 ASP A C 15
ATOM 19682 O O . ASP A 1 17 ? 5.843 8.187 10.811 1.00 0.00 172 ASP A O 15
ATOM 19691 N N . THR A 1 18 ? 4.517 8.005 9.002 1.00 0.00 173 THR A N 15
ATOM 19692 C CA . THR A 1 18 ? 3.675 6.970 9.588 1.00 0.00 173 THR A CA 15
ATOM 19693 C C . THR A 1 18 ? 3.837 5.646 8.850 1.00 0.00 173 THR A C 15
ATOM 19694 O O . THR A 1 18 ? 4.333 5.609 7.725 1.00 0.00 173 THR A O 15
ATOM 19705 N N . GLU A 1 19 ? 3.415 4.561 9.492 1.00 0.00 174 GLU A N 15
ATOM 19706 C CA . GLU A 1 19 ? 3.515 3.234 8.894 1.00 0.00 174 GLU A CA 15
ATOM 19707 C C . GLU A 1 19 ? 2.250 2.422 9.159 1.00 0.00 174 GLU A C 15
ATOM 19708 O O . GLU A 1 19 ? 1.603 2.582 10.193 1.00 0.00 174 GLU A O 15
ATOM 19720 N N . GLU A 1 20 ? 1.906 1.551 8.216 1.00 0.00 175 GLU A N 15
ATOM 19721 C CA . GLU A 1 20 ? 0.718 0.715 8.347 1.00 0.00 175 GLU A CA 15
ATOM 19722 C C . GLU A 1 20 ? 1.006 -0.715 7.896 1.00 0.00 175 GLU A C 15
ATOM 19723 O O . GLU A 1 20 ? 1.528 -0.940 6.803 1.00 0.00 175 GLU A O 15
ATOM 19735 N N . LEU A 1 21 ? 0.664 -1.677 8.746 1.00 0.00 176 LEU A N 15
ATOM 19736 C CA . LEU A 1 21 ? 0.886 -3.085 8.437 1.00 0.00 176 LEU A CA 15
ATOM 19737 C C . LEU A 1 21 ? -0.154 -3.595 7.445 1.00 0.00 176 LEU A C 15
ATOM 19738 O O . LEU A 1 21 ? -1.357 -3.480 7.678 1.00 0.00 176 LEU A O 15
ATOM 19754 N N . ALA A 1 22 ? 0.318 -4.161 6.339 1.00 0.00 177 ALA A N 15
ATOM 19755 C CA . ALA A 1 22 ? -0.571 -4.693 5.314 1.00 0.00 177 ALA A CA 15
ATOM 19756 C C . ALA A 1 22 ? -0.054 -6.022 4.775 1.00 0.00 177 ALA A C 15
ATOM 19757 O O . ALA A 1 22 ? 1.056 -6.101 4.249 1.00 0.00 177 ALA A O 15
ATOM 19764 N N . VAL A 1 23 ? -0.866 -7.066 4.909 1.00 0.00 178 VAL A N 15
ATOM 19765 C CA . VAL A 1 23 ? -0.491 -8.393 4.435 1.00 0.00 178 VAL A CA 15
ATOM 19766 C C . VAL A 1 23 ? -0.750 -8.536 2.940 1.00 0.00 178 VAL A C 15
ATOM 19767 O O . VAL A 1 23 ? -1.880 -8.376 2.477 1.00 0.00 178 VAL A O 15
ATOM 19780 N N . ALA A 1 24 ? 0.303 -8.840 2.188 1.00 0.00 179 ALA A N 15
ATOM 19781 C CA . ALA A 1 24 ? 0.188 -9.007 0.745 1.00 0.00 179 ALA A CA 15
ATOM 19782 C C . ALA A 1 24 ? 0.831 -10.313 0.291 1.00 0.00 179 ALA A C 15
ATOM 19783 O O . ALA A 1 24 ? 1.675 -10.876 0.988 1.00 0.00 179 ALA A O 15
ATOM 19790 N N . ARG A 1 25 ? 0.426 -10.791 -0.881 1.00 0.00 180 ARG A N 15
ATOM 19791 C CA . ARG A 1 25 ? 0.961 -12.033 -1.427 1.00 0.00 180 ARG A CA 15
ATOM 19792 C C . ARG A 1 25 ? 1.886 -11.753 -2.608 1.00 0.00 180 ARG A C 15
ATOM 19793 O O . ARG A 1 25 ? 1.767 -10.738 -3.294 1.00 0.00 180 ARG A O 15
ATOM 19814 N N . PRO A 1 26 ? 2.830 -12.674 -2.852 1.00 0.00 181 PRO A N 15
ATOM 19815 C CA . PRO A 1 26 ? 3.793 -12.549 -3.950 1.00 0.00 181 PRO A CA 15
ATOM 19816 C C . PRO A 1 26 ? 3.139 -12.717 -5.317 1.00 0.00 181 PRO A C 15
ATOM 19817 O O . PRO A 1 26 ? 3.816 -12.711 -6.344 1.00 0.00 181 PRO A O 15
ATOM 19828 N N . GLU A 1 27 ? 1.817 -12.865 -5.321 1.00 0.00 182 GLU A N 15
ATOM 19829 C CA . GLU A 1 27 ? 1.073 -13.034 -6.563 1.00 0.00 182 GLU A CA 15
ATOM 19830 C C . GLU A 1 27 ? 0.120 -11.864 -6.790 1.00 0.00 182 GLU A C 15
ATOM 19831 O O . GLU A 1 27 ? -0.239 -11.553 -7.926 1.00 0.00 182 GLU A O 15
ATOM 19843 N N . ASP A 1 28 ? -0.287 -11.221 -5.701 1.00 0.00 183 ASP A N 15
ATOM 19844 C CA . ASP A 1 28 ? -1.198 -10.085 -5.780 1.00 0.00 183 ASP A CA 15
ATOM 19845 C C . ASP A 1 28 ? -0.610 -8.976 -6.647 1.00 0.00 183 ASP A C 15
ATOM 19846 O O . ASP A 1 28 ? 0.601 -8.920 -6.866 1.00 0.00 183 ASP A O 15
ATOM 19855 N N . THR A 1 29 ? -1.474 -8.094 -7.138 1.00 0.00 184 THR A N 15
ATOM 19856 C CA . THR A 1 29 ? -1.042 -6.988 -7.982 1.00 0.00 184 THR A CA 15
ATOM 19857 C C . THR A 1 29 ? -1.020 -5.677 -7.204 1.00 0.00 184 THR A C 15
ATOM 19858 O O . THR A 1 29 ? -1.782 -5.495 -6.254 1.00 0.00 184 THR A O 15
ATOM 19869 N N . VAL A 1 30 ? -0.142 -4.766 -7.611 1.00 0.00 185 VAL A N 15
ATOM 19870 C CA . VAL A 1 30 ? -0.022 -3.471 -6.952 1.00 0.00 185 VAL A CA 15
ATOM 19871 C C . VAL A 1 30 ? -1.354 -2.729 -6.953 1.00 0.00 185 VAL A C 15
ATOM 19872 O O . VAL A 1 30 ? -1.743 -2.130 -5.952 1.00 0.00 185 VAL A O 15
ATOM 19885 N N . GLY A 1 31 ? -2.049 -2.774 -8.085 1.00 0.00 186 GLY A N 15
ATOM 19886 C CA . GLY A 1 31 ? -3.331 -2.102 -8.196 1.00 0.00 186 GLY A CA 15
ATOM 19887 C C . GLY A 1 31 ? -4.342 -2.613 -7.188 1.00 0.00 186 GLY A C 15
ATOM 19888 O O . GLY A 1 31 ? -5.158 -1.848 -6.673 1.00 0.00 186 GLY A O 15
ATOM 19892 N N . THR A 1 32 ? -4.290 -3.911 -6.906 1.00 0.00 187 THR A N 15
ATOM 19893 C CA . THR A 1 32 ? -5.210 -4.524 -5.957 1.00 0.00 187 THR A CA 15
ATOM 19894 C C . THR A 1 32 ? -4.878 -4.113 -4.526 1.00 0.00 187 THR A C 15
ATOM 19895 O O . THR A 1 32 ? -5.771 -3.806 -3.735 1.00 0.00 187 THR A O 15
ATOM 19906 N N . LEU A 1 33 ? -3.590 -4.109 -4.201 1.00 0.00 188 LEU A N 15
ATOM 19907 C CA . LEU A 1 33 ? -3.140 -3.734 -2.865 1.00 0.00 188 LEU A CA 15
ATOM 19908 C C . LEU A 1 33 ? -3.665 -2.354 -2.481 1.00 0.00 188 LEU A C 15
ATOM 19909 O O . LEU A 1 33 ? -4.187 -2.159 -1.383 1.00 0.00 188 LEU A O 15
ATOM 19925 N N . LYS A 1 34 ? -3.524 -1.398 -3.393 1.00 0.00 189 LYS A N 15
ATOM 19926 C CA . LYS A 1 34 ? -3.986 -0.036 -3.153 1.00 0.00 189 LYS A CA 15
ATOM 19927 C C . LYS A 1 34 ? -5.483 -0.013 -2.863 1.00 0.00 189 LYS A C 15
ATOM 19928 O O . LYS A 1 34 ? -5.929 0.616 -1.903 1.00 0.00 189 LYS A O 15
ATOM 19947 N N . SER A 1 35 ? -6.254 -0.703 -3.697 1.00 0.00 190 SER A N 15
ATOM 19948 C CA . SER A 1 35 ? -7.702 -0.759 -3.531 1.00 0.00 190 SER A CA 15
ATOM 19949 C C . SER A 1 35 ? -8.076 -1.593 -2.310 1.00 0.00 190 SER A C 15
ATOM 19950 O O . SER A 1 35 ? -9.119 -1.378 -1.692 1.00 0.00 190 SER A O 15
ATOM 19958 N N . LYS A 1 36 ? -7.218 -2.547 -1.968 1.00 0.00 191 LYS A N 15
ATOM 19959 C CA . LYS A 1 36 ? -7.455 -3.415 -0.820 1.00 0.00 191 LYS A CA 15
ATOM 19960 C C . LYS A 1 36 ? -7.423 -2.618 0.480 1.00 0.00 191 LYS A C 15
ATOM 19961 O O . LYS A 1 36 ? -8.309 -2.755 1.325 1.00 0.00 191 LYS A O 15
ATOM 19980 N N . TYR A 1 37 ? -6.400 -1.786 0.634 1.00 0.00 192 TYR A N 15
ATOM 19981 C CA . TYR A 1 37 ? -6.253 -0.968 1.832 1.00 0.00 192 TYR A CA 15
ATOM 19982 C C . TYR A 1 37 ? -6.737 0.457 1.581 1.00 0.00 192 TYR A C 15
ATOM 19983 O O . TYR A 1 37 ? -7.446 1.038 2.403 1.00 0.00 192 TYR A O 15
ATOM 20001 N N . PHE A 1 38 ? -6.349 1.015 0.439 1.00 0.00 193 PHE A N 15
ATOM 20002 C CA . PHE A 1 38 ? -6.742 2.372 0.078 1.00 0.00 193 PHE A CA 15
ATOM 20003 C C . PHE A 1 38 ? -7.726 2.361 -1.087 1.00 0.00 193 PHE A C 15
ATOM 20004 O O . PHE A 1 38 ? -7.357 2.552 -2.246 1.00 0.00 193 PHE A O 15
ATOM 20021 N N . PRO A 1 39 ? -9.010 2.132 -0.774 1.00 0.00 194 PRO A N 15
ATOM 20022 C CA . PRO A 1 39 ? -10.075 2.091 -1.781 1.00 0.00 194 PRO A CA 15
ATOM 20023 C C . PRO A 1 39 ? -10.363 3.465 -2.377 1.00 0.00 194 PRO A C 15
ATOM 20024 O O . PRO A 1 39 ? -10.667 4.414 -1.655 1.00 0.00 194 PRO A O 15
ATOM 20035 N N . GLY A 1 40 ? -10.267 3.564 -3.699 1.00 0.00 195 GLY A N 15
ATOM 20036 C CA . GLY A 1 40 ? -10.520 4.826 -4.369 1.00 0.00 195 GLY A CA 15
ATOM 20037 C C . GLY A 1 40 ? -9.342 5.776 -4.282 1.00 0.00 195 GLY A C 15
ATOM 20038 O O . GLY A 1 40 ? -9.065 6.518 -5.223 1.00 0.00 195 GLY A O 15
ATOM 20042 N N . GLN A 1 41 ? -8.650 5.754 -3.147 1.00 0.00 196 GLN A N 15
ATOM 20043 C CA . GLN A 1 41 ? -7.497 6.623 -2.941 1.00 0.00 196 GLN A CA 15
ATOM 20044 C C . GLN A 1 41 ? -6.289 6.120 -3.724 1.00 0.00 196 GLN A C 15
ATOM 20045 O O . GLN A 1 41 ? -5.189 6.656 -3.598 1.00 0.00 196 GLN A O 15
ATOM 20059 N N . GLU A 1 42 ? -6.502 5.086 -4.532 1.00 0.00 197 GLU A N 15
ATOM 20060 C CA . GLU A 1 42 ? -5.429 4.510 -5.334 1.00 0.00 197 GLU A CA 15
ATOM 20061 C C . GLU A 1 42 ? -4.856 5.544 -6.298 1.00 0.00 197 GLU A C 15
ATOM 20062 O O . GLU A 1 42 ? -3.830 5.311 -6.937 1.00 0.00 197 GLU A O 15
ATOM 20074 N N . SER A 1 43 ? -5.526 6.688 -6.397 1.00 0.00 198 SER A N 15
ATOM 20075 C CA . SER A 1 43 ? -5.087 7.757 -7.286 1.00 0.00 198 SER A CA 15
ATOM 20076 C C . SER A 1 43 ? -3.890 8.496 -6.696 1.00 0.00 198 SER A C 15
ATOM 20077 O O . SER A 1 43 ? -2.914 8.774 -7.393 1.00 0.00 198 SER A O 15
ATOM 20085 N N . GLN A 1 44 ? -3.973 8.811 -5.408 1.00 0.00 199 GLN A N 15
ATOM 20086 C CA . GLN A 1 44 ? -2.897 9.519 -4.724 1.00 0.00 199 GLN A CA 15
ATOM 20087 C C . GLN A 1 44 ? -1.922 8.537 -4.082 1.00 0.00 199 GLN A C 15
ATOM 20088 O O . GLN A 1 44 ? -0.706 8.707 -4.173 1.00 0.00 199 GLN A O 15
ATOM 20102 N N . MET A 1 45 ? -2.463 7.511 -3.434 1.00 0.00 200 MET A N 15
ATOM 20103 C CA . MET A 1 45 ? -1.639 6.502 -2.778 1.00 0.00 200 MET A CA 15
ATOM 20104 C C . MET A 1 45 ? -0.648 5.887 -3.761 1.00 0.00 200 MET A C 15
ATOM 20105 O O . MET A 1 45 ? -0.937 4.875 -4.399 1.00 0.00 200 MET A O 15
ATOM 20119 N N . LYS A 1 46 ? 0.523 6.505 -3.878 1.00 0.00 201 LYS A N 15
ATOM 20120 C CA . LYS A 1 46 ? 1.558 6.018 -4.782 1.00 0.00 201 LYS A CA 15
ATOM 20121 C C . LYS A 1 46 ? 2.606 5.210 -4.024 1.00 0.00 201 LYS A C 15
ATOM 20122 O O . LYS A 1 46 ? 3.243 5.714 -3.098 1.00 0.00 201 LYS A O 15
ATOM 20141 N N . LEU A 1 47 ? 2.781 3.955 -4.423 1.00 0.00 202 LEU A N 15
ATOM 20142 C CA . LEU A 1 47 ? 3.754 3.077 -3.782 1.00 0.00 202 LEU A CA 15
ATOM 20143 C C . LEU A 1 47 ? 5.087 3.109 -4.523 1.00 0.00 202 LEU A C 15
ATOM 20144 O O . LEU A 1 47 ? 5.124 3.115 -5.754 1.00 0.00 202 LEU A O 15
ATOM 20160 N N . ILE A 1 48 ? 6.179 3.126 -3.766 1.00 0.00 203 ILE A N 15
ATOM 20161 C CA . ILE A 1 48 ? 7.514 3.153 -4.351 1.00 0.00 203 ILE A CA 15
ATOM 20162 C C . ILE A 1 48 ? 8.400 2.068 -3.749 1.00 0.00 203 ILE A C 15
ATOM 20163 O O . ILE A 1 48 ? 8.595 2.014 -2.534 1.00 0.00 203 ILE A O 15
ATOM 20179 N N . TYR A 1 49 ? 8.935 1.206 -4.606 1.00 0.00 204 TYR A N 15
ATOM 20180 C CA . TYR A 1 49 ? 9.801 0.121 -4.160 1.00 0.00 204 TYR A CA 15
ATOM 20181 C C . TYR A 1 49 ? 11.205 0.271 -4.738 1.00 0.00 204 TYR A C 15
ATOM 20182 O O . TYR A 1 49 ? 11.403 0.163 -5.948 1.00 0.00 204 TYR A O 15
ATOM 20200 N N . GLN A 1 50 ? 12.174 0.519 -3.864 1.00 0.00 205 GLN A N 15
ATOM 20201 C CA . GLN A 1 50 ? 13.560 0.684 -4.287 1.00 0.00 205 GLN A CA 15
ATOM 20202 C C . GLN A 1 50 ? 13.706 1.883 -5.218 1.00 0.00 205 GLN A C 15
ATOM 20203 O O . GLN A 1 50 ? 14.300 1.780 -6.291 1.00 0.00 205 GLN A O 15
ATOM 20217 N N . GLY A 1 51 ? 13.160 3.021 -4.800 1.00 0.00 206 GLY A N 15
ATOM 20218 C CA . GLY A 1 51 ? 13.240 4.223 -5.609 1.00 0.00 206 GLY A CA 15
ATOM 20219 C C . GLY A 1 51 ? 12.440 4.113 -6.892 1.00 0.00 206 GLY A C 15
ATOM 20220 O O . GLY A 1 51 ? 12.426 5.039 -7.703 1.00 0.00 206 GLY A O 15
ATOM 20224 N N . ARG A 1 52 ? 11.775 2.978 -7.077 1.00 0.00 207 ARG A N 15
ATOM 20225 C CA . ARG A 1 52 ? 10.972 2.749 -8.272 1.00 0.00 207 ARG A CA 15
ATOM 20226 C C . ARG A 1 52 ? 9.485 2.908 -7.967 1.00 0.00 207 ARG A C 15
ATOM 20227 O O . ARG A 1 52 ? 8.988 2.392 -6.965 1.00 0.00 207 ARG A O 15
ATOM 20248 N N . LEU A 1 53 ? 8.781 3.624 -8.836 1.00 0.00 208 LEU A N 15
ATOM 20249 C CA . LEU A 1 53 ? 7.351 3.851 -8.660 1.00 0.00 208 LEU A CA 15
ATOM 20250 C C . LEU A 1 53 ? 6.545 2.648 -9.139 1.00 0.00 208 LEU A C 15
ATOM 20251 O O . LEU A 1 53 ? 6.681 2.213 -10.284 1.00 0.00 208 LEU A O 15
ATOM 20267 N N . LEU A 1 54 ? 5.706 2.116 -8.258 1.00 0.00 209 LEU A N 15
ATOM 20268 C CA . LEU A 1 54 ? 4.875 0.964 -8.592 1.00 0.00 209 LEU A CA 15
ATOM 20269 C C . LEU A 1 54 ? 3.702 1.376 -9.476 1.00 0.00 209 LEU A C 15
ATOM 20270 O O . LEU A 1 54 ? 2.552 1.046 -9.189 1.00 0.00 209 LEU A O 15
ATOM 20286 N N . GLN A 1 55 ? 4.003 2.096 -10.552 1.00 0.00 210 GLN A N 15
ATOM 20287 C CA . GLN A 1 55 ? 2.973 2.551 -11.478 1.00 0.00 210 GLN A CA 15
ATOM 20288 C C . GLN A 1 55 ? 2.134 1.379 -11.978 1.00 0.00 210 GLN A C 15
ATOM 20289 O O . GLN A 1 55 ? 0.964 1.243 -11.619 1.00 0.00 210 GLN A O 15
ATOM 20303 N N . ASP A 1 56 ? 2.739 0.537 -12.807 1.00 0.00 211 ASP A N 15
ATOM 20304 C CA . ASP A 1 56 ? 2.049 -0.624 -13.356 1.00 0.00 211 ASP A CA 15
ATOM 20305 C C . ASP A 1 56 ? 1.258 -1.349 -12.272 1.00 0.00 211 ASP A C 15
ATOM 20306 O O . ASP A 1 56 ? 1.813 -2.065 -11.438 1.00 0.00 211 ASP A O 15
ATOM 20315 N N . PRO A 1 57 ? -0.070 -1.160 -12.281 1.00 0.00 212 PRO A N 15
ATOM 20316 C CA . PRO A 1 57 ? -0.966 -1.787 -11.304 1.00 0.00 212 PRO A CA 15
ATOM 20317 C C . PRO A 1 57 ? -1.080 -3.294 -11.507 1.00 0.00 212 PRO A C 15
ATOM 20318 O O . PRO A 1 57 ? -1.780 -3.979 -10.761 1.00 0.00 212 PRO A O 15
ATOM 20329 N N . ALA A 1 58 ? -0.387 -3.805 -12.519 1.00 0.00 213 ALA A N 15
ATOM 20330 C CA . ALA A 1 58 ? -0.409 -5.232 -12.818 1.00 0.00 213 ALA A CA 15
ATOM 20331 C C . ALA A 1 58 ? 0.956 -5.865 -12.572 1.00 0.00 213 ALA A C 15
ATOM 20332 O O . ALA A 1 58 ? 1.219 -6.986 -13.009 1.00 0.00 213 ALA A O 15
ATOM 20339 N N . ARG A 1 59 ? 1.821 -5.141 -11.870 1.00 0.00 214 ARG A N 15
ATOM 20340 C CA . ARG A 1 59 ? 3.160 -5.632 -11.567 1.00 0.00 214 ARG A CA 15
ATOM 20341 C C . ARG A 1 59 ? 3.142 -6.545 -10.345 1.00 0.00 214 ARG A C 15
ATOM 20342 O O . ARG A 1 59 ? 3.149 -6.077 -9.206 1.00 0.00 214 ARG A O 15
ATOM 20363 N N . THR A 1 60 ? 3.117 -7.852 -10.589 1.00 0.00 215 THR A N 15
ATOM 20364 C CA . THR A 1 60 ? 3.095 -8.831 -9.509 1.00 0.00 215 THR A CA 15
ATOM 20365 C C . THR A 1 60 ? 4.143 -8.505 -8.451 1.00 0.00 215 THR A C 15
ATOM 20366 O O . THR A 1 60 ? 5.261 -8.101 -8.773 1.00 0.00 215 THR A O 15
ATOM 20377 N N . LEU A 1 61 ? 3.775 -8.684 -7.187 1.00 0.00 216 LEU A N 15
ATOM 20378 C CA . LEU A 1 61 ? 4.685 -8.409 -6.080 1.00 0.00 216 LEU A CA 15
ATOM 20379 C C . LEU A 1 61 ? 5.964 -9.230 -6.209 1.00 0.00 216 LEU A C 15
ATOM 20380 O O . LEU A 1 61 ? 7.052 -8.760 -5.875 1.00 0.00 216 LEU A O 15
ATOM 20396 N N . SER A 1 62 ? 5.826 -10.458 -6.699 1.00 0.00 217 SER A N 15
ATOM 20397 C CA . SER A 1 62 ? 6.970 -11.346 -6.872 1.00 0.00 217 SER A CA 15
ATOM 20398 C C . SER A 1 62 ? 8.016 -10.711 -7.784 1.00 0.00 217 SER A C 15
ATOM 20399 O O . SER A 1 62 ? 9.215 -10.783 -7.515 1.00 0.00 217 SER A O 15
ATOM 20407 N N . SER A 1 63 ? 7.552 -10.091 -8.864 1.00 0.00 218 SER A N 15
ATOM 20408 C CA . SER A 1 63 ? 8.447 -9.447 -9.819 1.00 0.00 218 SER A CA 15
ATOM 20409 C C . SER A 1 63 ? 9.047 -8.175 -9.228 1.00 0.00 218 SER A C 15
ATOM 20410 O O . SER A 1 63 ? 10.159 -7.778 -9.579 1.00 0.00 218 SER A O 15
ATOM 20418 N N . LEU A 1 64 ? 8.304 -7.540 -8.329 1.00 0.00 219 LEU A N 15
ATOM 20419 C CA . LEU A 1 64 ? 8.761 -6.312 -7.688 1.00 0.00 219 LEU A CA 15
ATOM 20420 C C . LEU A 1 64 ? 9.706 -6.621 -6.531 1.00 0.00 219 LEU A C 15
ATOM 20421 O O . LEU A 1 64 ? 10.129 -5.722 -5.805 1.00 0.00 219 LEU A O 15
ATOM 20437 N N . ASN A 1 65 ? 10.034 -7.898 -6.367 1.00 0.00 220 ASN A N 15
ATOM 20438 C CA . ASN A 1 65 ? 10.931 -8.326 -5.299 1.00 0.00 220 ASN A CA 15
ATOM 20439 C C . ASN A 1 65 ? 10.337 -8.009 -3.930 1.00 0.00 220 ASN A C 15
ATOM 20440 O O . ASN A 1 65 ? 11.063 -7.853 -2.948 1.00 0.00 220 ASN A O 15
ATOM 20451 N N . ILE A 1 66 ? 9.012 -7.916 -3.873 1.00 0.00 221 ILE A N 15
ATOM 20452 C CA . ILE A 1 66 ? 8.321 -7.620 -2.625 1.00 0.00 221 ILE A CA 15
ATOM 20453 C C . ILE A 1 66 ? 8.221 -8.861 -1.744 1.00 0.00 221 ILE A C 15
ATOM 20454 O O . ILE A 1 66 ? 7.320 -9.683 -1.909 1.00 0.00 221 ILE A O 15
ATOM 20470 N N . THR A 1 67 ? 9.154 -8.989 -0.805 1.00 0.00 222 THR A N 15
ATOM 20471 C CA . THR A 1 67 ? 9.172 -10.129 0.103 1.00 0.00 222 THR A CA 15
ATOM 20472 C C . THR A 1 67 ? 8.637 -9.744 1.478 1.00 0.00 222 THR A C 15
ATOM 20473 O O . THR A 1 67 ? 8.203 -8.613 1.691 1.00 0.00 222 THR A O 15
ATOM 20484 N N . ASN A 1 68 ? 8.671 -10.693 2.408 1.00 0.00 223 ASN A N 15
ATOM 20485 C CA . ASN A 1 68 ? 8.189 -10.453 3.763 1.00 0.00 223 ASN A CA 15
ATOM 20486 C C . ASN A 1 68 ? 9.155 -9.558 4.533 1.00 0.00 223 ASN A C 15
ATOM 20487 O O . ASN A 1 68 ? 10.347 -9.513 4.236 1.00 0.00 223 ASN A O 15
ATOM 20498 N N . ASN A 1 69 ? 8.630 -8.846 5.525 1.00 0.00 224 ASN A N 15
ATOM 20499 C CA . ASN A 1 69 ? 9.445 -7.951 6.339 1.00 0.00 224 ASN A CA 15
ATOM 20500 C C . ASN A 1 69 ? 10.024 -6.822 5.492 1.00 0.00 224 ASN A C 15
ATOM 20501 O O . ASN A 1 69 ? 11.153 -6.383 5.712 1.00 0.00 224 ASN A O 15
ATOM 20512 N N . CYS A 1 70 ? 9.242 -6.355 4.524 1.00 0.00 225 CYS A N 15
ATOM 20513 C CA . CYS A 1 70 ? 9.677 -5.277 3.643 1.00 0.00 225 CYS A CA 15
ATOM 20514 C C . CYS A 1 70 ? 8.794 -4.045 3.816 1.00 0.00 225 CYS A C 15
ATOM 20515 O O . CYS A 1 70 ? 7.619 -4.154 4.167 1.00 0.00 225 CYS A O 15
ATOM 20523 N N . VAL A 1 71 ? 9.368 -2.872 3.567 1.00 0.00 226 VAL A N 15
ATOM 20524 C CA . VAL A 1 71 ? 8.634 -1.619 3.695 1.00 0.00 226 VAL A CA 15
ATOM 20525 C C . VAL A 1 71 ? 8.420 -0.966 2.334 1.00 0.00 226 VAL A C 15
ATOM 20526 O O . VAL A 1 71 ? 9.333 -0.911 1.510 1.00 0.00 226 VAL A O 15
ATOM 20539 N N . ILE A 1 72 ? 7.208 -0.472 2.106 1.00 0.00 227 ILE A N 15
ATOM 20540 C CA . ILE A 1 72 ? 6.874 0.179 0.845 1.00 0.00 227 ILE A CA 15
ATOM 20541 C C . ILE A 1 72 ? 6.552 1.654 1.057 1.00 0.00 227 ILE A C 15
ATOM 20542 O O . ILE A 1 72 ? 5.602 1.999 1.761 1.00 0.00 227 ILE A O 15
ATOM 20558 N N . HIS A 1 73 ? 7.347 2.523 0.441 1.00 0.00 228 HIS A N 15
ATOM 20559 C CA . HIS A 1 73 ? 7.145 3.963 0.560 1.00 0.00 228 HIS A CA 15
ATOM 20560 C C . HIS A 1 73 ? 5.860 4.390 -0.142 1.00 0.00 228 HIS A C 15
ATOM 20561 O O . HIS A 1 73 ? 5.569 3.944 -1.252 1.00 0.00 228 HIS A O 15
ATOM 20576 N N . CYS A 1 74 ? 5.094 5.256 0.513 1.00 0.00 229 CYS A N 15
ATOM 20577 C CA . CYS A 1 74 ? 3.838 5.743 -0.047 1.00 0.00 229 CYS A CA 15
ATOM 20578 C C . CYS A 1 74 ? 3.892 7.250 -0.272 1.00 0.00 229 CYS A C 15
ATOM 20579 O O . CYS A 1 74 ? 4.484 7.986 0.518 1.00 0.00 229 CYS A O 15
ATOM 20587 N N . HIS A 1 75 ? 3.270 7.704 -1.356 1.00 0.00 230 HIS A N 15
ATOM 20588 C CA . HIS A 1 75 ? 3.248 9.124 -1.686 1.00 0.00 230 HIS A CA 15
ATOM 20589 C C . HIS A 1 75 ? 1.814 9.641 -1.767 1.00 0.00 230 HIS A C 15
ATOM 20590 O O . HIS A 1 75 ? 1.004 9.133 -2.542 1.00 0.00 230 HIS A O 15
ATOM 20605 N N . ARG A 1 76 ? 1.508 10.652 -0.961 1.00 0.00 231 ARG A N 15
ATOM 20606 C CA . ARG A 1 76 ? 0.172 11.235 -0.940 1.00 0.00 231 ARG A CA 15
ATOM 20607 C C . ARG A 1 76 ? 0.196 12.666 -1.470 1.00 0.00 231 ARG A C 15
ATOM 20608 O O . ARG A 1 76 ? 0.866 13.534 -0.912 1.00 0.00 231 ARG A O 15
ATOM 20629 N N . SER A 1 77 ? -0.541 12.903 -2.551 1.00 0.00 232 SER A N 15
ATOM 20630 C CA . SER A 1 77 ? -0.602 14.227 -3.159 1.00 0.00 232 SER A CA 15
ATOM 20631 C C . SER A 1 77 ? -1.963 14.874 -2.918 1.00 0.00 232 SER A C 15
ATOM 20632 O O . SER A 1 77 ? -3.006 14.222 -2.972 1.00 0.00 232 SER A O 15
ATOM 20640 N N . PRO A 1 78 ? -1.953 16.187 -2.646 1.00 0.00 233 PRO A N 15
ATOM 20641 C CA . PRO A 1 78 ? -3.178 16.952 -2.392 1.00 0.00 233 PRO A CA 15
ATOM 20642 C C . PRO A 1 78 ? -4.028 17.118 -3.647 1.00 0.00 233 PRO A C 15
ATOM 20643 O O . PRO A 1 78 ? -3.519 17.192 -4.766 1.00 0.00 233 PRO A O 15
ATOM 20654 N N . PRO A 1 79 ? -5.355 17.178 -3.460 1.00 0.00 234 PRO A N 15
ATOM 20655 C CA . PRO A 1 79 ? -6.304 17.338 -4.566 1.00 0.00 234 PRO A CA 15
ATOM 20656 C C . PRO A 1 79 ? -6.231 18.724 -5.197 1.00 0.00 234 PRO A C 15
ATOM 20657 O O . PRO A 1 79 ? -5.789 19.682 -4.565 1.00 0.00 234 PRO A O 15
ATOM 20668 N N . GLY A 1 80 ? -6.669 18.823 -6.449 1.00 0.00 235 GLY A N 15
ATOM 20669 C CA . GLY A 1 80 ? -6.645 20.097 -7.144 1.00 0.00 235 GLY A CA 15
ATOM 20670 C C . GLY A 1 80 ? -7.724 21.044 -6.657 1.00 0.00 235 GLY A C 15
ATOM 20671 O O . GLY A 1 80 ? -7.433 22.035 -5.988 1.00 0.00 235 GLY A O 15
ATOM 20675 N N . ALA A 1 81 ? -8.973 20.739 -6.995 1.00 0.00 236 ALA A N 15
ATOM 20676 C CA . ALA A 1 81 ? -10.098 21.571 -6.587 1.00 0.00 236 ALA A CA 15
ATOM 20677 C C . ALA A 1 81 ? -11.110 20.767 -5.778 1.00 0.00 236 ALA A C 15
ATOM 20678 O O . ALA A 1 81 ? -11.714 19.822 -6.284 1.00 0.00 236 ALA A O 15
ATOM 20685 N N . ALA A 1 82 ? -11.289 21.148 -4.517 1.00 0.00 237 ALA A N 15
ATOM 20686 C CA . ALA A 1 82 ? -12.229 20.463 -3.638 1.00 0.00 237 ALA A CA 15
ATOM 20687 C C . ALA A 1 82 ? -13.537 20.162 -4.361 1.00 0.00 237 ALA A C 15
ATOM 20688 O O . ALA A 1 82 ? -14.285 21.072 -4.718 1.00 0.00 237 ALA A O 15
ATOM 20695 N N . VAL A 1 83 ? -13.808 18.878 -4.575 1.00 0.00 238 VAL A N 15
ATOM 20696 C CA . VAL A 1 83 ? -15.027 18.457 -5.255 1.00 0.00 238 VAL A CA 15
ATOM 20697 C C . VAL A 1 83 ? -16.226 18.502 -4.314 1.00 0.00 238 VAL A C 15
ATOM 20698 O O . VAL A 1 83 ? -16.279 17.772 -3.324 1.00 0.00 238 VAL A O 15
ATOM 20711 N N . SER A 1 84 ? -17.187 19.365 -4.629 1.00 0.00 239 SER A N 15
ATOM 20712 C CA . SER A 1 84 ? -18.384 19.508 -3.810 1.00 0.00 239 SER A CA 15
ATOM 20713 C C . SER A 1 84 ? -19.631 19.614 -4.683 1.00 0.00 239 SER A C 15
ATOM 20714 O O . SER A 1 84 ? -19.646 20.337 -5.678 1.00 0.00 239 SER A O 15
ATOM 20722 N N . GLY A 1 85 ? -20.676 18.886 -4.302 1.00 0.00 240 GLY A N 15
ATOM 20723 C CA . GLY A 1 85 ? -21.913 18.911 -5.060 1.00 0.00 240 GLY A CA 15
ATOM 20724 C C . GLY A 1 85 ? -23.115 18.518 -4.223 1.00 0.00 240 GLY A C 15
ATOM 20725 O O . GLY A 1 85 ? -23.003 17.770 -3.252 1.00 0.00 240 GLY A O 15
ATOM 20729 N N . PRO A 1 86 ? -24.296 19.031 -4.599 1.00 0.00 241 PRO A N 15
ATOM 20730 C CA . PRO A 1 86 ? -25.545 18.744 -3.888 1.00 0.00 241 PRO A CA 15
ATOM 20731 C C . PRO A 1 86 ? -26.001 17.301 -4.076 1.00 0.00 241 PRO A C 15
ATOM 20732 O O . PRO A 1 86 ? -26.076 16.805 -5.200 1.00 0.00 241 PRO A O 15
ATOM 20743 N N . SER A 1 87 ? -26.304 16.632 -2.968 1.00 0.00 242 SER A N 15
ATOM 20744 C CA . SER A 1 87 ? -26.750 15.244 -3.011 1.00 0.00 242 SER A CA 15
ATOM 20745 C C . SER A 1 87 ? -27.670 14.932 -1.835 1.00 0.00 242 SER A C 15
ATOM 20746 O O . SER A 1 87 ? -27.656 15.628 -0.820 1.00 0.00 242 SER A O 15
ATOM 20754 N N . ALA A 1 88 ? -28.469 13.880 -1.980 1.00 0.00 243 ALA A N 15
ATOM 20755 C CA . ALA A 1 88 ? -29.395 13.474 -0.930 1.00 0.00 243 ALA A CA 15
ATOM 20756 C C . ALA A 1 88 ? -29.435 11.956 -0.791 1.00 0.00 243 ALA A C 15
ATOM 20757 O O . ALA A 1 88 ? -29.687 11.240 -1.760 1.00 0.00 243 ALA A O 15
ATOM 20764 N N . SER A 1 89 ? -29.184 11.471 0.421 1.00 0.00 244 SER A N 15
ATOM 20765 C CA . SER A 1 89 ? -29.186 10.037 0.686 1.00 0.00 244 SER A CA 15
ATOM 20766 C C . SER A 1 89 ? -30.576 9.564 1.100 1.00 0.00 244 SER A C 15
ATOM 20767 O O . SER A 1 89 ? -31.108 9.985 2.127 1.00 0.00 244 SER A O 15
ATOM 20775 N N . SER A 1 90 ? -31.160 8.685 0.291 1.00 0.00 245 SER A N 15
ATOM 20776 C CA . SER A 1 90 ? -32.490 8.156 0.570 1.00 0.00 245 SER A CA 15
ATOM 20777 C C . SER A 1 90 ? -32.574 7.621 1.996 1.00 0.00 245 SER A C 15
ATOM 20778 O O . SER A 1 90 ? -33.408 8.060 2.787 1.00 0.00 245 SER A O 15
ATOM 20786 N N . GLY A 1 91 ? -31.704 6.669 2.317 1.00 0.00 246 GLY A N 15
ATOM 20787 C CA . GLY A 1 91 ? -31.696 6.088 3.647 1.00 0.00 246 GLY A CA 15
ATOM 20788 C C . GLY A 1 91 ? -31.480 4.588 3.623 1.00 0.00 246 GLY A C 15
ATOM 20789 O O . GLY A 1 91 ? -32.427 3.802 3.682 1.00 0.00 246 GLY A O 15
ATOM 20793 N N . PRO A 1 92 ? -30.209 4.170 3.534 1.00 0.00 247 PRO A N 15
ATOM 20794 C CA . PRO A 1 92 ? -29.843 2.751 3.499 1.00 0.00 247 PRO A CA 15
ATOM 20795 C C . PRO A 1 92 ? -30.079 2.059 4.837 1.00 0.00 247 PRO A C 15
ATOM 20796 O O . PRO A 1 92 ? -30.400 0.871 4.884 1.00 0.00 247 PRO A O 15
ATOM 20807 N N . SER A 1 93 ? -29.918 2.809 5.923 1.00 0.00 248 SER A N 15
ATOM 20808 C CA . SER A 1 93 ? -30.111 2.266 7.262 1.00 0.00 248 SER A CA 15
ATOM 20809 C C . SER A 1 93 ? -31.280 1.286 7.288 1.00 0.00 248 SER A C 15
ATOM 20810 O O . SER A 1 93 ? -32.411 1.643 6.962 1.00 0.00 248 SER A O 15
ATOM 20818 N N . SER A 1 94 ? -30.997 0.047 7.679 1.00 0.00 249 SER A N 15
ATOM 20819 C CA . SER A 1 94 ? -32.023 -0.987 7.745 1.00 0.00 249 SER A CA 15
ATOM 20820 C C . SER A 1 94 ? -32.488 -1.201 9.182 1.00 0.00 249 SER A C 15
ATOM 20821 O O . SER A 1 94 ? -31.814 -1.860 9.973 1.00 0.00 249 SER A O 15
ATOM 20829 N N . GLY A 1 95 ? -33.646 -0.637 9.513 1.00 0.00 250 GLY A N 15
ATOM 20830 C CA . GLY A 1 95 ? -34.182 -0.777 10.855 1.00 0.00 250 GLY A CA 15
ATOM 20831 C C . GLY A 1 95 ? -35.698 -0.744 10.880 1.00 0.00 250 GLY A C 15
ATOM 20832 O O . GLY A 1 95 ? -36.352 -1.314 10.007 1.00 0.00 250 GLY A O 15
ATOM 20836 N N . GLY A 1 1 ? -0.044 -31.587 -0.083 1.00 0.00 156 GLY A N 16
ATOM 20837 C CA . GLY A 1 1 ? -1.474 -31.391 -0.234 1.00 0.00 156 GLY A CA 16
ATOM 20838 C C . GLY A 1 1 ? -1.815 -30.025 -0.796 1.00 0.00 156 GLY A C 16
ATOM 20839 O O . GLY A 1 1 ? -1.476 -29.714 -1.938 1.00 0.00 156 GLY A O 16
ATOM 20843 N N . SER A 1 2 ? -2.489 -29.208 0.007 1.00 0.00 157 SER A N 16
ATOM 20844 C CA . SER A 1 2 ? -2.882 -27.870 -0.419 1.00 0.00 157 SER A CA 16
ATOM 20845 C C . SER A 1 2 ? -2.433 -26.823 0.596 1.00 0.00 157 SER A C 16
ATOM 20846 O O . SER A 1 2 ? -2.253 -27.124 1.776 1.00 0.00 157 SER A O 16
ATOM 20854 N N . SER A 1 3 ? -2.254 -25.592 0.128 1.00 0.00 158 SER A N 16
ATOM 20855 C CA . SER A 1 3 ? -1.822 -24.500 0.993 1.00 0.00 158 SER A CA 16
ATOM 20856 C C . SER A 1 3 ? -3.023 -23.786 1.606 1.00 0.00 158 SER A C 16
ATOM 20857 O O . SER A 1 3 ? -3.926 -23.344 0.897 1.00 0.00 158 SER A O 16
ATOM 20865 N N . GLY A 1 4 ? -3.025 -23.677 2.932 1.00 0.00 159 GLY A N 16
ATOM 20866 C CA . GLY A 1 4 ? -4.119 -23.016 3.620 1.00 0.00 159 GLY A CA 16
ATOM 20867 C C . GLY A 1 4 ? -4.075 -21.509 3.464 1.00 0.00 159 GLY A C 16
ATOM 20868 O O . GLY A 1 4 ? -4.484 -20.972 2.434 1.00 0.00 159 GLY A O 16
ATOM 20872 N N . SER A 1 5 ? -3.579 -20.824 4.489 1.00 0.00 160 SER A N 16
ATOM 20873 C CA . SER A 1 5 ? -3.489 -19.368 4.464 1.00 0.00 160 SER A CA 16
ATOM 20874 C C . SER A 1 5 ? -2.042 -18.911 4.626 1.00 0.00 160 SER A C 16
ATOM 20875 O O . SER A 1 5 ? -1.543 -18.777 5.743 1.00 0.00 160 SER A O 16
ATOM 20883 N N . SER A 1 6 ? -1.374 -18.674 3.501 1.00 0.00 161 SER A N 16
ATOM 20884 C CA . SER A 1 6 ? 0.017 -18.235 3.516 1.00 0.00 161 SER A CA 16
ATOM 20885 C C . SER A 1 6 ? 0.175 -16.907 2.783 1.00 0.00 161 SER A C 16
ATOM 20886 O O . SER A 1 6 ? -0.458 -16.673 1.754 1.00 0.00 161 SER A O 16
ATOM 20894 N N . GLY A 1 7 ? 1.027 -16.039 3.321 1.00 0.00 162 GLY A N 16
ATOM 20895 C CA . GLY A 1 7 ? 1.254 -14.744 2.705 1.00 0.00 162 GLY A CA 16
ATOM 20896 C C . GLY A 1 7 ? 2.372 -13.971 3.377 1.00 0.00 162 GLY A C 16
ATOM 20897 O O . GLY A 1 7 ? 2.724 -14.247 4.524 1.00 0.00 162 GLY A O 16
ATOM 20901 N N . ILE A 1 8 ? 2.933 -13.003 2.661 1.00 0.00 163 ILE A N 16
ATOM 20902 C CA . ILE A 1 8 ? 4.017 -12.189 3.194 1.00 0.00 163 ILE A CA 16
ATOM 20903 C C . ILE A 1 8 ? 3.492 -10.870 3.752 1.00 0.00 163 ILE A C 16
ATOM 20904 O O . ILE A 1 8 ? 2.599 -10.252 3.174 1.00 0.00 163 ILE A O 16
ATOM 20920 N N . ASN A 1 9 ? 4.055 -10.445 4.879 1.00 0.00 164 ASN A N 16
ATOM 20921 C CA . ASN A 1 9 ? 3.644 -9.198 5.515 1.00 0.00 164 ASN A CA 16
ATOM 20922 C C . ASN A 1 9 ? 4.413 -8.014 4.937 1.00 0.00 164 ASN A C 16
ATOM 20923 O O . ASN A 1 9 ? 5.605 -8.116 4.647 1.00 0.00 164 ASN A O 16
ATOM 20934 N N . VAL A 1 10 ? 3.722 -6.890 4.773 1.00 0.00 165 VAL A N 16
ATOM 20935 C CA . VAL A 1 10 ? 4.339 -5.685 4.232 1.00 0.00 165 VAL A CA 16
ATOM 20936 C C . VAL A 1 10 ? 3.971 -4.459 5.060 1.00 0.00 165 VAL A C 16
ATOM 20937 O O . VAL A 1 10 ? 2.820 -4.293 5.464 1.00 0.00 165 VAL A O 16
ATOM 20950 N N . ARG A 1 11 ? 4.956 -3.603 5.310 1.00 0.00 166 ARG A N 16
ATOM 20951 C CA . ARG A 1 11 ? 4.736 -2.391 6.091 1.00 0.00 166 ARG A CA 16
ATOM 20952 C C . ARG A 1 11 ? 4.548 -1.183 5.178 1.00 0.00 166 ARG A C 16
ATOM 20953 O O . ARG A 1 11 ? 5.444 -0.824 4.413 1.00 0.00 166 ARG A O 16
ATOM 20974 N N . LEU A 1 12 ? 3.379 -0.559 5.265 1.00 0.00 167 LEU A N 16
ATOM 20975 C CA . LEU A 1 12 ? 3.073 0.610 4.447 1.00 0.00 167 LEU A CA 16
ATOM 20976 C C . LEU A 1 12 ? 3.537 1.891 5.132 1.00 0.00 167 LEU A C 16
ATOM 20977 O O . LEU A 1 12 ? 2.936 2.338 6.109 1.00 0.00 167 LEU A O 16
ATOM 20993 N N . LYS A 1 13 ? 4.609 2.478 4.613 1.00 0.00 168 LYS A N 16
ATOM 20994 C CA . LYS A 1 13 ? 5.154 3.710 5.172 1.00 0.00 168 LYS A CA 16
ATOM 20995 C C . LYS A 1 13 ? 4.684 4.923 4.375 1.00 0.00 168 LYS A C 16
ATOM 20996 O O . LYS A 1 13 ? 4.808 4.960 3.150 1.00 0.00 168 LYS A O 16
ATOM 21015 N N . PHE A 1 14 ? 4.144 5.914 5.077 1.00 0.00 169 PHE A N 16
ATOM 21016 C CA . PHE A 1 14 ? 3.656 7.129 4.434 1.00 0.00 169 PHE A CA 16
ATOM 21017 C C . PHE A 1 14 ? 4.582 8.307 4.724 1.00 0.00 169 PHE A C 16
ATOM 21018 O O . PHE A 1 14 ? 5.344 8.289 5.691 1.00 0.00 169 PHE A O 16
ATOM 21035 N N . LEU A 1 15 ? 4.510 9.329 3.879 1.00 0.00 170 LEU A N 16
ATOM 21036 C CA . LEU A 1 15 ? 5.341 10.517 4.043 1.00 0.00 170 LEU A CA 16
ATOM 21037 C C . LEU A 1 15 ? 5.035 11.218 5.363 1.00 0.00 170 LEU A C 16
ATOM 21038 O O . LEU A 1 15 ? 5.743 12.140 5.766 1.00 0.00 170 LEU A O 16
ATOM 21054 N N . ASN A 1 16 ? 3.977 10.773 6.032 1.00 0.00 171 ASN A N 16
ATOM 21055 C CA . ASN A 1 16 ? 3.578 11.357 7.307 1.00 0.00 171 ASN A CA 16
ATOM 21056 C C . ASN A 1 16 ? 4.341 10.715 8.462 1.00 0.00 171 ASN A C 16
ATOM 21057 O O . ASN A 1 16 ? 3.882 10.726 9.604 1.00 0.00 171 ASN A O 16
ATOM 21068 N N . ASP A 1 17 ? 5.507 10.157 8.156 1.00 0.00 172 ASP A N 16
ATOM 21069 C CA . ASP A 1 17 ? 6.335 9.512 9.168 1.00 0.00 172 ASP A CA 16
ATOM 21070 C C . ASP A 1 17 ? 5.541 8.449 9.922 1.00 0.00 172 ASP A C 16
ATOM 21071 O O . ASP A 1 17 ? 5.805 8.177 11.094 1.00 0.00 172 ASP A O 16
ATOM 21080 N N . THR A 1 18 ? 4.567 7.851 9.243 1.00 0.00 173 THR A N 16
ATOM 21081 C CA . THR A 1 18 ? 3.734 6.821 9.849 1.00 0.00 173 THR A CA 16
ATOM 21082 C C . THR A 1 18 ? 3.815 5.516 9.064 1.00 0.00 173 THR A C 16
ATOM 21083 O O . THR A 1 18 ? 4.201 5.508 7.896 1.00 0.00 173 THR A O 16
ATOM 21094 N N . GLU A 1 19 ? 3.448 4.416 9.714 1.00 0.00 174 GLU A N 16
ATOM 21095 C CA . GLU A 1 19 ? 3.480 3.106 9.075 1.00 0.00 174 GLU A CA 16
ATOM 21096 C C . GLU A 1 19 ? 2.195 2.332 9.358 1.00 0.00 174 GLU A C 16
ATOM 21097 O O . GLU A 1 19 ? 1.560 2.521 10.394 1.00 0.00 174 GLU A O 16
ATOM 21109 N N . GLU A 1 20 ? 1.820 1.459 8.427 1.00 0.00 175 GLU A N 16
ATOM 21110 C CA . GLU A 1 20 ? 0.611 0.658 8.576 1.00 0.00 175 GLU A CA 16
ATOM 21111 C C . GLU A 1 20 ? 0.885 -0.806 8.241 1.00 0.00 175 GLU A C 16
ATOM 21112 O O . GLU A 1 20 ? 1.521 -1.116 7.233 1.00 0.00 175 GLU A O 16
ATOM 21124 N N . LEU A 1 21 ? 0.400 -1.702 9.093 1.00 0.00 176 LEU A N 16
ATOM 21125 C CA . LEU A 1 21 ? 0.591 -3.134 8.889 1.00 0.00 176 LEU A CA 16
ATOM 21126 C C . LEU A 1 21 ? -0.361 -3.664 7.822 1.00 0.00 176 LEU A C 16
ATOM 21127 O O . LEU A 1 21 ? -1.580 -3.615 7.985 1.00 0.00 176 LEU A O 16
ATOM 21143 N N . ALA A 1 22 ? 0.204 -4.172 6.732 1.00 0.00 177 ALA A N 16
ATOM 21144 C CA . ALA A 1 22 ? -0.595 -4.716 5.641 1.00 0.00 177 ALA A CA 16
ATOM 21145 C C . ALA A 1 22 ? 0.046 -5.974 5.065 1.00 0.00 177 ALA A C 16
ATOM 21146 O O . ALA A 1 22 ? 1.213 -5.965 4.673 1.00 0.00 177 ALA A O 16
ATOM 21153 N N . VAL A 1 23 ? -0.724 -7.057 5.019 1.00 0.00 178 VAL A N 16
ATOM 21154 C CA . VAL A 1 23 ? -0.231 -8.323 4.491 1.00 0.00 178 VAL A CA 16
ATOM 21155 C C . VAL A 1 23 ? -0.524 -8.448 3.000 1.00 0.00 178 VAL A C 16
ATOM 21156 O O . VAL A 1 23 ? -1.673 -8.351 2.572 1.00 0.00 178 VAL A O 16
ATOM 21169 N N . ALA A 1 24 ? 0.525 -8.665 2.213 1.00 0.00 179 ALA A N 16
ATOM 21170 C CA . ALA A 1 24 ? 0.381 -8.807 0.769 1.00 0.00 179 ALA A CA 16
ATOM 21171 C C . ALA A 1 24 ? 0.977 -10.124 0.284 1.00 0.00 179 ALA A C 16
ATOM 21172 O O . ALA A 1 24 ? 1.822 -10.717 0.954 1.00 0.00 179 ALA A O 16
ATOM 21179 N N . ARG A 1 25 ? 0.530 -10.575 -0.883 1.00 0.00 180 ARG A N 16
ATOM 21180 C CA . ARG A 1 25 ? 1.019 -11.824 -1.457 1.00 0.00 180 ARG A CA 16
ATOM 21181 C C . ARG A 1 25 ? 1.941 -11.554 -2.642 1.00 0.00 180 ARG A C 16
ATOM 21182 O O . ARG A 1 25 ? 1.833 -10.534 -3.324 1.00 0.00 180 ARG A O 16
ATOM 21203 N N . PRO A 1 26 ? 2.870 -12.487 -2.894 1.00 0.00 181 PRO A N 16
ATOM 21204 C CA . PRO A 1 26 ? 3.829 -12.373 -3.997 1.00 0.00 181 PRO A CA 16
ATOM 21205 C C . PRO A 1 26 ? 3.164 -12.526 -5.361 1.00 0.00 181 PRO A C 16
ATOM 21206 O O . PRO A 1 26 ? 3.783 -12.271 -6.394 1.00 0.00 181 PRO A O 16
ATOM 21217 N N . GLU A 1 27 ? 1.902 -12.943 -5.356 1.00 0.00 182 GLU A N 16
ATOM 21218 C CA . GLU A 1 27 ? 1.155 -13.129 -6.594 1.00 0.00 182 GLU A CA 16
ATOM 21219 C C . GLU A 1 27 ? 0.242 -11.936 -6.864 1.00 0.00 182 GLU A C 16
ATOM 21220 O O . GLU A 1 27 ? 0.011 -11.567 -8.015 1.00 0.00 182 GLU A O 16
ATOM 21232 N N . ASP A 1 28 ? -0.273 -11.340 -5.795 1.00 0.00 183 ASP A N 16
ATOM 21233 C CA . ASP A 1 28 ? -1.160 -10.188 -5.916 1.00 0.00 183 ASP A CA 16
ATOM 21234 C C . ASP A 1 28 ? -0.503 -9.079 -6.730 1.00 0.00 183 ASP A C 16
ATOM 21235 O O . ASP A 1 28 ? 0.704 -9.104 -6.975 1.00 0.00 183 ASP A O 16
ATOM 21244 N N . THR A 1 29 ? -1.304 -8.105 -7.150 1.00 0.00 184 THR A N 16
ATOM 21245 C CA . THR A 1 29 ? -0.802 -6.987 -7.939 1.00 0.00 184 THR A CA 16
ATOM 21246 C C . THR A 1 29 ? -0.768 -5.705 -7.116 1.00 0.00 184 THR A C 16
ATOM 21247 O O . THR A 1 29 ? -1.416 -5.606 -6.074 1.00 0.00 184 THR A O 16
ATOM 21258 N N . VAL A 1 30 ? -0.007 -4.722 -7.590 1.00 0.00 185 VAL A N 16
ATOM 21259 C CA . VAL A 1 30 ? 0.110 -3.444 -6.899 1.00 0.00 185 VAL A CA 16
ATOM 21260 C C . VAL A 1 30 ? -1.225 -2.707 -6.877 1.00 0.00 185 VAL A C 16
ATOM 21261 O O . VAL A 1 30 ? -1.623 -2.153 -5.853 1.00 0.00 185 VAL A O 16
ATOM 21274 N N . GLY A 1 31 ? -1.912 -2.705 -8.015 1.00 0.00 186 GLY A N 16
ATOM 21275 C CA . GLY A 1 31 ? -3.196 -2.033 -8.105 1.00 0.00 186 GLY A CA 16
ATOM 21276 C C . GLY A 1 31 ? -4.198 -2.561 -7.098 1.00 0.00 186 GLY A C 16
ATOM 21277 O O . GLY A 1 31 ? -5.021 -1.808 -6.576 1.00 0.00 186 GLY A O 16
ATOM 21281 N N . THR A 1 32 ? -4.132 -3.860 -6.824 1.00 0.00 187 THR A N 16
ATOM 21282 C CA . THR A 1 32 ? -5.043 -4.489 -5.876 1.00 0.00 187 THR A CA 16
ATOM 21283 C C . THR A 1 32 ? -4.710 -4.086 -4.444 1.00 0.00 187 THR A C 16
ATOM 21284 O O . THR A 1 32 ? -5.602 -3.788 -3.649 1.00 0.00 187 THR A O 16
ATOM 21295 N N . LEU A 1 33 ? -3.422 -4.076 -4.121 1.00 0.00 188 LEU A N 16
ATOM 21296 C CA . LEU A 1 33 ? -2.970 -3.708 -2.784 1.00 0.00 188 LEU A CA 16
ATOM 21297 C C . LEU A 1 33 ? -3.488 -2.327 -2.396 1.00 0.00 188 LEU A C 16
ATOM 21298 O O . LEU A 1 33 ? -4.011 -2.134 -1.298 1.00 0.00 188 LEU A O 16
ATOM 21314 N N . LYS A 1 34 ? -3.342 -1.369 -3.305 1.00 0.00 189 LYS A N 16
ATOM 21315 C CA . LYS A 1 34 ? -3.797 -0.005 -3.060 1.00 0.00 189 LYS A CA 16
ATOM 21316 C C . LYS A 1 34 ? -5.299 0.027 -2.795 1.00 0.00 189 LYS A C 16
ATOM 21317 O O . LYS A 1 34 ? -5.758 0.662 -1.845 1.00 0.00 189 LYS A O 16
ATOM 21336 N N . SER A 1 35 ? -6.060 -0.662 -3.639 1.00 0.00 190 SER A N 16
ATOM 21337 C CA . SER A 1 35 ? -7.510 -0.710 -3.497 1.00 0.00 190 SER A CA 16
ATOM 21338 C C . SER A 1 35 ? -7.910 -1.539 -2.280 1.00 0.00 190 SER A C 16
ATOM 21339 O O . SER A 1 35 ? -8.961 -1.316 -1.679 1.00 0.00 190 SER A O 16
ATOM 21347 N N . LYS A 1 36 ? -7.062 -2.498 -1.921 1.00 0.00 191 LYS A N 16
ATOM 21348 C CA . LYS A 1 36 ? -7.324 -3.361 -0.775 1.00 0.00 191 LYS A CA 16
ATOM 21349 C C . LYS A 1 36 ? -7.287 -2.565 0.525 1.00 0.00 191 LYS A C 16
ATOM 21350 O O . LYS A 1 36 ? -8.186 -2.678 1.359 1.00 0.00 191 LYS A O 16
ATOM 21369 N N . TYR A 1 37 ? -6.244 -1.759 0.691 1.00 0.00 192 TYR A N 16
ATOM 21370 C CA . TYR A 1 37 ? -6.091 -0.944 1.891 1.00 0.00 192 TYR A CA 16
ATOM 21371 C C . TYR A 1 37 ? -6.575 0.481 1.647 1.00 0.00 192 TYR A C 16
ATOM 21372 O O . TYR A 1 37 ? -7.275 1.062 2.477 1.00 0.00 192 TYR A O 16
ATOM 21390 N N . PHE A 1 38 ? -6.199 1.040 0.501 1.00 0.00 193 PHE A N 16
ATOM 21391 C CA . PHE A 1 38 ? -6.594 2.398 0.146 1.00 0.00 193 PHE A CA 16
ATOM 21392 C C . PHE A 1 38 ? -7.567 2.391 -1.030 1.00 0.00 193 PHE A C 16
ATOM 21393 O O . PHE A 1 38 ? -7.184 2.571 -2.186 1.00 0.00 193 PHE A O 16
ATOM 21410 N N . PRO A 1 39 ? -8.856 2.178 -0.729 1.00 0.00 194 PRO A N 16
ATOM 21411 C CA . PRO A 1 39 ? -9.911 2.143 -1.746 1.00 0.00 194 PRO A CA 16
ATOM 21412 C C . PRO A 1 39 ? -10.178 3.517 -2.353 1.00 0.00 194 PRO A C 16
ATOM 21413 O O . PRO A 1 39 ? -10.444 4.481 -1.637 1.00 0.00 194 PRO A O 16
ATOM 21424 N N . GLY A 1 40 ? -10.104 3.598 -3.678 1.00 0.00 195 GLY A N 16
ATOM 21425 C CA . GLY A 1 40 ? -10.341 4.858 -4.358 1.00 0.00 195 GLY A CA 16
ATOM 21426 C C . GLY A 1 40 ? -9.151 5.794 -4.274 1.00 0.00 195 GLY A C 16
ATOM 21427 O O . GLY A 1 40 ? -8.806 6.457 -5.252 1.00 0.00 195 GLY A O 16
ATOM 21431 N N . GLN A 1 41 ? -8.525 5.849 -3.103 1.00 0.00 196 GLN A N 16
ATOM 21432 C CA . GLN A 1 41 ? -7.369 6.713 -2.896 1.00 0.00 196 GLN A CA 16
ATOM 21433 C C . GLN A 1 41 ? -6.183 6.246 -3.733 1.00 0.00 196 GLN A C 16
ATOM 21434 O O . GLN A 1 41 ? -5.134 6.889 -3.751 1.00 0.00 196 GLN A O 16
ATOM 21448 N N . GLU A 1 42 ? -6.358 5.125 -4.425 1.00 0.00 197 GLU A N 16
ATOM 21449 C CA . GLU A 1 42 ? -5.301 4.572 -5.263 1.00 0.00 197 GLU A CA 16
ATOM 21450 C C . GLU A 1 42 ? -4.763 5.627 -6.226 1.00 0.00 197 GLU A C 16
ATOM 21451 O O . GLU A 1 42 ? -3.690 5.463 -6.807 1.00 0.00 197 GLU A O 16
ATOM 21463 N N . SER A 1 43 ? -5.516 6.710 -6.390 1.00 0.00 198 SER A N 16
ATOM 21464 C CA . SER A 1 43 ? -5.118 7.790 -7.285 1.00 0.00 198 SER A CA 16
ATOM 21465 C C . SER A 1 43 ? -3.921 8.549 -6.722 1.00 0.00 198 SER A C 16
ATOM 21466 O O . SER A 1 43 ? -2.956 8.824 -7.435 1.00 0.00 198 SER A O 16
ATOM 21474 N N . GLN A 1 44 ? -3.992 8.885 -5.437 1.00 0.00 199 GLN A N 16
ATOM 21475 C CA . GLN A 1 44 ? -2.914 9.613 -4.778 1.00 0.00 199 GLN A CA 16
ATOM 21476 C C . GLN A 1 44 ? -1.891 8.650 -4.183 1.00 0.00 199 GLN A C 16
ATOM 21477 O O . GLN A 1 44 ? -0.686 8.822 -4.362 1.00 0.00 199 GLN A O 16
ATOM 21491 N N . MET A 1 45 ? -2.381 7.638 -3.475 1.00 0.00 200 MET A N 16
ATOM 21492 C CA . MET A 1 45 ? -1.508 6.648 -2.854 1.00 0.00 200 MET A CA 16
ATOM 21493 C C . MET A 1 45 ? -0.502 6.102 -3.862 1.00 0.00 200 MET A C 16
ATOM 21494 O O . MET A 1 45 ? -0.815 5.205 -4.644 1.00 0.00 200 MET A O 16
ATOM 21508 N N . LYS A 1 46 ? 0.709 6.650 -3.839 1.00 0.00 201 LYS A N 16
ATOM 21509 C CA . LYS A 1 46 ? 1.762 6.218 -4.749 1.00 0.00 201 LYS A CA 16
ATOM 21510 C C . LYS A 1 46 ? 2.789 5.355 -4.023 1.00 0.00 201 LYS A C 16
ATOM 21511 O O . LYS A 1 46 ? 3.439 5.807 -3.080 1.00 0.00 201 LYS A O 16
ATOM 21530 N N . LEU A 1 47 ? 2.931 4.112 -4.469 1.00 0.00 202 LEU A N 16
ATOM 21531 C CA . LEU A 1 47 ? 3.880 3.185 -3.863 1.00 0.00 202 LEU A CA 16
ATOM 21532 C C . LEU A 1 47 ? 5.216 3.215 -4.598 1.00 0.00 202 LEU A C 16
ATOM 21533 O O . LEU A 1 47 ? 5.259 3.201 -5.829 1.00 0.00 202 LEU A O 16
ATOM 21549 N N . ILE A 1 48 ? 6.304 3.255 -3.836 1.00 0.00 203 ILE A N 16
ATOM 21550 C CA . ILE A 1 48 ? 7.641 3.283 -4.416 1.00 0.00 203 ILE A CA 16
ATOM 21551 C C . ILE A 1 48 ? 8.534 2.216 -3.792 1.00 0.00 203 ILE A C 16
ATOM 21552 O O . ILE A 1 48 ? 8.726 2.187 -2.576 1.00 0.00 203 ILE A O 16
ATOM 21568 N N . TYR A 1 49 ? 9.079 1.343 -4.631 1.00 0.00 204 TYR A N 16
ATOM 21569 C CA . TYR A 1 49 ? 9.952 0.274 -4.162 1.00 0.00 204 TYR A CA 16
ATOM 21570 C C . TYR A 1 49 ? 11.358 0.428 -4.733 1.00 0.00 204 TYR A C 16
ATOM 21571 O O . TYR A 1 49 ? 11.548 0.432 -5.949 1.00 0.00 204 TYR A O 16
ATOM 21589 N N . GLN A 1 50 ? 12.340 0.554 -3.846 1.00 0.00 205 GLN A N 16
ATOM 21590 C CA . GLN A 1 50 ? 13.729 0.708 -4.262 1.00 0.00 205 GLN A CA 16
ATOM 21591 C C . GLN A 1 50 ? 13.882 1.883 -5.223 1.00 0.00 205 GLN A C 16
ATOM 21592 O O . GLN A 1 50 ? 14.692 1.839 -6.147 1.00 0.00 205 GLN A O 16
ATOM 21606 N N . GLY A 1 51 ? 13.098 2.932 -4.997 1.00 0.00 206 GLY A N 16
ATOM 21607 C CA . GLY A 1 51 ? 13.162 4.104 -5.851 1.00 0.00 206 GLY A CA 16
ATOM 21608 C C . GLY A 1 51 ? 12.380 3.927 -7.137 1.00 0.00 206 GLY A C 16
ATOM 21609 O O . GLY A 1 51 ? 12.401 4.796 -8.009 1.00 0.00 206 GLY A O 16
ATOM 21613 N N . ARG A 1 52 ? 11.689 2.798 -7.257 1.00 0.00 207 ARG A N 16
ATOM 21614 C CA . ARG A 1 52 ? 10.899 2.508 -8.448 1.00 0.00 207 ARG A CA 16
ATOM 21615 C C . ARG A 1 52 ? 9.415 2.743 -8.185 1.00 0.00 207 ARG A C 16
ATOM 21616 O O . ARG A 1 52 ? 8.881 2.323 -7.158 1.00 0.00 207 ARG A O 16
ATOM 21637 N N . LEU A 1 53 ? 8.753 3.417 -9.120 1.00 0.00 208 LEU A N 16
ATOM 21638 C CA . LEU A 1 53 ? 7.330 3.709 -8.990 1.00 0.00 208 LEU A CA 16
ATOM 21639 C C . LEU A 1 53 ? 6.488 2.497 -9.376 1.00 0.00 208 LEU A C 16
ATOM 21640 O O . LEU A 1 53 ? 6.555 2.016 -10.509 1.00 0.00 208 LEU A O 16
ATOM 21656 N N . LEU A 1 54 ? 5.695 2.008 -8.429 1.00 0.00 209 LEU A N 16
ATOM 21657 C CA . LEU A 1 54 ? 4.838 0.852 -8.671 1.00 0.00 209 LEU A CA 16
ATOM 21658 C C . LEU A 1 54 ? 3.587 1.255 -9.445 1.00 0.00 209 LEU A C 16
ATOM 21659 O O . LEU A 1 54 ? 2.478 0.841 -9.109 1.00 0.00 209 LEU A O 16
ATOM 21675 N N . GLN A 1 55 ? 3.775 2.063 -10.484 1.00 0.00 210 GLN A N 16
ATOM 21676 C CA . GLN A 1 55 ? 2.661 2.520 -11.307 1.00 0.00 210 GLN A CA 16
ATOM 21677 C C . GLN A 1 55 ? 1.828 1.341 -11.799 1.00 0.00 210 GLN A C 16
ATOM 21678 O O . GLN A 1 55 ? 0.690 1.150 -11.370 1.00 0.00 210 GLN A O 16
ATOM 21692 N N . ASP A 1 56 ? 2.402 0.553 -12.702 1.00 0.00 211 ASP A N 16
ATOM 21693 C CA . ASP A 1 56 ? 1.713 -0.608 -13.252 1.00 0.00 211 ASP A CA 16
ATOM 21694 C C . ASP A 1 56 ? 0.999 -1.388 -12.152 1.00 0.00 211 ASP A C 16
ATOM 21695 O O . ASP A 1 56 ? 1.614 -2.124 -11.380 1.00 0.00 211 ASP A O 16
ATOM 21704 N N . PRO A 1 57 ? -0.330 -1.224 -12.078 1.00 0.00 212 PRO A N 16
ATOM 21705 C CA . PRO A 1 57 ? -1.157 -1.904 -11.076 1.00 0.00 212 PRO A CA 16
ATOM 21706 C C . PRO A 1 57 ? -1.258 -3.404 -11.329 1.00 0.00 212 PRO A C 16
ATOM 21707 O O . PRO A 1 57 ? -1.967 -4.116 -10.620 1.00 0.00 212 PRO A O 16
ATOM 21718 N N . ALA A 1 58 ? -0.542 -3.878 -12.344 1.00 0.00 213 ALA A N 16
ATOM 21719 C CA . ALA A 1 58 ? -0.550 -5.294 -12.689 1.00 0.00 213 ALA A CA 16
ATOM 21720 C C . ALA A 1 58 ? 0.822 -5.921 -12.465 1.00 0.00 213 ALA A C 16
ATOM 21721 O O . ALA A 1 58 ? 1.064 -7.063 -12.854 1.00 0.00 213 ALA A O 16
ATOM 21728 N N . ARG A 1 59 ? 1.717 -5.165 -11.837 1.00 0.00 214 ARG A N 16
ATOM 21729 C CA . ARG A 1 59 ? 3.066 -5.647 -11.564 1.00 0.00 214 ARG A CA 16
ATOM 21730 C C . ARG A 1 59 ? 3.078 -6.569 -10.348 1.00 0.00 214 ARG A C 16
ATOM 21731 O O . ARG A 1 59 ? 3.042 -6.110 -9.206 1.00 0.00 214 ARG A O 16
ATOM 21752 N N . THR A 1 60 ? 3.129 -7.873 -10.602 1.00 0.00 215 THR A N 16
ATOM 21753 C CA . THR A 1 60 ? 3.144 -8.860 -9.529 1.00 0.00 215 THR A CA 16
ATOM 21754 C C . THR A 1 60 ? 4.155 -8.485 -8.452 1.00 0.00 215 THR A C 16
ATOM 21755 O O . THR A 1 60 ? 5.287 -8.102 -8.753 1.00 0.00 215 THR A O 16
ATOM 21766 N N . LEU A 1 61 ? 3.742 -8.599 -7.194 1.00 0.00 216 LEU A N 16
ATOM 21767 C CA . LEU A 1 61 ? 4.613 -8.273 -6.070 1.00 0.00 216 LEU A CA 16
ATOM 21768 C C . LEU A 1 61 ? 5.894 -9.099 -6.116 1.00 0.00 216 LEU A C 16
ATOM 21769 O O . LEU A 1 61 ? 6.953 -8.644 -5.684 1.00 0.00 216 LEU A O 16
ATOM 21785 N N . SER A 1 62 ? 5.790 -10.313 -6.646 1.00 0.00 217 SER A N 16
ATOM 21786 C CA . SER A 1 62 ? 6.941 -11.204 -6.748 1.00 0.00 217 SER A CA 16
ATOM 21787 C C . SER A 1 62 ? 7.999 -10.620 -7.678 1.00 0.00 217 SER A C 16
ATOM 21788 O O . SER A 1 62 ? 9.194 -10.675 -7.389 1.00 0.00 217 SER A O 16
ATOM 21796 N N . SER A 1 63 ? 7.551 -10.060 -8.797 1.00 0.00 218 SER A N 16
ATOM 21797 C CA . SER A 1 63 ? 8.458 -9.469 -9.773 1.00 0.00 218 SER A CA 16
ATOM 21798 C C . SER A 1 63 ? 9.100 -8.200 -9.219 1.00 0.00 218 SER A C 16
ATOM 21799 O O . SER A 1 63 ? 10.264 -7.907 -9.496 1.00 0.00 218 SER A O 16
ATOM 21807 N N . LEU A 1 64 ? 8.333 -7.451 -8.436 1.00 0.00 219 LEU A N 16
ATOM 21808 C CA . LEU A 1 64 ? 8.825 -6.212 -7.841 1.00 0.00 219 LEU A CA 16
ATOM 21809 C C . LEU A 1 64 ? 9.772 -6.504 -6.681 1.00 0.00 219 LEU A C 16
ATOM 21810 O O . LEU A 1 64 ? 10.223 -5.591 -5.992 1.00 0.00 219 LEU A O 16
ATOM 21826 N N . ASN A 1 65 ? 10.069 -7.782 -6.474 1.00 0.00 220 ASN A N 16
ATOM 21827 C CA . ASN A 1 65 ? 10.964 -8.194 -5.399 1.00 0.00 220 ASN A CA 16
ATOM 21828 C C . ASN A 1 65 ? 10.375 -7.842 -4.036 1.00 0.00 220 ASN A C 16
ATOM 21829 O O . ASN A 1 65 ? 11.103 -7.494 -3.105 1.00 0.00 220 ASN A O 16
ATOM 21840 N N . ILE A 1 66 ? 9.054 -7.935 -3.927 1.00 0.00 221 ILE A N 16
ATOM 21841 C CA . ILE A 1 66 ? 8.368 -7.628 -2.678 1.00 0.00 221 ILE A CA 16
ATOM 21842 C C . ILE A 1 66 ? 8.193 -8.880 -1.825 1.00 0.00 221 ILE A C 16
ATOM 21843 O O . ILE A 1 66 ? 7.252 -9.650 -2.018 1.00 0.00 221 ILE A O 16
ATOM 21859 N N . THR A 1 67 ? 9.104 -9.076 -0.877 1.00 0.00 222 THR A N 16
ATOM 21860 C CA . THR A 1 67 ? 9.051 -10.234 0.007 1.00 0.00 222 THR A CA 16
ATOM 21861 C C . THR A 1 67 ? 8.546 -9.845 1.391 1.00 0.00 222 THR A C 16
ATOM 21862 O O . THR A 1 67 ? 8.206 -8.689 1.636 1.00 0.00 222 THR A O 16
ATOM 21873 N N . ASN A 1 68 ? 8.500 -10.819 2.294 1.00 0.00 223 ASN A N 16
ATOM 21874 C CA . ASN A 1 68 ? 8.036 -10.578 3.656 1.00 0.00 223 ASN A CA 16
ATOM 21875 C C . ASN A 1 68 ? 9.014 -9.687 4.414 1.00 0.00 223 ASN A C 16
ATOM 21876 O O . ASN A 1 68 ? 10.207 -9.662 4.114 1.00 0.00 223 ASN A O 16
ATOM 21887 N N . ASN A 1 69 ? 8.500 -8.957 5.399 1.00 0.00 224 ASN A N 16
ATOM 21888 C CA . ASN A 1 69 ? 9.329 -8.064 6.201 1.00 0.00 224 ASN A CA 16
ATOM 21889 C C . ASN A 1 69 ? 9.910 -6.944 5.343 1.00 0.00 224 ASN A C 16
ATOM 21890 O O . ASN A 1 69 ? 11.103 -6.647 5.417 1.00 0.00 224 ASN A O 16
ATOM 21901 N N . CYS A 1 70 ? 9.059 -6.327 4.531 1.00 0.00 225 CYS A N 16
ATOM 21902 C CA . CYS A 1 70 ? 9.488 -5.239 3.658 1.00 0.00 225 CYS A CA 16
ATOM 21903 C C . CYS A 1 70 ? 8.556 -4.039 3.788 1.00 0.00 225 CYS A C 16
ATOM 21904 O O . CYS A 1 70 ? 7.360 -4.192 4.038 1.00 0.00 225 CYS A O 16
ATOM 21912 N N . VAL A 1 71 ? 9.112 -2.843 3.618 1.00 0.00 226 VAL A N 16
ATOM 21913 C CA . VAL A 1 71 ? 8.331 -1.616 3.716 1.00 0.00 226 VAL A CA 16
ATOM 21914 C C . VAL A 1 71 ? 8.179 -0.951 2.353 1.00 0.00 226 VAL A C 16
ATOM 21915 O O . VAL A 1 71 ? 9.112 -0.939 1.549 1.00 0.00 226 VAL A O 16
ATOM 21928 N N . ILE A 1 72 ? 6.998 -0.398 2.099 1.00 0.00 227 ILE A N 16
ATOM 21929 C CA . ILE A 1 72 ? 6.724 0.271 0.833 1.00 0.00 227 ILE A CA 16
ATOM 21930 C C . ILE A 1 72 ? 6.400 1.745 1.049 1.00 0.00 227 ILE A C 16
ATOM 21931 O O . ILE A 1 72 ? 5.452 2.087 1.757 1.00 0.00 227 ILE A O 16
ATOM 21947 N N . HIS A 1 73 ? 7.193 2.616 0.433 1.00 0.00 228 HIS A N 16
ATOM 21948 C CA . HIS A 1 73 ? 6.990 4.055 0.555 1.00 0.00 228 HIS A CA 16
ATOM 21949 C C . HIS A 1 73 ? 5.701 4.482 -0.139 1.00 0.00 228 HIS A C 16
ATOM 21950 O O . HIS A 1 73 ? 5.452 4.116 -1.288 1.00 0.00 228 HIS A O 16
ATOM 21965 N N . CYS A 1 74 ? 4.884 5.258 0.565 1.00 0.00 229 CYS A N 16
ATOM 21966 C CA . CYS A 1 74 ? 3.619 5.734 0.017 1.00 0.00 229 CYS A CA 16
ATOM 21967 C C . CYS A 1 74 ? 3.600 7.257 -0.062 1.00 0.00 229 CYS A C 16
ATOM 21968 O O . CYS A 1 74 ? 3.932 7.944 0.905 1.00 0.00 229 CYS A O 16
ATOM 21976 N N . HIS A 1 75 ? 3.211 7.780 -1.221 1.00 0.00 230 HIS A N 16
ATOM 21977 C CA . HIS A 1 75 ? 3.150 9.222 -1.427 1.00 0.00 230 HIS A CA 16
ATOM 21978 C C . HIS A 1 75 ? 1.721 9.669 -1.719 1.00 0.00 230 HIS A C 16
ATOM 21979 O O . HIS A 1 75 ? 0.945 8.938 -2.335 1.00 0.00 230 HIS A O 16
ATOM 21994 N N . ARG A 1 76 ? 1.379 10.874 -1.273 1.00 0.00 231 ARG A N 16
ATOM 21995 C CA . ARG A 1 76 ? 0.043 11.416 -1.485 1.00 0.00 231 ARG A CA 16
ATOM 21996 C C . ARG A 1 76 ? 0.086 12.613 -2.431 1.00 0.00 231 ARG A C 16
ATOM 21997 O O . ARG A 1 76 ? 0.628 13.665 -2.093 1.00 0.00 231 ARG A O 16
ATOM 22018 N N . SER A 1 77 ? -0.489 12.444 -3.617 1.00 0.00 232 SER A N 16
ATOM 22019 C CA . SER A 1 77 ? -0.513 13.508 -4.614 1.00 0.00 232 SER A CA 16
ATOM 22020 C C . SER A 1 77 ? -1.625 14.508 -4.315 1.00 0.00 232 SER A C 16
ATOM 22021 O O . SER A 1 77 ? -2.758 14.140 -4.000 1.00 0.00 232 SER A O 16
ATOM 22029 N N . PRO A 1 78 ? -1.297 15.805 -4.414 1.00 0.00 233 PRO A N 16
ATOM 22030 C CA . PRO A 1 78 ? -2.253 16.886 -4.159 1.00 0.00 233 PRO A CA 16
ATOM 22031 C C . PRO A 1 78 ? -3.329 16.975 -5.236 1.00 0.00 233 PRO A C 16
ATOM 22032 O O . PRO A 1 78 ? -3.098 16.662 -6.404 1.00 0.00 233 PRO A O 16
ATOM 22043 N N . PRO A 1 79 ? -4.532 17.411 -4.837 1.00 0.00 234 PRO A N 16
ATOM 22044 C CA . PRO A 1 79 ? -5.667 17.553 -5.754 1.00 0.00 234 PRO A CA 16
ATOM 22045 C C . PRO A 1 79 ? -5.473 18.695 -6.745 1.00 0.00 234 PRO A C 16
ATOM 22046 O O . PRO A 1 79 ? -4.482 19.422 -6.683 1.00 0.00 234 PRO A O 16
ATOM 22057 N N . GLY A 1 80 ? -6.426 18.848 -7.660 1.00 0.00 235 GLY A N 16
ATOM 22058 C CA . GLY A 1 80 ? -6.340 19.904 -8.651 1.00 0.00 235 GLY A CA 16
ATOM 22059 C C . GLY A 1 80 ? -7.621 20.707 -8.756 1.00 0.00 235 GLY A C 16
ATOM 22060 O O . GLY A 1 80 ? -7.596 21.887 -9.106 1.00 0.00 235 GLY A O 16
ATOM 22064 N N . ALA A 1 81 ? -8.745 20.066 -8.452 1.00 0.00 236 ALA A N 16
ATOM 22065 C CA . ALA A 1 81 ? -10.042 20.729 -8.513 1.00 0.00 236 ALA A CA 16
ATOM 22066 C C . ALA A 1 81 ? -10.886 20.397 -7.287 1.00 0.00 236 ALA A C 16
ATOM 22067 O O . ALA A 1 81 ? -11.051 19.231 -6.932 1.00 0.00 236 ALA A O 16
ATOM 22074 N N . ALA A 1 82 ? -11.417 21.432 -6.643 1.00 0.00 237 ALA A N 16
ATOM 22075 C CA . ALA A 1 82 ? -12.245 21.250 -5.457 1.00 0.00 237 ALA A CA 16
ATOM 22076 C C . ALA A 1 82 ? -13.685 20.921 -5.837 1.00 0.00 237 ALA A C 16
ATOM 22077 O O . ALA A 1 82 ? -14.479 21.815 -6.131 1.00 0.00 237 ALA A O 16
ATOM 22084 N N . VAL A 1 83 ? -14.015 19.634 -5.830 1.00 0.00 238 VAL A N 16
ATOM 22085 C CA . VAL A 1 83 ? -15.359 19.187 -6.174 1.00 0.00 238 VAL A CA 16
ATOM 22086 C C . VAL A 1 83 ? -16.253 19.132 -4.940 1.00 0.00 238 VAL A C 16
ATOM 22087 O O . VAL A 1 83 ? -15.793 18.821 -3.842 1.00 0.00 238 VAL A O 16
ATOM 22100 N N . SER A 1 84 ? -17.533 19.437 -5.129 1.00 0.00 239 SER A N 16
ATOM 22101 C CA . SER A 1 84 ? -18.491 19.426 -4.030 1.00 0.00 239 SER A CA 16
ATOM 22102 C C . SER A 1 84 ? -19.477 18.271 -4.181 1.00 0.00 239 SER A C 16
ATOM 22103 O O . SER A 1 84 ? -19.661 17.735 -5.273 1.00 0.00 239 SER A O 16
ATOM 22111 N N . GLY A 1 85 ? -20.109 17.892 -3.074 1.00 0.00 240 GLY A N 16
ATOM 22112 C CA . GLY A 1 85 ? -21.069 16.804 -3.103 1.00 0.00 240 GLY A CA 16
ATOM 22113 C C . GLY A 1 85 ? -20.401 15.443 -3.143 1.00 0.00 240 GLY A C 16
ATOM 22114 O O . GLY A 1 85 ? -19.305 15.282 -3.681 1.00 0.00 240 GLY A O 16
ATOM 22118 N N . PRO A 1 86 ? -21.067 14.435 -2.562 1.00 0.00 241 PRO A N 16
ATOM 22119 C CA . PRO A 1 86 ? -20.550 13.064 -2.519 1.00 0.00 241 PRO A CA 16
ATOM 22120 C C . PRO A 1 86 ? -20.549 12.402 -3.893 1.00 0.00 241 PRO A C 16
ATOM 22121 O O . PRO A 1 86 ? -21.356 12.743 -4.757 1.00 0.00 241 PRO A O 16
ATOM 22132 N N . SER A 1 87 ? -19.638 11.453 -4.087 1.00 0.00 242 SER A N 16
ATOM 22133 C CA . SER A 1 87 ? -19.531 10.745 -5.357 1.00 0.00 242 SER A CA 16
ATOM 22134 C C . SER A 1 87 ? -20.103 9.336 -5.243 1.00 0.00 242 SER A C 16
ATOM 22135 O O . SER A 1 87 ? -19.374 8.377 -4.989 1.00 0.00 242 SER A O 16
ATOM 22143 N N . ALA A 1 88 ? -21.413 9.218 -5.433 1.00 0.00 243 ALA A N 16
ATOM 22144 C CA . ALA A 1 88 ? -22.084 7.927 -5.354 1.00 0.00 243 ALA A CA 16
ATOM 22145 C C . ALA A 1 88 ? -21.874 7.282 -3.988 1.00 0.00 243 ALA A C 16
ATOM 22146 O O . ALA A 1 88 ? -21.582 6.090 -3.891 1.00 0.00 243 ALA A O 16
ATOM 22153 N N . SER A 1 89 ? -22.026 8.078 -2.934 1.00 0.00 244 SER A N 16
ATOM 22154 C CA . SER A 1 89 ? -21.849 7.585 -1.573 1.00 0.00 244 SER A CA 16
ATOM 22155 C C . SER A 1 89 ? -23.194 7.446 -0.866 1.00 0.00 244 SER A C 16
ATOM 22156 O O . SER A 1 89 ? -23.899 8.431 -0.650 1.00 0.00 244 SER A O 16
ATOM 22164 N N . SER A 1 90 ? -23.542 6.214 -0.509 1.00 0.00 245 SER A N 16
ATOM 22165 C CA . SER A 1 90 ? -24.804 5.943 0.170 1.00 0.00 245 SER A CA 16
ATOM 22166 C C . SER A 1 90 ? -24.620 5.956 1.684 1.00 0.00 245 SER A C 16
ATOM 22167 O O . SER A 1 90 ? -23.503 6.084 2.184 1.00 0.00 245 SER A O 16
ATOM 22175 N N . GLY A 1 91 ? -25.726 5.822 2.410 1.00 0.00 246 GLY A N 16
ATOM 22176 C CA . GLY A 1 91 ? -25.667 5.821 3.860 1.00 0.00 246 GLY A CA 16
ATOM 22177 C C . GLY A 1 91 ? -24.983 4.585 4.411 1.00 0.00 246 GLY A C 16
ATOM 22178 O O . GLY A 1 91 ? -25.081 3.493 3.851 1.00 0.00 246 GLY A O 16
ATOM 22182 N N . PRO A 1 92 ? -24.271 4.750 5.535 1.00 0.00 247 PRO A N 16
ATOM 22183 C CA . PRO A 1 92 ? -23.553 3.650 6.187 1.00 0.00 247 PRO A CA 16
ATOM 22184 C C . PRO A 1 92 ? -24.499 2.635 6.819 1.00 0.00 247 PRO A C 16
ATOM 22185 O O . PRO A 1 92 ? -25.703 2.872 6.919 1.00 0.00 247 PRO A O 16
ATOM 22196 N N . SER A 1 93 ? -23.947 1.504 7.245 1.00 0.00 248 SER A N 16
ATOM 22197 C CA . SER A 1 93 ? -24.743 0.450 7.865 1.00 0.00 248 SER A CA 16
ATOM 22198 C C . SER A 1 93 ? -24.103 -0.018 9.168 1.00 0.00 248 SER A C 16
ATOM 22199 O O . SER A 1 93 ? -24.784 -0.189 10.180 1.00 0.00 248 SER A O 16
ATOM 22207 N N . SER A 1 94 ? -22.790 -0.223 9.136 1.00 0.00 249 SER A N 16
ATOM 22208 C CA . SER A 1 94 ? -22.058 -0.674 10.313 1.00 0.00 249 SER A CA 16
ATOM 22209 C C . SER A 1 94 ? -21.278 0.476 10.942 1.00 0.00 249 SER A C 16
ATOM 22210 O O . SER A 1 94 ? -20.177 0.807 10.503 1.00 0.00 249 SER A O 16
ATOM 22218 N N . GLY A 1 95 ? -21.857 1.081 11.974 1.00 0.00 250 GLY A N 16
ATOM 22219 C CA . GLY A 1 95 ? -21.203 2.188 12.648 1.00 0.00 250 GLY A CA 16
ATOM 22220 C C . GLY A 1 95 ? -19.820 1.825 13.151 1.00 0.00 250 GLY A C 16
ATOM 22221 O O . GLY A 1 95 ? -19.489 2.074 14.310 1.00 0.00 250 GLY A O 16
ATOM 22225 N N . GLY A 1 1 ? -12.725 -7.627 4.434 1.00 0.00 156 GLY A N 17
ATOM 22226 C CA . GLY A 1 1 ? -11.334 -7.624 4.023 1.00 0.00 156 GLY A CA 17
ATOM 22227 C C . GLY A 1 1 ? -10.463 -8.485 4.916 1.00 0.00 156 GLY A C 17
ATOM 22228 O O . GLY A 1 1 ? -9.992 -8.031 5.959 1.00 0.00 156 GLY A O 17
ATOM 22232 N N . SER A 1 2 ? -10.249 -9.732 4.508 1.00 0.00 157 SER A N 17
ATOM 22233 C CA . SER A 1 2 ? -9.433 -10.660 5.283 1.00 0.00 157 SER A CA 17
ATOM 22234 C C . SER A 1 2 ? -8.691 -11.627 4.365 1.00 0.00 157 SER A C 17
ATOM 22235 O O . SER A 1 2 ? -9.196 -12.009 3.309 1.00 0.00 157 SER A O 17
ATOM 22243 N N . SER A 1 3 ? -7.490 -12.020 4.776 1.00 0.00 158 SER A N 17
ATOM 22244 C CA . SER A 1 3 ? -6.676 -12.939 3.990 1.00 0.00 158 SER A CA 17
ATOM 22245 C C . SER A 1 3 ? -6.181 -14.098 4.851 1.00 0.00 158 SER A C 17
ATOM 22246 O O . SER A 1 3 ? -6.169 -14.014 6.078 1.00 0.00 158 SER A O 17
ATOM 22254 N N . GLY A 1 4 ? -5.774 -15.182 4.196 1.00 0.00 159 GLY A N 17
ATOM 22255 C CA . GLY A 1 4 ? -5.284 -16.343 4.916 1.00 0.00 159 GLY A CA 17
ATOM 22256 C C . GLY A 1 4 ? -4.102 -16.016 5.807 1.00 0.00 159 GLY A C 17
ATOM 22257 O O . GLY A 1 4 ? -3.633 -14.879 5.836 1.00 0.00 159 GLY A O 17
ATOM 22261 N N . SER A 1 5 ? -3.621 -17.016 6.539 1.00 0.00 160 SER A N 17
ATOM 22262 C CA . SER A 1 5 ? -2.490 -16.828 7.440 1.00 0.00 160 SER A CA 17
ATOM 22263 C C . SER A 1 5 ? -1.175 -16.815 6.667 1.00 0.00 160 SER A C 17
ATOM 22264 O O . SER A 1 5 ? -0.326 -15.949 6.878 1.00 0.00 160 SER A O 17
ATOM 22272 N N . SER A 1 6 ? -1.014 -17.782 5.769 1.00 0.00 161 SER A N 17
ATOM 22273 C CA . SER A 1 6 ? 0.198 -17.886 4.966 1.00 0.00 161 SER A CA 17
ATOM 22274 C C . SER A 1 6 ? 0.378 -16.648 4.092 1.00 0.00 161 SER A C 17
ATOM 22275 O O . SER A 1 6 ? -0.593 -15.988 3.724 1.00 0.00 161 SER A O 17
ATOM 22283 N N . GLY A 1 7 ? 1.629 -16.340 3.763 1.00 0.00 162 GLY A N 17
ATOM 22284 C CA . GLY A 1 7 ? 1.915 -15.183 2.935 1.00 0.00 162 GLY A CA 17
ATOM 22285 C C . GLY A 1 7 ? 3.048 -14.341 3.486 1.00 0.00 162 GLY A C 17
ATOM 22286 O O . GLY A 1 7 ? 3.744 -14.757 4.413 1.00 0.00 162 GLY A O 17
ATOM 22290 N N . ILE A 1 8 ? 3.235 -13.156 2.915 1.00 0.00 163 ILE A N 17
ATOM 22291 C CA . ILE A 1 8 ? 4.293 -12.255 3.355 1.00 0.00 163 ILE A CA 17
ATOM 22292 C C . ILE A 1 8 ? 3.715 -10.948 3.887 1.00 0.00 163 ILE A C 17
ATOM 22293 O O . ILE A 1 8 ? 2.776 -10.395 3.316 1.00 0.00 163 ILE A O 17
ATOM 22309 N N . ASN A 1 9 ? 4.285 -10.458 4.983 1.00 0.00 164 ASN A N 17
ATOM 22310 C CA . ASN A 1 9 ? 3.827 -9.214 5.592 1.00 0.00 164 ASN A CA 17
ATOM 22311 C C . ASN A 1 9 ? 4.537 -8.013 4.974 1.00 0.00 164 ASN A C 17
ATOM 22312 O O . ASN A 1 9 ? 5.721 -8.080 4.644 1.00 0.00 164 ASN A O 17
ATOM 22323 N N . VAL A 1 10 ? 3.805 -6.914 4.822 1.00 0.00 165 VAL A N 17
ATOM 22324 C CA . VAL A 1 10 ? 4.364 -5.697 4.246 1.00 0.00 165 VAL A CA 17
ATOM 22325 C C . VAL A 1 10 ? 4.003 -4.476 5.084 1.00 0.00 165 VAL A C 17
ATOM 22326 O O . VAL A 1 10 ? 2.867 -4.337 5.539 1.00 0.00 165 VAL A O 17
ATOM 22339 N N . ARG A 1 11 ? 4.976 -3.593 5.284 1.00 0.00 166 ARG A N 17
ATOM 22340 C CA . ARG A 1 11 ? 4.761 -2.384 6.068 1.00 0.00 166 ARG A CA 17
ATOM 22341 C C . ARG A 1 11 ? 4.573 -1.172 5.160 1.00 0.00 166 ARG A C 17
ATOM 22342 O O . ARG A 1 11 ? 5.498 -0.759 4.459 1.00 0.00 166 ARG A O 17
ATOM 22363 N N . LEU A 1 12 ? 3.370 -0.609 5.176 1.00 0.00 167 LEU A N 17
ATOM 22364 C CA . LEU A 1 12 ? 3.060 0.555 4.353 1.00 0.00 167 LEU A CA 17
ATOM 22365 C C . LEU A 1 12 ? 3.470 1.845 5.056 1.00 0.00 167 LEU A C 17
ATOM 22366 O O . LEU A 1 12 ? 2.874 2.234 6.061 1.00 0.00 167 LEU A O 17
ATOM 22382 N N . LYS A 1 13 ? 4.491 2.506 4.521 1.00 0.00 168 LYS A N 17
ATOM 22383 C CA . LYS A 1 13 ? 4.980 3.754 5.095 1.00 0.00 168 LYS A CA 17
ATOM 22384 C C . LYS A 1 13 ? 4.460 4.954 4.309 1.00 0.00 168 LYS A C 17
ATOM 22385 O O . LYS A 1 13 ? 4.538 4.985 3.081 1.00 0.00 168 LYS A O 17
ATOM 22404 N N . PHE A 1 14 ? 3.932 5.941 5.026 1.00 0.00 169 PHE A N 17
ATOM 22405 C CA . PHE A 1 14 ? 3.400 7.143 4.395 1.00 0.00 169 PHE A CA 17
ATOM 22406 C C . PHE A 1 14 ? 4.332 8.331 4.617 1.00 0.00 169 PHE A C 17
ATOM 22407 O O . PHE A 1 14 ? 5.198 8.301 5.493 1.00 0.00 169 PHE A O 17
ATOM 22424 N N . LEU A 1 15 ? 4.149 9.376 3.817 1.00 0.00 170 LEU A N 17
ATOM 22425 C CA . LEU A 1 15 ? 4.974 10.575 3.925 1.00 0.00 170 LEU A CA 17
ATOM 22426 C C . LEU A 1 15 ? 4.727 11.288 5.250 1.00 0.00 170 LEU A C 17
ATOM 22427 O O . LEU A 1 15 ? 5.448 12.219 5.609 1.00 0.00 170 LEU A O 17
ATOM 22443 N N . ASN A 1 16 ? 3.705 10.844 5.975 1.00 0.00 171 ASN A N 17
ATOM 22444 C CA . ASN A 1 16 ? 3.365 11.439 7.262 1.00 0.00 171 ASN A CA 17
ATOM 22445 C C . ASN A 1 16 ? 4.165 10.792 8.389 1.00 0.00 171 ASN A C 17
ATOM 22446 O O . ASN A 1 16 ? 3.772 10.847 9.554 1.00 0.00 171 ASN A O 17
ATOM 22457 N N . ASP A 1 17 ? 5.290 10.181 8.033 1.00 0.00 172 ASP A N 17
ATOM 22458 C CA . ASP A 1 17 ? 6.147 9.525 9.013 1.00 0.00 172 ASP A CA 17
ATOM 22459 C C . ASP A 1 17 ? 5.368 8.477 9.802 1.00 0.00 172 ASP A C 17
ATOM 22460 O O . ASP A 1 17 ? 5.490 8.386 11.024 1.00 0.00 172 ASP A O 17
ATOM 22469 N N . THR A 1 18 ? 4.565 7.688 9.095 1.00 0.00 173 THR A N 17
ATOM 22470 C CA . THR A 1 18 ? 3.763 6.649 9.728 1.00 0.00 173 THR A CA 17
ATOM 22471 C C . THR A 1 18 ? 3.900 5.323 8.988 1.00 0.00 173 THR A C 17
ATOM 22472 O O . THR A 1 18 ? 4.386 5.279 7.859 1.00 0.00 173 THR A O 17
ATOM 22483 N N . GLU A 1 19 ? 3.467 4.244 9.633 1.00 0.00 174 GLU A N 17
ATOM 22484 C CA . GLU A 1 19 ? 3.541 2.916 9.034 1.00 0.00 174 GLU A CA 17
ATOM 22485 C C . GLU A 1 19 ? 2.280 2.112 9.335 1.00 0.00 174 GLU A C 17
ATOM 22486 O O . GLU A 1 19 ? 1.700 2.229 10.414 1.00 0.00 174 GLU A O 17
ATOM 22498 N N . GLU A 1 20 ? 1.862 1.296 8.373 1.00 0.00 175 GLU A N 17
ATOM 22499 C CA . GLU A 1 20 ? 0.668 0.473 8.534 1.00 0.00 175 GLU A CA 17
ATOM 22500 C C . GLU A 1 20 ? 0.949 -0.975 8.143 1.00 0.00 175 GLU A C 17
ATOM 22501 O O . GLU A 1 20 ? 1.474 -1.248 7.063 1.00 0.00 175 GLU A O 17
ATOM 22513 N N . LEU A 1 21 ? 0.595 -1.899 9.030 1.00 0.00 176 LEU A N 17
ATOM 22514 C CA . LEU A 1 21 ? 0.809 -3.320 8.779 1.00 0.00 176 LEU A CA 17
ATOM 22515 C C . LEU A 1 21 ? -0.190 -3.849 7.754 1.00 0.00 176 LEU A C 17
ATOM 22516 O O . LEU A 1 21 ? -1.399 -3.820 7.980 1.00 0.00 176 LEU A O 17
ATOM 22532 N N . ALA A 1 22 ? 0.325 -4.332 6.628 1.00 0.00 177 ALA A N 17
ATOM 22533 C CA . ALA A 1 22 ? -0.522 -4.871 5.571 1.00 0.00 177 ALA A CA 17
ATOM 22534 C C . ALA A 1 22 ? 0.062 -6.161 5.005 1.00 0.00 177 ALA A C 17
ATOM 22535 O O . ALA A 1 22 ? 1.187 -6.179 4.506 1.00 0.00 177 ALA A O 17
ATOM 22542 N N . VAL A 1 23 ? -0.711 -7.240 5.086 1.00 0.00 178 VAL A N 17
ATOM 22543 C CA . VAL A 1 23 ? -0.271 -8.535 4.581 1.00 0.00 178 VAL A CA 17
ATOM 22544 C C . VAL A 1 23 ? -0.526 -8.656 3.082 1.00 0.00 178 VAL A C 17
ATOM 22545 O O . VAL A 1 23 ? -1.657 -8.507 2.621 1.00 0.00 178 VAL A O 17
ATOM 22558 N N . ALA A 1 24 ? 0.533 -8.929 2.327 1.00 0.00 179 ALA A N 17
ATOM 22559 C CA . ALA A 1 24 ? 0.424 -9.073 0.881 1.00 0.00 179 ALA A CA 17
ATOM 22560 C C . ALA A 1 24 ? 1.063 -10.375 0.409 1.00 0.00 179 ALA A C 17
ATOM 22561 O O . ALA A 1 24 ? 1.910 -10.946 1.096 1.00 0.00 179 ALA A O 17
ATOM 22568 N N . ARG A 1 25 ? 0.653 -10.838 -0.767 1.00 0.00 180 ARG A N 17
ATOM 22569 C CA . ARG A 1 25 ? 1.185 -12.073 -1.329 1.00 0.00 180 ARG A CA 17
ATOM 22570 C C . ARG A 1 25 ? 2.015 -11.789 -2.577 1.00 0.00 180 ARG A C 17
ATOM 22571 O O . ARG A 1 25 ? 1.820 -10.789 -3.268 1.00 0.00 180 ARG A O 17
ATOM 22592 N N . PRO A 1 26 ? 2.964 -12.689 -2.874 1.00 0.00 181 PRO A N 17
ATOM 22593 C CA . PRO A 1 26 ? 3.843 -12.557 -4.040 1.00 0.00 181 PRO A CA 17
ATOM 22594 C C . PRO A 1 26 ? 3.098 -12.763 -5.354 1.00 0.00 181 PRO A C 17
ATOM 22595 O O . PRO A 1 26 ? 3.698 -12.740 -6.428 1.00 0.00 181 PRO A O 17
ATOM 22606 N N . GLU A 1 27 ? 1.787 -12.965 -5.261 1.00 0.00 182 GLU A N 17
ATOM 22607 C CA . GLU A 1 27 ? 0.961 -13.176 -6.444 1.00 0.00 182 GLU A CA 17
ATOM 22608 C C . GLU A 1 27 ? 0.062 -11.971 -6.702 1.00 0.00 182 GLU A C 17
ATOM 22609 O O . GLU A 1 27 ? -0.155 -11.579 -7.849 1.00 0.00 182 GLU A O 17
ATOM 22621 N N . ASP A 1 28 ? -0.458 -11.388 -5.628 1.00 0.00 183 ASP A N 17
ATOM 22622 C CA . ASP A 1 28 ? -1.333 -10.227 -5.736 1.00 0.00 183 ASP A CA 17
ATOM 22623 C C . ASP A 1 28 ? -0.731 -9.177 -6.665 1.00 0.00 183 ASP A C 17
ATOM 22624 O O . ASP A 1 28 ? 0.425 -9.285 -7.075 1.00 0.00 183 ASP A O 17
ATOM 22633 N N . THR A 1 29 ? -1.523 -8.161 -6.994 1.00 0.00 184 THR A N 17
ATOM 22634 C CA . THR A 1 29 ? -1.069 -7.093 -7.875 1.00 0.00 184 THR A CA 17
ATOM 22635 C C . THR A 1 29 ? -0.913 -5.781 -7.115 1.00 0.00 184 THR A C 17
ATOM 22636 O O . THR A 1 29 ? -1.509 -5.592 -6.055 1.00 0.00 184 THR A O 17
ATOM 22647 N N . VAL A 1 30 ? -0.108 -4.876 -7.663 1.00 0.00 185 VAL A N 17
ATOM 22648 C CA . VAL A 1 30 ? 0.125 -3.580 -7.037 1.00 0.00 185 VAL A CA 17
ATOM 22649 C C . VAL A 1 30 ? -1.170 -2.784 -6.924 1.00 0.00 185 VAL A C 17
ATOM 22650 O O . VAL A 1 30 ? -1.451 -2.179 -5.890 1.00 0.00 185 VAL A O 17
ATOM 22663 N N . GLY A 1 31 ? -1.956 -2.789 -7.996 1.00 0.00 186 GLY A N 17
ATOM 22664 C CA . GLY A 1 31 ? -3.213 -2.063 -7.997 1.00 0.00 186 GLY A CA 17
ATOM 22665 C C . GLY A 1 31 ? -4.175 -2.568 -6.940 1.00 0.00 186 GLY A C 17
ATOM 22666 O O . GLY A 1 31 ? -4.897 -1.786 -6.321 1.00 0.00 186 GLY A O 17
ATOM 22670 N N . THR A 1 32 ? -4.187 -3.881 -6.732 1.00 0.00 187 THR A N 17
ATOM 22671 C CA . THR A 1 32 ? -5.070 -4.490 -5.745 1.00 0.00 187 THR A CA 17
ATOM 22672 C C . THR A 1 32 ? -4.608 -4.176 -4.326 1.00 0.00 187 THR A C 17
ATOM 22673 O O . THR A 1 32 ? -5.423 -4.048 -3.411 1.00 0.00 187 THR A O 17
ATOM 22684 N N . LEU A 1 33 ? -3.297 -4.051 -4.150 1.00 0.00 188 LEU A N 17
ATOM 22685 C CA . LEU A 1 33 ? -2.727 -3.750 -2.841 1.00 0.00 188 LEU A CA 17
ATOM 22686 C C . LEU A 1 33 ? -3.158 -2.367 -2.364 1.00 0.00 188 LEU A C 17
ATOM 22687 O O . LEU A 1 33 ? -3.581 -2.197 -1.220 1.00 0.00 188 LEU A O 17
ATOM 22703 N N . LYS A 1 34 ? -3.051 -1.381 -3.249 1.00 0.00 189 LYS A N 17
ATOM 22704 C CA . LYS A 1 34 ? -3.433 -0.013 -2.921 1.00 0.00 189 LYS A CA 17
ATOM 22705 C C . LYS A 1 34 ? -4.948 0.113 -2.792 1.00 0.00 189 LYS A C 17
ATOM 22706 O O . LYS A 1 34 ? -5.449 0.807 -1.908 1.00 0.00 189 LYS A O 17
ATOM 22725 N N . SER A 1 35 ? -5.671 -0.565 -3.678 1.00 0.00 190 SER A N 17
ATOM 22726 C CA . SER A 1 35 ? -7.129 -0.526 -3.664 1.00 0.00 190 SER A CA 17
ATOM 22727 C C . SER A 1 35 ? -7.681 -1.318 -2.483 1.00 0.00 190 SER A C 17
ATOM 22728 O O . SER A 1 35 ? -8.754 -1.012 -1.962 1.00 0.00 190 SER A O 17
ATOM 22736 N N . LYS A 1 36 ? -6.941 -2.340 -2.065 1.00 0.00 191 LYS A N 17
ATOM 22737 C CA . LYS A 1 36 ? -7.354 -3.177 -0.945 1.00 0.00 191 LYS A CA 17
ATOM 22738 C C . LYS A 1 36 ? -7.249 -2.415 0.372 1.00 0.00 191 LYS A C 17
ATOM 22739 O O . LYS A 1 36 ? -8.175 -2.427 1.183 1.00 0.00 191 LYS A O 17
ATOM 22758 N N . TYR A 1 37 ? -6.117 -1.752 0.577 1.00 0.00 192 TYR A N 17
ATOM 22759 C CA . TYR A 1 37 ? -5.891 -0.984 1.796 1.00 0.00 192 TYR A CA 17
ATOM 22760 C C . TYR A 1 37 ? -6.262 0.481 1.595 1.00 0.00 192 TYR A C 17
ATOM 22761 O O . TYR A 1 37 ? -6.542 1.201 2.554 1.00 0.00 192 TYR A O 17
ATOM 22779 N N . PHE A 1 38 ? -6.264 0.917 0.339 1.00 0.00 193 PHE A N 17
ATOM 22780 C CA . PHE A 1 38 ? -6.600 2.297 0.009 1.00 0.00 193 PHE A CA 17
ATOM 22781 C C . PHE A 1 38 ? -7.554 2.354 -1.181 1.00 0.00 193 PHE A C 17
ATOM 22782 O O . PHE A 1 38 ? -7.145 2.526 -2.329 1.00 0.00 193 PHE A O 17
ATOM 22799 N N . PRO A 1 39 ? -8.858 2.206 -0.901 1.00 0.00 194 PRO A N 17
ATOM 22800 C CA . PRO A 1 39 ? -9.897 2.237 -1.933 1.00 0.00 194 PRO A CA 17
ATOM 22801 C C . PRO A 1 39 ? -10.083 3.629 -2.528 1.00 0.00 194 PRO A C 17
ATOM 22802 O O . PRO A 1 39 ? -10.338 4.593 -1.807 1.00 0.00 194 PRO A O 17
ATOM 22813 N N . GLY A 1 40 ? -9.954 3.727 -3.847 1.00 0.00 195 GLY A N 17
ATOM 22814 C CA . GLY A 1 40 ? -10.111 5.005 -4.516 1.00 0.00 195 GLY A CA 17
ATOM 22815 C C . GLY A 1 40 ? -8.889 5.890 -4.369 1.00 0.00 195 GLY A C 17
ATOM 22816 O O . GLY A 1 40 ? -8.464 6.536 -5.327 1.00 0.00 195 GLY A O 17
ATOM 22820 N N . GLN A 1 41 ? -8.324 5.921 -3.166 1.00 0.00 196 GLN A N 17
ATOM 22821 C CA . GLN A 1 41 ? -7.145 6.736 -2.898 1.00 0.00 196 GLN A CA 17
ATOM 22822 C C . GLN A 1 41 ? -5.978 6.314 -3.784 1.00 0.00 196 GLN A C 17
ATOM 22823 O O . GLN A 1 41 ? -4.951 6.989 -3.837 1.00 0.00 196 GLN A O 17
ATOM 22837 N N . GLU A 1 42 ? -6.144 5.192 -4.478 1.00 0.00 197 GLU A N 17
ATOM 22838 C CA . GLU A 1 42 ? -5.103 4.680 -5.362 1.00 0.00 197 GLU A CA 17
ATOM 22839 C C . GLU A 1 42 ? -4.587 5.778 -6.288 1.00 0.00 197 GLU A C 17
ATOM 22840 O O . GLU A 1 42 ? -3.504 5.663 -6.861 1.00 0.00 197 GLU A O 17
ATOM 22852 N N . SER A 1 43 ? -5.371 6.841 -6.430 1.00 0.00 198 SER A N 17
ATOM 22853 C CA . SER A 1 43 ? -4.997 7.958 -7.290 1.00 0.00 198 SER A CA 17
ATOM 22854 C C . SER A 1 43 ? -3.794 8.703 -6.720 1.00 0.00 198 SER A C 17
ATOM 22855 O O . SER A 1 43 ? -2.831 8.984 -7.432 1.00 0.00 198 SER A O 17
ATOM 22863 N N . GLN A 1 44 ? -3.860 9.020 -5.431 1.00 0.00 199 GLN A N 17
ATOM 22864 C CA . GLN A 1 44 ? -2.777 9.734 -4.764 1.00 0.00 199 GLN A CA 17
ATOM 22865 C C . GLN A 1 44 ? -1.796 8.758 -4.123 1.00 0.00 199 GLN A C 17
ATOM 22866 O O . GLN A 1 44 ? -0.581 8.914 -4.246 1.00 0.00 199 GLN A O 17
ATOM 22880 N N . MET A 1 45 ? -2.331 7.753 -3.439 1.00 0.00 200 MET A N 17
ATOM 22881 C CA . MET A 1 45 ? -1.501 6.751 -2.779 1.00 0.00 200 MET A CA 17
ATOM 22882 C C . MET A 1 45 ? -0.570 6.072 -3.778 1.00 0.00 200 MET A C 17
ATOM 22883 O O . MET A 1 45 ? -0.928 5.066 -4.391 1.00 0.00 200 MET A O 17
ATOM 22897 N N . LYS A 1 46 ? 0.626 6.628 -3.938 1.00 0.00 201 LYS A N 17
ATOM 22898 C CA . LYS A 1 46 ? 1.609 6.077 -4.863 1.00 0.00 201 LYS A CA 17
ATOM 22899 C C . LYS A 1 46 ? 2.663 5.266 -4.115 1.00 0.00 201 LYS A C 17
ATOM 22900 O O . LYS A 1 46 ? 3.361 5.788 -3.245 1.00 0.00 201 LYS A O 17
ATOM 22919 N N . LEU A 1 47 ? 2.775 3.988 -4.461 1.00 0.00 202 LEU A N 17
ATOM 22920 C CA . LEU A 1 47 ? 3.746 3.105 -3.824 1.00 0.00 202 LEU A CA 17
ATOM 22921 C C . LEU A 1 47 ? 5.048 3.065 -4.617 1.00 0.00 202 LEU A C 17
ATOM 22922 O O . LEU A 1 47 ? 5.036 2.952 -5.843 1.00 0.00 202 LEU A O 17
ATOM 22938 N N . ILE A 1 48 ? 6.169 3.156 -3.909 1.00 0.00 203 ILE A N 17
ATOM 22939 C CA . ILE A 1 48 ? 7.479 3.127 -4.547 1.00 0.00 203 ILE A CA 17
ATOM 22940 C C . ILE A 1 48 ? 8.390 2.098 -3.884 1.00 0.00 203 ILE A C 17
ATOM 22941 O O . ILE A 1 48 ? 8.637 2.157 -2.680 1.00 0.00 203 ILE A O 17
ATOM 22957 N N . TYR A 1 49 ? 8.888 1.158 -4.680 1.00 0.00 204 TYR A N 17
ATOM 22958 C CA . TYR A 1 49 ? 9.772 0.116 -4.171 1.00 0.00 204 TYR A CA 17
ATOM 22959 C C . TYR A 1 49 ? 11.180 0.271 -4.738 1.00 0.00 204 TYR A C 17
ATOM 22960 O O . TYR A 1 49 ? 11.406 0.066 -5.930 1.00 0.00 204 TYR A O 17
ATOM 22978 N N . GLN A 1 50 ? 12.122 0.633 -3.874 1.00 0.00 205 GLN A N 17
ATOM 22979 C CA . GLN A 1 50 ? 13.508 0.816 -4.287 1.00 0.00 205 GLN A CA 17
ATOM 22980 C C . GLN A 1 50 ? 13.633 1.967 -5.280 1.00 0.00 205 GLN A C 17
ATOM 22981 O O . GLN A 1 50 ? 14.238 1.822 -6.341 1.00 0.00 205 GLN A O 17
ATOM 22995 N N . GLY A 1 51 ? 13.056 3.112 -4.927 1.00 0.00 206 GLY A N 17
ATOM 22996 C CA . GLY A 1 51 ? 13.113 4.271 -5.798 1.00 0.00 206 GLY A CA 17
ATOM 22997 C C . GLY A 1 51 ? 12.318 4.078 -7.073 1.00 0.00 206 GLY A C 17
ATOM 22998 O O . GLY A 1 51 ? 12.312 4.946 -7.946 1.00 0.00 206 GLY A O 17
ATOM 23002 N N . ARG A 1 52 ? 11.645 2.937 -7.183 1.00 0.00 207 ARG A N 17
ATOM 23003 C CA . ARG A 1 52 ? 10.845 2.632 -8.363 1.00 0.00 207 ARG A CA 17
ATOM 23004 C C . ARG A 1 52 ? 9.356 2.766 -8.059 1.00 0.00 207 ARG A C 17
ATOM 23005 O O . ARG A 1 52 ? 8.866 2.244 -7.056 1.00 0.00 207 ARG A O 17
ATOM 23026 N N . LEU A 1 53 ? 8.641 3.469 -8.930 1.00 0.00 208 LEU A N 17
ATOM 23027 C CA . LEU A 1 53 ? 7.207 3.673 -8.756 1.00 0.00 208 LEU A CA 17
ATOM 23028 C C . LEU A 1 53 ? 6.422 2.456 -9.234 1.00 0.00 208 LEU A C 17
ATOM 23029 O O . LEU A 1 53 ? 6.592 1.999 -10.366 1.00 0.00 208 LEU A O 17
ATOM 23045 N N . LEU A 1 54 ? 5.560 1.936 -8.367 1.00 0.00 209 LEU A N 17
ATOM 23046 C CA . LEU A 1 54 ? 4.746 0.772 -8.701 1.00 0.00 209 LEU A CA 17
ATOM 23047 C C . LEU A 1 54 ? 3.566 1.169 -9.583 1.00 0.00 209 LEU A C 17
ATOM 23048 O O . LEU A 1 54 ? 2.434 0.750 -9.345 1.00 0.00 209 LEU A O 17
ATOM 23064 N N . GLN A 1 55 ? 3.841 1.976 -10.603 1.00 0.00 210 GLN A N 17
ATOM 23065 C CA . GLN A 1 55 ? 2.802 2.427 -11.521 1.00 0.00 210 GLN A CA 17
ATOM 23066 C C . GLN A 1 55 ? 1.951 1.255 -11.998 1.00 0.00 210 GLN A C 17
ATOM 23067 O O . GLN A 1 55 ? 0.804 1.096 -11.578 1.00 0.00 210 GLN A O 17
ATOM 23081 N N . ASP A 1 56 ? 2.519 0.438 -12.878 1.00 0.00 211 ASP A N 17
ATOM 23082 C CA . ASP A 1 56 ? 1.812 -0.721 -13.412 1.00 0.00 211 ASP A CA 17
ATOM 23083 C C . ASP A 1 56 ? 1.065 -1.459 -12.306 1.00 0.00 211 ASP A C 17
ATOM 23084 O O . ASP A 1 56 ? 1.651 -2.193 -11.510 1.00 0.00 211 ASP A O 17
ATOM 23093 N N . PRO A 1 57 ? -0.260 -1.261 -12.252 1.00 0.00 212 PRO A N 17
ATOM 23094 C CA . PRO A 1 57 ? -1.116 -1.898 -11.247 1.00 0.00 212 PRO A CA 17
ATOM 23095 C C . PRO A 1 57 ? -1.252 -3.401 -11.470 1.00 0.00 212 PRO A C 17
ATOM 23096 O O . PRO A 1 57 ? -1.973 -4.083 -10.743 1.00 0.00 212 PRO A O 17
ATOM 23107 N N . ALA A 1 58 ? -0.553 -3.910 -12.480 1.00 0.00 213 ALA A N 17
ATOM 23108 C CA . ALA A 1 58 ? -0.593 -5.332 -12.797 1.00 0.00 213 ALA A CA 17
ATOM 23109 C C . ALA A 1 58 ? 0.672 -6.037 -12.320 1.00 0.00 213 ALA A C 17
ATOM 23110 O O . ALA A 1 58 ? 0.652 -7.230 -12.016 1.00 0.00 213 ALA A O 17
ATOM 23117 N N . ARG A 1 59 ? 1.770 -5.292 -12.256 1.00 0.00 214 ARG A N 17
ATOM 23118 C CA . ARG A 1 59 ? 3.045 -5.847 -11.818 1.00 0.00 214 ARG A CA 17
ATOM 23119 C C . ARG A 1 59 ? 2.880 -6.628 -10.517 1.00 0.00 214 ARG A C 17
ATOM 23120 O O . ARG A 1 59 ? 2.552 -6.059 -9.475 1.00 0.00 214 ARG A O 17
ATOM 23141 N N . THR A 1 60 ? 3.109 -7.936 -10.585 1.00 0.00 215 THR A N 17
ATOM 23142 C CA . THR A 1 60 ? 2.983 -8.795 -9.414 1.00 0.00 215 THR A CA 17
ATOM 23143 C C . THR A 1 60 ? 3.992 -8.409 -8.338 1.00 0.00 215 THR A C 17
ATOM 23144 O O . THR A 1 60 ? 5.085 -7.928 -8.641 1.00 0.00 215 THR A O 17
ATOM 23155 N N . LEU A 1 61 ? 3.620 -8.622 -7.081 1.00 0.00 216 LEU A N 17
ATOM 23156 C CA . LEU A 1 61 ? 4.493 -8.297 -5.959 1.00 0.00 216 LEU A CA 17
ATOM 23157 C C . LEU A 1 61 ? 5.786 -9.103 -6.024 1.00 0.00 216 LEU A C 17
ATOM 23158 O O . LEU A 1 61 ? 6.843 -8.635 -5.600 1.00 0.00 216 LEU A O 17
ATOM 23174 N N . SER A 1 62 ? 5.696 -10.316 -6.560 1.00 0.00 217 SER A N 17
ATOM 23175 C CA . SER A 1 62 ? 6.858 -11.188 -6.680 1.00 0.00 217 SER A CA 17
ATOM 23176 C C . SER A 1 62 ? 7.883 -10.597 -7.643 1.00 0.00 217 SER A C 17
ATOM 23177 O O . SER A 1 62 ? 9.081 -10.579 -7.358 1.00 0.00 217 SER A O 17
ATOM 23185 N N . SER A 1 63 ? 7.404 -10.114 -8.785 1.00 0.00 218 SER A N 17
ATOM 23186 C CA . SER A 1 63 ? 8.278 -9.525 -9.793 1.00 0.00 218 SER A CA 17
ATOM 23187 C C . SER A 1 63 ? 8.970 -8.278 -9.251 1.00 0.00 218 SER A C 17
ATOM 23188 O O . SER A 1 63 ? 10.111 -7.983 -9.607 1.00 0.00 218 SER A O 17
ATOM 23196 N N . LEU A 1 64 ? 8.270 -7.550 -8.388 1.00 0.00 219 LEU A N 17
ATOM 23197 C CA . LEU A 1 64 ? 8.816 -6.333 -7.795 1.00 0.00 219 LEU A CA 17
ATOM 23198 C C . LEU A 1 64 ? 9.755 -6.664 -6.640 1.00 0.00 219 LEU A C 17
ATOM 23199 O O . LEU A 1 64 ? 10.264 -5.770 -5.965 1.00 0.00 219 LEU A O 17
ATOM 23215 N N . ASN A 1 65 ? 9.981 -7.955 -6.419 1.00 0.00 220 ASN A N 17
ATOM 23216 C CA . ASN A 1 65 ? 10.861 -8.405 -5.347 1.00 0.00 220 ASN A CA 17
ATOM 23217 C C . ASN A 1 65 ? 10.303 -8.008 -3.983 1.00 0.00 220 ASN A C 17
ATOM 23218 O O . ASN A 1 65 ? 11.056 -7.713 -3.055 1.00 0.00 220 ASN A O 17
ATOM 23229 N N . ILE A 1 66 ? 8.979 -8.006 -3.871 1.00 0.00 221 ILE A N 17
ATOM 23230 C CA . ILE A 1 66 ? 8.320 -7.648 -2.621 1.00 0.00 221 ILE A CA 17
ATOM 23231 C C . ILE A 1 66 ? 8.180 -8.860 -1.706 1.00 0.00 221 ILE A C 17
ATOM 23232 O O . ILE A 1 66 ? 7.200 -9.602 -1.785 1.00 0.00 221 ILE A O 17
ATOM 23248 N N . THR A 1 67 ? 9.166 -9.055 -0.836 1.00 0.00 222 THR A N 17
ATOM 23249 C CA . THR A 1 67 ? 9.154 -10.177 0.094 1.00 0.00 222 THR A CA 17
ATOM 23250 C C . THR A 1 67 ? 8.623 -9.753 1.459 1.00 0.00 222 THR A C 17
ATOM 23251 O O . THR A 1 67 ? 8.204 -8.612 1.645 1.00 0.00 222 THR A O 17
ATOM 23262 N N . ASN A 1 68 ? 8.645 -10.680 2.411 1.00 0.00 223 ASN A N 17
ATOM 23263 C CA . ASN A 1 68 ? 8.166 -10.402 3.760 1.00 0.00 223 ASN A CA 17
ATOM 23264 C C . ASN A 1 68 ? 9.121 -9.465 4.494 1.00 0.00 223 ASN A C 17
ATOM 23265 O O . ASN A 1 68 ? 10.323 -9.459 4.233 1.00 0.00 223 ASN A O 17
ATOM 23276 N N . ASN A 1 69 ? 8.576 -8.676 5.415 1.00 0.00 224 ASN A N 17
ATOM 23277 C CA . ASN A 1 69 ? 9.380 -7.736 6.187 1.00 0.00 224 ASN A CA 17
ATOM 23278 C C . ASN A 1 69 ? 9.879 -6.595 5.306 1.00 0.00 224 ASN A C 17
ATOM 23279 O O . ASN A 1 69 ? 10.970 -6.065 5.518 1.00 0.00 224 ASN A O 17
ATOM 23290 N N . CYS A 1 70 ? 9.072 -6.221 4.319 1.00 0.00 225 CYS A N 17
ATOM 23291 C CA . CYS A 1 70 ? 9.432 -5.142 3.405 1.00 0.00 225 CYS A CA 17
ATOM 23292 C C . CYS A 1 70 ? 8.547 -3.921 3.631 1.00 0.00 225 CYS A C 17
ATOM 23293 O O . CYS A 1 70 ? 7.359 -4.048 3.931 1.00 0.00 225 CYS A O 17
ATOM 23301 N N . VAL A 1 71 ? 9.133 -2.737 3.487 1.00 0.00 226 VAL A N 17
ATOM 23302 C CA . VAL A 1 71 ? 8.399 -1.492 3.676 1.00 0.00 226 VAL A CA 17
ATOM 23303 C C . VAL A 1 71 ? 8.179 -0.776 2.348 1.00 0.00 226 VAL A C 17
ATOM 23304 O O . VAL A 1 71 ? 9.109 -0.618 1.556 1.00 0.00 226 VAL A O 17
ATOM 23317 N N . ILE A 1 72 ? 6.945 -0.345 2.112 1.00 0.00 227 ILE A N 17
ATOM 23318 C CA . ILE A 1 72 ? 6.604 0.356 0.880 1.00 0.00 227 ILE A CA 17
ATOM 23319 C C . ILE A 1 72 ? 6.286 1.823 1.152 1.00 0.00 227 ILE A C 17
ATOM 23320 O O . ILE A 1 72 ? 5.431 2.141 1.979 1.00 0.00 227 ILE A O 17
ATOM 23336 N N . HIS A 1 73 ? 6.979 2.713 0.449 1.00 0.00 228 HIS A N 17
ATOM 23337 C CA . HIS A 1 73 ? 6.768 4.147 0.612 1.00 0.00 228 HIS A CA 17
ATOM 23338 C C . HIS A 1 73 ? 5.532 4.606 -0.156 1.00 0.00 228 HIS A C 17
ATOM 23339 O O . HIS A 1 73 ? 5.351 4.260 -1.324 1.00 0.00 228 HIS A O 17
ATOM 23354 N N . CYS A 1 74 ? 4.685 5.385 0.508 1.00 0.00 229 CYS A N 17
ATOM 23355 C CA . CYS A 1 74 ? 3.465 5.890 -0.112 1.00 0.00 229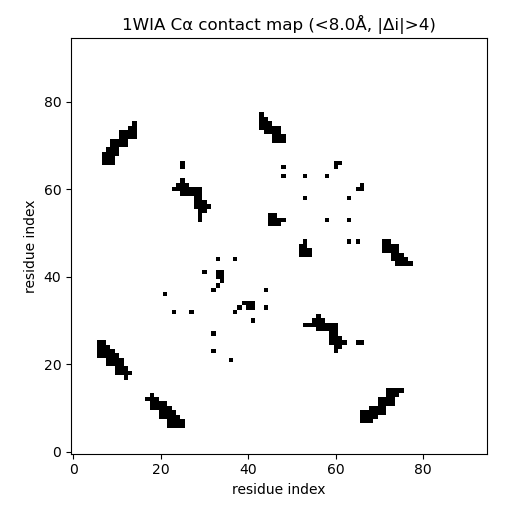 CYS A CA 17
ATOM 23356 C C . CYS A 1 74 ? 3.529 7.404 -0.283 1.00 0.00 229 CYS A C 17
ATOM 23357 O O . CYS A 1 74 ? 3.801 8.136 0.669 1.00 0.00 229 CYS A O 17
ATOM 23365 N N . HIS A 1 75 ? 3.277 7.867 -1.504 1.00 0.00 230 HIS A N 17
ATOM 23366 C CA . HIS A 1 75 ? 3.307 9.295 -1.800 1.00 0.00 230 HIS A CA 17
ATOM 23367 C C . HIS A 1 75 ? 1.895 9.873 -1.830 1.00 0.00 230 HIS A C 17
ATOM 23368 O O . HIS A 1 75 ? 1.012 9.345 -2.506 1.00 0.00 230 HIS A O 17
ATOM 23383 N N . ARG A 1 76 ? 1.690 10.960 -1.094 1.00 0.00 231 ARG A N 17
ATOM 23384 C CA . ARG A 1 76 ? 0.385 11.608 -1.035 1.00 0.00 231 ARG A CA 17
ATOM 23385 C C . ARG A 1 76 ? 0.433 12.987 -1.686 1.00 0.00 231 ARG A C 17
ATOM 23386 O O . ARG A 1 76 ? 1.187 13.861 -1.257 1.00 0.00 231 ARG A O 17
ATOM 23407 N N . SER A 1 77 ? -0.376 13.175 -2.723 1.00 0.00 232 SER A N 17
ATOM 23408 C CA . SER A 1 77 ? -0.422 14.446 -3.436 1.00 0.00 232 SER A CA 17
ATOM 23409 C C . SER A 1 77 ? -1.801 15.089 -3.312 1.00 0.00 232 SER A C 17
ATOM 23410 O O . SER A 1 77 ? -2.824 14.491 -3.646 1.00 0.00 232 SER A O 17
ATOM 23418 N N . PRO A 1 78 ? -1.829 16.336 -2.821 1.00 0.00 233 PRO A N 17
ATOM 23419 C CA . PRO A 1 78 ? -3.075 17.088 -2.641 1.00 0.00 233 PRO A CA 17
ATOM 23420 C C . PRO A 1 78 ? -3.705 17.492 -3.970 1.00 0.00 233 PRO A C 17
ATOM 23421 O O . PRO A 1 78 ? -3.016 17.745 -4.959 1.00 0.00 233 PRO A O 17
ATOM 23432 N N . PRO A 1 79 ? -5.044 17.556 -3.996 1.00 0.00 234 PRO A N 17
ATOM 23433 C CA . PRO A 1 79 ? -5.796 17.931 -5.198 1.00 0.00 234 PRO A CA 17
ATOM 23434 C C . PRO A 1 79 ? -5.620 19.402 -5.556 1.00 0.00 234 PRO A C 17
ATOM 23435 O O . PRO A 1 79 ? -5.586 20.265 -4.679 1.00 0.00 234 PRO A O 17
ATOM 23446 N N . GLY A 1 80 ? -5.511 19.683 -6.851 1.00 0.00 235 GLY A N 17
ATOM 23447 C CA . GLY A 1 80 ? -5.341 21.052 -7.302 1.00 0.00 235 GLY A CA 17
ATOM 23448 C C . GLY A 1 80 ? -6.653 21.697 -7.702 1.00 0.00 235 GLY A C 17
ATOM 23449 O O . GLY A 1 80 ? -6.899 22.863 -7.391 1.00 0.00 235 GLY A O 17
ATOM 23453 N N . ALA A 1 81 ? -7.497 20.939 -8.394 1.00 0.00 236 ALA A N 17
ATOM 23454 C CA . ALA A 1 81 ? -8.791 21.445 -8.836 1.00 0.00 236 ALA A CA 17
ATOM 23455 C C . ALA A 1 81 ? -9.928 20.814 -8.040 1.00 0.00 236 ALA A C 17
ATOM 23456 O O . ALA A 1 81 ? -10.992 20.522 -8.585 1.00 0.00 236 ALA A O 17
ATOM 23463 N N . ALA A 1 82 ? -9.695 20.606 -6.749 1.00 0.00 237 ALA A N 17
ATOM 23464 C CA . ALA A 1 82 ? -10.701 20.010 -5.877 1.00 0.00 237 ALA A CA 17
ATOM 23465 C C . ALA A 1 82 ? -11.419 18.859 -6.574 1.00 0.00 237 ALA A C 17
ATOM 23466 O O . ALA A 1 82 ? -12.632 18.699 -6.440 1.00 0.00 237 ALA A O 17
ATOM 23473 N N . VAL A 1 83 ? -10.662 18.060 -7.319 1.00 0.00 238 VAL A N 17
ATOM 23474 C CA . VAL A 1 83 ? -11.226 16.923 -8.036 1.00 0.00 238 VAL A CA 17
ATOM 23475 C C . VAL A 1 83 ? -11.546 15.776 -7.084 1.00 0.00 238 VAL A C 17
ATOM 23476 O O . VAL A 1 83 ? -12.353 14.901 -7.398 1.00 0.00 238 VAL A O 17
ATOM 23489 N N . SER A 1 84 ? -10.908 15.787 -5.918 1.00 0.00 239 SER A N 17
ATOM 23490 C CA . SER A 1 84 ? -11.122 14.746 -4.920 1.00 0.00 239 SER A CA 17
ATOM 23491 C C . SER A 1 84 ? -12.239 15.138 -3.957 1.00 0.00 239 SER A C 17
ATOM 23492 O O . SER A 1 84 ? -11.985 15.500 -2.809 1.00 0.00 239 SER A O 17
ATOM 23500 N N . GLY A 1 85 ? -13.478 15.061 -4.434 1.00 0.00 240 GLY A N 17
ATOM 23501 C CA . GLY A 1 85 ? -14.615 15.411 -3.604 1.00 0.00 240 GLY A CA 17
ATOM 23502 C C . GLY A 1 85 ? -14.801 14.455 -2.442 1.00 0.00 240 GLY A C 17
ATOM 23503 O O . GLY A 1 85 ? -13.859 13.805 -1.989 1.00 0.00 240 GLY A O 17
ATOM 23507 N N . PRO A 1 86 ? -16.041 14.361 -1.940 1.00 0.00 241 PRO A N 17
ATOM 23508 C CA . PRO A 1 86 ? -16.376 13.481 -0.817 1.00 0.00 241 PRO A CA 17
ATOM 23509 C C . PRO A 1 86 ? -16.313 12.006 -1.197 1.00 0.00 241 PRO A C 17
ATOM 23510 O O . PRO A 1 86 ? -16.624 11.633 -2.329 1.00 0.00 241 PRO A O 17
ATOM 23521 N N . SER A 1 87 ? -15.910 11.171 -0.246 1.00 0.00 242 SER A N 17
ATOM 23522 C CA . SER A 1 87 ? -15.803 9.736 -0.483 1.00 0.00 242 SER A CA 17
ATOM 23523 C C . SER A 1 87 ? -17.030 9.004 0.052 1.00 0.00 242 SER A C 17
ATOM 23524 O O . SER A 1 87 ? -17.620 8.172 -0.637 1.00 0.00 242 SER A O 17
ATOM 23532 N N . ALA A 1 88 ? -17.408 9.320 1.287 1.00 0.00 243 ALA A N 17
ATOM 23533 C CA . ALA A 1 88 ? -18.566 8.695 1.915 1.00 0.00 243 ALA A CA 17
ATOM 23534 C C . ALA A 1 88 ? -18.436 7.176 1.916 1.00 0.00 243 ALA A C 17
ATOM 23535 O O . ALA A 1 88 ? -19.400 6.461 1.647 1.00 0.00 243 ALA A O 17
ATOM 23542 N N . SER A 1 89 ? -17.237 6.690 2.221 1.00 0.00 244 SER A N 17
ATOM 23543 C CA . SER A 1 89 ? -16.980 5.255 2.253 1.00 0.00 244 SER A CA 17
ATOM 23544 C C . SER A 1 89 ? -17.152 4.703 3.666 1.00 0.00 244 SER A C 17
ATOM 23545 O O . SER A 1 89 ? -17.931 3.777 3.891 1.00 0.00 244 SER A O 17
ATOM 23553 N N . SER A 1 90 ? -16.419 5.280 4.613 1.00 0.00 245 SER A N 17
ATOM 23554 C CA . SER A 1 90 ? -16.487 4.845 6.003 1.00 0.00 245 SER A CA 17
ATOM 23555 C C . SER A 1 90 ? -15.941 3.429 6.156 1.00 0.00 245 SER A C 17
ATOM 23556 O O . SER A 1 90 ? -16.499 2.612 6.889 1.00 0.00 245 SER A O 17
ATOM 23564 N N . GLY A 1 91 ? -14.846 3.145 5.458 1.00 0.00 246 GLY A N 17
ATOM 23565 C CA . GLY A 1 91 ? -14.242 1.827 5.530 1.00 0.00 246 GLY A CA 17
ATOM 23566 C C . GLY A 1 91 ? -12.885 1.847 6.206 1.00 0.00 246 GLY A C 17
ATOM 23567 O O . GLY A 1 91 ? -11.845 1.952 5.556 1.00 0.00 246 GLY A O 17
ATOM 23571 N N . PRO A 1 92 ? -12.885 1.745 7.544 1.00 0.00 247 PRO A N 17
ATOM 23572 C CA . PRO A 1 92 ? -11.653 1.751 8.338 1.00 0.00 247 PRO A CA 17
ATOM 23573 C C . PRO A 1 92 ? -10.832 0.480 8.143 1.00 0.00 247 PRO A C 17
ATOM 23574 O O . PRO A 1 92 ? -11.343 -0.629 8.293 1.00 0.00 247 PRO A O 17
ATOM 23585 N N . SER A 1 93 ? -9.557 0.651 7.809 1.00 0.00 248 SER A N 17
ATOM 23586 C CA . SER A 1 93 ? -8.666 -0.483 7.591 1.00 0.00 248 SER A CA 17
ATOM 23587 C C . SER A 1 93 ? -8.406 -1.229 8.896 1.00 0.00 248 SER A C 17
ATOM 23588 O O . SER A 1 93 ? -7.662 -0.758 9.756 1.00 0.00 248 SER A O 17
ATOM 23596 N N . SER A 1 94 ? -9.026 -2.397 9.036 1.00 0.00 249 SER A N 17
ATOM 23597 C CA . SER A 1 94 ? -8.866 -3.208 10.237 1.00 0.00 249 SER A CA 17
ATOM 23598 C C . SER A 1 94 ? -7.681 -4.159 10.096 1.00 0.00 249 SER A C 17
ATOM 23599 O O . SER A 1 94 ? -6.775 -4.168 10.928 1.00 0.00 249 SER A O 17
ATOM 23607 N N . GLY A 1 95 ? -7.697 -4.961 9.035 1.00 0.00 250 GLY A N 17
ATOM 23608 C CA . GLY A 1 95 ? -6.620 -5.906 8.804 1.00 0.00 250 GLY A CA 17
ATOM 23609 C C . GLY A 1 95 ? -6.893 -7.260 9.428 1.00 0.00 250 GLY A C 17
ATOM 23610 O O . GLY A 1 95 ? -6.571 -7.489 10.594 1.00 0.00 250 GLY A O 17
ATOM 23614 N N . GLY A 1 1 ? -10.656 -27.474 -3.196 1.00 0.00 156 GLY A N 18
ATOM 23615 C CA . GLY A 1 1 ? -9.266 -27.577 -2.794 1.00 0.00 156 GLY A CA 18
ATOM 23616 C C . GLY A 1 1 ? -8.891 -26.558 -1.736 1.00 0.00 156 GLY A C 18
ATOM 23617 O O . GLY A 1 1 ? -8.543 -25.421 -2.055 1.00 0.00 156 GLY A O 18
ATOM 23621 N N . SER A 1 2 ? -8.964 -26.965 -0.473 1.00 0.00 157 SER A N 18
ATOM 23622 C CA . SER A 1 2 ? -8.635 -26.077 0.636 1.00 0.00 157 SER A CA 18
ATOM 23623 C C . SER A 1 2 ? -7.139 -25.778 0.667 1.00 0.00 157 SER A C 18
ATOM 23624 O O . SER A 1 2 ? -6.353 -26.414 -0.035 1.00 0.00 157 SER A O 18
ATOM 23632 N N . SER A 1 3 ? -6.753 -24.805 1.487 1.00 0.00 158 SER A N 18
ATOM 23633 C CA . SER A 1 3 ? -5.353 -24.417 1.608 1.00 0.00 158 SER A CA 18
ATOM 23634 C C . SER A 1 3 ? -5.125 -23.590 2.869 1.00 0.00 158 SER A C 18
ATOM 23635 O O . SER A 1 3 ? -5.975 -22.794 3.265 1.00 0.00 158 SER A O 18
ATOM 23643 N N . GLY A 1 4 ? -3.970 -23.786 3.497 1.00 0.00 159 GLY A N 18
ATOM 23644 C CA . GLY A 1 4 ? -3.649 -23.052 4.708 1.00 0.00 159 GLY A CA 18
ATOM 23645 C C . GLY A 1 4 ? -3.617 -21.553 4.485 1.00 0.00 159 GLY A C 18
ATOM 23646 O O . GLY A 1 4 ? -3.853 -21.079 3.374 1.00 0.00 159 GLY A O 18
ATOM 23650 N N . SER A 1 5 ? -3.327 -20.806 5.545 1.00 0.00 160 SER A N 18
ATOM 23651 C CA . SER A 1 5 ? -3.271 -19.351 5.462 1.00 0.00 160 SER A CA 18
ATOM 23652 C C . SER A 1 5 ? -1.831 -18.857 5.557 1.00 0.00 160 SER A C 18
ATOM 23653 O O . SER A 1 5 ? -1.284 -18.711 6.650 1.00 0.00 160 SER A O 18
ATOM 23661 N N . SER A 1 6 ? -1.222 -18.600 4.404 1.00 0.00 161 SER A N 18
ATOM 23662 C CA . SER A 1 6 ? 0.156 -18.125 4.355 1.00 0.00 161 SER A CA 18
ATOM 23663 C C . SER A 1 6 ? 0.262 -16.850 3.525 1.00 0.00 161 SER A C 18
ATOM 23664 O O . SER A 1 6 ? -0.677 -16.469 2.829 1.00 0.00 161 SER A O 18
ATOM 23672 N N . GLY A 1 7 ? 1.416 -16.194 3.605 1.00 0.00 162 GLY A N 18
ATOM 23673 C CA . GLY A 1 7 ? 1.626 -14.968 2.857 1.00 0.00 162 GLY A CA 18
ATOM 23674 C C . GLY A 1 7 ? 2.739 -14.118 3.436 1.00 0.00 162 GLY A C 18
ATOM 23675 O O . GLY A 1 7 ? 3.302 -14.449 4.480 1.00 0.00 162 GLY A O 18
ATOM 23679 N N . ILE A 1 8 ? 3.060 -13.022 2.757 1.00 0.00 163 ILE A N 18
ATOM 23680 C CA . ILE A 1 8 ? 4.114 -12.124 3.211 1.00 0.00 163 ILE A CA 18
ATOM 23681 C C . ILE A 1 8 ? 3.532 -10.821 3.749 1.00 0.00 163 ILE A C 18
ATOM 23682 O O . ILE A 1 8 ? 2.558 -10.296 3.212 1.00 0.00 163 ILE A O 18
ATOM 23698 N N . ASN A 1 9 ? 4.137 -10.305 4.814 1.00 0.00 164 ASN A N 18
ATOM 23699 C CA . ASN A 1 9 ? 3.679 -9.062 5.425 1.00 0.00 164 ASN A CA 18
ATOM 23700 C C . ASN A 1 9 ? 4.397 -7.861 4.818 1.00 0.00 164 ASN A C 18
ATOM 23701 O O . ASN A 1 9 ? 5.584 -7.929 4.499 1.00 0.00 164 ASN A O 18
ATOM 23712 N N . VAL A 1 10 ? 3.668 -6.760 4.661 1.00 0.00 165 VAL A N 18
ATOM 23713 C CA . VAL A 1 10 ? 4.235 -5.542 4.094 1.00 0.00 165 VAL A CA 18
ATOM 23714 C C . VAL A 1 10 ? 3.894 -4.327 4.950 1.00 0.00 165 VAL A C 18
ATOM 23715 O O . VAL A 1 10 ? 2.749 -4.150 5.365 1.00 0.00 165 VAL A O 18
ATOM 23728 N N . ARG A 1 11 ? 4.895 -3.493 5.209 1.00 0.00 166 ARG A N 18
ATOM 23729 C CA . ARG A 1 11 ? 4.702 -2.294 6.016 1.00 0.00 166 ARG A CA 18
ATOM 23730 C C . ARG A 1 11 ? 4.581 -1.057 5.131 1.00 0.00 166 ARG A C 18
ATOM 23731 O O . ARG A 1 11 ? 5.528 -0.680 4.439 1.00 0.00 166 ARG A O 18
ATOM 23752 N N . LEU A 1 12 ? 3.411 -0.429 5.157 1.00 0.00 167 LEU A N 18
ATOM 23753 C CA . LEU A 1 12 ? 3.166 0.766 4.357 1.00 0.00 167 LEU A CA 18
ATOM 23754 C C . LEU A 1 12 ? 3.645 2.017 5.086 1.00 0.00 167 LEU A C 18
ATOM 23755 O O . LEU A 1 12 ? 3.005 2.483 6.029 1.00 0.00 167 LEU A O 18
ATOM 23771 N N . LYS A 1 13 ? 4.773 2.559 4.641 1.00 0.00 168 LYS A N 18
ATOM 23772 C CA . LYS A 1 13 ? 5.338 3.759 5.248 1.00 0.00 168 LYS A CA 18
ATOM 23773 C C . LYS A 1 13 ? 4.972 5.000 4.441 1.00 0.00 168 LYS A C 18
ATOM 23774 O O . LYS A 1 13 ? 5.193 5.054 3.231 1.00 0.00 168 LYS A O 18
ATOM 23793 N N . PHE A 1 14 ? 4.412 5.997 5.118 1.00 0.00 169 PHE A N 18
ATOM 23794 C CA . PHE A 1 14 ? 4.016 7.239 4.464 1.00 0.00 169 PHE A CA 18
ATOM 23795 C C . PHE A 1 14 ? 4.972 8.372 4.824 1.00 0.00 169 PHE A C 18
ATOM 23796 O O . PHE A 1 14 ? 5.734 8.275 5.787 1.00 0.00 169 PHE A O 18
ATOM 23813 N N . LEU A 1 15 ? 4.927 9.446 4.043 1.00 0.00 170 LEU A N 18
ATOM 23814 C CA . LEU A 1 15 ? 5.789 10.599 4.278 1.00 0.00 170 LEU A CA 18
ATOM 23815 C C . LEU A 1 15 ? 5.413 11.305 5.577 1.00 0.00 170 LEU A C 18
ATOM 23816 O O . LEU A 1 15 ? 6.137 12.180 6.052 1.00 0.00 170 LEU A O 18
ATOM 23832 N N . ASN A 1 16 ? 4.278 10.916 6.148 1.00 0.00 171 ASN A N 18
ATOM 23833 C CA . ASN A 1 16 ? 3.806 11.510 7.394 1.00 0.00 171 ASN A CA 18
ATOM 23834 C C . ASN A 1 16 ? 4.441 10.823 8.599 1.00 0.00 171 ASN A C 18
ATOM 23835 O O . ASN A 1 16 ? 3.837 10.739 9.668 1.00 0.00 171 ASN A O 18
ATOM 23846 N N . ASP A 1 17 ? 5.663 10.334 8.418 1.00 0.00 172 ASP A N 18
ATOM 23847 C CA . ASP A 1 17 ? 6.381 9.655 9.491 1.00 0.00 172 ASP A CA 18
ATOM 23848 C C . ASP A 1 17 ? 5.508 8.585 10.138 1.00 0.00 172 ASP A C 18
ATOM 23849 O O . ASP A 1 17 ? 5.703 8.227 11.300 1.00 0.00 172 ASP A O 18
ATOM 23858 N N . THR A 1 18 ? 4.541 8.078 9.378 1.00 0.00 173 THR A N 18
ATOM 23859 C CA . THR A 1 18 ? 3.636 7.051 9.878 1.00 0.00 173 THR A CA 18
ATOM 23860 C C . THR A 1 18 ? 3.757 5.768 9.064 1.00 0.00 173 THR A C 18
ATOM 23861 O O . THR A 1 18 ? 4.260 5.781 7.941 1.00 0.00 173 THR A O 18
ATOM 23872 N N . GLU A 1 19 ? 3.293 4.662 9.638 1.00 0.00 174 GLU A N 18
ATOM 23873 C CA . GLU A 1 19 ? 3.351 3.371 8.964 1.00 0.00 174 GLU A CA 18
ATOM 23874 C C . GLU A 1 19 ? 2.085 2.561 9.230 1.00 0.00 174 GLU A C 18
ATOM 23875 O O . GLU A 1 19 ? 1.468 2.685 10.287 1.00 0.00 174 GLU A O 18
ATOM 23887 N N . GLU A 1 20 ? 1.705 1.733 8.262 1.00 0.00 175 GLU A N 18
ATOM 23888 C CA . GLU A 1 20 ? 0.512 0.905 8.391 1.00 0.00 175 GLU A CA 18
ATOM 23889 C C . GLU A 1 20 ? 0.806 -0.539 7.994 1.00 0.00 175 GLU A C 18
ATOM 23890 O O . GLU A 1 20 ? 1.353 -0.801 6.922 1.00 0.00 175 GLU A O 18
ATOM 23902 N N . LEU A 1 21 ? 0.441 -1.472 8.866 1.00 0.00 176 LEU A N 18
ATOM 23903 C CA . LEU A 1 21 ? 0.665 -2.890 8.607 1.00 0.00 176 LEU A CA 18
ATOM 23904 C C . LEU A 1 21 ? -0.308 -3.413 7.556 1.00 0.00 176 LEU A C 18
ATOM 23905 O O . LEU A 1 21 ? -1.523 -3.282 7.701 1.00 0.00 176 LEU A O 18
ATOM 23921 N N . ALA A 1 22 ? 0.234 -4.009 6.499 1.00 0.00 177 ALA A N 18
ATOM 23922 C CA . ALA A 1 22 ? -0.587 -4.556 5.426 1.00 0.00 177 ALA A CA 18
ATOM 23923 C C . ALA A 1 22 ? -0.006 -5.865 4.903 1.00 0.00 177 ALA A C 18
ATOM 23924 O O . ALA A 1 22 ? 1.174 -5.939 4.560 1.00 0.00 177 ALA A O 18
ATOM 23931 N N . VAL A 1 23 ? -0.842 -6.897 4.845 1.00 0.00 178 VAL A N 18
ATOM 23932 C CA . VAL A 1 23 ? -0.411 -8.204 4.363 1.00 0.00 178 VAL A CA 18
ATOM 23933 C C . VAL A 1 23 ? -0.623 -8.333 2.859 1.00 0.00 178 VAL A C 18
ATOM 23934 O O . VAL A 1 23 ? -1.740 -8.188 2.365 1.00 0.00 178 VAL A O 18
ATOM 23947 N N . ALA A 1 24 ? 0.458 -8.606 2.136 1.00 0.00 179 ALA A N 18
ATOM 23948 C CA . ALA A 1 24 ? 0.391 -8.757 0.688 1.00 0.00 179 ALA A CA 18
ATOM 23949 C C . ALA A 1 24 ? 0.980 -10.093 0.247 1.00 0.00 179 ALA A C 18
ATOM 23950 O O . ALA A 1 24 ? 1.775 -10.698 0.966 1.00 0.00 179 ALA A O 18
ATOM 23957 N N . ARG A 1 25 ? 0.585 -10.546 -0.938 1.00 0.00 180 ARG A N 18
ATOM 23958 C CA . ARG A 1 25 ? 1.073 -11.812 -1.473 1.00 0.00 180 ARG A CA 18
ATOM 23959 C C . ARG A 1 25 ? 1.949 -11.580 -2.701 1.00 0.00 180 ARG A C 18
ATOM 23960 O O . ARG A 1 25 ? 1.824 -10.577 -3.403 1.00 0.00 180 ARG A O 18
ATOM 23981 N N . PRO A 1 26 ? 2.858 -12.530 -2.966 1.00 0.00 181 PRO A N 18
ATOM 23982 C CA . PRO A 1 26 ? 3.773 -12.453 -4.109 1.00 0.00 181 PRO A CA 18
ATOM 23983 C C . PRO A 1 26 ? 3.053 -12.632 -5.441 1.00 0.00 181 PRO A C 18
ATOM 23984 O O . PRO A 1 26 ? 3.658 -12.505 -6.506 1.00 0.00 181 PRO A O 18
ATOM 23995 N N . GLU A 1 27 ? 1.759 -12.927 -5.374 1.00 0.00 182 GLU A N 18
ATOM 23996 C CA . GLU A 1 27 ? 0.957 -13.123 -6.577 1.00 0.00 182 GLU A CA 18
ATOM 23997 C C . GLU A 1 27 ? 0.077 -11.907 -6.848 1.00 0.00 182 GLU A C 18
ATOM 23998 O O . GLU A 1 27 ? -0.074 -11.479 -7.993 1.00 0.00 182 GLU A O 18
ATOM 24010 N N . ASP A 1 28 ? -0.503 -11.355 -5.788 1.00 0.00 183 ASP A N 18
ATOM 24011 C CA . ASP A 1 28 ? -1.368 -10.188 -5.911 1.00 0.00 183 ASP A CA 18
ATOM 24012 C C . ASP A 1 28 ? -0.689 -9.090 -6.724 1.00 0.00 183 ASP A C 18
ATOM 24013 O O . ASP A 1 28 ? 0.533 -9.082 -6.878 1.00 0.00 183 ASP A O 18
ATOM 24022 N N . THR A 1 29 ? -1.489 -8.165 -7.244 1.00 0.00 184 THR A N 18
ATOM 24023 C CA . THR A 1 29 ? -0.966 -7.064 -8.044 1.00 0.00 184 THR A CA 18
ATOM 24024 C C . THR A 1 29 ? -0.932 -5.769 -7.241 1.00 0.00 184 THR A C 18
ATOM 24025 O O . THR A 1 29 ? -1.676 -5.607 -6.273 1.00 0.00 184 THR A O 18
ATOM 24036 N N . VAL A 1 30 ? -0.065 -4.847 -7.648 1.00 0.00 185 VAL A N 18
ATOM 24037 C CA . VAL A 1 30 ? 0.063 -3.564 -6.968 1.00 0.00 185 VAL A CA 18
ATOM 24038 C C . VAL A 1 30 ? -1.260 -2.808 -6.966 1.00 0.00 185 VAL A C 18
ATOM 24039 O O . VAL A 1 30 ? -1.642 -2.206 -5.963 1.00 0.00 185 VAL A O 18
ATOM 24052 N N . GLY A 1 31 ? -1.957 -2.843 -8.098 1.00 0.00 186 GLY A N 18
ATOM 24053 C CA . GLY A 1 31 ? -3.232 -2.157 -8.206 1.00 0.00 186 GLY A CA 18
ATOM 24054 C C . GLY A 1 31 ? -4.250 -2.665 -7.205 1.00 0.00 186 GLY A C 18
ATOM 24055 O O . GLY A 1 31 ? -5.032 -1.890 -6.654 1.00 0.00 186 GLY A O 18
ATOM 24059 N N . THR A 1 32 ? -4.244 -3.974 -6.969 1.00 0.00 187 THR A N 18
ATOM 24060 C CA . THR A 1 32 ? -5.176 -4.585 -6.030 1.00 0.00 187 THR A CA 18
ATOM 24061 C C . THR A 1 32 ? -4.859 -4.178 -4.596 1.00 0.00 187 THR A C 18
ATOM 24062 O O . THR A 1 32 ? -5.759 -3.866 -3.815 1.00 0.00 187 THR A O 18
ATOM 24073 N N . LEU A 1 33 ? -3.575 -4.180 -4.255 1.00 0.00 188 LEU A N 18
ATOM 24074 C CA . LEU A 1 33 ? -3.138 -3.809 -2.914 1.00 0.00 188 LEU A CA 18
ATOM 24075 C C . LEU A 1 33 ? -3.654 -2.424 -2.537 1.00 0.00 188 LEU A C 18
ATOM 24076 O O . LEU A 1 33 ? -4.186 -2.223 -1.445 1.00 0.00 188 LEU A O 18
ATOM 24092 N N . LYS A 1 34 ? -3.493 -1.471 -3.449 1.00 0.00 189 LYS A N 18
ATOM 24093 C CA . LYS A 1 34 ? -3.945 -0.104 -3.215 1.00 0.00 189 LYS A CA 18
ATOM 24094 C C . LYS A 1 34 ? -5.440 -0.069 -2.916 1.00 0.00 189 LYS A C 18
ATOM 24095 O O . LYS A 1 34 ? -5.874 0.550 -1.945 1.00 0.00 189 LYS A O 18
ATOM 24114 N N . SER A 1 35 ? -6.223 -0.738 -3.756 1.00 0.00 190 SER A N 18
ATOM 24115 C CA . SER A 1 35 ? -7.670 -0.781 -3.583 1.00 0.00 190 SER A CA 18
ATOM 24116 C C . SER A 1 35 ? -8.047 -1.625 -2.369 1.00 0.00 190 SER A C 18
ATOM 24117 O O . SER A 1 35 ? -9.083 -1.405 -1.742 1.00 0.00 190 SER A O 18
ATOM 24125 N N . LYS A 1 36 ? -7.198 -2.594 -2.043 1.00 0.00 191 LYS A N 18
ATOM 24126 C CA . LYS A 1 36 ? -7.438 -3.472 -0.904 1.00 0.00 191 LYS A CA 18
ATOM 24127 C C . LYS A 1 36 ? -7.406 -2.688 0.404 1.00 0.00 191 LYS A C 18
ATOM 24128 O O . LYS A 1 36 ? -8.293 -2.830 1.245 1.00 0.00 191 LYS A O 18
ATOM 24147 N N . TYR A 1 37 ? -6.380 -1.860 0.567 1.00 0.00 192 TYR A N 18
ATOM 24148 C CA . TYR A 1 37 ? -6.232 -1.054 1.773 1.00 0.00 192 TYR A CA 18
ATOM 24149 C C . TYR A 1 37 ? -6.700 0.378 1.532 1.00 0.00 192 TYR A C 18
ATOM 24150 O O . TYR A 1 37 ? -7.409 0.959 2.354 1.00 0.00 192 TYR A O 18
ATOM 24168 N N . PHE A 1 38 ? -6.299 0.941 0.397 1.00 0.00 193 PHE A N 18
ATOM 24169 C CA . PHE A 1 38 ? -6.676 2.305 0.046 1.00 0.00 193 PHE A CA 18
ATOM 24170 C C . PHE A 1 38 ? -7.704 2.312 -1.081 1.00 0.00 193 PHE A C 18
ATOM 24171 O O . PHE A 1 38 ? -7.379 2.512 -2.252 1.00 0.00 193 PHE A O 18
ATOM 24188 N N . PRO A 1 39 ? -8.977 2.089 -0.722 1.00 0.00 194 PRO A N 18
ATOM 24189 C CA . PRO A 1 39 ? -10.080 2.064 -1.688 1.00 0.00 194 PRO A CA 18
ATOM 24190 C C . PRO A 1 39 ? -10.381 3.445 -2.259 1.00 0.00 194 PRO A C 18
ATOM 24191 O O . PRO A 1 39 ? -10.651 4.389 -1.518 1.00 0.00 194 PRO A O 18
ATOM 24202 N N . GLY A 1 40 ? -10.333 3.556 -3.583 1.00 0.00 195 GLY A N 18
ATOM 24203 C CA . GLY A 1 40 ? -10.604 4.826 -4.231 1.00 0.00 195 GLY A CA 18
ATOM 24204 C C . GLY A 1 40 ? -9.417 5.768 -4.180 1.00 0.00 195 GLY A C 18
ATOM 24205 O O . GLY A 1 40 ? -9.226 6.584 -5.081 1.00 0.00 195 GLY A O 18
ATOM 24209 N N . GLN A 1 41 ? -8.620 5.655 -3.122 1.00 0.00 196 GLN A N 18
ATOM 24210 C CA . GLN A 1 41 ? -7.447 6.506 -2.956 1.00 0.00 196 GLN A CA 18
ATOM 24211 C C . GLN A 1 41 ? -6.260 5.954 -3.739 1.00 0.00 196 GLN A C 18
ATOM 24212 O O . GLN A 1 41 ? -5.110 6.295 -3.462 1.00 0.00 196 GLN A O 18
ATOM 24226 N N . GLU A 1 42 ? -6.547 5.102 -4.718 1.00 0.00 197 GLU A N 18
ATOM 24227 C CA . GLU A 1 42 ? -5.502 4.503 -5.539 1.00 0.00 197 GLU A CA 18
ATOM 24228 C C . GLU A 1 42 ? -4.935 5.520 -6.525 1.00 0.00 197 GLU A C 18
ATOM 24229 O O . GLU A 1 42 ? -4.071 5.196 -7.340 1.00 0.00 197 GLU A O 18
ATOM 24241 N N . SER A 1 43 ? -5.428 6.752 -6.444 1.00 0.00 198 SER A N 18
ATOM 24242 C CA . SER A 1 43 ? -4.974 7.817 -7.331 1.00 0.00 198 SER A CA 18
ATOM 24243 C C . SER A 1 43 ? -3.732 8.501 -6.768 1.00 0.00 198 SER A C 18
ATOM 24244 O O . SER A 1 43 ? -2.744 8.695 -7.475 1.00 0.00 198 SER A O 18
ATOM 24252 N N . GLN A 1 44 ? -3.791 8.864 -5.491 1.00 0.00 199 GLN A N 18
ATOM 24253 C CA . GLN A 1 44 ? -2.672 9.527 -4.832 1.00 0.00 199 GLN A CA 18
ATOM 24254 C C . GLN A 1 44 ? -1.724 8.506 -4.212 1.00 0.00 199 GLN A C 18
ATOM 24255 O O . GLN A 1 44 ? -0.512 8.716 -4.171 1.00 0.00 199 GLN A O 18
ATOM 24269 N N . MET A 1 45 ? -2.284 7.402 -3.730 1.00 0.00 200 MET A N 18
ATOM 24270 C CA . MET A 1 45 ? -1.487 6.348 -3.112 1.00 0.00 200 MET A CA 18
ATOM 24271 C C . MET A 1 45 ? -0.392 5.868 -4.059 1.00 0.00 200 MET A C 18
ATOM 24272 O O . MET A 1 45 ? -0.570 4.888 -4.784 1.00 0.00 200 MET A O 18
ATOM 24286 N N . LYS A 1 46 ? 0.740 6.563 -4.049 1.00 0.00 201 LYS A N 18
ATOM 24287 C CA . LYS A 1 46 ? 1.864 6.208 -4.907 1.00 0.00 201 LYS A CA 18
ATOM 24288 C C . LYS A 1 46 ? 2.893 5.381 -4.141 1.00 0.00 201 LYS A C 18
ATOM 24289 O O . LYS A 1 46 ? 3.541 5.878 -3.219 1.00 0.00 201 LYS A O 18
ATOM 24308 N N . LEU A 1 47 ? 3.038 4.119 -4.529 1.00 0.00 202 LEU A N 18
ATOM 24309 C CA . LEU A 1 47 ? 3.989 3.224 -3.879 1.00 0.00 202 LEU A CA 18
ATOM 24310 C C . LEU A 1 47 ? 5.313 3.195 -4.636 1.00 0.00 202 LEU A C 18
ATOM 24311 O O . LEU A 1 47 ? 5.336 3.149 -5.866 1.00 0.00 202 LEU A O 18
ATOM 24327 N N . ILE A 1 48 ? 6.414 3.222 -3.892 1.00 0.00 203 ILE A N 18
ATOM 24328 C CA . ILE A 1 48 ? 7.742 3.196 -4.492 1.00 0.00 203 ILE A CA 18
ATOM 24329 C C . ILE A 1 48 ? 8.612 2.118 -3.855 1.00 0.00 203 ILE A C 18
ATOM 24330 O O . ILE A 1 48 ? 8.824 2.114 -2.642 1.00 0.00 203 ILE A O 18
ATOM 24346 N N . TYR A 1 49 ? 9.116 1.208 -4.680 1.00 0.00 204 TYR A N 18
ATOM 24347 C CA . TYR A 1 49 ? 9.964 0.124 -4.198 1.00 0.00 204 TYR A CA 18
ATOM 24348 C C . TYR A 1 49 ? 11.369 0.229 -4.783 1.00 0.00 204 TYR A C 18
ATOM 24349 O O . TYR A 1 49 ? 11.561 0.094 -5.991 1.00 0.00 204 TYR A O 18
ATOM 24367 N N . GLN A 1 50 ? 12.347 0.471 -3.916 1.00 0.00 205 GLN A N 18
ATOM 24368 C CA . GLN A 1 50 ? 13.734 0.595 -4.346 1.00 0.00 205 GLN A CA 18
ATOM 24369 C C . GLN A 1 50 ? 13.886 1.703 -5.383 1.00 0.00 205 GLN A C 18
ATOM 24370 O O . GLN A 1 50 ? 14.470 1.496 -6.446 1.00 0.00 205 GLN A O 18
ATOM 24384 N N . GLY A 1 51 ? 13.356 2.880 -5.067 1.00 0.00 206 GLY A N 18
ATOM 24385 C CA . GLY A 1 51 ? 13.443 4.003 -5.982 1.00 0.00 206 GLY A CA 18
ATOM 24386 C C . GLY A 1 51 ? 12.675 3.764 -7.267 1.00 0.00 206 GLY A C 18
ATOM 24387 O O . GLY A 1 51 ? 12.693 4.598 -8.173 1.00 0.00 206 GLY A O 18
ATOM 24391 N N . ARG A 1 52 ? 11.999 2.623 -7.347 1.00 0.00 207 ARG A N 18
ATOM 24392 C CA . ARG A 1 52 ? 11.223 2.276 -8.532 1.00 0.00 207 ARG A CA 18
ATOM 24393 C C . ARG A 1 52 ? 9.731 2.468 -8.280 1.00 0.00 207 ARG A C 18
ATOM 24394 O O . ARG A 1 52 ? 9.200 2.025 -7.260 1.00 0.00 207 ARG A O 18
ATOM 24415 N N . LEU A 1 53 ? 9.059 3.129 -9.215 1.00 0.00 208 LEU A N 18
ATOM 24416 C CA . LEU A 1 53 ? 7.627 3.380 -9.095 1.00 0.00 208 LEU A CA 18
ATOM 24417 C C . LEU A 1 53 ? 6.822 2.146 -9.489 1.00 0.00 208 LEU A C 18
ATOM 24418 O O . LEU A 1 53 ? 7.032 1.570 -10.558 1.00 0.00 208 LEU A O 18
ATOM 24434 N N . LEU A 1 54 ? 5.900 1.745 -8.622 1.00 0.00 209 LEU A N 18
ATOM 24435 C CA . LEU A 1 54 ? 5.061 0.580 -8.880 1.00 0.00 209 LEU A CA 18
ATOM 24436 C C . LEU A 1 54 ? 3.850 0.957 -9.726 1.00 0.00 209 LEU A C 18
ATOM 24437 O O . LEU A 1 54 ? 2.760 0.415 -9.544 1.00 0.00 209 LEU A O 18
ATOM 24453 N N . GLN A 1 55 ? 4.049 1.889 -10.654 1.00 0.00 210 GLN A N 18
ATOM 24454 C CA . GLN A 1 55 ? 2.973 2.337 -11.529 1.00 0.00 210 GLN A CA 18
ATOM 24455 C C . GLN A 1 55 ? 2.101 1.164 -11.964 1.00 0.00 210 GLN A C 18
ATOM 24456 O O . GLN A 1 55 ? 0.982 0.996 -11.480 1.00 0.00 210 GLN A O 18
ATOM 24470 N N . ASP A 1 56 ? 2.620 0.355 -12.881 1.00 0.00 211 ASP A N 18
ATOM 24471 C CA . ASP A 1 56 ? 1.889 -0.803 -13.382 1.00 0.00 211 ASP A CA 18
ATOM 24472 C C . ASP A 1 56 ? 1.146 -1.506 -12.251 1.00 0.00 211 ASP A C 18
ATOM 24473 O O . ASP A 1 56 ? 1.725 -2.259 -11.468 1.00 0.00 211 ASP A O 18
ATOM 24482 N N . PRO A 1 57 ? -0.169 -1.256 -12.161 1.00 0.00 212 PRO A N 18
ATOM 24483 C CA . PRO A 1 57 ? -1.020 -1.855 -11.129 1.00 0.00 212 PRO A CA 18
ATOM 24484 C C . PRO A 1 57 ? -1.220 -3.352 -11.340 1.00 0.00 212 PRO A C 18
ATOM 24485 O O . PRO A 1 57 ? -1.954 -4.001 -10.595 1.00 0.00 212 PRO A O 18
ATOM 24496 N N . ALA A 1 58 ? -0.561 -3.895 -12.358 1.00 0.00 213 ALA A N 18
ATOM 24497 C CA . ALA A 1 58 ? -0.665 -5.316 -12.665 1.00 0.00 213 ALA A CA 18
ATOM 24498 C C . ALA A 1 58 ? 0.689 -6.006 -12.536 1.00 0.00 213 ALA A C 18
ATOM 24499 O O . ALA A 1 58 ? 0.911 -7.072 -13.111 1.00 0.00 213 ALA A O 18
ATOM 24506 N N . ARG A 1 59 ? 1.592 -5.390 -11.780 1.00 0.00 214 ARG A N 18
ATOM 24507 C CA . ARG A 1 59 ? 2.926 -5.944 -11.579 1.00 0.00 214 ARG A CA 18
ATOM 24508 C C . ARG A 1 59 ? 2.969 -6.813 -10.326 1.00 0.00 214 ARG A C 18
ATOM 24509 O O . ARG A 1 59 ? 2.930 -6.308 -9.204 1.00 0.00 214 ARG A O 18
ATOM 24530 N N . THR A 1 60 ? 3.050 -8.126 -10.525 1.00 0.00 215 THR A N 18
ATOM 24531 C CA . THR A 1 60 ? 3.097 -9.066 -9.412 1.00 0.00 215 THR A CA 18
ATOM 24532 C C . THR A 1 60 ? 4.137 -8.645 -8.380 1.00 0.00 215 THR A C 18
ATOM 24533 O O . THR A 1 60 ? 5.258 -8.271 -8.730 1.00 0.00 215 THR A O 18
ATOM 24544 N N . LEU A 1 61 ? 3.760 -8.707 -7.108 1.00 0.00 216 LEU A N 18
ATOM 24545 C CA . LEU A 1 61 ? 4.662 -8.333 -6.024 1.00 0.00 216 LEU A CA 18
ATOM 24546 C C . LEU A 1 61 ? 5.942 -9.160 -6.070 1.00 0.00 216 LEU A C 18
ATOM 24547 O O . LEU A 1 61 ? 7.014 -8.686 -5.692 1.00 0.00 216 LEU A O 18
ATOM 24563 N N . SER A 1 62 ? 5.824 -10.399 -6.537 1.00 0.00 217 SER A N 18
ATOM 24564 C CA . SER A 1 62 ? 6.972 -11.293 -6.631 1.00 0.00 217 SER A CA 18
ATOM 24565 C C . SER A 1 62 ? 8.011 -10.743 -7.604 1.00 0.00 217 SER A C 18
ATOM 24566 O O . SER A 1 62 ? 9.206 -10.725 -7.308 1.00 0.00 217 SER A O 18
ATOM 24574 N N . SER A 1 63 ? 7.546 -10.295 -8.766 1.00 0.00 218 SER A N 18
ATOM 24575 C CA . SER A 1 63 ? 8.434 -9.748 -9.785 1.00 0.00 218 SER A CA 18
ATOM 24576 C C . SER A 1 63 ? 9.096 -8.463 -9.295 1.00 0.00 218 SER A C 18
ATOM 24577 O O . SER A 1 63 ? 10.243 -8.172 -9.637 1.00 0.00 218 SER A O 18
ATOM 24585 N N . LEU A 1 64 ? 8.365 -7.698 -8.491 1.00 0.00 219 LEU A N 18
ATOM 24586 C CA . LEU A 1 64 ? 8.880 -6.444 -7.953 1.00 0.00 219 LEU A CA 18
ATOM 24587 C C . LEU A 1 64 ? 9.842 -6.701 -6.797 1.00 0.00 219 LEU A C 18
ATOM 24588 O O . LEU A 1 64 ? 10.315 -5.768 -6.151 1.00 0.00 219 LEU A O 18
ATOM 24604 N N . ASN A 1 65 ? 10.127 -7.975 -6.544 1.00 0.00 220 ASN A N 18
ATOM 24605 C CA . ASN A 1 65 ? 11.034 -8.355 -5.467 1.00 0.00 220 ASN A CA 18
ATOM 24606 C C . ASN A 1 65 ? 10.452 -7.979 -4.107 1.00 0.00 220 ASN A C 18
ATOM 24607 O O . ASN A 1 65 ? 11.189 -7.740 -3.150 1.00 0.00 220 ASN A O 18
ATOM 24618 N N . ILE A 1 66 ? 9.126 -7.929 -4.031 1.00 0.00 221 ILE A N 18
ATOM 24619 C CA . ILE A 1 66 ? 8.446 -7.584 -2.789 1.00 0.00 221 ILE A CA 18
ATOM 24620 C C . ILE A 1 66 ? 8.300 -8.803 -1.885 1.00 0.00 221 ILE A C 18
ATOM 24621 O O . ILE A 1 66 ? 7.456 -9.669 -2.121 1.00 0.00 221 ILE A O 18
ATOM 24637 N N . THR A 1 67 ? 9.127 -8.866 -0.846 1.00 0.00 222 THR A N 18
ATOM 24638 C CA . THR A 1 67 ? 9.090 -9.978 0.095 1.00 0.00 222 THR A CA 18
ATOM 24639 C C . THR A 1 67 ? 8.522 -9.542 1.440 1.00 0.00 222 THR A C 18
ATOM 24640 O O . THR A 1 67 ? 8.117 -8.393 1.610 1.00 0.00 222 THR A O 18
ATOM 24651 N N . ASN A 1 68 ? 8.495 -10.467 2.394 1.00 0.00 223 ASN A N 18
ATOM 24652 C CA . ASN A 1 68 ? 7.976 -10.177 3.726 1.00 0.00 223 ASN A CA 18
ATOM 24653 C C . ASN A 1 68 ? 8.984 -9.371 4.539 1.00 0.00 223 ASN A C 18
ATOM 24654 O O . ASN A 1 68 ? 10.191 -9.469 4.324 1.00 0.00 223 ASN A O 18
ATOM 24665 N N . ASN A 1 69 ? 8.478 -8.574 5.475 1.00 0.00 224 ASN A N 18
ATOM 24666 C CA . ASN A 1 69 ? 9.334 -7.751 6.322 1.00 0.00 224 ASN A CA 18
ATOM 24667 C C . ASN A 1 69 ? 9.891 -6.564 5.541 1.00 0.00 224 ASN A C 18
ATOM 24668 O O . ASN A 1 69 ? 10.949 -6.029 5.876 1.00 0.00 224 ASN A O 18
ATOM 24679 N N . CYS A 1 70 ? 9.173 -6.158 4.500 1.00 0.00 225 CYS A N 18
ATOM 24680 C CA . CYS A 1 70 ? 9.595 -5.035 3.671 1.00 0.00 225 CYS A CA 18
ATOM 24681 C C . CYS A 1 70 ? 8.697 -3.823 3.900 1.00 0.00 225 CYS A C 18
ATOM 24682 O O . CYS A 1 70 ? 7.597 -3.944 4.439 1.00 0.00 225 CYS A O 18
ATOM 24690 N N . VAL A 1 71 ? 9.175 -2.653 3.488 1.00 0.00 226 VAL A N 18
ATOM 24691 C CA . VAL A 1 71 ? 8.417 -1.418 3.648 1.00 0.00 226 VAL A CA 18
ATOM 24692 C C . VAL A 1 71 ? 8.216 -0.718 2.309 1.00 0.00 226 VAL A C 18
ATOM 24693 O O . VAL A 1 71 ? 9.156 -0.574 1.526 1.00 0.00 226 VAL A O 18
ATOM 24706 N N . ILE A 1 72 ? 6.987 -0.284 2.052 1.00 0.00 227 ILE A N 18
ATOM 24707 C CA . ILE A 1 72 ? 6.664 0.402 0.807 1.00 0.00 227 ILE A CA 18
ATOM 24708 C C . ILE A 1 72 ? 6.317 1.865 1.061 1.00 0.00 227 ILE A C 18
ATOM 24709 O O . ILE A 1 72 ? 5.366 2.174 1.779 1.00 0.00 227 ILE A O 18
ATOM 24725 N N . HIS A 1 73 ? 7.094 2.764 0.464 1.00 0.00 228 HIS A N 18
ATOM 24726 C CA . HIS A 1 73 ? 6.868 4.196 0.623 1.00 0.00 228 HIS A CA 18
ATOM 24727 C C . HIS A 1 73 ? 5.623 4.637 -0.141 1.00 0.00 228 HIS A C 18
ATOM 24728 O O . HIS A 1 73 ? 5.497 4.384 -1.340 1.00 0.00 228 HIS A O 18
ATOM 24743 N N . CYS A 1 74 ? 4.708 5.296 0.560 1.00 0.00 229 CYS A N 18
ATOM 24744 C CA . CYS A 1 74 ? 3.472 5.771 -0.052 1.00 0.00 229 CYS A CA 18
ATOM 24745 C C . CYS A 1 74 ? 3.410 7.295 -0.039 1.00 0.00 229 CYS A C 18
ATOM 24746 O O . CYS A 1 74 ? 3.571 7.925 1.007 1.00 0.00 229 CYS A O 18
ATOM 24754 N N . HIS A 1 75 ? 3.176 7.883 -1.208 1.00 0.00 230 HIS A N 18
ATOM 24755 C CA . HIS A 1 75 ? 3.094 9.334 -1.332 1.00 0.00 230 HIS A CA 18
ATOM 24756 C C . HIS A 1 75 ? 1.641 9.790 -1.420 1.00 0.00 230 HIS A C 18
ATOM 24757 O O . HIS A 1 75 ? 0.892 9.345 -2.290 1.00 0.00 230 HIS A O 18
ATOM 24772 N N . ARG A 1 76 ? 1.249 10.679 -0.513 1.00 0.00 231 ARG A N 18
ATOM 24773 C CA . ARG A 1 76 ? -0.115 11.193 -0.487 1.00 0.00 231 ARG A CA 18
ATOM 24774 C C . ARG A 1 76 ? -0.145 12.673 -0.859 1.00 0.00 231 ARG A C 18
ATOM 24775 O O . ARG A 1 76 ? 0.592 13.480 -0.294 1.00 0.00 231 ARG A O 18
ATOM 24796 N N . SER A 1 77 ? -1.002 13.021 -1.813 1.00 0.00 232 SER A N 18
ATOM 24797 C CA . SER A 1 77 ? -1.126 14.402 -2.264 1.00 0.00 232 SER A CA 18
ATOM 24798 C C . SER A 1 77 ? -2.526 14.941 -1.988 1.00 0.00 232 SER A C 18
ATOM 24799 O O . SER A 1 77 ? -3.525 14.228 -2.090 1.00 0.00 232 SER A O 18
ATOM 24807 N N . PRO A 1 78 ? -2.603 16.231 -1.629 1.00 0.00 233 PRO A N 18
ATOM 24808 C CA . PRO A 1 78 ? -3.875 16.895 -1.331 1.00 0.00 233 PRO A CA 18
ATOM 24809 C C . PRO A 1 78 ? -4.734 17.089 -2.576 1.00 0.00 233 PRO A C 18
ATOM 24810 O O . PRO A 1 78 ? -4.284 17.615 -3.595 1.00 0.00 233 PRO A O 18
ATOM 24821 N N . PRO A 1 79 ? -6.001 16.655 -2.496 1.00 0.00 234 PRO A N 18
ATOM 24822 C CA . PRO A 1 79 ? -6.949 16.771 -3.608 1.00 0.00 234 PRO A CA 18
ATOM 24823 C C . PRO A 1 79 ? -7.357 18.216 -3.873 1.00 0.00 234 PRO A C 18
ATOM 24824 O O . PRO A 1 79 ? -6.842 19.142 -3.248 1.00 0.00 234 PRO A O 18
ATOM 24835 N N . GLY A 1 80 ? -8.287 18.402 -4.806 1.00 0.00 235 GLY A N 18
ATOM 24836 C CA . GLY A 1 80 ? -8.749 19.737 -5.137 1.00 0.00 235 GLY A CA 18
ATOM 24837 C C . GLY A 1 80 ? -9.816 20.235 -4.183 1.00 0.00 235 GLY A C 18
ATOM 24838 O O . GLY A 1 80 ? -9.686 21.312 -3.603 1.00 0.00 235 GLY A O 18
ATOM 24842 N N . ALA A 1 81 ? -10.875 19.449 -4.021 1.00 0.00 236 ALA A N 18
ATOM 24843 C CA . ALA A 1 81 ? -11.969 19.816 -3.130 1.00 0.00 236 ALA A CA 18
ATOM 24844 C C . ALA A 1 81 ? -12.114 18.808 -1.994 1.00 0.00 236 ALA A C 18
ATOM 24845 O O . ALA A 1 81 ? -12.745 17.764 -2.155 1.00 0.00 236 ALA A O 18
ATOM 24852 N N . ALA A 1 82 ? -11.525 19.129 -0.847 1.00 0.00 237 ALA A N 18
ATOM 24853 C CA . ALA A 1 82 ? -11.589 18.252 0.316 1.00 0.00 237 ALA A CA 18
ATOM 24854 C C . ALA A 1 82 ? -12.606 18.762 1.332 1.00 0.00 237 ALA A C 18
ATOM 24855 O O . ALA A 1 82 ? -12.287 18.943 2.507 1.00 0.00 237 ALA A O 18
ATOM 24862 N N . VAL A 1 83 ? -13.831 18.992 0.872 1.00 0.00 238 VAL A N 18
ATOM 24863 C CA . VAL A 1 83 ? -14.895 19.481 1.741 1.00 0.00 238 VAL A CA 18
ATOM 24864 C C . VAL A 1 83 ? -15.313 18.417 2.749 1.00 0.00 238 VAL A C 18
ATOM 24865 O O . VAL A 1 83 ? -16.063 18.694 3.685 1.00 0.00 238 VAL A O 18
ATOM 24878 N N . SER A 1 84 ? -14.822 17.197 2.553 1.00 0.00 239 SER A N 18
ATOM 24879 C CA . SER A 1 84 ? -15.147 16.089 3.443 1.00 0.00 239 SER A CA 18
ATOM 24880 C C . SER A 1 84 ? -14.169 14.934 3.253 1.00 0.00 239 SER A C 18
ATOM 24881 O O . SER A 1 84 ? -13.299 14.979 2.384 1.00 0.00 239 SER A O 18
ATOM 24889 N N . GLY A 1 85 ? -14.320 13.898 4.072 1.00 0.00 240 GLY A N 18
ATOM 24890 C CA . GLY A 1 85 ? -13.444 12.744 3.978 1.00 0.00 240 GLY A CA 18
ATOM 24891 C C . GLY A 1 85 ? -14.100 11.476 4.487 1.00 0.00 240 GLY A C 18
ATOM 24892 O O . GLY A 1 85 ? -14.906 11.498 5.417 1.00 0.00 240 GLY A O 18
ATOM 24896 N N . PRO A 1 86 ? -13.753 10.337 3.869 1.00 0.00 241 PRO A N 18
ATOM 24897 C CA . PRO A 1 86 ? -14.303 9.032 4.247 1.00 0.00 241 PRO A CA 18
ATOM 24898 C C . PRO A 1 86 ? -13.798 8.562 5.607 1.00 0.00 241 PRO A C 18
ATOM 24899 O O . PRO A 1 86 ? -14.279 7.567 6.149 1.00 0.00 241 PRO A O 18
ATOM 24910 N N . SER A 1 87 ? -12.825 9.284 6.153 1.00 0.00 242 SER A N 18
ATOM 24911 C CA . SER A 1 87 ? -12.252 8.939 7.449 1.00 0.00 242 SER A CA 18
ATOM 24912 C C . SER A 1 87 ? -13.330 8.432 8.402 1.00 0.00 242 SER A C 18
ATOM 24913 O O . SER A 1 87 ? -13.121 7.467 9.137 1.00 0.00 242 SER A O 18
ATOM 24921 N N . ALA A 1 88 ? -14.485 9.091 8.384 1.00 0.00 243 ALA A N 18
ATOM 24922 C CA . ALA A 1 88 ? -15.597 8.707 9.244 1.00 0.00 243 ALA A CA 18
ATOM 24923 C C . ALA A 1 88 ? -15.645 7.195 9.437 1.00 0.00 243 ALA A C 18
ATOM 24924 O O . ALA A 1 88 ? -15.500 6.698 10.554 1.00 0.00 243 ALA A O 18
ATOM 24931 N N . SER A 1 89 ? -15.850 6.469 8.343 1.00 0.00 244 SER A N 18
ATOM 24932 C CA . SER A 1 89 ? -15.922 5.014 8.393 1.00 0.00 244 SER A CA 18
ATOM 24933 C C . SER A 1 89 ? -14.787 4.443 9.238 1.00 0.00 244 SER A C 18
ATOM 24934 O O . SER A 1 89 ? -15.007 3.592 10.100 1.00 0.00 244 SER A O 18
ATOM 24942 N N . SER A 1 90 ? -13.572 4.918 8.985 1.00 0.00 245 SER A N 18
ATOM 24943 C CA . SER A 1 90 ? -12.401 4.453 9.719 1.00 0.00 245 SER A CA 18
ATOM 24944 C C . SER A 1 90 ? -12.753 4.159 11.174 1.00 0.00 245 SER A C 18
ATOM 24945 O O . SER A 1 90 ? -13.381 4.974 11.849 1.00 0.00 245 SER A O 18
ATOM 24953 N N . GLY A 1 91 ? -12.343 2.988 11.651 1.00 0.00 246 GLY A N 18
ATOM 24954 C CA . GLY A 1 91 ? -12.624 2.606 13.022 1.00 0.00 246 GLY A CA 18
ATOM 24955 C C . GLY A 1 91 ? -11.405 2.715 13.916 1.00 0.00 246 GLY A C 18
ATOM 24956 O O . GLY A 1 91 ? -10.453 3.437 13.618 1.00 0.00 246 GLY A O 18
ATOM 24960 N N . PRO A 1 92 ? -11.424 1.987 15.042 1.00 0.00 247 PRO A N 18
ATOM 24961 C CA . PRO A 1 92 ? -10.320 1.990 16.006 1.00 0.00 247 PRO A CA 18
ATOM 24962 C C . PRO A 1 92 ? -9.075 1.297 15.463 1.00 0.00 247 PRO A C 18
ATOM 24963 O O . PRO A 1 92 ? -9.006 0.068 15.420 1.00 0.00 247 PRO A O 18
ATOM 24974 N N . SER A 1 93 ? -8.093 2.091 15.050 1.00 0.00 248 SER A N 18
ATOM 24975 C CA . SER A 1 93 ? -6.851 1.553 14.507 1.00 0.00 248 SER A CA 18
ATOM 24976 C C . SER A 1 93 ? -5.876 1.202 15.626 1.00 0.00 248 SER A C 18
ATOM 24977 O O . SER A 1 93 ? -5.166 0.199 15.554 1.00 0.00 248 SER A O 18
ATOM 24985 N N . SER A 1 94 ? -5.847 2.037 16.660 1.00 0.00 249 SER A N 18
ATOM 24986 C CA . SER A 1 94 ? -4.956 1.818 17.794 1.00 0.00 249 SER A CA 18
ATOM 24987 C C . SER A 1 94 ? -5.246 0.477 18.462 1.00 0.00 249 SER A C 18
ATOM 24988 O O . SER A 1 94 ? -6.231 0.331 19.183 1.00 0.00 249 SER A O 18
ATOM 24996 N N . GLY A 1 95 ? -4.378 -0.500 18.215 1.00 0.00 250 GLY A N 18
ATOM 24997 C CA . GLY A 1 95 ? -4.558 -1.816 18.800 1.00 0.00 250 GLY A CA 18
ATOM 24998 C C . GLY A 1 95 ? -3.434 -2.188 19.747 1.00 0.00 250 GLY A C 18
ATOM 24999 O O . GLY A 1 95 ? -3.661 -2.391 20.939 1.00 0.00 250 GLY A O 18
ATOM 25003 N N . GLY A 1 1 ? -7.920 -9.974 6.510 1.00 0.00 156 GLY A N 19
ATOM 25004 C CA . GLY A 1 1 ? -6.833 -10.395 7.374 1.00 0.00 156 GLY A CA 19
ATOM 25005 C C . GLY A 1 1 ? -7.094 -11.742 8.019 1.00 0.00 156 GLY A C 19
ATOM 25006 O O . GLY A 1 1 ? -7.158 -11.850 9.243 1.00 0.00 156 GLY A O 19
ATOM 25010 N N . SER A 1 2 ? -7.246 -12.772 7.193 1.00 0.00 157 SER A N 19
ATOM 25011 C CA . SER A 1 2 ? -7.507 -14.118 7.689 1.00 0.00 157 SER A CA 19
ATOM 25012 C C . SER A 1 2 ? -6.202 -14.869 7.934 1.00 0.00 157 SER A C 19
ATOM 25013 O O . SER A 1 2 ? -5.917 -15.292 9.055 1.00 0.00 157 SER A O 19
ATOM 25021 N N . SER A 1 3 ? -5.412 -15.031 6.878 1.00 0.00 158 SER A N 19
ATOM 25022 C CA . SER A 1 3 ? -4.139 -15.734 6.976 1.00 0.00 158 SER A CA 19
ATOM 25023 C C . SER A 1 3 ? -2.971 -14.775 6.765 1.00 0.00 158 SER A C 19
ATOM 25024 O O . SER A 1 3 ? -3.106 -13.753 6.095 1.00 0.00 158 SER A O 19
ATOM 25032 N N . GLY A 1 4 ? -1.822 -15.115 7.342 1.00 0.00 159 GLY A N 19
ATOM 25033 C CA . GLY A 1 4 ? -0.647 -14.275 7.207 1.00 0.00 159 GLY A CA 19
ATOM 25034 C C . GLY A 1 4 ? 0.616 -15.078 6.966 1.00 0.00 159 GLY A C 19
ATOM 25035 O O . GLY A 1 4 ? 1.413 -14.746 6.090 1.00 0.00 159 GLY A O 19
ATOM 25039 N N . SER A 1 5 ? 0.798 -16.138 7.747 1.00 0.00 160 SER A N 19
ATOM 25040 C CA . SER A 1 5 ? 1.976 -16.988 7.618 1.00 0.00 160 SER A CA 19
ATOM 25041 C C . SER A 1 5 ? 2.138 -17.478 6.182 1.00 0.00 160 SER A C 19
ATOM 25042 O O . SER A 1 5 ? 3.231 -17.429 5.618 1.00 0.00 160 SER A O 19
ATOM 25050 N N . SER A 1 6 ? 1.042 -17.950 5.598 1.00 0.00 161 SER A N 19
ATOM 25051 C CA . SER A 1 6 ? 1.062 -18.453 4.229 1.00 0.00 161 SER A CA 19
ATOM 25052 C C . SER A 1 6 ? 1.447 -17.348 3.250 1.00 0.00 161 SER A C 19
ATOM 25053 O O . SER A 1 6 ? 1.735 -17.609 2.083 1.00 0.00 161 SER A O 19
ATOM 25061 N N . GLY A 1 7 ? 1.451 -16.110 3.736 1.00 0.00 162 GLY A N 19
ATOM 25062 C CA . GLY A 1 7 ? 1.802 -14.983 2.892 1.00 0.00 162 GLY A CA 19
ATOM 25063 C C . GLY A 1 7 ? 2.902 -14.129 3.492 1.00 0.00 162 GLY A C 19
ATOM 25064 O O . GLY A 1 7 ? 3.480 -14.483 4.520 1.00 0.00 162 GLY A O 19
ATOM 25068 N N . ILE A 1 8 ? 3.192 -13.003 2.850 1.00 0.00 163 ILE A N 19
ATOM 25069 C CA . ILE A 1 8 ? 4.230 -12.098 3.327 1.00 0.00 163 ILE A CA 19
ATOM 25070 C C . ILE A 1 8 ? 3.629 -10.790 3.831 1.00 0.00 163 ILE A C 19
ATOM 25071 O O . ILE A 1 8 ? 2.678 -10.268 3.251 1.00 0.00 163 ILE A O 19
ATOM 25087 N N . ASN A 1 9 ? 4.193 -10.264 4.913 1.00 0.00 164 ASN A N 19
ATOM 25088 C CA . ASN A 1 9 ? 3.714 -9.016 5.495 1.00 0.00 164 ASN A CA 19
ATOM 25089 C C . ASN A 1 9 ? 4.456 -7.820 4.905 1.00 0.00 164 ASN A C 19
ATOM 25090 O O . ASN A 1 9 ? 5.668 -7.871 4.695 1.00 0.00 164 ASN A O 19
ATOM 25101 N N . VAL A 1 10 ? 3.721 -6.745 4.641 1.00 0.00 165 VAL A N 19
ATOM 25102 C CA . VAL A 1 10 ? 4.309 -5.536 4.077 1.00 0.00 165 VAL A CA 19
ATOM 25103 C C . VAL A 1 10 ? 3.981 -4.316 4.931 1.00 0.00 165 VAL A C 19
ATOM 25104 O O . VAL A 1 10 ? 2.829 -4.102 5.309 1.00 0.00 165 VAL A O 19
ATOM 25117 N N . ARG A 1 11 ? 5.001 -3.518 5.229 1.00 0.00 166 ARG A N 19
ATOM 25118 C CA . ARG A 1 11 ? 4.821 -2.319 6.038 1.00 0.00 166 ARG A CA 19
ATOM 25119 C C . ARG A 1 11 ? 4.609 -1.093 5.155 1.00 0.00 166 ARG A C 19
ATOM 25120 O O . ARG A 1 11 ? 5.520 -0.659 4.448 1.00 0.00 166 ARG A O 19
ATOM 25141 N N . LEU A 1 12 ? 3.402 -0.540 5.198 1.00 0.00 167 LEU A N 19
ATOM 25142 C CA . LEU A 1 12 ? 3.070 0.636 4.401 1.00 0.00 167 LEU A CA 19
ATOM 25143 C C . LEU A 1 12 ? 3.477 1.916 5.124 1.00 0.00 167 LEU A C 19
ATOM 25144 O O . LEU A 1 12 ? 2.816 2.345 6.069 1.00 0.00 167 LEU A O 19
ATOM 25160 N N . LYS A 1 13 ? 4.568 2.523 4.670 1.00 0.00 168 LYS A N 19
ATOM 25161 C CA . LYS A 1 13 ? 5.063 3.757 5.270 1.00 0.00 168 LYS A CA 19
ATOM 25162 C C . LYS A 1 13 ? 4.618 4.971 4.461 1.00 0.00 168 LYS A C 19
ATOM 25163 O O . LYS A 1 13 ? 4.705 4.978 3.233 1.00 0.00 168 LYS A O 19
ATOM 25182 N N . PHE A 1 14 ? 4.141 5.998 5.158 1.00 0.00 169 PHE A N 19
ATOM 25183 C CA . PHE A 1 14 ? 3.683 7.218 4.505 1.00 0.00 169 PHE A CA 19
ATOM 25184 C C . PHE A 1 14 ? 4.666 8.362 4.737 1.00 0.00 169 PHE A C 19
ATOM 25185 O O . PHE A 1 14 ? 5.534 8.282 5.607 1.00 0.00 169 PHE A O 19
ATOM 25202 N N . LEU A 1 15 ? 4.524 9.425 3.953 1.00 0.00 170 LEU A N 19
ATOM 25203 C CA . LEU A 1 15 ? 5.399 10.586 4.072 1.00 0.00 170 LEU A CA 19
ATOM 25204 C C . LEU A 1 15 ? 5.170 11.307 5.396 1.00 0.00 170 LEU A C 19
ATOM 25205 O O . LEU A 1 15 ? 5.955 12.169 5.789 1.00 0.00 170 LEU A O 19
ATOM 25221 N N . ASN A 1 16 ? 4.089 10.947 6.081 1.00 0.00 171 ASN A N 19
ATOM 25222 C CA . ASN A 1 16 ? 3.758 11.559 7.362 1.00 0.00 171 ASN A CA 19
ATOM 25223 C C . ASN A 1 16 ? 4.519 10.886 8.500 1.00 0.00 171 ASN A C 19
ATOM 25224 O O . ASN A 1 16 ? 4.146 11.006 9.667 1.00 0.00 171 ASN A O 19
ATOM 25235 N N . ASP A 1 17 ? 5.589 10.179 8.152 1.00 0.00 172 ASP A N 19
ATOM 25236 C CA . ASP A 1 17 ? 6.405 9.488 9.143 1.00 0.00 172 ASP A CA 19
ATOM 25237 C C . ASP A 1 17 ? 5.585 8.435 9.883 1.00 0.00 172 ASP A C 19
ATOM 25238 O O . ASP A 1 17 ? 5.878 8.097 11.030 1.00 0.00 172 ASP A O 19
ATOM 25247 N N . THR A 1 18 ? 4.555 7.920 9.219 1.00 0.00 173 THR A N 19
ATOM 25248 C CA . THR A 1 18 ? 3.691 6.908 9.813 1.00 0.00 173 THR A CA 19
ATOM 25249 C C . THR A 1 18 ? 3.792 5.587 9.058 1.00 0.00 173 THR A C 19
ATOM 25250 O O . THR A 1 18 ? 4.227 5.552 7.907 1.00 0.00 173 THR A O 19
ATOM 25261 N N . GLU A 1 19 ? 3.385 4.504 9.712 1.00 0.00 174 GLU A N 19
ATOM 25262 C CA . GLU A 1 19 ? 3.430 3.181 9.101 1.00 0.00 174 GLU A CA 19
ATOM 25263 C C . GLU A 1 19 ? 2.095 2.460 9.265 1.00 0.00 174 GLU A C 19
ATOM 25264 O O . GLU A 1 19 ? 1.370 2.689 10.232 1.00 0.00 174 GLU A O 19
ATOM 25276 N N . GLU A 1 20 ? 1.779 1.589 8.312 1.00 0.00 175 GLU A N 19
ATOM 25277 C CA . GLU A 1 20 ? 0.531 0.835 8.351 1.00 0.00 175 GLU A CA 19
ATOM 25278 C C . GLU A 1 20 ? 0.773 -0.635 8.024 1.00 0.00 175 GLU A C 19
ATOM 25279 O O . GLU A 1 20 ? 1.404 -0.964 7.018 1.00 0.00 175 GLU A O 19
ATOM 25291 N N . LEU A 1 21 ? 0.267 -1.517 8.880 1.00 0.00 176 LEU A N 19
ATOM 25292 C CA . LEU A 1 21 ? 0.428 -2.953 8.683 1.00 0.00 176 LEU A CA 19
ATOM 25293 C C . LEU A 1 21 ? -0.451 -3.448 7.539 1.00 0.00 176 LEU A C 19
ATOM 25294 O O . LEU A 1 21 ? -1.675 -3.327 7.587 1.00 0.00 176 LEU A O 19
ATOM 25310 N N . ALA A 1 22 ? 0.181 -4.007 6.513 1.00 0.00 177 ALA A N 19
ATOM 25311 C CA . ALA A 1 22 ? -0.543 -4.524 5.358 1.00 0.00 177 ALA A CA 19
ATOM 25312 C C . ALA A 1 22 ? 0.086 -5.816 4.849 1.00 0.00 177 ALA A C 19
ATOM 25313 O O . ALA A 1 22 ? 1.252 -5.839 4.457 1.00 0.00 177 ALA A O 19
ATOM 25320 N N . VAL A 1 23 ? -0.695 -6.893 4.858 1.00 0.00 178 VAL A N 19
ATOM 25321 C CA . VAL A 1 23 ? -0.214 -8.189 4.397 1.00 0.00 178 VAL A CA 19
ATOM 25322 C C . VAL A 1 23 ? -0.461 -8.368 2.903 1.00 0.00 178 VAL A C 19
ATOM 25323 O O . VAL A 1 23 ? -1.599 -8.297 2.440 1.00 0.00 178 VAL A O 19
ATOM 25336 N N . ALA A 1 24 ? 0.612 -8.599 2.155 1.00 0.00 179 ALA A N 19
ATOM 25337 C CA . ALA A 1 24 ? 0.511 -8.790 0.713 1.00 0.00 179 ALA A CA 19
ATOM 25338 C C . ALA A 1 24 ? 1.125 -10.121 0.291 1.00 0.00 179 ALA A C 19
ATOM 25339 O O . ALA A 1 24 ? 1.951 -10.688 1.006 1.00 0.00 179 ALA A O 19
ATOM 25346 N N . ARG A 1 25 ? 0.714 -10.615 -0.872 1.00 0.00 180 ARG A N 19
ATOM 25347 C CA . ARG A 1 25 ? 1.222 -11.880 -1.387 1.00 0.00 180 ARG A CA 19
ATOM 25348 C C . ARG A 1 25 ? 2.100 -11.654 -2.615 1.00 0.00 180 ARG A C 19
ATOM 25349 O O . ARG A 1 25 ? 1.967 -10.660 -3.329 1.00 0.00 180 ARG A O 19
ATOM 25370 N N . PRO A 1 26 ? 3.019 -12.598 -2.867 1.00 0.00 181 PRO A N 19
ATOM 25371 C CA . PRO A 1 26 ? 3.936 -12.524 -4.008 1.00 0.00 181 PRO A CA 19
ATOM 25372 C C . PRO A 1 26 ? 3.222 -12.725 -5.340 1.00 0.00 181 PRO A C 19
ATOM 25373 O O . PRO A 1 26 ? 3.853 -12.732 -6.397 1.00 0.00 181 PRO A O 19
ATOM 25384 N N . GLU A 1 27 ? 1.904 -12.888 -5.281 1.00 0.00 182 GLU A N 19
ATOM 25385 C CA . GLU A 1 27 ? 1.106 -13.089 -6.485 1.00 0.00 182 GLU A CA 19
ATOM 25386 C C . GLU A 1 27 ? 0.214 -11.881 -6.754 1.00 0.00 182 GLU A C 19
ATOM 25387 O O . GLU A 1 27 ? 0.063 -11.449 -7.897 1.00 0.00 182 GLU A O 19
ATOM 25399 N N . ASP A 1 28 ? -0.376 -11.340 -5.694 1.00 0.00 183 ASP A N 19
ATOM 25400 C CA . ASP A 1 28 ? -1.253 -10.181 -5.814 1.00 0.00 183 ASP A CA 19
ATOM 25401 C C . ASP A 1 28 ? -0.637 -9.126 -6.728 1.00 0.00 183 ASP A C 19
ATOM 25402 O O . ASP A 1 28 ? 0.526 -9.231 -7.121 1.00 0.00 183 ASP A O 19
ATOM 25411 N N . THR A 1 29 ? -1.425 -8.109 -7.065 1.00 0.00 184 THR A N 19
ATOM 25412 C CA . THR A 1 29 ? -0.958 -7.037 -7.935 1.00 0.00 184 THR A CA 19
ATOM 25413 C C . THR A 1 29 ? -0.883 -5.713 -7.183 1.00 0.00 184 THR A C 19
ATOM 25414 O O . THR A 1 29 ? -1.514 -5.543 -6.139 1.00 0.00 184 THR A O 19
ATOM 25425 N N . VAL A 1 30 ? -0.108 -4.776 -7.720 1.00 0.00 185 VAL A N 19
ATOM 25426 C CA . VAL A 1 30 ? 0.048 -3.465 -7.100 1.00 0.00 185 VAL A CA 19
ATOM 25427 C C . VAL A 1 30 ? -1.277 -2.712 -7.067 1.00 0.00 185 VAL A C 19
ATOM 25428 O O . VAL A 1 30 ? -1.636 -2.109 -6.057 1.00 0.00 185 VAL A O 19
ATOM 25441 N N . GLY A 1 31 ? -2.002 -2.751 -8.182 1.00 0.00 186 GLY A N 19
ATOM 25442 C CA . GLY A 1 31 ? -3.280 -2.068 -8.260 1.00 0.00 186 GLY A CA 19
ATOM 25443 C C . GLY A 1 31 ? -4.265 -2.560 -7.218 1.00 0.00 186 GLY A C 19
ATOM 25444 O O . GLY A 1 31 ? -4.975 -1.766 -6.599 1.00 0.00 186 GLY A O 19
ATOM 25448 N N . THR A 1 32 ? -4.310 -3.874 -7.022 1.00 0.00 187 THR A N 19
ATOM 25449 C CA . THR A 1 32 ? -5.217 -4.471 -6.050 1.00 0.00 187 THR A CA 19
ATOM 25450 C C . THR A 1 32 ? -4.783 -4.151 -4.624 1.00 0.00 187 THR A C 19
ATOM 25451 O O . THR A 1 32 ? -5.614 -4.035 -3.723 1.00 0.00 187 THR A O 19
ATOM 25462 N N . LEU A 1 33 ? -3.477 -4.008 -4.426 1.00 0.00 188 LEU A N 19
ATOM 25463 C CA . LEU A 1 33 ? -2.933 -3.699 -3.108 1.00 0.00 188 LEU A CA 19
ATOM 25464 C C . LEU A 1 33 ? -3.377 -2.315 -2.646 1.00 0.00 188 LEU A C 19
ATOM 25465 O O . LEU A 1 33 ? -3.826 -2.142 -1.513 1.00 0.00 188 LEU A O 19
ATOM 25481 N N . LYS A 1 34 ? -3.251 -1.332 -3.531 1.00 0.00 189 LYS A N 19
ATOM 25482 C CA . LYS A 1 34 ? -3.643 0.036 -3.217 1.00 0.00 189 LYS A CA 19
ATOM 25483 C C . LYS A 1 34 ? -5.154 0.143 -3.041 1.00 0.00 189 LYS A C 19
ATOM 25484 O O . LYS A 1 34 ? -5.637 0.858 -2.163 1.00 0.00 189 LYS A O 19
ATOM 25503 N N . SER A 1 35 ? -5.895 -0.573 -3.880 1.00 0.00 190 SER A N 19
ATOM 25504 C CA . SER A 1 35 ? -7.352 -0.556 -3.819 1.00 0.00 190 SER A CA 19
ATOM 25505 C C . SER A 1 35 ? -7.853 -1.317 -2.594 1.00 0.00 190 SER A C 19
ATOM 25506 O O . SER A 1 35 ? -8.888 -0.980 -2.020 1.00 0.00 190 SER A O 19
ATOM 25514 N N . LYS A 1 36 ? -7.109 -2.345 -2.200 1.00 0.00 191 LYS A N 19
ATOM 25515 C CA . LYS A 1 36 ? -7.475 -3.155 -1.044 1.00 0.00 191 LYS A CA 19
ATOM 25516 C C . LYS A 1 36 ? -7.285 -2.371 0.251 1.00 0.00 191 LYS A C 19
ATOM 25517 O O . LYS A 1 36 ? -8.169 -2.346 1.108 1.00 0.00 191 LYS A O 19
ATOM 25536 N N . TYR A 1 37 ? -6.129 -1.732 0.386 1.00 0.00 192 TYR A N 19
ATOM 25537 C CA . TYR A 1 37 ? -5.823 -0.948 1.577 1.00 0.00 192 TYR A CA 19
ATOM 25538 C C . TYR A 1 37 ? -6.248 0.506 1.395 1.00 0.00 192 TYR A C 19
ATOM 25539 O O . TYR A 1 37 ? -6.516 1.213 2.368 1.00 0.00 192 TYR A O 19
ATOM 25557 N N . PHE A 1 38 ? -6.309 0.946 0.143 1.00 0.00 193 PHE A N 19
ATOM 25558 C CA . PHE A 1 38 ? -6.701 2.316 -0.168 1.00 0.00 193 PHE A CA 19
ATOM 25559 C C . PHE A 1 38 ? -7.699 2.347 -1.322 1.00 0.00 193 PHE A C 19
ATOM 25560 O O . PHE A 1 38 ? -7.334 2.509 -2.487 1.00 0.00 193 PHE A O 19
ATOM 25577 N N . PRO A 1 39 ? -8.989 2.188 -0.992 1.00 0.00 194 PRO A N 19
ATOM 25578 C CA . PRO A 1 39 ? -10.067 2.195 -1.986 1.00 0.00 194 PRO A CA 19
ATOM 25579 C C . PRO A 1 39 ? -10.290 3.577 -2.590 1.00 0.00 194 PRO A C 19
ATOM 25580 O O . PRO A 1 39 ? -10.620 4.528 -1.884 1.00 0.00 194 PRO A O 19
ATOM 25591 N N . GLY A 1 40 ? -10.108 3.680 -3.904 1.00 0.00 195 GLY A N 19
ATOM 25592 C CA . GLY A 1 40 ? -10.294 4.950 -4.581 1.00 0.00 195 GLY A CA 19
ATOM 25593 C C . GLY A 1 40 ? -9.105 5.875 -4.416 1.00 0.00 195 GLY A C 19
ATOM 25594 O O . GLY A 1 40 ? -8.720 6.574 -5.353 1.00 0.00 195 GLY A O 19
ATOM 25598 N N . GLN A 1 41 ? -8.522 5.881 -3.221 1.00 0.00 196 GLN A N 19
ATOM 25599 C CA . GLN A 1 41 ? -7.371 6.729 -2.936 1.00 0.00 196 GLN A CA 19
ATOM 25600 C C . GLN A 1 41 ? -6.163 6.303 -3.764 1.00 0.00 196 GLN A C 19
ATOM 25601 O O . GLN A 1 41 ? -5.119 6.953 -3.734 1.00 0.00 196 GLN A O 19
ATOM 25615 N N . GLU A 1 42 ? -6.314 5.208 -4.502 1.00 0.00 197 GLU A N 19
ATOM 25616 C CA . GLU A 1 42 ? -5.234 4.696 -5.337 1.00 0.00 197 GLU A CA 19
ATOM 25617 C C . GLU A 1 42 ? -4.645 5.804 -6.205 1.00 0.00 197 GLU A C 19
ATOM 25618 O O . GLU A 1 42 ? -3.537 5.676 -6.726 1.00 0.00 197 GLU A O 19
ATOM 25630 N N . SER A 1 43 ? -5.395 6.890 -6.357 1.00 0.00 198 SER A N 19
ATOM 25631 C CA . SER A 1 43 ? -4.950 8.020 -7.165 1.00 0.00 198 SER A CA 19
ATOM 25632 C C . SER A 1 43 ? -3.691 8.647 -6.575 1.00 0.00 198 SER A C 19
ATOM 25633 O O . SER A 1 43 ? -2.682 8.803 -7.263 1.00 0.00 198 SER A O 19
ATOM 25641 N N . GLN A 1 44 ? -3.759 9.005 -5.297 1.00 0.00 199 GLN A N 19
ATOM 25642 C CA . GLN A 1 44 ? -2.625 9.617 -4.614 1.00 0.00 199 GLN A CA 19
ATOM 25643 C C . GLN A 1 44 ? -1.697 8.552 -4.038 1.00 0.00 199 GLN A C 19
ATOM 25644 O O . GLN A 1 44 ? -0.478 8.632 -4.184 1.00 0.00 199 GLN A O 19
ATOM 25658 N N . MET A 1 45 ? -2.284 7.554 -3.384 1.00 0.00 200 MET A N 19
ATOM 25659 C CA . MET A 1 45 ? -1.509 6.473 -2.787 1.00 0.00 200 MET A CA 19
ATOM 25660 C C . MET A 1 45 ? -0.507 5.905 -3.788 1.00 0.00 200 MET A C 19
ATOM 25661 O O . MET A 1 45 ? -0.800 4.941 -4.496 1.00 0.00 200 MET A O 19
ATOM 25675 N N . LYS A 1 46 ? 0.675 6.508 -3.841 1.00 0.00 201 LYS A N 19
ATOM 25676 C CA . LYS A 1 46 ? 1.722 6.063 -4.754 1.00 0.00 201 LYS A CA 19
ATOM 25677 C C . LYS A 1 46 ? 2.801 5.286 -4.006 1.00 0.00 201 LYS A C 19
ATOM 25678 O O . LYS A 1 46 ? 3.487 5.832 -3.141 1.00 0.00 201 LYS A O 19
ATOM 25697 N N . LEU A 1 47 ? 2.947 4.010 -4.346 1.00 0.00 202 LEU A N 19
ATOM 25698 C CA . LEU A 1 47 ? 3.945 3.158 -3.708 1.00 0.00 202 LEU A CA 19
ATOM 25699 C C . LEU A 1 47 ? 5.243 3.146 -4.509 1.00 0.00 202 LEU A C 19
ATOM 25700 O O . LEU A 1 47 ? 5.225 3.065 -5.738 1.00 0.00 202 LEU A O 19
ATOM 25716 N N . ILE A 1 48 ? 6.367 3.225 -3.805 1.00 0.00 203 ILE A N 19
ATOM 25717 C CA . ILE A 1 48 ? 7.674 3.219 -4.451 1.00 0.00 203 ILE A CA 19
ATOM 25718 C C . ILE A 1 48 ? 8.596 2.184 -3.816 1.00 0.00 203 ILE A C 19
ATOM 25719 O O . ILE A 1 48 ? 8.856 2.224 -2.613 1.00 0.00 203 ILE A O 19
ATOM 25735 N N . TYR A 1 49 ? 9.089 1.260 -4.633 1.00 0.00 204 TYR A N 19
ATOM 25736 C CA . TYR A 1 49 ? 9.983 0.213 -4.152 1.00 0.00 204 TYR A CA 19
ATOM 25737 C C . TYR A 1 49 ? 11.370 0.353 -4.771 1.00 0.00 204 TYR A C 19
ATOM 25738 O O . TYR A 1 49 ? 11.541 0.186 -5.978 1.00 0.00 204 TYR A O 19
ATOM 25756 N N . GLN A 1 50 ? 12.356 0.661 -3.935 1.00 0.00 205 GLN A N 19
ATOM 25757 C CA . GLN A 1 50 ? 13.728 0.824 -4.400 1.00 0.00 205 GLN A CA 19
ATOM 25758 C C . GLN A 1 50 ? 13.824 1.943 -5.432 1.00 0.00 205 GLN A C 19
ATOM 25759 O O . GLN A 1 50 ? 14.514 1.812 -6.442 1.00 0.00 205 GLN A O 19
ATOM 25773 N N . GLY A 1 51 ? 13.126 3.045 -5.170 1.00 0.00 206 GLY A N 19
ATOM 25774 C CA . GLY A 1 51 ? 13.146 4.170 -6.086 1.00 0.00 206 GLY A CA 19
ATOM 25775 C C . GLY A 1 51 ? 12.374 3.894 -7.361 1.00 0.00 206 GLY A C 19
ATOM 25776 O O . GLY A 1 51 ? 12.379 4.707 -8.286 1.00 0.00 206 GLY A O 19
ATOM 25780 N N . ARG A 1 52 ? 11.710 2.744 -7.411 1.00 0.00 207 ARG A N 19
ATOM 25781 C CA . ARG A 1 52 ? 10.932 2.362 -8.584 1.00 0.00 207 ARG A CA 19
ATOM 25782 C C . ARG A 1 52 ? 9.437 2.519 -8.319 1.00 0.00 207 ARG A C 19
ATOM 25783 O O . ARG A 1 52 ? 8.934 2.105 -7.275 1.00 0.00 207 ARG A O 19
ATOM 25804 N N . LEU A 1 53 ? 8.734 3.121 -9.272 1.00 0.00 208 LEU A N 19
ATOM 25805 C CA . LEU A 1 53 ? 7.296 3.333 -9.143 1.00 0.00 208 LEU A CA 19
ATOM 25806 C C . LEU A 1 53 ? 6.525 2.060 -9.477 1.00 0.00 208 LEU A C 19
ATOM 25807 O O . LEU A 1 53 ? 6.758 1.434 -10.511 1.00 0.00 208 LEU A O 19
ATOM 25823 N N . LEU A 1 54 ? 5.604 1.685 -8.596 1.00 0.00 209 LEU A N 19
ATOM 25824 C CA . LEU A 1 54 ? 4.796 0.487 -8.798 1.00 0.00 209 LEU A CA 19
ATOM 25825 C C . LEU A 1 54 ? 3.594 0.785 -9.688 1.00 0.00 209 LEU A C 19
ATOM 25826 O O . LEU A 1 54 ? 2.566 0.115 -9.603 1.00 0.00 209 LEU A O 19
ATOM 25842 N N . GLN A 1 55 ? 3.733 1.793 -10.543 1.00 0.00 210 GLN A N 19
ATOM 25843 C CA . GLN A 1 55 ? 2.658 2.178 -11.450 1.00 0.00 210 GLN A CA 19
ATOM 25844 C C . GLN A 1 55 ? 1.870 0.956 -11.910 1.00 0.00 210 GLN A C 19
ATOM 25845 O O . GLN A 1 55 ? 0.738 0.737 -11.479 1.00 0.00 210 GLN A O 19
ATOM 25859 N N . ASP A 1 56 ? 2.476 0.164 -12.788 1.00 0.00 211 ASP A N 19
ATOM 25860 C CA . ASP A 1 56 ? 1.831 -1.036 -13.307 1.00 0.00 211 ASP A CA 19
ATOM 25861 C C . ASP A 1 56 ? 1.006 -1.722 -12.222 1.00 0.00 211 ASP A C 19
ATOM 25862 O O . ASP A 1 56 ? 1.529 -2.451 -11.378 1.00 0.00 211 ASP A O 19
ATOM 25871 N N . PRO A 1 57 ? -0.313 -1.483 -12.241 1.00 0.00 212 PRO A N 19
ATOM 25872 C CA . PRO A 1 57 ? -1.238 -2.068 -11.265 1.00 0.00 212 PRO A CA 19
ATOM 25873 C C . PRO A 1 57 ? -1.408 -3.571 -11.456 1.00 0.00 212 PRO A C 19
ATOM 25874 O O . PRO A 1 57 ? -2.198 -4.209 -10.761 1.00 0.00 212 PRO A O 19
ATOM 25885 N N . ALA A 1 58 ? -0.661 -4.131 -12.402 1.00 0.00 213 ALA A N 19
ATOM 25886 C CA . ALA A 1 58 ? -0.728 -5.560 -12.682 1.00 0.00 213 ALA A CA 19
ATOM 25887 C C . ALA A 1 58 ? 0.573 -6.256 -12.297 1.00 0.00 213 ALA A C 19
ATOM 25888 O O . ALA A 1 58 ? 0.621 -7.481 -12.179 1.00 0.00 213 ALA A O 19
ATOM 25895 N N . ARG A 1 59 ? 1.625 -5.468 -12.103 1.00 0.00 214 ARG A N 19
ATOM 25896 C CA . ARG A 1 59 ? 2.927 -6.010 -11.733 1.00 0.00 214 ARG A CA 19
ATOM 25897 C C . ARG A 1 59 ? 2.831 -6.826 -10.447 1.00 0.00 214 ARG A C 19
ATOM 25898 O O . ARG A 1 59 ? 2.479 -6.301 -9.390 1.00 0.00 214 ARG A O 19
ATOM 25919 N N . THR A 1 60 ? 3.146 -8.114 -10.545 1.00 0.00 215 THR A N 19
ATOM 25920 C CA . THR A 1 60 ? 3.093 -9.003 -9.391 1.00 0.00 215 THR A CA 19
ATOM 25921 C C . THR A 1 60 ? 4.168 -8.644 -8.371 1.00 0.00 215 THR A C 19
ATOM 25922 O O . THR A 1 60 ? 5.286 -8.277 -8.735 1.00 0.00 215 THR A O 19
ATOM 25933 N N . LEU A 1 61 ? 3.823 -8.753 -7.093 1.00 0.00 216 LEU A N 19
ATOM 25934 C CA . LEU A 1 61 ? 4.759 -8.441 -6.018 1.00 0.00 216 LEU A CA 19
ATOM 25935 C C . LEU A 1 61 ? 5.998 -9.327 -6.101 1.00 0.00 216 LEU A C 19
ATOM 25936 O O . LEU A 1 61 ? 7.096 -8.912 -5.731 1.00 0.00 216 LEU A O 19
ATOM 25952 N N . SER A 1 62 ? 5.814 -10.549 -6.591 1.00 0.00 217 SER A N 19
ATOM 25953 C CA . SER A 1 62 ? 6.916 -11.494 -6.721 1.00 0.00 217 SER A CA 19
ATOM 25954 C C . SER A 1 62 ? 7.979 -10.962 -7.677 1.00 0.00 217 SER A C 19
ATOM 25955 O O . SER A 1 62 ? 9.172 -10.996 -7.377 1.00 0.00 217 SER A O 19
ATOM 25963 N N . SER A 1 63 ? 7.536 -10.470 -8.830 1.00 0.00 218 SER A N 19
ATOM 25964 C CA . SER A 1 63 ? 8.448 -9.934 -9.833 1.00 0.00 218 SER A CA 19
ATOM 25965 C C . SER A 1 63 ? 9.112 -8.654 -9.334 1.00 0.00 218 SER A C 19
ATOM 25966 O O . SER A 1 63 ? 10.255 -8.355 -9.685 1.00 0.00 218 SER A O 19
ATOM 25974 N N . LEU A 1 64 ? 8.389 -7.901 -8.513 1.00 0.00 219 LEU A N 19
ATOM 25975 C CA . LEU A 1 64 ? 8.906 -6.652 -7.964 1.00 0.00 219 LEU A CA 19
ATOM 25976 C C . LEU A 1 64 ? 9.853 -6.920 -6.799 1.00 0.00 219 LEU A C 19
ATOM 25977 O O . LEU A 1 64 ? 10.332 -5.992 -6.149 1.00 0.00 219 LEU A O 19
ATOM 25993 N N . ASN A 1 65 ? 10.121 -8.197 -6.543 1.00 0.00 220 ASN A N 19
ATOM 25994 C CA . ASN A 1 65 ? 11.013 -8.587 -5.457 1.00 0.00 220 ASN A CA 19
ATOM 25995 C C . ASN A 1 65 ? 10.474 -8.111 -4.112 1.00 0.00 220 ASN A C 19
ATOM 25996 O O . ASN A 1 65 ? 11.230 -7.649 -3.257 1.00 0.00 220 ASN A O 19
ATOM 26007 N N . ILE A 1 66 ? 9.162 -8.228 -3.932 1.00 0.00 221 ILE A N 19
ATOM 26008 C CA . ILE A 1 66 ? 8.522 -7.811 -2.691 1.00 0.00 221 ILE A CA 19
ATOM 26009 C C . ILE A 1 66 ? 8.328 -8.994 -1.748 1.00 0.00 221 ILE A C 19
ATOM 26010 O O . ILE A 1 66 ? 7.373 -9.760 -1.884 1.00 0.00 221 ILE A O 19
ATOM 26026 N N . THR A 1 67 ? 9.239 -9.137 -0.791 1.00 0.00 222 THR A N 19
ATOM 26027 C CA . THR A 1 67 ? 9.168 -10.226 0.175 1.00 0.00 222 THR A CA 19
ATOM 26028 C C . THR A 1 67 ? 8.626 -9.739 1.514 1.00 0.00 222 THR A C 19
ATOM 26029 O O . THR A 1 67 ? 8.327 -8.557 1.680 1.00 0.00 222 THR A O 19
ATOM 26040 N N . ASN A 1 68 ? 8.503 -10.657 2.467 1.00 0.00 223 ASN A N 19
ATOM 26041 C CA . ASN A 1 68 ? 7.997 -10.320 3.792 1.00 0.00 223 ASN A CA 19
ATOM 26042 C C . ASN A 1 68 ? 8.989 -9.440 4.545 1.00 0.00 223 ASN A C 19
ATOM 26043 O O . ASN A 1 68 ? 10.197 -9.525 4.331 1.00 0.00 223 ASN A O 19
ATOM 26054 N N . ASN A 1 69 ? 8.469 -8.594 5.429 1.00 0.00 224 ASN A N 19
ATOM 26055 C CA . ASN A 1 69 ? 9.308 -7.697 6.215 1.00 0.00 224 ASN A CA 19
ATOM 26056 C C . ASN A 1 69 ? 9.860 -6.569 5.348 1.00 0.00 224 ASN A C 19
ATOM 26057 O O . ASN A 1 69 ? 10.984 -6.110 5.550 1.00 0.00 224 ASN A O 19
ATOM 26068 N N . CYS A 1 70 ? 9.060 -6.127 4.383 1.00 0.00 225 CYS A N 19
ATOM 26069 C CA . CYS A 1 70 ? 9.468 -5.053 3.485 1.00 0.00 225 CYS A CA 19
ATOM 26070 C C . CYS A 1 70 ? 8.577 -3.828 3.663 1.00 0.00 225 CYS A C 19
ATOM 26071 O O . CYS A 1 70 ? 7.374 -3.950 3.894 1.00 0.00 225 CYS A O 19
ATOM 26079 N N . VAL A 1 71 ? 9.177 -2.646 3.556 1.00 0.00 226 VAL A N 19
ATOM 26080 C CA . VAL A 1 71 ? 8.438 -1.398 3.707 1.00 0.00 226 VAL A CA 19
ATOM 26081 C C . VAL A 1 71 ? 8.254 -0.703 2.362 1.00 0.00 226 VAL A C 19
ATOM 26082 O O . VAL A 1 71 ? 9.182 -0.634 1.556 1.00 0.00 226 VAL A O 19
ATOM 26095 N N . ILE A 1 72 ? 7.051 -0.190 2.127 1.00 0.00 227 ILE A N 19
ATOM 26096 C CA . ILE A 1 72 ? 6.746 0.501 0.881 1.00 0.00 227 ILE A CA 19
ATOM 26097 C C . ILE A 1 72 ? 6.374 1.958 1.136 1.00 0.00 227 ILE A C 19
ATOM 26098 O O . ILE A 1 72 ? 5.414 2.249 1.850 1.00 0.00 227 ILE A O 19
ATOM 26114 N N . HIS A 1 73 ? 7.140 2.870 0.547 1.00 0.00 228 HIS A N 19
ATOM 26115 C CA . HIS A 1 73 ? 6.890 4.298 0.709 1.00 0.00 228 HIS A CA 19
ATOM 26116 C C . HIS A 1 73 ? 5.642 4.721 -0.059 1.00 0.00 228 HIS A C 19
ATOM 26117 O O . HIS A 1 73 ? 5.503 4.428 -1.247 1.00 0.00 228 HIS A O 19
ATOM 26132 N N . CYS A 1 74 ? 4.737 5.411 0.626 1.00 0.00 229 CYS A N 19
ATOM 26133 C CA . CYS A 1 74 ? 3.499 5.874 0.009 1.00 0.00 229 CYS A CA 19
ATOM 26134 C C . CYS A 1 74 ? 3.454 7.397 -0.044 1.00 0.00 229 CYS A C 19
ATOM 26135 O O . CYS A 1 74 ? 3.734 8.072 0.947 1.00 0.00 229 CYS A O 19
ATOM 26143 N N . HIS A 1 75 ? 3.101 7.934 -1.208 1.00 0.00 230 HIS A N 19
ATOM 26144 C CA . HIS A 1 75 ? 3.020 9.379 -1.391 1.00 0.00 230 HIS A CA 19
ATOM 26145 C C . HIS A 1 75 ? 1.575 9.859 -1.292 1.00 0.00 230 HIS A C 19
ATOM 26146 O O . HIS A 1 75 ? 0.701 9.378 -2.013 1.00 0.00 230 HIS A O 19
ATOM 26161 N N . ARG A 1 76 ? 1.332 10.808 -0.395 1.00 0.00 231 ARG A N 19
ATOM 26162 C CA . ARG A 1 76 ? -0.007 11.352 -0.201 1.00 0.00 231 ARG A CA 19
ATOM 26163 C C . ARG A 1 76 ? -0.074 12.807 -0.656 1.00 0.00 231 ARG A C 19
ATOM 26164 O O . ARG A 1 76 ? 0.732 13.637 -0.236 1.00 0.00 231 ARG A O 19
ATOM 26185 N N . SER A 1 77 ? -1.042 13.108 -1.516 1.00 0.00 232 SER A N 19
ATOM 26186 C CA . SER A 1 77 ? -1.212 14.461 -2.032 1.00 0.00 232 SER A CA 19
ATOM 26187 C C . SER A 1 77 ? -2.649 14.938 -1.841 1.00 0.00 232 SER A C 19
ATOM 26188 O O . SER A 1 77 ? -3.605 14.172 -1.958 1.00 0.00 232 SER A O 19
ATOM 26196 N N . PRO A 1 78 ? -2.805 16.236 -1.540 1.00 0.00 233 PRO A N 19
ATOM 26197 C CA . PRO A 1 78 ? -4.121 16.846 -1.327 1.00 0.00 233 PRO A CA 19
ATOM 26198 C C . PRO A 1 78 ? -4.929 16.946 -2.617 1.00 0.00 233 PRO A C 19
ATOM 26199 O O . PRO A 1 78 ? -4.390 17.182 -3.698 1.00 0.00 233 PRO A O 19
ATOM 26210 N N . PRO A 1 79 ? -6.253 16.764 -2.503 1.00 0.00 234 PRO A N 19
ATOM 26211 C CA . PRO A 1 79 ? -7.163 16.831 -3.650 1.00 0.00 234 PRO A CA 19
ATOM 26212 C C . PRO A 1 79 ? -7.306 18.248 -4.194 1.00 0.00 234 PRO A C 19
ATOM 26213 O O . PRO A 1 79 ? -7.387 19.211 -3.433 1.00 0.00 234 PRO A O 19
ATOM 26224 N N . GLY A 1 80 ? -7.338 18.368 -5.518 1.00 0.00 235 GLY A N 19
ATOM 26225 C CA . GLY A 1 80 ? -7.472 19.672 -6.142 1.00 0.00 235 GLY A CA 19
ATOM 26226 C C . GLY A 1 80 ? -8.447 19.662 -7.302 1.00 0.00 235 GLY A C 19
ATOM 26227 O O . GLY A 1 80 ? -8.041 19.595 -8.462 1.00 0.00 235 GLY A O 19
ATOM 26231 N N . ALA A 1 81 ? -9.737 19.727 -6.990 1.00 0.00 236 ALA A N 19
ATOM 26232 C CA . ALA A 1 81 ? -10.772 19.726 -8.016 1.00 0.00 236 ALA A CA 19
ATOM 26233 C C . ALA A 1 81 ? -11.836 20.780 -7.724 1.00 0.00 236 ALA A C 19
ATOM 26234 O O . ALA A 1 81 ? -11.872 21.354 -6.636 1.00 0.00 236 ALA A O 19
ATOM 26241 N N . ALA A 1 82 ? -12.699 21.029 -8.703 1.00 0.00 237 ALA A N 19
ATOM 26242 C CA . ALA A 1 82 ? -13.764 22.013 -8.551 1.00 0.00 237 ALA A CA 19
ATOM 26243 C C . ALA A 1 82 ? -15.071 21.347 -8.136 1.00 0.00 237 ALA A C 19
ATOM 26244 O O . ALA A 1 82 ? -16.144 21.706 -8.622 1.00 0.00 237 ALA A O 19
ATOM 26251 N N . VAL A 1 83 ? -14.975 20.374 -7.235 1.00 0.00 238 VAL A N 19
ATOM 26252 C CA . VAL A 1 83 ? -16.151 19.658 -6.754 1.00 0.00 238 VAL A CA 19
ATOM 26253 C C . VAL A 1 83 ? -16.393 19.931 -5.274 1.00 0.00 238 VAL A C 19
ATOM 26254 O O . VAL A 1 83 ? -15.451 20.061 -4.494 1.00 0.00 238 VAL A O 19
ATOM 26267 N N . SER A 1 84 ? -17.664 20.016 -4.894 1.00 0.00 239 SER A N 19
ATOM 26268 C CA . SER A 1 84 ? -18.032 20.277 -3.508 1.00 0.00 239 SER A CA 19
ATOM 26269 C C . SER A 1 84 ? -19.521 20.030 -3.285 1.00 0.00 239 SER A C 19
ATOM 26270 O O . SER A 1 84 ? -20.366 20.593 -3.979 1.00 0.00 239 SER A O 19
ATOM 26278 N N . GLY A 1 85 ? -19.834 19.182 -2.309 1.00 0.00 240 GLY A N 19
ATOM 26279 C CA . GLY A 1 85 ? -21.220 18.874 -2.011 1.00 0.00 240 GLY A CA 19
ATOM 26280 C C . GLY A 1 85 ? -21.393 17.487 -1.424 1.00 0.00 240 GLY A C 19
ATOM 26281 O O . GLY A 1 85 ? -20.663 16.553 -1.758 1.00 0.00 240 GLY A O 19
ATOM 26285 N N . PRO A 1 86 ? -22.378 17.338 -0.526 1.00 0.00 241 PRO A N 19
ATOM 26286 C CA . PRO A 1 86 ? -22.666 16.058 0.128 1.00 0.00 241 PRO A CA 19
ATOM 26287 C C . PRO A 1 86 ? -23.257 15.035 -0.836 1.00 0.00 241 PRO A C 19
ATOM 26288 O O . PRO A 1 86 ? -23.538 15.347 -1.993 1.00 0.00 241 PRO A O 19
ATOM 26299 N N . SER A 1 87 ? -23.443 13.811 -0.351 1.00 0.00 242 SER A N 19
ATOM 26300 C CA . SER A 1 87 ? -23.998 12.740 -1.171 1.00 0.00 242 SER A CA 19
ATOM 26301 C C . SER A 1 87 ? -24.430 11.561 -0.304 1.00 0.00 242 SER A C 19
ATOM 26302 O O . SER A 1 87 ? -23.632 11.009 0.453 1.00 0.00 242 SER A O 19
ATOM 26310 N N . ALA A 1 88 ? -25.698 11.181 -0.422 1.00 0.00 243 ALA A N 19
ATOM 26311 C CA . ALA A 1 88 ? -26.236 10.067 0.348 1.00 0.00 243 ALA A CA 19
ATOM 26312 C C . ALA A 1 88 ? -26.742 8.959 -0.570 1.00 0.00 243 ALA A C 19
ATOM 26313 O O . ALA A 1 88 ? -27.134 9.214 -1.709 1.00 0.00 243 ALA A O 19
ATOM 26320 N N . SER A 1 89 ? -26.731 7.729 -0.067 1.00 0.00 244 SER A N 19
ATOM 26321 C CA . SER A 1 89 ? -27.184 6.581 -0.844 1.00 0.00 244 SER A CA 19
ATOM 26322 C C . SER A 1 89 ? -27.413 5.372 0.057 1.00 0.00 244 SER A C 19
ATOM 26323 O O . SER A 1 89 ? -26.802 5.250 1.118 1.00 0.00 244 SER A O 19
ATOM 26331 N N . SER A 1 90 ? -28.299 4.479 -0.375 1.00 0.00 245 SER A N 19
ATOM 26332 C CA . SER A 1 90 ? -28.613 3.280 0.393 1.00 0.00 245 SER A CA 19
ATOM 26333 C C . SER A 1 90 ? -28.348 2.023 -0.430 1.00 0.00 245 SER A C 19
ATOM 26334 O O . SER A 1 90 ? -28.030 2.099 -1.616 1.00 0.00 245 SER A O 19
ATOM 26342 N N . GLY A 1 91 ? -28.481 0.865 0.211 1.00 0.00 246 GLY A N 19
ATOM 26343 C CA . GLY A 1 91 ? -28.253 -0.393 -0.476 1.00 0.00 246 GLY A CA 19
ATOM 26344 C C . GLY A 1 91 ? -28.314 -1.584 0.460 1.00 0.00 246 GLY A C 19
ATOM 26345 O O . GLY A 1 91 ? -27.293 -2.080 0.935 1.00 0.00 246 GLY A O 19
ATOM 26349 N N . PRO A 1 92 ? -29.537 -2.059 0.739 1.00 0.00 247 PRO A N 19
ATOM 26350 C CA . PRO A 1 92 ? -29.758 -3.204 1.627 1.00 0.00 247 PRO A CA 19
ATOM 26351 C C . PRO A 1 92 ? -29.281 -4.516 1.012 1.00 0.00 247 PRO A C 19
ATOM 26352 O O . PRO A 1 92 ? -29.919 -5.057 0.109 1.00 0.00 247 PRO A O 19
ATOM 26363 N N . SER A 1 93 ? -28.156 -5.022 1.507 1.00 0.00 248 SER A N 19
ATOM 26364 C CA . SER A 1 93 ? -27.592 -6.268 1.004 1.00 0.00 248 SER A CA 19
ATOM 26365 C C . SER A 1 93 ? -28.346 -7.471 1.563 1.00 0.00 248 SER A C 19
ATOM 26366 O O . SER A 1 93 ? -28.659 -8.414 0.836 1.00 0.00 248 SER A O 19
ATOM 26374 N N . SER A 1 94 ? -28.634 -7.430 2.860 1.00 0.00 249 SER A N 19
ATOM 26375 C CA . SER A 1 94 ? -29.348 -8.517 3.519 1.00 0.00 249 SER A CA 19
ATOM 26376 C C . SER A 1 94 ? -30.792 -8.592 3.033 1.00 0.00 249 SER A C 19
ATOM 26377 O O . SER A 1 94 ? -31.282 -9.661 2.672 1.00 0.00 249 SER A O 19
ATOM 26385 N N . GLY A 1 95 ? -31.468 -7.447 3.027 1.00 0.00 250 GLY A N 19
ATOM 26386 C CA . GLY A 1 95 ? -32.850 -7.404 2.584 1.00 0.00 250 GLY A CA 19
ATOM 26387 C C . GLY A 1 95 ? -33.522 -6.086 2.911 1.00 0.00 250 GLY A C 19
ATOM 26388 O O . GLY A 1 95 ? -34.634 -5.819 2.455 1.00 0.00 250 GLY A O 19
ATOM 26392 N N . GLY A 1 1 ? -12.591 -21.763 11.355 1.00 0.00 156 GLY A N 20
ATOM 26393 C CA . GLY A 1 1 ? -11.864 -20.755 12.104 1.00 0.00 156 GLY A CA 20
ATOM 26394 C C . GLY A 1 1 ? -10.776 -20.093 11.282 1.00 0.00 156 GLY A C 20
ATOM 26395 O O . GLY A 1 1 ? -10.674 -20.321 10.077 1.00 0.00 156 GLY A O 20
ATOM 26399 N N . SER A 1 2 ? -9.962 -19.269 11.934 1.00 0.00 157 SER A N 20
ATOM 26400 C CA . SER A 1 2 ? -8.880 -18.567 11.254 1.00 0.00 157 SER A CA 20
ATOM 26401 C C . SER A 1 2 ? -7.663 -19.473 11.091 1.00 0.00 157 SER A C 20
ATOM 26402 O O . SER A 1 2 ? -7.264 -20.169 12.025 1.00 0.00 157 SER A O 20
ATOM 26410 N N . SER A 1 3 ? -7.077 -19.458 9.898 1.00 0.00 158 SER A N 20
ATOM 26411 C CA . SER A 1 3 ? -5.908 -20.280 9.611 1.00 0.00 158 SER A CA 20
ATOM 26412 C C . SER A 1 3 ? -4.764 -19.951 10.566 1.00 0.00 158 SER A C 20
ATOM 26413 O O . SER A 1 3 ? -4.329 -20.797 11.346 1.00 0.00 158 SER A O 20
ATOM 26421 N N . GLY A 1 4 ? -4.281 -18.714 10.497 1.00 0.00 159 GLY A N 20
ATOM 26422 C CA . GLY A 1 4 ? -3.193 -18.294 11.360 1.00 0.00 159 GLY A CA 20
ATOM 26423 C C . GLY A 1 4 ? -2.187 -17.418 10.640 1.00 0.00 159 GLY A C 20
ATOM 26424 O O . GLY A 1 4 ? -2.086 -16.222 10.915 1.00 0.00 159 GLY A O 20
ATOM 26428 N N . SER A 1 5 ? -1.440 -18.014 9.717 1.00 0.00 160 SER A N 20
ATOM 26429 C CA . SER A 1 5 ? -0.432 -17.280 8.959 1.00 0.00 160 SER A CA 20
ATOM 26430 C C . SER A 1 5 ? -0.319 -17.825 7.538 1.00 0.00 160 SER A C 20
ATOM 26431 O O . SER A 1 5 ? -0.231 -19.035 7.331 1.00 0.00 160 SER A O 20
ATOM 26439 N N . SER A 1 6 ? -0.321 -16.922 6.563 1.00 0.00 161 SER A N 20
ATOM 26440 C CA . SER A 1 6 ? -0.222 -17.311 5.161 1.00 0.00 161 SER A CA 20
ATOM 26441 C C . SER A 1 6 ? 0.051 -16.096 4.278 1.00 0.00 161 SER A C 20
ATOM 26442 O O . SER A 1 6 ? -0.811 -15.235 4.106 1.00 0.00 161 SER A O 20
ATOM 26450 N N . GLY A 1 7 ? 1.257 -16.035 3.722 1.00 0.00 162 GLY A N 20
ATOM 26451 C CA . GLY A 1 7 ? 1.622 -14.923 2.864 1.00 0.00 162 GLY A CA 20
ATOM 26452 C C . GLY A 1 7 ? 2.745 -14.088 3.445 1.00 0.00 162 GLY A C 20
ATOM 26453 O O . GLY A 1 7 ? 3.307 -14.429 4.487 1.00 0.00 162 GLY A O 20
ATOM 26457 N N . ILE A 1 8 ? 3.075 -12.991 2.771 1.00 0.00 163 ILE A N 20
ATOM 26458 C CA . ILE A 1 8 ? 4.139 -12.105 3.227 1.00 0.00 163 ILE A CA 20
ATOM 26459 C C . ILE A 1 8 ? 3.572 -10.796 3.764 1.00 0.00 163 ILE A C 20
ATOM 26460 O O . ILE A 1 8 ? 2.648 -10.225 3.186 1.00 0.00 163 ILE A O 20
ATOM 26476 N N . ASN A 1 9 ? 4.133 -10.325 4.873 1.00 0.00 164 ASN A N 20
ATOM 26477 C CA . ASN A 1 9 ? 3.684 -9.081 5.488 1.00 0.00 164 ASN A CA 20
ATOM 26478 C C . ASN A 1 9 ? 4.432 -7.886 4.907 1.00 0.00 164 ASN A C 20
ATOM 26479 O O . ASN A 1 9 ? 5.642 -7.942 4.691 1.00 0.00 164 ASN A O 20
ATOM 26490 N N . VAL A 1 10 ? 3.703 -6.803 4.657 1.00 0.00 165 VAL A N 20
ATOM 26491 C CA . VAL A 1 10 ? 4.297 -5.592 4.102 1.00 0.00 165 VAL A CA 20
ATOM 26492 C C . VAL A 1 10 ? 3.945 -4.372 4.945 1.00 0.00 165 VAL A C 20
ATOM 26493 O O . VAL A 1 10 ? 2.789 -4.176 5.320 1.00 0.00 165 VAL A O 20
ATOM 26506 N N . ARG A 1 11 ? 4.950 -3.553 5.239 1.00 0.00 166 ARG A N 20
ATOM 26507 C CA . ARG A 1 11 ? 4.748 -2.351 6.039 1.00 0.00 166 ARG A CA 20
ATOM 26508 C C . ARG A 1 11 ? 4.569 -1.127 5.145 1.00 0.00 166 ARG A C 20
ATOM 26509 O O . ARG A 1 11 ? 5.476 -0.749 4.403 1.00 0.00 166 ARG A O 20
ATOM 26530 N N . LEU A 1 12 ? 3.394 -0.512 5.221 1.00 0.00 167 LEU A N 20
ATOM 26531 C CA . LEU A 1 12 ? 3.095 0.669 4.419 1.00 0.00 167 LEU A CA 20
ATOM 26532 C C . LEU A 1 12 ? 3.597 1.935 5.106 1.00 0.00 167 LEU A C 20
ATOM 26533 O O . LEU A 1 12 ? 3.023 2.386 6.097 1.00 0.00 167 LEU A O 20
ATOM 26549 N N . LYS A 1 13 ? 4.672 2.505 4.572 1.00 0.00 168 LYS A N 20
ATOM 26550 C CA . LYS A 1 13 ? 5.250 3.722 5.130 1.00 0.00 168 LYS A CA 20
ATOM 26551 C C . LYS A 1 13 ? 4.790 4.950 4.352 1.00 0.00 168 LYS A C 20
ATOM 26552 O O . LYS A 1 13 ? 4.894 4.996 3.126 1.00 0.00 168 LYS A O 20
ATOM 26571 N N . PHE A 1 14 ? 4.281 5.945 5.072 1.00 0.00 169 PHE A N 20
ATOM 26572 C CA . PHE A 1 14 ? 3.805 7.174 4.449 1.00 0.00 169 PHE A CA 20
ATOM 26573 C C . PHE A 1 14 ? 4.757 8.332 4.733 1.00 0.00 169 PHE A C 20
ATOM 26574 O O . PHE A 1 14 ? 5.536 8.291 5.687 1.00 0.00 169 PHE A O 20
ATOM 26591 N N . LEU A 1 15 ? 4.689 9.364 3.900 1.00 0.00 170 LEU A N 20
ATOM 26592 C CA . LEU A 1 15 ? 5.545 10.534 4.060 1.00 0.00 170 LEU A CA 20
ATOM 26593 C C . LEU A 1 15 ? 5.257 11.243 5.379 1.00 0.00 170 LEU A C 20
ATOM 26594 O O . LEU A 1 15 ? 5.969 12.169 5.766 1.00 0.00 170 LEU A O 20
ATOM 26610 N N . ASN A 1 16 ? 4.210 10.799 6.067 1.00 0.00 171 ASN A N 20
ATOM 26611 C CA . ASN A 1 16 ? 3.829 11.390 7.345 1.00 0.00 171 ASN A CA 20
ATOM 26612 C C . ASN A 1 16 ? 4.645 10.791 8.486 1.00 0.00 171 ASN A C 20
ATOM 26613 O O . ASN A 1 16 ? 4.269 10.898 9.654 1.00 0.00 171 ASN A O 20
ATOM 26624 N N . ASP A 1 17 ? 5.762 10.161 8.140 1.00 0.00 172 ASP A N 20
ATOM 26625 C CA . ASP A 1 17 ? 6.632 9.546 9.136 1.00 0.00 172 ASP A CA 20
ATOM 26626 C C . ASP A 1 17 ? 5.887 8.469 9.918 1.00 0.00 172 ASP A C 20
ATOM 26627 O O . ASP A 1 17 ? 6.213 8.186 11.072 1.00 0.00 172 ASP A O 20
ATOM 26636 N N . THR A 1 18 ? 4.883 7.871 9.284 1.00 0.00 173 THR A N 20
ATOM 26637 C CA . THR A 1 18 ? 4.090 6.827 9.920 1.00 0.00 173 THR A CA 20
ATOM 26638 C C . THR A 1 18 ? 4.153 5.527 9.127 1.00 0.00 173 THR A C 20
ATOM 26639 O O . THR A 1 18 ? 4.700 5.489 8.025 1.00 0.00 173 THR A O 20
ATOM 26650 N N . GLU A 1 19 ? 3.589 4.466 9.694 1.00 0.00 174 GLU A N 20
ATOM 26651 C CA . GLU A 1 19 ? 3.582 3.163 9.037 1.00 0.00 174 GLU A CA 20
ATOM 26652 C C . GLU A 1 19 ? 2.276 2.423 9.311 1.00 0.00 174 GLU A C 20
ATOM 26653 O O . GLU A 1 19 ? 1.634 2.637 10.339 1.00 0.00 174 GLU A O 20
ATOM 26665 N N . GLU A 1 20 ? 1.891 1.553 8.383 1.00 0.00 175 GLU A N 20
ATOM 26666 C CA . GLU A 1 20 ? 0.661 0.782 8.524 1.00 0.00 175 GLU A CA 20
ATOM 26667 C C . GLU A 1 20 ? 0.899 -0.688 8.190 1.00 0.00 175 GLU A C 20
ATOM 26668 O O . GLU A 1 20 ? 1.554 -1.014 7.199 1.00 0.00 175 GLU A O 20
ATOM 26680 N N . LEU A 1 21 ? 0.363 -1.572 9.025 1.00 0.00 176 LEU A N 20
ATOM 26681 C CA . LEU A 1 21 ? 0.517 -3.008 8.820 1.00 0.00 176 LEU A CA 20
ATOM 26682 C C . LEU A 1 21 ? -0.394 -3.499 7.700 1.00 0.00 176 LEU A C 20
ATOM 26683 O O . LEU A 1 21 ? -1.616 -3.377 7.782 1.00 0.00 176 LEU A O 20
ATOM 26699 N N . ALA A 1 22 ? 0.209 -4.057 6.655 1.00 0.00 177 ALA A N 20
ATOM 26700 C CA . ALA A 1 22 ? -0.549 -4.571 5.521 1.00 0.00 177 ALA A CA 20
ATOM 26701 C C . ALA A 1 22 ? 0.088 -5.840 4.965 1.00 0.00 177 ALA A C 20
ATOM 26702 O O . ALA A 1 22 ? 1.241 -5.831 4.533 1.00 0.00 177 ALA A O 20
ATOM 26709 N N . VAL A 1 23 ? -0.670 -6.932 4.980 1.00 0.00 178 VAL A N 20
ATOM 26710 C CA . VAL A 1 23 ? -0.180 -8.210 4.477 1.00 0.00 178 VAL A CA 20
ATOM 26711 C C . VAL A 1 23 ? -0.475 -8.364 2.989 1.00 0.00 178 VAL A C 20
ATOM 26712 O O . VAL A 1 23 ? -1.628 -8.305 2.565 1.00 0.00 178 VAL A O 20
ATOM 26725 N N . ALA A 1 24 ? 0.577 -8.563 2.201 1.00 0.00 179 ALA A N 20
ATOM 26726 C CA . ALA A 1 24 ? 0.431 -8.728 0.760 1.00 0.00 179 ALA A CA 20
ATOM 26727 C C . ALA A 1 24 ? 0.979 -10.076 0.304 1.00 0.00 179 ALA A C 20
ATOM 26728 O O . ALA A 1 24 ? 1.802 -10.686 0.988 1.00 0.00 179 ALA A O 20
ATOM 26735 N N . ARG A 1 25 ? 0.519 -10.536 -0.855 1.00 0.00 180 ARG A N 20
ATOM 26736 C CA . ARG A 1 25 ? 0.962 -11.813 -1.401 1.00 0.00 180 ARG A CA 20
ATOM 26737 C C . ARG A 1 25 ? 1.826 -11.604 -2.641 1.00 0.00 180 ARG A C 20
ATOM 26738 O O . ARG A 1 25 ? 1.707 -10.604 -3.349 1.00 0.00 180 ARG A O 20
ATOM 26759 N N . PRO A 1 26 ? 2.718 -12.568 -2.910 1.00 0.00 181 PRO A N 20
ATOM 26760 C CA . PRO A 1 26 ? 3.620 -12.512 -4.065 1.00 0.00 181 PRO A CA 20
ATOM 26761 C C . PRO A 1 26 ? 2.881 -12.691 -5.387 1.00 0.00 181 PRO A C 20
ATOM 26762 O O . PRO A 1 26 ? 3.459 -12.517 -6.459 1.00 0.00 181 PRO A O 20
ATOM 26773 N N . GLU A 1 27 ? 1.600 -13.038 -5.302 1.00 0.00 182 GLU A N 20
ATOM 26774 C CA . GLU A 1 27 ? 0.783 -13.240 -6.492 1.00 0.00 182 GLU A CA 20
ATOM 26775 C C . GLU A 1 27 ? -0.061 -12.003 -6.789 1.00 0.00 182 GLU A C 20
ATOM 26776 O O . GLU A 1 27 ? -0.227 -11.614 -7.945 1.00 0.00 182 GLU A O 20
ATOM 26788 N N . ASP A 1 28 ? -0.592 -11.391 -5.736 1.00 0.00 183 ASP A N 20
ATOM 26789 C CA . ASP A 1 28 ? -1.420 -10.199 -5.882 1.00 0.00 183 ASP A CA 20
ATOM 26790 C C . ASP A 1 28 ? -0.715 -9.151 -6.738 1.00 0.00 183 ASP A C 20
ATOM 26791 O O . ASP A 1 28 ? 0.487 -9.242 -6.987 1.00 0.00 183 ASP A O 20
ATOM 26800 N N . THR A 1 29 ? -1.473 -8.155 -7.188 1.00 0.00 184 THR A N 20
ATOM 26801 C CA . THR A 1 29 ? -0.923 -7.091 -8.017 1.00 0.00 184 THR A CA 20
ATOM 26802 C C . THR A 1 29 ? -0.835 -5.780 -7.244 1.00 0.00 184 THR A C 20
ATOM 26803 O O . THR A 1 29 ? -1.480 -5.614 -6.208 1.00 0.00 184 THR A O 20
ATOM 26814 N N . VAL A 1 30 ? -0.033 -4.850 -7.753 1.00 0.00 185 VAL A N 20
ATOM 26815 C CA . VAL A 1 30 ? 0.138 -3.553 -7.111 1.00 0.00 185 VAL A CA 20
ATOM 26816 C C . VAL A 1 30 ? -1.170 -2.770 -7.097 1.00 0.00 185 VAL A C 20
ATOM 26817 O O . VAL A 1 30 ? -1.510 -2.126 -6.105 1.00 0.00 185 VAL A O 20
ATOM 26830 N N . GLY A 1 31 ? -1.901 -2.829 -8.206 1.00 0.00 186 GLY A N 20
ATOM 26831 C CA . GLY A 1 31 ? -3.165 -2.122 -8.301 1.00 0.00 186 GLY A CA 20
ATOM 26832 C C . GLY A 1 31 ? -4.179 -2.608 -7.285 1.00 0.00 186 GLY A C 20
ATOM 26833 O O . GLY A 1 31 ? -4.958 -1.820 -6.747 1.00 0.00 186 GLY A O 20
ATOM 26837 N N . THR A 1 32 ? -4.172 -3.911 -7.021 1.00 0.00 187 THR A N 20
ATOM 26838 C CA . THR A 1 32 ? -5.100 -4.502 -6.065 1.00 0.00 187 THR A CA 20
ATOM 26839 C C . THR A 1 32 ? -4.751 -4.097 -4.637 1.00 0.00 187 THR A C 20
ATOM 26840 O O . THR A 1 32 ? -5.634 -3.796 -3.833 1.00 0.00 187 THR A O 20
ATOM 26851 N N . LEU A 1 33 ? -3.459 -4.090 -4.328 1.00 0.00 188 LEU A N 20
ATOM 26852 C CA . LEU A 1 33 ? -2.993 -3.721 -2.996 1.00 0.00 188 LEU A CA 20
ATOM 26853 C C . LEU A 1 33 ? -3.514 -2.343 -2.600 1.00 0.00 188 LEU A C 20
ATOM 26854 O O . LEU A 1 33 ? -4.023 -2.154 -1.495 1.00 0.00 188 LEU A O 20
ATOM 26870 N N . LYS A 1 34 ? -3.385 -1.383 -3.510 1.00 0.00 189 LYS A N 20
ATOM 26871 C CA . LYS A 1 34 ? -3.845 -0.023 -3.258 1.00 0.00 189 LYS A CA 20
ATOM 26872 C C . LYS A 1 34 ? -5.336 -0.004 -2.935 1.00 0.00 189 LYS A C 20
ATOM 26873 O O . LYS A 1 34 ? -5.762 0.614 -1.959 1.00 0.00 189 LYS A O 20
ATOM 26892 N N . SER A 1 35 ? -6.125 -0.686 -3.760 1.00 0.00 190 SER A N 20
ATOM 26893 C CA . SER A 1 35 ? -7.568 -0.745 -3.563 1.00 0.00 190 SER A CA 20
ATOM 26894 C C . SER A 1 35 ? -7.916 -1.592 -2.343 1.00 0.00 190 SER A C 20
ATOM 26895 O O . SER A 1 35 ? -8.945 -1.384 -1.700 1.00 0.00 190 SER A O 20
ATOM 26903 N N . LYS A 1 36 ? -7.049 -2.549 -2.029 1.00 0.00 191 LYS A N 20
ATOM 26904 C CA . LYS A 1 36 ? -7.261 -3.429 -0.885 1.00 0.00 191 LYS A CA 20
ATOM 26905 C C . LYS A 1 36 ? -7.189 -2.648 0.423 1.00 0.00 191 LYS A C 20
ATOM 26906 O O . LYS A 1 36 ? -8.054 -2.787 1.288 1.00 0.00 191 LYS A O 20
ATOM 26925 N N . TYR A 1 37 ? -6.155 -1.826 0.560 1.00 0.00 192 TYR A N 20
ATOM 26926 C CA . TYR A 1 37 ? -5.970 -1.023 1.763 1.00 0.00 192 TYR A CA 20
ATOM 26927 C C . TYR A 1 37 ? -6.461 0.405 1.546 1.00 0.00 192 TYR A C 20
ATOM 26928 O O . TYR A 1 37 ? -7.145 0.975 2.396 1.00 0.00 192 TYR A O 20
ATOM 26946 N N . PHE A 1 38 ? -6.107 0.977 0.400 1.00 0.00 193 PHE A N 20
ATOM 26947 C CA . PHE A 1 38 ? -6.511 2.339 0.070 1.00 0.00 193 PHE A CA 20
ATOM 26948 C C . PHE A 1 38 ? -7.485 2.348 -1.104 1.00 0.00 193 PHE A C 20
ATOM 26949 O O . PHE A 1 38 ? -7.131 2.677 -2.236 1.00 0.00 193 PHE A O 20
ATOM 26966 N N . PRO A 1 39 ? -8.745 1.976 -0.830 1.00 0.00 194 PRO A N 20
ATOM 26967 C CA . PRO A 1 39 ? -9.797 1.932 -1.849 1.00 0.00 194 PRO A CA 20
ATOM 26968 C C . PRO A 1 39 ? -10.207 3.323 -2.320 1.00 0.00 194 PRO A C 20
ATOM 26969 O O . PRO A 1 39 ? -10.522 4.195 -1.511 1.00 0.00 194 PRO A O 20
ATOM 26980 N N . GLY A 1 40 ? -10.201 3.524 -3.634 1.00 0.00 195 GLY A N 20
ATOM 26981 C CA . GLY A 1 40 ? -10.574 4.812 -4.189 1.00 0.00 195 GLY A CA 20
ATOM 26982 C C . GLY A 1 40 ? -9.467 5.840 -4.065 1.00 0.00 195 GLY A C 20
ATOM 26983 O O . GLY A 1 40 ? -9.446 6.830 -4.796 1.00 0.00 195 GLY A O 20
ATOM 26987 N N . GLN A 1 41 ? -8.546 5.606 -3.135 1.00 0.00 196 GLN A N 20
ATOM 26988 C CA . GLN A 1 41 ? -7.432 6.521 -2.916 1.00 0.00 196 GLN A CA 20
ATOM 26989 C C . GLN A 1 41 ? -6.221 6.114 -3.748 1.00 0.00 196 GLN A C 20
ATOM 26990 O O . GLN A 1 41 ? -5.210 6.815 -3.775 1.00 0.00 196 GLN A O 20
ATOM 27004 N N . GLU A 1 42 ? -6.331 4.975 -4.426 1.00 0.00 197 GLU A N 20
ATOM 27005 C CA . GLU A 1 42 ? -5.243 4.475 -5.258 1.00 0.00 197 GLU A CA 20
ATOM 27006 C C . GLU A 1 42 ? -4.751 5.554 -6.218 1.00 0.00 197 GLU A C 20
ATOM 27007 O O . GLU A 1 42 ? -3.651 5.460 -6.763 1.00 0.00 197 GLU A O 20
ATOM 27019 N N . SER A 1 43 ? -5.574 6.578 -6.420 1.00 0.00 198 SER A N 20
ATOM 27020 C CA . SER A 1 43 ? -5.225 7.674 -7.317 1.00 0.00 198 SER A CA 20
ATOM 27021 C C . SER A 1 43 ? -3.991 8.416 -6.813 1.00 0.00 198 SER A C 20
ATOM 27022 O O . SER A 1 43 ? -2.984 8.514 -7.515 1.00 0.00 198 SER A O 20
ATOM 27030 N N . GLN A 1 44 ? -4.078 8.937 -5.594 1.00 0.00 199 GLN A N 20
ATOM 27031 C CA . GLN A 1 44 ? -2.969 9.672 -4.996 1.00 0.00 199 GLN A CA 20
ATOM 27032 C C . GLN A 1 44 ? -2.003 8.723 -4.295 1.00 0.00 199 GLN A C 20
ATOM 27033 O O . GLN A 1 44 ? -0.790 8.931 -4.315 1.00 0.00 199 GLN A O 20
ATOM 27047 N N . MET A 1 45 ? -2.549 7.682 -3.675 1.00 0.00 200 MET A N 20
ATOM 27048 C CA . MET A 1 45 ? -1.735 6.701 -2.968 1.00 0.00 200 MET A CA 20
ATOM 27049 C C . MET A 1 45 ? -0.746 6.030 -3.916 1.00 0.00 200 MET A C 20
ATOM 27050 O O . MET A 1 45 ? -1.054 5.008 -4.529 1.00 0.00 200 MET A O 20
ATOM 27064 N N . LYS A 1 46 ? 0.443 6.611 -4.032 1.00 0.00 201 LYS A N 20
ATOM 27065 C CA . LYS A 1 46 ? 1.478 6.070 -4.904 1.00 0.00 201 LYS A CA 20
ATOM 27066 C C . LYS A 1 46 ? 2.548 5.345 -4.094 1.00 0.00 201 LYS A C 20
ATOM 27067 O O . LYS A 1 46 ? 3.139 5.915 -3.176 1.00 0.00 201 LYS A O 20
ATOM 27086 N N . LEU A 1 47 ? 2.793 4.086 -4.441 1.00 0.00 202 LEU A N 20
ATOM 27087 C CA . LEU A 1 47 ? 3.794 3.282 -3.746 1.00 0.00 202 LEU A CA 20
ATOM 27088 C C . LEU A 1 47 ? 5.092 3.220 -4.545 1.00 0.00 202 LEU A C 20
ATOM 27089 O O . LEU A 1 47 ? 5.072 3.099 -5.771 1.00 0.00 202 LEU A O 20
ATOM 27105 N N . ILE A 1 48 ? 6.217 3.300 -3.843 1.00 0.00 203 ILE A N 20
ATOM 27106 C CA . ILE A 1 48 ? 7.524 3.249 -4.487 1.00 0.00 203 ILE A CA 20
ATOM 27107 C C . ILE A 1 48 ? 8.425 2.215 -3.820 1.00 0.00 203 ILE A C 20
ATOM 27108 O O . ILE A 1 48 ? 8.675 2.279 -2.616 1.00 0.00 203 ILE A O 20
ATOM 27124 N N . TYR A 1 49 ? 8.912 1.265 -4.610 1.00 0.00 204 TYR A N 20
ATOM 27125 C CA . TYR A 1 49 ? 9.786 0.217 -4.097 1.00 0.00 204 TYR A CA 20
ATOM 27126 C C . TYR A 1 49 ? 11.203 0.375 -4.639 1.00 0.00 204 TYR A C 20
ATOM 27127 O O . TYR A 1 49 ? 11.438 0.236 -5.839 1.00 0.00 204 TYR A O 20
ATOM 27145 N N . GLN A 1 50 ? 12.143 0.665 -3.746 1.00 0.00 205 GLN A N 20
ATOM 27146 C CA . GLN A 1 50 ? 13.537 0.841 -4.135 1.00 0.00 205 GLN A CA 20
ATOM 27147 C C . GLN A 1 50 ? 13.690 2.016 -5.096 1.00 0.00 205 GLN A C 20
ATOM 27148 O O . GLN A 1 50 ? 14.333 1.898 -6.138 1.00 0.00 205 GLN A O 20
ATOM 27162 N N . GLY A 1 51 ? 13.094 3.149 -4.737 1.00 0.00 206 GLY A N 20
ATOM 27163 C CA . GLY A 1 51 ? 13.175 4.328 -5.579 1.00 0.00 206 GLY A CA 20
ATOM 27164 C C . GLY A 1 51 ? 12.404 4.170 -6.875 1.00 0.00 206 GLY A C 20
ATOM 27165 O O . GLY A 1 51 ? 12.409 5.064 -7.721 1.00 0.00 206 GLY A O 20
ATOM 27169 N N . ARG A 1 52 ? 11.740 3.029 -7.031 1.00 0.00 207 ARG A N 20
ATOM 27170 C CA . ARG A 1 52 ? 10.963 2.756 -8.234 1.00 0.00 207 ARG A CA 20
ATOM 27171 C C . ARG A 1 52 ? 9.468 2.877 -7.954 1.00 0.00 207 ARG A C 20
ATOM 27172 O O . ARG A 1 52 ? 8.971 2.371 -6.947 1.00 0.00 207 ARG A O 20
ATOM 27193 N N . LEU A 1 53 ? 8.756 3.550 -8.852 1.00 0.00 208 LEU A N 20
ATOM 27194 C CA . LEU A 1 53 ? 7.317 3.738 -8.702 1.00 0.00 208 LEU A CA 20
ATOM 27195 C C . LEU A 1 53 ? 6.554 2.511 -9.191 1.00 0.00 208 LEU A C 20
ATOM 27196 O O . LEU A 1 53 ? 6.735 2.065 -10.325 1.00 0.00 208 LEU A O 20
ATOM 27212 N N . LEU A 1 54 ? 5.699 1.971 -8.330 1.00 0.00 209 LEU A N 20
ATOM 27213 C CA . LEU A 1 54 ? 4.905 0.797 -8.674 1.00 0.00 209 LEU A CA 20
ATOM 27214 C C . LEU A 1 54 ? 3.742 1.174 -9.586 1.00 0.00 209 LEU A C 20
ATOM 27215 O O . LEU A 1 54 ? 2.602 0.773 -9.350 1.00 0.00 209 LEU A O 20
ATOM 27231 N N . GLN A 1 55 ? 4.039 1.945 -10.627 1.00 0.00 210 GLN A N 20
ATOM 27232 C CA . GLN A 1 55 ? 3.017 2.374 -11.575 1.00 0.00 210 GLN A CA 20
ATOM 27233 C C . GLN A 1 55 ? 2.191 1.187 -12.060 1.00 0.00 210 GLN A C 20
ATOM 27234 O O . GLN A 1 55 ? 1.036 1.021 -11.668 1.00 0.00 210 GLN A O 20
ATOM 27248 N N . ASP A 1 56 ? 2.791 0.365 -12.914 1.00 0.00 211 ASP A N 20
ATOM 27249 C CA . ASP A 1 56 ? 2.111 -0.807 -13.452 1.00 0.00 211 ASP A CA 20
ATOM 27250 C C . ASP A 1 56 ? 1.302 -1.512 -12.368 1.00 0.00 211 ASP A C 20
ATOM 27251 O O . ASP A 1 56 ? 1.839 -2.240 -11.533 1.00 0.00 211 ASP A O 20
ATOM 27260 N N . PRO A 1 57 ? -0.021 -1.291 -12.378 1.00 0.00 212 PRO A N 20
ATOM 27261 C CA . PRO A 1 57 ? -0.932 -1.895 -11.402 1.00 0.00 212 PRO A CA 20
ATOM 27262 C C . PRO A 1 57 ? -1.083 -3.399 -11.603 1.00 0.00 212 PRO A C 20
ATOM 27263 O O . PRO A 1 57 ? -1.807 -4.064 -10.863 1.00 0.00 212 PRO A O 20
ATOM 27274 N N . ALA A 1 58 ? -0.396 -3.928 -12.610 1.00 0.00 213 ALA A N 20
ATOM 27275 C CA . ALA A 1 58 ? -0.452 -5.354 -12.907 1.00 0.00 213 ALA A CA 20
ATOM 27276 C C . ALA A 1 58 ? 0.804 -6.067 -12.416 1.00 0.00 213 ALA A C 20
ATOM 27277 O O . ALA A 1 58 ? 0.785 -7.270 -12.158 1.00 0.00 213 ALA A O 20
ATOM 27284 N N . ARG A 1 59 ? 1.893 -5.317 -12.291 1.00 0.00 214 ARG A N 20
ATOM 27285 C CA . ARG A 1 59 ? 3.159 -5.878 -11.834 1.00 0.00 214 ARG A CA 20
ATOM 27286 C C . ARG A 1 59 ? 2.971 -6.652 -10.532 1.00 0.00 214 ARG A C 20
ATOM 27287 O O . ARG A 1 59 ? 2.626 -6.078 -9.499 1.00 0.00 214 ARG A O 20
ATOM 27308 N N . THR A 1 60 ? 3.200 -7.961 -10.590 1.00 0.00 215 THR A N 20
ATOM 27309 C CA . THR A 1 60 ? 3.055 -8.814 -9.418 1.00 0.00 215 THR A CA 20
ATOM 27310 C C . THR A 1 60 ? 4.054 -8.432 -8.332 1.00 0.00 215 THR A C 20
ATOM 27311 O O . THR A 1 60 ? 5.142 -7.932 -8.623 1.00 0.00 215 THR A O 20
ATOM 27322 N N . LEU A 1 61 ? 3.680 -8.671 -7.080 1.00 0.00 216 LEU A N 20
ATOM 27323 C CA . LEU A 1 61 ? 4.545 -8.352 -5.949 1.00 0.00 216 LEU A CA 20
ATOM 27324 C C . LEU A 1 61 ? 5.818 -9.192 -5.983 1.00 0.00 216 LEU A C 20
ATOM 27325 O O . LEU A 1 61 ? 6.890 -8.728 -5.597 1.00 0.00 216 LEU A O 20
ATOM 27341 N N . SER A 1 62 ? 5.691 -10.430 -6.450 1.00 0.00 217 SER A N 20
ATOM 27342 C CA . SER A 1 62 ? 6.831 -11.336 -6.533 1.00 0.00 217 SER A CA 20
ATOM 27343 C C . SER A 1 62 ? 7.875 -10.807 -7.512 1.00 0.00 217 SER A C 20
ATOM 27344 O O . SER A 1 62 ? 9.069 -10.785 -7.211 1.00 0.00 217 SER A O 20
ATOM 27352 N N . SER A 1 63 ? 7.416 -10.381 -8.684 1.00 0.00 218 SER A N 20
ATOM 27353 C CA . SER A 1 63 ? 8.310 -9.855 -9.709 1.00 0.00 218 SER A CA 20
ATOM 27354 C C . SER A 1 63 ? 9.016 -8.595 -9.219 1.00 0.00 218 SER A C 20
ATOM 27355 O O . SER A 1 63 ? 10.181 -8.356 -9.543 1.00 0.00 218 SER A O 20
ATOM 27363 N N . LEU A 1 64 ? 8.304 -7.791 -8.437 1.00 0.00 219 LEU A N 20
ATOM 27364 C CA . LEU A 1 64 ? 8.861 -6.554 -7.901 1.00 0.00 219 LEU A CA 20
ATOM 27365 C C . LEU A 1 64 ? 9.801 -6.841 -6.735 1.00 0.00 219 LEU A C 20
ATOM 27366 O O . LEU A 1 64 ? 10.310 -5.922 -6.094 1.00 0.00 219 LEU A O 20
ATOM 27382 N N . ASN A 1 65 ? 10.029 -8.122 -6.467 1.00 0.00 220 ASN A N 20
ATOM 27383 C CA . ASN A 1 65 ? 10.910 -8.530 -5.378 1.00 0.00 220 ASN A CA 20
ATOM 27384 C C . ASN A 1 65 ? 10.360 -8.069 -4.032 1.00 0.00 220 ASN A C 20
ATOM 27385 O O . ASN A 1 65 ? 11.114 -7.648 -3.154 1.00 0.00 220 ASN A O 20
ATOM 27396 N N . ILE A 1 66 ? 9.043 -8.153 -3.876 1.00 0.00 221 ILE A N 20
ATOM 27397 C CA . ILE A 1 66 ? 8.393 -7.746 -2.637 1.00 0.00 221 ILE A CA 20
ATOM 27398 C C . ILE A 1 66 ? 8.233 -8.928 -1.686 1.00 0.00 221 ILE A C 20
ATOM 27399 O O . ILE A 1 66 ? 7.215 -9.620 -1.704 1.00 0.00 221 ILE A O 20
ATOM 27415 N N . THR A 1 67 ? 9.246 -9.153 -0.855 1.00 0.00 222 THR A N 20
ATOM 27416 C CA . THR A 1 67 ? 9.218 -10.250 0.104 1.00 0.00 222 THR A CA 20
ATOM 27417 C C . THR A 1 67 ? 8.726 -9.777 1.467 1.00 0.00 222 THR A C 20
ATOM 27418 O O . THR A 1 67 ? 8.584 -8.578 1.704 1.00 0.00 222 THR A O 20
ATOM 27429 N N . ASN A 1 68 ? 8.469 -10.727 2.360 1.00 0.00 223 ASN A N 20
ATOM 27430 C CA . ASN A 1 68 ? 7.993 -10.406 3.701 1.00 0.00 223 ASN A CA 20
ATOM 27431 C C . ASN A 1 68 ? 8.986 -9.507 4.431 1.00 0.00 223 ASN A C 20
ATOM 27432 O O . ASN A 1 68 ? 10.169 -9.469 4.093 1.00 0.00 223 ASN A O 20
ATOM 27443 N N . ASN A 1 69 ? 8.496 -8.784 5.432 1.00 0.00 224 ASN A N 20
ATOM 27444 C CA . ASN A 1 69 ? 9.341 -7.884 6.210 1.00 0.00 224 ASN A CA 20
ATOM 27445 C C . ASN A 1 69 ? 9.889 -6.760 5.336 1.00 0.00 224 ASN A C 20
ATOM 27446 O O . ASN A 1 69 ? 11.043 -6.355 5.479 1.00 0.00 224 ASN A O 20
ATOM 27457 N N . CYS A 1 70 ? 9.053 -6.261 4.432 1.00 0.00 225 CYS A N 20
ATOM 27458 C CA . CYS A 1 70 ? 9.453 -5.184 3.533 1.00 0.00 225 CYS A CA 20
ATOM 27459 C C . CYS A 1 70 ? 8.542 -3.972 3.699 1.00 0.00 225 CYS A C 20
ATOM 27460 O O . CYS A 1 70 ? 7.343 -4.111 3.939 1.00 0.00 225 CYS A O 20
ATOM 27468 N N . VAL A 1 71 ? 9.121 -2.782 3.570 1.00 0.00 226 VAL A N 20
ATOM 27469 C CA . VAL A 1 71 ? 8.362 -1.544 3.706 1.00 0.00 226 VAL A CA 20
ATOM 27470 C C . VAL A 1 71 ? 8.213 -0.841 2.361 1.00 0.00 226 VAL A C 20
ATOM 27471 O O . VAL A 1 71 ? 9.142 -0.821 1.554 1.00 0.00 226 VAL A O 20
ATOM 27484 N N . ILE A 1 72 ? 7.039 -0.264 2.129 1.00 0.00 227 ILE A N 20
ATOM 27485 C CA . ILE A 1 72 ? 6.769 0.443 0.882 1.00 0.00 227 ILE A CA 20
ATOM 27486 C C . ILE A 1 72 ? 6.444 1.910 1.142 1.00 0.00 227 ILE A C 20
ATOM 27487 O O . ILE A 1 72 ? 5.567 2.231 1.944 1.00 0.00 227 ILE A O 20
ATOM 27503 N N . HIS A 1 73 ? 7.157 2.798 0.455 1.00 0.00 228 HIS A N 20
ATOM 27504 C CA . HIS A 1 73 ? 6.943 4.233 0.609 1.00 0.00 228 HIS A CA 20
ATOM 27505 C C . HIS A 1 73 ? 5.695 4.680 -0.146 1.00 0.00 228 HIS A C 20
ATOM 27506 O O . HIS A 1 73 ? 5.511 4.342 -1.316 1.00 0.00 228 HIS A O 20
ATOM 27521 N N . CYS A 1 74 ? 4.841 5.440 0.530 1.00 0.00 229 CYS A N 20
ATOM 27522 C CA . CYS A 1 74 ? 3.609 5.932 -0.077 1.00 0.00 229 CYS A CA 20
ATOM 27523 C C . CYS A 1 74 ? 3.649 7.449 -0.234 1.00 0.00 229 CYS A C 20
ATOM 27524 O O . CYS A 1 74 ? 4.111 8.164 0.656 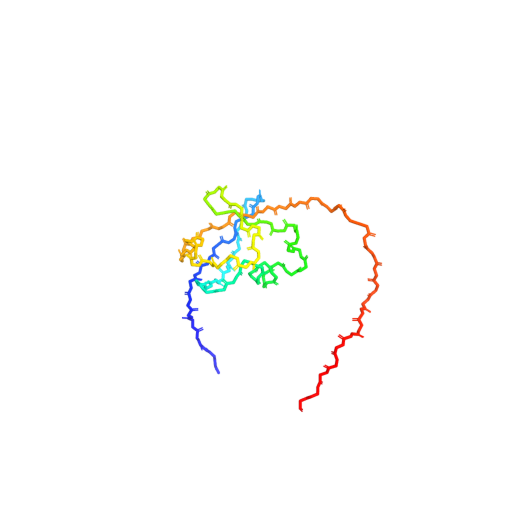1.00 0.00 229 CYS A O 20
ATOM 27532 N N . HIS A 1 75 ? 3.163 7.934 -1.372 1.00 0.00 230 HIS A N 20
ATOM 27533 C CA . HIS A 1 75 ? 3.144 9.366 -1.647 1.00 0.00 230 HIS A CA 20
ATOM 27534 C C . HIS A 1 75 ? 1.714 9.896 -1.669 1.00 0.00 230 HIS A C 20
ATOM 27535 O O . HIS A 1 75 ? 0.878 9.424 -2.440 1.00 0.00 230 HIS A O 20
ATOM 27550 N N . ARG A 1 76 ? 1.439 10.878 -0.817 1.00 0.00 231 ARG A N 20
ATOM 27551 C CA . ARG A 1 76 ? 0.109 11.471 -0.737 1.00 0.00 231 ARG A CA 20
ATOM 27552 C C . ARG A 1 76 ? 0.060 12.800 -1.484 1.00 0.00 231 ARG A C 20
ATOM 27553 O O . ARG A 1 76 ? 0.846 13.707 -1.210 1.00 0.00 231 ARG A O 20
ATOM 27574 N N . SER A 1 77 ? -0.868 12.908 -2.430 1.00 0.00 232 SER A N 20
ATOM 27575 C CA . SER A 1 77 ? -1.016 14.124 -3.220 1.00 0.00 232 SER A CA 20
ATOM 27576 C C . SER A 1 77 ? -2.349 14.805 -2.924 1.00 0.00 232 SER A C 20
ATOM 27577 O O . SER A 1 77 ? -3.380 14.156 -2.743 1.00 0.00 232 SER A O 20
ATOM 27585 N N . PRO A 1 78 ? -2.330 16.145 -2.875 1.00 0.00 233 PRO A N 20
ATOM 27586 C CA . PRO A 1 78 ? -3.529 16.944 -2.602 1.00 0.00 233 PRO A CA 20
ATOM 27587 C C . PRO A 1 78 ? -4.527 16.903 -3.754 1.00 0.00 233 PRO A C 20
ATOM 27588 O O . PRO A 1 78 ? -4.194 17.182 -4.906 1.00 0.00 233 PRO A O 20
ATOM 27599 N N . PRO A 1 79 ? -5.781 16.548 -3.439 1.00 0.00 234 PRO A N 20
ATOM 27600 C CA . PRO A 1 79 ? -6.854 16.463 -4.434 1.00 0.00 234 PRO A CA 20
ATOM 27601 C C . PRO A 1 79 ? -7.270 17.834 -4.956 1.00 0.00 234 PRO A C 20
ATOM 27602 O O . PRO A 1 79 ? -6.661 18.848 -4.619 1.00 0.00 234 PRO A O 20
ATOM 27613 N N . GLY A 1 80 ? -8.312 17.857 -5.782 1.00 0.00 235 GLY A N 20
ATOM 27614 C CA . GLY A 1 80 ? -8.791 19.109 -6.337 1.00 0.00 235 GLY A CA 20
ATOM 27615 C C . GLY A 1 80 ? -9.993 19.653 -5.590 1.00 0.00 235 GLY A C 20
ATOM 27616 O O . GLY A 1 80 ? -9.871 20.591 -4.803 1.00 0.00 235 GLY A O 20
ATOM 27620 N N . ALA A 1 81 ? -11.158 19.062 -5.837 1.00 0.00 236 ALA A N 20
ATOM 27621 C CA . ALA A 1 81 ? -12.387 19.493 -5.182 1.00 0.00 236 ALA A CA 20
ATOM 27622 C C . ALA A 1 81 ? -13.308 18.308 -4.911 1.00 0.00 236 ALA A C 20
ATOM 27623 O O . ALA A 1 81 ? -13.509 17.456 -5.775 1.00 0.00 236 ALA A O 20
ATOM 27630 N N . ALA A 1 82 ? -13.866 18.262 -3.706 1.00 0.00 237 ALA A N 20
ATOM 27631 C CA . ALA A 1 82 ? -14.767 17.183 -3.322 1.00 0.00 237 ALA A CA 20
ATOM 27632 C C . ALA A 1 82 ? -16.134 17.726 -2.921 1.00 0.00 237 ALA A C 20
ATOM 27633 O O . ALA A 1 82 ? -16.250 18.511 -1.980 1.00 0.00 237 ALA A O 20
ATOM 27640 N N . VAL A 1 83 ? -17.168 17.303 -3.641 1.00 0.00 238 VAL A N 20
ATOM 27641 C CA . VAL A 1 83 ? -18.529 17.746 -3.360 1.00 0.00 238 VAL A CA 20
ATOM 27642 C C . VAL A 1 83 ? -19.048 17.138 -2.062 1.00 0.00 238 VAL A C 20
ATOM 27643 O O . VAL A 1 83 ? -20.090 17.543 -1.548 1.00 0.00 238 VAL A O 20
ATOM 27656 N N . SER A 1 84 ? -18.314 16.162 -1.537 1.00 0.00 239 SER A N 20
ATOM 27657 C CA . SER A 1 84 ? -18.702 15.494 -0.300 1.00 0.00 239 SER A CA 20
ATOM 27658 C C . SER A 1 84 ? -18.084 16.189 0.909 1.00 0.00 239 SER A C 20
ATOM 27659 O O . SER A 1 84 ? -18.784 16.561 1.850 1.00 0.00 239 SER A O 20
ATOM 27667 N N . GLY A 1 85 ? -16.766 16.361 0.876 1.00 0.00 240 GLY A N 20
ATOM 27668 C CA . GLY A 1 85 ? -16.075 17.011 1.974 1.00 0.00 240 GLY A CA 20
ATOM 27669 C C . GLY A 1 85 ? -15.743 16.050 3.099 1.00 0.00 240 GLY A C 20
ATOM 27670 O O . GLY A 1 85 ? -14.943 15.128 2.941 1.00 0.00 240 GLY A O 20
ATOM 27674 N N . PRO A 1 86 ? -16.366 16.264 4.268 1.00 0.00 241 PRO A N 20
ATOM 27675 C CA . PRO A 1 86 ? -16.147 15.422 5.447 1.00 0.00 241 PRO A CA 20
ATOM 27676 C C . PRO A 1 86 ? -16.734 14.025 5.279 1.00 0.00 241 PRO A C 20
ATOM 27677 O O . PRO A 1 86 ? -17.947 13.863 5.140 1.00 0.00 241 PRO A O 20
ATOM 27688 N N . SER A 1 87 ? -15.867 13.018 5.291 1.00 0.00 242 SER A N 20
ATOM 27689 C CA . SER A 1 87 ? -16.300 11.634 5.136 1.00 0.00 242 SER A CA 20
ATOM 27690 C C . SER A 1 87 ? -15.203 10.669 5.576 1.00 0.00 242 SER A C 20
ATOM 27691 O O . SER A 1 87 ? -14.020 10.904 5.333 1.00 0.00 242 SER A O 20
ATOM 27699 N N . ALA A 1 88 ? -15.606 9.582 6.226 1.00 0.00 243 ALA A N 20
ATOM 27700 C CA . ALA A 1 88 ? -14.659 8.580 6.699 1.00 0.00 243 ALA A CA 20
ATOM 27701 C C . ALA A 1 88 ? -14.447 7.488 5.655 1.00 0.00 243 ALA A C 20
ATOM 27702 O O . ALA A 1 88 ? -15.194 7.394 4.681 1.00 0.00 243 ALA A O 20
ATOM 27709 N N . SER A 1 89 ? -13.424 6.666 5.864 1.00 0.00 244 SER A N 20
ATOM 27710 C CA . SER A 1 89 ? -13.111 5.584 4.938 1.00 0.00 244 SER A CA 20
ATOM 27711 C C . SER A 1 89 ? -13.268 4.226 5.617 1.00 0.00 244 SER A C 20
ATOM 27712 O O . SER A 1 89 ? -14.053 3.387 5.176 1.00 0.00 244 SER A O 20
ATOM 27720 N N . SER A 1 90 ? -12.514 4.018 6.691 1.00 0.00 245 SER A N 20
ATOM 27721 C CA . SER A 1 90 ? -12.564 2.762 7.429 1.00 0.00 245 SER A CA 20
ATOM 27722 C C . SER A 1 90 ? -14.008 2.341 7.686 1.00 0.00 245 SER A C 20
ATOM 27723 O O . SER A 1 90 ? -14.893 3.181 7.843 1.00 0.00 245 SER A O 20
ATOM 27731 N N . GLY A 1 91 ? -14.238 1.031 7.726 1.00 0.00 246 GLY A N 20
ATOM 27732 C CA . GLY A 1 91 ? -15.575 0.520 7.964 1.00 0.00 246 GLY A CA 20
ATOM 27733 C C . GLY A 1 91 ? -15.566 -0.878 8.550 1.00 0.00 246 GLY A C 20
ATOM 27734 O O . GLY A 1 91 ? -15.483 -1.064 9.764 1.00 0.00 246 GLY A O 20
ATOM 27738 N N . PRO A 1 92 ? -15.654 -1.891 7.675 1.00 0.00 247 PRO A N 20
ATOM 27739 C CA . PRO A 1 92 ? -15.658 -3.297 8.090 1.00 0.00 247 PRO A CA 20
ATOM 27740 C C . PRO A 1 92 ? -14.303 -3.747 8.626 1.00 0.00 247 PRO A C 20
ATOM 27741 O O . PRO A 1 92 ? -13.262 -3.229 8.223 1.00 0.00 247 PRO A O 20
ATOM 27752 N N . SER A 1 93 ? -14.324 -4.716 9.536 1.00 0.00 248 SER A N 20
ATOM 27753 C CA . SER A 1 93 ? -13.097 -5.234 10.129 1.00 0.00 248 SER A CA 20
ATOM 27754 C C . SER A 1 93 ? -12.914 -6.712 9.795 1.00 0.00 248 SER A C 20
ATOM 27755 O O . SER A 1 93 ? -13.869 -7.487 9.816 1.00 0.00 248 SER A O 20
ATOM 27763 N N . SER A 1 94 ? -11.678 -7.093 9.487 1.00 0.00 249 SER A N 20
ATOM 27764 C CA . SER A 1 94 ? -11.369 -8.477 9.144 1.00 0.00 249 SER A CA 20
ATOM 27765 C C . SER A 1 94 ? -10.335 -9.056 10.105 1.00 0.00 249 SER A C 20
ATOM 27766 O O . SER A 1 94 ? -9.340 -8.409 10.428 1.00 0.00 249 SER A O 20
ATOM 27774 N N . GLY A 1 95 ? -10.580 -10.282 10.559 1.00 0.00 250 GLY A N 20
ATOM 27775 C CA . GLY A 1 95 ? -9.663 -10.929 11.479 1.00 0.00 250 GLY A CA 20
ATOM 27776 C C . GLY A 1 95 ? -10.161 -12.286 11.936 1.00 0.00 250 GLY A C 20
ATOM 27777 O O . GLY A 1 95 ? -9.946 -12.680 13.082 1.00 0.00 250 GLY A O 20
#